Protein 1EZ0 (pdb70)

Radius of gyration: 42.43 Å; Cα contacts (8 Å, |Δi|>4): 4816; chains: 4; bounding box: 116×90×108 Å

Sequence (2010 aa):
TDNVFYATNAFTGEALPLAFPVHTEVEVNQAATAAAKVARDFRRLNNSKRASLLRTIASELEARSDDIIARAHLETALPEVRLTGEIARTANQLRLFADVVNSGSYHQAILDTPNPTRAPLPKPDIRRQQIALGPVAVFGASNFPLAFSAAGGDTASALAAGCPVIVKGHTAHPGTSQIVAECIEQALKQEQLPQAIFTLLQGNQRALGQALVSHPEIKAVGFTGSVGGGRALFNLAHERPEPIPFYGELGAINPTFIFPSAMRAKADLADQFVASMTMGCGQFCTKPGVVFALNTPETQAFIETAQSLIRQQSPSTLLTPGIRDSYQSQVVSRGSDDGIDVTFSQAESPCVASALFVTSSENWRKHPAWEEEIFGPQSLIVVCENVADMLSLSEMLAGSLTATIHATEEDYPQVSQLIPRLEEIAGRLVFNGWPTGVEVGYAMVHGGPYPASTHSASTSVGAEAIHRWLRPVAYQALPESLLPDSLKAENPLEIARAVDGKAANVFYATNAFTGEALPLAFPVHTEVEVNQAATAAAKVARDFRRLNNSKRASLLRTIASELEARSDDIIARAHLETALPEVRLTGEIARTANQLRLFADVVNSGSYHQAILDTPNPTRAPLPKPDIRRQQIALGPVAVFGASNFPLAFSAAGGDTASALAAGCPVIVKGHTAHPGTSQIVAECIEQALKQEQLPQAIFTLLQGNQRALGQALVSHPEIKAVGFTGSVGGGRALFNLAHERPEPIPFYGELGAINPTFIFPSAMRAKADLADQFVASMTMGCGQFCTKPGVVFALNTPETQAFIETAQSLIRQQSPSTLLTPGIRDSYQSQVVSRGSDDGIDVTFSQAESPCVASALFVTSSENWRKHPAWEEEIFGPQSLIVVCENVADMLSLSEMLAGSLTATIHATEEDYPQVSQLIPRLEEIAGRLVFNGWPTGVEVGYAMVHGGPYPASTHSASTSVGAEAIHRWLRPVAYQALPESLLPDSLKAENPLEIARAVDGKAANVFYATNAFTGEALPLAFPVHTEVEVNQAATAAAKVARDFRRLNNSKRASLLRTIASELEARSDDIIARAHLETALPEVRLTGEIARTANQLRLFADVVNSGSYHQAILDTPNPTRAPLPKPDIRRQQIALGPVAVFGASNFPLAFSAAGGDTASALAAGCPVIVKGHTAHPGTSQIVAECIEQALKQEQLPQAIFTLLQGNQRALGQALVSHPEIKAVGFTGSVGGGRALFNLAHERPEPIPFYGELGAINPTFIFPSAMRAKADLADQFVASMTMGCGQFCTKPGVVFALNTPETQAFIETAQSLIRQQSPSTLLTPGIRDSYQSQVVSRGSDDGIDVTFSQAESPCVASALFVTSSENWRKHPAWEEEIFGPQSLIVVCENVADMLSLSEMLAGSLTATIHATEEDYPQVSQLIPRLEEIAGRLVFNGWPTGVEVGYAMVHGGPYPASTHSASTSVGAEAIHRWLRPVAYQALPESLLPDSLKAENPLEIARAVDGKAANVFYATNAFTGEALPLAFPVHTEVEVNQAATAAAKVARDFRRLNNSKRASLLRTIASELEARSDDIIARAHLETALPEVRLTGEIARTANQLRLFADVVNSGSYHQAILDTPNPTRAPLPKPDIRRQQIALGPVAVFGASNFPLAFSAAGGDTASALAAGCPVIVKGHTAHPGTSQIVAECIEQALKQEQLPQAIFTLLQGNQRALGQALVSHPEIKAVGFTGSVGGGRALFNLAHERPEPIPFYGELGAINPTFIFPSAMRAKADLADQFVASMTMGCGQFCTKPGVVFALNTPETQAFIETAQSLIRQQSPSTLLTPGIRDSYQSQVVSRGSDDGIDVTFSQAESPCVASALFVTSSENWRKHPAWEEEIFGPQSLIVVCENVADMLSLSEMLAGSLTATIHATEEDYPQVSQLIPRLEEIAGRLVFNGWPTGVEVGYAMVHGGPYPASTHSASTSVGAEAIHRWLRPVAYQALPESLLPDSLKAENPLEIARAVDGKAA

Solvent-accessible surface area: 70968 Å² total; per-residue (Å²): 88,152,86,81,16,113,1,50,23,19,90,84,47,121,74,12,98,110,48,1,42,6,28,51,105,73,39,1,72,109,9,0,72,40,0,33,176,22,14,51,99,3,29,129,44,109,24,67,62,1,0,43,0,0,61,22,0,0,46,31,4,73,77,74,35,95,59,0,23,54,27,0,44,72,2,2,13,5,68,83,123,44,0,76,41,5,9,45,57,2,0,86,2,0,51,19,0,0,70,9,0,79,64,1,54,8,18,67,2,15,16,3,68,57,59,106,125,83,87,138,133,69,50,39,32,0,26,9,10,16,12,9,23,9,4,0,0,2,14,3,1,17,13,24,1,5,0,28,2,1,2,0,4,12,0,0,0,0,0,0,2,1,0,0,0,0,1,26,1,52,50,14,0,0,3,0,1,61,21,3,18,70,2,1,65,74,0,1,112,104,17,161,23,63,76,20,2,14,36,26,5,6,2,83,84,189,64,1,6,82,26,0,0,45,26,92,64,0,55,0,0,0,17,23,34,73,72,52,28,0,38,58,21,5,49,53,0,20,118,10,121,56,16,5,28,5,6,0,15,5,15,9,18,1,1,0,0,0,3,20,4,5,16,134,68,70,106,70,1,4,60,55,0,6,63,7,0,24,88,27,38,0,5,19,34,1,10,0,9,1,0,0,0,19,111,39,110,45,2,90,57,11,8,93,55,0,27,61,55,0,129,156,51,86,68,6,41,7,4,28,54,42,37,56,74,55,2,51,74,72,5,98,68,20,19,90,58,124,39,20,83,39,13,79,4,148,27,145,80,83,38,1,19,2,0,0,0,24,9,43,8,102,27,21,98,129,46,107,57,6,45,114,61,6,50,0,0,5,0,2,0,0,29,1,140,67,35,68,16,1,29,44,1,1,86,115,15,45,8,0,3,1,0,0,5,1,1,37,136,121,15,50,82,61,0,48,94,0,5,9,46,0,5,61,18,0,0,1,3,2,8,56,22,39,0,10,44,18,29,33,6,53,0,0,1,3,0,0,15,37,33,0,2,18,34,18,30,16,2,6,2,0,4,32,0,0,53,7,0,1,9,3,0,0,1,18,51,17,35,70,79,18,7,31,68,3,0,37,63,123,34,58,79,155,14,45,32,20,52,54,38,152,70,62,147,81,16,113,1,50,22,13,87,95,46,124,63,11,96,110,48,0,54,14,36,51,106,104,59,0,64,125,7,0,80,30,0,33,176,20,15,53,98,3,32,132,44,107,22,68,63,1,0,38,0,0,86,21,1,0,58,44,4,71,81,74,28,116,67,1,20,60,27,0,41,72,1,2,14,7,69,100,123,44,0,73,43,6,8,46,58,3,0,86,4,0,69,20,1,0,70,10,0,80,61,0,53,8,18,62,3,11,16,1,69,56,57,107,126,81,86,137,134,70,49,37,32,0,27,9,10,15,13,8,23,9,5,0,0,2,15,4,2,20,14,23,1,6,1,27,2,1,2,0,4,13,0,0,0,0,1,0,2,0,0,0,0,0,1,27,1,52,51,11,0,0,2,0,1,61,20,2,18,71,2,1,67,81,0,2,110,131,16,163,23,63,75,20,1,14,35,27,5,6,2,84,85,189,64,1,6,84,18,0,0,42,22,93,66,0,56,0,0,0,17,23,35,71,79,50,28,0,36,58,21,5,48,49,0,19,124,10,121,56,15,5,27,4,6,0,14,3,14,10,17,1,0,0,0,1,4,22,11,5,17,182,67,70,106,70,3,4,60,54,0,9,62,6,0,20,88,27,40,1,5,18,32,1,11,0,8,3,0,0,0,19,106,36,94,38,2,109,55,11,19,108,54,0,27,42,46,0,131,128,50,71,71,3,40,5,2,29,41,45,38,49,76,61,2,53,64,71,5,83,68,24,19,98,57,93,42,17,79,41,14,81,9,154,25,143,83,74,34,1,19,0,0,0,0,23,9,44,9,113,23,17,97,128,34,108,54,8,38,118,63,7,47,0,0,4,0,1,0,0,29,0,141,64,35,72,15,1,12,52,1,1,85,124,12,42,8,0,4,1,0,0,5,1,1,33,129,138,9,44,83,62,0,55,100,1,10,9,37,0,14,61,19,0,0,1,4,3,8,57,21,41,0,11,45,17,31,33,6,54,0,0,1,5,0,0,15,36,32,0,4,17,35,19,30,17,2,6,2,0,4,37,0,1,60,6,0,2,9,3,0,0,1,19,50,16,35,70,80,16,5,36,67,3,0,46,66,140,34,54,77,89,12,31,34,20,53,54,36,151,73,62,142,79,16,114,1,52,22,19,92,90,53,124,74,11,96,110,49,0,52,15,36,51,110,86,50,0,62,118,9,0,79,38,0,34,176,20,15,54,95,4,30,146,45,107,23,68,61,1,0,41,0,0,88,22,1,0,58,32,4,72,80,75,31,116,66,1,16,57,25,0,40,72,2,2,14,5,74,80,130,44,0,75,42,5,8,47,58,3,0,86,3,1,67,19,1,0,69,9,0,80,60,0,56,7,19,65,3,14,16,1,70,55,59,106,125,82,86,136,132,70,49,37,31,0,27,10,10,18,13,9,24,9,5,0,0,1,14,3,2,18,14,24,2,6,0,28,2,1,2,0,4,13,1,0,0,0,1,0,2,1,0,0,0,0,1,27,1,51,50,13,0,0,3,0,1,63,21,4,18,71,2,1,66,73,0,1,110,105,18,162,22,62,76,21,2,13,36,26,6,6,2,86,84,188,66,2,6,84,20,0,0,45,23,92,66,0,56,0,0,0,16,25,33,73,62,56,27,0,38,58,20,5,60,39,0,21,119,10,123,55,16,5,28,5,8,0,15,2,12,8,17,0,2,0,0,0,3,19,4,5,15,132,70,71,106,70,2,4,58,55,0,5,61,6,0,25,87,24,40,1,4,18,33,1,11,0,9,1,0,0,0,20,109,41,111,43,3,91,57,10,9,93,54,0,32,63,54,0,130,155,49,86,69,7,41,7,3,29,73,43,35,58,80,50,2,47,65,69,6,96,66,20,20,90,53,121,41,16,105,44,19,80,5,147,29,150,78,91,37,1,21,2,0,0,0,24,9,43,9,109,27,21,101,135,49,109,58,6,42,117,62,7,48,0,0,4,0,1,0,0,27,0,141,66,34,65,16,1,33,55,2,0,85,118,14,44,9,1,4,1,0,0,5,1,1,37,140,122,14,44,82,63,0,46,96,1,9,7,41,0,6,60,19,0,0,0,4,2,9,56,20,38,0,11,44,17,32,34,7,54,0,0,0,4,1,0,15,34,28,0,3,17,34,19,30,17,1,6,2,0,4,37,0,0,53,8,0,1,9,3,0,0,1,19,50,16,34,70,81,18,6,35,68,3,0,40,66,130,34,60,79,155,14,57,56,18,51,54,34,151,92,64,152,87,14,112,1,52,23,10,86,83,43,119,75,11,95,111,49,1,55,17,34,53,100,101,55,0,75,135,9,0,80,39,0,34,176,20,16,54,97,4,32,127,43,107,22,70,64,1,0,43,0,0,88,24,1,0,58,32,4,71,80,73,31,114,65,0,21,56,27,0,46,71,1,2,15,6,66,96,121,45,0,73,42,6,10,46,58,4,0,86,4,1,68,19,1,0,69,9,0,79,62,0,57,8,18,56,2,10,16,2,69,57,58,106,125,82,88,136,130,68,47,38,32,0,30,7,10,18,12,9,24,9,5,0,0,2,14,3,2,19,14,24,1,6,1,26,2,1,2,0,4,12,1,0,0,0,1,0,2,1,0,0,0,0,1,27,1,53,51,14,0,0,3,0,1,63,22,3,18,71,2,1,65,74,0,1,109,110,16,163,22,62,77,20,2,14,36,26,6,6,2,85,84,188,50,1,6,81,19,0,0,45,22,94,67,0,58,0,0,0,17,23,35,72,80,50,28,0,39,55,20,5,48,52,0,17,122,9,123,55,14,6,29,4,6,0,13,2,14,10,13,1,1,0,0,0,2,21,12,5,17,184,69,70,106,70,2,4,59,54,0,7,62,7,0,19,90,27,40,1,5,19,31,1,11,0,6,0,0,0,0,19,107,38,111,37,2,92,58,10,6,98,54,0,26,42,43,0,132,126,51,74,71,5,37,4,2,29,35,44,40,48,75,60,2,49,70,72,5,92,69,21,18,94,66,92,34,22,81,43,14,81,9,158,26,144,80,70,32,1,20,0,0,0,0,23,10,43,2,108,24,22,100,133,31,106,56,4,39,118,64,7,50,0,0,4,0,0,0,0,28,0,118,74,37,74,8,0,7,51,4,1,79,153,12,42,8,0,3,1,0,0,5,1,0,42,137,137,9,45,84,62,0,58,96,0,9,10,44,0,5,61,18,0,0,0,4,3,9,55,20,39,0,10,44,18,31,34,7,53,0,0,0,4,0,0,16,34,31,0,2,17,35,20,30,16,2,6,2,0,4,41,0,1,71,7,0,1,10,3,0,0,1,17,48,17,33,72,79,17,5,33,65,3,0,41,64,129,34,58,79,154,13,38,35,19,53,53,36,148,71,58

CATH classification: 3.40.605.10 (+1 more: 3.40.309.10)

Foldseek 3Di:
DVDWAFFAFLVPRHGDDDIGDADALVVLVVLLVLQQVCLVVLQQPQLLLLLQLLLQLLVLLVVCLVVLLVQLCRLFVFDSVVSSVLSVVLSVLLNQLSVVSLQVVQQQKAWEDWACPDPPHTRFTKIKTKAFQEEEEEEADLLRLGQGALSHLLVSLNSSRRYQYEYEHDSSRPVSNVSSLVSSCVSCVVSVHDNSSYHYHYRDDCNHLLSNLQDPSHAEYEEEEAPVVLVVSQVSQCVHPDRHYYKYQHAFQAEEEEELQLLVVDVCPLVQLLCQCCPSQNQFRQRNAEYEYAPDPSVVVSVVVNLVVQQADDFARGRHPVLQVQQVVVVVVVCPDPFKHKHWHDDDPVTGTAMEMEGELVVCVVCVVSRDDRRGNYHYYYYYHDLVSVQVVLQPGAAGQEYEYRDDPVCVVSVVSRVVSRVQRHQYYYYNHGRRDFDQEAPDAGAAGPPSIPDRVAHSGYNRNSNSRIDMDMDIPDDQVVDRLCHHPVNVSPHDHHYPNHDD/DWDFFAFLVPRHGDDDTGDADALVVLVVLLVLQQVCLVVLQQDQLLLLLQLLLQLLVLLVVCLVVLLVQLCRLFVFDSVVSSVLSVVLSVLSNQLSVVSLQVVQQQKAWEDWACPDPPHTRFTKIKTKAFQEEEEEEADLLRLRQGFLSHLLVSLNSSRRYQYEYEHDSSRPVSNVSSLVSSCVSCVVSVHDNSSYHYHYRDDCNHLLSNLQDPSHAEYEEEEAPVVLVVSQVSQCVHPDRHYYKYQHAFQAEEEEELVLLVVDVCVLVQLLCQLCPSQNQFRQRNAEYEYAPDPSVVVSVVVNLVVQQADDWARGRHQVLQVQLVVVVVVVCPDDFKHKHWHDDDPVTGTAMEIEGELVVCVVDVCSRPDNRGNYHYYYYYHDLVSVLVVLQPRAAGQEYEYRDDPVCCVSVVSSVVSRVQRHQYYYYNHGRRDFDQEAPDAGAAGPPSIPDRPAHSGYNRNSNSRIDMDMDIPDDQVPDRLCHHPVNVSPHDYHYPNRDD/DWAFFAFLVPRHGDDDTGDADALVVLVVLLVLQQVCLVVLQQDQLLLLLQLLLQLLVLLVVCLVVLLVQLCRLFVFDSVVSSVLSVVLSVLSNQLSVVSLQVVQQQKAWEDWACPDPPHTRFTKIKTKAFQEEEEEEADLLRLRQRALSHLLVSLNSSRRYQYEYEHDSSRVPSNVSSLVSSCVSCVVSVHDNSSYHYHYRDDCNHLLSNLQDPSHAEYHEEEAPVVLVVSQVSQCVHPDRHYYKYQHAFQAEEEEELVLLVVDVCVLVQLLCQCCPSQNQFRQRNAEYEYAPDPSVVVSVVVNLVVQQADDFARGSHLVLQVQQVVVVVVVCVDPFKHKHWYDDDPVTGTAMEIEGELVVCVVCVVSRDDRRGNYHYYYYYHDLVSVQVVLQPGAAGQEYEYRDDPVCVVSVVSNVVSRVQRHQYYYYNHGRRDFDQEAPDAGAAGPPSIPDRPAHSGYNRNSNSRIDMDMDIPDDQVPDRLCNHPVNVSPHDYHYPNPDD/DWAFFAFLVPRHGDDDIGDADALVVLVVLLVLQQVCLVVLQQDQLLLLLQLLLQLLVLLVVCLVVLLVQLCRLFVFDSVVSSVLSVVLSVLSNQLSVVSLQVVQQQKAWEDWACPDPPHTRFTKIKTKAFQEEEEEEADLLRLRQGALSHLLVSLNSSRRYQYEYEHDSSRPVSNVSSLVSSCVSCVVSVHDNSSYYYHYRDDCNHLLSNLQDPSHAEYHEEEAPVVLVVSQVSQCVHPDRHYYKYQHAFQAEAEEELVLLVVDVCVLVQLLCQLCPSQNQFRQRNAEYEYAPDPSVVVSVVVNLVVQQVDDWARGRHLVLLVQLVVVVVVVCPDPFKHKHWHDDDPVTGTAMEIEGELVVCVVDVVSRGDRRGRYHYYYYYHDLVSVLVVLQPHAAGQEYEYRDDPVCVVSVVSNVVSRVQRHQYYYYNHGRRDFDQEAPDAGAAGPPSIPDRPAHSGYNRNSNSRIDMDMDIPDDQVPDRLCHHPVNVSPHDHHYPNHGD

Nearest PDB structures (foldseek):
  1eyy-assembly1_A  TM=1.001E+00  e=0.000E+00  Vibrio harveyi
  3v4c-assembly1_B  TM=9.807E-01  e=1.012E-62  Sinorhizobium meliloti 1021
  3rhd-assembly1_A  TM=8.860E-01  e=1.186E-29  Methanocaldococcus jannaschii
  3r64-assembly1_A  TM=8.498E-01  e=2.314E-27  Corynebacterium glutamicum ATCC 13032
  5uju-assembly1_A  TM=7.731E-01  e=6.390E-25  Burkholderia multivorans ATCC 17616

Organism: Vibrio harveyi (NCBI:txid669)

B-factor: mean 19.03, std 6.89, range [5.81, 103.48]

Secondary structure (DSSP, 8-state):
---EEEEEPTTTSSEEEEEEE---HHHHHHHHHHHHHHHHHHHHS-HHHHHHHHHHHHHHHHHTHHHHHHHHHHHH---HHHHHHHHHHHHHHHHHHHHHHHHTGGG-EEEE--BTT-SSSPBP-EEEEEEE-S-EEEE--SS-TTTTSTTSHHHHHHHHHT--EEEE--TT-HHHHHHHHHHHHHHHHHHT--GGGEEEE--S-THHHHHHHH-TT--EEEEES-HHHHHHHHHHHHHSSS---EEEE-----EEEE-HHHHHH-TTHHHHHHHHHTGGGG--TT---EEEEESSHHHHHHHHHHHHHHHHPPPB--SSHHHHHHHHHHHHHHHTSTTEEEEE----TTSB--EEEEEEHHHHHH-GGGGS---SSEEEEEEESSHHHHHHHHHTPPPEEEEEEE--GGGHHHHHHHHHHHHTTEEEEEESS-SS----SSS-----STTS-S-SS--SSSGGGGGGGEEEEEEES--GGGS-GGGSTT-TT---EEETTS--/-EEEEEPTTTSSEEEEEEE---HHHHHHHHHHHHHHHHHHHHS-HHHHHHHHHHHHHHHHHTHHHHHHHHHHHH---HHHHHHHHHHHHHHHHHHHHHHHHTGGG-EEEE--BTT-SSSPBP-EEEEEEE-S-EEEE--SSSTTTTSTTSHHHHHHHHHT--EEEE--TT-HHHHHHHHHHHHHHHHHHT--GGGEEEE--S-THHHHHHHH-TT--EEEEES-HHHHHHHHHHHHSSSS---EEEE-----EEEE-HHHHHH-TTHHHHHHHHHTGGGG--TT---EEEEESSHHHHHHHHHHHHHHHH---B--SSHHHHHHHHHHHHHHHTSTTEEEEE----TTSB--EEEEEEHHHHHH-GGGGS---SSEEEEEEESSHHHHHHHHTTPPPEEEEEEE--GGGHHHHHHHHHHHHTTEEEEEESS-TT----SSS-----STTS-S-SS--SSSGGGGGGGEEEEEEES--GGGS-GGGSTT-TT---EEETTS--/-EEEEEPTTTSSEEEEEEE---HHHHHHHHHHHHHHHHHHHTS-HHHHHHHHHHHHHHHHHTHHHHHHHHHHHH---HHHHHHHHHHHHHHHHHHHHHHHHTGGG-EEEE--BTT-SSSPBP-EEEEEEE-S-EEEE--SSSTTTTSTTSHHHHHHHHHT--EEEE--TT-HHHHHHHHHHHHHHHHHHT--GGGEEEE--S-THHHHHHHH-TT--EEEEES-HHHHHHHHHHHHHSSS---EEEE-----EEEE-HHHHHH-TTHHHHHHHHHTGGGG--TT---EEEEESSHHHHHHHHHHHHHHHTPPPB--S-HHHHHHHHHHHHHHHTSTT-EEEE----TTSB--EEEEEEHHHHHH-GGGGS---SSEEEEEEESSHHHHHHHHHTPPPEEEEEEE--GGGHHHHHHHHHHHHTTEEEEEESS-SS----SSS-----STTS-S-SS--SSSGGGGGGGEEEEEEES--GGGS-GGGSTT-TT---EEETT---/-EEEEEPTTTSSEEEEEEE---HHHHHHHHHHHHHHHHHHHHS-HHHHHHHHHHHHHHHHHTHHHHHHHHHHHH---HHHHHHHHHHHHHHHHHHHHHHHHTGGG--EEE--BTT-SSSPBP-EEEEEEE-S-EEEE--SSSTTTTSTTSHHHHHHHHHT--EEEE--TT-HHHHHHHHHHHHHHHHHHT--GGGEEEE--S-THHHHHHHH-TT--EEEEES-HHHHHHHHHHHHHSSS---EEEE-----EEEE-HHHHHH-TTHHHHHHHHHTGGGG--TT---EEEEESSHHHHHHHHHHHHHHHHPPPB--SSHHHHHHHHHHHHHHTTSTT-EEEE----TTSB--EEEEEEHHHHHH-GGGGS---SSEEEEEEESSHHHHHHHHTTPPPEEEEEEE--GGGHHHHHHHHHHHHTTEEEEEESS-TT----SSS-----STTS-S-SS--SSSGGGGGGGEEEEEEES--GGGS-GGGSTT-TT----EETTS--

InterPro domains:
  IPR015590 Aldehyde dehydrogenase domain [PF00171] (13-452)
  IPR016161 Aldehyde/histidinol dehydrogenase [SSF53720] (6-501)
  IPR016162 Aldehyde dehydrogenase, N-terminal [G3DSA:3.40.605.10] (1-255)
  IPR016163 Aldehyde dehydrogenase, C-terminal [G3DSA:3.40.309.10] (256-440)
  IPR044151 Alpha-ketoglutaric semialdehyde dehydrogenase [cd07129] (46-480)
  IPR050740 Aldehyde Dehydrogenase Superfamily [PTHR43353] (5-475)

Structure (mmCIF, N/CA/C/O backbone):
data_1EZ0
#
_entry.id   1EZ0
#
_cell.length_a   79.380
_cell.length_b   131.180
_cell.length_c   92.540
_cell.angle_alpha   90.00
_cell.angle_beta   92.49
_cell.angle_gamma   90.00
#
_symmetry.space_group_name_H-M   'P 1 21 1'
#
loop_
_entity.id
_entity.type
_entity.pdbx_description
1 polymer 'ALDEHYDE DEHYDROGENASE'
2 non-polymer 'NADP NICOTINAMIDE-ADENINE-DINUCLEOTIDE PHOSPHATE'
3 water water
#
loop_
_atom_site.group_PDB
_atom_site.id
_atom_site.type_symbol
_atom_site.label_atom_id
_atom_site.label_alt_id
_atom_site.label_comp_id
_atom_site.label_asym_id
_atom_site.label_entity_id
_atom_site.label_seq_id
_atom_site.pdbx_PDB_ins_code
_atom_site.Cartn_x
_atom_site.Cartn_y
_atom_site.Cartn_z
_atom_site.occupancy
_atom_site.B_iso_or_equiv
_atom_site.auth_seq_id
_atom_site.auth_comp_id
_atom_site.auth_asym_id
_atom_site.auth_atom_id
_atom_site.pdbx_PDB_model_num
ATOM 1 N N . THR A 1 5 ? 25.739 30.847 65.481 1.00 26.32 5 THR A N 1
ATOM 2 C CA . THR A 1 5 ? 26.877 31.401 66.269 1.00 25.18 5 THR A CA 1
ATOM 3 C C . THR A 1 5 ? 26.391 32.332 67.378 1.00 25.05 5 THR A C 1
ATOM 4 O O . THR A 1 5 ? 25.295 32.888 67.294 1.00 25.88 5 THR A O 1
ATOM 8 N N . ASP A 1 6 ? 27.213 32.497 68.412 1.00 23.84 6 ASP A N 1
ATOM 9 C CA . ASP A 1 6 ? 26.877 33.352 69.548 1.00 23.35 6 ASP A CA 1
ATOM 10 C C . ASP A 1 6 ? 26.488 34.774 69.122 1.00 22.87 6 ASP A C 1
ATOM 11 O O . ASP A 1 6 ? 25.567 35.367 69.687 1.00 22.06 6 ASP A O 1
ATOM 16 N N . ASN A 1 7 ? 27.188 35.316 68.127 1.00 22.66 7 ASN A N 1
ATOM 17 C CA . ASN A 1 7 ? 26.896 36.660 67.634 1.00 21.71 7 ASN A CA 1
ATOM 18 C C . ASN A 1 7 ? 26.729 36.712 66.123 1.00 21.53 7 ASN A C 1
ATOM 19 O O . ASN A 1 7 ? 27.156 35.803 65.403 1.00 19.71 7 ASN A O 1
ATOM 24 N N . VAL A 1 8 ? 26.107 37.795 65.660 1.00 21.29 8 VAL A N 1
ATOM 25 C CA . VAL A 1 8 ? 25.935 38.059 64.237 1.00 21.64 8 VAL A CA 1
ATOM 26 C C . VAL A 1 8 ? 26.346 39.516 64.025 1.00 20.61 8 VAL A C 1
ATOM 27 O O . VAL A 1 8 ? 26.521 40.266 64.987 1.00 19.90 8 VAL A O 1
ATOM 31 N N . PHE A 1 9 ? 26.532 39.910 62.769 1.00 19.98 9 PHE A N 1
ATOM 32 C CA . PHE A 1 9 ? 26.881 41.291 62.471 1.00 18.87 9 PHE A CA 1
ATOM 33 C C . PHE A 1 9 ? 26.230 41.683 61.152 1.00 18.82 9 PHE A C 1
ATOM 34 O O . PHE A 1 9 ? 25.761 40.821 60.401 1.00 18.50 9 PHE A O 1
ATOM 42 N N . TYR A 1 10 ? 26.168 42.981 60.885 1.00 18.39 10 TYR A N 1
ATOM 43 C CA . TYR A 1 10 ? 25.559 43.462 59.654 1.00 19.54 10 TYR A CA 1
ATOM 44 C C . TYR A 1 10 ? 26.537 44.259 58.815 1.00 18.70 10 TYR A C 1
ATOM 45 O O . TYR A 1 10 ? 27.487 44.839 59.338 1.00 19.23 10 TYR A O 1
ATOM 54 N N . ALA A 1 11 ? 26.293 44.284 57.510 1.00 18.08 11 ALA A N 1
ATOM 55 C CA . ALA A 1 11 ? 27.126 45.046 56.594 1.00 18.09 11 ALA A CA 1
ATOM 56 C C . ALA A 1 11 ? 26.698 46.505 56.723 1.00 18.62 11 ALA A C 1
ATOM 57 O O . ALA A 1 11 ? 25.558 46.795 57.100 1.00 17.70 11 ALA A O 1
ATOM 59 N N . THR A 1 12 ? 27.610 47.421 56.421 1.00 19.39 12 THR A N 1
ATOM 60 C CA . THR A 1 12 ? 27.308 48.842 56.499 1.00 19.18 12 THR A CA 1
ATOM 61 C C . THR A 1 12 ? 26.998 49.422 55.123 1.00 19.21 12 THR A C 1
ATOM 62 O O . THR A 1 12 ? 27.737 49.186 54.161 1.00 18.33 12 THR A O 1
ATOM 66 N N . ASN A 1 13 ? 25.897 50.167 55.037 1.00 18.16 13 ASN A N 1
ATOM 67 C CA . ASN A 1 13 ? 25.508 50.823 53.793 1.00 17.73 13 ASN A CA 1
ATOM 68 C C . ASN A 1 13 ? 26.616 51.847 53.563 1.00 17.87 13 ASN A C 1
ATOM 69 O O . ASN A 1 13 ? 26.811 52.751 54.374 1.00 17.91 13 ASN A O 1
ATOM 74 N N . ALA A 1 14 ? 27.357 51.691 52.470 1.00 17.94 14 ALA A N 1
ATOM 75 C CA . ALA A 1 14 ? 28.458 52.594 52.169 1.00 17.97 14 ALA A CA 1
ATOM 76 C C . ALA A 1 14 ? 28.037 54.052 51.982 1.00 18.51 14 ALA A C 1
ATOM 77 O O . ALA A 1 14 ? 28.841 54.961 52.191 1.00 17.69 14 ALA A O 1
ATOM 79 N N . PHE A 1 15 ? 26.781 54.275 51.606 1.00 19.82 15 PHE A N 1
ATOM 80 C CA . PHE A 1 15 ? 26.289 55.636 51.386 1.00 21.16 15 PHE A CA 1
ATOM 81 C C . PHE A 1 15 ? 25.691 56.329 52.611 1.00 22.19 15 PHE A C 1
ATOM 82 O O . PHE A 1 15 ? 25.718 57.557 52.712 1.00 21.43 15 PHE A O 1
ATOM 90 N N . THR A 1 16 ? 25.159 55.553 53.549 1.00 23.76 16 THR A N 1
ATOM 91 C CA . THR A 1 16 ? 24.528 56.148 54.723 1.00 25.09 16 THR A CA 1
ATOM 92 C C . THR A 1 16 ? 25.239 55.873 56.040 1.00 26.85 16 THR A C 1
ATOM 93 O O . THR A 1 16 ? 25.094 56.629 57.004 1.00 27.19 16 THR A O 1
ATOM 97 N N . GLY A 1 17 ? 26.008 54.791 56.083 1.00 27.38 17 GLY A N 1
ATOM 98 C CA . GLY A 1 17 ? 26.709 54.453 57.306 1.00 27.27 17 GLY A CA 1
ATOM 99 C C . GLY A 1 17 ? 25.825 53.650 58.240 1.00 27.20 17 GLY A C 1
ATOM 100 O O . GLY A 1 17 ? 26.234 53.294 59.340 1.00 27.72 17 GLY A O 1
ATOM 101 N N . GLU A 1 18 ? 24.603 53.368 57.811 1.00 27.38 18 GLU A N 1
ATOM 102 C CA . GLU A 1 18 ? 23.693 52.586 58.628 1.00 27.13 18 GLU A CA 1
ATOM 103 C C . GLU A 1 18 ? 23.788 51.132 58.205 1.00 26.99 18 GLU A C 1
ATOM 104 O O . GLU A 1 18 ? 24.394 50.816 57.181 1.00 26.36 18 GLU A O 1
ATOM 110 N N . ALA A 1 19 ? 23.205 50.247 59.003 1.00 26.27 19 ALA A N 1
ATOM 111 C CA . ALA A 1 19 ? 23.248 48.823 58.714 1.00 25.27 19 ALA A CA 1
ATOM 112 C C . ALA A 1 19 ? 22.300 48.425 57.593 1.00 25.68 19 ALA A C 1
ATOM 113 O O . ALA A 1 19 ? 21.196 48.957 57.471 1.00 24.25 19 ALA A O 1
ATOM 115 N N . LEU A 1 20 ? 22.749 47.483 56.773 1.00 24.60 20 LEU A N 1
ATOM 116 C CA . LEU A 1 20 ? 21.954 46.964 55.670 1.00 24.88 20 LEU A CA 1
ATOM 117 C C . LEU A 1 20 ? 21.255 45.711 56.180 1.00 24.94 20 LEU A C 1
ATOM 118 O O . LEU A 1 20 ? 21.679 45.119 57.171 1.00 25.35 20 LEU A O 1
ATOM 123 N N . PRO A 1 21 ? 20.169 45.292 55.515 1.00 24.89 21 PRO A N 1
ATOM 124 C CA . PRO A 1 21 ? 19.456 44.091 55.954 1.00 25.21 21 PRO A CA 1
ATOM 125 C C . PRO A 1 21 ? 20.305 42.834 55.806 1.00 24.91 21 PRO A C 1
ATOM 126 O O . PRO A 1 21 ? 21.338 42.852 55.142 1.00 25.53 21 PRO A O 1
ATOM 130 N N . LEU A 1 22 ? 19.856 41.756 56.440 1.00 24.27 22 LEU A N 1
ATOM 131 C CA . LEU A 1 22 ? 20.537 40.465 56.430 1.00 25.39 22 LEU A CA 1
ATOM 132 C C . LEU A 1 22 ? 21.681 40.407 57.439 1.00 23.87 22 LEU A C 1
ATOM 133 O O . LEU A 1 22 ? 22.655 41.163 57.346 1.00 23.43 22 LEU A O 1
ATOM 138 N N . ALA A 1 23 ? 21.555 39.510 58.408 1.00 22.70 23 ALA A N 1
ATOM 139 C CA . ALA A 1 23 ? 22.585 39.348 59.426 1.00 21.90 23 ALA A CA 1
ATOM 140 C C . ALA A 1 23 ? 23.539 38.250 58.989 1.00 20.79 23 ALA A C 1
ATOM 141 O O . ALA A 1 23 ? 23.144 37.295 58.326 1.00 18.92 23 ALA A O 1
ATOM 143 N N . PHE A 1 24 ? 24.804 38.395 59.360 1.00 20.34 24 PHE A N 1
ATOM 144 C CA . PHE A 1 24 ? 25.808 37.399 59.011 1.00 19.35 24 PHE A CA 1
ATOM 145 C C . PHE A 1 24 ? 26.412 36.847 60.296 1.00 18.94 24 PHE A C 1
ATOM 146 O O . PHE A 1 24 ? 26.525 37.556 61.296 1.00 19.27 24 PHE A O 1
ATOM 154 N N . PRO A 1 25 ? 26.807 35.569 60.284 1.00 18.50 25 PRO A N 1
ATOM 155 C CA . PRO A 1 25 ? 27.390 34.956 61.476 1.00 18.99 25 PRO A CA 1
ATOM 156 C C . PRO A 1 25 ? 28.786 35.452 61.814 1.00 18.41 25 PRO A C 1
ATOM 157 O O . PRO A 1 25 ? 29.521 35.901 60.935 1.00 19.08 25 PRO A O 1
ATOM 161 N N . VAL A 1 26 ? 29.133 35.377 63.095 1.00 17.97 26 VAL A N 1
ATOM 162 C CA . VAL A 1 26 ? 30.450 35.776 63.568 1.00 18.33 26 VAL A CA 1
ATOM 163 C C . VAL A 1 26 ? 31.168 34.476 63.899 1.00 18.97 26 VAL A C 1
ATOM 164 O O . VAL A 1 26 ? 31.056 33.953 65.011 1.00 17.65 26 VAL A O 1
ATOM 168 N N . HIS A 1 27 ? 31.887 33.950 62.913 1.00 18.60 27 HIS A N 1
ATOM 169 C CA . HIS A 1 27 ? 32.607 32.696 63.080 1.00 18.77 27 HIS A CA 1
ATOM 170 C C . HIS A 1 27 ? 33.819 32.845 63.981 1.00 19.17 27 HIS A C 1
ATOM 171 O O . HIS A 1 27 ? 34.388 33.932 64.117 1.00 18.44 27 HIS A O 1
ATOM 178 N N . THR A 1 28 ? 34.202 31.735 64.599 1.00 18.53 28 THR A N 1
ATOM 179 C CA . THR A 1 28 ? 35.326 31.716 65.518 1.00 19.82 28 THR A CA 1
ATOM 180 C C . THR A 1 28 ? 36.257 30.553 65.215 1.00 19.61 28 THR A C 1
ATOM 181 O O . THR A 1 28 ? 36.133 29.880 64.192 1.00 18.41 28 THR A O 1
ATOM 185 N N . GLU A 1 29 ? 37.188 30.325 66.129 1.00 20.11 29 GLU A N 1
ATOM 186 C CA . GLU A 1 29 ? 38.152 29.249 65.989 1.00 20.64 29 GLU A CA 1
ATOM 187 C C . GLU A 1 29 ? 37.456 27.901 65.811 1.00 19.28 29 GLU A C 1
ATOM 188 O O . GLU A 1 29 ? 38.017 26.997 65.204 1.00 18.05 29 GLU A O 1
ATOM 194 N N . VAL A 1 30 ? 36.225 27.778 66.309 1.00 18.98 30 VAL A N 1
ATOM 195 C CA . VAL A 1 30 ? 35.469 26.527 66.185 1.00 18.16 30 VAL A CA 1
ATOM 196 C C . VAL A 1 30 ? 35.143 26.226 64.721 1.00 18.38 30 VAL A C 1
ATOM 197 O O . VAL A 1 30 ? 35.370 25.113 64.242 1.00 16.53 30 VAL A O 1
ATOM 201 N N . GLU A 1 31 ? 34.609 27.214 64.008 1.00 16.96 31 GLU A N 1
ATOM 202 C CA . GLU A 1 31 ? 34.283 27.018 62.600 1.00 16.60 31 GLU A CA 1
ATOM 203 C C . GLU A 1 31 ? 35.562 26.884 61.774 1.00 16.20 31 GLU A C 1
ATOM 204 O O . GLU A 1 31 ? 35.574 26.203 60.748 1.00 16.07 31 GLU A O 1
ATOM 210 N N . VAL A 1 32 ? 36.634 27.546 62.210 1.00 15.52 32 VAL A N 1
ATOM 211 C CA . VAL A 1 32 ? 37.912 27.465 61.507 1.00 14.37 32 VAL A CA 1
ATOM 212 C C . VAL A 1 32 ? 38.380 26.011 61.515 1.00 15.91 32 VAL A C 1
ATOM 213 O O . VAL A 1 32 ? 38.714 25.440 60.478 1.00 15.24 32 VAL A O 1
ATOM 217 N N . ASN A 1 33 ? 38.402 25.411 62.695 1.00 16.76 33 ASN A N 1
ATOM 218 C CA . ASN A 1 33 ? 38.825 24.030 62.817 1.00 16.49 33 ASN A CA 1
ATOM 219 C C . ASN A 1 33 ? 37.963 23.093 61.967 1.00 16.94 33 ASN A C 1
ATOM 220 O O . ASN A 1 33 ? 38.487 22.230 61.251 1.00 16.98 33 ASN A O 1
ATOM 225 N N . GLN A 1 34 ? 36.646 23.260 62.032 1.00 16.77 34 GLN A N 1
ATOM 226 C CA . GLN A 1 34 ? 35.754 22.400 61.259 1.00 17.52 34 GLN A CA 1
ATOM 227 C C . GLN A 1 34 ? 36.054 22.547 59.772 1.00 17.20 34 GLN A C 1
ATOM 228 O O . GLN A 1 34 ? 36.228 21.556 59.051 1.00 16.17 34 GLN A O 1
ATOM 234 N N . ALA A 1 35 ? 36.119 23.796 59.323 1.00 15.18 35 ALA A N 1
ATOM 235 C CA . ALA A 1 35 ? 36.387 24.081 57.922 1.00 14.90 35 ALA A CA 1
ATOM 236 C C . ALA A 1 35 ? 37.735 23.527 57.466 1.00 13.98 35 ALA A C 1
ATOM 237 O O . ALA A 1 35 ? 37.823 22.862 56.435 1.00 14.61 35 ALA A O 1
ATOM 239 N N . ALA A 1 36 ? 38.787 23.806 58.227 1.00 13.74 36 ALA A N 1
ATOM 240 C CA . ALA A 1 36 ? 40.122 23.337 57.857 1.00 13.56 36 ALA A CA 1
ATOM 241 C C . ALA A 1 36 ? 40.207 21.811 57.858 1.00 13.84 36 ALA A C 1
ATOM 242 O O . ALA A 1 36 ? 40.835 21.216 56.972 1.00 13.48 36 ALA A O 1
ATOM 244 N N . THR A 1 37 ? 39.576 21.179 58.843 1.00 13.09 37 THR A N 1
ATOM 245 C CA . THR A 1 37 ? 39.589 19.719 58.938 1.00 14.49 37 THR A CA 1
ATOM 246 C C . THR A 1 37 ? 38.890 19.108 57.723 1.00 13.89 37 THR A C 1
ATOM 247 O O . THR A 1 37 ? 39.399 18.168 57.116 1.00 13.61 37 THR A O 1
ATOM 251 N N . ALA A 1 38 ? 37.730 19.651 57.361 1.00 13.94 38 ALA A N 1
ATOM 252 C CA . ALA A 1 38 ? 36.994 19.141 56.206 1.00 15.05 38 ALA A CA 1
ATOM 253 C C . ALA A 1 38 ? 37.777 19.367 54.913 1.00 14.31 38 ALA A C 1
ATOM 254 O O . ALA A 1 38 ? 37.770 18.520 54.019 1.00 16.70 38 ALA A O 1
ATOM 256 N N . ALA A 1 39 ? 38.450 20.508 54.813 1.00 14.51 39 ALA A N 1
ATOM 257 C CA . ALA A 1 39 ? 39.236 20.827 53.623 1.00 13.72 39 ALA A CA 1
ATOM 258 C C . ALA A 1 39 ? 40.398 19.846 53.476 1.00 14.51 39 ALA A C 1
ATOM 259 O O . ALA A 1 39 ? 40.685 19.368 52.371 1.00 14.79 39 ALA A O 1
ATOM 261 N N . ALA A 1 40 ? 41.069 19.550 54.587 1.00 14.22 40 ALA A N 1
ATOM 262 C CA . ALA A 1 40 ? 42.196 18.618 54.578 1.00 15.11 40 ALA A CA 1
ATOM 263 C C . ALA A 1 40 ? 41.735 17.237 54.116 1.00 16.21 40 ALA A C 1
ATOM 264 O O . ALA A 1 40 ? 42.443 16.538 53.395 1.00 15.74 40 ALA A O 1
ATOM 266 N N . LYS A 1 41 ? 40.533 16.865 54.540 1.00 16.99 41 LYS A N 1
ATOM 267 C CA . LYS A 1 41 ? 39.942 15.574 54.213 1.00 17.63 41 LYS A CA 1
ATOM 268 C C . LYS A 1 41 ? 39.707 15.363 52.718 1.00 15.80 41 LYS A C 1
ATOM 269 O O . LYS A 1 41 ? 39.716 14.229 52.238 1.00 15.31 41 LYS A O 1
ATOM 275 N N . VAL A 1 42 ? 39.497 16.445 51.975 1.00 14.24 42 VAL A N 1
ATOM 276 C CA . VAL A 1 42 ? 39.259 16.327 50.541 1.00 13.23 42 VAL A CA 1
ATOM 277 C C . VAL A 1 42 ? 40.419 16.822 49.692 1.00 12.41 42 VAL A C 1
ATOM 278 O O . VAL A 1 42 ? 40.358 16.763 48.464 1.00 12.17 42 VAL A O 1
ATOM 282 N N . ALA A 1 43 ? 41.478 17.299 50.337 1.00 11.75 43 ALA A N 1
ATOM 283 C CA . ALA A 1 43 ? 42.625 17.830 49.606 1.00 11.78 43 ALA A CA 1
ATOM 284 C C . ALA A 1 43 ? 43.252 16.857 48.607 1.00 11.82 43 ALA A C 1
ATOM 285 O O . ALA A 1 43 ? 43.496 17.215 47.454 1.00 11.86 43 ALA A O 1
ATOM 287 N N . ARG A 1 44 ? 43.514 15.634 49.046 1.00 11.99 44 ARG A N 1
ATOM 288 C CA . ARG A 1 44 ? 44.147 14.638 48.190 1.00 13.18 44 ARG A CA 1
ATOM 289 C C . ARG A 1 44 ? 43.318 14.317 46.949 1.00 15.00 44 ARG A C 1
ATOM 290 O O . ARG A 1 44 ? 43.844 14.314 45.833 1.00 15.47 44 ARG A O 1
ATOM 298 N N . ASP A 1 45 ? 42.026 14.046 47.138 1.00 16.30 45 ASP A N 1
ATOM 299 C CA . ASP A 1 45 ? 41.147 13.740 46.010 1.00 16.21 45 ASP A CA 1
ATOM 300 C C . ASP A 1 45 ? 41.047 14.917 45.047 1.00 15.53 45 ASP A C 1
ATOM 301 O O . ASP A 1 45 ? 41.039 14.726 43.829 1.00 15.93 45 ASP A O 1
ATOM 306 N N . PHE A 1 46 ? 40.964 16.129 45.591 1.00 12.95 46 PHE A N 1
ATOM 307 C CA . PHE A 1 46 ? 40.838 17.323 44.760 1.00 13.65 46 PHE A CA 1
ATOM 308 C C . PHE A 1 46 ? 42.030 17.531 43.827 1.00 13.15 46 PHE A C 1
ATOM 309 O O . PHE A 1 46 ? 41.854 17.871 42.659 1.00 12.70 46 PHE A O 1
ATOM 317 N N . ARG A 1 47 ? 43.245 17.334 44.327 1.00 13.61 47 ARG A N 1
ATOM 318 C CA . ARG A 1 47 ? 44.410 17.534 43.469 1.00 14.98 47 ARG A CA 1
ATOM 319 C C . ARG A 1 47 ? 44.603 16.397 42.463 1.00 15.62 47 ARG A C 1
ATOM 320 O O . ARG A 1 47 ? 45.282 16.571 41.459 1.00 15.19 47 ARG A O 1
ATOM 328 N N . ARG A 1 48 ? 44.002 15.239 42.723 1.00 16.56 48 ARG A N 1
ATOM 329 C CA . ARG A 1 48 ? 44.152 14.108 41.813 1.00 17.47 48 ARG A CA 1
ATOM 330 C C . ARG A 1 48 ? 43.053 14.025 40.753 1.00 17.67 48 ARG A C 1
ATOM 331 O O . ARG A 1 48 ? 43.064 13.133 39.908 1.00 18.03 48 ARG A O 1
ATOM 339 N N . LEU A 1 49 ? 42.099 14.949 40.800 1.00 17.57 49 LEU A N 1
ATOM 340 C CA . LEU A 1 49 ? 41.035 14.969 39.807 1.00 16.59 49 LEU A CA 1
ATOM 341 C C . LEU A 1 49 ? 41.683 15.174 38.443 1.00 17.75 49 LEU A C 1
ATOM 342 O O . LEU A 1 49 ? 42.776 15.729 38.354 1.00 17.47 49 LEU A O 1
ATOM 347 N N . ASN A 1 50 ? 41.021 14.727 37.379 1.00 17.72 50 ASN A N 1
ATOM 348 C CA . ASN A 1 50 ? 41.563 14.930 36.039 1.00 18.81 50 ASN A CA 1
ATOM 349 C C . ASN A 1 50 ? 41.606 16.439 35.814 1.00 18.98 50 ASN A C 1
ATOM 350 O O . ASN A 1 50 ? 40.754 17.171 36.326 1.00 17.83 50 ASN A O 1
ATOM 355 N N . ASN A 1 51 ? 42.590 16.908 35.054 1.00 17.95 51 ASN A N 1
ATOM 356 C CA . ASN A 1 51 ? 42.696 18.334 34.769 1.00 17.91 51 ASN A CA 1
ATOM 357 C C . ASN A 1 51 ? 41.402 18.858 34.150 1.00 17.93 51 ASN A C 1
ATOM 358 O O . ASN A 1 51 ? 40.954 19.963 34.463 1.00 17.22 51 ASN A O 1
ATOM 363 N N . SER A 1 52 ? 40.805 18.059 33.271 1.00 17.88 52 SER A N 1
ATOM 364 C CA . SER A 1 52 ? 39.571 18.450 32.598 1.00 18.60 52 SER A CA 1
ATOM 365 C C . SER A 1 52 ? 38.434 18.687 33.582 1.00 17.91 52 SER A C 1
ATOM 366 O O . SER A 1 52 ? 37.603 19.564 33.372 1.00 18.66 52 SER A O 1
ATOM 369 N N . LYS A 1 53 ? 38.400 17.897 34.651 1.00 17.66 53 LYS A N 1
ATOM 370 C CA . LYS A 1 53 ? 37.355 18.018 35.654 1.00 17.80 53 LYS A CA 1
ATOM 371 C C . LYS A 1 53 ? 37.499 19.291 36.475 1.00 17.82 53 LYS A C 1
ATOM 372 O O . LYS A 1 53 ? 36.526 20.021 36.671 1.00 18.95 53 LYS A O 1
ATOM 378 N N . ARG A 1 54 ? 38.705 19.563 36.959 1.00 17.99 54 ARG A N 1
ATOM 379 C CA . ARG A 1 54 ? 38.910 20.763 37.755 1.00 17.74 54 ARG A CA 1
ATOM 380 C C . ARG A 1 54 ? 38.727 21.986 36.859 1.00 16.90 54 ARG A C 1
ATOM 381 O O . ARG A 1 54 ? 38.249 23.032 37.301 1.00 17.03 54 ARG A O 1
ATOM 389 N N . ALA A 1 55 ? 39.090 21.846 35.589 1.00 16.11 55 ALA A N 1
ATOM 390 C CA . ALA A 1 55 ? 38.930 22.935 34.638 1.00 16.23 55 ALA A CA 1
ATOM 391 C C . ALA A 1 55 ? 37.430 23.207 34.480 1.00 16.95 55 ALA A C 1
ATOM 392 O O . ALA A 1 55 ? 36.990 24.356 34.457 1.00 15.41 55 ALA A O 1
ATOM 394 N N . SER A 1 56 ? 36.645 22.138 34.373 1.00 16.12 56 SER A N 1
ATOM 395 C CA . SER A 1 56 ? 35.201 22.287 34.230 1.00 16.99 56 SER A CA 1
ATOM 396 C C . SER A 1 56 ? 34.609 23.021 35.434 1.00 15.98 56 SER A C 1
ATOM 397 O O . SER A 1 56 ? 33.767 23.909 35.272 1.00 15.31 56 SER A O 1
ATOM 400 N N . LEU A 1 57 ? 35.051 22.653 36.635 1.00 15.18 57 LEU A N 1
ATOM 401 C CA . LEU A 1 57 ? 34.567 23.298 37.853 1.00 15.27 57 LEU A CA 1
ATOM 402 C C . LEU A 1 57 ? 34.763 24.817 37.796 1.00 15.76 57 LEU A C 1
ATOM 403 O O . LEU A 1 57 ? 33.857 25.584 38.135 1.00 15.47 57 LEU A O 1
ATOM 408 N N . LEU A 1 58 ? 35.949 25.247 37.377 1.00 16.34 58 LEU A N 1
ATOM 409 C CA . LEU A 1 58 ? 36.255 26.673 37.281 1.00 16.17 58 LEU A CA 1
ATOM 410 C C . LEU A 1 58 ? 35.302 27.378 36.317 1.00 16.89 58 LEU A C 1
ATOM 411 O O . LEU A 1 58 ? 34.813 28.469 36.603 1.00 15.59 58 LEU A O 1
ATOM 416 N N . ARG A 1 59 ? 35.032 26.750 35.176 1.00 17.28 59 ARG A N 1
ATOM 417 C CA . ARG A 1 59 ? 34.132 27.346 34.200 1.00 18.17 59 ARG A CA 1
ATOM 418 C C . ARG A 1 59 ? 32.704 27.365 34.734 1.00 18.15 59 ARG A C 1
ATOM 419 O O . ARG A 1 59 ? 31.953 28.302 34.478 1.00 18.61 59 ARG A O 1
ATOM 427 N N . THR A 1 60 ? 32.335 26.336 35.485 1.00 17.64 60 THR A N 1
ATOM 428 C CA . THR A 1 60 ? 30.990 26.262 36.050 1.00 18.22 60 THR A CA 1
ATOM 429 C C . THR A 1 60 ? 30.810 27.359 37.092 1.00 18.00 60 THR A C 1
ATOM 430 O O . THR A 1 60 ? 29.740 27.956 37.193 1.00 18.02 60 THR A O 1
ATOM 434 N N . ILE A 1 61 ? 31.860 27.626 37.865 1.00 17.73 61 ILE A N 1
ATOM 435 C CA . ILE A 1 61 ? 31.795 28.686 38.867 1.00 15.44 61 ILE A CA 1
ATOM 436 C C . ILE A 1 61 ? 31.591 30.021 38.143 1.00 15.45 61 ILE A C 1
ATOM 437 O O . ILE A 1 61 ? 30.806 30.869 38.579 1.00 14.20 61 ILE A O 1
ATOM 442 N N . ALA A 1 62 ? 32.290 30.196 37.026 1.00 14.97 62 ALA A N 1
ATOM 443 C CA . ALA A 1 62 ? 32.194 31.431 36.256 1.00 15.18 62 ALA A CA 1
ATOM 444 C C . ALA A 1 62 ? 30.774 31.649 35.743 1.00 16.73 62 ALA A C 1
ATOM 445 O O . ALA A 1 62 ? 30.264 32.765 35.780 1.00 14.40 62 ALA A O 1
ATOM 447 N N . SER A 1 63 ? 30.144 30.576 35.264 1.00 17.77 63 SER A N 1
ATOM 448 C CA . SER A 1 63 ? 28.780 30.654 34.749 1.00 19.10 63 SER A CA 1
ATOM 449 C C . SER A 1 63 ? 27.791 30.945 35.863 1.00 19.05 63 SER A C 1
ATOM 450 O O . SER A 1 63 ? 26.873 31.750 35.695 1.00 19.54 63 SER A O 1
ATOM 453 N N . GLU A 1 64 ? 27.973 30.288 37.003 1.00 18.65 64 GLU A N 1
ATOM 454 C CA . GLU A 1 64 ? 27.078 30.508 38.129 1.00 18.85 64 GLU A CA 1
ATOM 455 C C . GLU A 1 64 ? 27.154 31.957 38.603 1.00 18.59 64 GLU A C 1
ATOM 456 O O . GLU A 1 64 ? 26.137 32.542 38.995 1.00 18.52 64 GLU A O 1
ATOM 462 N N . LEU A 1 65 ? 28.355 32.532 38.558 1.00 17.45 65 LEU A N 1
ATOM 463 C CA . LEU A 1 65 ? 28.578 33.921 38.968 1.00 18.01 65 LEU A CA 1
ATOM 464 C C . LEU A 1 65 ? 27.814 34.867 38.066 1.00 18.11 65 LEU A C 1
ATOM 465 O O . LEU A 1 65 ? 27.181 35.817 38.521 1.00 18.82 65 LEU A O 1
ATOM 470 N N . GLU A 1 66 ? 27.908 34.610 36.772 1.00 18.59 66 GLU A N 1
ATOM 471 C CA . GLU A 1 66 ? 27.236 35.427 35.778 1.00 19.66 66 GLU A CA 1
ATOM 472 C C . GLU A 1 66 ? 25.722 35.361 35.932 1.00 20.14 66 GLU A C 1
ATOM 473 O O . GLU A 1 66 ? 25.030 36.364 35.740 1.00 20.60 66 GLU A O 1
ATOM 479 N N . ALA A 1 67 ? 25.213 34.189 36.306 1.00 20.84 67 ALA A N 1
ATOM 480 C CA . ALA A 1 67 ? 23.777 33.992 36.488 1.00 21.26 67 ALA A CA 1
ATOM 481 C C . ALA A 1 67 ? 23.211 34.794 37.661 1.00 22.49 67 ALA A C 1
ATOM 482 O O . ALA A 1 67 ? 22.021 35.120 37.677 1.00 22.80 67 ALA A O 1
ATOM 484 N N . ARG A 1 68 ? 24.054 35.103 38.647 1.00 21.11 68 ARG A N 1
ATOM 485 C CA . ARG A 1 68 ? 23.607 35.876 39.812 1.00 21.86 68 ARG A CA 1
ATOM 486 C C . ARG A 1 68 ? 24.135 37.307 39.751 1.00 21.33 68 ARG A C 1
ATOM 487 O O . ARG A 1 68 ? 24.073 38.038 40.743 1.00 22.87 68 ARG A O 1
ATOM 495 N N . SER A 1 69 ? 24.639 37.708 38.586 1.00 21.74 69 SER A N 1
ATOM 496 C CA . SER A 1 69 ? 25.215 39.037 38.411 1.00 22.08 69 SER A CA 1
ATOM 497 C C . SER A 1 69 ? 24.342 40.175 38.926 1.00 22.57 69 SER A C 1
ATOM 498 O O . SER A 1 69 ? 24.835 41.084 39.599 1.00 22.31 69 SER A O 1
ATOM 501 N N . ASP A 1 70 ? 23.052 40.156 38.614 1.00 22.01 70 ASP A N 1
ATOM 502 C CA . ASP A 1 70 ? 22.189 41.230 39.091 1.00 22.85 70 ASP A CA 1
ATOM 503 C C . ASP A 1 70 ? 22.181 41.323 40.624 1.00 21.08 70 ASP A C 1
ATOM 504 O O . ASP A 1 70 ? 22.307 42.424 41.161 1.00 19.07 70 ASP A O 1
ATOM 509 N N . ASP A 1 71 ? 22.057 40.186 41.321 1.00 20.19 71 ASP A N 1
ATOM 510 C CA . ASP A 1 71 ? 22.058 40.186 42.788 1.00 20.66 71 ASP A CA 1
ATOM 511 C C . ASP A 1 71 ? 23.393 40.682 43.337 1.00 20.73 71 ASP A C 1
ATOM 512 O O . ASP A 1 71 ? 23.435 41.491 44.265 1.00 20.50 71 ASP A O 1
ATOM 517 N N . ILE A 1 72 ? 24.485 40.192 42.760 1.00 20.65 72 ILE A N 1
ATOM 518 C CA . ILE A 1 72 ? 25.822 40.577 43.201 1.00 19.93 72 ILE A CA 1
ATOM 519 C C . ILE A 1 72 ? 26.015 42.077 43.056 1.00 19.72 72 ILE A C 1
ATOM 520 O O . ILE A 1 72 ? 26.412 42.764 43.998 1.00 19.92 72 ILE A O 1
ATOM 525 N N . ILE A 1 73 ? 25.717 42.591 41.871 1.00 20.59 73 ILE A N 1
ATOM 526 C CA . ILE A 1 73 ? 25.864 44.014 41.610 1.00 21.26 73 ILE A CA 1
ATOM 527 C C . ILE A 1 73 ? 25.012 44.873 42.546 1.00 21.37 73 ILE A C 1
ATOM 528 O O . ILE A 1 73 ? 25.507 45.851 43.114 1.00 21.58 73 ILE A O 1
ATOM 533 N N . ALA A 1 74 ? 23.740 44.517 42.709 1.00 20.26 74 ALA A N 1
ATOM 534 C CA . ALA A 1 74 ? 22.855 45.287 43.578 1.00 20.14 74 ALA A CA 1
ATOM 535 C C . ALA A 1 74 ? 23.372 45.337 45.018 1.00 20.76 74 ALA A C 1
ATOM 536 O O . ALA A 1 74 ? 23.366 46.400 45.649 1.00 21.44 74 ALA A O 1
ATOM 538 N N . ARG A 1 75 ? 23.827 44.198 45.535 1.00 19.14 75 ARG A N 1
ATOM 539 C CA . ARG A 1 75 ? 24.327 44.149 46.907 1.00 18.59 75 ARG A CA 1
ATOM 540 C C . ARG A 1 75 ? 25.692 44.815 47.057 1.00 17.92 75 ARG A C 1
ATOM 541 O O . ARG A 1 75 ? 25.908 45.593 47.981 1.00 17.82 75 ARG A O 1
ATOM 549 N N . ALA A 1 76 ? 26.615 44.512 46.148 1.00 17.59 76 ALA A N 1
ATOM 550 C CA . ALA A 1 76 ? 27.955 45.093 46.208 1.00 15.94 76 ALA A CA 1
ATOM 551 C C . ALA A 1 76 ? 27.920 46.619 46.140 1.00 16.52 76 ALA A C 1
ATOM 552 O O . ALA A 1 76 ? 28.711 47.300 46.799 1.00 15.56 76 ALA A O 1
ATOM 554 N N . HIS A 1 77 ? 27.005 47.154 45.337 1.00 15.32 77 HIS A N 1
ATOM 555 C CA . HIS A 1 77 ? 26.861 48.601 45.183 1.00 15.80 77 HIS A CA 1
ATOM 556 C C . HIS A 1 77 ? 26.550 49.289 46.520 1.00 15.96 77 HIS A C 1
ATOM 557 O O . HIS A 1 77 ? 27.155 50.307 46.859 1.00 15.48 77 HIS A O 1
ATOM 564 N N . LEU A 1 78 ? 25.617 48.732 47.280 1.00 15.78 78 LEU A N 1
ATOM 565 C CA . LEU A 1 78 ? 25.253 49.311 48.568 1.00 16.02 78 LEU A CA 1
ATOM 566 C C . LEU A 1 78 ? 26.312 49.075 49.650 1.00 15.28 78 LEU A C 1
ATOM 567 O O . LEU A 1 78 ? 26.497 49.907 50.540 1.00 15.43 78 LEU A O 1
ATOM 572 N N . GLU A 1 79 ? 27.005 47.943 49.583 1.00 13.53 79 GLU A N 1
ATOM 573 C CA . GLU A 1 79 ? 28.029 47.628 50.578 1.00 12.43 79 GLU A CA 1
ATOM 574 C C . GLU A 1 79 ? 29.345 48.372 50.367 1.00 13.45 79 GLU A C 1
ATOM 575 O O . GLU A 1 79 ? 30.092 48.596 51.326 1.00 12.30 79 GLU A O 1
ATOM 581 N N . THR A 1 80 ? 29.614 48.773 49.126 1.00 12.23 80 THR A N 1
ATOM 582 C CA . THR A 1 80 ? 30.874 49.423 48.794 1.00 13.42 80 THR A CA 1
ATOM 583 C C . THR A 1 80 ? 30.800 50.804 48.158 1.00 13.32 80 THR A C 1
ATOM 584 O O . THR A 1 80 ? 31.802 51.512 48.134 1.00 14.06 80 THR A O 1
ATOM 588 N N . ALA A 1 81 ? 29.636 51.176 47.634 1.00 14.59 81 ALA A N 1
ATOM 589 C CA . ALA A 1 81 ? 29.454 52.476 46.979 1.00 15.48 81 ALA A CA 1
ATOM 590 C C . ALA A 1 81 ? 30.130 52.538 45.604 1.00 15.58 81 ALA A C 1
ATOM 591 O O . ALA A 1 81 ? 30.204 53.599 44.998 1.00 15.02 81 ALA A O 1
ATOM 593 N N . LEU A 1 82 ? 30.642 51.411 45.124 1.00 15.51 82 LEU A N 1
ATOM 594 C CA . LEU A 1 82 ? 31.269 51.394 43.810 1.00 16.36 82 LEU A CA 1
ATOM 595 C C . LEU A 1 82 ? 30.161 51.434 42.765 1.00 17.36 82 LEU A C 1
ATOM 596 O O . LEU A 1 82 ? 29.143 50.748 42.902 1.00 18.44 82 LEU A O 1
ATOM 601 N N . PRO A 1 83 ? 30.345 52.255 41.715 1.00 18.50 83 PRO A N 1
ATOM 602 C CA . PRO A 1 83 ? 29.366 52.393 40.636 1.00 19.04 83 PRO A CA 1
ATOM 603 C C . PRO A 1 83 ? 29.009 51.026 40.094 1.00 19.50 83 PRO A C 1
ATOM 604 O O . PRO A 1 83 ? 29.872 50.148 40.000 1.00 19.48 83 PRO A O 1
ATOM 608 N N . GLU A 1 84 ? 27.746 50.838 39.737 1.00 19.34 84 GLU A N 1
ATOM 609 C CA . GLU A 1 84 ? 27.316 49.556 39.201 1.00 21.94 84 GLU A CA 1
ATOM 610 C C . GLU A 1 84 ? 28.006 49.277 37.863 1.00 21.25 84 GLU A C 1
ATOM 611 O O . GLU A 1 84 ? 28.236 48.123 37.501 1.00 21.90 84 GLU A O 1
ATOM 617 N N . VAL A 1 85 ? 28.344 50.339 37.135 1.00 20.91 85 VAL A N 1
ATOM 618 C CA . VAL A 1 85 ? 29.016 50.193 35.845 1.00 21.61 85 VAL A CA 1
ATOM 619 C C . VAL A 1 85 ? 30.369 49.531 36.084 1.00 20.63 85 VAL A C 1
ATOM 620 O O . VAL A 1 85 ? 30.837 48.716 35.289 1.00 21.11 85 VAL A O 1
ATOM 624 N N . ARG A 1 86 ? 30.981 49.887 37.204 1.00 19.97 86 ARG A N 1
ATOM 625 C CA . ARG A 1 86 ? 32.271 49.341 37.604 1.00 18.05 86 ARG A CA 1
ATOM 626 C C . ARG A 1 86 ? 32.104 47.901 38.080 1.00 16.98 86 ARG A C 1
ATOM 627 O O . ARG A 1 86 ? 32.920 47.045 37.760 1.00 15.77 86 ARG A O 1
ATOM 635 N N . LEU A 1 87 ? 31.035 47.634 38.825 1.00 17.16 87 LEU A N 1
ATOM 636 C CA . LEU A 1 87 ? 30.789 46.291 39.335 1.00 16.88 87 LEU A CA 1
ATOM 637 C C . LEU A 1 87 ? 30.427 45.304 38.224 1.00 16.77 87 LEU A C 1
ATOM 638 O O . LEU A 1 87 ? 30.780 44.132 38.296 1.00 15.92 87 LEU A O 1
ATOM 643 N N . THR A 1 88 ? 29.726 45.778 37.197 1.00 17.11 88 THR A N 1
ATOM 644 C CA . THR A 1 88 ? 29.347 44.911 36.084 1.00 19.08 88 THR A CA 1
ATOM 645 C C . THR A 1 88 ? 30.623 44.476 35.363 1.00 18.37 88 THR A C 1
ATOM 646 O O . THR A 1 88 ? 30.759 43.330 34.946 1.00 19.93 88 THR A O 1
ATOM 650 N N . GLY A 1 89 ? 31.557 45.408 35.223 1.00 18.39 89 GLY A N 1
ATOM 651 C CA . GLY A 1 89 ? 32.810 45.093 34.567 1.00 17.85 89 GLY A CA 1
ATOM 652 C C . GLY A 1 89 ? 33.673 44.173 35.412 1.00 18.12 89 GLY A C 1
ATOM 653 O O . GLY A 1 89 ? 34.413 43.345 34.882 1.00 17.58 89 GLY A O 1
ATOM 654 N N . GLU A 1 90 ? 33.583 44.306 36.733 1.00 18.16 90 GLU A N 1
ATOM 655 C CA . GLU A 1 90 ? 34.387 43.464 37.607 1.00 17.56 90 GLU A CA 1
ATOM 656 C C . GLU A 1 90 ? 33.877 42.027 37.635 1.00 17.05 90 GLU A C 1
ATOM 657 O O . GLU A 1 90 ? 34.671 41.094 37.783 1.00 16.59 90 GLU A O 1
ATOM 663 N N . ILE A 1 91 ? 32.567 41.837 37.498 1.00 15.99 91 ILE A N 1
ATOM 664 C CA . ILE A 1 91 ? 32.027 40.482 37.480 1.00 17.05 91 ILE A CA 1
ATOM 665 C C . ILE A 1 91 ? 32.557 39.760 36.244 1.00 15.83 91 ILE A C 1
ATOM 666 O O . ILE A 1 91 ? 32.916 38.590 36.315 1.00 16.88 91 ILE A O 1
ATOM 671 N N . ALA A 1 92 ? 32.608 40.468 35.117 1.00 15.97 92 ALA A N 1
ATOM 672 C CA . ALA A 1 92 ? 33.113 39.899 33.862 1.00 15.55 92 ALA A CA 1
ATOM 673 C C . ALA A 1 92 ? 34.594 39.567 34.014 1.00 15.21 92 ALA A C 1
ATOM 674 O O . ALA A 1 92 ? 35.060 38.531 33.555 1.00 15.49 92 ALA A O 1
ATOM 676 N N . ARG A 1 93 ? 35.335 40.468 34.652 1.00 15.91 93 ARG A N 1
ATOM 677 C CA . ARG A 1 93 ? 36.758 40.256 34.885 1.00 15.98 93 ARG A CA 1
ATOM 678 C C . ARG A 1 93 ? 36.920 38.983 35.715 1.00 15.55 93 ARG A C 1
ATOM 679 O O . ARG A 1 93 ? 37.730 38.111 35.399 1.00 15.16 93 ARG A O 1
ATOM 687 N N . THR A 1 94 ? 36.134 38.893 36.782 1.00 14.97 94 THR A N 1
ATOM 688 C CA . THR A 1 94 ? 36.168 37.744 37.682 1.00 14.69 94 THR A CA 1
ATOM 689 C C . THR A 1 94 ? 35.872 36.436 36.950 1.00 13.56 94 THR A C 1
ATOM 690 O O . THR A 1 94 ? 36.582 35.445 37.120 1.00 13.02 94 THR A O 1
ATOM 694 N N . ALA A 1 95 ? 34.825 36.450 36.130 1.00 13.73 95 ALA A N 1
ATOM 695 C CA . ALA A 1 95 ? 34.423 35.271 35.378 1.00 14.89 95 ALA A CA 1
ATOM 696 C C . ALA A 1 95 ? 35.483 34.864 34.365 1.00 14.70 95 ALA A C 1
ATOM 697 O O . ALA A 1 95 ? 35.841 33.694 34.277 1.00 14.90 95 ALA A O 1
ATOM 699 N N . ASN A 1 96 ? 35.994 35.830 33.606 1.00 15.75 96 ASN A N 1
ATOM 700 C CA . ASN A 1 96 ? 37.004 35.516 32.604 1.00 17.31 96 ASN A CA 1
ATOM 701 C C . ASN A 1 96 ? 38.333 35.116 33.241 1.00 16.64 96 ASN A C 1
ATOM 702 O O . ASN A 1 96 ? 39.138 34.415 32.628 1.00 16.18 96 ASN A O 1
ATOM 707 N N . GLN A 1 97 ? 38.552 35.562 34.475 1.00 16.52 97 GLN A N 1
ATOM 708 C CA . GLN A 1 97 ? 39.764 35.223 35.210 1.00 15.81 97 GLN A CA 1
ATOM 709 C C . GLN A 1 97 ? 39.692 33.726 35.552 1.00 15.74 97 GLN A C 1
ATOM 710 O O . GLN A 1 97 ? 40.671 32.984 35.403 1.00 15.99 97 GLN A O 1
ATOM 716 N N . LEU A 1 98 ? 38.522 33.286 35.997 1.00 14.65 98 LEU A N 1
ATOM 717 C CA . LEU A 1 98 ? 38.319 31.882 36.323 1.00 15.15 98 LEU A CA 1
ATOM 718 C C . LEU A 1 98 ? 38.516 31.021 35.066 1.00 15.80 98 LEU A C 1
ATOM 719 O O . LEU A 1 98 ? 39.109 29.940 35.128 1.00 16.15 98 LEU A O 1
ATOM 724 N N . ARG A 1 99 ? 38.025 31.508 33.930 1.00 16.04 99 ARG A N 1
ATOM 725 C CA . ARG A 1 99 ? 38.155 30.784 32.666 1.00 16.97 99 ARG A CA 1
ATOM 726 C C . ARG A 1 99 ? 39.608 30.711 32.209 1.00 16.65 99 ARG A C 1
ATOM 727 O O . ARG A 1 99 ? 40.011 29.755 31.549 1.00 15.64 99 ARG A O 1
ATOM 735 N N . LEU A 1 100 ? 40.398 31.723 32.558 1.00 16.30 100 LEU A N 1
ATOM 736 C CA . LEU A 1 100 ? 41.806 31.709 32.189 1.00 16.16 100 LEU A CA 1
ATOM 737 C C . LEU A 1 100 ? 42.472 30.533 32.896 1.00 15.28 100 LEU A C 1
ATOM 738 O O . LEU A 1 100 ? 43.174 29.742 32.275 1.00 15.76 100 LEU A O 1
ATOM 743 N N . PHE A 1 101 ? 42.250 30.414 34.202 1.00 14.75 101 PHE A N 1
ATOM 744 C CA . PHE A 1 101 ? 42.852 29.314 34.947 1.00 14.51 101 PHE A CA 1
ATOM 745 C C . PHE A 1 101 ? 42.278 27.970 34.518 1.00 14.68 101 PHE A C 1
ATOM 746 O O . PHE A 1 101 ? 42.944 26.942 34.633 1.00 13.41 101 PHE A O 1
ATOM 754 N N . ALA A 1 102 ? 41.048 27.974 34.010 1.00 15.75 102 ALA A N 1
ATOM 755 C CA . ALA A 1 102 ? 40.457 26.731 33.525 1.00 15.15 102 ALA A CA 1
ATOM 756 C C . ALA A 1 102 ? 41.308 26.282 32.335 1.00 15.52 102 ALA A C 1
ATOM 757 O O . ALA A 1 102 ? 41.596 25.095 32.188 1.00 16.13 102 ALA A O 1
ATOM 759 N N . ASP A 1 103 ? 41.721 27.235 31.494 1.00 15.93 103 ASP A N 1
ATOM 760 C CA . ASP A 1 103 ? 42.553 26.915 30.331 1.00 17.12 103 ASP A CA 1
ATOM 761 C C . ASP A 1 103 ? 43.907 26.399 30.794 1.00 17.31 103 ASP A C 1
ATOM 762 O O . ASP A 1 103 ? 44.444 25.438 30.243 1.00 16.59 103 ASP A O 1
ATOM 767 N N . VAL A 1 104 ? 44.466 27.063 31.799 1.00 16.93 104 VAL A N 1
ATOM 768 C CA . VAL A 1 104 ? 45.760 26.674 32.342 1.00 16.65 104 VAL A CA 1
ATOM 769 C C . VAL A 1 104 ? 45.747 25.236 32.860 1.00 17.20 104 VAL A C 1
ATOM 770 O O . VAL A 1 104 ? 46.596 24.417 32.489 1.00 17.16 104 VAL A O 1
ATOM 774 N N . VAL A 1 105 ? 44.788 24.935 33.727 1.00 16.48 105 VAL A N 1
ATOM 775 C CA . VAL A 1 105 ? 44.675 23.599 34.286 1.00 18.36 105 VAL A CA 1
ATOM 776 C C . VAL A 1 105 ? 44.481 22.568 33.180 1.00 19.10 105 VAL A C 1
ATOM 777 O O . VAL A 1 105 ? 45.154 21.539 33.154 1.00 19.97 105 VAL A O 1
ATOM 781 N N . ASN A 1 106 ? 43.567 22.859 32.262 1.00 20.24 106 ASN A N 1
ATOM 782 C CA . ASN A 1 106 ? 43.272 21.952 31.160 1.00 21.69 106 ASN A CA 1
ATOM 783 C C . ASN A 1 106 ? 44.506 21.654 30.310 1.00 21.14 106 ASN A C 1
ATOM 784 O O . ASN A 1 106 ? 44.680 20.525 29.846 1.00 21.89 106 ASN A O 1
ATOM 789 N N . SER A 1 107 ? 45.364 22.656 30.124 1.00 19.66 107 SER A N 1
ATOM 790 C CA . SER A 1 107 ? 46.573 22.488 29.322 1.00 19.99 107 SER A CA 1
ATOM 791 C C . SER A 1 107 ? 47.644 21.647 30.029 1.00 19.14 107 SER A C 1
ATOM 792 O O . SER A 1 107 ? 48.592 21.170 29.399 1.00 18.24 107 SER A O 1
ATOM 795 N N . GLY A 1 108 ? 47.492 21.469 31.336 1.00 18.03 108 GLY A N 1
ATOM 796 C CA . GLY A 1 108 ? 48.455 20.678 32.083 1.00 17.24 108 GLY A CA 1
ATOM 797 C C . GLY A 1 108 ? 49.848 21.280 32.162 1.00 17.42 108 GLY A C 1
ATOM 798 O O . GLY A 1 108 ? 50.804 20.613 32.569 1.00 17.63 108 GLY A O 1
ATOM 799 N N . SER A 1 109 ? 49.970 22.543 31.774 1.00 17.11 109 SER A N 1
ATOM 800 C CA . SER A 1 109 ? 51.251 23.234 31.805 1.00 16.81 109 SER A CA 1
ATOM 801 C C . SER A 1 109 ? 51.754 23.406 33.235 1.00 16.65 109 SER A C 1
ATOM 802 O O . SER A 1 109 ? 52.954 23.309 33.493 1.00 17.57 109 SER A O 1
ATOM 805 N N . TYR A 1 110 ? 50.831 23.649 34.162 1.00 15.18 110 TYR A N 1
ATOM 806 C CA . TYR A 1 110 ? 51.180 23.869 35.566 1.00 14.28 110 TYR A CA 1
ATOM 807 C C . TYR A 1 110 ? 51.943 22.703 36.190 1.00 14.42 110 TYR A C 1
ATOM 808 O O . TYR A 1 110 ? 52.619 22.875 37.198 1.00 11.70 110 TYR A O 1
ATOM 817 N N . HIS A 1 111 ? 51.827 21.515 35.598 1.00 14.57 111 HIS A N 1
ATOM 818 C CA . HIS A 1 111 ? 52.543 20.348 36.108 1.00 15.30 111 HIS A CA 1
ATOM 819 C C . HIS A 1 111 ? 54.053 20.586 36.056 1.00 15.42 111 HIS A C 1
ATOM 820 O O . HIS A 1 111 ? 54.797 20.085 36.904 1.00 16.25 111 HIS A O 1
ATOM 827 N N . GLN A 1 112 ? 54.492 21.355 35.063 1.00 15.20 112 GLN A N 1
ATOM 828 C CA . GLN A 1 112 ? 55.913 21.640 34.852 1.00 16.82 112 GLN A CA 1
ATOM 829 C C . GLN A 1 112 ? 56.729 20.349 34.850 1.00 16.64 112 GLN A C 1
ATOM 830 O O . GLN A 1 112 ? 57.778 20.241 35.496 1.00 16.32 112 GLN A O 1
ATOM 836 N N . ALA A 1 113 ? 56.230 19.369 34.104 1.00 15.71 113 ALA A N 1
ATOM 837 C CA . ALA A 1 113 ? 56.886 18.074 33.988 1.00 15.45 113 ALA A CA 1
ATOM 838 C C . ALA A 1 113 ? 58.320 18.206 33.481 1.00 14.94 113 ALA A C 1
ATOM 839 O O . ALA A 1 113 ? 58.571 18.834 32.456 1.00 15.85 113 ALA A O 1
ATOM 841 N N . ILE A 1 114 ? 59.252 17.602 34.209 1.00 14.57 114 ILE A N 1
ATOM 842 C CA . ILE A 1 114 ? 60.668 17.613 33.851 1.00 15.25 114 ILE A CA 1
ATOM 843 C C . ILE A 1 114 ? 61.190 16.181 33.979 1.00 17.01 114 ILE A C 1
ATOM 844 O O . ILE A 1 114 ? 60.912 15.502 34.976 1.00 17.36 114 ILE A O 1
ATOM 849 N N . LEU A 1 115 ? 61.939 15.723 32.977 1.00 17.66 115 LEU A N 1
ATOM 850 C CA . LEU A 1 115 ? 62.464 14.353 32.974 1.00 18.66 115 LEU A CA 1
ATOM 851 C C . LEU A 1 115 ? 63.973 14.278 32.748 1.00 18.64 115 LEU A C 1
ATOM 852 O O . LEU A 1 115 ? 64.505 14.966 31.885 1.00 19.71 115 LEU A O 1
ATOM 857 N N . ASP A 1 116 ? 64.655 13.443 33.529 1.00 19.53 116 ASP A N 1
ATOM 858 C CA . ASP A 1 116 ? 66.087 13.221 33.352 1.00 20.73 116 ASP A CA 1
ATOM 859 C C . ASP A 1 116 ? 66.157 11.839 32.705 1.00 21.91 116 ASP A C 1
ATOM 860 O O . ASP A 1 116 ? 65.700 10.864 33.297 1.00 21.56 116 ASP A O 1
ATOM 865 N N . THR A 1 117 ? 66.720 11.745 31.506 1.00 22.99 117 THR A N 1
ATOM 866 C CA . THR A 1 117 ? 66.825 10.448 30.838 1.00 25.25 117 THR A CA 1
ATOM 867 C C . THR A 1 117 ? 67.845 9.586 31.575 1.00 25.41 117 THR A C 1
ATOM 868 O O . THR A 1 117 ? 68.979 10.006 31.795 1.00 26.05 117 THR A O 1
ATOM 872 N N . PRO A 1 118 ? 67.453 8.369 31.975 1.00 26.45 118 PRO A N 1
ATOM 873 C CA . PRO A 1 118 ? 68.380 7.486 32.690 1.00 27.12 118 PRO A CA 1
ATOM 874 C C . PRO A 1 118 ? 69.508 6.972 31.802 1.00 28.59 118 PRO A C 1
ATOM 875 O O . PRO A 1 118 ? 69.425 7.031 30.572 1.00 29.04 118 PRO A O 1
ATOM 879 N N . ASN A 1 119 ? 70.567 6.490 32.440 1.00 29.73 119 ASN A N 1
ATOM 880 C CA . ASN A 1 119 ? 71.721 5.932 31.745 1.00 30.55 119 ASN A CA 1
ATOM 881 C C . ASN A 1 119 ? 72.294 4.857 32.668 1.00 31.32 119 ASN A C 1
ATOM 882 O O . ASN A 1 119 ? 73.204 5.113 33.453 1.00 31.68 119 ASN A O 1
ATOM 887 N N . PRO A 1 120 ? 71.749 3.632 32.585 1.00 32.65 120 PRO A N 1
ATOM 888 C CA . PRO A 1 120 ? 72.173 2.493 33.403 1.00 33.49 120 PRO A CA 1
ATOM 889 C C . PRO A 1 120 ? 73.605 2.003 33.227 1.00 34.82 120 PRO A C 1
ATOM 890 O O . PRO A 1 120 ? 74.134 1.310 34.101 1.00 35.21 120 PRO A O 1
ATOM 894 N N . THR A 1 121 ? 74.240 2.359 32.115 1.00 35.55 121 THR A N 1
ATOM 895 C CA . THR A 1 121 ? 75.607 1.916 31.883 1.00 37.13 121 THR A CA 1
ATOM 896 C C . THR A 1 121 ? 76.632 3.003 32.177 1.00 38.01 121 THR A C 1
ATOM 897 O O . THR A 1 121 ? 77.750 2.963 31.669 1.00 38.18 121 THR A O 1
ATOM 901 N N . ARG A 1 122 ? 76.262 3.979 33.004 1.00 38.54 122 ARG A N 1
ATOM 902 C CA . ARG A 1 122 ? 77.203 5.046 33.349 1.00 38.93 122 ARG A CA 1
ATOM 903 C C . ARG A 1 122 ? 78.133 4.581 34.467 1.00 39.67 122 ARG A C 1
ATOM 904 O O . ARG A 1 122 ? 77.698 3.937 35.430 1.00 40.04 122 ARG A O 1
ATOM 912 N N . ALA A 1 123 ? 79.416 4.896 34.325 1.00 40.06 123 ALA A N 1
ATOM 913 C CA . ALA A 1 123 ? 80.418 4.536 35.324 1.00 40.87 123 ALA A CA 1
ATOM 914 C C . ALA A 1 123 ? 80.911 5.836 35.954 1.00 41.02 123 ALA A C 1
ATOM 915 O O . ALA A 1 123 ? 80.998 6.866 35.286 1.00 41.33 123 ALA A O 1
ATOM 917 N N . PRO A 1 124 ? 81.260 5.815 37.249 1.00 41.07 124 PRO A N 1
ATOM 918 C CA . PRO A 1 124 ? 81.240 4.707 38.214 1.00 40.99 124 PRO A CA 1
ATOM 919 C C . PRO A 1 124 ? 79.829 4.242 38.549 1.00 40.24 124 PRO A C 1
ATOM 920 O O . PRO A 1 124 ? 79.540 3.053 38.556 1.00 40.26 124 PRO A O 1
ATOM 924 N N . LEU A 1 125 ? 78.951 5.204 38.813 1.00 39.68 125 LEU A N 1
ATOM 925 C CA . LEU A 1 125 ? 77.564 4.916 39.162 1.00 38.40 125 LEU A CA 1
ATOM 926 C C . LEU A 1 125 ? 76.599 5.284 38.044 1.00 37.00 125 LEU A C 1
ATOM 927 O O . LEU A 1 125 ? 76.767 6.306 37.384 1.00 37.45 125 LEU A O 1
ATOM 932 N N . PRO A 1 126 ? 75.565 4.457 37.830 1.00 35.31 126 PRO A N 1
ATOM 933 C CA . PRO A 1 126 ? 74.566 4.695 36.787 1.00 34.41 126 PRO A CA 1
ATOM 934 C C . PRO A 1 126 ? 73.677 5.908 37.070 1.00 32.93 126 PRO A C 1
ATOM 935 O O . PRO A 1 126 ? 73.485 6.301 38.223 1.00 33.14 126 PRO A O 1
ATOM 939 N N . LYS A 1 127 ? 73.147 6.496 36.004 1.00 31.08 127 LYS A N 1
ATOM 940 C CA . LYS A 1 127 ? 72.261 7.646 36.123 1.00 29.10 127 LYS A CA 1
ATOM 941 C C . LYS A 1 127 ? 70.827 7.142 36.231 1.00 27.21 127 LYS A C 1
ATOM 942 O O . LYS A 1 127 ? 70.311 6.511 35.312 1.00 27.56 127 LYS A O 1
ATOM 948 N N . PRO A 1 128 ? 70.163 7.420 37.361 1.00 25.64 128 PRO A N 1
ATOM 949 C CA . PRO A 1 128 ? 68.784 6.985 37.578 1.00 23.63 128 PRO A CA 1
ATOM 950 C C . PRO A 1 128 ? 67.738 7.741 36.766 1.00 21.99 128 PRO A C 1
ATOM 951 O O . PRO A 1 128 ? 67.987 8.830 36.252 1.00 20.95 128 PRO A O 1
ATOM 955 N N . ASP A 1 129 ? 66.564 7.132 36.664 1.00 20.35 129 ASP A N 1
ATOM 956 C CA . ASP A 1 129 ? 65.429 7.699 35.952 1.00 19.68 129 ASP A CA 1
ATOM 957 C C . ASP A 1 129 ? 64.747 8.639 36.946 1.00 18.10 129 ASP A C 1
ATOM 958 O O . ASP A 1 129 ? 64.196 8.185 37.947 1.00 18.18 129 ASP A O 1
ATOM 963 N N . ILE A 1 130 ? 64.805 9.941 36.692 1.00 16.74 130 ILE A N 1
ATOM 964 C CA . ILE A 1 130 ? 64.173 10.899 37.594 1.00 16.60 130 ILE A CA 1
ATOM 965 C C . ILE A 1 130 ? 63.194 11.793 36.848 1.00 15.35 130 ILE A C 1
ATOM 966 O O . ILE A 1 130 ? 63.518 12.344 35.793 1.00 14.88 130 ILE A O 1
ATOM 971 N N . ARG A 1 131 ? 61.996 11.930 37.408 1.00 14.08 131 ARG A N 1
ATOM 972 C CA . ARG A 1 131 ? 60.949 12.745 36.800 1.00 14.69 131 ARG A CA 1
ATOM 973 C C . ARG A 1 131 ? 60.268 13.546 37.906 1.00 14.54 131 ARG A C 1
ATOM 974 O O . ARG A 1 131 ? 60.030 13.015 38.995 1.00 13.18 131 ARG A O 1
ATOM 982 N N . ARG A 1 132 ? 59.957 14.812 37.628 1.00 13.72 132 ARG A N 1
ATOM 983 C CA . ARG A 1 132 ? 59.305 15.659 38.621 1.00 13.48 132 ARG A CA 1
ATOM 984 C C . ARG A 1 132 ? 58.136 16.465 38.072 1.00 13.01 132 ARG A C 1
ATOM 985 O O . ARG A 1 132 ? 58.091 16.794 36.892 1.00 13.82 132 ARG A O 1
ATOM 993 N N . GLN A 1 133 ? 57.196 16.785 38.955 1.00 12.66 133 GLN A N 1
ATOM 994 C CA . GLN A 1 133 ? 56.024 17.569 38.597 1.00 12.84 133 GLN A CA 1
ATOM 995 C C . GLN A 1 133 ? 55.625 18.378 39.827 1.00 12.50 133 GLN A C 1
ATOM 996 O O . GLN A 1 133 ? 56.113 18.125 40.930 1.00 12.62 133 GLN A O 1
ATOM 1002 N N . GLN A 1 134 ? 54.727 19.336 39.631 1.00 13.07 134 GLN A N 1
ATOM 1003 C CA . GLN A 1 134 ? 54.230 20.180 40.711 1.00 14.16 134 GLN A CA 1
ATOM 1004 C C . GLN A 1 134 ? 52.879 19.630 41.185 1.00 14.19 134 GLN A C 1
ATOM 1005 O O . GLN A 1 134 ? 52.077 19.173 40.373 1.00 14.56 134 GLN A O 1
ATOM 1011 N N . ILE A 1 135 ? 52.647 19.651 42.496 1.00 12.13 135 ILE A N 1
ATOM 1012 C CA . ILE A 1 135 ? 51.381 19.205 43.061 1.00 11.95 135 ILE A CA 1
ATOM 1013 C C . ILE A 1 135 ? 50.938 20.238 44.098 1.00 11.63 135 ILE A C 1
ATOM 1014 O O . ILE A 1 135 ? 51.759 20.999 44.624 1.00 9.43 135 ILE A O 1
ATOM 1019 N N . ALA A 1 136 ? 49.639 20.253 44.383 1.00 11.18 136 ALA A N 1
ATOM 1020 C CA . ALA A 1 136 ? 49.046 21.191 45.335 1.00 11.59 136 ALA A CA 1
ATOM 1021 C C . ALA A 1 136 ? 49.609 21.114 46.754 1.00 11.78 136 ALA A C 1
ATOM 1022 O O . ALA A 1 136 ? 49.848 20.025 47.278 1.00 11.17 136 ALA A O 1
ATOM 1024 N N . LEU A 1 137 ? 49.802 22.281 47.371 1.00 12.13 137 LEU A N 1
ATOM 1025 C CA . LEU A 1 137 ? 50.328 22.375 48.733 1.00 12.09 137 LEU A CA 1
ATOM 1026 C C . LEU A 1 137 ? 49.319 21.851 49.746 1.00 12.87 137 LEU A C 1
ATOM 1027 O O . LEU A 1 137 ? 49.691 21.273 50.770 1.00 12.53 137 LEU A O 1
ATOM 1032 N N . GLY A 1 138 ? 48.040 22.064 49.454 1.00 12.60 138 GLY A N 1
ATOM 1033 C CA . GLY A 1 138 ? 46.987 21.634 50.354 1.00 12.75 138 GLY A CA 1
ATOM 1034 C C . GLY A 1 138 ? 46.002 22.779 50.531 1.00 12.05 138 GLY A C 1
ATOM 1035 O O . GLY A 1 138 ? 45.994 23.688 49.704 1.00 11.93 138 GLY A O 1
ATOM 1036 N N . PRO A 1 139 ? 45.160 22.770 51.586 1.00 12.09 139 PRO A N 1
ATOM 1037 C CA . PRO A 1 139 ? 44.185 23.852 51.808 1.00 11.49 139 PRO A CA 1
ATOM 1038 C C . PRO A 1 139 ? 44.832 25.232 51.883 1.00 11.85 139 PRO A C 1
ATOM 1039 O O . PRO A 1 139 ? 45.874 25.411 52.522 1.00 11.96 139 PRO A O 1
ATOM 1043 N N . VAL A 1 140 ? 44.197 26.206 51.234 1.00 11.56 140 VAL A N 1
ATOM 1044 C CA . VAL A 1 140 ? 44.694 27.579 51.188 1.00 10.35 140 VAL A CA 1
ATOM 1045 C C . VAL A 1 140 ? 43.690 28.563 51.787 1.00 10.26 140 VAL A C 1
ATOM 1046 O O . VAL A 1 140 ? 42.498 28.492 51.495 1.00 9.61 140 VAL A O 1
ATOM 1050 N N . ALA A 1 141 ? 44.178 29.476 52.625 1.00 9.77 141 ALA A N 1
ATOM 1051 C CA . ALA A 1 141 ? 43.329 30.491 53.247 1.00 10.11 141 ALA A CA 1
ATOM 1052 C C . ALA A 1 141 ? 43.425 31.753 52.395 1.00 10.80 141 ALA A C 1
ATOM 1053 O O . ALA A 1 141 ? 44.523 32.159 51.995 1.00 11.08 141 ALA A O 1
ATOM 1055 N N . VAL A 1 142 ? 42.282 32.372 52.125 1.00 10.00 142 VAL A N 1
ATOM 1056 C CA . VAL A 1 142 ? 42.250 33.574 51.305 1.00 10.61 142 VAL A CA 1
ATOM 1057 C C . VAL A 1 142 ? 41.546 34.745 51.978 1.00 10.14 142 VAL A C 1
ATOM 1058 O O . VAL A 1 142 ? 40.439 34.601 52.486 1.00 11.10 142 VAL A O 1
ATOM 1062 N N . PHE A 1 143 ? 42.206 35.898 51.989 1.00 11.10 143 PHE A N 1
ATOM 1063 C CA . PHE A 1 143 ? 41.623 37.123 52.541 1.00 11.64 143 PHE A CA 1
ATOM 1064 C C . PHE A 1 143 ? 41.395 38.027 51.328 1.00 11.95 143 PHE A C 1
ATOM 1065 O O . PHE A 1 143 ? 42.341 38.381 50.635 1.00 13.64 143 PHE A O 1
ATOM 1073 N N . GLY A 1 144 ? 40.145 38.378 51.061 1.00 13.73 144 GLY A N 1
ATOM 1074 C CA . GLY A 1 144 ? 39.843 39.229 49.922 1.00 14.02 144 GLY A CA 1
ATOM 1075 C C . GLY A 1 144 ? 40.099 40.713 50.133 1.00 15.83 144 GLY A C 1
ATOM 1076 O O . GLY A 1 144 ? 40.212 41.185 51.265 1.00 16.83 144 GLY A O 1
ATOM 1077 N N . ALA A 1 145 ? 40.187 41.452 49.028 1.00 16.40 145 ALA A N 1
ATOM 1078 C CA . ALA A 1 145 ? 40.425 42.893 49.054 1.00 15.77 145 ALA A CA 1
ATOM 1079 C C . ALA A 1 145 ? 39.120 43.656 49.202 1.00 15.34 145 ALA A C 1
ATOM 1080 O O . ALA A 1 145 ? 38.101 43.261 48.644 1.00 14.96 145 ALA A O 1
ATOM 1082 N N . SER A 1 146 ? 39.154 44.762 49.938 1.00 14.65 146 SER A N 1
ATOM 1083 C CA . SER A 1 146 ? 37.953 45.574 50.111 1.00 15.19 146 SER A CA 1
ATOM 1084 C C . SER A 1 146 ? 37.655 46.415 48.864 1.00 15.41 146 SER A C 1
ATOM 1085 O O . SER A 1 146 ? 36.490 46.625 48.517 1.00 16.87 146 SER A O 1
ATOM 1088 N N . ASN A 1 147 ? 38.703 46.880 48.185 1.00 15.57 147 ASN A N 1
ATOM 1089 C CA . ASN A 1 147 ? 38.536 47.725 46.998 1.00 17.78 147 ASN A CA 1
ATOM 1090 C C . ASN A 1 147 ? 38.162 46.998 45.702 1.00 17.18 147 ASN A C 1
ATOM 1091 O O . ASN A 1 147 ? 37.813 47.638 44.713 1.00 18.53 147 ASN A O 1
ATOM 1096 N N . PHE A 1 148 ? 38.255 45.671 45.702 1.00 17.73 148 PHE A N 1
ATOM 1097 C CA . PHE A 1 148 ? 37.865 44.856 44.547 1.00 17.45 148 PHE A CA 1
ATOM 1098 C C . PHE A 1 148 ? 37.088 43.666 45.109 1.00 18.55 148 PHE A C 1
ATOM 1099 O O . PHE A 1 148 ? 37.560 42.521 45.103 1.00 17.70 148 PHE A O 1
ATOM 1107 N N . PRO A 1 149 ? 35.867 43.937 45.597 1.00 18.12 149 PRO A N 1
ATOM 1108 C CA . PRO A 1 149 ? 34.936 42.981 46.199 1.00 17.20 149 PRO A CA 1
ATOM 1109 C C . PRO A 1 149 ? 34.601 41.759 45.364 1.00 15.87 149 PRO A C 1
ATOM 1110 O O . PRO A 1 149 ? 34.001 40.822 45.864 1.00 16.05 149 PRO A O 1
ATOM 1114 N N . LEU A 1 150 ? 34.988 41.760 44.096 1.00 15.77 150 LEU A N 1
ATOM 1115 C CA . LEU A 1 150 ? 34.697 40.613 43.250 1.00 15.92 150 LEU A CA 1
ATOM 1116 C C . LEU A 1 150 ? 35.955 39.946 42.684 1.00 15.97 150 LEU A C 1
ATOM 1117 O O . LEU A 1 150 ? 36.236 38.786 42.986 1.00 17.02 150 LEU A O 1
ATOM 1122 N N . ALA A 1 151 ? 36.725 40.685 41.889 1.00 15.19 151 ALA A N 1
ATOM 1123 C CA . ALA A 1 151 ? 37.929 40.136 41.263 1.00 14.67 151 ALA A CA 1
ATOM 1124 C C . ALA A 1 151 ? 39.103 39.796 42.198 1.00 14.39 151 ALA A C 1
ATOM 1125 O O . ALA A 1 151 ? 39.992 39.031 41.825 1.00 14.52 151 ALA A O 1
ATOM 1127 N N . PHE A 1 152 ? 39.123 40.367 43.399 1.00 13.73 152 PHE A N 1
ATOM 1128 C CA . PHE A 1 152 ? 40.190 40.070 44.350 1.00 13.15 152 PHE A CA 1
ATOM 1129 C C . PHE A 1 152 ? 39.611 39.573 45.669 1.00 13.21 152 PHE A C 1
ATOM 1130 O O . PHE A 1 152 ? 40.223 39.735 46.720 1.00 12.71 152 PHE A O 1
ATOM 1138 N N . SER A 1 153 ? 38.440 38.953 45.624 1.00 14.07 153 SER A N 1
ATOM 1139 C CA . SER A 1 153 ? 37.836 38.496 46.862 1.00 15.24 153 SER A CA 1
ATOM 1140 C C . SER A 1 153 ? 37.412 37.020 46.901 1.00 14.33 153 SER A C 1
ATOM 1141 O O . SER A 1 153 ? 38.175 36.142 46.512 1.00 13.37 153 SER A O 1
ATOM 1144 N N . ALA A 1 154 ? 36.192 36.753 47.362 1.00 14.09 154 ALA A N 1
ATOM 1145 C CA . ALA A 1 154 ? 35.702 35.378 47.489 1.00 13.89 154 ALA A CA 1
ATOM 1146 C C . ALA A 1 154 ? 36.000 34.464 46.301 1.00 13.64 154 ALA A C 1
ATOM 1147 O O . ALA A 1 154 ? 36.448 33.332 46.487 1.00 12.83 154 ALA A O 1
ATOM 1149 N N . ALA A 1 155 ? 35.748 34.943 45.086 1.00 13.19 155 ALA A N 1
ATOM 1150 C CA . ALA A 1 155 ? 36.019 34.149 43.887 1.00 12.75 155 ALA A CA 1
ATOM 1151 C C . ALA A 1 155 ? 37.083 34.858 43.052 1.00 12.88 155 ALA A C 1
ATOM 1152 O O . ALA A 1 155 ? 37.142 34.688 41.833 1.00 11.83 155 ALA A O 1
ATOM 1154 N N . GLY A 1 156 ? 37.913 35.655 43.722 1.00 12.43 156 GLY A N 1
ATOM 1155 C CA . GLY A 1 156 ? 38.952 36.413 43.044 1.00 12.34 156 GLY A CA 1
ATOM 1156 C C . GLY A 1 156 ? 40.153 35.622 42.552 1.00 11.63 156 GLY A C 1
ATOM 1157 O O . GLY A 1 156 ? 40.124 34.398 42.505 1.00 13.68 156 GLY A O 1
ATOM 1158 N N . GLY A 1 157 ? 41.212 36.339 42.189 1.00 11.46 157 GLY A N 1
ATOM 1159 C CA . GLY A 1 157 ? 42.421 35.717 41.674 1.00 11.27 157 GLY A CA 1
ATOM 1160 C C . GLY A 1 157 ? 43.106 34.679 42.550 1.00 11.73 157 GLY A C 1
ATOM 1161 O O . GLY A 1 157 ? 43.620 33.685 42.039 1.00 10.24 157 GLY A O 1
ATOM 1162 N N . ASP A 1 158 ? 43.136 34.904 43.861 1.00 12.54 158 ASP A N 1
ATOM 1163 C CA . ASP A 1 158 ? 43.772 33.943 44.757 1.00 11.60 158 ASP A CA 1
ATOM 1164 C C . ASP A 1 158 ? 42.944 32.665 44.829 1.00 11.65 158 ASP A C 1
ATOM 1165 O O . ASP A 1 158 ? 43.487 31.558 44.723 1.00 10.31 158 ASP A O 1
ATOM 1170 N N . THR A 1 159 ? 41.630 32.805 44.991 1.00 11.11 159 THR A N 1
ATOM 1171 C CA . THR A 1 159 ? 40.765 31.626 45.061 1.00 11.14 159 THR A CA 1
ATOM 1172 C C . THR A 1 159 ? 40.818 30.848 43.745 1.00 10.82 159 THR A C 1
ATOM 1173 O O . THR A 1 159 ? 40.984 29.632 43.732 1.00 9.15 159 THR A O 1
ATOM 1177 N N . ALA A 1 160 ? 40.678 31.568 42.636 1.00 11.98 160 ALA A N 1
ATOM 1178 C CA . ALA A 1 160 ? 40.677 30.943 41.316 1.00 12.57 160 ALA A CA 1
ATOM 1179 C C . ALA A 1 160 ? 41.964 30.175 41.027 1.00 12.16 160 ALA A C 1
ATOM 1180 O O . ALA A 1 160 ? 41.916 29.026 40.584 1.00 12.34 160 ALA A O 1
ATOM 1182 N N . SER A 1 161 ? 43.110 30.802 41.277 1.00 10.91 161 SER A N 1
ATOM 1183 C CA . SER A 1 161 ? 44.387 30.139 41.029 1.00 11.73 161 SER A CA 1
ATOM 1184 C C . SER A 1 161 ? 44.633 28.976 41.988 1.00 10.60 161 SER A C 1
ATOM 1185 O O . SER A 1 161 ? 45.236 27.974 41.605 1.00 11.73 161 SER A O 1
ATOM 1188 N N . ALA A 1 162 ? 44.167 29.098 43.229 1.00 10.39 162 ALA A N 1
ATOM 1189 C CA . ALA A 1 162 ? 44.350 28.021 44.201 1.00 10.37 162 ALA A CA 1
ATOM 1190 C C . ALA A 1 162 ? 43.497 26.794 43.823 1.00 10.83 162 ALA A C 1
ATOM 1191 O O . ALA A 1 162 ? 43.976 25.656 43.857 1.00 9.77 162 ALA A O 1
ATOM 1193 N N . LEU A 1 163 ? 42.240 27.016 43.447 1.00 9.04 163 LEU A N 1
ATOM 1194 C CA . LEU A 1 163 ? 41.385 25.889 43.056 1.00 9.82 163 LEU A CA 1
ATOM 1195 C C . LEU A 1 163 ? 41.989 25.251 41.807 1.00 9.93 163 LEU A C 1
ATOM 1196 O O . LEU A 1 163 ? 42.001 24.034 41.669 1.00 11.39 163 LEU A O 1
ATOM 1201 N N . ALA A 1 164 ? 42.517 26.082 40.913 1.00 10.86 164 ALA A N 1
ATOM 1202 C CA . ALA A 1 164 ? 43.136 25.591 39.683 1.00 11.99 164 ALA A CA 1
ATOM 1203 C C . ALA A 1 164 ? 44.317 24.670 40.005 1.00 13.01 164 ALA A C 1
ATOM 1204 O O . ALA A 1 164 ? 44.473 23.607 39.406 1.00 12.87 164 ALA A O 1
ATOM 1206 N N . ALA A 1 165 ? 45.131 25.078 40.975 1.00 13.33 165 ALA A N 1
ATOM 1207 C CA . ALA A 1 165 ? 46.295 24.300 41.388 1.00 13.00 165 ALA A CA 1
ATOM 1208 C C . ALA A 1 165 ? 45.901 22.988 42.062 1.00 12.41 165 ALA A C 1
ATOM 1209 O O . ALA A 1 165 ? 46.722 22.080 42.194 1.00 11.39 165 ALA A O 1
ATOM 1211 N N . GLY A 1 166 ? 44.646 22.899 42.494 1.00 12.50 166 GLY A N 1
ATOM 1212 C CA . GLY A 1 166 ? 44.175 21.693 43.150 1.00 11.70 166 GLY A CA 1
ATOM 1213 C C . GLY A 1 166 ? 44.130 21.806 44.663 1.00 12.05 166 GLY A C 1
ATOM 1214 O O . GLY A 1 166 ? 44.164 20.794 45.372 1.00 12.23 166 GLY A O 1
ATOM 1215 N N . CYS A 1 167 ? 44.049 23.037 45.159 1.00 11.19 167 CYS A N 1
ATOM 1216 C CA . CYS A 1 167 ? 44.001 23.288 46.599 1.00 11.98 167 CYS A CA 1
ATOM 1217 C C . CYS A 1 167 ? 42.604 23.665 47.073 1.00 11.32 167 CYS A C 1
ATOM 1218 O O . CYS A 1 167 ? 41.938 24.482 46.440 1.00 11.58 167 CYS A O 1
ATOM 1221 N N . PRO A 1 168 ? 42.137 23.069 48.182 1.00 10.48 168 PRO A N 1
ATOM 1222 C CA . PRO A 1 168 ? 40.809 23.444 48.671 1.00 11.44 168 PRO A CA 1
ATOM 1223 C C . PRO A 1 168 ? 41.002 24.883 49.141 1.00 10.96 168 PRO A C 1
ATOM 1224 O O . PRO A 1 168 ? 42.123 25.279 49.462 1.00 11.91 168 PRO A O 1
ATOM 1228 N N . VAL A 1 169 ? 39.932 25.665 49.189 1.00 11.10 169 VAL A N 1
ATOM 1229 C CA . VAL A 1 169 ? 40.049 27.055 49.611 1.00 10.03 169 VAL A CA 1
ATOM 1230 C C . VAL A 1 169 ? 39.105 27.448 50.745 1.00 11.07 169 VAL A C 1
ATOM 1231 O O . VAL A 1 169 ? 37.933 27.070 50.751 1.00 13.10 169 VAL A O 1
ATOM 1235 N N . ILE A 1 170 ? 39.632 28.187 51.718 1.00 10.06 170 ILE A N 1
ATOM 1236 C CA . ILE A 1 170 ? 38.822 28.688 52.817 1.00 10.69 170 ILE A CA 1
ATOM 1237 C C . ILE A 1 170 ? 39.005 30.197 52.802 1.00 10.74 170 ILE A C 1
ATOM 1238 O O . ILE A 1 170 ? 40.114 30.707 53.006 1.00 9.48 170 ILE A O 1
ATOM 1243 N N . VAL A 1 171 ? 37.918 30.907 52.529 1.00 10.85 171 VAL A N 1
ATOM 1244 C CA . VAL A 1 171 ? 37.966 32.357 52.467 1.00 11.59 171 VAL A CA 1
ATOM 1245 C C . VAL A 1 171 ? 37.477 33.018 53.748 1.00 12.58 171 VAL A C 1
ATOM 1246 O O . VAL A 1 171 ? 36.396 32.699 54.252 1.00 13.74 171 VAL A O 1
ATOM 1250 N N . LYS A 1 172 ? 38.284 33.926 54.281 1.00 12.12 172 LYS A N 1
ATOM 1251 C CA . LYS A 1 172 ? 37.883 34.666 55.467 1.00 12.08 172 LYS A CA 1
ATOM 1252 C C . LYS A 1 172 ? 37.241 35.905 54.851 1.00 11.26 172 LYS A C 1
ATOM 1253 O O . LYS A 1 172 ? 37.935 36.836 54.436 1.00 11.35 172 LYS A O 1
ATOM 1259 N N . GLY A 1 173 ? 35.916 35.887 54.759 1.00 10.93 173 GLY A N 1
ATOM 1260 C CA . GLY A 1 173 ? 35.188 36.996 54.163 1.00 11.39 173 GLY A CA 1
ATOM 1261 C C . GLY A 1 173 ? 35.488 38.369 54.726 1.00 11.55 173 GLY A C 1
ATOM 1262 O O . GLY A 1 173 ? 35.514 38.565 55.942 1.00 12.55 173 GLY A O 1
ATOM 1263 N N . HIS A 1 174 ? 35.709 39.334 53.842 1.00 11.62 174 HIS A N 1
ATOM 1264 C CA . HIS A 1 174 ? 35.993 40.693 54.280 1.00 11.93 174 HIS A CA 1
ATOM 1265 C C . HIS A 1 174 ? 34.716 41.275 54.897 1.00 12.65 174 HIS A C 1
ATOM 1266 O O . HIS A 1 174 ? 33.633 41.154 54.320 1.00 11.51 174 HIS A O 1
ATOM 1273 N N . THR A 1 175 ? 34.839 41.891 56.070 1.00 12.62 175 THR A N 1
ATOM 1274 C CA . THR A 1 175 ? 33.676 42.465 56.735 1.00 14.88 175 THR A CA 1
ATOM 1275 C C . THR A 1 175 ? 33.097 43.655 55.979 1.00 15.20 175 THR A C 1
ATOM 1276 O O . THR A 1 175 ? 31.992 44.098 56.286 1.00 15.57 175 THR A O 1
ATOM 1280 N N . ALA A 1 176 ? 33.832 44.163 54.989 1.00 14.64 176 ALA A N 1
ATOM 1281 C CA . ALA A 1 176 ? 33.360 45.302 54.211 1.00 15.36 176 ALA A CA 1
ATOM 1282 C C . ALA A 1 176 ? 32.262 44.936 53.203 1.00 15.23 176 ALA A C 1
ATOM 1283 O O . ALA A 1 176 ? 31.511 45.802 52.762 1.00 15.14 176 ALA A O 1
ATOM 1285 N N . HIS A 1 177 ? 32.175 43.665 52.830 1.00 14.27 177 HIS A N 1
ATOM 1286 C CA . HIS A 1 177 ? 31.157 43.236 51.871 1.00 13.91 177 HIS A CA 1
ATOM 1287 C C . HIS A 1 177 ? 30.717 41.785 52.067 1.00 13.18 177 HIS A C 1
ATOM 1288 O O . HIS A 1 177 ? 30.802 40.970 51.146 1.00 12.61 177 HIS A O 1
ATOM 1295 N N . PRO A 1 178 ? 30.201 41.454 53.263 1.00 13.20 178 PRO A N 1
ATOM 1296 C CA . PRO A 1 178 ? 29.743 40.096 53.590 1.00 13.37 178 PRO A CA 1
ATOM 1297 C C . PRO A 1 178 ? 28.599 39.582 52.712 1.00 13.47 178 PRO A C 1
ATOM 1298 O O . PRO A 1 178 ? 28.543 38.396 52.384 1.00 14.17 178 PRO A O 1
ATOM 1302 N N . GLY A 1 179 ? 27.681 40.469 52.343 1.00 13.68 179 GLY A N 1
ATOM 1303 C CA . GLY A 1 179 ? 26.563 40.059 51.509 1.00 12.88 179 GLY A CA 1
ATOM 1304 C C . GLY A 1 179 ? 27.028 39.660 50.124 1.00 12.75 179 GLY A C 1
ATOM 1305 O O . GLY A 1 179 ? 26.526 38.696 49.541 1.00 13.39 179 GLY A O 1
ATOM 1306 N N . THR A 1 180 ? 27.991 40.408 49.596 1.00 13.29 180 THR A N 1
ATOM 1307 C CA . THR A 1 180 ? 28.549 40.128 48.278 1.00 13.31 180 THR A CA 1
ATOM 1308 C C . THR A 1 180 ? 29.229 38.756 48.287 1.00 13.32 180 THR A C 1
ATOM 1309 O O . THR A 1 180 ? 29.003 37.941 47.400 1.00 13.44 180 THR A O 1
ATOM 1313 N N . SER A 1 181 ? 30.058 38.511 49.300 1.00 14.22 181 SER A N 1
ATOM 1314 C CA . SER A 1 181 ? 30.762 37.240 49.425 1.00 14.22 181 SER A CA 1
ATOM 1315 C C . SER A 1 181 ? 29.787 36.069 49.567 1.00 14.26 181 SER A C 1
ATOM 1316 O O . SER A 1 181 ? 29.996 35.001 48.987 1.00 14.06 181 SER A O 1
ATOM 1319 N N . GLN A 1 182 ? 28.721 36.272 50.335 1.00 14.30 182 GLN A N 1
ATOM 1320 C CA . GLN A 1 182 ? 27.726 35.222 50.545 1.00 15.28 182 GLN A CA 1
ATOM 1321 C C . GLN A 1 182 ? 27.116 34.770 49.220 1.00 14.00 182 GLN A C 1
ATOM 1322 O O . GLN A 1 182 ? 27.020 33.582 48.946 1.00 14.27 182 GLN A O 1
ATOM 1328 N N . ILE A 1 183 ? 26.704 35.724 48.398 1.00 14.44 183 ILE A N 1
ATOM 1329 C CA . ILE A 1 183 ? 26.119 35.394 47.111 1.00 14.95 183 ILE A CA 1
ATOM 1330 C C . ILE A 1 183 ? 27.143 34.628 46.272 1.00 14.51 183 ILE A C 1
ATOM 1331 O O . ILE A 1 183 ? 26.814 33.627 45.650 1.00 14.28 183 ILE A O 1
ATOM 1336 N N . VAL A 1 184 ? 28.386 35.099 46.270 1.00 14.09 184 VAL A N 1
ATOM 1337 C CA . VAL A 1 184 ? 29.447 34.447 45.516 1.00 13.70 184 VAL A CA 1
ATOM 1338 C C . VAL A 1 184 ? 29.667 33.027 46.038 1.00 14.04 184 VAL A C 1
ATOM 1339 O O . VAL A 1 184 ? 29.901 32.107 45.256 1.00 13.72 184 VAL A O 1
ATOM 1343 N N . ALA A 1 185 ? 29.586 32.850 47.356 1.00 13.64 185 ALA A N 1
ATOM 1344 C CA . ALA A 1 185 ? 29.769 31.527 47.956 1.00 13.78 185 ALA A CA 1
ATOM 1345 C C . ALA A 1 185 ? 28.626 30.603 47.537 1.00 13.92 185 ALA A C 1
ATOM 1346 O O . ALA A 1 185 ? 28.817 29.400 47.341 1.00 12.83 185 ALA A O 1
ATOM 1348 N N . GLU A 1 186 ? 27.433 31.170 47.402 1.00 15.23 186 GLU A N 1
ATOM 1349 C CA . GLU A 1 186 ? 26.276 30.387 46.989 1.00 15.78 186 GLU A CA 1
ATOM 1350 C C . GLU A 1 186 ? 26.481 29.900 45.562 1.00 16.21 186 GLU A C 1
ATOM 1351 O O . GLU A 1 186 ? 26.079 28.784 45.216 1.00 16.39 186 GLU A O 1
ATOM 1357 N N . CYS A 1 187 ? 27.119 30.737 44.744 1.00 14.96 187 CYS A N 1
ATOM 1358 C CA . CYS A 1 187 ? 27.398 30.396 43.352 1.00 14.81 187 CYS A CA 1
ATOM 1359 C C . CYS A 1 187 ? 28.377 29.223 43.281 1.00 14.93 187 CYS A C 1
ATOM 1360 O O . CYS A 1 187 ? 28.191 28.288 42.501 1.00 14.02 187 CYS A O 1
ATOM 1363 N N . ILE A 1 188 ? 29.425 29.280 44.098 1.00 14.56 188 ILE A N 1
ATOM 1364 C CA . ILE A 1 188 ? 30.418 28.216 44.120 1.00 13.74 188 ILE A CA 1
ATOM 1365 C C . ILE A 1 188 ? 29.791 26.938 44.659 1.00 14.04 188 ILE A C 1
ATOM 1366 O O . ILE A 1 188 ? 30.121 25.844 44.203 1.00 12.80 188 ILE A O 1
ATOM 1371 N N . GLU A 1 189 ? 28.885 27.085 45.624 1.00 14.56 189 GLU A N 1
ATOM 1372 C CA . GLU A 1 189 ? 28.190 25.936 46.195 1.00 16.96 189 GLU A CA 1
ATOM 1373 C C . GLU A 1 189 ? 27.380 25.248 45.095 1.00 17.07 189 GLU A C 1
ATOM 1374 O O . GLU A 1 189 ? 27.340 24.019 45.028 1.00 16.92 189 GLU A O 1
ATOM 1380 N N . GLN A 1 190 ? 26.733 26.046 44.245 1.00 18.18 190 GLN A N 1
ATOM 1381 C CA . GLN A 1 190 ? 25.935 25.509 43.138 1.00 20.19 190 GLN A CA 1
ATOM 1382 C C . GLN A 1 190 ? 26.823 24.796 42.138 1.00 19.04 190 GLN A C 1
ATOM 1383 O O . GLN A 1 190 ? 26.489 23.721 41.660 1.00 19.13 190 GLN A O 1
ATOM 1389 N N . ALA A 1 191 ? 27.963 25.404 41.825 1.00 18.95 191 ALA A N 1
ATOM 1390 C CA . ALA A 1 191 ? 28.898 24.815 40.871 1.00 17.95 191 ALA A CA 1
ATOM 1391 C C . ALA A 1 191 ? 29.412 23.457 41.350 1.00 17.00 191 ALA A C 1
ATOM 1392 O O . ALA A 1 191 ? 29.521 22.513 40.565 1.00 16.37 191 ALA A O 1
ATOM 1394 N N . LEU A 1 192 ? 29.730 23.362 42.637 1.00 17.22 192 LEU A N 1
ATOM 1395 C CA . LEU A 1 192 ? 30.229 22.112 43.191 1.00 17.85 192 LEU A CA 1
ATOM 1396 C C . LEU A 1 192 ? 29.142 21.039 43.118 1.00 18.88 192 LEU A C 1
ATOM 1397 O O . LEU A 1 192 ? 29.435 19.871 42.854 1.00 19.10 192 LEU A O 1
ATOM 1402 N N . LYS A 1 193 ? 27.888 21.433 43.333 1.00 20.22 193 LYS A N 1
ATOM 1403 C CA . LYS A 1 193 ? 26.785 20.475 43.263 1.00 22.40 193 LYS A CA 1
ATOM 1404 C C . LYS A 1 193 ? 26.638 19.954 41.836 1.00 22.13 193 LYS A C 1
ATOM 1405 O O . LYS A 1 193 ? 26.508 18.756 41.617 1.00 22.75 193 LYS A O 1
ATOM 1411 N N . GLN A 1 194 ? 26.666 20.863 40.867 1.00 22.95 194 GLN A N 1
ATOM 1412 C CA . GLN A 1 194 ? 26.547 20.497 39.456 1.00 22.63 194 GLN A CA 1
ATOM 1413 C C . GLN A 1 194 ? 27.680 19.575 39.015 1.00 22.39 194 GLN A C 1
ATOM 1414 O O . GLN A 1 194 ? 27.479 18.661 38.213 1.00 21.53 194 GLN A O 1
ATOM 1420 N N . GLU A 1 195 ? 28.874 19.821 39.540 1.00 20.79 195 GLU A N 1
ATOM 1421 C CA . GLU A 1 195 ? 30.037 19.017 39.192 1.00 20.19 195 GLU A CA 1
ATOM 1422 C C . GLU A 1 195 ? 30.093 17.765 40.050 1.00 19.57 195 GLU A C 1
ATOM 1423 O O . GLU A 1 195 ? 30.914 16.883 39.818 1.00 19.84 195 GLU A O 1
ATOM 1429 N N . GLN A 1 196 ? 29.209 17.700 41.040 1.00 19.76 196 GLN A N 1
ATOM 1430 C CA . GLN A 1 196 ? 29.149 16.572 41.953 1.00 20.35 196 GLN A CA 1
ATOM 1431 C C . GLN A 1 196 ? 30.485 16.380 42.668 1.00 19.06 196 GLN A C 1
ATOM 1432 O O . GLN A 1 196 ? 31.051 15.287 42.674 1.00 18.98 196 GLN A O 1
ATOM 1438 N N . LEU A 1 197 ? 30.982 17.462 43.259 1.00 17.67 197 LEU A N 1
ATOM 1439 C CA . LEU A 1 197 ? 32.238 17.440 44.002 1.00 16.73 197 LEU A CA 1
ATOM 1440 C C . LEU A 1 197 ? 31.963 17.872 45.440 1.00 16.12 197 LEU A C 1
ATOM 1441 O O . LEU A 1 197 ? 30.991 18.567 45.708 1.00 16.64 197 LEU A O 1
ATOM 1446 N N . PRO A 1 198 ? 32.816 17.459 46.385 1.00 17.49 198 PRO A N 1
ATOM 1447 C CA . PRO A 1 198 ? 32.668 17.800 47.806 1.00 16.74 198 PRO A CA 1
ATOM 1448 C C . PRO A 1 198 ? 32.537 19.303 48.068 1.00 16.72 198 PRO A C 1
ATOM 1449 O O . PRO A 1 198 ? 33.266 20.107 47.482 1.00 14.41 198 PRO A O 1
ATOM 1453 N N . GLN A 1 199 ? 31.616 19.670 48.958 1.00 15.32 199 GLN A N 1
ATOM 1454 C CA . GLN A 1 199 ? 31.415 21.070 49.319 1.00 15.83 199 GLN A CA 1
ATOM 1455 C C . GLN A 1 199 ? 32.635 21.624 50.060 1.00 16.06 199 GLN A C 1
ATOM 1456 O O . GLN A 1 199 ? 32.900 22.827 50.022 1.00 16.25 199 GLN A O 1
ATOM 1462 N N . ALA A 1 200 ? 33.372 20.739 50.726 1.00 14.75 200 ALA A N 1
ATOM 1463 C CA . ALA A 1 200 ? 34.557 21.125 51.480 1.00 15.13 200 ALA A CA 1
ATOM 1464 C C . ALA A 1 200 ? 35.669 21.693 50.595 1.00 14.91 200 ALA A C 1
ATOM 1465 O O . ALA A 1 200 ? 36.700 22.147 51.101 1.00 15.25 200 ALA A O 1
ATOM 1467 N N . ILE A 1 201 ? 35.465 21.659 49.282 1.00 13.78 201 ILE A N 1
ATOM 1468 C CA . ILE A 1 201 ? 36.452 22.190 48.350 1.00 14.00 201 ILE A CA 1
ATOM 1469 C C . ILE A 1 201 ? 36.542 23.710 48.517 1.00 14.19 201 ILE A C 1
ATOM 1470 O O . ILE A 1 201 ? 37.601 24.312 48.331 1.00 14.47 201 ILE A O 1
ATOM 1475 N N . PHE A 1 202 ? 35.422 24.325 48.879 1.00 13.26 202 PHE A N 1
ATOM 1476 C CA . PHE A 1 202 ? 35.387 25.763 49.096 1.00 13.85 202 PHE A CA 1
ATOM 1477 C C . PHE A 1 202 ? 34.514 26.108 50.293 1.00 13.70 202 PHE A C 1
ATOM 1478 O O . PHE A 1 202 ? 33.385 25.629 50.405 1.00 13.84 202 PHE A O 1
ATOM 1486 N N . THR A 1 203 ? 35.037 26.946 51.182 1.00 13.27 203 THR A N 1
ATOM 1487 C CA . THR A 1 203 ? 34.289 27.364 52.354 1.00 12.78 203 THR A CA 1
ATOM 1488 C C . THR A 1 203 ? 34.491 28.850 52.636 1.00 12.82 203 THR A C 1
ATOM 1489 O O . THR A 1 203 ? 35.612 29.365 52.617 1.00 12.41 203 THR A O 1
ATOM 1493 N N . LEU A 1 204 ? 33.388 29.535 52.889 1.00 12.32 204 LEU A N 1
ATOM 1494 C CA . LEU A 1 204 ? 33.428 30.950 53.204 1.00 11.37 204 LEU A CA 1
ATOM 1495 C C . LEU A 1 204 ? 33.141 31.110 54.684 1.00 11.69 204 LEU A C 1
ATOM 1496 O O . LEU A 1 204 ? 32.137 30.602 55.175 1.00 12.06 204 LEU A O 1
ATOM 1501 N N . LEU A 1 205 ? 34.032 31.794 55.396 1.00 12.46 205 LEU A N 1
ATOM 1502 C CA . LEU A 1 205 ? 33.833 32.069 56.819 1.00 12.49 205 LEU A CA 1
ATOM 1503 C C . LEU A 1 205 ? 33.573 33.571 56.928 1.00 12.32 205 LEU A C 1
ATOM 1504 O O . LEU A 1 205 ? 34.142 34.350 56.167 1.00 11.83 205 LEU A O 1
ATOM 1509 N N . GLN A 1 206 ? 32.709 33.972 57.858 1.00 11.52 206 GLN A N 1
ATOM 1510 C CA . GLN A 1 206 ? 32.384 35.384 58.045 1.00 13.75 206 GLN A CA 1
ATOM 1511 C C . GLN A 1 206 ? 32.576 35.783 59.502 1.00 13.40 206 GLN A C 1
ATOM 1512 O O . GLN A 1 206 ? 32.581 34.935 60.383 1.00 13.77 206 GLN A O 1
ATOM 1518 N N . GLY A 1 207 ? 32.733 37.078 59.752 1.00 14.39 207 GLY A N 1
ATOM 1519 C CA . GLY A 1 207 ? 32.897 37.540 61.118 1.00 14.75 207 GLY A CA 1
ATOM 1520 C C . GLY A 1 207 ? 33.712 38.809 61.236 1.00 15.00 207 GLY A C 1
ATOM 1521 O O . GLY A 1 207 ? 34.647 39.023 60.476 1.00 14.64 207 GLY A O 1
ATOM 1522 N N . ASN A 1 208 ? 33.356 39.653 62.196 1.00 16.40 208 ASN A N 1
ATOM 1523 C CA . ASN A 1 208 ? 34.079 40.898 62.398 1.00 17.38 208 ASN A CA 1
ATOM 1524 C C . ASN A 1 208 ? 35.042 40.866 63.587 1.00 17.96 208 ASN A C 1
ATOM 1525 O O . ASN A 1 208 ? 35.541 41.903 64.022 1.00 16.47 208 ASN A O 1
ATOM 1530 N N . GLN A 1 209 ? 35.298 39.671 64.115 1.00 19.46 209 GLN A N 1
ATOM 1531 C CA . GLN A 1 209 ? 36.240 39.515 65.220 1.00 20.57 209 GLN A CA 1
ATOM 1532 C C . GLN A 1 209 ? 37.545 38.991 64.625 1.00 21.36 209 GLN A C 1
ATOM 1533 O O . GLN A 1 209 ? 37.586 37.884 64.076 1.00 21.02 209 GLN A O 1
ATOM 1539 N N . ARG A 1 210 ? 38.602 39.791 64.736 1.00 21.26 210 ARG A N 1
ATOM 1540 C CA . ARG A 1 210 ? 39.909 39.448 64.190 1.00 21.97 210 ARG A CA 1
ATOM 1541 C C . ARG A 1 210 ? 40.472 38.090 64.602 1.00 21.17 210 ARG A C 1
ATOM 1542 O O . ARG A 1 210 ? 41.317 37.535 63.896 1.00 20.52 210 ARG A O 1
ATOM 1550 N N . ALA A 1 211 ? 40.015 37.557 65.734 1.00 19.83 211 ALA A N 1
ATOM 1551 C CA . ALA A 1 211 ? 40.495 36.258 66.202 1.00 19.58 211 ALA A CA 1
ATOM 1552 C C . ALA A 1 211 ? 40.255 35.211 65.121 1.00 18.64 211 ALA A C 1
ATOM 1553 O O . ALA A 1 211 ? 40.963 34.208 65.044 1.00 19.63 211 ALA A O 1
ATOM 1555 N N . LEU A 1 212 ? 39.254 35.460 64.284 1.00 16.73 212 LEU A N 1
ATOM 1556 C CA . LEU A 1 212 ? 38.906 34.549 63.199 1.00 16.19 212 LEU A CA 1
ATOM 1557 C C . LEU A 1 212 ? 40.061 34.388 62.208 1.00 15.30 212 LEU A C 1
ATOM 1558 O O . LEU A 1 212 ? 40.543 33.278 61.975 1.00 14.60 212 LEU A O 1
ATOM 1563 N N . GLY A 1 213 ? 40.495 35.502 61.622 1.00 14.52 213 GLY A N 1
ATOM 1564 C CA . GLY A 1 213 ? 41.581 35.464 60.655 1.00 12.83 213 GLY A CA 1
ATOM 1565 C C . GLY A 1 213 ? 42.880 34.900 61.212 1.00 13.31 213 GLY A C 1
ATOM 1566 O O . GLY A 1 213 ? 43.599 34.175 60.522 1.00 11.10 213 GLY A O 1
ATOM 1567 N N . GLN A 1 214 ? 43.180 35.236 62.463 1.00 11.76 214 GLN A N 1
ATOM 1568 C CA . GLN A 1 214 ? 44.397 34.767 63.114 1.00 13.37 214 GLN A CA 1
ATOM 1569 C C . GLN A 1 214 ? 44.367 33.244 63.315 1.00 12.11 214 GLN A C 1
ATOM 1570 O O . GLN A 1 214 ? 45.366 32.565 63.105 1.00 10.87 214 GLN A O 1
ATOM 1576 N N . ALA A 1 215 ? 43.217 32.711 63.709 1.00 11.35 215 ALA A N 1
ATOM 1577 C CA . ALA A 1 215 ? 43.088 31.265 63.907 1.00 12.08 215 ALA A CA 1
ATOM 1578 C C . ALA A 1 215 ? 43.230 30.528 62.573 1.00 11.93 215 ALA A C 1
ATOM 1579 O O . ALA A 1 215 ? 43.819 29.443 62.501 1.00 11.52 215 ALA A O 1
ATOM 1581 N N . LEU A 1 216 ? 42.668 31.116 61.519 1.00 10.70 216 LEU A N 1
ATOM 1582 C CA . LEU A 1 216 ? 42.731 30.519 60.190 1.00 10.61 216 LEU A CA 1
ATOM 1583 C C . LEU A 1 216 ? 44.175 30.440 59.696 1.00 11.75 216 LEU A C 1
ATOM 1584 O O . LEU A 1 216 ? 44.617 29.404 59.204 1.00 11.95 216 LEU A O 1
ATOM 1589 N N . VAL A 1 217 ? 44.909 31.540 59.830 1.00 13.14 217 VAL A N 1
ATOM 1590 C CA . VAL A 1 217 ? 46.298 31.583 59.390 1.00 12.16 217 VAL A CA 1
ATOM 1591 C C . VAL A 1 217 ? 47.189 30.638 60.197 1.00 12.74 217 VAL A C 1
ATOM 1592 O O . VAL A 1 217 ? 48.177 30.120 59.683 1.00 10.75 217 VAL A O 1
ATOM 1596 N N . SER A 1 218 ? 46.827 30.402 61.456 1.00 14.00 218 SER A N 1
ATOM 1597 C CA . SER A 1 218 ? 47.621 29.542 62.330 1.00 14.56 218 SER A CA 1
ATOM 1598 C C . SER A 1 218 ? 47.189 28.081 62.372 1.00 14.92 218 SER A C 1
ATOM 1599 O O . SER A 1 218 ? 47.840 27.264 63.022 1.00 12.93 218 SER A O 1
ATOM 1602 N N . HIS A 1 219 ? 46.101 27.734 61.691 1.00 14.28 219 HIS A N 1
ATOM 1603 C CA . HIS A 1 219 ? 45.642 26.350 61.728 1.00 13.82 219 HIS A CA 1
ATOM 1604 C C . HIS A 1 219 ? 46.598 25.421 60.979 1.00 13.79 219 HIS A C 1
ATOM 1605 O O . HIS A 1 219 ? 46.895 25.639 59.805 1.00 13.99 219 HIS A O 1
ATOM 1612 N N . PRO A 1 220 ? 47.064 24.351 61.642 1.00 13.04 220 PRO A N 1
ATOM 1613 C CA . PRO A 1 220 ? 47.998 23.381 61.055 1.00 13.60 220 PRO A CA 1
ATOM 1614 C C . PRO A 1 220 ? 47.575 22.757 59.726 1.00 13.46 220 PRO A C 1
ATOM 1615 O O . PRO A 1 220 ? 48.414 22.345 58.932 1.00 12.88 220 PRO A O 1
ATOM 1619 N N . GLU A 1 221 ? 46.279 22.667 59.473 1.00 13.43 221 GLU A N 1
ATOM 1620 C CA . GLU A 1 221 ? 45.861 22.091 58.205 1.00 13.10 221 GLU A CA 1
ATOM 1621 C C . GLU A 1 221 ? 45.927 23.094 57.050 1.00 11.88 221 GLU A C 1
ATOM 1622 O O . GLU A 1 221 ? 45.864 22.700 55.890 1.00 12.63 221 GLU A O 1
ATOM 1628 N N . ILE A 1 222 ? 46.043 24.384 57.361 1.00 11.83 222 ILE A N 1
ATOM 1629 C CA . ILE A 1 222 ? 46.160 25.422 56.324 1.00 11.04 222 ILE A CA 1
ATOM 1630 C C . ILE A 1 222 ? 47.622 25.409 55.851 1.00 10.86 222 ILE A C 1
ATOM 1631 O O . ILE A 1 222 ? 48.537 25.503 56.670 1.00 9.50 222 ILE A O 1
ATOM 1636 N N . LYS A 1 223 ? 47.835 25.312 54.539 1.00 10.46 223 LYS A N 1
ATOM 1637 C CA . LYS A 1 223 ? 49.191 25.221 53.991 1.00 10.10 223 LYS A CA 1
ATOM 1638 C C . LYS A 1 223 ? 49.752 26.417 53.232 1.00 10.09 223 LYS A C 1
ATOM 1639 O O . LYS A 1 223 ? 50.903 26.368 52.766 1.00 8.58 223 LYS A O 1
ATOM 1645 N N . ALA A 1 224 ? 48.950 27.472 53.096 1.00 8.21 224 ALA A N 1
ATOM 1646 C CA . ALA A 1 224 ? 49.386 28.691 52.414 1.00 9.64 224 ALA A CA 1
ATOM 1647 C C . ALA A 1 224 ? 48.313 29.763 52.575 1.00 9.19 224 ALA A C 1
ATOM 1648 O O . ALA A 1 224 ? 47.153 29.449 52.834 1.00 10.12 224 ALA A O 1
ATOM 1650 N N . VAL A 1 225 ? 48.699 31.025 52.422 1.00 8.59 225 VAL A N 1
ATOM 1651 C CA . VAL A 1 225 ? 47.753 32.118 52.566 1.00 9.11 225 VAL A CA 1
ATOM 1652 C C . VAL A 1 225 ? 47.837 33.131 51.428 1.00 10.41 225 VAL A C 1
ATOM 1653 O O . VAL A 1 225 ? 48.927 33.445 50.942 1.00 11.36 225 VAL A O 1
ATOM 1657 N N . GLY A 1 226 ? 46.672 33.624 51.013 1.00 10.44 226 GLY A N 1
ATOM 1658 C CA . GLY A 1 226 ? 46.579 34.642 49.981 1.00 11.64 226 GLY A CA 1
ATOM 1659 C C . GLY A 1 226 ? 45.943 35.831 50.687 1.00 11.54 226 GLY A C 1
ATOM 1660 O O . GLY A 1 226 ? 44.887 35.679 51.303 1.00 11.18 226 GLY A O 1
ATOM 1661 N N . PHE A 1 227 ? 46.573 37.001 50.609 1.00 12.57 227 PHE A N 1
ATOM 1662 C CA . PHE A 1 227 ? 46.077 38.197 51.292 1.00 12.35 227 PHE A CA 1
ATOM 1663 C C . PHE A 1 227 ? 46.217 39.465 50.459 1.00 13.13 227 PHE A C 1
ATOM 1664 O O . PHE A 1 227 ? 47.217 39.675 49.774 1.00 13.02 227 PHE A O 1
ATOM 1672 N N . THR A 1 228 ? 45.207 40.319 50.545 1.00 14.74 228 THR A N 1
ATOM 1673 C CA . THR A 1 228 ? 45.213 41.587 49.830 1.00 15.24 228 THR A CA 1
ATOM 1674 C C . THR A 1 228 ? 44.644 42.605 50.814 1.00 16.63 228 THR A C 1
ATOM 1675 O O . THR A 1 228 ? 43.472 42.525 51.177 1.00 16.78 228 THR A O 1
ATOM 1679 N N . GLY A 1 229 ? 45.470 43.544 51.266 1.00 17.06 229 GLY A N 1
ATOM 1680 C CA . GLY A 1 229 ? 44.996 44.533 52.225 1.00 18.03 229 GLY A CA 1
ATOM 1681 C C . GLY A 1 229 ? 46.069 45.487 52.725 1.00 18.29 229 GLY A C 1
ATOM 1682 O O . GLY A 1 229 ? 47.029 45.779 52.011 1.00 18.72 229 GLY A O 1
ATOM 1683 N N . SER A 1 230 ? 45.903 45.971 53.955 1.00 18.23 230 SER A N 1
ATOM 1684 C CA . SER A 1 230 ? 46.841 46.920 54.561 1.00 18.82 230 SER A CA 1
ATOM 1685 C C . SER A 1 230 ? 48.158 46.284 55.004 1.00 18.62 230 SER A C 1
ATOM 1686 O O . SER A 1 230 ? 48.227 45.078 55.248 1.00 18.11 230 SER A O 1
ATOM 1689 N N . VAL A 1 231 ? 49.201 47.102 55.128 1.00 18.43 231 VAL A N 1
ATOM 1690 C CA . VAL A 1 231 ? 50.509 46.600 55.545 1.00 19.44 231 VAL A CA 1
ATOM 1691 C C . VAL A 1 231 ? 50.500 46.260 57.033 1.00 20.31 231 VAL A C 1
ATOM 1692 O O . VAL A 1 231 ? 51.198 45.344 57.480 1.00 19.39 231 VAL A O 1
ATOM 1696 N N . GLY A 1 232 ? 49.701 46.992 57.798 1.00 18.87 232 GLY A N 1
ATOM 1697 C CA . GLY A 1 232 ? 49.623 46.721 59.222 1.00 19.45 232 GLY A CA 1
ATOM 1698 C C . GLY A 1 232 ? 49.051 45.337 59.496 1.00 19.47 232 GLY A C 1
ATOM 1699 O O . GLY A 1 232 ? 49.680 44.507 60.155 1.00 19.24 232 GLY A O 1
ATOM 1700 N N . GLY A 1 233 ? 47.850 45.084 58.991 1.00 19.03 233 GLY A N 1
ATOM 1701 C CA . GLY A 1 233 ? 47.229 43.787 59.190 1.00 18.35 233 GLY A CA 1
ATOM 1702 C C . GLY A 1 233 ? 47.950 42.698 58.416 1.00 16.47 233 GLY A C 1
ATOM 1703 O O . GLY A 1 233 ? 48.159 41.599 58.923 1.00 17.65 233 GLY A O 1
ATOM 1704 N N . GLY A 1 234 ? 48.337 43.015 57.185 1.00 17.46 234 GLY A N 1
ATOM 1705 C CA . GLY A 1 234 ? 49.034 42.060 56.342 1.00 15.29 234 GLY A CA 1
ATOM 1706 C C . GLY A 1 234 ? 50.332 41.573 56.947 1.00 15.65 234 GLY A C 1
ATOM 1707 O O . GLY A 1 234 ? 50.600 40.367 56.944 1.00 15.17 234 GLY A O 1
ATOM 1708 N N . ARG A 1 235 ? 51.144 42.491 57.467 1.00 14.30 235 ARG A N 1
ATOM 1709 C CA . ARG A 1 235 ? 52.413 42.093 58.070 1.00 14.68 235 ARG A CA 1
ATOM 1710 C C . ARG A 1 235 ? 52.172 41.292 59.347 1.00 14.52 235 ARG A C 1
ATOM 1711 O O . ARG A 1 235 ? 52.913 40.367 59.652 1.00 16.67 235 ARG A O 1
ATOM 1719 N N . ALA A 1 236 ? 51.137 41.645 60.097 1.00 14.60 236 ALA A N 1
ATOM 1720 C CA . ALA A 1 236 ? 50.835 40.917 61.327 1.00 14.17 236 ALA A CA 1
ATOM 1721 C C . ALA A 1 236 ? 50.487 39.460 61.007 1.00 13.75 236 ALA A C 1
ATOM 1722 O O . ALA A 1 236 ? 50.965 38.533 61.670 1.00 13.92 236 ALA A O 1
ATOM 1724 N N . LEU A 1 237 ? 49.656 39.256 59.989 1.00 12.62 237 LEU A N 1
ATOM 1725 C CA . LEU A 1 237 ? 49.255 37.909 59.604 1.00 12.53 237 LEU A CA 1
ATOM 1726 C C . LEU A 1 237 ? 50.430 37.147 58.992 1.00 11.67 237 LEU A C 1
ATOM 1727 O O . LEU A 1 237 ? 50.551 35.929 59.169 1.00 11.56 237 LEU A O 1
ATOM 1732 N N . PHE A 1 238 ? 51.288 37.863 58.273 1.00 11.48 238 PHE A N 1
ATOM 1733 C CA . PHE A 1 238 ? 52.468 37.253 57.662 1.00 11.96 238 PHE A CA 1
ATOM 1734 C C . PHE A 1 238 ? 53.349 36.701 58.781 1.00 12.31 238 PHE A C 1
ATOM 1735 O O . PHE A 1 238 ? 53.823 35.566 58.707 1.00 10.36 238 PHE A O 1
ATOM 1743 N N . ASN A 1 239 ? 53.564 37.512 59.817 1.00 12.77 239 ASN A N 1
ATOM 1744 C CA . ASN A 1 239 ? 54.398 37.092 60.941 1.00 14.04 239 ASN A CA 1
ATOM 1745 C C . ASN A 1 239 ? 53.826 35.848 61.622 1.00 14.78 239 ASN A C 1
ATOM 1746 O O . ASN A 1 239 ? 54.566 34.940 62.009 1.00 14.40 239 ASN A O 1
ATOM 1751 N N . LEU A 1 240 ? 52.506 35.802 61.759 1.00 13.29 240 LEU A N 1
ATOM 1752 C CA . LEU A 1 240 ? 51.835 34.664 62.376 1.00 14.80 240 LEU A CA 1
ATOM 1753 C C . LEU A 1 240 ? 52.107 33.419 61.537 1.00 14.52 240 LEU A C 1
ATOM 1754 O O . LEU A 1 240 ? 52.437 32.348 62.064 1.00 13.83 240 LEU A O 1
ATOM 1759 N N . ALA A 1 241 ? 51.979 33.569 60.223 1.00 13.33 241 ALA A N 1
ATOM 1760 C CA . ALA A 1 241 ? 52.215 32.457 59.318 1.00 14.83 241 ALA A CA 1
ATOM 1761 C C . ALA A 1 241 ? 53.635 31.902 59.432 1.00 15.68 241 ALA A C 1
ATOM 1762 O O . ALA A 1 241 ? 53.846 30.705 59.230 1.00 16.34 241 ALA A O 1
ATOM 1764 N N . HIS A 1 242 ? 54.612 32.745 59.761 1.00 16.13 242 HIS A N 1
ATOM 1765 C CA . HIS A 1 242 ? 55.976 32.241 59.871 1.00 17.65 242 HIS A CA 1
ATOM 1766 C C . HIS A 1 242 ? 56.465 31.876 61.264 1.00 18.29 242 HIS A C 1
ATOM 1767 O O . HIS A 1 242 ? 57.623 31.490 61.448 1.00 16.44 242 HIS A O 1
ATOM 1774 N N . GLU A 1 243 ? 55.558 31.960 62.233 1.00 17.83 243 GLU A N 1
ATOM 1775 C CA . GLU A 1 243 ? 55.853 31.615 63.619 1.00 17.92 243 GLU A CA 1
ATOM 1776 C C . GLU A 1 243 ? 55.269 30.243 63.913 1.00 17.14 243 GLU A C 1
ATOM 1777 O O . GLU A 1 243 ? 55.497 29.663 64.975 1.00 16.33 243 GLU A O 1
ATOM 1783 N N . ARG A 1 244 ? 54.499 29.734 62.959 1.00 16.07 244 ARG A N 1
ATOM 1784 C CA . ARG A 1 244 ? 53.870 28.426 63.093 1.00 15.82 244 ARG A CA 1
ATOM 1785 C C . ARG A 1 244 ? 54.913 27.313 63.231 1.00 15.92 244 ARG A C 1
ATOM 1786 O O . ARG A 1 244 ? 56.052 27.451 62.785 1.00 15.21 244 ARG A O 1
ATOM 1794 N N . PRO A 1 245 ? 54.532 26.186 63.854 1.00 16.57 245 PRO A N 1
ATOM 1795 C CA . PRO A 1 245 ? 55.476 25.072 64.009 1.00 16.39 245 PRO A CA 1
ATOM 1796 C C . PRO A 1 245 ? 55.987 24.710 62.614 1.00 16.24 245 PRO A C 1
ATOM 1797 O O . PRO A 1 245 ? 57.149 24.366 62.425 1.00 16.71 245 PRO A O 1
ATOM 1801 N N . GLU A 1 246 ? 55.087 24.788 61.642 1.00 16.71 246 GLU A N 1
ATOM 1802 C CA . GLU A 1 246 ? 55.423 24.544 60.242 1.00 16.30 246 GLU A CA 1
ATOM 1803 C C . GLU A 1 246 ? 55.102 25.839 59.491 1.00 15.13 246 GLU A C 1
ATOM 1804 O O . GLU A 1 246 ? 53.941 26.126 59.210 1.00 13.83 246 GLU A O 1
ATOM 1810 N N . PRO A 1 247 ? 56.126 26.660 59.196 1.00 14.82 247 PRO A N 1
ATOM 1811 C CA . PRO A 1 247 ? 55.892 27.916 58.474 1.00 13.01 247 PRO A CA 1
ATOM 1812 C C . PRO A 1 247 ? 55.258 27.630 57.119 1.00 12.46 247 PRO A C 1
ATOM 1813 O O . PRO A 1 247 ? 55.560 26.603 56.494 1.00 12.32 247 PRO A O 1
ATOM 1817 N N . ILE A 1 248 ? 54.388 28.530 56.666 1.00 10.38 248 ILE A N 1
ATOM 1818 C CA . ILE A 1 248 ? 53.728 28.364 55.374 1.00 9.81 248 ILE A CA 1
ATOM 1819 C C . ILE A 1 248 ? 53.858 29.627 54.530 1.00 10.18 248 ILE A C 1
ATOM 1820 O O . ILE A 1 248 ? 53.997 30.733 55.064 1.00 9.35 248 ILE A O 1
ATOM 1825 N N . PRO A 1 249 ? 53.841 29.473 53.197 1.00 10.92 249 PRO A N 1
ATOM 1826 C CA . PRO A 1 249 ? 53.955 30.606 52.273 1.00 10.96 249 PRO A CA 1
ATOM 1827 C C . PRO A 1 249 ? 52.801 31.576 52.513 1.00 11.58 249 PRO A C 1
ATOM 1828 O O . PRO A 1 249 ? 51.654 31.158 52.688 1.00 10.92 249 PRO A O 1
ATOM 1832 N N . PHE A 1 250 ? 53.110 32.865 52.531 1.00 11.14 250 PHE A N 1
ATOM 1833 C CA . PHE A 1 250 ? 52.103 33.897 52.742 1.00 12.04 250 PHE A CA 1
ATOM 1834 C C . PHE A 1 250 ? 52.274 34.905 51.607 1.00 12.07 250 PHE A C 1
ATOM 1835 O O . PHE A 1 250 ? 53.305 35.572 51.524 1.00 11.01 250 PHE A O 1
ATOM 1843 N N . TYR A 1 251 ? 51.275 34.997 50.733 1.00 12.64 251 TYR A N 1
ATOM 1844 C CA . TYR A 1 251 ? 51.333 35.914 49.600 1.00 13.45 251 TYR A CA 1
ATOM 1845 C C . TYR A 1 251 ? 50.420 37.109 49.806 1.00 12.90 251 TYR A C 1
ATOM 1846 O O . TYR A 1 251 ? 49.237 37.079 49.464 1.00 12.48 251 TYR A O 1
ATOM 1855 N N . GLY A 1 252 ? 50.979 38.171 50.370 1.00 13.78 252 GLY A N 1
ATOM 1856 C CA . GLY A 1 252 ? 50.181 39.351 50.619 1.00 15.01 252 GLY A CA 1
ATOM 1857 C C . GLY A 1 252 ? 50.618 40.597 49.879 1.00 16.39 252 GLY A C 1
ATOM 1858 O O . GLY A 1 252 ? 51.804 40.906 49.780 1.00 16.50 252 GLY A O 1
ATOM 1859 N N . GLU A 1 253 ? 49.639 41.313 49.345 1.00 18.04 253 GLU A N 1
ATOM 1860 C CA . GLU A 1 253 ? 49.890 42.556 48.640 1.00 20.55 253 GLU A CA 1
ATOM 1861 C C . GLU A 1 253 ? 49.507 43.587 49.684 1.00 20.90 253 GLU A C 1
ATOM 1862 O O . GLU A 1 253 ? 48.326 43.748 49.997 1.00 19.82 253 GLU A O 1
ATOM 1868 N N . LEU A 1 254 ? 50.508 44.277 50.222 1.00 20.93 254 LEU A N 1
ATOM 1869 C CA . LEU A 1 254 ? 50.291 45.226 51.305 1.00 21.68 254 LEU A CA 1
ATOM 1870 C C . LEU A 1 254 ? 50.157 46.711 50.992 1.00 23.33 254 LEU A C 1
ATOM 1871 O O . LEU A 1 254 ? 49.573 47.458 51.780 1.00 24.96 254 LEU A O 1
ATOM 1876 N N . GLY A 1 255 ? 50.690 47.155 49.865 1.00 23.81 255 GLY A N 1
ATOM 1877 C CA . GLY A 1 255 ? 50.568 48.565 49.542 1.00 23.41 255 GLY A CA 1
ATOM 1878 C C . GLY A 1 255 ? 51.719 49.051 48.697 1.00 23.60 255 GLY A C 1
ATOM 1879 O O . GLY A 1 255 ? 52.743 48.372 48.589 1.00 24.98 255 GLY A O 1
ATOM 1880 N N . ALA A 1 256 ? 51.552 50.227 48.098 1.00 21.94 256 ALA A N 1
ATOM 1881 C CA . ALA A 1 256 ? 52.573 50.814 47.243 1.00 20.81 256 ALA A CA 1
ATOM 1882 C C . ALA A 1 256 ? 52.108 52.207 46.841 1.00 20.40 256 ALA A C 1
ATOM 1883 O O . ALA A 1 256 ? 50.924 52.511 46.946 1.00 20.25 256 ALA A O 1
ATOM 1885 N N . ILE A 1 257 ? 53.031 53.058 46.397 1.00 19.65 257 ILE A N 1
ATOM 1886 C CA . ILE A 1 257 ? 52.648 54.397 45.962 1.00 18.30 257 ILE A CA 1
ATOM 1887 C C . ILE A 1 257 ? 52.877 54.572 44.464 1.00 16.99 257 ILE A C 1
ATOM 1888 O O . ILE A 1 257 ? 52.706 55.664 43.920 1.00 16.43 257 ILE A O 1
ATOM 1893 N N . ASN A 1 258 ? 53.294 53.487 43.816 1.00 15.82 258 ASN A N 1
ATOM 1894 C CA . ASN A 1 258 ? 53.480 53.458 42.371 1.00 15.05 258 ASN A CA 1
ATOM 1895 C C . ASN A 1 258 ? 54.118 54.717 41.781 1.00 15.34 258 ASN A C 1
ATOM 1896 O O . ASN A 1 258 ? 53.454 55.510 41.112 1.00 16.41 258 ASN A O 1
ATOM 1901 N N . PRO A 1 259 ? 55.429 54.902 42.008 1.00 15.51 259 PRO A N 1
ATOM 1902 C CA . PRO A 1 259 ? 56.160 56.070 41.505 1.00 14.60 259 PRO A CA 1
ATOM 1903 C C . PRO A 1 259 ? 56.095 56.261 39.991 1.00 14.59 259 PRO A C 1
ATOM 1904 O O . PRO A 1 259 ? 56.248 55.315 39.224 1.00 13.71 259 PRO A O 1
ATOM 1908 N N . THR A 1 260 ? 55.863 57.503 39.581 1.00 14.08 260 THR A N 1
ATOM 1909 C CA . THR A 1 260 ? 55.764 57.857 38.169 1.00 15.58 260 THR A CA 1
ATOM 1910 C C . THR A 1 260 ? 56.768 58.963 37.843 1.00 15.65 260 THR A C 1
ATOM 1911 O O . THR A 1 260 ? 56.819 59.983 38.533 1.00 16.04 260 THR A O 1
ATOM 1915 N N . PHE A 1 261 ? 57.560 58.758 36.795 1.00 14.90 261 PHE A N 1
ATOM 1916 C CA . PHE A 1 261 ? 58.555 59.746 36.393 1.00 15.33 261 PHE A CA 1
ATOM 1917 C C . PHE A 1 261 ? 58.140 60.365 35.069 1.00 16.11 261 PHE A C 1
ATOM 1918 O O . PHE A 1 261 ? 57.973 59.659 34.076 1.00 16.93 261 PHE A O 1
ATOM 1926 N N . ILE A 1 262 ? 57.969 61.687 35.058 1.00 15.27 262 ILE A N 1
ATOM 1927 C CA . ILE A 1 262 ? 57.554 62.381 33.844 1.00 14.26 262 ILE A CA 1
ATOM 1928 C C . ILE A 1 262 ? 58.616 63.361 33.351 1.00 14.85 262 ILE A C 1
ATOM 1929 O O . ILE A 1 262 ? 58.965 64.311 34.045 1.00 14.23 262 ILE A O 1
ATOM 1934 N N . PHE A 1 263 ? 59.122 63.118 32.145 1.00 14.50 263 PHE A N 1
ATOM 1935 C CA . PHE A 1 263 ? 60.137 63.974 31.552 1.00 15.66 263 PHE A CA 1
ATOM 1936 C C . PHE A 1 263 ? 59.488 65.152 30.820 1.00 16.81 263 PHE A C 1
ATOM 1937 O O . PHE A 1 263 ? 58.355 65.056 30.347 1.00 16.30 263 PHE A O 1
ATOM 1945 N N . PRO A 1 264 ? 60.200 66.281 30.720 1.00 17.39 264 PRO A N 1
ATOM 1946 C CA . PRO A 1 264 ? 59.677 67.472 30.043 1.00 18.81 264 PRO A CA 1
ATOM 1947 C C . PRO A 1 264 ? 59.107 67.225 28.638 1.00 19.56 264 PRO A C 1
ATOM 1948 O O . PRO A 1 264 ? 58.026 67.709 28.311 1.00 19.63 264 PRO A O 1
ATOM 1952 N N . SER A 1 265 ? 59.820 66.462 27.814 1.00 20.73 265 SER A N 1
ATOM 1953 C CA . SER A 1 265 ? 59.353 66.204 26.453 1.00 21.41 265 SER A CA 1
ATOM 1954 C C . SER A 1 265 ? 58.014 65.488 26.435 1.00 20.94 265 SER A C 1
ATOM 1955 O O . SER A 1 265 ? 57.222 65.659 25.504 1.00 20.35 265 SER A O 1
ATOM 1958 N N . ALA A 1 266 ? 57.754 64.674 27.453 1.00 19.84 266 ALA A N 1
ATOM 1959 C CA . ALA A 1 266 ? 56.484 63.956 27.517 1.00 18.99 266 ALA A CA 1
ATOM 1960 C C . ALA A 1 266 ? 55.344 64.944 27.741 1.00 18.98 266 ALA A C 1
ATOM 1961 O O . ALA A 1 266 ? 54.271 64.801 27.168 1.00 18.38 266 ALA A O 1
ATOM 1963 N N . MET A 1 267 ? 55.565 65.952 28.572 1.00 19.80 267 MET A N 1
ATOM 1964 C CA . MET A 1 267 ? 54.515 66.931 28.820 1.00 20.54 267 MET A CA 1
ATOM 1965 C C . MET A 1 267 ? 54.257 67.789 27.582 1.00 22.02 267 MET A C 1
ATOM 1966 O O . MET A 1 267 ? 53.123 68.211 27.334 1.00 21.19 267 MET A O 1
ATOM 1971 N N . ARG A 1 268 ? 55.312 68.049 26.812 1.00 23.42 268 ARG A N 1
ATOM 1972 C CA . ARG A 1 268 ? 55.190 68.849 25.595 1.00 25.54 268 ARG A CA 1
ATOM 1973 C C . ARG A 1 268 ? 54.428 68.049 24.555 1.00 26.91 268 ARG A C 1
ATOM 1974 O O . ARG A 1 268 ? 53.557 68.568 23.850 1.00 27.42 268 ARG A O 1
ATOM 1982 N N . ALA A 1 269 ? 54.762 66.770 24.472 1.00 26.45 269 ALA A N 1
ATOM 1983 C CA . ALA A 1 269 ? 54.125 65.890 23.514 1.00 26.79 269 ALA A CA 1
ATOM 1984 C C . ALA A 1 269 ? 52.636 65.659 23.781 1.00 27.80 269 ALA A C 1
ATOM 1985 O O . ALA A 1 269 ? 51.861 65.451 22.848 1.00 27.96 269 ALA A O 1
ATOM 1987 N N . LYS A 1 270 ? 52.231 65.673 25.046 1.00 28.07 270 LYS A N 1
ATOM 1988 C CA . LYS A 1 270 ? 50.823 65.457 25.375 1.00 27.13 270 LYS A CA 1
ATOM 1989 C C . LYS A 1 270 ? 50.271 66.598 26.223 1.00 26.47 270 LYS A C 1
ATOM 1990 O O . LYS A 1 270 ? 50.502 66.658 27.431 1.00 25.74 270 LYS A O 1
ATOM 1996 N N . ALA A 1 271 ? 49.536 67.500 25.577 1.00 25.82 271 ALA A N 1
ATOM 1997 C CA . ALA A 1 271 ? 48.961 68.660 26.252 1.00 24.77 271 ALA A CA 1
ATOM 1998 C C . ALA A 1 271 ? 47.985 68.272 27.343 1.00 23.92 271 ALA A C 1
ATOM 1999 O O . ALA A 1 271 ? 47.775 69.027 28.287 1.00 24.18 271 ALA A O 1
ATOM 2001 N N . ASP A 1 272 ? 47.380 67.097 27.212 1.00 23.44 272 ASP A N 1
ATOM 2002 C CA . ASP A 1 272 ? 46.418 66.638 28.208 1.00 22.89 272 ASP A CA 1
ATOM 2003 C C . ASP A 1 272 ? 47.011 65.661 29.217 1.00 21.48 272 ASP A C 1
ATOM 2004 O O . ASP A 1 272 ? 46.267 64.926 29.866 1.00 20.13 272 ASP A O 1
ATOM 2009 N N . LEU A 1 273 ? 48.334 65.646 29.359 1.00 19.88 273 LEU A N 1
ATOM 2010 C CA . LEU A 1 273 ? 48.961 64.720 30.294 1.00 18.16 273 LEU A CA 1
ATOM 2011 C C . LEU A 1 273 ? 48.461 64.930 31.726 1.00 18.57 273 LEU A C 1
ATOM 2012 O O . LEU A 1 273 ? 48.199 63.955 32.443 1.00 17.12 273 LEU A O 1
ATOM 2017 N N . ALA A 1 274 ? 48.313 66.189 32.142 1.00 16.78 274 ALA A N 1
ATOM 2018 C CA . ALA A 1 274 ? 47.833 66.471 33.492 1.00 17.41 274 ALA A CA 1
ATOM 2019 C C . ALA A 1 274 ? 46.420 65.910 33.654 1.00 17.86 274 ALA A C 1
ATOM 2020 O O . ALA A 1 274 ? 46.062 65.371 34.707 1.00 17.26 274 ALA A O 1
ATOM 2022 N N . ASP A 1 275 ? 45.621 66.030 32.599 1.00 18.09 275 ASP A N 1
ATOM 2023 C CA . ASP A 1 275 ? 44.248 65.536 32.610 1.00 18.78 275 ASP A CA 1
ATOM 2024 C C . ASP A 1 275 ? 44.252 64.018 32.803 1.00 17.89 275 ASP A C 1
ATOM 2025 O O . ASP A 1 275 ? 43.455 63.471 33.573 1.00 16.02 275 ASP A O 1
ATOM 2030 N N . GLN A 1 276 ? 45.159 63.343 32.106 1.00 16.24 276 GLN A N 1
ATOM 2031 C CA . GLN A 1 276 ? 45.269 61.895 32.218 1.00 17.35 276 GLN A CA 1
ATOM 2032 C C . GLN A 1 276 ? 45.693 61.500 33.626 1.00 17.37 276 GLN A C 1
ATOM 2033 O O . GLN A 1 276 ? 45.179 60.528 34.186 1.00 15.94 276 GLN A O 1
ATOM 2039 N N . PHE A 1 277 ? 46.643 62.249 34.182 1.00 15.82 277 PHE A N 1
ATOM 2040 C CA . PHE A 1 277 ? 47.139 61.995 35.527 1.00 15.43 277 PHE A CA 1
ATOM 2041 C C . PHE A 1 277 ? 45.993 62.034 36.527 1.00 15.16 277 PHE A C 1
ATOM 2042 O O . PHE A 1 277 ? 45.800 61.090 37.293 1.00 15.88 277 PHE A O 1
ATOM 2050 N N . VAL A 1 278 ? 45.224 63.118 36.508 1.00 14.49 278 VAL A N 1
ATOM 2051 C CA . VAL A 1 278 ? 44.107 63.278 37.429 1.00 14.12 278 VAL A CA 1
ATOM 2052 C C . VAL A 1 278 ? 43.083 62.154 37.269 1.00 14.72 278 VAL A C 1
ATOM 2053 O O . VAL A 1 278 ? 42.515 61.680 38.247 1.00 14.57 278 VAL A O 1
ATOM 2057 N N . ALA A 1 279 ? 42.845 61.727 36.034 1.00 14.42 279 ALA A N 1
ATOM 2058 C CA . ALA A 1 279 ? 41.881 60.666 35.787 1.00 15.74 279 ALA A CA 1
ATOM 2059 C C . ALA A 1 279 ? 42.384 59.371 36.403 1.00 16.64 279 ALA A C 1
ATOM 2060 O O . ALA A 1 279 ? 41.607 58.593 36.973 1.00 16.12 279 ALA A O 1
ATOM 2062 N N . SER A 1 280 ? 43.690 59.142 36.298 1.00 16.65 280 SER A N 1
ATOM 2063 C CA . SER A 1 280 ? 44.284 57.931 36.845 1.00 16.63 280 SER A CA 1
ATOM 2064 C C . SER A 1 280 ? 44.252 57.909 38.373 1.00 17.26 280 SER A C 1
ATOM 2065 O O . SER A 1 280 ? 43.880 56.896 38.972 1.00 16.90 280 SER A O 1
ATOM 2068 N N . MET A 1 281 ? 44.620 59.023 39.002 1.00 17.45 281 MET A N 1
ATOM 2069 C CA . MET A 1 281 ? 44.647 59.095 40.457 1.00 17.43 281 MET A CA 1
ATOM 2070 C C . MET A 1 281 ? 43.268 59.171 41.101 1.00 18.53 281 MET A C 1
ATOM 2071 O O . MET A 1 281 ? 43.134 58.912 42.300 1.00 19.45 281 MET A O 1
ATOM 2076 N N . THR A 1 282 ? 42.248 59.525 40.322 1.00 17.24 282 THR A N 1
ATOM 2077 C CA . THR A 1 282 ? 40.893 59.609 40.859 1.00 18.47 282 THR A CA 1
ATOM 2078 C C . THR A 1 282 ? 40.010 58.448 40.388 1.00 19.22 282 THR A C 1
ATOM 2079 O O . THR A 1 282 ? 38.828 58.385 40.715 1.00 18.67 282 THR A O 1
ATOM 2083 N N . MET A 1 283 ? 40.585 57.520 39.631 1.00 20.11 283 MET A N 1
ATOM 2084 C CA . MET A 1 283 ? 39.826 56.378 39.141 1.00 20.53 283 MET A CA 1
ATOM 2085 C C . MET A 1 283 ? 39.321 55.597 40.355 1.00 20.52 283 MET A C 1
ATOM 2086 O O . MET A 1 283 ? 40.090 55.301 41.278 1.00 19.68 283 MET A O 1
ATOM 2091 N N . GLY A 1 284 ? 38.033 55.266 40.353 1.00 18.93 284 GLY A N 1
ATOM 2092 C CA . GLY A 1 284 ? 37.451 54.553 41.473 1.00 18.24 284 GLY A CA 1
ATOM 2093 C C . GLY A 1 284 ? 37.680 55.337 42.755 1.00 18.51 284 GLY A C 1
ATOM 2094 O O . GLY A 1 284 ? 37.804 54.756 43.833 1.00 17.77 284 GLY A O 1
ATOM 2095 N N . CYS A 1 285 ? 37.725 56.660 42.627 1.00 17.66 285 CYS A N 1
ATOM 2096 C CA . CYS A 1 285 ? 37.963 57.564 43.747 1.00 18.68 285 CYS A CA 1
ATOM 2097 C C . CYS A 1 285 ? 39.318 57.283 44.373 1.00 17.90 285 CYS A C 1
ATOM 2098 O O . CYS A 1 285 ? 39.499 57.395 45.589 1.00 18.98 285 CYS A O 1
ATOM 2101 N N . GLY A 1 286 ? 40.270 56.916 43.524 1.00 16.80 286 GLY A N 1
ATOM 2102 C CA . GLY A 1 286 ? 41.619 56.637 43.980 1.00 16.39 286 GLY A CA 1
ATOM 2103 C C . GLY A 1 286 ? 41.788 55.341 44.758 1.00 16.52 286 GLY A C 1
ATOM 2104 O O . GLY A 1 286 ? 42.850 55.103 45.333 1.00 16.20 286 GLY A O 1
ATOM 2105 N N . GLN A 1 287 ? 40.766 54.491 44.766 1.00 15.83 287 GLN A N 1
ATOM 2106 C CA . GLN A 1 287 ? 40.846 53.243 45.517 1.00 16.20 287 GLN A CA 1
ATOM 2107 C C . GLN A 1 287 ? 41.406 52.051 44.727 1.00 16.66 287 GLN A C 1
ATOM 2108 O O . GLN A 1 287 ? 40.855 50.942 44.735 1.00 17.04 287 GLN A O 1
ATOM 2114 N N . PHE A 1 288 ? 42.524 52.310 44.057 1.00 16.49 288 PHE A N 1
ATOM 2115 C CA . PHE A 1 288 ? 43.242 51.318 43.263 1.00 17.27 288 PHE A CA 1
ATOM 2116 C C . PHE A 1 288 ? 44.603 51.139 43.911 1.00 16.70 288 PHE A C 1
ATOM 2117 O O . PHE A 1 288 ? 45.242 52.115 44.291 1.00 17.20 288 PHE A O 1
ATOM 2125 N N . CYS A 1 289 ? 45.044 49.897 44.048 1.00 16.79 289 CYS A N 1
ATOM 2126 C CA . CYS A 1 289 ? 46.339 49.624 44.649 1.00 18.42 289 CYS A CA 1
ATOM 2127 C C . CYS A 1 289 ? 47.454 50.098 43.740 1.00 16.19 289 CYS A C 1
ATOM 2128 O O . CYS A 1 289 ? 48.577 50.313 44.187 1.00 15.26 289 CYS A O 1
ATOM 2131 N N . THR A 1 290 ? 47.118 50.262 42.464 1.00 15.89 290 THR A N 1
ATOM 2132 C CA . THR A 1 290 ? 48.053 50.700 41.435 1.00 14.42 290 THR A CA 1
ATOM 2133 C C . THR A 1 290 ? 47.955 52.204 41.142 1.00 14.11 290 THR A C 1
ATOM 2134 O O . THR A 1 290 ? 48.542 52.692 40.179 1.00 13.64 290 THR A O 1
ATOM 2138 N N . LYS A 1 291 ? 47.211 52.931 41.968 1.00 12.40 291 LYS A N 1
ATOM 2139 C CA . LYS A 1 291 ? 47.044 54.375 41.779 1.00 12.47 291 LYS A CA 1
ATOM 2140 C C . LYS A 1 291 ? 48.385 55.104 41.831 1.00 12.30 291 LYS A C 1
ATOM 2141 O O . LYS A 1 291 ? 49.195 54.868 42.731 1.00 12.69 291 LYS A O 1
ATOM 2147 N N . PRO A 1 292 ? 48.644 55.997 40.866 1.00 12.11 292 PRO A N 1
ATOM 2148 C CA . PRO A 1 292 ? 49.921 56.720 40.894 1.00 12.54 292 PRO A CA 1
ATOM 2149 C C . PRO A 1 292 ? 49.939 57.666 42.096 1.00 12.98 292 PRO A C 1
ATOM 2150 O O . PRO A 1 292 ? 49.323 58.728 42.068 1.00 14.30 292 PRO A O 1
ATOM 2154 N N . GLY A 1 293 ? 50.647 57.270 43.149 1.00 13.20 293 GLY A N 1
ATOM 2155 C CA . GLY A 1 293 ? 50.706 58.067 44.363 1.00 12.27 293 GLY A CA 1
ATOM 2156 C C . GLY A 1 293 ? 51.767 59.148 44.437 1.00 12.52 293 GLY A C 1
ATOM 2157 O O . GLY A 1 293 ? 51.704 60.019 45.300 1.00 12.22 293 GLY A O 1
ATOM 2158 N N . VAL A 1 294 ? 52.758 59.092 43.560 1.00 12.57 294 VAL A N 1
ATOM 2159 C CA . VAL A 1 294 ? 53.790 60.110 43.560 1.00 13.74 294 VAL A CA 1
ATOM 2160 C C . VAL A 1 294 ? 54.342 60.283 42.160 1.00 14.16 294 VAL A C 1
ATOM 2161 O O . VAL A 1 294 ? 54.634 59.313 41.462 1.00 14.40 294 VAL A O 1
ATOM 2165 N N . VAL A 1 295 ? 54.450 61.536 41.746 1.00 13.82 295 VAL A N 1
ATOM 2166 C CA . VAL A 1 295 ? 54.970 61.859 40.431 1.00 14.07 295 VAL A CA 1
ATOM 2167 C C . VAL A 1 295 ? 56.234 62.694 40.572 1.00 14.13 295 VAL A C 1
ATOM 2168 O O . VAL A 1 295 ? 56.229 63.717 41.249 1.00 14.29 295 VAL A O 1
ATOM 2172 N N . PHE A 1 296 ? 57.312 62.253 39.935 1.00 13.86 296 PHE A N 1
ATOM 2173 C CA . PHE A 1 296 ? 58.558 62.998 39.972 1.00 13.00 296 PHE A CA 1
ATOM 2174 C C . PHE A 1 296 ? 58.704 63.698 38.625 1.00 13.89 296 PHE A C 1
ATOM 2175 O O . PHE A 1 296 ? 58.563 63.076 37.570 1.00 12.79 296 PHE A O 1
ATOM 2183 N N . ALA A 1 297 ? 58.968 65.000 38.669 1.00 13.20 297 ALA A N 1
ATOM 2184 C CA . ALA A 1 297 ? 59.125 65.797 37.457 1.00 15.16 297 ALA A CA 1
ATOM 2185 C C . ALA A 1 297 ? 60.208 66.845 37.650 1.00 15.10 297 ALA A C 1
ATOM 2186 O O . ALA A 1 297 ? 60.588 67.165 38.779 1.00 15.03 297 ALA A O 1
ATOM 2188 N N . LEU A 1 298 ? 60.692 67.388 36.541 1.00 16.02 298 LEU A N 1
ATOM 2189 C CA . LEU A 1 298 ? 61.750 68.394 36.587 1.00 16.69 298 LEU A CA 1
ATOM 2190 C C . LEU A 1 298 ? 61.193 69.793 36.817 1.00 17.22 298 LEU A C 1
ATOM 2191 O O . LEU A 1 298 ? 60.021 70.055 36.549 1.00 15.34 298 LEU A O 1
ATOM 2196 N N . ASN A 1 299 ? 62.047 70.676 37.327 1.00 18.42 299 ASN A N 1
ATOM 2197 C CA . ASN A 1 299 ? 61.680 72.056 37.636 1.00 18.93 299 ASN A CA 1
ATOM 2198 C C . ASN A 1 299 ? 61.721 72.920 36.374 1.00 20.53 299 ASN A C 1
ATOM 2199 O O . ASN A 1 299 ? 62.568 73.812 36.240 1.00 19.87 299 ASN A O 1
ATOM 2204 N N . THR A 1 300 ? 60.805 72.650 35.446 1.00 20.35 300 THR A N 1
ATOM 2205 C CA . THR A 1 300 ? 60.724 73.406 34.194 1.00 20.30 300 THR A CA 1
ATOM 2206 C C . THR A 1 300 ? 59.324 74.017 34.033 1.00 20.37 300 THR A C 1
ATOM 2207 O O . THR A 1 300 ? 58.407 73.702 34.796 1.00 19.91 300 THR A O 1
ATOM 2211 N N . PRO A 1 301 ? 59.143 74.914 33.043 1.00 20.03 301 PRO A N 1
ATOM 2212 C CA . PRO A 1 301 ? 57.822 75.530 32.852 1.00 19.89 301 PRO A CA 1
ATOM 2213 C C . PRO A 1 301 ? 56.719 74.514 32.563 1.00 19.41 301 PRO A C 1
ATOM 2214 O O . PRO A 1 301 ? 55.586 74.699 32.984 1.00 18.29 301 PRO A O 1
ATOM 2218 N N . GLU A 1 302 ? 57.052 73.442 31.847 1.00 19.28 302 GLU A N 1
ATOM 2219 C CA . GLU A 1 302 ? 56.067 72.411 31.533 1.00 18.98 302 GLU A CA 1
ATOM 2220 C C . GLU A 1 302 ? 55.484 71.827 32.815 1.00 18.10 302 GLU A C 1
ATOM 2221 O O . GLU A 1 302 ? 54.283 71.575 32.911 1.00 16.64 302 GLU A O 1
ATOM 2227 N N . THR A 1 303 ? 56.347 71.624 33.801 1.00 17.19 303 THR A N 1
ATOM 2228 C CA . THR A 1 303 ? 55.930 71.060 35.074 1.00 17.66 303 THR A CA 1
ATOM 2229 C C . THR A 1 303 ? 55.020 72.007 35.843 1.00 17.83 303 THR A C 1
ATOM 2230 O O . THR A 1 303 ? 54.033 71.582 36.439 1.00 17.64 303 THR A O 1
ATOM 2234 N N . GLN A 1 304 ? 55.331 73.294 35.815 1.00 18.86 304 GLN A N 1
ATOM 2235 C CA . GLN A 1 304 ? 54.511 74.269 36.517 1.00 19.51 304 GLN A CA 1
ATOM 2236 C C . GLN A 1 304 ? 53.115 74.301 35.892 1.00 19.94 304 GLN A C 1
ATOM 2237 O O . GLN A 1 304 ? 52.096 74.389 36.584 1.00 19.56 304 GLN A O 1
ATOM 2243 N N . ALA A 1 305 ? 53.077 74.238 34.570 1.00 19.09 305 ALA A N 1
ATOM 2244 C CA . ALA A 1 305 ? 51.808 74.264 33.862 1.00 18.63 305 ALA A CA 1
ATOM 2245 C C . ALA A 1 305 ? 51.051 72.982 34.183 1.00 19.02 305 ALA A C 1
ATOM 2246 O O . ALA A 1 305 ? 49.839 73.002 34.404 1.00 18.48 305 ALA A O 1
ATOM 2248 N N . PHE A 1 306 ? 51.778 71.868 34.204 1.00 17.55 306 PHE A N 1
ATOM 2249 C CA . PHE A 1 306 ? 51.196 70.566 34.515 1.00 17.08 306 PHE A CA 1
ATOM 2250 C C . PHE A 1 306 ? 50.523 70.649 35.886 1.00 17.57 306 PHE A C 1
ATOM 2251 O O . PHE A 1 306 ? 49.369 70.244 36.055 1.00 17.14 306 PHE A O 1
ATOM 2259 N N . ILE A 1 307 ? 51.260 71.176 36.860 1.00 17.55 307 ILE A N 1
ATOM 2260 C CA . ILE A 1 307 ? 50.763 71.318 38.222 1.00 16.84 307 ILE A CA 1
ATOM 2261 C C . ILE A 1 307 ? 49.502 72.190 38.292 1.00 18.11 307 ILE A C 1
ATOM 2262 O O . ILE A 1 307 ? 48.518 71.822 38.937 1.00 17.94 307 ILE A O 1
ATOM 2267 N N . GLU A 1 308 ? 49.524 73.336 37.616 1.00 18.84 308 GLU A N 1
ATOM 2268 C CA . GLU A 1 308 ? 48.379 74.239 37.645 1.00 19.69 308 GLU A CA 1
ATOM 2269 C C . GLU A 1 308 ? 47.146 73.608 37.010 1.00 19.08 308 GLU A C 1
ATOM 2270 O O . GLU A 1 308 ? 46.025 73.801 37.485 1.00 19.04 308 GLU A O 1
ATOM 2276 N N . THR A 1 309 ? 47.349 72.844 35.944 1.00 18.39 309 THR A N 1
ATOM 2277 C CA . THR A 1 309 ? 46.230 72.187 35.285 1.00 18.87 309 THR A CA 1
ATOM 2278 C C . THR A 1 309 ? 45.653 71.111 36.205 1.00 18.33 309 THR A C 1
ATOM 2279 O O . THR A 1 309 ? 44.437 71.011 36.387 1.00 16.99 309 THR A O 1
ATOM 2283 N N . ALA A 1 310 ? 46.536 70.313 36.794 1.00 17.45 310 ALA A N 1
ATOM 2284 C CA . ALA A 1 310 ? 46.103 69.255 37.692 1.00 17.03 310 ALA A CA 1
ATOM 2285 C C . ALA A 1 310 ? 45.380 69.851 38.897 1.00 17.00 310 ALA A C 1
ATOM 2286 O O . ALA A 1 310 ? 44.337 69.348 39.311 1.00 17.69 310 ALA A O 1
ATOM 2288 N N . GLN A 1 311 ? 45.940 70.918 39.455 1.00 18.07 311 GLN A N 1
ATOM 2289 C CA . GLN A 1 311 ? 45.350 71.584 40.611 1.00 19.55 311 GLN A CA 1
ATOM 2290 C C . GLN A 1 311 ? 43.940 72.084 40.308 1.00 20.41 311 GLN A C 1
ATOM 2291 O O . GLN A 1 311 ? 43.039 71.981 41.140 1.00 20.16 311 GLN A O 1
ATOM 2297 N N . SER A 1 312 ? 43.752 72.625 39.110 1.00 21.56 312 SER A N 1
ATOM 2298 C CA . SER A 1 312 ? 42.455 73.146 38.707 1.00 21.89 312 SER A CA 1
ATOM 2299 C C . SER A 1 312 ? 41.442 72.007 38.605 1.00 22.33 312 SER A C 1
ATOM 2300 O O . SER A 1 312 ? 40.298 72.139 39.039 1.00 21.39 312 SER A O 1
ATOM 2303 N N . LEU A 1 313 ? 41.863 70.883 38.034 1.00 21.76 313 LEU A N 1
ATOM 2304 C CA . LEU A 1 313 ? 40.978 69.734 37.907 1.00 21.63 313 LEU A CA 1
ATOM 2305 C C . LEU A 1 313 ? 40.607 69.192 39.286 1.00 22.72 313 LEU A C 1
ATOM 2306 O O . LEU A 1 313 ? 39.445 68.872 39.542 1.00 22.44 313 LEU A O 1
ATOM 2311 N N . ILE A 1 314 ? 41.593 69.087 40.175 1.00 21.89 314 ILE A N 1
ATOM 2312 C CA . ILE A 1 314 ? 41.329 68.597 41.518 1.00 21.12 314 ILE A CA 1
ATOM 2313 C C . ILE A 1 314 ? 40.267 69.457 42.208 1.00 21.64 314 ILE A C 1
ATOM 2314 O O . ILE A 1 314 ? 39.327 68.927 42.803 1.00 21.57 314 ILE A O 1
ATOM 2319 N N . ARG A 1 315 ? 40.405 70.777 42.125 1.00 21.69 315 ARG A N 1
ATOM 2320 C CA . ARG A 1 315 ? 39.434 71.668 42.756 1.00 23.15 315 ARG A CA 1
ATOM 2321 C C . ARG A 1 315 ? 37.994 71.390 42.318 1.00 22.99 315 ARG A C 1
ATOM 2322 O O . ARG A 1 315 ? 37.058 71.624 43.080 1.00 23.43 315 ARG A O 1
ATOM 2330 N N . GLN A 1 316 ? 37.810 70.863 41.111 1.00 23.50 316 GLN A N 1
ATOM 2331 C CA . GLN A 1 316 ? 36.460 70.620 40.600 1.00 24.12 316 GLN A CA 1
ATOM 2332 C C . GLN A 1 316 ? 35.922 69.205 40.784 1.00 22.75 316 GLN A C 1
ATOM 2333 O O . GLN A 1 316 ? 34.788 68.926 40.403 1.00 22.13 316 GLN A O 1
ATOM 2339 N N . GLN A 1 317 ? 36.716 68.314 41.369 1.00 21.75 317 GLN A N 1
ATOM 2340 C CA . GLN A 1 317 ? 36.276 66.936 41.564 1.00 20.72 317 GLN A CA 1
ATOM 2341 C C . GLN A 1 317 ? 34.988 66.799 42.361 1.00 20.50 317 GLN A C 1
ATOM 2342 O O . GLN A 1 317 ? 34.715 67.567 43.284 1.00 19.59 317 GLN A O 1
ATOM 2348 N N . SER A 1 318 ? 34.191 65.809 41.982 1.00 19.78 318 SER A N 1
ATOM 2349 C CA . SER A 1 318 ? 32.939 65.530 42.662 1.00 20.05 318 SER A CA 1
ATOM 2350 C C . SER A 1 318 ? 33.293 64.850 43.985 1.00 19.51 318 SER A C 1
ATOM 2351 O O . SER A 1 318 ? 34.243 64.080 44.062 1.00 19.67 318 SER A O 1
ATOM 2354 N N . PRO A 1 319 ? 32.551 65.153 45.055 1.00 19.44 319 PRO A N 1
ATOM 2355 C CA . PRO A 1 319 ? 32.829 64.536 46.356 1.00 18.63 319 PRO A CA 1
ATOM 2356 C C . PRO A 1 319 ? 32.907 63.013 46.194 1.00 19.32 319 PRO A C 1
ATOM 2357 O O . PRO A 1 319 ? 32.171 62.432 45.399 1.00 18.85 319 PRO A O 1
ATOM 2361 N N . SER A 1 320 ? 33.793 62.367 46.944 1.00 18.90 320 SER A N 1
ATOM 2362 C CA . SER A 1 320 ? 33.953 60.916 46.838 1.00 18.32 320 SER A CA 1
ATOM 2363 C C . SER A 1 320 ? 33.425 60.157 48.056 1.00 17.64 320 SER A C 1
ATOM 2364 O O . SER A 1 320 ? 33.567 60.613 49.188 1.00 17.89 320 SER A O 1
ATOM 2367 N N . THR A 1 321 ? 32.811 59.003 47.820 1.00 16.45 321 THR A N 1
ATOM 2368 C CA . THR A 1 321 ? 32.326 58.163 48.917 1.00 16.70 321 THR A CA 1
ATOM 2369 C C . THR A 1 321 ? 33.227 56.937 48.929 1.00 17.05 321 THR A C 1
ATOM 2370 O O . THR A 1 321 ? 33.214 56.139 47.989 1.00 17.40 321 THR A O 1
ATOM 2374 N N . LEU A 1 322 ? 34.024 56.788 49.982 1.00 16.13 322 LEU A N 1
ATOM 2375 C CA . LEU A 1 322 ? 34.943 55.655 50.046 1.00 16.09 322 LEU A CA 1
ATOM 2376 C C . LEU A 1 322 ? 34.298 54.351 50.517 1.00 17.21 322 LEU A C 1
ATOM 2377 O O . LEU A 1 322 ? 33.132 54.329 50.922 1.00 18.09 322 LEU A O 1
ATOM 2382 N N . LEU A 1 323 ? 35.085 53.275 50.477 1.00 16.04 323 LEU A N 1
ATOM 2383 C CA . LEU A 1 323 ? 34.641 51.920 50.820 1.00 15.56 323 LEU A CA 1
ATOM 2384 C C . LEU A 1 323 ? 34.083 51.646 52.215 1.00 16.93 323 LEU A C 1
ATOM 2385 O O . LEU A 1 323 ? 33.065 50.960 52.359 1.00 15.80 323 LEU A O 1
ATOM 2390 N N . THR A 1 324 ? 34.755 52.160 53.239 1.00 17.92 324 THR A N 1
ATOM 2391 C CA . THR A 1 324 ? 34.320 51.934 54.611 1.00 19.26 324 THR A CA 1
ATOM 2392 C C . THR A 1 324 ? 34.577 53.151 55.483 1.00 20.80 324 THR A C 1
ATOM 2393 O O . THR A 1 324 ? 35.390 54.013 55.141 1.00 20.68 324 THR A O 1
ATOM 2397 N N . PRO A 1 325 ? 33.895 53.226 56.636 1.00 22.08 325 PRO A N 1
ATOM 2398 C CA . PRO A 1 325 ? 34.067 54.352 57.557 1.00 22.51 325 PRO A CA 1
ATOM 2399 C C . PRO A 1 325 ? 35.537 54.500 57.968 1.00 22.95 325 PRO A C 1
ATOM 2400 O O . PRO A 1 325 ? 36.062 55.614 58.065 1.00 22.94 325 PRO A O 1
ATOM 2404 N N . GLY A 1 326 ? 36.192 53.365 58.194 1.00 22.07 326 GLY A N 1
ATOM 2405 C CA . GLY A 1 326 ? 37.590 53.372 58.594 1.00 21.80 326 GLY A CA 1
ATOM 2406 C C . GLY A 1 326 ? 38.538 53.885 57.523 1.00 22.15 326 GLY A C 1
ATOM 2407 O O . GLY A 1 326 ? 39.506 54.590 57.821 1.00 21.78 326 GLY A O 1
ATOM 2408 N N . ILE A 1 327 ? 38.281 53.512 56.275 1.00 21.26 327 ILE A N 1
ATOM 2409 C CA . ILE A 1 327 ? 39.112 53.961 55.167 1.00 20.52 327 ILE A CA 1
ATOM 2410 C C . ILE A 1 327 ? 38.847 55.454 54.986 1.00 20.21 327 ILE A C 1
ATOM 2411 O O . ILE A 1 327 ? 39.752 56.229 54.663 1.00 19.73 327 ILE A O 1
ATOM 2416 N N . ARG A 1 328 ? 37.598 55.844 55.218 1.00 20.05 328 ARG A N 1
ATOM 2417 C CA . ARG A 1 328 ? 37.192 57.238 55.112 1.00 20.98 328 ARG A CA 1
ATOM 2418 C C . ARG A 1 328 ? 37.933 58.053 56.169 1.00 21.12 328 ARG A C 1
ATOM 2419 O O . ARG A 1 328 ? 38.659 59.005 55.855 1.00 20.55 328 ARG A O 1
ATOM 2427 N N . ASP A 1 329 ? 37.735 57.673 57.426 1.00 21.55 329 ASP A N 1
ATOM 2428 C CA . ASP A 1 329 ? 38.367 58.372 58.534 1.00 22.42 329 ASP A CA 1
ATOM 2429 C C . ASP A 1 329 ? 39.878 58.385 58.378 1.00 22.15 329 ASP A C 1
ATOM 2430 O O . ASP A 1 329 ? 40.533 59.390 58.666 1.00 21.47 329 ASP A O 1
ATOM 2435 N N . SER A 1 330 ? 40.433 57.271 57.913 1.00 21.85 330 SER A N 1
ATOM 2436 C CA . SER A 1 330 ? 41.873 57.199 57.738 1.00 22.02 330 SER A CA 1
ATOM 2437 C C . SER A 1 330 ? 42.328 58.181 56.672 1.00 22.32 330 SER A C 1
ATOM 2438 O O . SER A 1 330 ? 43.337 58.865 56.842 1.00 23.16 330 SER A O 1
ATOM 2441 N N . TYR A 1 331 ? 41.585 58.251 55.573 1.00 21.84 331 TYR A N 1
ATOM 2442 C CA . TYR A 1 331 ? 41.938 59.160 54.491 1.00 20.88 331 TYR A CA 1
ATOM 2443 C C . TYR A 1 331 ? 41.910 60.609 54.961 1.00 21.72 331 TYR A C 1
ATOM 2444 O O . TYR A 1 331 ? 42.901 61.329 54.845 1.00 22.42 331 TYR A O 1
ATOM 2453 N N . GLN A 1 332 ? 40.771 61.036 55.489 1.00 22.46 332 GLN A N 1
ATOM 2454 C CA . GLN A 1 332 ? 40.620 62.410 55.944 1.00 23.70 332 GLN A CA 1
ATOM 2455 C C . GLN A 1 332 ? 41.694 62.804 56.954 1.00 24.04 332 GLN A C 1
ATOM 2456 O O . GLN A 1 332 ? 42.313 63.862 56.836 1.00 22.74 332 GLN A O 1
ATOM 2462 N N . SER A 1 333 ? 41.922 61.941 57.937 1.00 24.05 333 SER A N 1
ATOM 2463 C CA . SER A 1 333 ? 42.909 62.202 58.972 1.00 24.26 333 SER A CA 1
ATOM 2464 C C . SER A 1 333 ? 44.323 62.333 58.410 1.00 24.55 333 SER A C 1
ATOM 2465 O O . SER A 1 333 ? 45.082 63.230 58.800 1.00 24.52 333 SER A O 1
ATOM 2468 N N . GLN A 1 334 ? 44.674 61.442 57.490 1.00 23.24 334 GLN A N 1
ATOM 2469 C CA . GLN A 1 334 ? 46.007 61.455 56.908 1.00 22.56 334 GLN A CA 1
ATOM 2470 C C . GLN A 1 334 ? 46.276 62.601 55.934 1.00 21.95 334 GLN A C 1
ATOM 2471 O O . GLN A 1 334 ? 47.369 63.162 55.939 1.00 21.43 334 GLN A O 1
ATOM 2477 N N . VAL A 1 335 ? 45.303 62.964 55.102 1.00 21.35 335 VAL A N 1
ATOM 2478 C CA . VAL A 1 335 ? 45.533 64.056 54.158 1.00 21.88 335 VAL A CA 1
ATOM 2479 C C . VAL A 1 335 ? 45.647 65.400 54.884 1.00 22.42 335 VAL A C 1
ATOM 2480 O O . VAL A 1 335 ? 46.449 66.242 54.506 1.00 21.13 335 VAL A O 1
ATOM 2484 N N . VAL A 1 336 ? 44.861 65.597 55.940 1.00 24.16 336 VAL A N 1
ATOM 2485 C CA . VAL A 1 336 ? 44.910 66.846 56.703 1.00 25.40 336 VAL A CA 1
ATOM 2486 C C . VAL A 1 336 ? 46.230 66.976 57.460 1.00 26.06 336 VAL A C 1
ATOM 2487 O O . VAL A 1 336 ? 46.810 68.060 57.548 1.00 26.31 336 VAL A O 1
ATOM 2491 N N . SER A 1 337 ? 46.699 65.865 58.010 1.00 26.15 337 SER A N 1
ATOM 2492 C CA . SER A 1 337 ? 47.952 65.866 58.744 1.00 26.59 337 SER A CA 1
ATOM 2493 C C . SER A 1 337 ? 49.088 66.255 57.815 1.00 27.13 337 SER A C 1
ATOM 2494 O O . SER A 1 337 ? 49.840 67.183 58.104 1.00 26.97 337 SER A O 1
ATOM 2497 N N . ARG A 1 338 ? 49.208 65.547 56.695 1.00 26.81 338 ARG A N 1
ATOM 2498 C CA . ARG A 1 338 ? 50.276 65.824 55.742 1.00 26.72 338 ARG A CA 1
ATOM 2499 C C . ARG A 1 338 ? 50.239 67.259 55.229 1.00 27.74 338 ARG A C 1
ATOM 2500 O O . ARG A 1 338 ? 51.281 67.903 55.090 1.00 27.75 338 ARG A O 1
ATOM 2508 N N . GLY A 1 339 ? 49.041 67.760 54.952 1.00 28.09 339 GLY A N 1
ATOM 2509 C CA . GLY A 1 339 ? 48.911 69.116 54.452 1.00 28.63 339 GLY A CA 1
ATOM 2510 C C . GLY A 1 339 ? 49.405 70.174 55.425 1.00 29.78 339 GLY A C 1
ATOM 2511 O O . GLY A 1 339 ? 49.810 71.260 55.014 1.00 28.74 339 GLY A O 1
ATOM 2512 N N . SER A 1 340 ? 49.376 69.855 56.716 1.00 30.83 340 SER A N 1
ATOM 2513 C CA . SER A 1 340 ? 49.812 70.790 57.748 1.00 33.09 340 SER A CA 1
ATOM 2514 C C . SER A 1 340 ? 51.333 70.871 57.851 1.00 33.68 340 SER A C 1
ATOM 2515 O O . SER A 1 340 ? 51.865 71.774 58.491 1.00 34.61 340 SER A O 1
ATOM 2518 N N . ASP A 1 341 ? 52.033 69.930 57.231 1.00 34.70 341 ASP A N 1
ATOM 2519 C CA . ASP A 1 341 ? 53.490 69.943 57.273 1.00 36.18 341 ASP A CA 1
ATOM 2520 C C . ASP A 1 341 ? 54.057 71.143 56.519 1.00 36.77 341 ASP A C 1
ATOM 2521 O O . ASP A 1 341 ? 53.389 71.723 55.663 1.00 36.26 341 ASP A O 1
ATOM 2526 N N . ASP A 1 342 ? 55.295 71.506 56.847 1.00 37.52 342 ASP A N 1
ATOM 2527 C CA . ASP A 1 342 ? 55.973 72.621 56.194 1.00 37.77 342 ASP A CA 1
ATOM 2528 C C . ASP A 1 342 ? 56.649 72.099 54.930 1.00 36.70 342 ASP A C 1
ATOM 2529 O O . ASP A 1 342 ? 57.048 70.935 54.869 1.00 36.24 342 ASP A O 1
ATOM 2534 N N . GLY A 1 343 ? 56.773 72.961 53.926 1.00 35.03 343 GLY A N 1
ATOM 2535 C CA . GLY A 1 343 ? 57.423 72.560 52.694 1.00 33.63 343 GLY A CA 1
ATOM 2536 C C . GLY A 1 343 ? 56.565 71.759 51.733 1.00 32.45 343 GLY A C 1
ATOM 2537 O O . GLY A 1 343 ? 57.086 71.105 50.830 1.00 32.76 343 GLY A O 1
ATOM 2538 N N . ILE A 1 344 ? 55.252 71.793 51.921 1.00 31.20 344 ILE A N 1
ATOM 2539 C CA . ILE A 1 344 ? 54.365 71.070 51.027 1.00 30.04 344 ILE A CA 1
ATOM 2540 C C . ILE A 1 344 ? 53.069 71.838 50.825 1.00 29.34 344 ILE A C 1
ATOM 2541 O O . ILE A 1 344 ? 52.481 72.346 51.776 1.00 29.52 344 ILE A O 1
ATOM 2546 N N . ASP A 1 345 ? 52.636 71.929 49.575 1.00 27.99 345 ASP A N 1
ATOM 2547 C CA . ASP A 1 345 ? 51.402 72.625 49.243 1.00 28.00 345 ASP A CA 1
ATOM 2548 C C . ASP A 1 345 ? 50.328 71.580 48.938 1.00 26.50 345 ASP A C 1
ATOM 2549 O O . ASP A 1 345 ? 50.615 70.530 48.359 1.00 25.00 345 ASP A O 1
ATOM 2554 N N . VAL A 1 346 ? 49.096 71.853 49.349 1.00 24.17 346 VAL A N 1
ATOM 2555 C CA . VAL A 1 346 ? 48.008 70.926 49.072 1.00 23.50 346 VAL A CA 1
ATOM 2556 C C . VAL A 1 346 ? 46.804 71.652 48.488 1.00 22.81 346 VAL A C 1
ATOM 2557 O O . VAL A 1 346 ? 46.496 72.783 48.870 1.00 22.59 346 VAL A O 1
ATOM 2561 N N . THR A 1 347 ? 46.144 71.001 47.535 1.00 21.38 347 THR A N 1
ATOM 2562 C CA . THR A 1 347 ? 44.955 71.551 46.896 1.00 20.13 347 THR A CA 1
ATOM 2563 C C . THR A 1 347 ? 43.829 70.547 47.119 1.00 20.39 347 THR A C 1
ATOM 2564 O O . THR A 1 347 ? 43.970 69.371 46.783 1.00 19.24 347 THR A O 1
ATOM 2568 N N . PHE A 1 348 ? 42.722 71.014 47.693 1.00 19.90 348 PHE A N 1
ATOM 2569 C CA . PHE A 1 348 ? 41.574 70.160 47.984 1.00 19.73 348 PHE A CA 1
ATOM 2570 C C . PHE A 1 348 ? 40.369 70.500 47.118 1.00 20.18 348 PHE A C 1
ATOM 2571 O O . PHE A 1 348 ? 40.193 71.641 46.696 1.00 19.47 348 PHE A O 1
ATOM 2579 N N . SER A 1 349 ? 39.532 69.501 46.865 1.00 19.69 349 SER A N 1
ATOM 2580 C CA . SER A 1 349 ? 38.305 69.718 46.111 1.00 20.22 349 SER A CA 1
ATOM 2581 C C . SER A 1 349 ? 37.291 70.079 47.202 1.00 20.55 349 SER A C 1
ATOM 2582 O O . SER A 1 349 ? 37.644 70.094 48.383 1.00 19.22 349 SER A O 1
ATOM 2585 N N . GLN A 1 350 ? 36.044 70.356 46.824 1.00 21.41 350 GLN A N 1
ATOM 2586 C CA . GLN A 1 350 ? 35.020 70.704 47.810 1.00 22.38 350 GLN A CA 1
ATOM 2587 C C . GLN A 1 350 ? 34.201 69.487 48.208 1.00 22.58 350 GLN A C 1
ATOM 2588 O O . GLN A 1 350 ? 33.630 68.793 47.366 1.00 22.78 350 GLN A O 1
ATOM 2594 N N . ALA A 1 351 ? 34.139 69.228 49.504 1.00 22.44 351 ALA A N 1
ATOM 2595 C CA . ALA A 1 351 ? 33.387 68.084 49.979 1.00 23.96 351 ALA A CA 1
ATOM 2596 C C . ALA A 1 351 ? 33.065 68.194 51.456 1.00 25.10 351 ALA A C 1
ATOM 2597 O O . ALA A 1 351 ? 33.809 68.794 52.228 1.00 25.47 351 ALA A O 1
ATOM 2599 N N . GLU A 1 352 ? 31.943 67.600 51.841 1.00 26.64 352 GLU A N 1
ATOM 2600 C CA . GLU A 1 352 ? 31.500 67.605 53.226 1.00 28.28 352 GLU A CA 1
ATOM 2601 C C . GLU A 1 352 ? 31.312 66.165 53.701 1.00 27.38 352 GLU A C 1
ATOM 2602 O O . GLU A 1 352 ? 30.687 65.345 53.026 1.00 26.92 352 GLU A O 1
ATOM 2608 N N . SER A 1 353 ? 31.883 65.875 54.868 1.00 27.53 353 SER A N 1
ATOM 2609 C CA . SER A 1 353 ? 31.836 64.551 55.480 1.00 27.75 353 SER A CA 1
ATOM 2610 C C . SER A 1 353 ? 30.392 64.073 55.601 1.00 26.91 353 SER A C 1
ATOM 2611 O O . SER A 1 353 ? 29.495 64.866 55.879 1.00 27.81 353 SER A O 1
ATOM 2614 N N . PRO A 1 354 ? 30.150 62.763 55.426 1.00 26.21 354 PRO A N 1
ATOM 2615 C CA . PRO A 1 354 ? 31.085 61.672 55.130 1.00 25.96 354 PRO A CA 1
ATOM 2616 C C . PRO A 1 354 ? 31.814 61.622 53.776 1.00 25.46 354 PRO A C 1
ATOM 2617 O O . PRO A 1 354 ? 32.702 60.785 53.608 1.00 24.84 354 PRO A O 1
ATOM 2621 N N . CYS A 1 355 ? 31.446 62.468 52.811 1.00 23.96 355 CYS A N 1
ATOM 2622 C CA . CYS A 1 355 ? 32.151 62.472 51.525 1.00 23.44 355 CYS A CA 1
ATOM 2623 C C . CYS A 1 355 ? 33.541 63.041 51.778 1.00 22.62 355 CYS A C 1
ATOM 2624 O O . CYS A 1 355 ? 33.728 63.815 52.721 1.00 22.11 355 CYS A O 1
ATOM 2627 N N . VAL A 1 356 ? 34.516 62.664 50.954 1.00 20.76 356 VAL A N 1
ATOM 2628 C CA . VAL A 1 356 ? 35.871 63.187 51.118 1.00 19.22 356 VAL A CA 1
ATOM 2629 C C . VAL A 1 356 ? 36.293 63.981 49.893 1.00 19.06 356 VAL A C 1
ATOM 2630 O O . VAL A 1 356 ? 35.762 63.799 48.792 1.00 18.83 356 VAL A O 1
ATOM 2634 N N . ALA A 1 357 ? 37.255 64.870 50.089 1.00 17.64 357 ALA A N 1
ATOM 2635 C CA . ALA A 1 357 ? 37.746 65.687 48.996 1.00 17.29 357 ALA A CA 1
ATOM 2636 C C . ALA A 1 357 ? 38.995 65.069 48.381 1.00 17.33 357 ALA A C 1
ATOM 2637 O O . ALA A 1 357 ? 39.784 64.419 49.069 1.00 15.32 357 ALA A O 1
ATOM 2639 N N . SER A 1 358 ? 39.160 65.264 47.077 1.00 16.74 358 SER A N 1
ATOM 2640 C CA . SER A 1 358 ? 40.339 64.780 46.386 1.00 17.13 358 SER A CA 1
ATOM 2641 C C . SER A 1 358 ? 41.431 65.773 46.771 1.00 16.82 358 SER A C 1
ATOM 2642 O O . SER A 1 358 ? 41.137 66.924 47.105 1.00 17.51 358 SER A O 1
ATOM 2645 N N . ALA A 1 359 ? 42.684 65.341 46.734 1.00 16.14 359 ALA A N 1
ATOM 2646 C CA . ALA A 1 359 ? 43.775 66.229 47.097 1.00 15.70 359 ALA A CA 1
ATOM 2647 C C . ALA A 1 359 ? 45.009 66.029 46.241 1.00 15.42 359 ALA A C 1
ATOM 2648 O O . ALA A 1 359 ? 45.324 64.915 45.832 1.00 13.98 359 ALA A O 1
ATOM 2650 N N . LEU A 1 360 ? 45.698 67.128 45.966 1.00 15.11 360 LEU A N 1
ATOM 2651 C CA . LEU A 1 360 ? 46.931 67.077 45.204 1.00 15.58 360 LEU A CA 1
ATOM 2652 C C . LEU A 1 360 ? 48.011 67.807 45.991 1.00 16.42 360 LEU A C 1
ATOM 2653 O O . LEU A 1 360 ? 47.900 69.013 46.226 1.00 17.59 360 LEU A O 1
ATOM 2658 N N . PHE A 1 361 ? 49.041 67.083 46.415 1.00 16.31 361 PHE A N 1
ATOM 2659 C CA . PHE A 1 361 ? 50.135 67.700 47.149 1.00 15.69 361 PHE A CA 1
ATOM 2660 C C . PHE A 1 361 ? 51.283 68.026 46.197 1.00 16.98 361 PHE A C 1
ATOM 2661 O O . PHE A 1 361 ? 51.469 67.359 45.173 1.00 15.98 361 PHE A O 1
ATOM 2669 N N . VAL A 1 362 ? 52.039 69.068 46.533 1.00 15.97 362 VAL A N 1
ATOM 2670 C CA . VAL A 1 362 ? 53.180 69.486 45.734 1.00 16.43 362 VAL A CA 1
ATOM 2671 C C . VAL A 1 362 ? 54.336 69.816 46.674 1.00 17.55 362 VAL A C 1
ATOM 2672 O O . VAL A 1 362 ? 54.143 70.457 47.709 1.00 18.38 362 VAL A O 1
ATOM 2676 N N . THR A 1 363 ? 55.537 69.375 46.314 1.00 17.84 363 THR A N 1
ATOM 2677 C CA . THR A 1 363 ? 56.713 69.628 47.135 1.00 17.46 363 THR A CA 1
ATOM 2678 C C . THR A 1 363 ? 57.979 69.494 46.288 1.00 18.87 363 THR A C 1
ATOM 2679 O O . THR A 1 363 ? 57.909 69.159 45.104 1.00 17.61 363 THR A O 1
ATOM 2683 N N . SER A 1 364 ? 59.129 69.767 46.900 1.00 18.42 364 SER A N 1
ATOM 2684 C CA . SER A 1 364 ? 60.421 69.667 46.224 1.00 18.61 364 SER A CA 1
ATOM 2685 C C . SER A 1 364 ? 61.099 68.365 46.633 1.00 18.59 364 SER A C 1
ATOM 2686 O O . SER A 1 364 ? 60.727 67.751 47.636 1.00 18.30 364 SER A O 1
ATOM 2689 N N . SER A 1 365 ? 62.092 67.945 45.856 1.00 20.27 365 SER A N 1
ATOM 2690 C CA . SER A 1 365 ? 62.816 66.722 46.163 1.00 21.45 365 SER A CA 1
ATOM 2691 C C . SER A 1 365 ? 63.566 66.881 47.487 1.00 22.60 365 SER A C 1
ATOM 2692 O O . SER A 1 365 ? 63.824 65.897 48.182 1.00 22.74 365 SER A O 1
ATOM 2695 N N . GLU A 1 366 ? 63.902 68.121 47.835 1.00 22.88 366 GLU A N 1
ATOM 2696 C CA . GLU A 1 366 ? 64.615 68.393 49.084 1.00 25.55 366 GLU A CA 1
ATOM 2697 C C . GLU A 1 366 ? 63.720 68.052 50.268 1.00 24.56 366 GLU A C 1
ATOM 2698 O O . GLU A 1 366 ? 64.110 67.285 51.156 1.00 26.53 366 GLU A O 1
ATOM 2704 N N . ASN A 1 367 ? 62.520 68.640 50.259 1.00 24.31 367 ASN A N 1
ATOM 2705 C CA . ASN A 1 367 ? 61.513 68.442 51.305 1.00 24.61 367 ASN A CA 1
ATOM 2706 C C . ASN A 1 367 ? 61.021 67.005 51.329 1.00 24.85 367 ASN A C 1
ATOM 2707 O O . ASN A 1 367 ? 60.618 66.489 52.374 1.00 25.21 367 ASN A O 1
ATOM 2712 N N . TRP A 1 368 ? 61.042 66.366 50.167 1.00 23.78 368 TRP A N 1
ATOM 2713 C CA . TRP A 1 368 ? 60.639 64.977 50.065 1.00 23.13 368 TRP A CA 1
ATOM 2714 C C . TRP A 1 368 ? 61.683 64.166 50.830 1.00 24.46 368 TRP A C 1
ATOM 2715 O O . TRP A 1 368 ? 61.353 63.216 51.548 1.00 24.06 368 TRP A O 1
ATOM 2726 N N . ARG A 1 369 ? 62.946 64.555 50.677 1.00 25.03 369 ARG A N 1
ATOM 2727 C CA . ARG A 1 369 ? 64.042 63.880 51.365 1.00 25.85 369 ARG A CA 1
ATOM 2728 C C . ARG A 1 369 ? 64.021 64.180 52.865 1.00 25.56 369 ARG A C 1
ATOM 2729 O O . ARG A 1 369 ? 64.541 63.411 53.665 1.00 26.63 369 ARG A O 1
ATOM 2737 N N . LYS A 1 370 ? 63.423 65.304 53.239 1.00 26.15 370 LYS A N 1
ATOM 2738 C CA . LYS A 1 370 ? 63.347 65.698 54.640 1.00 27.18 370 LYS A CA 1
ATOM 2739 C C . LYS A 1 370 ? 62.137 65.094 55.351 1.00 27.92 370 LYS A C 1
ATOM 2740 O O . LYS A 1 370 ? 62.104 65.021 56.580 1.00 27.86 370 LYS A O 1
ATOM 2746 N N . HIS A 1 371 ? 61.144 64.655 54.580 1.00 28.70 371 HIS A N 1
ATOM 2747 C CA . HIS A 1 371 ? 59.948 64.060 55.168 1.00 28.06 371 HIS A CA 1
ATOM 2748 C C . HIS A 1 371 ? 59.712 62.639 54.659 1.00 28.78 371 HIS A C 1
ATOM 2749 O O . HIS A 1 371 ? 58.835 62.401 53.831 1.00 29.57 371 HIS A O 1
ATOM 2756 N N . PRO A 1 372 ? 60.480 61.669 55.170 1.00 28.72 372 PRO A N 1
ATOM 2757 C CA . PRO A 1 372 ? 60.335 60.273 54.746 1.00 28.25 372 PRO A CA 1
ATOM 2758 C C . PRO A 1 372 ? 58.924 59.731 54.966 1.00 28.01 372 PRO A C 1
ATOM 2759 O O . PRO A 1 372 ? 58.509 58.768 54.320 1.00 27.78 372 PRO A O 1
ATOM 2763 N N . ALA A 1 373 ? 58.189 60.356 55.877 1.00 27.66 373 ALA A N 1
ATOM 2764 C CA . ALA A 1 373 ? 56.828 59.929 56.166 1.00 27.47 373 ALA A CA 1
ATOM 2765 C C . ALA A 1 373 ? 55.902 60.214 54.981 1.00 26.85 373 ALA A C 1
ATOM 2766 O O . ALA A 1 373 ? 54.741 59.804 54.987 1.00 27.02 373 ALA A O 1
ATOM 2768 N N . TRP A 1 374 ? 56.414 60.914 53.969 1.00 25.82 374 TRP A N 1
ATOM 2769 C CA . TRP A 1 374 ? 55.609 61.230 52.792 1.00 25.05 374 TRP A CA 1
ATOM 2770 C C . TRP A 1 374 ? 55.503 60.064 51.810 1.00 24.79 374 TRP A C 1
ATOM 2771 O O . TRP A 1 374 ? 54.595 60.043 50.980 1.00 25.40 374 TRP A O 1
ATOM 2782 N N . GLU A 1 375 ? 56.414 59.096 51.894 1.00 24.56 375 GLU A N 1
ATOM 2783 C CA . GLU A 1 375 ? 56.350 57.942 50.994 1.00 24.51 375 GLU A CA 1
ATOM 2784 C C . GLU A 1 375 ? 55.245 56.993 51.432 1.00 24.40 375 GLU A C 1
ATOM 2785 O O . GLU A 1 375 ? 54.844 56.100 50.686 1.00 24.17 375 GLU A O 1
ATOM 2791 N N . GLU A 1 376 ? 54.747 57.189 52.646 1.00 25.47 376 GLU A N 1
ATOM 2792 C CA . GLU A 1 376 ? 53.682 56.337 53.156 1.00 26.60 376 GLU A CA 1
ATOM 2793 C C . GLU A 1 376 ? 52.424 56.556 52.312 1.00 25.35 376 GLU A C 1
ATOM 2794 O O . GLU A 1 376 ? 52.026 57.690 52.058 1.00 24.72 376 GLU A O 1
ATOM 2800 N N . GLU A 1 377 ? 51.814 55.464 51.869 1.00 24.53 377 GLU A N 1
ATOM 2801 C CA . GLU A 1 377 ? 50.606 55.531 51.060 1.00 23.18 377 GLU A CA 1
ATOM 2802 C C . GLU A 1 377 ? 49.398 56.049 51.841 1.00 22.38 377 GLU A C 1
ATOM 2803 O O . GLU A 1 377 ? 49.274 55.829 53.046 1.00 21.93 377 GLU A O 1
ATOM 2809 N N . ILE A 1 378 ? 48.513 56.745 51.139 1.00 20.77 378 ILE A N 1
ATOM 2810 C CA . ILE A 1 378 ? 47.285 57.263 51.734 1.00 19.41 378 ILE A CA 1
ATOM 2811 C C . ILE A 1 378 ? 46.185 56.840 50.776 1.00 18.39 378 ILE A C 1
ATOM 2812 O O . ILE A 1 378 ? 46.004 57.455 49.718 1.00 17.82 378 ILE A O 1
ATOM 2817 N N . PHE A 1 379 ? 45.461 55.791 51.155 1.00 17.27 379 PHE A N 1
ATOM 2818 C CA . PHE A 1 379 ? 44.401 55.220 50.336 1.00 16.94 379 PHE A CA 1
ATOM 2819 C C . PHE A 1 379 ? 43.201 56.138 50.124 1.00 16.75 379 PHE A C 1
ATOM 2820 O O . PHE A 1 379 ? 42.372 56.333 51.021 1.00 17.72 379 PHE A O 1
ATOM 2828 N N . GLY A 1 380 ? 43.106 56.677 48.914 1.00 16.18 380 GLY A N 1
ATOM 2829 C CA . GLY A 1 380 ? 42.023 57.573 48.577 1.00 15.79 380 GLY A CA 1
ATOM 2830 C C . GLY A 1 380 ? 42.398 58.412 47.371 1.00 16.15 380 GLY A C 1
ATOM 2831 O O . GLY A 1 380 ? 43.494 58.249 46.832 1.00 15.13 380 GLY A O 1
ATOM 2832 N N . PRO A 1 381 ? 41.520 59.337 46.937 1.00 15.54 381 PRO A N 1
ATOM 2833 C CA . PRO A 1 381 ? 41.749 60.210 45.782 1.00 14.70 381 PRO A CA 1
ATOM 2834 C C . PRO A 1 381 ? 42.754 61.327 46.066 1.00 14.97 381 PRO A C 1
ATOM 2835 O O . PRO A 1 381 ? 42.441 62.518 45.961 1.00 14.17 381 PRO A O 1
ATOM 2839 N N . GLN A 1 382 ? 43.978 60.919 46.381 1.00 14.81 382 GLN A N 1
ATOM 2840 C CA . GLN A 1 382 ? 45.059 61.835 46.726 1.00 15.17 382 GLN A CA 1
ATOM 2841 C C . GLN A 1 382 ? 46.365 61.427 46.035 1.00 14.74 382 GLN A C 1
ATOM 2842 O O . GLN A 1 382 ? 46.614 60.240 45.822 1.00 12.67 382 GLN A O 1
ATOM 2848 N N . SER A 1 383 ? 47.184 62.409 45.667 1.00 14.26 383 SER A N 1
ATOM 2849 C CA . SER A 1 383 ? 48.477 62.121 45.052 1.00 14.71 383 SER A CA 1
ATOM 2850 C C . SER A 1 383 ? 49.473 63.244 45.325 1.00 14.87 383 SER A C 1
ATOM 2851 O O . SER A 1 383 ? 49.095 64.345 45.744 1.00 15.65 383 SER A O 1
ATOM 2854 N N . LEU A 1 384 ? 50.750 62.960 45.088 1.00 15.89 384 LEU A N 1
ATOM 2855 C CA . LEU A 1 384 ? 51.818 63.919 45.342 1.00 14.79 384 LEU A CA 1
ATOM 2856 C C . LEU A 1 384 ? 52.749 64.131 44.152 1.00 15.76 384 LEU A C 1
ATOM 2857 O O . LEU A 1 384 ? 53.136 63.176 43.475 1.00 15.85 384 LEU A O 1
ATOM 2862 N N . ILE A 1 385 ? 53.100 65.392 43.907 1.00 14.83 385 ILE A N 1
ATOM 2863 C CA . ILE A 1 385 ? 54.026 65.741 42.834 1.00 14.29 385 ILE A CA 1
ATOM 2864 C C . ILE A 1 385 ? 55.309 66.262 43.477 1.00 14.80 385 ILE A C 1
ATOM 2865 O O . ILE A 1 385 ? 55.270 67.162 44.318 1.00 14.30 385 ILE A O 1
ATOM 2870 N N . VAL A 1 386 ? 56.440 65.677 43.092 1.00 15.20 386 VAL A N 1
ATOM 2871 C CA . VAL A 1 386 ? 57.742 66.071 43.624 1.00 16.12 386 VAL A CA 1
ATOM 2872 C C . VAL A 1 386 ? 58.561 66.706 42.511 1.00 16.25 386 VAL A C 1
ATOM 2873 O O . VAL A 1 386 ? 58.935 66.035 41.554 1.00 16.66 386 VAL A O 1
ATOM 2877 N N . VAL A 1 387 ? 58.828 68.001 42.643 1.00 15.48 387 VAL A N 1
ATOM 2878 C CA . VAL A 1 387 ? 59.602 68.743 41.650 1.00 16.13 387 VAL A CA 1
ATOM 2879 C C . VAL A 1 387 ? 61.094 68.567 41.918 1.00 16.74 387 VAL A C 1
ATOM 2880 O O . VAL A 1 387 ? 61.592 68.941 42.978 1.00 17.91 387 VAL A O 1
ATOM 2884 N N . CYS A 1 388 ? 61.800 68.003 40.944 1.00 17.77 388 CYS A N 1
ATOM 2885 C CA . CYS A 1 388 ? 63.220 67.722 41.078 1.00 17.84 388 CYS A CA 1
ATOM 2886 C C . CYS A 1 388 ? 64.121 68.751 40.412 1.00 19.08 388 CYS A C 1
ATOM 2887 O O . CYS A 1 388 ? 63.744 69.393 39.432 1.00 18.44 388 CYS A O 1
ATOM 2890 N N . GLU A 1 389 ? 65.323 68.889 40.952 1.00 20.19 389 GLU A N 1
ATOM 2891 C CA . GLU A 1 389 ? 66.299 69.843 40.449 1.00 21.87 389 GLU A CA 1
ATOM 2892 C C . GLU A 1 389 ? 66.745 69.536 39.026 1.00 21.34 389 GLU A C 1
ATOM 2893 O O . GLU A 1 389 ? 66.880 70.436 38.201 1.00 20.48 389 GLU A O 1
ATOM 2899 N N . ASN A 1 390 ? 66.957 68.256 38.744 1.00 20.52 390 ASN A N 1
ATOM 2900 C CA . ASN A 1 390 ? 67.405 67.814 37.431 1.00 20.49 390 ASN A CA 1
ATOM 2901 C C . ASN A 1 390 ? 67.266 66.297 37.331 1.00 19.99 390 ASN A C 1
ATOM 2902 O O . ASN A 1 390 ? 66.815 65.644 38.273 1.00 19.02 390 ASN A O 1
ATOM 2907 N N . VAL A 1 391 ? 67.661 65.735 36.195 1.00 19.47 391 VAL A N 1
ATOM 2908 C CA . VAL A 1 391 ? 67.554 64.297 35.993 1.00 20.26 391 VAL A CA 1
ATOM 2909 C C . VAL A 1 391 ? 68.388 63.510 37.000 1.00 20.29 391 VAL A C 1
ATOM 2910 O O . VAL A 1 391 ? 67.945 62.485 37.510 1.00 19.78 391 VAL A O 1
ATOM 2914 N N . ALA A 1 392 ? 69.594 63.988 37.284 1.00 20.01 392 ALA A N 1
ATOM 2915 C CA . ALA A 1 392 ? 70.457 63.320 38.253 1.00 20.51 392 ALA A CA 1
ATOM 2916 C C . ALA A 1 392 ? 69.725 63.215 39.601 1.00 20.97 392 ALA A C 1
ATOM 2917 O O . ALA A 1 392 ? 69.815 62.201 40.297 1.00 20.45 392 ALA A O 1
ATOM 2919 N N . ASP A 1 393 ? 69.004 64.273 39.957 1.00 20.11 393 ASP A N 1
ATOM 2920 C CA . ASP A 1 393 ? 68.245 64.320 41.204 1.00 21.37 393 ASP A CA 1
ATOM 2921 C C . ASP A 1 393 ? 67.163 63.241 41.152 1.00 22.21 393 ASP A C 1
ATOM 2922 O O . ASP A 1 393 ? 66.937 62.494 42.109 1.00 21.66 393 ASP A O 1
ATOM 2927 N N . MET A 1 394 ? 66.511 63.160 40.003 1.00 22.29 394 MET A N 1
ATOM 2928 C CA . MET A 1 394 ? 65.460 62.191 39.765 1.00 23.85 394 MET A CA 1
ATOM 2929 C C . MET A 1 394 ? 66.016 60.761 39.893 1.00 23.97 394 MET A C 1
ATOM 2930 O O . MET A 1 394 ? 65.400 59.898 40.528 1.00 23.00 394 MET A O 1
ATOM 2935 N N . LEU A 1 395 ? 67.190 60.515 39.314 1.00 22.79 395 LEU A N 1
ATOM 2936 C CA . LEU A 1 395 ? 67.797 59.185 39.384 1.00 23.34 395 LEU A CA 1
ATOM 2937 C C . LEU A 1 395 ? 68.207 58.852 40.811 1.00 22.90 395 LEU A C 1
ATOM 2938 O O . LEU A 1 395 ? 68.055 57.719 41.260 1.00 22.72 395 LEU A O 1
ATOM 2943 N N . SER A 1 396 ? 68.736 59.844 41.521 1.00 22.45 396 SER A N 1
ATOM 2944 C CA . SER A 1 396 ? 69.156 59.648 42.900 1.00 22.16 396 SER A CA 1
ATOM 2945 C C . SER A 1 396 ? 67.964 59.226 43.744 1.00 22.13 396 SER A C 1
ATOM 2946 O O . SER A 1 396 ? 68.076 58.380 44.629 1.00 21.96 396 SER A O 1
ATOM 2949 N N . LEU A 1 397 ? 66.812 59.819 43.462 1.00 21.80 397 LEU A N 1
ATOM 2950 C CA . LEU A 1 397 ? 65.603 59.497 44.205 1.00 21.27 397 LEU A CA 1
ATOM 2951 C C . LEU A 1 397 ? 65.103 58.085 43.936 1.00 20.52 397 LEU A C 1
ATOM 2952 O O . LEU A 1 397 ? 64.613 57.418 44.843 1.00 20.97 397 LEU A O 1
ATOM 2957 N N . SER A 1 398 ? 65.213 57.631 42.693 1.00 20.03 398 SER A N 1
ATOM 2958 C CA . SER A 1 398 ? 64.749 56.295 42.349 1.00 20.41 398 SER A CA 1
ATOM 2959 C C . SER A 1 398 ? 65.548 55.214 43.073 1.00 20.83 398 SER A C 1
ATOM 2960 O O . SER A 1 398 ? 65.021 54.137 43.361 1.00 21.13 398 SER A O 1
ATOM 2963 N N . GLU A 1 399 ? 66.810 55.511 43.376 1.00 21.22 399 GLU A N 1
ATOM 2964 C CA . GLU A 1 399 ? 67.687 54.559 44.061 1.00 23.24 399 GLU A CA 1
ATOM 2965 C C . GLU A 1 399 ? 67.198 54.227 45.476 1.00 23.91 399 GLU A C 1
ATOM 2966 O O . GLU A 1 399 ? 67.478 53.142 45.994 1.00 23.55 399 GLU A O 1
ATOM 2972 N N . MET A 1 400 ? 66.472 55.168 46.091 1.00 25.00 400 MET A N 1
ATOM 2973 C CA . MET A 1 400 ? 65.963 54.998 47.453 1.00 25.53 400 MET A CA 1
ATOM 2974 C C . MET A 1 400 ? 64.454 54.761 47.578 1.00 24.26 400 MET A C 1
ATOM 2975 O O . MET A 1 400 ? 63.869 55.013 48.628 1.00 22.73 400 MET A O 1
ATOM 2980 N N . LEU A 1 401 ? 63.829 54.257 46.517 1.00 22.92 401 LEU A N 1
ATOM 2981 C CA . LEU A 1 401 ? 62.393 53.983 46.547 1.00 20.97 401 LEU A CA 1
ATOM 2982 C C . LEU A 1 401 ? 62.088 52.633 47.191 1.00 19.15 401 LEU A C 1
ATOM 2983 O O . LEU A 1 401 ? 62.818 51.666 47.007 1.00 19.35 401 LEU A O 1
ATOM 2988 N N . ALA A 1 402 ? 60.994 52.579 47.938 1.00 18.65 402 ALA A N 1
ATOM 2989 C CA . ALA A 1 402 ? 60.560 51.346 48.584 1.00 17.12 402 ALA A CA 1
ATOM 2990 C C . ALA A 1 402 ? 59.905 50.478 47.518 1.00 16.96 402 ALA A C 1
ATOM 2991 O O . ALA A 1 402 ? 59.618 50.958 46.414 1.00 15.55 402 ALA A O 1
ATOM 2993 N N . GLY A 1 403 ? 59.659 49.212 47.853 1.00 15.76 403 GLY A N 1
ATOM 2994 C CA . GLY A 1 403 ? 59.026 48.299 46.917 1.00 14.85 403 GLY A CA 1
ATOM 2995 C C . GLY A 1 403 ? 57.665 48.806 46.488 1.00 14.66 403 GLY A C 1
ATOM 2996 O O . GLY A 1 403 ? 56.948 49.416 47.276 1.00 15.45 403 GLY A O 1
ATOM 2997 N N . SER A 1 404 ? 57.305 48.551 45.236 1.00 14.73 404 SER A N 1
ATOM 2998 C CA . SER A 1 404 ? 56.031 49.009 44.706 1.00 13.51 404 SER A CA 1
ATOM 2999 C C . SER A 1 404 ? 55.479 48.023 43.697 1.00 13.03 404 SER A C 1
ATOM 3000 O O . SER A 1 404 ? 56.225 47.236 43.104 1.00 13.01 404 SER A O 1
ATOM 3003 N N . LEU A 1 405 ? 54.167 48.062 43.506 1.00 12.48 405 LEU A N 1
ATOM 3004 C CA . LEU A 1 405 ? 53.527 47.182 42.542 1.00 12.01 405 LEU A CA 1
ATOM 3005 C C . LEU A 1 405 ? 53.986 47.602 41.146 1.00 12.40 405 LEU A C 1
ATOM 3006 O O . LEU A 1 405 ? 54.343 46.760 40.312 1.00 11.66 405 LEU A O 1
ATOM 3011 N N . THR A 1 406 ? 53.995 48.912 40.909 1.00 11.70 406 THR A N 1
ATOM 3012 C CA . THR A 1 406 ? 54.384 49.453 39.614 1.00 12.01 406 THR A CA 1
ATOM 3013 C C . THR A 1 406 ? 55.321 50.653 39.703 1.00 13.16 406 THR A C 1
ATOM 3014 O O . THR A 1 406 ? 55.558 51.209 40.777 1.00 12.07 406 THR A O 1
ATOM 3018 N N . ALA A 1 407 ? 55.842 51.034 38.541 1.00 12.90 407 ALA A N 1
ATOM 3019 C CA . ALA A 1 407 ? 56.711 52.191 38.376 1.00 12.87 407 ALA A CA 1
ATOM 3020 C C . ALA A 1 407 ? 56.396 52.635 36.949 1.00 11.94 407 ALA A C 1
ATOM 3021 O O . ALA A 1 407 ? 56.365 51.816 36.031 1.00 11.46 407 ALA A O 1
ATOM 3023 N N . THR A 1 408 ? 56.132 53.921 36.766 1.00 12.27 408 THR A N 1
ATOM 3024 C CA . THR A 1 408 ? 55.771 54.418 35.446 1.00 12.74 408 THR A CA 1
ATOM 3025 C C . THR A 1 408 ? 56.722 55.482 34.928 1.00 13.55 408 THR A C 1
ATOM 3026 O O . THR A 1 408 ? 57.259 56.269 35.701 1.00 13.38 408 THR A O 1
ATOM 3030 N N . ILE A 1 409 ? 56.923 55.487 33.613 1.00 14.01 409 ILE A N 1
ATOM 3031 C CA . ILE A 1 409 ? 57.783 56.468 32.965 1.00 14.94 409 ILE A CA 1
ATOM 3032 C C . ILE A 1 409 ? 57.067 57.070 31.765 1.00 15.78 409 ILE A C 1
ATOM 3033 O O . ILE A 1 409 ? 56.528 56.343 30.922 1.00 15.29 409 ILE A O 1
ATOM 3038 N N . HIS A 1 410 ? 57.055 58.397 31.703 1.00 14.56 410 HIS A N 1
ATOM 3039 C CA . HIS A 1 410 ? 56.454 59.116 30.585 1.00 15.24 410 HIS A CA 1
ATOM 3040 C C . HIS A 1 410 ? 57.611 59.871 29.937 1.00 15.30 410 HIS A C 1
ATOM 3041 O O . HIS A 1 410 ? 58.201 60.757 30.554 1.00 15.46 410 HIS A O 1
ATOM 3048 N N . ALA A 1 411 ? 57.951 59.501 28.707 1.00 15.67 411 ALA A N 1
ATOM 3049 C CA . ALA A 1 411 ? 59.055 60.149 27.999 1.00 16.84 411 ALA A CA 1
ATOM 3050 C C . ALA A 1 411 ? 58.948 59.948 26.498 1.00 17.06 411 ALA A C 1
ATOM 3051 O O . ALA A 1 411 ? 58.061 59.248 26.017 1.00 18.62 411 ALA A O 1
ATOM 3053 N N . THR A 1 412 ? 59.856 60.580 25.762 1.00 18.64 412 THR A N 1
ATOM 3054 C CA . THR A 1 412 ? 59.913 60.449 24.314 1.00 20.09 412 THR A CA 1
ATOM 3055 C C . THR A 1 412 ? 61.342 60.036 23.979 1.00 21.42 412 THR A C 1
ATOM 3056 O O . THR A 1 412 ? 62.217 60.035 24.852 1.00 20.77 412 THR A O 1
ATOM 3060 N N . GLU A 1 413 ? 61.572 59.678 22.721 1.00 23.04 413 GLU A N 1
ATOM 3061 C CA . GLU A 1 413 ? 62.888 59.251 22.268 1.00 25.10 413 GLU A CA 1
ATOM 3062 C C . GLU A 1 413 ? 63.996 60.172 22.774 1.00 25.51 413 GLU A C 1
ATOM 3063 O O . GLU A 1 413 ? 65.099 59.715 23.068 1.00 25.53 413 GLU A O 1
ATOM 3069 N N . GLU A 1 414 ? 63.695 61.465 22.883 1.00 25.40 414 GLU A N 1
ATOM 3070 C CA . GLU A 1 414 ? 64.662 62.447 23.373 1.00 25.19 414 GLU A CA 1
ATOM 3071 C C . GLU A 1 414 ? 65.329 62.004 24.674 1.00 24.57 414 GLU A C 1
ATOM 3072 O O . GLU A 1 414 ? 66.541 62.133 24.833 1.00 23.24 414 GLU A O 1
ATOM 3078 N N . ASP A 1 415 ? 64.511 61.493 25.594 1.00 23.42 415 ASP A N 1
ATOM 3079 C CA . ASP A 1 415 ? 64.937 61.067 26.927 1.00 23.58 415 ASP A CA 1
ATOM 3080 C C . ASP A 1 415 ? 65.498 59.658 27.069 1.00 23.32 415 ASP A C 1
ATOM 3081 O O . ASP A 1 415 ? 66.026 59.306 28.126 1.00 22.48 415 ASP A O 1
ATOM 3086 N N . TYR A 1 416 ? 65.385 58.846 26.026 1.00 23.10 416 TYR A N 1
ATOM 3087 C CA . TYR A 1 416 ? 65.857 57.469 26.112 1.00 23.25 416 TYR A CA 1
ATOM 3088 C C . TYR A 1 416 ? 67.213 57.277 26.793 1.00 22.58 416 TYR A C 1
ATOM 3089 O O . TYR A 1 416 ? 67.415 56.295 27.511 1.00 21.15 416 TYR A O 1
ATOM 3098 N N . PRO A 1 417 ? 68.160 58.206 26.588 1.00 22.36 417 PRO A N 1
ATOM 3099 C CA . PRO A 1 417 ? 69.454 58.016 27.252 1.00 21.53 417 PRO A CA 1
ATOM 3100 C C . PRO A 1 417 ? 69.315 57.985 28.787 1.00 21.51 417 PRO A C 1
ATOM 3101 O O . PRO A 1 417 ? 69.956 57.171 29.461 1.00 21.10 417 PRO A O 1
ATOM 3105 N N . GLN A 1 418 ? 68.471 58.857 29.334 1.00 20.23 418 GLN A N 1
ATOM 3106 C CA . GLN A 1 418 ? 68.268 58.900 30.781 1.00 21.00 418 GLN A CA 1
ATOM 3107 C C . GLN A 1 418 ? 67.318 57.797 31.229 1.00 20.54 418 GLN A C 1
ATOM 3108 O O . GLN A 1 418 ? 67.485 57.217 32.303 1.00 21.41 418 GLN A O 1
ATOM 3114 N N . VAL A 1 419 ? 66.316 57.512 30.407 1.00 19.53 419 VAL A N 1
ATOM 3115 C CA . VAL A 1 419 ? 65.359 56.467 30.733 1.00 18.77 419 VAL A CA 1
ATOM 3116 C C . VAL A 1 419 ? 66.079 55.121 30.847 1.00 18.92 419 VAL A C 1
ATOM 3117 O O . VAL A 1 419 ? 65.716 54.292 31.676 1.00 20.26 419 VAL A O 1
ATOM 3121 N N . SER A 1 420 ? 67.112 54.903 30.039 1.00 18.78 420 SER A N 1
ATOM 3122 C CA . SER A 1 420 ? 67.840 53.637 30.117 1.00 19.75 420 SER A CA 1
ATOM 3123 C C . SER A 1 420 ? 68.623 53.501 31.436 1.00 19.25 420 SER A C 1
ATOM 3124 O O . SER A 1 420 ? 68.968 52.395 31.847 1.00 19.60 420 SER A O 1
ATOM 3127 N N . GLN A 1 421 ? 68.898 54.618 32.103 1.00 19.57 421 GLN A N 1
ATOM 3128 C CA . GLN A 1 421 ? 69.603 54.572 33.384 1.00 20.31 421 GLN A CA 1
ATOM 3129 C C . GLN A 1 421 ? 68.567 54.330 34.472 1.00 20.41 421 GLN A C 1
ATOM 3130 O O . GLN A 1 421 ? 68.840 53.725 35.509 1.00 19.84 421 GLN A O 1
ATOM 3136 N N . LEU A 1 422 ? 67.358 54.805 34.213 1.00 20.50 422 LEU A N 1
ATOM 3137 C CA . LEU A 1 422 ? 66.275 54.691 35.175 1.00 19.32 422 LEU A CA 1
ATOM 3138 C C . LEU A 1 422 ? 65.625 53.308 35.261 1.00 18.83 422 LEU A C 1
ATOM 3139 O O . LEU A 1 422 ? 65.314 52.830 36.354 1.00 18.40 422 LEU A O 1
ATOM 3144 N N . ILE A 1 423 ? 65.418 52.665 34.118 1.00 18.33 423 ILE A N 1
ATOM 3145 C CA . ILE A 1 423 ? 64.785 51.351 34.107 1.00 18.44 423 ILE A CA 1
ATOM 3146 C C . ILE A 1 423 ? 65.436 50.329 35.048 1.00 19.39 423 ILE A C 1
ATOM 3147 O O . ILE A 1 423 ? 64.741 49.687 35.836 1.00 19.23 423 ILE A O 1
ATOM 3152 N N . PRO A 1 424 ? 66.771 50.169 34.989 1.00 19.69 424 PRO A N 1
ATOM 3153 C CA . PRO A 1 424 ? 67.449 49.205 35.867 1.00 19.85 424 PRO A CA 1
ATOM 3154 C C . PRO A 1 424 ? 67.152 49.464 37.339 1.00 19.01 424 PRO A C 1
ATOM 3155 O O . PRO A 1 424 ? 67.060 48.536 38.143 1.00 18.57 424 PRO A O 1
ATOM 3159 N N . ARG A 1 425 ? 67.037 50.743 37.688 1.00 18.22 425 ARG A N 1
ATOM 3160 C CA . ARG A 1 425 ? 66.736 51.149 39.052 1.00 17.47 425 ARG A CA 1
ATOM 3161 C C . ARG A 1 425 ? 65.287 50.797 39.416 1.00 16.59 425 ARG A C 1
ATOM 3162 O O . ARG A 1 425 ? 65.013 50.356 40.534 1.00 14.69 425 ARG A O 1
ATOM 3170 N N . LEU A 1 426 ? 64.369 50.983 38.467 1.00 15.44 426 LEU A N 1
ATOM 3171 C CA . LEU A 1 426 ? 62.949 50.690 38.693 1.00 14.91 426 LEU A CA 1
ATOM 3172 C C . LEU A 1 426 ? 62.650 49.185 38.661 1.00 13.14 426 LEU A C 1
ATOM 3173 O O . LEU A 1 426 ? 61.713 48.722 39.303 1.00 12.41 426 LEU A O 1
ATOM 3178 N N . GLU A 1 427 ? 63.448 48.431 37.910 1.00 13.07 427 GLU A N 1
ATOM 3179 C CA . GLU A 1 427 ? 63.290 46.981 37.821 1.00 13.67 427 GLU A CA 1
ATOM 3180 C C . GLU A 1 427 ? 63.455 46.386 39.218 1.00 14.13 427 GLU A C 1
ATOM 3181 O O . GLU A 1 427 ? 62.809 45.399 39.586 1.00 13.05 427 GLU A O 1
ATOM 3187 N N . GLU A 1 428 ? 64.342 47.006 39.983 1.00 12.41 428 GLU A N 1
ATOM 3188 C CA . GLU A 1 428 ? 64.660 46.557 41.325 1.00 12.88 428 GLU A CA 1
ATOM 3189 C C . GLU A 1 428 ? 63.627 46.882 42.392 1.00 13.21 428 GLU A C 1
ATOM 3190 O O . GLU A 1 428 ? 63.650 46.303 43.474 1.00 13.28 428 GLU A O 1
ATOM 3196 N N . ILE A 1 429 ? 62.713 47.802 42.111 1.00 12.93 429 ILE A N 1
ATOM 3197 C CA . ILE A 1 429 ? 61.733 48.137 43.130 1.00 11.91 429 ILE A CA 1
ATOM 3198 C C . ILE A 1 429 ? 60.280 47.909 42.760 1.00 11.96 429 ILE A C 1
ATOM 3199 O O . ILE A 1 429 ? 59.400 48.039 43.617 1.00 12.67 429 ILE A O 1
ATOM 3204 N N . ALA A 1 430 ? 60.019 47.550 41.508 1.00 10.40 430 ALA A N 1
ATOM 3205 C CA . ALA A 1 430 ? 58.636 47.345 41.083 1.00 11.89 430 ALA A CA 1
ATOM 3206 C C . ALA A 1 430 ? 58.413 46.033 40.350 1.00 10.88 430 ALA A C 1
ATOM 3207 O O . ALA A 1 430 ? 59.321 45.505 39.701 1.00 11.39 430 ALA A O 1
ATOM 3209 N N . GLY A 1 431 ? 57.197 45.513 40.466 1.00 10.60 431 GLY A N 1
ATOM 3210 C CA . GLY A 1 431 ? 56.852 44.273 39.794 1.00 10.82 431 GLY A CA 1
ATOM 3211 C C . GLY A 1 431 ? 56.491 44.492 38.337 1.00 10.54 431 GLY A C 1
ATOM 3212 O O . GLY A 1 431 ? 56.683 43.597 37.512 1.00 9.71 431 GLY A O 1
ATOM 3213 N N . ARG A 1 432 ? 55.970 45.680 38.020 1.00 10.19 432 ARG A N 1
ATOM 3214 C CA . ARG A 1 432 ? 55.568 46.007 36.655 1.00 11.82 432 ARG A CA 1
ATOM 3215 C C . ARG A 1 432 ? 55.931 47.443 36.260 1.00 13.31 432 ARG A C 1
ATOM 3216 O O . ARG A 1 432 ? 55.600 48.398 36.968 1.00 13.14 432 ARG A O 1
ATOM 3224 N N . LEU A 1 433 ? 56.618 47.584 35.127 1.00 14.06 433 LEU A N 1
ATOM 3225 C CA . LEU A 1 433 ? 57.011 48.898 34.618 1.00 13.88 433 LEU A CA 1
ATOM 3226 C C . LEU A 1 433 ? 56.084 49.285 33.469 1.00 13.53 433 LEU A C 1
ATOM 3227 O O . LEU A 1 433 ? 55.851 48.490 32.561 1.00 14.52 433 LEU A O 1
ATOM 3232 N N . VAL A 1 434 ? 55.561 50.507 33.517 1.00 14.55 434 VAL A N 1
ATOM 3233 C CA . VAL A 1 434 ? 54.649 51.007 32.487 1.00 14.18 434 VAL A CA 1
ATOM 3234 C C . VAL A 1 434 ? 55.297 52.183 31.753 1.00 14.74 434 VAL A C 1
ATOM 3235 O O . VAL A 1 434 ? 55.831 53.094 32.387 1.00 14.03 434 VAL A O 1
ATOM 3239 N N . PHE A 1 435 ? 55.251 52.157 30.422 1.00 14.87 435 PHE A N 1
ATOM 3240 C CA . PHE A 1 435 ? 55.846 53.219 29.612 1.00 16.00 435 PHE A CA 1
ATOM 3241 C C . PHE A 1 435 ? 54.774 53.994 28.847 1.00 15.61 435 PHE A C 1
ATOM 3242 O O . PHE A 1 435 ? 53.963 53.406 28.127 1.00 14.63 435 PHE A O 1
ATOM 3250 N N . ASN A 1 436 ? 54.787 55.312 29.010 1.00 15.42 436 ASN A N 1
ATOM 3251 C CA . ASN A 1 436 ? 53.833 56.206 28.359 1.00 16.20 436 ASN A CA 1
ATOM 3252 C C . ASN A 1 436 ? 52.387 55.757 28.492 1.00 15.77 436 ASN A C 1
ATOM 3253 O O . ASN A 1 436 ? 51.621 55.737 27.527 1.00 16.28 436 ASN A O 1
ATOM 3258 N N . GLY A 1 437 ? 52.024 55.407 29.716 1.00 16.09 437 GLY A N 1
ATOM 3259 C CA . GLY A 1 437 ? 50.672 54.980 30.012 1.00 14.95 437 GLY A CA 1
ATOM 3260 C C . GLY A 1 437 ? 50.484 55.102 31.511 1.00 14.96 437 GLY A C 1
ATOM 3261 O O . GLY A 1 437 ? 51.361 55.615 32.200 1.00 14.97 437 GLY A O 1
ATOM 3262 N N . TRP A 1 438 ? 49.356 54.635 32.030 1.00 14.76 438 TRP A N 1
ATOM 3263 C CA . TRP A 1 438 ? 49.130 54.726 33.462 1.00 14.90 438 TRP A CA 1
ATOM 3264 C C . TRP A 1 438 ? 49.024 53.348 34.098 1.00 14.83 438 TRP A C 1
ATOM 3265 O O . TRP A 1 438 ? 48.510 52.406 33.495 1.00 14.41 438 TRP A O 1
ATOM 3276 N N . PRO A 1 439 ? 49.529 53.213 35.333 1.00 14.49 439 PRO A N 1
ATOM 3277 C CA . PRO A 1 439 ? 49.540 51.960 36.098 1.00 15.09 439 PRO A CA 1
ATOM 3278 C C . PRO A 1 439 ? 48.233 51.341 36.586 1.00 16.01 439 PRO A C 1
ATOM 3279 O O . PRO A 1 439 ? 48.210 50.151 36.907 1.00 14.45 439 PRO A O 1
ATOM 3283 N N . THR A 1 440 ? 47.154 52.117 36.635 1.00 16.76 440 THR A N 1
ATOM 3284 C CA . THR A 1 440 ? 45.888 51.597 37.147 1.00 19.52 440 THR A CA 1
ATOM 3285 C C . THR A 1 440 ? 45.355 50.274 36.574 1.00 20.43 440 THR A C 1
ATOM 3286 O O . THR A 1 440 ? 45.013 49.368 37.338 1.00 23.26 440 THR A O 1
ATOM 3290 N N . GLY A 1 441 ? 45.286 50.137 35.255 1.00 20.53 441 GLY A N 1
ATOM 3291 C CA . GLY A 1 441 ? 44.780 48.890 34.688 1.00 19.68 441 GLY A CA 1
ATOM 3292 C C . GLY A 1 441 ? 45.698 47.679 34.826 1.00 19.73 441 GLY A C 1
ATOM 3293 O O . GLY A 1 441 ? 46.905 47.781 34.612 1.00 20.66 441 GLY A O 1
ATOM 3294 N N . VAL A 1 442 ? 45.126 46.525 35.174 1.00 19.31 442 VAL A N 1
ATOM 3295 C CA . VAL A 1 442 ? 45.898 45.290 35.334 1.00 18.73 442 VAL A CA 1
ATOM 3296 C C . VAL A 1 442 ? 45.359 44.182 34.426 1.00 18.33 442 VAL A C 1
ATOM 3297 O O . VAL A 1 442 ? 44.361 43.534 34.745 1.00 17.74 442 VAL A O 1
ATOM 3301 N N . GLU A 1 443 ? 46.037 43.965 33.301 1.00 18.14 443 GLU A N 1
ATOM 3302 C CA . GLU A 1 443 ? 45.639 42.957 32.323 1.00 17.73 443 GLU A CA 1
ATOM 3303 C C . GLU A 1 443 ? 45.770 41.530 32.855 1.00 18.14 443 GLU A C 1
ATOM 3304 O O . GLU A 1 443 ? 46.848 41.112 33.268 1.00 18.69 443 GLU A O 1
ATOM 3310 N N . VAL A 1 444 ? 44.665 40.790 32.840 1.00 16.84 444 VAL A N 1
ATOM 3311 C CA . VAL A 1 444 ? 44.649 39.411 33.307 1.00 16.89 444 VAL A CA 1
ATOM 3312 C C . VAL A 1 444 ? 45.046 38.493 32.156 1.00 17.64 444 VAL A C 1
ATOM 3313 O O . VAL A 1 444 ? 44.184 37.947 31.460 1.00 19.44 444 VAL A O 1
ATOM 3317 N N . GLY A 1 445 ? 46.350 38.323 31.957 1.00 17.04 445 GLY A N 1
ATOM 3318 C CA . GLY A 1 445 ? 46.820 37.470 30.882 1.00 17.12 445 GLY A CA 1
ATOM 3319 C C . GLY A 1 445 ? 47.889 36.495 31.335 1.00 17.69 445 GLY A C 1
ATOM 3320 O O . GLY A 1 445 ? 47.838 35.988 32.459 1.00 17.56 445 GLY A O 1
ATOM 3321 N N . TYR A 1 446 ? 48.865 36.239 30.468 1.00 16.66 446 TYR A N 1
ATOM 3322 C CA . TYR A 1 446 ? 49.935 35.304 30.786 1.00 17.58 446 TYR A CA 1
ATOM 3323 C C . TYR A 1 446 ? 51.226 35.935 31.297 1.00 17.46 446 TYR A C 1
ATOM 3324 O O . TYR A 1 446 ? 51.955 35.322 32.086 1.00 17.41 446 TYR A O 1
ATOM 3333 N N . ALA A 1 447 ? 51.498 37.160 30.863 1.00 16.04 447 ALA A N 1
ATOM 3334 C CA . ALA A 1 447 ? 52.727 37.841 31.240 1.00 15.85 447 ALA A CA 1
ATOM 3335 C C . ALA A 1 447 ? 52.664 38.744 32.460 1.00 14.94 447 ALA A C 1
ATOM 3336 O O . ALA A 1 447 ? 53.675 39.316 32.845 1.00 16.34 447 ALA A O 1
ATOM 3338 N N . MET A 1 448 ? 51.503 38.867 33.084 1.00 14.81 448 MET A N 1
ATOM 3339 C CA . MET A 1 448 ? 51.384 39.760 34.231 1.00 14.40 448 MET A CA 1
ATOM 3340 C C . MET A 1 448 ? 52.222 39.439 35.460 1.00 14.70 448 MET A C 1
ATOM 3341 O O . MET A 1 448 ? 52.492 38.277 35.791 1.00 14.69 448 MET A O 1
ATOM 3346 N N . VAL A 1 449 ? 52.648 40.507 36.120 1.00 13.28 449 VAL A N 1
ATOM 3347 C CA . VAL A 1 449 ? 53.386 40.421 37.369 1.00 12.11 449 VAL A CA 1
ATOM 3348 C C . VAL A 1 449 ? 52.718 41.473 38.246 1.00 12.03 449 VAL A C 1
ATOM 3349 O O . VAL A 1 449 ? 52.992 42.665 38.118 1.00 13.34 449 VAL A O 1
ATOM 3353 N N . HIS A 1 450 ? 51.799 41.034 39.095 1.00 11.96 450 HIS A N 1
ATOM 3354 C CA . HIS A 1 450 ? 51.115 41.949 39.997 1.00 12.24 450 HIS A CA 1
ATOM 3355 C C . HIS A 1 450 ? 51.675 41.618 41.368 1.00 12.25 450 HIS A C 1
ATOM 3356 O O . HIS A 1 450 ? 51.303 40.621 41.981 1.00 12.89 450 HIS A O 1
ATOM 3363 N N . GLY A 1 451 ? 52.603 42.453 41.817 1.00 13.49 451 GLY A N 1
ATOM 3364 C CA . GLY A 1 451 ? 53.263 42.255 43.095 1.00 13.03 451 GLY A CA 1
ATOM 3365 C C . GLY A 1 451 ? 54.619 42.938 43.014 1.00 13.30 451 GLY A C 1
ATOM 3366 O O . GLY A 1 451 ? 54.770 43.914 42.297 1.00 13.01 451 GLY A O 1
ATOM 3367 N N . GLY A 1 452 ? 55.609 42.428 43.735 1.00 14.42 452 GLY A N 1
ATOM 3368 C CA . GLY A 1 452 ? 56.927 43.037 43.688 1.00 13.98 452 GLY A CA 1
ATOM 3369 C C . GLY A 1 452 ? 57.623 43.063 45.034 1.00 14.15 452 GLY A C 1
ATOM 3370 O O . GLY A 1 452 ? 57.161 42.433 45.987 1.00 14.95 452 GLY A O 1
ATOM 3371 N N . PRO A 1 453 ? 58.757 43.776 45.142 1.00 13.52 453 PRO A N 1
ATOM 3372 C CA . PRO A 1 453 ? 59.500 43.868 46.400 1.00 13.54 453 PRO A CA 1
ATOM 3373 C C . PRO A 1 453 ? 58.624 44.408 47.545 1.00 15.16 453 PRO A C 1
ATOM 3374 O O . PRO A 1 453 ? 57.693 45.185 47.319 1.00 13.65 453 PRO A O 1
ATOM 3378 N N . TYR A 1 454 ? 58.933 43.987 48.769 1.00 15.02 454 TYR A N 1
ATOM 3379 C CA . TYR A 1 454 ? 58.203 44.418 49.959 1.00 15.10 454 TYR A CA 1
ATOM 3380 C C . TYR A 1 454 ? 58.202 45.949 49.984 1.00 15.84 454 TYR A C 1
ATOM 3381 O O . TYR A 1 454 ? 59.229 46.575 49.714 1.00 14.90 454 TYR A O 1
ATOM 3390 N N . PRO A 1 455 ? 57.065 46.575 50.352 1.00 16.98 455 PRO A N 1
ATOM 3391 C CA . PRO A 1 455 ? 55.784 45.982 50.754 1.00 17.28 455 PRO A CA 1
ATOM 3392 C C . PRO A 1 455 ? 54.782 45.656 49.644 1.00 17.68 455 PRO A C 1
ATOM 3393 O O . PRO A 1 455 ? 53.671 45.211 49.933 1.00 18.16 455 PRO A O 1
ATOM 3397 N N . ALA A 1 456 ? 55.151 45.879 48.385 1.00 17.30 456 ALA A N 1
ATOM 3398 C CA . ALA A 1 456 ? 54.231 45.586 47.288 1.00 16.96 456 ALA A CA 1
ATOM 3399 C C . ALA A 1 456 ? 53.702 44.162 47.469 1.00 16.81 456 ALA A C 1
ATOM 3400 O O . ALA A 1 456 ? 52.527 43.876 47.204 1.00 15.97 456 ALA A O 1
ATOM 3402 N N . SER A 1 457 ? 54.585 43.279 47.931 1.00 15.95 457 SER A N 1
ATOM 3403 C CA . SER A 1 457 ? 54.246 41.879 48.177 1.00 16.62 457 SER A CA 1
ATOM 3404 C C . SER A 1 457 ? 55.140 41.296 49.269 1.00 16.24 457 SER A C 1
ATOM 3405 O O . SER A 1 457 ? 56.232 41.807 49.533 1.00 14.93 457 SER A O 1
ATOM 3408 N N . THR A 1 458 ? 54.673 40.231 49.915 1.00 15.94 458 THR A N 1
ATOM 3409 C CA . THR A 1 458 ? 55.473 39.592 50.953 1.00 15.16 458 THR A CA 1
ATOM 3410 C C . THR A 1 458 ? 56.309 38.490 50.315 1.00 17.07 458 THR A C 1
ATOM 3411 O O . THR A 1 458 ? 57.116 37.841 50.979 1.00 16.33 458 THR A O 1
ATOM 3415 N N . HIS A 1 459 ? 56.103 38.283 49.018 1.00 18.15 459 HIS A N 1
ATOM 3416 C CA . HIS A 1 459 ? 56.846 37.279 48.269 1.00 19.63 459 HIS A CA 1
ATOM 3417 C C . HIS A 1 459 ? 57.051 37.787 46.847 1.00 18.36 459 HIS A C 1
ATOM 3418 O O . HIS A 1 459 ? 56.304 37.428 45.938 1.00 18.60 459 HIS A O 1
ATOM 3425 N N . SER A 1 460 ? 58.075 38.614 46.662 1.00 17.86 460 SER A N 1
ATOM 3426 C CA . SER A 1 460 ? 58.366 39.215 45.357 1.00 18.28 460 SER A CA 1
ATOM 3427 C C . SER A 1 460 ? 58.490 38.241 44.187 1.00 17.59 460 SER A C 1
ATOM 3428 O O . SER A 1 460 ? 58.230 38.611 43.041 1.00 16.40 460 SER A O 1
ATOM 3431 N N . ALA A 1 461 ? 58.889 37.004 44.474 1.00 16.05 461 ALA A N 1
ATOM 3432 C CA . ALA A 1 461 ? 59.047 35.988 43.437 1.00 17.19 461 ALA A CA 1
ATOM 3433 C C . ALA A 1 461 ? 57.717 35.346 43.051 1.00 18.06 461 ALA A C 1
ATOM 3434 O O . ALA A 1 461 ? 57.613 34.119 42.982 1.00 20.32 461 ALA A O 1
ATOM 3436 N N . SER A 1 462 ? 56.696 36.162 42.814 1.00 17.55 462 SER A N 1
ATOM 3437 C CA . SER A 1 462 ? 55.387 35.638 42.430 1.00 17.67 462 SER A CA 1
ATOM 3438 C C . SER A 1 462 ? 54.488 36.754 41.936 1.00 16.33 462 SER A C 1
ATOM 3439 O O . SER A 1 462 ? 54.866 37.924 41.955 1.00 17.38 462 SER A O 1
ATOM 3442 N N . THR A 1 463 ? 53.298 36.374 41.484 1.00 15.57 463 THR A N 1
ATOM 3443 C CA . THR A 1 463 ? 52.303 37.320 41.010 1.00 13.43 463 THR A CA 1
ATOM 3444 C C . THR A 1 463 ? 50.948 36.846 41.527 1.00 13.27 463 THR A C 1
ATOM 3445 O O . THR A 1 463 ? 50.710 35.640 41.640 1.00 13.78 463 THR A O 1
ATOM 3449 N N . SER A 1 464 ? 50.069 37.786 41.856 1.00 11.90 464 SER A N 1
ATOM 3450 C CA . SER A 1 464 ? 48.748 37.423 42.356 1.00 12.68 464 SER A CA 1
ATOM 3451 C C . SER A 1 464 ? 47.709 37.515 41.244 1.00 12.23 464 SER A C 1
ATOM 3452 O O . SER A 1 464 ? 46.546 37.175 41.438 1.00 13.37 464 SER A O 1
ATOM 3455 N N . VAL A 1 465 ? 48.146 37.968 40.076 1.00 12.72 465 VAL A N 1
ATOM 3456 C CA . VAL A 1 465 ? 47.277 38.108 38.916 1.00 12.66 465 VAL A CA 1
ATOM 3457 C C . VAL A 1 465 ? 48.015 37.591 37.688 1.00 12.82 465 VAL A C 1
ATOM 3458 O O . VAL A 1 465 ? 49.204 37.865 37.508 1.00 13.02 465 VAL A O 1
ATOM 3462 N N . GLY A 1 466 ? 47.314 36.838 36.847 1.00 13.07 466 GLY A N 1
ATOM 3463 C CA . GLY A 1 466 ? 47.943 36.299 35.654 1.00 13.15 466 GLY A CA 1
ATOM 3464 C C . GLY A 1 466 ? 48.104 34.795 35.760 1.00 12.85 466 GLY A C 1
ATOM 3465 O O . GLY A 1 466 ? 48.066 34.248 36.853 1.00 12.91 466 GLY A O 1
ATOM 3466 N N . ALA A 1 467 ? 48.301 34.128 34.628 1.00 12.74 467 ALA A N 1
ATOM 3467 C CA . ALA A 1 467 ? 48.442 32.677 34.602 1.00 13.18 467 ALA A CA 1
ATOM 3468 C C . ALA A 1 467 ? 49.485 32.112 35.568 1.00 13.58 467 ALA A C 1
ATOM 3469 O O . ALA A 1 467 ? 49.308 31.015 36.096 1.00 14.11 467 ALA A O 1
ATOM 3471 N N . GLU A 1 468 ? 50.572 32.847 35.791 1.00 13.75 468 GLU A N 1
ATOM 3472 C CA . GLU A 1 468 ? 51.634 32.376 36.677 1.00 13.99 468 GLU A CA 1
ATOM 3473 C C . GLU A 1 468 ? 51.254 32.393 38.155 1.00 13.41 468 GLU A C 1
ATOM 3474 O O . GLU A 1 468 ? 52.000 31.888 38.996 1.00 13.54 468 GLU A O 1
ATOM 3480 N N . ALA A 1 469 ? 50.101 32.964 38.479 1.00 11.17 469 ALA A N 1
ATOM 3481 C CA . ALA A 1 469 ? 49.661 33.020 39.873 1.00 11.42 469 ALA A CA 1
ATOM 3482 C C . ALA A 1 469 ? 49.400 31.627 40.451 1.00 10.81 469 ALA A C 1
ATOM 3483 O O . ALA A 1 469 ? 49.440 31.431 41.676 1.00 8.96 469 ALA A O 1
ATOM 3485 N N . ILE A 1 470 ? 49.132 30.664 39.570 1.00 11.08 470 ILE A N 1
ATOM 3486 C CA . ILE A 1 470 ? 48.847 29.292 39.987 1.00 10.01 470 ILE A CA 1
ATOM 3487 C C . ILE A 1 470 ? 50.035 28.620 40.684 1.00 10.93 470 ILE A C 1
ATOM 3488 O O . ILE A 1 470 ? 49.852 27.782 41.565 1.00 10.20 470 ILE A O 1
ATOM 3493 N N . HIS A 1 471 ? 51.251 29.001 40.305 1.00 12.57 471 HIS A N 1
ATOM 3494 C CA . HIS A 1 471 ? 52.455 28.398 40.882 1.00 13.41 471 HIS A CA 1
ATOM 3495 C C . HIS A 1 471 ? 52.703 28.676 42.360 1.00 13.65 471 HIS A C 1
ATOM 3496 O O . HIS A 1 471 ? 53.515 28.002 42.996 1.00 13.92 471 HIS A O 1
ATOM 3503 N N . ARG A 1 472 ? 52.000 29.656 42.913 1.00 12.91 472 ARG A N 1
ATOM 3504 C CA . ARG A 1 472 ? 52.143 29.989 44.326 1.00 11.50 472 ARG A CA 1
ATOM 3505 C C . ARG A 1 472 ? 51.606 28.878 45.218 1.00 11.60 472 ARG A C 1
ATOM 3506 O O . ARG A 1 472 ? 52.018 28.739 46.371 1.00 11.85 472 ARG A O 1
ATOM 3514 N N . TRP A 1 473 ? 50.686 28.084 44.681 1.00 11.46 473 TRP A N 1
ATOM 3515 C CA . TRP A 1 473 ? 50.053 27.023 45.457 1.00 11.15 473 TRP A CA 1
ATOM 3516 C C . TRP A 1 473 ? 50.539 25.612 45.131 1.00 11.57 473 TRP A C 1
ATOM 3517 O O . TRP A 1 473 ? 49.867 24.634 45.456 1.00 11.31 473 TRP A O 1
ATOM 3528 N N . LEU A 1 474 ? 51.708 25.516 44.506 1.00 11.25 474 LEU A N 1
ATOM 3529 C CA . LEU A 1 474 ? 52.276 24.233 44.098 1.00 11.45 474 LEU A CA 1
ATOM 3530 C C . LEU A 1 474 ? 53.713 24.017 44.592 1.00 11.15 474 LEU A C 1
ATOM 3531 O O . LEU A 1 474 ? 54.453 24.969 44.812 1.00 11.09 474 LEU A O 1
ATOM 3536 N N . ARG A 1 475 ? 54.088 22.752 44.761 1.00 10.99 475 ARG A N 1
ATOM 3537 C CA . ARG A 1 475 ? 55.435 22.377 45.172 1.00 10.25 475 ARG A CA 1
ATOM 3538 C C . ARG A 1 475 ? 55.826 21.154 44.368 1.00 10.72 475 ARG A C 1
ATOM 3539 O O . ARG A 1 475 ? 54.986 20.304 44.066 1.00 11.19 475 ARG A O 1
ATOM 3547 N N . PRO A 1 476 ? 57.110 21.050 43.997 1.00 10.74 476 PRO A N 1
ATOM 3548 C CA . PRO A 1 476 ? 57.588 19.912 43.211 1.00 11.06 476 PRO A CA 1
ATOM 3549 C C . PRO A 1 476 ? 57.894 18.646 44.000 1.00 11.88 476 PRO A C 1
ATOM 3550 O O . PRO A 1 476 ? 58.229 18.686 45.195 1.00 12.54 476 PRO A O 1
ATOM 3554 N N . VAL A 1 477 ? 57.767 17.522 43.307 1.00 11.73 477 VAL A N 1
ATOM 3555 C CA . VAL A 1 477 ? 58.049 16.210 43.868 1.00 11.62 477 VAL A CA 1
ATOM 3556 C C . VAL A 1 477 ? 58.827 15.478 42.788 1.00 12.51 477 VAL A C 1
ATOM 3557 O O . VAL A 1 477 ? 58.448 15.523 41.615 1.00 14.45 477 VAL A O 1
ATOM 3561 N N . ALA A 1 478 ? 59.927 14.836 43.165 1.00 12.88 478 ALA A N 1
ATOM 3562 C CA . ALA A 1 478 ? 60.722 14.076 42.202 1.00 12.72 478 ALA A CA 1
ATOM 3563 C C . ALA A 1 478 ? 60.412 12.598 42.395 1.00 13.08 478 ALA A C 1
ATOM 3564 O O . ALA A 1 478 ? 60.272 12.131 43.530 1.00 11.78 478 ALA A O 1
ATOM 3566 N N . TYR A 1 479 ? 60.285 11.869 41.289 1.00 12.80 479 TYR A N 1
ATOM 3567 C CA . TYR A 1 479 ? 59.998 10.443 41.353 1.00 12.82 479 TYR A CA 1
ATOM 3568 C C . TYR A 1 479 ? 61.184 9.721 40.726 1.00 12.93 479 TYR A C 1
ATOM 3569 O O . TYR A 1 479 ? 61.514 9.935 39.555 1.00 13.00 479 TYR A O 1
ATOM 3578 N N . GLN A 1 480 ? 61.833 8.873 41.516 1.00 12.44 480 GLN A N 1
ATOM 3579 C CA . GLN A 1 480 ? 63.010 8.158 41.050 1.00 13.97 480 GLN A CA 1
ATOM 3580 C C . GLN A 1 480 ? 62.848 6.638 40.905 1.00 14.56 480 GLN A C 1
ATOM 3581 O O . GLN A 1 480 ? 62.571 5.931 41.878 1.00 13.71 480 GLN A O 1
ATOM 3587 N N . ALA A 1 481 ? 63.039 6.154 39.681 1.00 14.66 481 ALA A N 1
ATOM 3588 C CA . ALA A 1 481 ? 62.953 4.731 39.363 1.00 15.83 481 ALA A CA 1
ATOM 3589 C C . ALA A 1 481 ? 61.597 4.074 39.590 1.00 16.61 481 ALA A C 1
ATOM 3590 O O . ALA A 1 481 ? 61.529 2.866 39.793 1.00 16.54 481 ALA A O 1
ATOM 3592 N N . LEU A 1 482 ? 60.518 4.850 39.562 1.00 17.49 482 LEU A N 1
ATOM 3593 C CA . LEU A 1 482 ? 59.192 4.262 39.740 1.00 17.70 482 LEU A CA 1
ATOM 3594 C C . LEU A 1 482 ? 58.748 3.585 38.454 1.00 17.21 482 LEU A C 1
ATOM 3595 O O . LEU A 1 482 ? 59.079 4.044 37.367 1.00 16.33 482 LEU A O 1
ATOM 3600 N N . PRO A 1 483 ? 58.002 2.475 38.563 1.00 18.76 483 PRO A N 1
ATOM 3601 C CA . PRO A 1 483 ? 57.536 1.792 37.352 1.00 19.56 483 PRO A CA 1
ATOM 3602 C C . PRO A 1 483 ? 56.425 2.618 36.707 1.00 20.35 483 PRO A C 1
ATOM 3603 O O . PRO A 1 483 ? 55.735 3.383 37.386 1.00 19.49 483 PRO A O 1
ATOM 3607 N N . GLU A 1 484 ? 56.263 2.468 35.399 1.00 21.01 484 GLU A N 1
ATOM 3608 C CA . GLU A 1 484 ? 55.247 3.207 34.666 1.00 21.91 484 GLU A CA 1
ATOM 3609 C C . GLU A 1 484 ? 53.865 3.207 35.312 1.00 21.20 484 GLU A C 1
ATOM 3610 O O . GLU A 1 484 ? 53.219 4.248 35.396 1.00 21.13 484 GLU A O 1
ATOM 3616 N N . SER A 1 485 ? 53.415 2.048 35.778 1.00 20.98 485 SER A N 1
ATOM 3617 C CA . SER A 1 485 ? 52.088 1.949 36.380 1.00 22.44 485 SER A CA 1
ATOM 3618 C C . SER A 1 485 ? 51.889 2.725 37.683 1.00 22.15 485 SER A C 1
ATOM 3619 O O . SER A 1 485 ? 50.755 3.030 38.044 1.00 22.38 485 SER A O 1
ATOM 3622 N N . LEU A 1 486 ? 52.976 3.041 38.388 1.00 21.94 486 LEU A N 1
ATOM 3623 C CA . LEU A 1 486 ? 52.870 3.770 39.657 1.00 21.68 486 LEU A CA 1
ATOM 3624 C C . LEU A 1 486 ? 53.114 5.275 39.531 1.00 21.40 486 LEU A C 1
ATOM 3625 O O . LEU A 1 486 ? 52.978 6.011 40.510 1.00 20.69 486 LEU A O 1
ATOM 3630 N N . LEU A 1 487 ? 53.481 5.722 38.333 1.00 20.64 487 LEU A N 1
ATOM 3631 C CA . LEU A 1 487 ? 53.751 7.134 38.079 1.00 19.82 487 LEU A CA 1
ATOM 3632 C C . LEU A 1 487 ? 52.493 7.900 37.682 1.00 20.62 487 LEU A C 1
ATOM 3633 O O . LEU A 1 487 ? 51.580 7.354 37.053 1.00 18.71 487 LEU A O 1
ATOM 3638 N N . PRO A 1 488 ? 52.426 9.187 38.048 1.00 21.37 488 PRO A N 1
ATOM 3639 C CA . PRO A 1 488 ? 51.242 9.963 37.678 1.00 21.40 488 PRO A CA 1
ATOM 3640 C C . PRO A 1 488 ? 51.213 10.095 36.157 1.00 21.31 488 PRO A C 1
ATOM 3641 O O . PRO A 1 488 ? 52.262 10.049 35.506 1.00 21.02 488 PRO A O 1
ATOM 3645 N N . ASP A 1 489 ? 50.018 10.246 35.597 1.00 20.82 489 ASP A N 1
ATOM 3646 C CA . ASP A 1 489 ? 49.849 10.362 34.147 1.00 21.37 489 ASP A CA 1
ATOM 3647 C C . ASP A 1 489 ? 50.747 11.411 33.491 1.00 20.44 489 ASP A C 1
ATOM 3648 O O . ASP A 1 489 ? 51.255 11.208 32.383 1.00 19.42 489 ASP A O 1
ATOM 3653 N N . SER A 1 490 ? 50.934 12.533 34.178 1.00 18.22 490 SER A N 1
ATOM 3654 C CA . SER A 1 490 ? 51.762 13.618 33.672 1.00 17.14 490 SER A CA 1
ATOM 3655 C C . SER A 1 490 ? 53.209 13.202 33.419 1.00 16.71 490 SER A C 1
ATOM 3656 O O . SER A 1 490 ? 53.888 13.797 32.586 1.00 16.01 490 SER A O 1
ATOM 3659 N N . LEU A 1 491 ? 53.679 12.186 34.139 1.00 16.33 491 LEU A N 1
ATOM 3660 C CA . LEU A 1 491 ? 55.060 11.743 34.002 1.00 16.51 491 LEU A CA 1
ATOM 3661 C C . LEU A 1 491 ? 55.253 10.375 33.349 1.00 17.22 491 LEU A C 1
ATOM 3662 O O . LEU A 1 491 ? 56.384 9.886 33.272 1.00 17.79 491 LEU A O 1
ATOM 3667 N N . LYS A 1 492 ? 54.171 9.753 32.893 1.00 16.94 492 LYS A N 1
ATOM 3668 C CA . LYS A 1 492 ? 54.281 8.453 32.237 1.00 18.60 492 LYS A CA 1
ATOM 3669 C C . LYS A 1 492 ? 55.077 8.589 30.938 1.00 19.21 492 LYS A C 1
ATOM 3670 O O . LYS A 1 492 ? 54.973 9.593 30.231 1.00 19.35 492 LYS A O 1
ATOM 3676 N N . ALA A 1 493 ? 55.873 7.572 30.627 1.00 20.36 493 ALA A N 1
ATOM 3677 C CA . ALA A 1 493 ? 56.706 7.578 29.429 1.00 22.40 493 ALA A CA 1
ATOM 3678 C C . ALA A 1 493 ? 55.973 7.976 28.153 1.00 23.94 493 ALA A C 1
ATOM 3679 O O . ALA A 1 493 ? 56.497 8.738 27.343 1.00 24.51 493 ALA A O 1
ATOM 3681 N N . GLU A 1 494 ? 54.760 7.460 27.983 1.00 25.95 494 GLU A N 1
ATOM 3682 C CA . GLU A 1 494 ? 53.946 7.727 26.798 1.00 27.95 494 GLU A CA 1
ATOM 3683 C C . GLU A 1 494 ? 53.305 9.106 26.752 1.00 27.68 494 GLU A C 1
ATOM 3684 O O . GLU A 1 494 ? 52.800 9.523 25.705 1.00 26.85 494 GLU A O 1
ATOM 3690 N N . ASN A 1 495 ? 53.326 9.806 27.884 1.00 27.06 495 ASN A N 1
ATOM 3691 C CA . ASN A 1 495 ? 52.731 11.137 27.988 1.00 25.00 495 ASN A CA 1
ATOM 3692 C C . ASN A 1 495 ? 51.282 11.088 27.515 1.00 24.29 495 ASN A C 1
ATOM 3693 O O . ASN A 1 495 ? 50.897 11.787 26.580 1.00 24.45 495 ASN A O 1
ATOM 3698 N N . PRO A 1 496 ? 50.454 10.264 28.176 1.00 25.04 496 PRO A N 1
ATOM 3699 C CA . PRO A 1 496 ? 49.036 10.103 27.838 1.00 25.45 496 PRO A CA 1
ATOM 3700 C C . PRO A 1 496 ? 48.217 11.391 27.868 1.00 25.76 496 PRO A C 1
ATOM 3701 O O . PRO A 1 496 ? 47.185 11.487 27.206 1.00 26.28 496 PRO A O 1
ATOM 3705 N N . LEU A 1 497 ? 48.671 12.380 28.632 1.00 25.92 497 LEU A N 1
ATOM 3706 C CA . LEU A 1 497 ? 47.951 13.650 28.716 1.00 25.93 497 LEU A CA 1
ATOM 3707 C C . LEU A 1 497 ? 48.366 14.602 27.597 1.00 25.43 497 LEU A C 1
ATOM 3708 O O . LEU A 1 497 ? 47.697 15.600 27.337 1.00 25.33 497 LEU A O 1
ATOM 3713 N N . GLU A 1 498 ? 49.476 14.286 26.939 1.00 25.36 498 GLU A N 1
ATOM 3714 C CA . GLU A 1 498 ? 49.984 15.100 25.842 1.00 25.18 498 GLU A CA 1
ATOM 3715 C C . GLU A 1 498 ? 50.315 16.513 26.313 1.00 24.89 498 GLU A C 1
ATOM 3716 O O . GLU A 1 498 ? 50.004 17.498 25.642 1.00 24.39 498 GLU A O 1
ATOM 3722 N N . ILE A 1 499 ? 50.960 16.608 27.470 1.00 23.17 499 ILE A N 1
ATOM 3723 C CA . ILE A 1 499 ? 51.330 17.907 28.018 1.00 21.93 499 ILE A CA 1
ATOM 3724 C C . ILE A 1 499 ? 52.757 18.279 27.643 1.00 21.00 499 ILE A C 1
ATOM 3725 O O . ILE A 1 499 ? 53.533 17.448 27.181 1.00 20.09 499 ILE A O 1
ATOM 3730 N N . ALA A 1 500 ? 53.102 19.544 27.841 1.00 20.73 500 ALA A N 1
ATOM 3731 C CA . ALA A 1 500 ? 54.446 20.002 27.540 1.00 20.19 500 ALA A CA 1
ATOM 3732 C C . ALA A 1 500 ? 55.358 19.491 28.653 1.00 20.50 500 ALA A C 1
ATOM 3733 O O . ALA A 1 500 ? 55.031 19.620 29.833 1.00 21.00 500 ALA A O 1
ATOM 3735 N N . ARG A 1 501 ? 56.490 18.901 28.282 1.00 19.60 501 ARG A N 1
ATOM 3736 C CA . ARG A 1 501 ? 57.434 18.381 29.266 1.00 19.82 501 ARG A CA 1
ATOM 3737 C C . ARG A 1 501 ? 58.860 18.708 28.843 1.00 19.93 501 ARG A C 1
ATOM 3738 O O . ARG A 1 501 ? 59.179 18.695 27.654 1.00 20.88 501 ARG A O 1
ATOM 3746 N N . ALA A 1 502 ? 59.712 19.012 29.815 1.00 20.23 502 ALA A N 1
ATOM 3747 C CA . ALA A 1 502 ? 61.106 19.347 29.538 1.00 21.11 502 ALA A CA 1
ATOM 3748 C C . ALA A 1 502 ? 61.989 18.126 29.784 1.00 21.62 502 ALA A C 1
ATOM 3749 O O . ALA A 1 502 ? 62.021 17.597 30.896 1.00 22.56 502 ALA A O 1
ATOM 3751 N N . VAL A 1 503 ? 62.701 17.680 28.751 1.00 21.39 503 VAL A N 1
ATOM 3752 C CA . VAL A 1 503 ? 63.569 16.513 28.879 1.00 22.85 503 VAL A CA 1
ATOM 3753 C C . VAL A 1 503 ? 65.036 16.899 28.776 1.00 23.90 503 VAL A C 1
ATOM 3754 O O . VAL A 1 503 ? 65.445 17.566 27.830 1.00 23.62 503 VAL A O 1
ATOM 3758 N N . ASP A 1 504 ? 65.817 16.472 29.763 1.00 25.49 504 ASP A N 1
ATOM 3759 C CA . ASP A 1 504 ? 67.251 16.758 29.827 1.00 27.29 504 ASP A CA 1
ATOM 3760 C C . ASP A 1 504 ? 67.615 18.198 29.462 1.00 28.69 504 ASP A C 1
ATOM 3761 O O . ASP A 1 504 ? 68.565 18.432 28.714 1.00 27.33 504 ASP A O 1
ATOM 3766 N N . GLY A 1 505 ? 66.864 19.155 29.997 1.00 30.05 505 GLY A N 1
ATOM 3767 C CA . GLY A 1 505 ? 67.145 20.546 29.714 1.00 32.03 505 GLY A CA 1
ATOM 3768 C C . GLY A 1 505 ? 66.559 21.133 28.442 1.00 34.39 505 GLY A C 1
ATOM 3769 O O . GLY A 1 505 ? 66.527 22.357 28.309 1.00 33.86 505 GLY A O 1
ATOM 3770 N N . LYS A 1 506 ? 66.090 20.297 27.515 1.00 36.81 506 LYS A N 1
ATOM 3771 C CA . LYS A 1 506 ? 65.517 20.790 26.262 1.00 39.76 506 LYS A CA 1
ATOM 3772 C C . LYS A 1 506 ? 64.356 21.730 26.539 1.00 41.39 506 LYS A C 1
ATOM 3773 O O . LYS A 1 506 ? 63.806 21.729 27.635 1.00 41.50 506 LYS A O 1
ATOM 3779 N N . ALA A 1 507 ? 63.970 22.535 25.558 1.00 43.24 507 ALA A N 1
ATOM 3780 C CA . ALA A 1 507 ? 62.852 23.436 25.780 1.00 44.57 507 ALA A CA 1
ATOM 3781 C C . ALA A 1 507 ? 61.532 22.661 25.805 1.00 45.66 507 ALA A C 1
ATOM 3782 O O . ALA A 1 507 ? 61.025 22.263 24.765 1.00 46.30 507 ALA A O 1
ATOM 3784 N N . ALA A 1 508 ? 61.007 22.435 27.004 1.00 46.23 508 ALA A N 1
ATOM 3785 C CA . ALA A 1 508 ? 59.750 21.729 27.227 1.00 46.62 508 ALA A CA 1
ATOM 3786 C C . ALA A 1 508 ? 59.086 21.080 26.020 1.00 46.79 508 ALA A C 1
ATOM 3787 O O . ALA A 1 508 ? 59.743 20.220 25.405 1.00 47.41 508 ALA A O 1
ATOM 3789 N N . ASN B 1 7 ? 54.004 21.795 -19.815 1.00 29.43 7 ASN B N 1
ATOM 3790 C CA . ASN B 1 7 ? 53.411 23.067 -20.329 1.00 29.51 7 ASN B CA 1
ATOM 3791 C C . ASN B 1 7 ? 53.436 24.109 -19.203 1.00 28.31 7 ASN B C 1
ATOM 3792 O O . ASN B 1 7 ? 53.126 23.796 -18.050 1.00 27.93 7 ASN B O 1
ATOM 3797 N N . VAL B 1 8 ? 53.811 25.343 -19.537 1.00 26.62 8 VAL B N 1
ATOM 3798 C CA . VAL B 1 8 ? 53.892 26.408 -18.543 1.00 24.80 8 VAL B CA 1
ATOM 3799 C C . VAL B 1 8 ? 53.487 27.744 -19.148 1.00 23.79 8 VAL B C 1
ATOM 3800 O O . VAL B 1 8 ? 53.319 27.861 -20.361 1.00 24.78 8 VAL B O 1
ATOM 3804 N N . PHE B 1 9 ? 53.317 28.753 -18.301 1.00 23.05 9 PHE B N 1
ATOM 3805 C CA . PHE B 1 9 ? 52.964 30.083 -18.787 1.00 21.63 9 PHE B CA 1
ATOM 3806 C C . PHE B 1 9 ? 53.582 31.121 -17.864 1.00 21.49 9 PHE B C 1
ATOM 3807 O O . PHE B 1 9 ? 54.003 30.801 -16.747 1.00 20.96 9 PHE B O 1
ATOM 3815 N N . TYR B 1 10 ? 53.661 32.358 -18.339 1.00 22.02 10 TYR B N 1
ATOM 3816 C CA . TYR B 1 10 ? 54.249 33.434 -17.553 1.00 21.15 10 TYR B CA 1
ATOM 3817 C C . TYR B 1 10 ? 53.264 34.555 -17.284 1.00 20.37 10 TYR B C 1
ATOM 3818 O O . TYR B 1 10 ? 52.307 34.749 -18.030 1.00 20.87 10 TYR B O 1
ATOM 3827 N N . ALA B 1 11 ? 53.503 35.290 -16.206 1.00 19.31 11 ALA B N 1
ATOM 3828 C CA . ALA B 1 11 ? 52.651 36.414 -15.858 1.00 19.05 11 ALA B CA 1
ATOM 3829 C C . ALA B 1 11 ? 53.094 37.572 -16.745 1.00 18.66 11 ALA B C 1
ATOM 3830 O O . ALA B 1 11 ? 54.232 37.608 -17.207 1.00 18.58 11 ALA B O 1
ATOM 3832 N N . THR B 1 12 ? 52.192 38.511 -16.983 1.00 19.02 12 THR B N 1
ATOM 3833 C CA . THR B 1 12 ? 52.495 39.665 -17.815 1.00 19.46 12 THR B CA 1
ATOM 3834 C C . THR B 1 12 ? 52.786 40.899 -16.975 1.00 19.26 12 THR B C 1
ATOM 3835 O O . THR B 1 12 ? 52.028 41.215 -16.055 1.00 20.14 12 THR B O 1
ATOM 3839 N N . ASN B 1 13 ? 53.884 41.585 -17.292 1.00 17.53 13 ASN B N 1
ATOM 3840 C CA . ASN B 1 13 ? 54.258 42.809 -16.589 1.00 17.18 13 ASN B CA 1
ATOM 3841 C C . ASN B 1 13 ? 53.163 43.806 -16.946 1.00 16.46 13 ASN B C 1
ATOM 3842 O O . ASN B 1 13 ? 52.993 44.163 -18.113 1.00 16.21 13 ASN B O 1
ATOM 3847 N N . ALA B 1 14 ? 52.409 44.246 -15.946 1.00 16.39 14 ALA B N 1
ATOM 3848 C CA . ALA B 1 14 ? 51.315 45.181 -16.188 1.00 17.41 14 ALA B CA 1
ATOM 3849 C C . ALA B 1 14 ? 51.745 46.507 -16.809 1.00 17.21 14 ALA B C 1
ATOM 3850 O O . ALA B 1 14 ? 50.957 47.152 -17.496 1.00 17.15 14 ALA B O 1
ATOM 3852 N N . PHE B 1 15 ? 52.989 46.908 -16.579 1.00 17.64 15 PHE B N 1
ATOM 3853 C CA . PHE B 1 15 ? 53.493 48.170 -17.119 1.00 19.56 15 PHE B CA 1
ATOM 3854 C C . PHE B 1 15 ? 54.098 48.082 -18.525 1.00 20.42 15 PHE B C 1
ATOM 3855 O O . PHE B 1 15 ? 54.063 49.054 -19.273 1.00 21.50 15 PHE B O 1
ATOM 3863 N N . THR B 1 16 ? 54.648 46.929 -18.887 1.00 22.16 16 THR B N 1
ATOM 3864 C CA . THR B 1 16 ? 55.286 46.787 -20.193 1.00 23.59 16 THR B CA 1
ATOM 3865 C C . THR B 1 16 ? 54.591 45.844 -21.168 1.00 24.51 16 THR B C 1
ATOM 3866 O O . THR B 1 16 ? 54.763 45.967 -22.381 1.00 25.39 16 THR B O 1
ATOM 3870 N N . GLY B 1 17 ? 53.814 44.902 -20.646 1.00 24.91 17 GLY B N 1
ATOM 3871 C CA . GLY B 1 17 ? 53.124 43.964 -21.514 1.00 25.34 17 GLY B CA 1
ATOM 3872 C C . GLY B 1 17 ? 54.032 42.801 -21.848 1.00 26.58 17 GLY B C 1
ATOM 3873 O O . GLY B 1 17 ? 53.667 41.901 -22.611 1.00 27.42 17 GLY B O 1
ATOM 3874 N N . GLU B 1 18 ? 55.216 42.825 -21.248 1.00 26.89 18 GLU B N 1
ATOM 3875 C CA . GLU B 1 18 ? 56.224 41.794 -21.450 1.00 27.86 18 GLU B CA 1
ATOM 3876 C C . GLU B 1 18 ? 56.119 40.749 -20.340 1.00 27.50 18 GLU B C 1
ATOM 3877 O O . GLU B 1 18 ? 55.599 41.030 -19.260 1.00 26.43 18 GLU B O 1
ATOM 3883 N N . ALA B 1 19 ? 56.618 39.547 -20.607 1.00 26.37 19 ALA B N 1
ATOM 3884 C CA . ALA B 1 19 ? 56.567 38.475 -19.625 1.00 26.08 19 ALA B CA 1
ATOM 3885 C C . ALA B 1 19 ? 57.504 38.740 -18.457 1.00 25.86 19 ALA B C 1
ATOM 3886 O O . ALA B 1 19 ? 58.607 39.256 -18.635 1.00 25.87 19 ALA B O 1
ATOM 3888 N N . LEU B 1 20 ? 57.043 38.390 -17.261 1.00 24.64 20 LEU B N 1
ATOM 3889 C CA . LEU B 1 20 ? 57.829 38.541 -16.045 1.00 24.67 20 LEU B CA 1
ATOM 3890 C C . LEU B 1 20 ? 58.526 37.208 -15.786 1.00 25.10 20 LEU B C 1
ATOM 3891 O O . LEU B 1 20 ? 58.102 36.173 -16.292 1.00 24.89 20 LEU B O 1
ATOM 3896 N N . PRO B 1 21 ? 59.607 37.215 -14.994 1.00 25.50 21 PRO B N 1
ATOM 3897 C CA . PRO B 1 21 ? 60.313 35.964 -14.705 1.00 26.60 21 PRO B CA 1
ATOM 3898 C C . PRO B 1 21 ? 59.448 34.990 -13.908 1.00 26.64 21 PRO B C 1
ATOM 3899 O O . PRO B 1 21 ? 58.417 35.377 -13.355 1.00 26.03 21 PRO B O 1
ATOM 3903 N N . LEU B 1 22 ? 59.894 33.734 -13.862 1.00 26.49 22 LEU B N 1
ATOM 3904 C CA . LEU B 1 22 ? 59.218 32.645 -13.162 1.00 25.66 22 LEU B CA 1
ATOM 3905 C C . LEU B 1 22 ? 58.081 32.055 -13.992 1.00 25.36 22 LEU B C 1
ATOM 3906 O O . LEU B 1 22 ? 57.117 32.748 -14.331 1.00 24.37 22 LEU B O 1
ATOM 3911 N N . ALA B 1 23 ? 58.210 30.774 -14.324 1.00 23.06 23 ALA B N 1
ATOM 3912 C CA . ALA B 1 23 ? 57.204 30.079 -15.105 1.00 22.88 23 ALA B CA 1
ATOM 3913 C C . ALA B 1 23 ? 56.232 29.397 -14.155 1.00 22.09 23 ALA B C 1
ATOM 3914 O O . ALA B 1 23 ? 56.612 28.975 -13.062 1.00 21.23 23 ALA B O 1
ATOM 3916 N N . PHE B 1 24 ? 54.974 29.305 -14.566 1.00 21.58 24 PHE B N 1
ATOM 3917 C CA . PHE B 1 24 ? 53.958 28.661 -13.746 1.00 20.65 24 PHE B CA 1
ATOM 3918 C C . PHE B 1 24 ? 53.363 27.515 -14.539 1.00 20.09 24 PHE B C 1
ATOM 3919 O O . PHE B 1 24 ? 53.244 27.585 -15.762 1.00 21.28 24 PHE B O 1
ATOM 3927 N N . PRO B 1 25 ? 52.970 26.441 -13.850 1.00 20.05 25 PRO B N 1
ATOM 3928 C CA . PRO B 1 25 ? 52.390 25.283 -14.529 1.00 20.53 25 PRO B CA 1
ATOM 3929 C C . PRO B 1 25 ? 50.996 25.507 -15.096 1.00 20.51 25 PRO B C 1
ATOM 3930 O O . PRO B 1 25 ? 50.231 26.319 -14.593 1.00 20.13 25 PRO B O 1
ATOM 3934 N N . VAL B 1 26 ? 50.688 24.773 -16.158 1.00 20.51 26 VAL B N 1
ATOM 3935 C CA . VAL B 1 26 ? 49.382 24.844 -16.788 1.00 20.55 26 VAL B CA 1
ATOM 3936 C C . VAL B 1 26 ? 48.655 23.579 -16.366 1.00 21.05 26 VAL B C 1
ATOM 3937 O O . VAL B 1 26 ? 48.763 22.546 -17.021 1.00 20.22 26 VAL B O 1
ATOM 3941 N N . HIS B 1 27 ? 47.933 23.655 -15.252 1.00 20.08 27 HIS B N 1
ATOM 3942 C CA . HIS B 1 27 ? 47.204 22.491 -14.743 1.00 20.23 27 HIS B CA 1
ATOM 3943 C C . HIS B 1 27 ? 45.992 22.136 -15.605 1.00 20.32 27 HIS B C 1
ATOM 3944 O O . HIS B 1 27 ? 45.427 22.991 -16.301 1.00 19.92 27 HIS B O 1
ATOM 3951 N N . THR B 1 28 ? 45.602 20.864 -15.548 1.00 20.16 28 THR B N 1
ATOM 3952 C CA . THR B 1 28 ? 44.470 20.349 -16.317 1.00 20.53 28 THR B CA 1
ATOM 3953 C C . THR B 1 28 ? 43.540 19.513 -15.435 1.00 20.39 28 THR B C 1
ATOM 3954 O O . THR B 1 28 ? 43.679 19.493 -14.212 1.00 20.44 28 THR B O 1
ATOM 3958 N N . GLU B 1 29 ? 42.602 18.814 -16.067 1.00 21.11 29 GLU B N 1
ATOM 3959 C CA . GLU B 1 29 ? 41.653 17.975 -15.343 1.00 21.53 29 GLU B CA 1
ATOM 3960 C C . GLU B 1 29 ? 42.366 16.938 -14.473 1.00 20.96 29 GLU B C 1
ATOM 3961 O O . GLU B 1 29 ? 41.825 16.492 -13.461 1.00 20.79 29 GLU B O 1
ATOM 3967 N N . VAL B 1 30 ? 43.581 16.558 -14.864 1.00 21.05 30 VAL B N 1
ATOM 3968 C CA . VAL B 1 30 ? 44.350 15.587 -14.094 1.00 21.16 30 VAL B CA 1
ATOM 3969 C C . VAL B 1 30 ? 44.649 16.134 -12.694 1.00 20.37 30 VAL B C 1
ATOM 3970 O O . VAL B 1 30 ? 44.399 15.461 -11.693 1.00 19.76 30 VAL B O 1
ATOM 3974 N N . GLU B 1 31 ? 45.181 17.351 -12.621 1.00 18.96 31 GLU B N 1
ATOM 3975 C CA . GLU B 1 31 ? 45.479 17.955 -11.325 1.00 18.67 31 GLU B CA 1
ATOM 3976 C C . GLU B 1 31 ? 44.192 18.274 -10.569 1.00 17.38 31 GLU B C 1
ATOM 3977 O O . GLU B 1 31 ? 44.167 18.240 -9.341 1.00 18.13 31 GLU B O 1
ATOM 3983 N N . VAL B 1 32 ? 43.128 18.591 -11.302 1.00 17.17 32 VAL B N 1
ATOM 3984 C CA . VAL B 1 32 ? 41.840 18.881 -10.680 1.00 15.94 32 VAL B CA 1
ATOM 3985 C C . VAL B 1 32 ? 41.350 17.636 -9.940 1.00 16.29 32 VAL B C 1
ATOM 3986 O O . VAL B 1 32 ? 40.994 17.702 -8.760 1.00 16.42 32 VAL B O 1
ATOM 3990 N N . ASN B 1 33 ? 41.336 16.502 -10.637 1.00 16.56 33 ASN B N 1
ATOM 3991 C CA . ASN B 1 33 ? 40.884 15.247 -10.036 1.00 16.78 33 ASN B CA 1
ATOM 3992 C C . ASN B 1 33 ? 41.698 14.917 -8.795 1.00 16.52 33 ASN B C 1
ATOM 3993 O O . ASN B 1 33 ? 41.147 14.569 -7.757 1.00 17.33 33 ASN B O 1
ATOM 3998 N N . GLN B 1 34 ? 43.016 15.029 -8.907 1.00 17.62 34 GLN B N 1
ATOM 3999 C CA . GLN B 1 34 ? 43.898 14.735 -7.789 1.00 17.20 34 GLN B CA 1
ATOM 4000 C C . GLN B 1 34 ? 43.617 15.683 -6.616 1.00 15.87 34 GLN B C 1
ATOM 4001 O O . GLN B 1 34 ? 43.460 15.243 -5.484 1.00 14.61 34 GLN B O 1
ATOM 4007 N N . ALA B 1 35 ? 43.547 16.983 -6.893 1.00 14.56 35 ALA B N 1
ATOM 4008 C CA . ALA B 1 35 ? 43.291 17.974 -5.847 1.00 14.78 35 ALA B CA 1
ATOM 4009 C C . ALA B 1 35 ? 41.939 17.755 -5.167 1.00 13.24 35 ALA B C 1
ATOM 4010 O O . ALA B 1 35 ? 41.844 17.753 -3.940 1.00 13.33 35 ALA B O 1
ATOM 4012 N N . ALA B 1 36 ? 40.895 17.578 -5.968 1.00 12.51 36 ALA B N 1
ATOM 4013 C CA . ALA B 1 36 ? 39.552 17.380 -5.433 1.00 12.78 36 ALA B CA 1
ATOM 4014 C C . ALA B 1 36 ? 39.459 16.094 -4.621 1.00 13.21 36 ALA B C 1
ATOM 4015 O O . ALA B 1 36 ? 38.807 16.059 -3.579 1.00 12.14 36 ALA B O 1
ATOM 4017 N N . THR B 1 37 ? 40.112 15.039 -5.095 1.00 13.38 37 THR B N 1
ATOM 4018 C CA . THR B 1 37 ? 40.083 13.769 -4.382 1.00 15.04 37 THR B CA 1
ATOM 4019 C C . THR B 1 37 ? 40.749 13.916 -3.017 1.00 15.39 37 THR B C 1
ATOM 4020 O O . THR B 1 37 ? 40.211 13.457 -2.011 1.00 14.80 37 THR B O 1
ATOM 4024 N N . ALA B 1 38 ? 41.913 14.565 -2.977 1.00 14.17 38 ALA B N 1
ATOM 4025 C CA . ALA B 1 38 ? 42.615 14.762 -1.710 1.00 13.85 38 ALA B CA 1
ATOM 4026 C C . ALA B 1 38 ? 41.796 15.650 -0.763 1.00 13.30 38 ALA B C 1
ATOM 4027 O O . ALA B 1 38 ? 41.743 15.409 0.445 1.00 11.56 38 ALA B O 1
ATOM 4029 N N . ALA B 1 39 ? 41.152 16.677 -1.312 1.00 12.79 39 ALA B N 1
ATOM 4030 C CA . ALA B 1 39 ? 40.346 17.578 -0.486 1.00 13.12 39 ALA B CA 1
ATOM 4031 C C . ALA B 1 39 ? 39.180 16.818 0.148 1.00 13.48 39 ALA B C 1
ATOM 4032 O O . ALA B 1 39 ? 38.888 16.978 1.334 1.00 11.41 39 ALA B O 1
ATOM 4034 N N . ALA B 1 40 ? 38.515 15.985 -0.646 1.00 14.01 40 ALA B N 1
ATOM 4035 C CA . ALA B 1 40 ? 37.393 15.207 -0.138 1.00 15.15 40 ALA B CA 1
ATOM 4036 C C . ALA B 1 40 ? 37.848 14.291 0.991 1.00 15.78 40 ALA B C 1
ATOM 4037 O O . ALA B 1 40 ? 37.130 14.088 1.965 1.00 16.04 40 ALA B O 1
ATOM 4039 N N . LYS B 1 41 ? 39.058 13.757 0.854 1.00 17.06 41 LYS B N 1
ATOM 4040 C CA . LYS B 1 41 ? 39.628 12.839 1.827 1.00 17.37 41 LYS B CA 1
ATOM 4041 C C . LYS B 1 41 ? 39.830 13.462 3.204 1.00 16.81 41 LYS B C 1
ATOM 4042 O O . LYS B 1 41 ? 39.780 12.763 4.214 1.00 17.21 41 LYS B O 1
ATOM 4048 N N . VAL B 1 42 ? 40.051 14.774 3.250 1.00 14.93 42 VAL B N 1
ATOM 4049 C CA . VAL B 1 42 ? 40.273 15.456 4.520 1.00 13.93 42 VAL B CA 1
ATOM 4050 C C . VAL B 1 42 ? 39.097 16.324 4.960 1.00 13.00 42 VAL B C 1
ATOM 4051 O O . VAL B 1 42 ? 39.136 16.930 6.030 1.00 10.97 42 VAL B O 1
ATOM 4055 N N . ALA B 1 43 ? 38.048 16.370 4.146 1.00 12.24 43 ALA B N 1
ATOM 4056 C CA . ALA B 1 43 ? 36.886 17.196 4.458 1.00 12.81 43 ALA B CA 1
ATOM 4057 C C . ALA B 1 43 ? 36.232 16.916 5.810 1.00 13.36 43 ALA B C 1
ATOM 4058 O O . ALA B 1 43 ? 35.951 17.842 6.578 1.00 12.97 43 ALA B O 1
ATOM 4060 N N . ARG B 1 44 ? 35.989 15.645 6.107 1.00 13.67 44 ARG B N 1
ATOM 4061 C CA . ARG B 1 44 ? 35.345 15.272 7.364 1.00 14.54 44 ARG B CA 1
ATOM 4062 C C . ARG B 1 44 ? 36.163 15.672 8.594 1.00 16.09 44 ARG B C 1
ATOM 4063 O O . ARG B 1 44 ? 35.628 16.277 9.534 1.00 16.32 44 ARG B O 1
ATOM 4071 N N . ASP B 1 45 ? 37.453 15.346 8.596 1.00 16.44 45 ASP B N 1
ATOM 4072 C CA . ASP B 1 45 ? 38.311 15.708 9.722 1.00 16.50 45 ASP B CA 1
ATOM 4073 C C . ASP B 1 45 ? 38.413 17.221 9.888 1.00 15.18 45 ASP B C 1
ATOM 4074 O O . ASP B 1 45 ? 38.407 17.731 11.003 1.00 13.84 45 ASP B O 1
ATOM 4079 N N . PHE B 1 46 ? 38.514 17.940 8.779 1.00 15.23 46 PHE B N 1
ATOM 4080 C CA . PHE B 1 46 ? 38.635 19.392 8.843 1.00 14.68 46 PHE B CA 1
ATOM 4081 C C . PHE B 1 46 ? 37.420 20.065 9.494 1.00 15.05 46 PHE B C 1
ATOM 4082 O O . PHE B 1 46 ? 37.574 20.988 10.296 1.00 15.47 46 PHE B O 1
ATOM 4090 N N . ARG B 1 47 ? 36.210 19.619 9.166 1.00 15.62 47 ARG B N 1
ATOM 4091 C CA . ARG B 1 47 ? 35.037 20.250 9.764 1.00 15.71 47 ARG B CA 1
ATOM 4092 C C . ARG B 1 47 ? 34.835 19.812 11.210 1.00 16.38 47 ARG B C 1
ATOM 4093 O O . ARG B 1 47 ? 34.153 20.491 11.975 1.00 16.02 47 ARG B O 1
ATOM 4101 N N . ARG B 1 48 ? 35.441 18.684 11.583 1.00 16.84 48 ARG B N 1
ATOM 4102 C CA . ARG B 1 48 ? 35.310 18.163 12.941 1.00 18.06 48 ARG B CA 1
ATOM 4103 C C . ARG B 1 48 ? 36.365 18.695 13.929 1.00 18.28 48 ARG B C 1
ATOM 4104 O O . ARG B 1 48 ? 36.300 18.418 15.129 1.00 17.36 48 ARG B O 1
ATOM 4112 N N . LEU B 1 49 ? 37.325 19.469 13.428 1.00 18.54 49 LEU B N 1
ATOM 4113 C CA . LEU B 1 49 ? 38.359 20.056 14.286 1.00 18.63 49 LEU B CA 1
ATOM 4114 C C . LEU B 1 49 ? 37.689 20.951 15.326 1.00 18.63 49 LEU B C 1
ATOM 4115 O O . LEU B 1 49 ? 36.591 21.455 15.094 1.00 18.10 49 LEU B O 1
ATOM 4120 N N . ASN B 1 50 ? 38.338 21.152 16.471 1.00 18.18 50 ASN B N 1
ATOM 4121 C CA . ASN B 1 50 ? 37.773 22.037 17.484 1.00 18.51 50 ASN B CA 1
ATOM 4122 C C . ASN B 1 50 ? 37.733 23.426 16.864 1.00 17.28 50 ASN B C 1
ATOM 4123 O O . ASN B 1 50 ? 38.574 23.758 16.033 1.00 15.94 50 ASN B O 1
ATOM 4128 N N . ASN B 1 51 ? 36.760 24.236 17.265 1.00 16.18 51 ASN B N 1
ATOM 4129 C CA . ASN B 1 51 ? 36.648 25.594 16.742 1.00 16.38 51 ASN B CA 1
ATOM 4130 C C . ASN B 1 51 ? 37.945 26.372 16.975 1.00 16.67 51 ASN B C 1
ATOM 4131 O O . ASN B 1 51 ? 38.413 27.112 16.101 1.00 17.27 51 ASN B O 1
ATOM 4136 N N . SER B 1 52 ? 38.528 26.188 18.154 1.00 16.20 52 SER B N 1
ATOM 4137 C CA . SER B 1 52 ? 39.763 26.878 18.515 1.00 17.33 52 SER B CA 1
ATOM 4138 C C . SER B 1 52 ? 40.907 26.543 17.568 1.00 16.28 52 SER B C 1
ATOM 4139 O O . SER B 1 52 ? 41.732 27.398 17.257 1.00 16.94 52 SER B O 1
ATOM 4142 N N . LYS B 1 53 ? 40.953 25.297 17.105 1.00 16.41 53 LYS B N 1
ATOM 4143 C CA . LYS B 1 53 ? 42.010 24.866 16.200 1.00 16.86 53 LYS B CA 1
ATOM 4144 C C . LYS B 1 53 ? 41.874 25.487 14.811 1.00 17.28 53 LYS B C 1
ATOM 4145 O O . LYS B 1 53 ? 42.848 25.972 14.241 1.00 17.75 53 LYS B O 1
ATOM 4151 N N . ARG B 1 54 ? 40.669 25.470 14.259 1.00 16.55 54 ARG B N 1
ATOM 4152 C CA . ARG B 1 54 ? 40.477 26.044 12.936 1.00 16.46 54 ARG B CA 1
ATOM 4153 C C . ARG B 1 54 ? 40.650 27.560 13.029 1.00 15.70 54 ARG B C 1
ATOM 4154 O O . ARG B 1 54 ? 41.143 28.192 12.097 1.00 16.04 54 ARG B O 1
ATOM 4162 N N . ALA B 1 55 ? 40.269 28.137 14.168 1.00 14.92 55 ALA B N 1
ATOM 4163 C CA . ALA B 1 55 ? 40.434 29.573 14.376 1.00 14.67 55 ALA B CA 1
ATOM 4164 C C . ALA B 1 55 ? 41.937 29.887 14.395 1.00 15.35 55 ALA B C 1
ATOM 4165 O O . ALA B 1 55 ? 42.384 30.879 13.817 1.00 14.37 55 ALA B O 1
ATOM 4167 N N . SER B 1 56 ? 42.713 29.033 15.058 1.00 14.74 56 SER B N 1
ATOM 4168 C CA . SER B 1 56 ? 44.156 29.232 15.131 1.00 15.09 56 SER B CA 1
ATOM 4169 C C . SER B 1 56 ? 44.766 29.212 13.725 1.00 14.18 56 SER B C 1
ATOM 4170 O O . SER B 1 56 ? 45.607 30.043 13.393 1.00 15.12 56 SER B O 1
ATOM 4173 N N . LEU B 1 57 ? 44.335 28.260 12.902 1.00 14.56 57 LEU B N 1
ATOM 4174 C CA . LEU B 1 57 ? 44.832 28.147 11.534 1.00 13.88 57 LEU B CA 1
ATOM 4175 C C . LEU B 1 57 ? 44.647 29.453 10.770 1.00 14.30 57 LEU B C 1
ATOM 4176 O O . LEU B 1 57 ? 45.569 29.925 10.096 1.00 13.90 57 LEU B O 1
ATOM 4181 N N . LEU B 1 58 ? 43.455 30.034 10.875 1.00 14.42 58 LEU B N 1
ATOM 4182 C CA . LEU B 1 58 ? 43.157 31.289 10.188 1.00 15.86 58 LEU B CA 1
ATOM 4183 C C . LEU B 1 58 ? 44.102 32.405 10.634 1.00 15.17 58 LEU B C 1
ATOM 4184 O O . LEU B 1 58 ? 44.601 33.161 9.809 1.00 14.67 58 LEU B O 1
ATOM 4189 N N . ARG B 1 59 ? 44.348 32.498 11.936 1.00 15.55 59 ARG B N 1
ATOM 4190 C CA . ARG B 1 59 ? 45.249 33.519 12.461 1.00 17.08 59 ARG B CA 1
ATOM 4191 C C . ARG B 1 59 ? 46.682 33.247 12.026 1.00 16.33 59 ARG B C 1
ATOM 4192 O O . ARG B 1 59 ? 47.432 34.179 11.755 1.00 16.88 59 ARG B O 1
ATOM 4200 N N . THR B 1 60 ? 47.057 31.971 11.962 1.00 16.32 60 THR B N 1
ATOM 4201 C CA . THR B 1 60 ? 48.408 31.600 11.537 1.00 16.66 60 THR B CA 1
ATOM 4202 C C . THR B 1 60 ? 48.612 31.984 10.067 1.00 17.11 60 THR B C 1
ATOM 4203 O O . THR B 1 60 ? 49.684 32.465 9.682 1.00 16.23 60 THR B O 1
ATOM 4207 N N . ILE B 1 61 ? 47.578 31.782 9.250 1.00 15.85 61 ILE B N 1
ATOM 4208 C CA . ILE B 1 61 ? 47.654 32.148 7.843 1.00 15.27 61 ILE B CA 1
ATOM 4209 C C . ILE B 1 61 ? 47.865 33.665 7.736 1.00 15.71 61 ILE B C 1
ATOM 4210 O O . ILE B 1 61 ? 48.672 34.135 6.935 1.00 15.96 61 ILE B O 1
ATOM 4215 N N . ALA B 1 62 ? 47.143 34.423 8.559 1.00 15.42 62 ALA B N 1
ATOM 4216 C CA . ALA B 1 62 ? 47.252 35.881 8.542 1.00 16.04 62 ALA B CA 1
ATOM 4217 C C . ALA B 1 62 ? 48.666 36.332 8.885 1.00 15.77 62 ALA B C 1
ATOM 4218 O O . ALA B 1 62 ? 49.192 37.245 8.261 1.00 15.78 62 ALA B O 1
ATOM 4220 N N . SER B 1 63 ? 49.272 35.692 9.882 1.00 16.35 63 SER B N 1
ATOM 4221 C CA . SER B 1 63 ? 50.633 36.022 10.294 1.00 17.76 63 SER B CA 1
ATOM 4222 C C . SER B 1 63 ? 51.641 35.669 9.211 1.00 17.93 63 SER B C 1
ATOM 4223 O O . SER B 1 63 ? 52.562 36.436 8.944 1.00 17.15 63 SER B O 1
ATOM 4226 N N . GLU B 1 64 ? 51.465 34.503 8.591 1.00 18.17 64 GLU B N 1
ATOM 4227 C CA . GLU B 1 64 ? 52.375 34.074 7.541 1.00 18.63 64 GLU B CA 1
ATOM 4228 C C . GLU B 1 64 ? 52.322 35.029 6.355 1.00 18.33 64 GLU B C 1
ATOM 4229 O O . GLU B 1 64 ? 53.350 35.315 5.738 1.00 17.66 64 GLU B O 1
ATOM 4235 N N . LEU B 1 65 ? 51.128 35.519 6.037 1.00 17.93 65 LEU B N 1
ATOM 4236 C CA . LEU B 1 65 ? 50.974 36.461 4.931 1.00 18.93 65 LEU B CA 1
ATOM 4237 C C . LEU B 1 65 ? 51.746 37.740 5.239 1.00 18.78 65 LEU B C 1
ATOM 4238 O O . LEU B 1 65 ? 52.492 38.249 4.400 1.00 19.03 65 LEU B O 1
ATOM 4243 N N . GLU B 1 66 ? 51.552 38.260 6.444 1.00 17.83 66 GLU B N 1
ATOM 4244 C CA . GLU B 1 66 ? 52.223 39.481 6.868 1.00 19.18 66 GLU B CA 1
ATOM 4245 C C . GLU B 1 66 ? 53.743 39.354 6.797 1.00 19.86 66 GLU B C 1
ATOM 4246 O O . GLU B 1 66 ? 54.438 40.305 6.437 1.00 19.44 66 GLU B O 1
ATOM 4252 N N . ALA B 1 67 ? 54.252 38.170 7.124 1.00 20.34 67 ALA B N 1
ATOM 4253 C CA . ALA B 1 67 ? 55.686 37.924 7.095 1.00 20.87 67 ALA B CA 1
ATOM 4254 C C . ALA B 1 67 ? 56.272 37.961 5.684 1.00 21.01 67 ALA B C 1
ATOM 4255 O O . ALA B 1 67 ? 57.463 38.208 5.520 1.00 20.29 67 ALA B O 1
ATOM 4257 N N . ARG B 1 68 ? 55.444 37.705 4.670 1.00 20.37 68 ARG B N 1
ATOM 4258 C CA . ARG B 1 68 ? 55.908 37.718 3.279 1.00 19.17 68 ARG B CA 1
ATOM 4259 C C . ARG B 1 68 ? 55.374 38.955 2.552 1.00 18.28 68 ARG B C 1
ATOM 4260 O O . ARG B 1 68 ? 55.437 39.035 1.330 1.00 17.54 68 ARG B O 1
ATOM 4268 N N . SER B 1 69 ? 54.863 39.918 3.314 1.00 19.11 69 SER B N 1
ATOM 4269 C CA . SER B 1 69 ? 54.290 41.125 2.733 1.00 20.85 69 SER B CA 1
ATOM 4270 C C . SER B 1 69 ? 55.214 41.775 1.704 1.00 20.82 69 SER B C 1
ATOM 4271 O O . SER B 1 69 ? 54.756 42.201 0.643 1.00 19.74 69 SER B O 1
ATOM 4274 N N . ASP B 1 70 ? 56.510 41.835 2.008 1.00 21.38 70 ASP B N 1
ATOM 4275 C CA . ASP B 1 70 ? 57.484 42.431 1.093 1.00 22.06 70 ASP B CA 1
ATOM 4276 C C . ASP B 1 70 ? 57.478 41.739 -0.270 1.00 21.08 70 ASP B C 1
ATOM 4277 O O . ASP B 1 70 ? 57.422 42.392 -1.316 1.00 20.45 70 ASP B O 1
ATOM 4282 N N . ASP B 1 71 ? 57.530 40.414 -0.264 1.00 19.85 71 ASP B N 1
ATOM 4283 C CA . ASP B 1 71 ? 57.527 39.667 -1.515 1.00 19.89 71 ASP B CA 1
ATOM 4284 C C . ASP B 1 71 ? 56.209 39.797 -2.263 1.00 18.40 71 ASP B C 1
ATOM 4285 O O . ASP B 1 71 ? 56.191 39.939 -3.485 1.00 17.54 71 ASP B O 1
ATOM 4290 N N . ILE B 1 72 ? 55.108 39.734 -1.523 1.00 18.30 72 ILE B N 1
ATOM 4291 C CA . ILE B 1 72 ? 53.781 39.836 -2.116 1.00 19.01 72 ILE B CA 1
ATOM 4292 C C . ILE B 1 72 ? 53.599 41.168 -2.826 1.00 18.87 72 ILE B C 1
ATOM 4293 O O . ILE B 1 72 ? 53.210 41.212 -3.993 1.00 19.35 72 ILE B O 1
ATOM 4298 N N . ILE B 1 73 ? 53.893 42.249 -2.113 1.00 18.88 73 ILE B N 1
ATOM 4299 C CA . ILE B 1 73 ? 53.753 43.595 -2.653 1.00 20.74 73 ILE B CA 1
ATOM 4300 C C . ILE B 1 73 ? 54.621 43.815 -3.896 1.00 20.76 73 ILE B C 1
ATOM 4301 O O . ILE B 1 73 ? 54.140 44.315 -4.913 1.00 21.56 73 ILE B O 1
ATOM 4306 N N . ALA B 1 74 ? 55.894 43.433 -3.816 1.00 20.02 74 ALA B N 1
ATOM 4307 C CA . ALA B 1 74 ? 56.795 43.598 -4.951 1.00 20.66 74 ALA B CA 1
ATOM 4308 C C . ALA B 1 74 ? 56.299 42.856 -6.198 1.00 20.39 74 ALA B C 1
ATOM 4309 O O . ALA B 1 74 ? 56.333 43.397 -7.304 1.00 20.79 74 ALA B O 1
ATOM 4311 N N . ARG B 1 75 ? 55.837 41.621 -6.021 1.00 18.69 75 ARG B N 1
ATOM 4312 C CA . ARG B 1 75 ? 55.350 40.834 -7.156 1.00 17.44 75 ARG B CA 1
ATOM 4313 C C . ARG B 1 75 ? 53.993 41.310 -7.660 1.00 15.66 75 ARG B C 1
ATOM 4314 O O . ARG B 1 75 ? 53.807 41.471 -8.861 1.00 16.76 75 ARG B O 1
ATOM 4322 N N . ALA B 1 76 ? 53.050 41.528 -6.746 1.00 15.28 76 ALA B N 1
ATOM 4323 C CA . ALA B 1 76 ? 51.713 41.993 -7.122 1.00 15.51 76 ALA B CA 1
ATOM 4324 C C . ALA B 1 76 ? 51.756 43.327 -7.886 1.00 14.86 76 ALA B C 1
ATOM 4325 O O . ALA B 1 76 ? 50.974 43.541 -8.820 1.00 14.96 76 ALA B O 1
ATOM 4327 N N . HIS B 1 77 ? 52.672 44.210 -7.490 1.00 13.53 77 HIS B N 1
ATOM 4328 C CA . HIS B 1 77 ? 52.818 45.525 -8.128 1.00 13.43 77 HIS B CA 1
ATOM 4329 C C . HIS B 1 77 ? 53.162 45.403 -9.616 1.00 14.48 77 HIS B C 1
ATOM 4330 O O . HIS B 1 77 ? 52.593 46.105 -10.454 1.00 14.92 77 HIS B O 1
ATOM 4337 N N . LEU B 1 78 ? 54.093 44.509 -9.945 1.00 14.65 78 LEU B N 1
ATOM 4338 C CA . LEU B 1 78 ? 54.487 44.304 -11.334 1.00 15.09 78 LEU B CA 1
ATOM 4339 C C . LEU B 1 78 ? 53.437 43.536 -12.142 1.00 13.74 78 LEU B C 1
ATOM 4340 O O . LEU B 1 78 ? 53.269 43.776 -13.335 1.00 13.63 78 LEU B O 1
ATOM 4345 N N . GLU B 1 79 ? 52.725 42.623 -11.488 1.00 13.67 79 GLU B N 1
ATOM 4346 C CA . GLU B 1 79 ? 51.699 41.828 -12.165 1.00 12.66 79 GLU B CA 1
ATOM 4347 C C . GLU B 1 79 ? 50.386 42.578 -12.409 1.00 13.49 79 GLU B C 1
ATOM 4348 O O . GLU B 1 79 ? 49.666 42.276 -13.364 1.00 12.88 79 GLU B O 1
ATOM 4354 N N . THR B 1 80 ? 50.091 43.565 -11.562 1.00 13.23 80 THR B N 1
ATOM 4355 C CA . THR B 1 80 ? 48.830 44.309 -11.645 1.00 13.56 80 THR B CA 1
ATOM 4356 C C . THR B 1 80 ? 48.911 45.821 -11.873 1.00 14.40 80 THR B C 1
ATOM 4357 O O . THR B 1 80 ? 47.925 46.442 -12.276 1.00 14.30 80 THR B O 1
ATOM 4361 N N . ALA B 1 81 ? 50.075 46.406 -11.607 1.00 14.68 81 ALA B N 1
ATOM 4362 C CA . ALA B 1 81 ? 50.294 47.849 -11.746 1.00 15.69 81 ALA B CA 1
ATOM 4363 C C . ALA B 1 81 ? 49.619 48.646 -10.624 1.00 15.92 81 ALA B C 1
ATOM 4364 O O . ALA B 1 81 ? 49.596 49.876 -10.656 1.00 15.05 81 ALA B O 1
ATOM 4366 N N . LEU B 1 82 ? 49.057 47.948 -9.638 1.00 15.77 82 LEU B N 1
ATOM 4367 C CA . LEU B 1 82 ? 48.433 48.632 -8.507 1.00 16.32 82 LEU B CA 1
ATOM 4368 C C . LEU B 1 82 ? 49.570 49.187 -7.634 1.00 16.88 82 LEU B C 1
ATOM 4369 O O . LEU B 1 82 ? 50.568 48.510 -7.410 1.00 17.01 82 LEU B O 1
ATOM 4374 N N . PRO B 1 83 ? 49.445 50.426 -7.135 1.00 16.83 83 PRO B N 1
ATOM 4375 C CA . PRO B 1 83 ? 50.505 51.003 -6.295 1.00 16.84 83 PRO B CA 1
ATOM 4376 C C . PRO B 1 83 ? 50.865 50.212 -5.032 1.00 17.24 83 PRO B C 1
ATOM 4377 O O . PRO B 1 83 ? 50.018 49.550 -4.421 1.00 15.09 83 PRO B O 1
ATOM 4381 N N . GLU B 1 84 ? 52.133 50.287 -4.642 1.00 16.24 84 GLU B N 1
ATOM 4382 C CA . GLU B 1 84 ? 52.596 49.559 -3.469 1.00 19.39 84 GLU B CA 1
ATOM 4383 C C . GLU B 1 84 ? 51.800 49.935 -2.224 1.00 18.51 84 GLU B C 1
ATOM 4384 O O . GLU B 1 84 ? 51.488 49.080 -1.399 1.00 18.24 84 GLU B O 1
ATOM 4390 N N . VAL B 1 85 ? 51.454 51.210 -2.095 1.00 18.23 85 VAL B N 1
ATOM 4391 C CA . VAL B 1 85 ? 50.686 51.657 -0.938 1.00 19.17 85 VAL B CA 1
ATOM 4392 C C . VAL B 1 85 ? 49.280 51.030 -0.929 1.00 18.11 85 VAL B C 1
ATOM 4393 O O . VAL B 1 85 ? 48.753 50.710 0.139 1.00 16.41 85 VAL B O 1
ATOM 4397 N N . ARG B 1 86 ? 48.672 50.865 -2.105 1.00 17.92 86 ARG B N 1
ATOM 4398 C CA . ARG B 1 86 ? 47.350 50.232 -2.193 1.00 16.98 86 ARG B CA 1
ATOM 4399 C C . ARG B 1 86 ? 47.513 48.746 -1.821 1.00 16.76 86 ARG B C 1
ATOM 4400 O O . ARG B 1 86 ? 46.699 48.175 -1.095 1.00 15.88 86 ARG B O 1
ATOM 4408 N N . LEU B 1 87 ? 48.589 48.128 -2.293 1.00 15.32 87 LEU B N 1
ATOM 4409 C CA . LEU B 1 87 ? 48.821 46.720 -2.003 1.00 16.38 87 LEU B CA 1
ATOM 4410 C C . LEU B 1 87 ? 49.150 46.492 -0.523 1.00 16.19 87 LEU B C 1
ATOM 4411 O O . LEU B 1 87 ? 48.760 45.482 0.056 1.00 15.76 87 LEU B O 1
ATOM 4416 N N . THR B 1 88 ? 49.866 47.430 0.089 1.00 16.86 88 THR B N 1
ATOM 4417 C CA . THR B 1 88 ? 50.203 47.312 1.503 1.00 17.48 88 THR B CA 1
ATOM 4418 C C . THR B 1 88 ? 48.911 47.342 2.326 1.00 16.57 88 THR B C 1
ATOM 4419 O O . THR B 1 88 ? 48.764 46.597 3.291 1.00 15.10 88 THR B O 1
ATOM 4423 N N . GLY B 1 89 ? 47.977 48.200 1.932 1.00 15.59 89 GLY B N 1
ATOM 4424 C CA . GLY B 1 89 ? 46.714 48.280 2.638 1.00 15.53 89 GLY B CA 1
ATOM 4425 C C . GLY B 1 89 ? 45.851 47.049 2.402 1.00 16.02 89 GLY B C 1
ATOM 4426 O O . GLY B 1 89 ? 45.101 46.643 3.288 1.00 16.61 89 GLY B O 1
ATOM 4427 N N . GLU B 1 90 ? 45.951 46.448 1.217 1.00 15.36 90 GLU B N 1
ATOM 4428 C CA . GLU B 1 90 ? 45.153 45.265 0.916 1.00 15.99 90 GLU B CA 1
ATOM 4429 C C . GLU B 1 90 ? 45.656 44.043 1.689 1.00 16.26 90 GLU B C 1
ATOM 4430 O O . GLU B 1 90 ? 44.872 43.174 2.065 1.00 14.24 90 GLU B O 1
ATOM 4436 N N . ILE B 1 91 ? 46.961 43.971 1.935 1.00 15.32 91 ILE B N 1
ATOM 4437 C CA . ILE B 1 91 ? 47.488 42.838 2.684 1.00 15.73 91 ILE B CA 1
ATOM 4438 C C . ILE B 1 91 ? 46.940 42.899 4.104 1.00 15.29 91 ILE B C 1
ATOM 4439 O O . ILE B 1 91 ? 46.570 41.874 4.685 1.00 14.99 91 ILE B O 1
ATOM 4444 N N . ALA B 1 92 ? 46.880 44.107 4.657 1.00 14.83 92 ALA B N 1
ATOM 4445 C CA . ALA B 1 92 ? 46.352 44.310 6.005 1.00 14.75 92 ALA B CA 1
ATOM 4446 C C . ALA B 1 92 ? 44.864 43.937 6.031 1.00 14.79 92 ALA B C 1
ATOM 4447 O O . ALA B 1 92 ? 44.388 43.296 6.966 1.00 14.50 92 ALA B O 1
ATOM 4449 N N . ARG B 1 93 ? 44.135 44.348 5.000 1.00 14.14 93 ARG B N 1
ATOM 4450 C CA . ARG B 1 93 ? 42.712 44.034 4.900 1.00 14.75 93 ARG B CA 1
ATOM 4451 C C . ARG B 1 93 ? 42.546 42.506 4.872 1.00 15.21 93 ARG B C 1
ATOM 4452 O O . ARG B 1 93 ? 41.711 41.943 5.581 1.00 14.53 93 ARG B O 1
ATOM 4460 N N . THR B 1 94 ? 43.357 41.853 4.046 1.00 14.41 94 THR B N 1
ATOM 4461 C CA . THR B 1 94 ? 43.320 40.403 3.890 1.00 14.47 94 THR B CA 1
ATOM 4462 C C . THR B 1 94 ? 43.600 39.689 5.211 1.00 15.06 94 THR B C 1
ATOM 4463 O O . THR B 1 94 ? 42.878 38.761 5.593 1.00 15.35 94 THR B O 1
ATOM 4467 N N . ALA B 1 95 ? 44.645 40.129 5.904 1.00 15.10 95 ALA B N 1
ATOM 4468 C CA . ALA B 1 95 ? 45.025 39.541 7.183 1.00 15.42 95 ALA B CA 1
ATOM 4469 C C . ALA B 1 95 ? 43.944 39.744 8.245 1.00 15.03 95 ALA B C 1
ATOM 4470 O O . ALA B 1 95 ? 43.576 38.805 8.949 1.00 14.59 95 ALA B O 1
ATOM 4472 N N . ASN B 1 96 ? 43.436 40.966 8.360 1.00 15.01 96 ASN B N 1
ATOM 4473 C CA . ASN B 1 96 ? 42.413 41.256 9.353 1.00 16.18 96 ASN B CA 1
ATOM 4474 C C . ASN B 1 96 ? 41.094 40.566 9.016 1.00 15.33 96 ASN B C 1
ATOM 4475 O O . ASN B 1 96 ? 40.295 40.276 9.898 1.00 15.28 96 ASN B O 1
ATOM 4480 N N . GLN B 1 97 ? 40.876 40.301 7.734 1.00 15.04 97 GLN B N 1
ATOM 4481 C CA . GLN B 1 97 ? 39.670 39.611 7.297 1.00 13.94 97 GLN B CA 1
ATOM 4482 C C . GLN B 1 97 ? 39.750 38.180 7.821 1.00 14.14 97 GLN B C 1
ATOM 4483 O O . GLN B 1 97 ? 38.781 37.656 8.364 1.00 13.66 97 GLN B O 1
ATOM 4489 N N . LEU B 1 98 ? 40.919 37.555 7.669 1.00 13.34 98 LEU B N 1
ATOM 4490 C CA . LEU B 1 98 ? 41.123 36.195 8.154 1.00 14.59 98 LEU B CA 1
ATOM 4491 C C . LEU B 1 98 ? 40.906 36.133 9.672 1.00 15.61 98 LEU B C 1
ATOM 4492 O O . LEU B 1 98 ? 40.314 35.181 10.184 1.00 14.97 98 LEU B O 1
ATOM 4497 N N . ARG B 1 99 ? 41.383 37.151 10.382 1.00 15.33 99 ARG B N 1
ATOM 4498 C CA . ARG B 1 99 ? 41.238 37.206 11.831 1.00 16.10 99 ARG B CA 1
ATOM 4499 C C . ARG B 1 99 ? 39.783 37.391 12.239 1.00 15.06 99 ARG B C 1
ATOM 4500 O O . ARG B 1 99 ? 39.368 36.911 13.293 1.00 14.13 99 ARG B O 1
ATOM 4508 N N . LEU B 1 100 ? 39.008 38.088 11.414 1.00 14.74 100 LEU B N 1
ATOM 4509 C CA . LEU B 1 100 ? 37.592 38.280 11.722 1.00 15.18 100 LEU B CA 1
ATOM 4510 C C . LEU B 1 100 ? 36.931 36.900 11.732 1.00 14.63 100 LEU B C 1
ATOM 4511 O O . LEU B 1 100 ? 36.226 36.546 12.679 1.00 15.51 100 LEU B O 1
ATOM 4516 N N . PHE B 1 101 ? 37.164 36.111 10.689 1.00 13.43 101 PHE B N 1
ATOM 4517 C CA . PHE B 1 101 ? 36.563 34.781 10.647 1.00 13.70 101 PHE B CA 1
ATOM 4518 C C . PHE B 1 101 ? 37.116 33.876 11.743 1.00 13.31 101 PHE B C 1
ATOM 4519 O O . PHE B 1 101 ? 36.436 32.947 12.192 1.00 13.24 101 PHE B O 1
ATOM 4527 N N . ALA B 1 102 ? 38.342 34.149 12.185 1.00 12.29 102 ALA B N 1
ATOM 4528 C CA . ALA B 1 102 ? 38.924 33.372 13.268 1.00 14.15 102 ALA B CA 1
ATOM 4529 C C . ALA B 1 102 ? 38.064 33.625 14.510 1.00 14.35 102 ALA B C 1
ATOM 4530 O O . ALA B 1 102 ? 37.792 32.706 15.282 1.00 15.83 102 ALA B O 1
ATOM 4532 N N . ASP B 1 103 ? 37.636 34.872 14.700 1.00 15.36 103 ASP B N 1
ATOM 4533 C CA . ASP B 1 103 ? 36.783 35.222 15.836 1.00 15.98 103 ASP B CA 1
ATOM 4534 C C . ASP B 1 103 ? 35.436 34.527 15.699 1.00 16.37 103 ASP B C 1
ATOM 4535 O O . ASP B 1 103 ? 34.894 33.990 16.668 1.00 15.68 103 ASP B O 1
ATOM 4540 N N . VAL B 1 104 ? 34.893 34.554 14.487 1.00 16.80 104 VAL B N 1
ATOM 4541 C CA . VAL B 1 104 ? 33.600 33.938 14.217 1.00 16.71 104 VAL B CA 1
ATOM 4542 C C . VAL B 1 104 ? 33.610 32.454 14.559 1.00 17.58 104 VAL B C 1
ATOM 4543 O O . VAL B 1 104 ? 32.753 31.968 15.296 1.00 17.61 104 VAL B O 1
ATOM 4547 N N . VAL B 1 105 ? 34.581 31.734 14.018 1.00 18.87 105 VAL B N 1
ATOM 4548 C CA . VAL B 1 105 ? 34.691 30.306 14.266 1.00 19.33 105 VAL B CA 1
ATOM 4549 C C . VAL B 1 105 ? 34.864 30.039 15.752 1.00 19.82 105 VAL B C 1
ATOM 4550 O O . VAL B 1 105 ? 34.190 29.177 16.317 1.00 19.45 105 VAL B O 1
ATOM 4554 N N . ASN B 1 106 ? 35.759 30.795 16.383 1.00 20.48 106 ASN B N 1
ATOM 4555 C CA . ASN B 1 106 ? 36.043 30.623 17.803 1.00 20.70 106 ASN B CA 1
ATOM 4556 C C . ASN B 1 106 ? 34.806 30.808 18.681 1.00 19.99 106 ASN B C 1
ATOM 4557 O O . ASN B 1 106 ? 34.634 30.095 19.666 1.00 21.23 106 ASN B O 1
ATOM 4562 N N . SER B 1 107 ? 33.945 31.753 18.322 1.00 18.99 107 SER B N 1
ATOM 4563 C CA . SER B 1 107 ? 32.731 32.016 19.091 1.00 18.95 107 SER B CA 1
ATOM 4564 C C . SER B 1 107 ? 31.719 30.877 18.951 1.00 17.86 107 SER B C 1
ATOM 4565 O O . SER B 1 107 ? 30.847 30.711 19.800 1.00 17.17 107 SER B O 1
ATOM 4568 N N . GLY B 1 108 ? 31.823 30.113 17.867 1.00 17.24 108 GLY B N 1
ATOM 4569 C CA . GLY B 1 108 ? 30.888 29.022 17.650 1.00 17.11 108 GLY B CA 1
ATOM 4570 C C . GLY B 1 108 ? 29.499 29.480 17.228 1.00 16.31 108 GLY B C 1
ATOM 4571 O O . GLY B 1 108 ? 28.557 28.686 17.217 1.00 16.56 108 GLY B O 1
ATOM 4572 N N . SER B 1 109 ? 29.371 30.755 16.874 1.00 15.73 109 SER B N 1
ATOM 4573 C CA . SER B 1 109 ? 28.089 31.321 16.451 1.00 16.52 109 SER B CA 1
ATOM 4574 C C . SER B 1 109 ? 27.590 30.696 15.141 1.00 15.43 109 SER B C 1
ATOM 4575 O O . SER B 1 109 ? 26.390 30.472 14.965 1.00 15.59 109 SER B O 1
ATOM 4578 N N . TYR B 1 110 ? 28.519 30.423 14.232 1.00 14.89 110 TYR B N 1
ATOM 4579 C CA . TYR B 1 110 ? 28.201 29.839 12.933 1.00 14.22 110 TYR B CA 1
ATOM 4580 C C . TYR B 1 110 ? 27.440 28.516 13.023 1.00 14.48 110 TYR B C 1
ATOM 4581 O O . TYR B 1 110 ? 26.778 28.116 12.063 1.00 14.03 110 TYR B O 1
ATOM 4590 N N . HIS B 1 111 ? 27.536 27.836 14.166 1.00 13.90 111 HIS B N 1
ATOM 4591 C CA . HIS B 1 111 ? 26.830 26.565 14.355 1.00 14.37 111 HIS B CA 1
ATOM 4592 C C . HIS B 1 111 ? 25.323 26.778 14.227 1.00 14.34 111 HIS B C 1
ATOM 4593 O O . HIS B 1 111 ? 24.594 25.894 13.767 1.00 13.43 111 HIS B O 1
ATOM 4600 N N . GLN B 1 112 ? 24.862 27.947 14.649 1.00 13.56 112 GLN B N 1
ATOM 4601 C CA . GLN B 1 112 ? 23.449 28.276 14.594 1.00 15.31 112 GLN B CA 1
ATOM 4602 C C . GLN B 1 112 ? 22.632 27.215 15.334 1.00 14.77 112 GLN B C 1
ATOM 4603 O O . GLN B 1 112 ? 21.581 26.784 14.864 1.00 13.44 112 GLN B O 1
ATOM 4609 N N . ALA B 1 113 ? 23.117 26.813 16.503 1.00 13.85 113 ALA B N 1
ATOM 4610 C CA . ALA B 1 113 ? 22.453 25.790 17.294 1.00 14.00 113 ALA B CA 1
ATOM 4611 C C . ALA B 1 113 ? 21.018 26.164 17.644 1.00 14.54 113 ALA B C 1
ATOM 4612 O O . ALA B 1 113 ? 20.763 27.232 18.196 1.00 13.62 113 ALA B O 1
ATOM 4614 N N . ILE B 1 114 ? 20.093 25.267 17.323 1.00 13.63 114 ILE B N 1
ATOM 4615 C CA . ILE B 1 114 ? 18.682 25.454 17.611 1.00 14.03 114 ILE B CA 1
ATOM 4616 C C . ILE B 1 114 ? 18.148 24.174 18.275 1.00 15.44 114 ILE B C 1
ATOM 4617 O O . ILE B 1 114 ? 18.424 23.061 17.808 1.00 14.84 114 ILE B O 1
ATOM 4622 N N . LEU B 1 115 ? 17.384 24.335 19.353 1.00 16.06 115 LEU B N 1
ATOM 4623 C CA . LEU B 1 115 ? 16.843 23.192 20.092 1.00 18.19 115 LEU B CA 1
ATOM 4624 C C . LEU B 1 115 ? 15.333 23.237 20.286 1.00 18.21 115 LEU B C 1
ATOM 4625 O O . LEU B 1 115 ? 14.783 24.281 20.616 1.00 19.70 115 LEU B O 1
ATOM 4630 N N . ASP B 1 116 ? 14.664 22.107 20.077 1.00 19.81 116 ASP B N 1
ATOM 4631 C CA . ASP B 1 116 ? 13.224 22.011 20.330 1.00 20.96 116 ASP B CA 1
ATOM 4632 C C . ASP B 1 116 ? 13.130 21.193 21.623 1.00 21.36 116 ASP B C 1
ATOM 4633 O O . ASP B 1 116 ? 13.584 20.053 21.665 1.00 21.55 116 ASP B O 1
ATOM 4638 N N . THR B 1 117 ? 12.559 21.764 22.675 1.00 22.92 117 THR B N 1
ATOM 4639 C CA . THR B 1 117 ? 12.422 21.038 23.934 1.00 24.76 117 THR B CA 1
ATOM 4640 C C . THR B 1 117 ? 11.408 19.914 23.756 1.00 24.66 117 THR B C 1
ATOM 4641 O O . THR B 1 117 ? 10.279 20.145 23.327 1.00 24.42 117 THR B O 1
ATOM 4645 N N . PRO B 1 118 ? 11.801 18.675 24.082 1.00 25.66 118 PRO B N 1
ATOM 4646 C CA . PRO B 1 118 ? 10.881 17.548 23.934 1.00 26.60 118 PRO B CA 1
ATOM 4647 C C . PRO B 1 118 ? 9.737 17.583 24.942 1.00 27.54 118 PRO B C 1
ATOM 4648 O O . PRO B 1 118 ? 9.798 18.294 25.944 1.00 28.63 118 PRO B O 1
ATOM 4652 N N . ASN B 1 119 ? 8.691 16.821 24.651 1.00 28.83 119 ASN B N 1
ATOM 4653 C CA . ASN B 1 119 ? 7.522 16.724 25.517 1.00 30.01 119 ASN B CA 1
ATOM 4654 C C . ASN B 1 119 ? 6.955 15.322 25.308 1.00 31.53 119 ASN B C 1
ATOM 4655 O O . ASN B 1 119 ? 6.054 15.117 24.490 1.00 31.50 119 ASN B O 1
ATOM 4660 N N . PRO B 1 120 ? 7.492 14.333 26.046 1.00 32.70 120 PRO B N 1
ATOM 4661 C CA . PRO B 1 120 ? 7.075 12.930 25.968 1.00 33.72 120 PRO B CA 1
ATOM 4662 C C . PRO B 1 120 ? 5.632 12.612 26.357 1.00 34.67 120 PRO B C 1
ATOM 4663 O O . PRO B 1 120 ? 5.107 11.563 25.978 1.00 35.29 120 PRO B O 1
ATOM 4667 N N . THR B 1 121 ? 4.983 13.505 27.095 1.00 35.64 121 THR B N 1
ATOM 4668 C CA . THR B 1 121 ? 3.609 13.257 27.511 1.00 36.93 121 THR B CA 1
ATOM 4669 C C . THR B 1 121 ? 2.596 14.016 26.663 1.00 38.30 121 THR B C 1
ATOM 4670 O O . THR B 1 121 ? 1.473 14.254 27.110 1.00 38.24 121 THR B O 1
ATOM 4674 N N . ARG B 1 122 ? 2.981 14.389 25.441 1.00 38.49 122 ARG B N 1
ATOM 4675 C CA . ARG B 1 122 ? 2.058 15.109 24.567 1.00 39.21 122 ARG B CA 1
ATOM 4676 C C . ARG B 1 122 ? 1.137 14.112 23.861 1.00 40.05 122 ARG B C 1
ATOM 4677 O O . ARG B 1 122 ? 1.569 13.060 23.403 1.00 39.45 122 ARG B O 1
ATOM 4685 N N . ALA B 1 123 ? -0.145 14.442 23.802 1.00 40.77 123 ALA B N 1
ATOM 4686 C CA . ALA B 1 123 ? -1.136 13.606 23.133 1.00 41.39 123 ALA B CA 1
ATOM 4687 C C . ALA B 1 123 ? -1.611 14.370 21.908 1.00 41.73 123 ALA B C 1
ATOM 4688 O O . ALA B 1 123 ? -1.683 15.603 21.923 1.00 42.12 123 ALA B O 1
ATOM 4690 N N . PRO B 1 124 ? -1.947 13.653 20.820 1.00 41.79 124 PRO B N 1
ATOM 4691 C CA . PRO B 1 124 ? -1.936 12.194 20.606 1.00 41.18 124 PRO B CA 1
ATOM 4692 C C . PRO B 1 124 ? -0.511 11.621 20.576 1.00 40.80 124 PRO B C 1
ATOM 4693 O O . PRO B 1 124 ? -0.244 10.588 21.192 1.00 40.76 124 PRO B O 1
ATOM 4697 N N . LEU B 1 125 ? 0.384 12.290 19.844 1.00 39.50 125 LEU B N 1
ATOM 4698 C CA . LEU B 1 125 ? 1.779 11.866 19.719 1.00 38.31 125 LEU B CA 1
ATOM 4699 C C . LEU B 1 125 ? 2.734 12.784 20.482 1.00 36.63 125 LEU B C 1
ATOM 4700 O O . LEU B 1 125 ? 2.573 14.002 20.487 1.00 36.50 125 LEU B O 1
ATOM 4705 N N . PRO B 1 126 ? 3.757 12.204 21.128 1.00 34.71 126 PRO B N 1
ATOM 4706 C CA . PRO B 1 126 ? 4.742 12.971 21.895 1.00 33.54 126 PRO B CA 1
ATOM 4707 C C . PRO B 1 126 ? 5.645 13.837 21.016 1.00 32.10 126 PRO B C 1
ATOM 4708 O O . PRO B 1 126 ? 5.860 13.543 19.835 1.00 31.59 126 PRO B O 1
ATOM 4712 N N . LYS B 1 127 ? 6.159 14.909 21.606 1.00 30.15 127 LYS B N 1
ATOM 4713 C CA . LYS B 1 127 ? 7.052 15.815 20.902 1.00 27.91 127 LYS B CA 1
ATOM 4714 C C . LYS B 1 127 ? 8.487 15.327 21.103 1.00 25.97 127 LYS B C 1
ATOM 4715 O O . LYS B 1 127 ? 8.985 15.271 22.224 1.00 24.46 127 LYS B O 1
ATOM 4721 N N . PRO B 1 128 ? 9.163 14.953 20.009 1.00 24.40 128 PRO B N 1
ATOM 4722 C CA . PRO B 1 128 ? 10.541 14.465 20.077 1.00 22.67 128 PRO B CA 1
ATOM 4723 C C . PRO B 1 128 ? 11.591 15.541 20.367 1.00 20.73 128 PRO B C 1
ATOM 4724 O O . PRO B 1 128 ? 11.358 16.740 20.199 1.00 19.56 128 PRO B O 1
ATOM 4728 N N . ASP B 1 129 ? 12.750 15.085 20.814 1.00 19.44 129 ASP B N 1
ATOM 4729 C CA . ASP B 1 129 ? 13.877 15.956 21.111 1.00 18.66 129 ASP B CA 1
ATOM 4730 C C . ASP B 1 129 ? 14.575 16.207 19.766 1.00 17.07 129 ASP B C 1
ATOM 4731 O O . ASP B 1 129 ? 15.123 15.280 19.169 1.00 16.55 129 ASP B O 1
ATOM 4736 N N . ILE B 1 130 ? 14.537 17.441 19.279 1.00 15.65 130 ILE B N 1
ATOM 4737 C CA . ILE B 1 130 ? 15.178 17.765 18.008 1.00 15.50 130 ILE B CA 1
ATOM 4738 C C . ILE B 1 130 ? 16.154 18.925 18.167 1.00 14.92 130 ILE B C 1
ATOM 4739 O O . ILE B 1 130 ? 15.818 19.954 18.746 1.00 13.84 130 ILE B O 1
ATOM 4744 N N . ARG B 1 131 ? 17.363 18.746 17.642 1.00 13.76 131 ARG B N 1
ATOM 4745 C CA . ARG B 1 131 ? 18.407 19.763 17.733 1.00 14.80 131 ARG B CA 1
ATOM 4746 C C . ARG B 1 131 ? 19.109 19.865 16.380 1.00 14.88 131 ARG B C 1
ATOM 4747 O O . ARG B 1 131 ? 19.370 18.846 15.736 1.00 15.81 131 ARG B O 1
ATOM 4755 N N . ARG B 1 132 ? 19.417 21.083 15.945 1.00 14.48 132 ARG B N 1
ATOM 4756 C CA . ARG B 1 132 ? 20.083 21.259 14.661 1.00 13.83 132 ARG B CA 1
ATOM 4757 C C . ARG B 1 132 ? 21.250 22.231 14.704 1.00 13.97 132 ARG B C 1
ATOM 4758 O O . ARG B 1 132 ? 21.284 23.150 15.527 1.00 15.00 132 ARG B O 1
ATOM 4766 N N . GLN B 1 133 ? 22.201 22.022 13.802 1.00 12.63 133 GLN B N 1
ATOM 4767 C CA . GLN B 1 133 ? 23.374 22.878 13.701 1.00 12.87 133 GLN B CA 1
ATOM 4768 C C . GLN B 1 133 ? 23.797 22.902 12.233 1.00 13.63 133 GLN B C 1
ATOM 4769 O O . GLN B 1 133 ? 23.328 22.096 11.433 1.00 13.46 133 GLN B O 1
ATOM 4775 N N . GLN B 1 134 ? 24.691 23.823 11.897 1.00 13.78 134 GLN B N 1
ATOM 4776 C CA . GLN B 1 134 ? 25.211 23.963 10.540 1.00 13.93 134 GLN B CA 1
ATOM 4777 C C . GLN B 1 134 ? 26.552 23.241 10.458 1.00 14.00 134 GLN B C 1
ATOM 4778 O O . GLN B 1 134 ? 27.334 23.285 11.409 1.00 15.52 134 GLN B O 1
ATOM 4784 N N . ILE B 1 135 ? 26.806 22.567 9.336 1.00 12.96 135 ILE B N 1
ATOM 4785 C CA . ILE B 1 135 ? 28.071 21.873 9.120 1.00 12.39 135 ILE B CA 1
ATOM 4786 C C . ILE B 1 135 ? 28.537 22.180 7.696 1.00 11.75 135 ILE B C 1
ATOM 4787 O O . ILE B 1 135 ? 27.735 22.535 6.836 1.00 10.56 135 ILE B O 1
ATOM 4792 N N . ALA B 1 136 ? 29.835 22.037 7.461 1.00 10.37 136 ALA B N 1
ATOM 4793 C CA . ALA B 1 136 ? 30.431 22.326 6.164 1.00 10.14 136 ALA B CA 1
ATOM 4794 C C . ALA B 1 136 ? 29.901 21.481 4.997 1.00 10.28 136 ALA B C 1
ATOM 4795 O O . ALA B 1 136 ? 29.688 20.277 5.121 1.00 8.43 136 ALA B O 1
ATOM 4797 N N . LEU B 1 137 ? 29.697 22.137 3.858 1.00 11.11 137 LEU B N 1
ATOM 4798 C CA . LEU B 1 137 ? 29.209 21.482 2.647 1.00 12.28 137 LEU B CA 1
ATOM 4799 C C . LEU B 1 137 ? 30.233 20.502 2.094 1.00 13.64 137 LEU B C 1
ATOM 4800 O O . LEU B 1 137 ? 29.873 19.476 1.523 1.00 13.34 137 LEU B O 1
ATOM 4805 N N . GLY B 1 138 ? 31.511 20.837 2.254 1.00 13.82 138 GLY B N 1
ATOM 4806 C CA . GLY B 1 138 ? 32.578 19.996 1.735 1.00 12.60 138 GLY B CA 1
ATOM 4807 C C . GLY B 1 138 ? 33.569 20.868 0.973 1.00 12.38 138 GLY B C 1
ATOM 4808 O O . GLY B 1 138 ? 33.567 22.087 1.162 1.00 11.55 138 GLY B O 1
ATOM 4809 N N . PRO B 1 139 ? 34.424 20.291 0.110 1.00 12.06 139 PRO B N 1
ATOM 4810 C CA . PRO B 1 139 ? 35.402 21.083 -0.650 1.00 12.55 139 PRO B CA 1
ATOM 4811 C C . PRO B 1 139 ? 34.761 22.211 -1.459 1.00 12.19 139 PRO B C 1
ATOM 4812 O O . PRO B 1 139 ? 33.728 22.015 -2.102 1.00 13.67 139 PRO B O 1
ATOM 4816 N N . VAL B 1 140 ? 35.380 23.385 -1.421 1.00 11.41 140 VAL B N 1
ATOM 4817 C CA . VAL B 1 140 ? 34.890 24.559 -2.141 1.00 11.05 140 VAL B CA 1
ATOM 4818 C C . VAL B 1 140 ? 35.919 25.054 -3.163 1.00 10.02 140 VAL B C 1
ATOM 4819 O O . VAL B 1 140 ? 37.107 25.137 -2.866 1.00 9.99 140 VAL B O 1
ATOM 4823 N N . ALA B 1 141 ? 35.448 25.384 -4.361 1.00 9.91 141 ALA B N 1
ATOM 4824 C CA . ALA B 1 141 ? 36.313 25.900 -5.417 1.00 10.42 141 ALA B CA 1
ATOM 4825 C C . ALA B 1 141 ? 36.215 27.425 -5.376 1.00 10.50 141 ALA B C 1
ATOM 4826 O O . ALA B 1 141 ? 35.121 27.972 -5.253 1.00 8.53 141 ALA B O 1
ATOM 4828 N N . VAL B 1 142 ? 37.356 28.103 -5.489 1.00 10.06 142 VAL B N 1
ATOM 4829 C CA . VAL B 1 142 ? 37.388 29.559 -5.441 1.00 9.44 142 VAL B CA 1
ATOM 4830 C C . VAL B 1 142 ? 38.121 30.201 -6.610 1.00 9.89 142 VAL B C 1
ATOM 4831 O O . VAL B 1 142 ? 39.253 29.845 -6.908 1.00 10.00 142 VAL B O 1
ATOM 4835 N N . PHE B 1 143 ? 37.458 31.148 -7.269 1.00 9.88 143 PHE B N 1
ATOM 4836 C CA . PHE B 1 143 ? 38.053 31.895 -8.377 1.00 11.32 143 PHE B CA 1
ATOM 4837 C C . PHE B 1 143 ? 38.266 33.319 -7.853 1.00 11.63 143 PHE B C 1
ATOM 4838 O O . PHE B 1 143 ? 37.304 34.010 -7.519 1.00 11.73 143 PHE B O 1
ATOM 4846 N N . GLY B 1 144 ? 39.520 33.750 -7.777 1.00 12.67 144 GLY B N 1
ATOM 4847 C CA . GLY B 1 144 ? 39.819 35.082 -7.274 1.00 13.43 144 GLY B CA 1
ATOM 4848 C C . GLY B 1 144 ? 39.588 36.219 -8.254 1.00 15.37 144 GLY B C 1
ATOM 4849 O O . GLY B 1 144 ? 39.494 36.010 -9.468 1.00 16.39 144 GLY B O 1
ATOM 4850 N N . ALA B 1 145 ? 39.496 37.431 -7.715 1.00 15.28 145 ALA B N 1
ATOM 4851 C CA . ALA B 1 145 ? 39.269 38.638 -8.507 1.00 15.97 145 ALA B CA 1
ATOM 4852 C C . ALA B 1 145 ? 40.581 39.221 -9.021 1.00 16.46 145 ALA B C 1
ATOM 4853 O O . ALA B 1 145 ? 41.595 39.213 -8.318 1.00 16.53 145 ALA B O 1
ATOM 4855 N N . SER B 1 146 ? 40.562 39.744 -10.240 1.00 16.15 146 SER B N 1
ATOM 4856 C CA . SER B 1 146 ? 41.767 40.337 -10.807 1.00 15.59 146 SER B 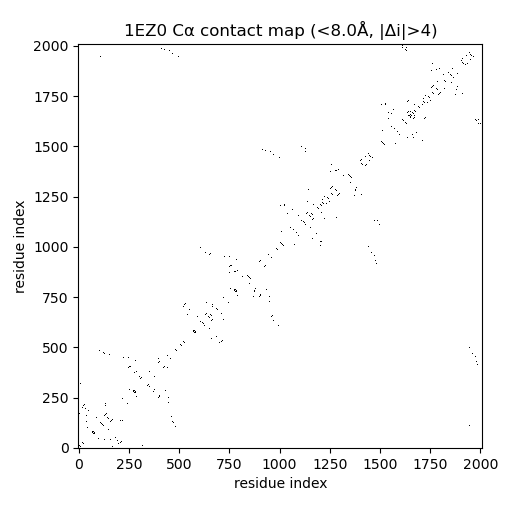CA 1
ATOM 4857 C C . SER B 1 146 ? 42.052 41.716 -10.203 1.00 15.80 146 SER B C 1
ATOM 4858 O O . SER B 1 146 ? 43.208 42.078 -10.004 1.00 15.25 146 SER B O 1
ATOM 4861 N N . ASN B 1 147 ? 41.001 42.475 -9.895 1.00 16.08 147 ASN B N 1
ATOM 4862 C CA . ASN B 1 147 ? 41.175 43.828 -9.352 1.00 17.28 147 ASN B CA 1
ATOM 4863 C C . ASN B 1 147 ? 41.522 43.912 -7.866 1.00 17.15 147 ASN B C 1
ATOM 4864 O O . ASN B 1 147 ? 41.862 44.986 -7.370 1.00 15.99 147 ASN B O 1
ATOM 4869 N N . PHE B 1 148 ? 41.413 42.792 -7.156 1.00 17.15 148 PHE B N 1
ATOM 4870 C CA . PHE B 1 148 ? 41.780 42.725 -5.737 1.00 16.91 148 PHE B CA 1
ATOM 4871 C C . PHE B 1 148 ? 42.550 41.429 -5.561 1.00 17.19 148 PHE B C 1
ATOM 4872 O O . PHE B 1 148 ? 42.065 40.473 -4.941 1.00 17.54 148 PHE B O 1
ATOM 4880 N N . PRO B 1 149 ? 43.781 41.390 -6.103 1.00 16.18 149 PRO B N 1
ATOM 4881 C CA . PRO B 1 149 ? 44.712 40.255 -6.083 1.00 15.71 149 PRO B CA 1
ATOM 4882 C C . PRO B 1 149 ? 45.026 39.648 -4.727 1.00 15.19 149 PRO B C 1
ATOM 4883 O O . PRO B 1 149 ? 45.624 38.579 -4.656 1.00 14.64 149 PRO B O 1
ATOM 4887 N N . LEU B 1 150 ? 44.631 40.323 -3.655 1.00 15.58 150 LEU B N 1
ATOM 4888 C CA . LEU B 1 150 ? 44.892 39.812 -2.315 1.00 15.26 150 LEU B CA 1
ATOM 4889 C C . LEU B 1 150 ? 43.623 39.561 -1.496 1.00 15.59 150 LEU B C 1
ATOM 4890 O O . LEU B 1 150 ? 43.346 38.426 -1.114 1.00 16.58 150 LEU B O 1
ATOM 4895 N N . ALA B 1 151 ? 42.840 40.611 -1.254 1.00 14.41 151 ALA B N 1
ATOM 4896 C CA . ALA B 1 151 ? 41.625 40.500 -0.443 1.00 13.29 151 ALA B CA 1
ATOM 4897 C C . ALA B 1 151 ? 40.471 39.704 -1.051 1.00 12.50 151 ALA B C 1
ATOM 4898 O O . ALA B 1 151 ? 39.593 39.256 -0.324 1.00 12.59 151 ALA B O 1
ATOM 4900 N N . PHE B 1 152 ? 40.459 39.535 -2.371 1.00 12.65 152 PHE B N 1
ATOM 4901 C CA . PHE B 1 152 ? 39.401 38.770 -3.033 1.00 12.93 152 PHE B CA 1
ATOM 4902 C C . PHE B 1 152 ? 39.996 37.652 -3.876 1.00 13.93 152 PHE B C 1
ATOM 4903 O O . PHE B 1 152 ? 39.400 37.240 -4.878 1.00 12.82 152 PHE B O 1
ATOM 4911 N N . SER B 1 153 ? 41.162 37.153 -3.483 1.00 13.65 153 SER B N 1
ATOM 4912 C CA . SER B 1 153 ? 41.779 36.104 -4.271 1.00 14.70 153 SER B CA 1
ATOM 4913 C C . SER B 1 153 ? 42.197 34.856 -3.491 1.00 14.01 153 SER B C 1
ATOM 4914 O O . SER B 1 153 ? 41.429 34.349 -2.678 1.00 13.13 153 SER B O 1
ATOM 4917 N N . ALA B 1 154 ? 43.408 34.364 -3.746 1.00 14.07 154 ALA B N 1
ATOM 4918 C CA . ALA B 1 154 ? 43.909 33.146 -3.103 1.00 14.43 154 ALA B CA 1
ATOM 4919 C C . ALA B 1 154 ? 43.594 33.018 -1.618 1.00 14.66 154 ALA B C 1
ATOM 4920 O O . ALA B 1 154 ? 43.161 31.957 -1.165 1.00 15.08 154 ALA B O 1
ATOM 4922 N N . ALA B 1 155 ? 43.827 34.082 -0.857 1.00 14.39 155 ALA B N 1
ATOM 4923 C CA . ALA B 1 155 ? 43.539 34.065 0.575 1.00 13.80 155 ALA B CA 1
ATOM 4924 C C . ALA B 1 155 ? 42.480 35.113 0.880 1.00 13.01 155 ALA B C 1
ATOM 4925 O O . ALA B 1 155 ? 42.401 35.632 1.997 1.00 12.86 155 ALA B O 1
ATOM 4927 N N . GLY B 1 156 ? 41.656 35.407 -0.122 1.00 13.73 156 GLY B N 1
ATOM 4928 C CA . GLY B 1 156 ? 40.604 36.401 0.026 1.00 11.40 156 GLY B CA 1
ATOM 4929 C C . GLY B 1 156 ? 39.400 35.988 0.856 1.00 11.96 156 GLY B C 1
ATOM 4930 O O . GLY B 1 156 ? 39.423 34.969 1.544 1.00 11.78 156 GLY B O 1
ATOM 4931 N N . GLY B 1 157 ? 38.342 36.795 0.780 1.00 10.86 157 GLY B N 1
ATOM 4932 C CA . GLY B 1 157 ? 37.125 36.549 1.536 1.00 10.24 157 GLY B CA 1
ATOM 4933 C C . GLY B 1 157 ? 36.448 35.204 1.338 1.00 12.24 157 GLY B C 1
ATOM 4934 O O . GLY B 1 157 ? 35.921 34.632 2.294 1.00 10.14 157 GLY B O 1
ATOM 4935 N N . ASP B 1 158 ? 36.438 34.698 0.109 1.00 12.47 158 ASP B N 1
ATOM 4936 C CA . ASP B 1 158 ? 35.807 33.412 -0.144 1.00 13.69 158 ASP B CA 1
ATOM 4937 C C . ASP B 1 158 ? 36.621 32.283 0.505 1.00 13.07 158 ASP B C 1
ATOM 4938 O O . ASP B 1 158 ? 36.064 31.420 1.190 1.00 13.71 158 ASP B O 1
ATOM 4943 N N . THR B 1 159 ? 37.936 32.300 0.313 1.00 11.94 159 THR B N 1
ATOM 4944 C CA . THR B 1 159 ? 38.791 31.270 0.899 1.00 12.15 159 THR B CA 1
ATOM 4945 C C . THR B 1 159 ? 38.723 31.315 2.425 1.00 12.01 159 THR B C 1
ATOM 4946 O O . THR B 1 159 ? 38.565 30.285 3.081 1.00 11.31 159 THR B O 1
ATOM 4950 N N . ALA B 1 160 ? 38.841 32.516 2.982 1.00 11.73 160 ALA B N 1
ATOM 4951 C CA . ALA B 1 160 ? 38.814 32.700 4.427 1.00 11.41 160 ALA B CA 1
ATOM 4952 C C . ALA B 1 160 ? 37.512 32.217 5.056 1.00 11.97 160 ALA B C 1
ATOM 4953 O O . ALA B 1 160 ? 37.525 31.508 6.064 1.00 12.07 160 ALA B O 1
ATOM 4955 N N . SER B 1 161 ? 36.383 32.612 4.477 1.00 11.46 161 SER B N 1
ATOM 4956 C CA . SER B 1 161 ? 35.102 32.199 5.025 1.00 10.55 161 SER B CA 1
ATOM 4957 C C . SER B 1 161 ? 34.861 30.696 4.844 1.00 10.71 161 SER B C 1
ATOM 4958 O O . SER B 1 161 ? 34.243 30.056 5.695 1.00 11.98 161 SER B O 1
ATOM 4961 N N . ALA B 1 162 ? 35.354 30.125 3.749 1.00 10.23 162 ALA B N 1
ATOM 4962 C CA . ALA B 1 162 ? 35.170 28.688 3.517 1.00 10.86 162 ALA B CA 1
ATOM 4963 C C . ALA B 1 162 ? 35.999 27.858 4.509 1.00 10.43 162 ALA B C 1
ATOM 4964 O O . ALA B 1 162 ? 35.501 26.886 5.087 1.00 9.51 162 ALA B O 1
ATOM 4966 N N . LEU B 1 163 ? 37.259 28.233 4.703 1.00 9.62 163 LEU B N 1
ATOM 4967 C CA . LEU B 1 163 ? 38.100 27.508 5.647 1.00 9.89 163 LEU B CA 1
ATOM 4968 C C . LEU B 1 163 ? 37.483 27.638 7.037 1.00 10.34 163 LEU B C 1
ATOM 4969 O O . LEU B 1 163 ? 37.482 26.682 7.813 1.00 10.22 163 LEU B O 1
ATOM 4974 N N . ALA B 1 164 ? 36.954 28.821 7.341 1.00 9.14 164 ALA B N 1
ATOM 4975 C CA . ALA B 1 164 ? 36.326 29.064 8.636 1.00 10.02 164 ALA B CA 1
ATOM 4976 C C . ALA B 1 164 ? 35.138 28.129 8.846 1.00 10.44 164 ALA B C 1
ATOM 4977 O O . ALA B 1 164 ? 34.949 27.591 9.936 1.00 11.81 164 ALA B O 1
ATOM 4979 N N . ALA B 1 165 ? 34.346 27.933 7.797 1.00 10.05 165 ALA B N 1
ATOM 4980 C CA . ALA B 1 165 ? 33.173 27.064 7.866 1.00 10.89 165 ALA B CA 1
ATOM 4981 C C . ALA B 1 165 ? 33.563 25.594 8.016 1.00 11.53 165 ALA B C 1
ATOM 4982 O O . ALA B 1 165 ? 32.745 24.766 8.413 1.00 11.11 165 ALA B O 1
ATOM 4984 N N . GLY B 1 166 ? 34.813 25.279 7.692 1.00 12.08 166 GLY B N 1
ATOM 4985 C CA . GLY B 1 166 ? 35.278 23.911 7.802 1.00 12.55 166 GLY B CA 1
ATOM 4986 C C . GLY B 1 166 ? 35.358 23.193 6.465 1.00 12.60 166 GLY B C 1
ATOM 4987 O O . GLY B 1 166 ? 35.351 21.964 6.417 1.00 12.04 166 GLY B O 1
ATOM 4988 N N . CYS B 1 167 ? 35.448 23.961 5.382 1.00 12.22 167 CYS B N 1
ATOM 4989 C CA . CYS B 1 167 ? 35.526 23.403 4.035 1.00 11.34 167 CYS B CA 1
ATOM 4990 C C . CYS B 1 167 ? 36.928 23.480 3.447 1.00 11.68 167 CYS B C 1
ATOM 4991 O O . CYS B 1 167 ? 37.584 24.517 3.530 1.00 12.98 167 CYS B O 1
ATOM 4994 N N . PRO B 1 168 ? 37.413 22.376 2.855 1.00 10.97 168 PRO B N 1
ATOM 4995 C CA . PRO B 1 168 ? 38.749 22.427 2.256 1.00 10.71 168 PRO B CA 1
ATOM 4996 C C . PRO B 1 168 ? 38.570 23.377 1.065 1.00 9.88 168 PRO B C 1
ATOM 4997 O O . PRO B 1 168 ? 37.468 23.487 0.530 1.00 8.91 168 PRO B O 1
ATOM 5001 N N . VAL B 1 169 ? 39.634 24.049 0.645 1.00 10.14 169 VAL B N 1
ATOM 5002 C CA . VAL B 1 169 ? 39.540 24.976 -0.467 1.00 9.79 169 VAL B CA 1
ATOM 5003 C C . VAL B 1 169 ? 40.506 24.689 -1.615 1.00 10.94 169 VAL B C 1
ATOM 5004 O O . VAL B 1 169 ? 41.672 24.366 -1.396 1.00 11.78 169 VAL B O 1
ATOM 5008 N N . ILE B 1 170 ? 40.000 24.792 -2.842 1.00 11.06 170 ILE B N 1
ATOM 5009 C CA . ILE B 1 170 ? 40.826 24.623 -4.031 1.00 11.57 170 ILE B CA 1
ATOM 5010 C C . ILE B 1 170 ? 40.659 25.911 -4.826 1.00 11.55 170 ILE B C 1
ATOM 5011 O O . ILE B 1 170 ? 39.556 26.244 -5.278 1.00 13.08 170 ILE B O 1
ATOM 5016 N N . VAL B 1 171 ? 41.750 26.652 -4.977 1.00 11.67 171 VAL B N 1
ATOM 5017 C CA . VAL B 1 171 ? 41.710 27.913 -5.699 1.00 11.28 171 VAL B CA 1
ATOM 5018 C C . VAL B 1 171 ? 42.202 27.776 -7.122 1.00 12.83 171 VAL B C 1
ATOM 5019 O O . VAL B 1 171 ? 43.270 27.213 -7.359 1.00 14.53 171 VAL B O 1
ATOM 5023 N N . LYS B 1 172 ? 41.413 28.273 -8.072 1.00 12.66 172 LYS B N 1
ATOM 5024 C CA . LYS B 1 172 ? 41.824 28.255 -9.470 1.00 11.29 172 LYS B CA 1
ATOM 5025 C C . LYS B 1 172 ? 42.473 29.631 -9.621 1.00 11.52 172 LYS B C 1
ATOM 5026 O O . LYS B 1 172 ? 41.784 30.638 -9.818 1.00 10.46 172 LYS B O 1
ATOM 5032 N N . GLY B 1 173 ? 43.797 29.664 -9.498 1.00 11.92 173 GLY B N 1
ATOM 5033 C CA . GLY B 1 173 ? 44.537 30.912 -9.586 1.00 12.30 173 GLY B CA 1
ATOM 5034 C C . GLY B 1 173 ? 44.256 31.762 -10.806 1.00 12.69 173 GLY B C 1
ATOM 5035 O O . GLY B 1 173 ? 44.269 31.269 -11.931 1.00 14.22 173 GLY B O 1
ATOM 5036 N N . HIS B 1 174 ? 43.997 33.046 -10.584 1.00 12.97 174 HIS B N 1
ATOM 5037 C CA . HIS B 1 174 ? 43.729 33.963 -11.685 1.00 13.52 174 HIS B CA 1
ATOM 5038 C C . HIS B 1 174 ? 45.015 34.133 -12.503 1.00 13.86 174 HIS B C 1
ATOM 5039 O O . HIS B 1 174 ? 46.088 34.362 -11.943 1.00 14.41 174 HIS B O 1
ATOM 5046 N N . THR B 1 175 ? 44.911 34.008 -13.821 1.00 13.73 175 THR B N 1
ATOM 5047 C CA . THR B 1 175 ? 46.078 34.148 -14.683 1.00 14.17 175 THR B CA 1
ATOM 5048 C C . THR B 1 175 ? 46.653 35.563 -14.687 1.00 14.09 175 THR B C 1
ATOM 5049 O O . THR B 1 175 ? 47.742 35.787 -15.209 1.00 12.12 175 THR B O 1
ATOM 5053 N N . ALA B 1 176 ? 45.929 36.515 -14.103 1.00 14.11 176 ALA B N 1
ATOM 5054 C CA . ALA B 1 176 ? 46.407 37.897 -14.061 1.00 14.87 176 ALA B CA 1
ATOM 5055 C C . ALA B 1 176 ? 47.477 38.133 -12.995 1.00 15.23 176 ALA B C 1
ATOM 5056 O O . ALA B 1 176 ? 48.218 39.103 -13.080 1.00 16.49 176 ALA B O 1
ATOM 5058 N N . HIS B 1 177 ? 47.549 37.265 -11.987 1.00 14.03 177 HIS B N 1
ATOM 5059 C CA . HIS B 1 177 ? 48.549 37.416 -10.932 1.00 14.45 177 HIS B CA 1
ATOM 5060 C C . HIS B 1 177 ? 48.987 36.080 -10.324 1.00 14.67 177 HIS B C 1
ATOM 5061 O O . HIS B 1 177 ? 48.883 35.867 -9.111 1.00 14.65 177 HIS B O 1
ATOM 5068 N N . PRO B 1 178 ? 49.514 35.169 -11.158 1.00 13.92 178 PRO B N 1
ATOM 5069 C CA . PRO B 1 178 ? 49.966 33.847 -10.701 1.00 13.68 178 PRO B CA 1
ATOM 5070 C C . PRO B 1 178 ? 51.092 33.880 -9.666 1.00 14.12 178 PRO B C 1
ATOM 5071 O O . PRO B 1 178 ? 51.122 33.055 -8.754 1.00 12.55 178 PRO B O 1
ATOM 5075 N N . GLY B 1 179 ? 52.017 34.826 -9.816 1.00 13.49 179 GLY B N 1
ATOM 5076 C CA . GLY B 1 179 ? 53.118 34.927 -8.875 1.00 12.99 179 GLY B CA 1
ATOM 5077 C C . GLY B 1 179 ? 52.632 35.339 -7.498 1.00 12.92 179 GLY B C 1
ATOM 5078 O O . GLY B 1 179 ? 53.129 34.861 -6.476 1.00 12.18 179 GLY B O 1
ATOM 5079 N N . THR B 1 180 ? 51.650 36.231 -7.471 1.00 12.27 180 THR B N 1
ATOM 5080 C CA . THR B 1 180 ? 51.089 36.707 -6.214 1.00 12.60 180 THR B CA 1
ATOM 5081 C C . THR B 1 180 ? 50.404 35.546 -5.495 1.00 13.17 180 THR B C 1
ATOM 5082 O O . THR B 1 180 ? 50.625 35.319 -4.304 1.00 12.62 180 THR B O 1
ATOM 5086 N N . SER B 1 181 ? 49.572 34.812 -6.228 1.00 13.15 181 SER B N 1
ATOM 5087 C CA . SER B 1 181 ? 48.864 33.667 -5.667 1.00 13.51 181 SER B CA 1
ATOM 5088 C C . SER B 1 181 ? 49.849 32.605 -5.153 1.00 13.29 181 SER B C 1
ATOM 5089 O O . SER B 1 181 ? 49.633 32.008 -4.097 1.00 12.91 181 SER B O 1
ATOM 5092 N N . GLN B 1 182 ? 50.926 32.371 -5.897 1.00 12.94 182 GLN B N 1
ATOM 5093 C CA . GLN B 1 182 ? 51.919 31.377 -5.481 1.00 14.82 182 GLN B CA 1
ATOM 5094 C C . GLN B 1 182 ? 52.513 31.709 -4.110 1.00 13.67 182 GLN B C 1
ATOM 5095 O O . GLN B 1 182 ? 52.624 30.845 -3.238 1.00 13.13 182 GLN B O 1
ATOM 5101 N N . ILE B 1 183 ? 52.896 32.965 -3.923 1.00 13.30 183 ILE B N 1
ATOM 5102 C CA . ILE B 1 183 ? 53.467 33.385 -2.655 1.00 14.85 183 ILE B CA 1
ATOM 5103 C C . ILE B 1 183 ? 52.429 33.187 -1.558 1.00 14.96 183 ILE B C 1
ATOM 5104 O O . ILE B 1 183 ? 52.744 32.669 -0.491 1.00 16.29 183 ILE B O 1
ATOM 5109 N N . VAL B 1 184 ? 51.189 33.582 -1.829 1.00 14.24 184 VAL B N 1
ATOM 5110 C CA . VAL B 1 184 ? 50.121 33.428 -0.850 1.00 13.33 184 VAL B CA 1
ATOM 5111 C C . VAL B 1 184 ? 49.906 31.946 -0.516 1.00 14.91 184 VAL B C 1
ATOM 5112 O O . VAL B 1 184 ? 49.675 31.593 0.643 1.00 13.96 184 VAL B O 1
ATOM 5116 N N . ALA B 1 185 ? 49.975 31.086 -1.527 1.00 14.36 185 ALA B N 1
ATOM 5117 C CA . ALA B 1 185 ? 49.801 29.650 -1.317 1.00 15.13 185 ALA B CA 1
ATOM 5118 C C . ALA B 1 185 ? 50.949 29.105 -0.468 1.00 15.48 185 ALA B C 1
ATOM 5119 O O . ALA B 1 185 ? 50.762 28.194 0.341 1.00 14.74 185 ALA B O 1
ATOM 5121 N N . GLU B 1 186 ? 52.142 29.662 -0.651 1.00 15.51 186 GLU B N 1
ATOM 5122 C CA . GLU B 1 186 ? 53.290 29.221 0.130 1.00 15.34 186 GLU B CA 1
ATOM 5123 C C . GLU B 1 186 ? 53.067 29.567 1.591 1.00 15.40 186 GLU B C 1
ATOM 5124 O O . GLU B 1 186 ? 53.448 28.807 2.483 1.00 15.88 186 GLU B O 1
ATOM 5130 N N . CYS B 1 187 ? 52.426 30.708 1.827 1.00 14.73 187 CYS B N 1
ATOM 5131 C CA . CYS B 1 187 ? 52.127 31.156 3.179 1.00 14.38 187 CYS B CA 1
ATOM 5132 C C . CYS B 1 187 ? 51.152 30.200 3.850 1.00 14.28 187 CYS B C 1
ATOM 5133 O O . CYS B 1 187 ? 51.333 29.822 5.008 1.00 15.69 187 CYS B O 1
ATOM 5136 N N . ILE B 1 188 ? 50.106 29.822 3.128 1.00 12.51 188 ILE B N 1
ATOM 5137 C CA . ILE B 1 188 ? 49.108 28.915 3.674 1.00 13.44 188 ILE B CA 1
ATOM 5138 C C . ILE B 1 188 ? 49.740 27.550 3.921 1.00 13.91 188 ILE B C 1
ATOM 5139 O O . ILE B 1 188 ? 49.421 26.886 4.896 1.00 13.75 188 ILE B O 1
ATOM 5144 N N . GLU B 1 189 ? 50.643 27.142 3.036 1.00 14.80 189 GLU B N 1
ATOM 5145 C CA . GLU B 1 189 ? 51.332 25.873 3.201 1.00 16.27 189 GLU B CA 1
ATOM 5146 C C . GLU B 1 189 ? 52.131 25.915 4.507 1.00 17.78 189 GLU B C 1
ATOM 5147 O O . GLU B 1 189 ? 52.158 24.927 5.244 1.00 16.86 189 GLU B O 1
ATOM 5153 N N . GLN B 1 190 ? 52.777 27.050 4.794 1.00 17.75 190 GLN B N 1
ATOM 5154 C CA . GLN B 1 190 ? 53.555 27.179 6.028 1.00 19.19 190 GLN B CA 1
ATOM 5155 C C . GLN B 1 190 ? 52.647 27.113 7.240 1.00 18.65 190 GLN B C 1
ATOM 5156 O O . GLN B 1 190 ? 52.978 26.478 8.238 1.00 17.85 190 GLN B O 1
ATOM 5162 N N . ALA B 1 191 ? 51.502 27.783 7.150 1.00 17.63 191 ALA B N 1
ATOM 5163 C CA . ALA B 1 191 ? 50.541 27.811 8.246 1.00 16.35 191 ALA B CA 1
ATOM 5164 C C . ALA B 1 191 ? 50.035 26.413 8.579 1.00 16.59 191 ALA B C 1
ATOM 5165 O O . ALA B 1 191 ? 49.920 26.051 9.754 1.00 15.31 191 ALA B O 1
ATOM 5167 N N . LEU B 1 192 ? 49.723 25.635 7.546 1.00 16.02 192 LEU B N 1
ATOM 5168 C CA . LEU B 1 192 ? 49.237 24.279 7.749 1.00 17.56 192 LEU B CA 1
ATOM 5169 C C . LEU B 1 192 ? 50.318 23.408 8.399 1.00 18.61 192 LEU B C 1
ATOM 5170 O O . LEU B 1 192 ? 50.022 22.571 9.255 1.00 18.38 192 LEU B O 1
ATOM 5175 N N . LYS B 1 193 ? 51.575 23.618 8.013 1.00 20.76 193 LYS B N 1
ATOM 5176 C CA . LYS B 1 193 ? 52.675 22.852 8.593 1.00 21.85 193 LYS B CA 1
ATOM 5177 C C . LYS B 1 193 ? 52.813 23.194 10.066 1.00 22.51 193 LYS B C 1
ATOM 5178 O O . LYS B 1 193 ? 52.958 22.310 10.906 1.00 22.67 193 LYS B O 1
ATOM 5184 N N . GLN B 1 194 ? 52.761 24.484 10.374 1.00 22.08 194 GLN B N 1
ATOM 5185 C CA . GLN B 1 194 ? 52.888 24.942 11.748 1.00 23.29 194 GLN B CA 1
ATOM 5186 C C . GLN B 1 194 ? 51.767 24.367 12.614 1.00 21.98 194 GLN B C 1
ATOM 5187 O O . GLN B 1 194 ? 52.003 23.941 13.743 1.00 21.14 194 GLN B O 1
ATOM 5193 N N . GLU B 1 195 ? 50.552 24.347 12.073 1.00 20.59 195 GLU B N 1
ATOM 5194 C CA . GLU B 1 195 ? 49.388 23.831 12.791 1.00 20.38 195 GLU B CA 1
ATOM 5195 C C . GLU B 1 195 ? 49.325 22.311 12.734 1.00 19.59 195 GLU B C 1
ATOM 5196 O O . GLU B 1 195 ? 48.477 21.689 13.376 1.00 19.78 195 GLU B O 1
ATOM 5202 N N . GLN B 1 196 ? 50.229 21.721 11.958 1.00 19.68 196 GLN B N 1
ATOM 5203 C CA . GLN B 1 196 ? 50.287 20.269 11.783 1.00 20.10 196 GLN B CA 1
ATOM 5204 C C . GLN B 1 196 ? 48.957 19.719 11.265 1.00 19.02 196 GLN B C 1
ATOM 5205 O O . GLN B 1 196 ? 48.383 18.787 11.835 1.00 16.78 196 GLN B O 1
ATOM 5211 N N . LEU B 1 197 ? 48.475 20.314 10.175 1.00 17.55 197 LEU B N 1
ATOM 5212 C CA . LEU B 1 197 ? 47.225 19.896 9.553 1.00 16.99 197 LEU B CA 1
ATOM 5213 C C . LEU B 1 197 ? 47.522 19.490 8.119 1.00 16.46 197 LEU B C 1
ATOM 5214 O O . LEU B 1 197 ? 48.526 19.917 7.548 1.00 17.18 197 LEU B O 1
ATOM 5219 N N . PRO B 1 198 ? 46.659 18.654 7.519 1.00 16.14 198 PRO B N 1
ATOM 5220 C CA . PRO B 1 198 ? 46.826 18.179 6.140 1.00 16.15 198 PRO B CA 1
ATOM 5221 C C . PRO B 1 198 ? 46.970 19.299 5.108 1.00 16.24 198 PRO B C 1
ATOM 5222 O O . PRO B 1 198 ? 46.235 20.290 5.143 1.00 15.87 198 PRO B O 1
ATOM 5226 N N . GLN B 1 199 ? 47.913 19.131 4.186 1.00 16.01 199 GLN B N 1
ATOM 5227 C CA . GLN B 1 199 ? 48.135 20.112 3.130 1.00 15.92 199 GLN B CA 1
ATOM 5228 C C . GLN B 1 199 ? 46.923 20.170 2.197 1.00 16.02 199 GLN B C 1
ATOM 5229 O O . GLN B 1 199 ? 46.653 21.196 1.571 1.00 14.77 199 GLN B O 1
ATOM 5235 N N . ALA B 1 200 ? 46.191 19.063 2.115 1.00 14.38 200 ALA B N 1
ATOM 5236 C CA . ALA B 1 200 ? 45.025 18.985 1.247 1.00 15.24 200 ALA B CA 1
ATOM 5237 C C . ALA B 1 200 ? 43.898 19.932 1.666 1.00 14.26 200 ALA B C 1
ATOM 5238 O O . ALA B 1 200 ? 42.891 20.053 0.969 1.00 14.63 200 ALA B O 1
ATOM 5240 N N . ILE B 1 201 ? 44.068 20.603 2.800 1.00 14.99 201 ILE B N 1
ATOM 5241 C CA . ILE B 1 201 ? 43.069 21.554 3.276 1.00 13.65 201 ILE B CA 1
ATOM 5242 C C . ILE B 1 201 ? 42.998 22.735 2.310 1.00 14.02 201 ILE B C 1
ATOM 5243 O O . ILE B 1 201 ? 41.942 23.346 2.126 1.00 13.86 201 ILE B O 1
ATOM 5248 N N . PHE B 1 202 ? 44.127 23.051 1.686 1.00 13.16 202 PHE B N 1
ATOM 5249 C CA . PHE B 1 202 ? 44.181 24.153 0.738 1.00 13.38 202 PHE B CA 1
ATOM 5250 C C . PHE B 1 202 ? 45.067 23.798 -0.441 1.00 12.57 202 PHE B C 1
ATOM 5251 O O . PHE B 1 202 ? 46.185 23.327 -0.265 1.00 12.99 202 PHE B O 1
ATOM 5259 N N . THR B 1 203 ? 44.568 24.047 -1.646 1.00 14.21 203 THR B N 1
ATOM 5260 C CA . THR B 1 203 ? 45.330 23.755 -2.854 1.00 12.38 203 THR B CA 1
ATOM 5261 C C . THR B 1 203 ? 45.156 24.842 -3.902 1.00 11.65 203 THR B C 1
ATOM 5262 O O . THR B 1 203 ? 44.039 25.269 -4.201 1.00 11.10 203 THR B O 1
ATOM 5266 N N . LEU B 1 204 ? 46.273 25.281 -4.463 1.00 11.27 204 LEU B N 1
ATOM 5267 C CA . LEU B 1 204 ? 46.249 26.296 -5.494 1.00 12.11 204 LEU B CA 1
ATOM 5268 C C . LEU B 1 204 ? 46.540 25.650 -6.837 1.00 13.37 204 LEU B C 1
ATOM 5269 O O . LEU B 1 204 ? 47.557 24.971 -6.995 1.00 14.46 204 LEU B O 1
ATOM 5274 N N . LEU B 1 205 ? 45.643 25.847 -7.800 1.00 13.36 205 LEU B N 1
ATOM 5275 C CA . LEU B 1 205 ? 45.856 25.327 -9.143 1.00 13.69 205 LEU B CA 1
ATOM 5276 C C . LEU B 1 205 ? 46.117 26.536 -10.050 1.00 14.18 205 LEU B C 1
ATOM 5277 O O . LEU B 1 205 ? 45.517 27.598 -9.855 1.00 12.69 205 LEU B O 1
ATOM 5282 N N . GLN B 1 206 ? 47.016 26.377 -11.022 1.00 13.83 206 GLN B N 1
ATOM 5283 C CA . GLN B 1 206 ? 47.355 27.458 -11.949 1.00 14.20 206 GLN B CA 1
ATOM 5284 C C . GLN B 1 206 ? 47.179 27.007 -13.401 1.00 14.96 206 GLN B C 1
ATOM 5285 O O . GLN B 1 206 ? 47.164 25.815 -13.688 1.00 14.31 206 GLN B O 1
ATOM 5291 N N . GLY B 1 207 ? 47.041 27.966 -14.313 1.00 16.34 207 GLY B N 1
ATOM 5292 C CA . GLY B 1 207 ? 46.884 27.622 -15.714 1.00 16.16 207 GLY B CA 1
ATOM 5293 C C . GLY B 1 207 ? 46.074 28.625 -16.503 1.00 17.93 207 GLY B C 1
ATOM 5294 O O . GLY B 1 207 ? 45.110 29.201 -15.990 1.00 17.60 207 GLY B O 1
ATOM 5295 N N . ASN B 1 208 ? 46.456 28.824 -17.762 1.00 18.19 208 ASN B N 1
ATOM 5296 C CA . ASN B 1 208 ? 45.758 29.767 -18.619 1.00 19.62 208 ASN B CA 1
ATOM 5297 C C . ASN B 1 208 ? 44.813 29.091 -19.613 1.00 20.15 208 ASN B C 1
ATOM 5298 O O . ASN B 1 208 ? 44.343 29.722 -20.560 1.00 20.95 208 ASN B O 1
ATOM 5303 N N . GLN B 1 209 ? 44.541 27.806 -19.399 1.00 20.82 209 GLN B N 1
ATOM 5304 C CA . GLN B 1 209 ? 43.615 27.062 -20.256 1.00 22.01 209 GLN B CA 1
ATOM 5305 C C . GLN B 1 209 ? 42.293 26.942 -19.494 1.00 21.59 209 GLN B C 1
ATOM 5306 O O . GLN B 1 209 ? 42.239 26.336 -18.424 1.00 21.18 209 GLN B O 1
ATOM 5312 N N . ARG B 1 210 ? 41.238 27.532 -20.049 1.00 21.68 210 ARG B N 1
ATOM 5313 C CA . ARG B 1 210 ? 39.921 27.537 -19.422 1.00 22.33 210 ARG B CA 1
ATOM 5314 C C . ARG B 1 210 ? 39.367 26.167 -19.037 1.00 21.59 210 ARG B C 1
ATOM 5315 O O . ARG B 1 210 ? 38.535 26.060 -18.136 1.00 20.53 210 ARG B O 1
ATOM 5323 N N . ALA B 1 211 ? 39.830 25.116 -19.705 1.00 20.44 211 ALA B N 1
ATOM 5324 C CA . ALA B 1 211 ? 39.368 23.769 -19.394 1.00 18.99 211 ALA B CA 1
ATOM 5325 C C . ALA B 1 211 ? 39.602 23.481 -17.913 1.00 18.38 211 ALA B C 1
ATOM 5326 O O . ALA B 1 211 ? 38.900 22.678 -17.301 1.00 16.54 211 ALA B O 1
ATOM 5328 N N . LEU B 1 212 ? 40.592 24.154 -17.336 1.00 16.27 212 LEU B N 1
ATOM 5329 C CA . LEU B 1 212 ? 40.910 23.969 -15.928 1.00 16.01 212 LEU B CA 1
ATOM 5330 C C . LEU B 1 212 ? 39.739 24.352 -15.028 1.00 15.30 212 LEU B C 1
ATOM 5331 O O . LEU B 1 212 ? 39.250 23.524 -14.259 1.00 15.89 212 LEU B O 1
ATOM 5336 N N . GLY B 1 213 ? 39.298 25.603 -15.134 1.00 15.04 213 GLY B N 1
ATOM 5337 C CA . GLY B 1 213 ? 38.198 26.093 -14.317 1.00 14.50 213 GLY B CA 1
ATOM 5338 C C . GLY B 1 213 ? 36.908 25.315 -14.493 1.00 14.82 213 GLY B C 1
ATOM 5339 O O . GLY B 1 213 ? 36.185 25.060 -13.531 1.00 14.76 213 GLY B O 1
ATOM 5340 N N . GLN B 1 214 ? 36.625 24.929 -15.729 1.00 14.96 214 GLN B N 1
ATOM 5341 C CA . GLN B 1 214 ? 35.419 24.175 -16.041 1.00 15.43 214 GLN B CA 1
ATOM 5342 C C . GLN B 1 214 ? 35.420 22.795 -15.388 1.00 14.83 214 GLN B C 1
ATOM 5343 O O . GLN B 1 214 ? 34.399 22.355 -14.859 1.00 13.85 214 GLN B O 1
ATOM 5349 N N . ALA B 1 215 ? 36.563 22.117 -15.414 1.00 13.91 215 ALA B N 1
ATOM 5350 C CA . ALA B 1 215 ? 36.669 20.794 -14.802 1.00 13.39 215 ALA B CA 1
ATOM 5351 C C . ALA B 1 215 ? 36.520 20.913 -13.287 1.00 12.58 215 ALA B C 1
ATOM 5352 O O . ALA B 1 215 ? 35.895 20.069 -12.643 1.00 12.73 215 ALA B O 1
ATOM 5354 N N . LEU B 1 216 ? 37.098 21.964 -12.718 1.00 11.68 216 LEU B N 1
ATOM 5355 C CA . LEU B 1 216 ? 37.012 22.184 -11.279 1.00 11.61 216 LEU B CA 1
ATOM 5356 C C . LEU B 1 216 ? 35.556 22.382 -10.845 1.00 11.91 216 LEU B C 1
ATOM 5357 O O . LEU B 1 216 ? 35.092 21.753 -9.890 1.00 11.61 216 LEU B O 1
ATOM 5362 N N . VAL B 1 217 ? 34.837 23.246 -11.553 1.00 10.91 217 VAL B N 1
ATOM 5363 C CA . VAL B 1 217 ? 33.440 23.517 -11.229 1.00 12.48 217 VAL B CA 1
ATOM 5364 C C . VAL B 1 217 ? 32.553 22.285 -11.430 1.00 13.59 217 VAL B C 1
ATOM 5365 O O . VAL B 1 217 ? 31.553 22.111 -10.736 1.00 13.93 217 VAL B O 1
ATOM 5369 N N . SER B 1 218 ? 32.931 21.421 -12.367 1.00 13.97 218 SER B N 1
ATOM 5370 C CA . SER B 1 218 ? 32.149 20.225 -12.656 1.00 15.10 218 SER B CA 1
ATOM 5371 C C . SER B 1 218 ? 32.549 18.975 -11.885 1.00 14.75 218 SER B C 1
ATOM 5372 O O . SER B 1 218 ? 31.867 17.956 -11.982 1.00 14.80 218 SER B O 1
ATOM 5375 N N . HIS B 1 219 ? 33.633 19.037 -11.119 1.00 14.18 219 HIS B N 1
ATOM 5376 C CA . HIS B 1 219 ? 34.073 17.857 -10.385 1.00 14.14 219 HIS B CA 1
ATOM 5377 C C . HIS B 1 219 ? 33.087 17.462 -9.293 1.00 14.45 219 HIS B C 1
ATOM 5378 O O . HIS B 1 219 ? 32.718 18.280 -8.451 1.00 15.14 219 HIS B O 1
ATOM 5385 N N . PRO B 1 220 ? 32.656 16.186 -9.291 1.00 14.23 220 PRO B N 1
ATOM 5386 C CA . PRO B 1 220 ? 31.702 15.626 -8.321 1.00 13.80 220 PRO B CA 1
ATOM 5387 C C . PRO B 1 220 ? 32.057 15.838 -6.844 1.00 13.06 220 PRO B C 1
ATOM 5388 O O . PRO B 1 220 ? 31.164 15.891 -6.004 1.00 11.98 220 PRO B O 1
ATOM 5392 N N . GLU B 1 221 ? 33.348 15.961 -6.524 1.00 12.53 221 GLU B N 1
ATOM 5393 C CA . GLU B 1 221 ? 33.755 16.166 -5.132 1.00 12.45 221 GLU B CA 1
ATOM 5394 C C . GLU B 1 221 ? 33.703 17.637 -4.692 1.00 12.21 221 GLU B C 1
ATOM 5395 O O . GLU B 1 221 ? 33.795 17.932 -3.504 1.00 12.40 221 GLU B O 1
ATOM 5401 N N . ILE B 1 222 ? 33.574 18.553 -5.646 1.00 10.19 222 ILE B N 1
ATOM 5402 C CA . ILE B 1 222 ? 33.477 19.984 -5.332 1.00 10.44 222 ILE B CA 1
ATOM 5403 C C . ILE B 1 222 ? 32.017 20.237 -4.944 1.00 10.63 222 ILE B C 1
ATOM 5404 O O . ILE B 1 222 ? 31.105 19.910 -5.709 1.00 9.28 222 ILE B O 1
ATOM 5409 N N . LYS B 1 223 ? 31.794 20.830 -3.771 1.00 10.98 223 LYS B N 1
ATOM 5410 C CA . LYS B 1 223 ? 30.429 21.057 -3.285 1.00 10.97 223 LYS B CA 1
ATOM 5411 C C . LYS B 1 223 ? 29.872 22.479 -3.322 1.00 11.75 223 LYS B C 1
ATOM 5412 O O . LYS B 1 223 ? 28.707 22.695 -2.984 1.00 11.80 223 LYS B O 1
ATOM 5418 N N . ALA B 1 224 ? 30.694 23.444 -3.728 1.00 11.17 224 ALA B N 1
ATOM 5419 C CA . ALA B 1 224 ? 30.253 24.837 -3.837 1.00 10.36 224 ALA B CA 1
ATOM 5420 C C . ALA B 1 224 ? 31.329 25.655 -4.539 1.00 10.78 224 ALA B C 1
ATOM 5421 O O . ALA B 1 224 ? 32.489 25.252 -4.585 1.00 10.16 224 ALA B O 1
ATOM 5423 N N . VAL B 1 225 ? 30.945 26.807 -5.081 1.00 10.27 225 VAL B N 1
ATOM 5424 C CA . VAL B 1 225 ? 31.899 27.654 -5.779 1.00 10.81 225 VAL B CA 1
ATOM 5425 C C . VAL B 1 225 ? 31.808 29.125 -5.376 1.00 11.61 225 VAL B C 1
ATOM 5426 O O . VAL B 1 225 ? 30.715 29.663 -5.162 1.00 11.84 225 VAL B O 1
ATOM 5430 N N . GLY B 1 226 ? 32.972 29.756 -5.269 1.00 11.58 226 GLY B N 1
ATOM 5431 C CA . GLY B 1 226 ? 33.060 31.171 -4.955 1.00 10.72 226 GLY B CA 1
ATOM 5432 C C . GLY B 1 226 ? 33.699 31.791 -6.187 1.00 10.81 226 GLY B C 1
ATOM 5433 O O . GLY B 1 226 ? 34.757 31.339 -6.618 1.00 9.10 226 GLY B O 1
ATOM 5434 N N . PHE B 1 227 ? 33.064 32.815 -6.756 1.00 11.38 227 PHE B N 1
ATOM 5435 C CA . PHE B 1 227 ? 33.567 33.459 -7.969 1.00 12.81 227 PHE B CA 1
ATOM 5436 C C . PHE B 1 227 ? 33.425 34.983 -7.941 1.00 14.12 227 PHE B C 1
ATOM 5437 O O . PHE B 1 227 ? 32.420 35.527 -7.476 1.00 13.22 227 PHE B O 1
ATOM 5445 N N . THR B 1 228 ? 34.442 35.662 -8.458 1.00 15.53 228 THR B N 1
ATOM 5446 C CA . THR B 1 228 ? 34.442 37.117 -8.533 1.00 15.12 228 THR B CA 1
ATOM 5447 C C . THR B 1 228 ? 35.040 37.449 -9.899 1.00 15.80 228 THR B C 1
ATOM 5448 O O . THR B 1 228 ? 36.220 37.186 -10.143 1.00 16.82 228 THR B O 1
ATOM 5452 N N . GLY B 1 229 ? 34.231 38.001 -10.797 1.00 15.55 229 GLY B N 1
ATOM 5453 C CA . GLY B 1 229 ? 34.727 38.317 -12.128 1.00 15.94 229 GLY B CA 1
ATOM 5454 C C . GLY B 1 229 ? 33.665 38.829 -13.093 1.00 16.45 229 GLY B C 1
ATOM 5455 O O . GLY B 1 229 ? 32.674 39.424 -12.673 1.00 18.04 229 GLY B O 1
ATOM 5456 N N . SER B 1 230 ? 33.862 38.581 -14.385 1.00 15.21 230 SER B N 1
ATOM 5457 C CA . SER B 1 230 ? 32.939 39.052 -15.417 1.00 17.86 230 SER B CA 1
ATOM 5458 C C . SER B 1 230 ? 31.617 38.306 -15.470 1.00 17.89 230 SER B C 1
ATOM 5459 O O . SER B 1 230 ? 31.511 37.157 -15.028 1.00 16.32 230 SER B O 1
ATOM 5462 N N . VAL B 1 231 ? 30.614 38.967 -16.040 1.00 17.70 231 VAL B N 1
ATOM 5463 C CA . VAL B 1 231 ? 29.288 38.377 -16.174 1.00 19.06 231 VAL B CA 1
ATOM 5464 C C . VAL B 1 231 ? 29.314 37.230 -17.185 1.00 18.89 231 VAL B C 1
ATOM 5465 O O . VAL B 1 231 ? 28.646 36.216 -17.004 1.00 19.45 231 VAL B O 1
ATOM 5469 N N . GLY B 1 232 ? 30.094 37.398 -18.247 1.00 18.97 232 GLY B N 1
ATOM 5470 C CA . GLY B 1 232 ? 30.184 36.373 -19.272 1.00 17.87 232 GLY B CA 1
ATOM 5471 C C . GLY B 1 232 ? 30.742 35.060 -18.763 1.00 16.41 232 GLY B C 1
ATOM 5472 O O . GLY B 1 232 ? 30.106 34.017 -18.909 1.00 16.70 232 GLY B O 1
ATOM 5473 N N . GLY B 1 233 ? 31.935 35.113 -18.178 1.00 16.60 233 GLY B N 1
ATOM 5474 C CA . GLY B 1 233 ? 32.561 33.917 -17.649 1.00 16.17 233 GLY B CA 1
ATOM 5475 C C . GLY B 1 233 ? 31.831 33.419 -16.413 1.00 16.23 233 GLY B C 1
ATOM 5476 O O . GLY B 1 233 ? 31.634 32.214 -16.241 1.00 15.48 233 GLY B O 1
ATOM 5477 N N . GLY B 1 234 ? 31.427 34.348 -15.554 1.00 14.09 234 GLY B N 1
ATOM 5478 C CA . GLY B 1 234 ? 30.717 33.979 -14.343 1.00 13.83 234 GLY B CA 1
ATOM 5479 C C . GLY B 1 234 ? 29.418 33.243 -14.613 1.00 14.01 234 GLY B C 1
ATOM 5480 O O . GLY B 1 234 ? 29.139 32.224 -13.993 1.00 13.16 234 GLY B O 1
ATOM 5481 N N . ARG B 1 235 ? 28.617 33.745 -15.548 1.00 13.84 235 ARG B N 1
ATOM 5482 C CA . ARG B 1 235 ? 27.354 33.091 -15.854 1.00 13.64 235 ARG B CA 1
ATOM 5483 C C . ARG B 1 235 ? 27.606 31.730 -16.496 1.00 13.65 235 ARG B C 1
ATOM 5484 O O . ARG B 1 235 ? 26.869 30.774 -16.241 1.00 13.70 235 ARG B O 1
ATOM 5492 N N . ALA B 1 236 ? 28.649 31.637 -17.317 1.00 13.77 236 ALA B N 1
ATOM 5493 C CA . ALA B 1 236 ? 28.984 30.367 -17.961 1.00 14.27 236 ALA B CA 1
ATOM 5494 C C . ALA B 1 236 ? 29.294 29.313 -16.897 1.00 13.57 236 ALA B C 1
ATOM 5495 O O . ALA B 1 236 ? 28.787 28.190 -16.953 1.00 13.55 236 ALA B O 1
ATOM 5497 N N . LEU B 1 237 ? 30.125 29.679 -15.926 1.00 12.61 237 LEU B N 1
ATOM 5498 C CA . LEU B 1 237 ? 30.501 28.748 -14.860 1.00 14.17 237 LEU B CA 1
ATOM 5499 C C . LEU B 1 237 ? 29.313 28.420 -13.953 1.00 13.45 237 LEU B C 1
ATOM 5500 O O . LEU B 1 237 ? 29.188 27.295 -13.456 1.00 14.18 237 LEU B O 1
ATOM 5505 N N . PHE B 1 238 ? 28.447 29.408 -13.740 1.00 12.89 238 PHE B N 1
ATOM 5506 C CA . PHE B 1 238 ? 27.254 29.233 -12.914 1.00 11.92 238 PHE B CA 1
ATOM 5507 C C . PHE B 1 238 ? 26.372 28.172 -13.560 1.00 11.93 238 PHE B C 1
ATOM 5508 O O . PHE B 1 238 ? 25.868 27.267 -12.885 1.00 10.95 238 PHE B O 1
ATOM 5516 N N . ASN B 1 239 ? 26.183 28.290 -14.871 1.00 12.36 239 ASN B N 1
ATOM 5517 C CA . ASN B 1 239 ? 25.358 27.340 -15.604 1.00 12.71 239 ASN B CA 1
ATOM 5518 C C . ASN B 1 239 ? 25.953 25.946 -15.514 1.00 12.95 239 ASN B C 1
ATOM 5519 O O . ASN B 1 239 ? 25.235 24.957 -15.366 1.00 13.68 239 ASN B O 1
ATOM 5524 N N . LEU B 1 240 ? 27.273 25.880 -15.596 1.00 13.58 240 LEU B N 1
ATOM 5525 C CA . LEU B 1 240 ? 27.968 24.604 -15.523 1.00 15.65 240 LEU B CA 1
ATOM 5526 C C . LEU B 1 240 ? 27.673 23.941 -14.182 1.00 15.30 240 LEU B C 1
ATOM 5527 O O . LEU B 1 240 ? 27.363 22.743 -14.121 1.00 16.62 240 LEU B O 1
ATOM 5532 N N . ALA B 1 241 ? 27.749 24.737 -13.115 1.00 14.90 241 ALA B N 1
ATOM 5533 C CA . ALA B 1 241 ? 27.504 24.265 -11.755 1.00 15.16 241 ALA B CA 1
ATOM 5534 C C . ALA B 1 241 ? 26.085 23.734 -11.555 1.00 16.00 241 ALA B C 1
ATOM 5535 O O . ALA B 1 241 ? 25.863 22.825 -10.755 1.00 15.63 241 ALA B O 1
ATOM 5537 N N . HIS B 1 242 ? 25.118 24.294 -12.272 1.00 17.51 242 HIS B N 1
ATOM 5538 C CA . HIS B 1 242 ? 23.750 23.826 -12.104 1.00 19.68 242 HIS B CA 1
ATOM 5539 C C . HIS B 1 242 ? 23.289 22.789 -13.107 1.00 19.08 242 HIS B C 1
ATOM 5540 O O . HIS B 1 242 ? 22.145 22.340 -13.078 1.00 19.36 242 HIS B O 1
ATOM 5547 N N . GLU B 1 243 ? 24.206 22.391 -13.975 1.00 19.12 243 GLU B N 1
ATOM 5548 C CA . GLU B 1 243 ? 23.918 21.368 -14.961 1.00 18.90 243 GLU B CA 1
ATOM 5549 C C . GLU B 1 243 ? 24.512 20.032 -14.493 1.00 17.72 243 GLU B C 1
ATOM 5550 O O . GLU B 1 243 ? 24.303 18.999 -15.120 1.00 18.97 243 GLU B O 1
ATOM 5556 N N . ARG B 1 244 ? 25.246 20.065 -13.380 1.00 17.28 244 ARG B N 1
ATOM 5557 C CA . ARG B 1 244 ? 25.880 18.876 -12.791 1.00 14.95 244 ARG B CA 1
ATOM 5558 C C . ARG B 1 244 ? 24.834 17.866 -12.324 1.00 15.23 244 ARG B C 1
ATOM 5559 O O . ARG B 1 244 ? 23.691 18.236 -12.054 1.00 14.86 244 ARG B O 1
ATOM 5567 N N . PRO B 1 245 ? 25.212 16.574 -12.225 1.00 14.77 245 PRO B N 1
ATOM 5568 C CA . PRO B 1 245 ? 24.263 15.555 -11.769 1.00 14.42 245 PRO B CA 1
ATOM 5569 C C . PRO B 1 245 ? 23.734 15.989 -10.397 1.00 15.58 245 PRO B C 1
ATOM 5570 O O . PRO B 1 245 ? 22.566 15.774 -10.065 1.00 14.52 245 PRO B O 1
ATOM 5574 N N . GLU B 1 246 ? 24.618 16.591 -9.605 1.00 15.68 246 GLU B N 1
ATOM 5575 C CA . GLU B 1 246 ? 24.268 17.125 -8.287 1.00 15.35 246 GLU B CA 1
ATOM 5576 C C . GLU B 1 246 ? 24.590 18.616 -8.338 1.00 15.01 246 GLU B C 1
ATOM 5577 O O . GLU B 1 246 ? 25.745 19.013 -8.212 1.00 14.68 246 GLU B O 1
ATOM 5583 N N . PRO B 1 247 ? 23.571 19.464 -8.556 1.00 14.72 247 PRO B N 1
ATOM 5584 C CA . PRO B 1 247 ? 23.812 20.910 -8.615 1.00 13.56 247 PRO B CA 1
ATOM 5585 C C . PRO B 1 247 ? 24.426 21.406 -7.312 1.00 12.74 247 PRO B C 1
ATOM 5586 O O . PRO B 1 247 ? 24.126 20.884 -6.242 1.00 12.84 247 PRO B O 1
ATOM 5590 N N . ILE B 1 248 ? 25.294 22.408 -7.408 1.00 12.26 248 ILE B N 1
ATOM 5591 C CA . ILE B 1 248 ? 25.932 22.966 -6.222 1.00 11.54 248 ILE B CA 1
ATOM 5592 C C . ILE B 1 248 ? 25.807 24.483 -6.189 1.00 11.48 248 ILE B C 1
ATOM 5593 O O . ILE B 1 248 ? 25.724 25.129 -7.232 1.00 11.39 248 ILE B O 1
ATOM 5598 N N . PRO B 1 249 ? 25.787 25.066 -4.984 1.00 11.09 249 PRO B N 1
ATOM 5599 C CA . PRO B 1 249 ? 25.676 26.520 -4.828 1.00 11.53 249 PRO B CA 1
ATOM 5600 C C . PRO B 1 249 ? 26.836 27.200 -5.547 1.00 11.60 249 PRO B C 1
ATOM 5601 O O . PRO B 1 249 ? 27.984 26.743 -5.464 1.00 10.61 249 PRO B O 1
ATOM 5605 N N . PHE B 1 250 ? 26.535 28.286 -6.247 1.00 10.76 250 PHE B N 1
ATOM 5606 C CA . PHE B 1 250 ? 27.550 29.047 -6.964 1.00 10.99 250 PHE B CA 1
ATOM 5607 C C . PHE B 1 250 ? 27.383 30.514 -6.550 1.00 11.15 250 PHE B C 1
ATOM 5608 O O . PHE B 1 250 ? 26.381 31.143 -6.876 1.00 10.77 250 PHE B O 1
ATOM 5616 N N . TYR B 1 251 ? 28.358 31.047 -5.817 1.00 11.59 251 TYR B N 1
ATOM 5617 C CA . TYR B 1 251 ? 28.292 32.432 -5.367 1.00 12.02 251 TYR B CA 1
ATOM 5618 C C . TYR B 1 251 ? 29.229 33.320 -6.169 1.00 11.89 251 TYR B C 1
ATOM 5619 O O . TYR B 1 251 ? 30.410 33.450 -5.836 1.00 11.68 251 TYR B O 1
ATOM 5628 N N . GLY B 1 252 ? 28.691 33.921 -7.224 1.00 10.77 252 GLY B N 1
ATOM 5629 C CA . GLY B 1 252 ? 29.485 34.782 -8.075 1.00 12.96 252 GLY B CA 1
ATOM 5630 C C . GLY B 1 252 ? 29.045 36.237 -8.137 1.00 13.91 252 GLY B C 1
ATOM 5631 O O . GLY B 1 252 ? 27.864 36.548 -8.271 1.00 13.39 252 GLY B O 1
ATOM 5632 N N . GLU B 1 253 ? 30.013 37.133 -8.011 1.00 15.89 253 GLU B N 1
ATOM 5633 C CA . GLU B 1 253 ? 29.768 38.568 -8.096 1.00 19.15 253 GLU B CA 1
ATOM 5634 C C . GLU B 1 253 ? 30.163 38.864 -9.539 1.00 19.12 253 GLU B C 1
ATOM 5635 O O . GLU B 1 253 ? 31.345 38.813 -9.883 1.00 18.78 253 GLU B O 1
ATOM 5641 N N . LEU B 1 254 ? 29.176 39.165 -10.379 1.00 18.27 254 LEU B N 1
ATOM 5642 C CA . LEU B 1 254 ? 29.424 39.365 -11.802 1.00 19.55 254 LEU B CA 1
ATOM 5643 C C . LEU B 1 254 ? 29.562 40.778 -12.339 1.00 21.08 254 LEU B C 1
ATOM 5644 O O . LEU B 1 254 ? 30.150 40.980 -13.405 1.00 23.25 254 LEU B O 1
ATOM 5649 N N . GLY B 1 255 ? 29.031 41.762 -11.632 1.00 20.30 255 GLY B N 1
ATOM 5650 C CA . GLY B 1 255 ? 29.142 43.120 -12.136 1.00 21.91 255 GLY B CA 1
ATOM 5651 C C . GLY B 1 255 ? 27.988 43.993 -11.692 1.00 20.89 255 GLY B C 1
ATOM 5652 O O . GLY B 1 255 ? 26.957 43.496 -11.247 1.00 22.16 255 GLY B O 1
ATOM 5653 N N . ALA B 1 256 ? 28.164 45.302 -11.811 1.00 20.84 256 ALA B N 1
ATOM 5654 C CA . ALA B 1 256 ? 27.134 46.255 -11.407 1.00 19.51 256 ALA B CA 1
ATOM 5655 C C . ALA B 1 256 ? 27.589 47.646 -11.808 1.00 18.44 256 ALA B C 1
ATOM 5656 O O . ALA B 1 256 ? 28.782 47.870 -12.015 1.00 17.15 256 ALA B O 1
ATOM 5658 N N . ILE B 1 257 ? 26.651 48.582 -11.919 1.00 17.07 257 ILE B N 1
ATOM 5659 C CA . ILE B 1 257 ? 27.032 49.940 -12.277 1.00 17.99 257 ILE B CA 1
ATOM 5660 C C . ILE B 1 257 ? 26.852 50.896 -11.101 1.00 16.54 257 ILE B C 1
ATOM 5661 O O . ILE B 1 257 ? 27.130 52.088 -11.202 1.00 15.33 257 ILE B O 1
ATOM 5666 N N . ASN B 1 258 ? 26.372 50.347 -9.989 1.00 15.82 258 ASN B N 1
ATOM 5667 C CA . ASN B 1 258 ? 26.194 51.102 -8.757 1.00 14.53 258 ASN B CA 1
ATOM 5668 C C . ASN B 1 258 ? 25.547 52.479 -8.948 1.00 14.25 258 ASN B C 1
ATOM 5669 O O . ASN B 1 258 ? 26.206 53.513 -8.805 1.00 14.78 258 ASN B O 1
ATOM 5674 N N . PRO B 1 259 ? 24.236 52.506 -9.252 1.00 13.52 259 PRO B N 1
ATOM 5675 C CA . PRO B 1 259 ? 23.505 53.763 -9.467 1.00 13.59 259 PRO B CA 1
ATOM 5676 C C . PRO B 1 259 ? 23.570 54.736 -8.291 1.00 13.83 259 PRO B C 1
ATOM 5677 O O . PRO B 1 259 ? 23.439 54.347 -7.134 1.00 13.99 259 PRO B O 1
ATOM 5681 N N . THR B 1 260 ? 23.783 56.005 -8.613 1.00 12.63 260 THR B N 1
ATOM 5682 C CA . THR B 1 260 ? 23.882 57.067 -7.624 1.00 13.56 260 THR B CA 1
ATOM 5683 C C . THR B 1 260 ? 22.877 58.176 -7.947 1.00 14.01 260 THR B C 1
ATOM 5684 O O . THR B 1 260 ? 22.865 58.699 -9.062 1.00 13.69 260 THR B O 1
ATOM 5688 N N . PHE B 1 261 ? 22.037 58.528 -6.977 1.00 13.90 261 PHE B N 1
ATOM 5689 C CA . PHE B 1 261 ? 21.042 59.581 -7.172 1.00 14.45 261 PHE B CA 1
ATOM 5690 C C . PHE B 1 261 ? 21.444 60.832 -6.388 1.00 14.89 261 PHE B C 1
ATOM 5691 O O . PHE B 1 261 ? 21.571 60.788 -5.166 1.00 16.94 261 PHE B O 1
ATOM 5699 N N . ILE B 1 262 ? 21.650 61.940 -7.088 1.00 14.97 262 ILE B N 1
ATOM 5700 C CA . ILE B 1 262 ? 22.057 63.191 -6.446 1.00 15.51 262 ILE B CA 1
ATOM 5701 C C . ILE B 1 262 ? 20.987 64.283 -6.578 1.00 16.95 262 ILE B C 1
ATOM 5702 O O . ILE B 1 262 ? 20.667 64.716 -7.685 1.00 17.34 262 ILE B O 1
ATOM 5707 N N . PHE B 1 263 ? 20.430 64.708 -5.446 1.00 16.87 263 PHE B N 1
ATOM 5708 C CA . PHE B 1 263 ? 19.408 65.752 -5.437 1.00 17.60 263 PHE B CA 1
ATOM 5709 C C . PHE B 1 263 ? 20.063 67.132 -5.441 1.00 17.49 263 PHE B C 1
ATOM 5710 O O . PHE B 1 263 ? 21.185 67.293 -4.974 1.00 16.15 263 PHE B O 1
ATOM 5718 N N . PRO B 1 264 ? 19.367 68.149 -5.977 1.00 18.82 264 PRO B N 1
ATOM 5719 C CA . PRO B 1 264 ? 19.894 69.517 -6.039 1.00 19.99 264 PRO B CA 1
ATOM 5720 C C . PRO B 1 264 ? 20.435 70.081 -4.723 1.00 20.53 264 PRO B C 1
ATOM 5721 O O . PRO B 1 264 ? 21.512 70.683 -4.698 1.00 21.60 264 PRO B O 1
ATOM 5725 N N . SER B 1 265 ? 19.698 69.887 -3.633 1.00 21.96 265 SER B N 1
ATOM 5726 C CA . SER B 1 265 ? 20.128 70.412 -2.338 1.00 22.51 265 SER B CA 1
ATOM 5727 C C . SER B 1 265 ? 21.468 69.830 -1.916 1.00 21.85 265 SER B C 1
ATOM 5728 O O . SER B 1 265 ? 22.246 70.495 -1.240 1.00 22.86 265 SER B O 1
ATOM 5731 N N . ALA B 1 266 ? 21.734 68.584 -2.303 1.00 21.59 266 ALA B N 1
ATOM 5732 C CA . ALA B 1 266 ? 23.003 67.956 -1.962 1.00 21.00 266 ALA B CA 1
ATOM 5733 C C . ALA B 1 266 ? 24.095 68.705 -2.719 1.00 21.28 266 ALA B C 1
ATOM 5734 O O . ALA B 1 266 ? 25.197 68.911 -2.211 1.00 21.28 266 ALA B O 1
ATOM 5736 N N . MET B 1 267 ? 23.771 69.114 -3.942 1.00 22.23 267 MET B N 1
ATOM 5737 C CA . MET B 1 267 ? 24.717 69.845 -4.774 1.00 24.02 267 MET B CA 1
ATOM 5738 C C . MET B 1 267 ? 24.938 71.252 -4.243 1.00 24.46 267 MET B C 1
ATOM 5739 O O . MET B 1 267 ? 26.007 71.827 -4.425 1.00 24.24 267 MET B O 1
ATOM 5744 N N . ARG B 1 268 ? 23.924 71.803 -3.583 1.00 26.68 268 ARG B N 1
ATOM 5745 C CA . ARG B 1 268 ? 24.042 73.135 -3.003 1.00 27.43 268 ARG B CA 1
ATOM 5746 C C . ARG B 1 268 ? 24.835 73.055 -1.690 1.00 28.67 268 ARG B C 1
ATOM 5747 O O . ARG B 1 268 ? 25.608 73.960 -1.368 1.00 29.73 268 ARG B O 1
ATOM 5755 N N . ALA B 1 269 ? 24.658 71.958 -0.952 1.00 28.40 269 ALA B N 1
ATOM 5756 C CA . ALA B 1 269 ? 25.315 71.753 0.342 1.00 29.09 269 ALA B CA 1
ATOM 5757 C C . ALA B 1 269 ? 26.804 71.410 0.298 1.00 29.28 269 ALA B C 1
ATOM 5758 O O . ALA B 1 269 ? 27.546 71.733 1.230 1.00 29.28 269 ALA B O 1
ATOM 5760 N N . LYS B 1 270 ? 27.240 70.738 -0.761 1.00 29.41 270 LYS B N 1
ATOM 5761 C CA . LYS B 1 270 ? 28.648 70.373 -0.884 1.00 29.20 270 LYS B CA 1
ATOM 5762 C C . LYS B 1 270 ? 29.198 70.882 -2.211 1.00 28.50 270 LYS B C 1
ATOM 5763 O O . LYS B 1 270 ? 28.964 70.292 -3.265 1.00 27.77 270 LYS B O 1
ATOM 5769 N N . ALA B 1 271 ? 29.933 71.986 -2.145 1.00 27.08 271 ALA B N 1
ATOM 5770 C CA . ALA B 1 271 ? 30.509 72.600 -3.331 1.00 25.77 271 ALA B CA 1
ATOM 5771 C C . ALA B 1 271 ? 31.503 71.691 -4.031 1.00 24.88 271 ALA B C 1
ATOM 5772 O O . ALA B 1 271 ? 31.726 71.834 -5.233 1.00 24.18 271 ALA B O 1
ATOM 5774 N N . ASP B 1 272 ? 32.098 70.764 -3.283 1.00 23.75 272 ASP B N 1
ATOM 5775 C CA . ASP B 1 272 ? 33.085 69.854 -3.855 1.00 23.41 272 ASP B CA 1
ATOM 5776 C C . ASP B 1 272 ? 32.506 68.481 -4.180 1.00 22.10 272 ASP B C 1
ATOM 5777 O O . ASP B 1 272 ? 33.246 67.511 -4.306 1.00 21.45 272 ASP B O 1
ATOM 5782 N N . LEU B 1 273 ? 31.190 68.397 -4.334 1.00 20.73 273 LEU B N 1
ATOM 5783 C CA . LEU B 1 273 ? 30.563 67.110 -4.623 1.00 20.71 273 LEU B CA 1
ATOM 5784 C C . LEU B 1 273 ? 31.083 66.514 -5.931 1.00 20.20 273 LEU B C 1
ATOM 5785 O O . LEU B 1 273 ? 31.357 65.316 -6.008 1.00 18.87 273 LEU B O 1
ATOM 5790 N N . ALA B 1 274 ? 31.234 67.350 -6.955 1.00 20.27 274 ALA B N 1
ATOM 5791 C CA . ALA B 1 274 ? 31.745 66.881 -8.245 1.00 20.24 274 ALA B CA 1
ATOM 5792 C C . ALA B 1 274 ? 33.164 66.338 -8.079 1.00 20.35 274 ALA B C 1
ATOM 5793 O O . ALA B 1 274 ? 33.539 65.334 -8.696 1.00 20.64 274 ALA B O 1
ATOM 5795 N N . ASP B 1 275 ? 33.947 67.004 -7.240 1.00 19.28 275 ASP B N 1
ATOM 5796 C CA . ASP B 1 275 ? 35.316 66.582 -6.968 1.00 19.19 275 ASP B CA 1
ATOM 5797 C C . ASP B 1 275 ? 35.308 65.204 -6.306 1.00 17.33 275 ASP B C 1
ATOM 5798 O O . ASP B 1 275 ? 36.140 64.351 -6.612 1.00 16.24 275 ASP B O 1
ATOM 5803 N N . GLN B 1 276 ? 34.373 65.001 -5.384 1.00 16.41 276 GLN B N 1
ATOM 5804 C CA . GLN B 1 276 ? 34.264 63.727 -4.685 1.00 17.20 276 GLN B CA 1
ATOM 5805 C C . GLN B 1 276 ? 33.859 62.638 -5.671 1.00 16.28 276 GLN B C 1
ATOM 5806 O O . GLN B 1 276 ? 34.373 61.520 -5.629 1.00 15.84 276 GLN B O 1
ATOM 5812 N N . PHE B 1 277 ? 32.936 62.981 -6.562 1.00 15.03 277 PHE B N 1
ATOM 5813 C CA . PHE B 1 277 ? 32.461 62.034 -7.551 1.00 15.46 277 PHE B CA 1
ATOM 5814 C C . PHE B 1 277 ? 33.615 61.529 -8.407 1.00 15.11 277 PHE B C 1
ATOM 5815 O O . PHE B 1 277 ? 33.817 60.330 -8.533 1.00 15.34 277 PHE B O 1
ATOM 5823 N N . VAL B 1 278 ? 34.386 62.450 -8.974 1.00 16.40 278 VAL B N 1
ATOM 5824 C CA . VAL B 1 278 ? 35.521 62.082 -9.810 1.00 15.93 278 VAL B CA 1
ATOM 5825 C C . VAL B 1 278 ? 36.543 61.235 -9.044 1.00 17.39 278 VAL B C 1
ATOM 5826 O O . VAL B 1 278 ? 37.128 60.307 -9.607 1.00 18.99 278 VAL B O 1
ATOM 5830 N N . ALA B 1 279 ? 36.758 61.547 -7.769 1.00 15.98 279 ALA B N 1
ATOM 5831 C CA . ALA B 1 279 ? 37.708 60.785 -6.962 1.00 16.35 279 ALA B CA 1
ATOM 5832 C C . ALA B 1 279 ? 37.225 59.348 -6.789 1.00 16.00 279 ALA B C 1
ATOM 5833 O O . ALA B 1 279 ? 38.013 58.404 -6.830 1.00 16.74 279 ALA B O 1
ATOM 5835 N N . SER B 1 280 ? 35.920 59.192 -6.607 1.00 16.99 280 SER B N 1
ATOM 5836 C CA . SER B 1 280 ? 35.317 57.881 -6.417 1.00 17.88 280 SER B CA 1
ATOM 5837 C C . SER B 1 280 ? 35.385 57.048 -7.692 1.00 17.67 280 SER B C 1
ATOM 5838 O O . SER B 1 280 ? 35.782 55.890 -7.655 1.00 19.04 280 SER B O 1
ATOM 5841 N N . MET B 1 281 ? 35.010 57.646 -8.819 1.00 18.07 281 MET B N 1
ATOM 5842 C CA . MET B 1 281 ? 35.012 56.929 -10.091 1.00 18.57 281 MET B CA 1
ATOM 5843 C C . MET B 1 281 ? 36.402 56.657 -10.655 1.00 18.50 281 MET B C 1
ATOM 5844 O O . MET B 1 281 ? 36.554 55.809 -11.536 1.00 18.86 281 MET B O 1
ATOM 5849 N N . THR B 1 282 ? 37.414 57.376 -10.166 1.00 17.93 282 THR B N 1
ATOM 5850 C CA . THR B 1 282 ? 38.781 57.161 -10.635 1.00 17.96 282 THR B CA 1
ATOM 5851 C C . THR B 1 282 ? 39.653 56.439 -9.609 1.00 19.27 282 THR B C 1
ATOM 5852 O O . THR B 1 282 ? 40.846 56.222 -9.843 1.00 19.55 282 THR B O 1
ATOM 5856 N N . MET B 1 283 ? 39.062 56.057 -8.480 1.00 19.87 283 MET B N 1
ATOM 5857 C CA . MET B 1 283 ? 39.798 55.345 -7.444 1.00 20.17 283 MET B CA 1
ATOM 5858 C C . MET B 1 283 ? 40.328 54.038 -8.037 1.00 20.07 283 MET B C 1
ATOM 5859 O O . MET B 1 283 ? 39.589 53.295 -8.683 1.00 18.65 283 MET B O 1
ATOM 5864 N N . GLY B 1 284 ? 41.609 53.759 -7.816 1.00 19.13 284 GLY B N 1
ATOM 5865 C CA . GLY B 1 284 ? 42.199 52.556 -8.371 1.00 18.68 284 GLY B CA 1
ATOM 5866 C C . GLY B 1 284 ? 41.985 52.535 -9.875 1.00 17.27 284 GLY B C 1
ATOM 5867 O O . GLY B 1 284 ? 41.835 51.475 -10.468 1.00 17.21 284 GLY B O 1
ATOM 5868 N N . CYS B 1 285 ? 41.977 53.722 -10.481 1.00 17.66 285 CYS B N 1
ATOM 5869 C CA . CYS B 1 285 ? 41.750 53.883 -11.912 1.00 17.16 285 CYS B CA 1
ATOM 5870 C C . CYS B 1 285 ? 40.397 53.289 -12.313 1.00 16.99 285 CYS B C 1
ATOM 5871 O O . CYS B 1 285 ? 40.247 52.720 -13.395 1.00 16.53 285 CYS B O 1
ATOM 5874 N N . GLY B 1 286 ? 39.424 53.431 -11.418 1.00 14.89 286 GLY B N 1
ATOM 5875 C CA . GLY B 1 286 ? 38.081 52.938 -11.665 1.00 15.90 286 GLY B CA 1
ATOM 5876 C C . GLY B 1 286 ? 37.910 51.435 -11.625 1.00 16.06 286 GLY B C 1
ATOM 5877 O O . GLY B 1 286 ? 36.849 50.929 -11.991 1.00 16.61 286 GLY B O 1
ATOM 5878 N N . GLN B 1 287 ? 38.929 50.717 -11.158 1.00 15.27 287 GLN B N 1
ATOM 5879 C CA . GLN B 1 287 ? 38.864 49.265 -11.117 1.00 15.65 287 GLN B CA 1
ATOM 5880 C C . GLN B 1 287 ? 38.286 48.709 -9.818 1.00 15.19 287 GLN B C 1
ATOM 5881 O O . GLN B 1 287 ? 38.843 47.808 -9.204 1.00 16.34 287 GLN B O 1
ATOM 5887 N N . PHE B 1 288 ? 37.150 49.269 -9.421 1.00 16.21 288 PHE B N 1
ATOM 5888 C CA . PHE B 1 288 ? 36.420 48.859 -8.227 1.00 16.35 288 PHE B CA 1
ATOM 5889 C C . PHE B 1 288 ? 35.064 48.346 -8.695 1.00 15.90 288 PHE B C 1
ATOM 5890 O O . PHE B 1 288 ? 34.422 48.966 -9.544 1.00 16.21 288 PHE B O 1
ATOM 5898 N N . CYS B 1 289 ? 34.622 47.221 -8.149 1.00 16.43 289 CYS B N 1
ATOM 5899 C CA . CYS B 1 289 ? 33.327 46.665 -8.531 1.00 17.56 289 CYS B CA 1
ATOM 5900 C C . CYS B 1 289 ? 32.198 47.560 -8.042 1.00 15.88 289 CYS B C 1
ATOM 5901 O O . CYS B 1 289 ? 31.080 47.504 -8.553 1.00 14.51 289 CYS B O 1
ATOM 5904 N N . THR B 1 290 ? 32.517 48.375 -7.042 1.00 14.35 290 THR B N 1
ATOM 5905 C CA . THR B 1 290 ? 31.579 49.302 -6.418 1.00 14.46 290 THR B CA 1
ATOM 5906 C C . THR B 1 290 ? 31.691 50.727 -6.973 1.00 14.80 290 THR B C 1
ATOM 5907 O O . THR B 1 290 ? 31.113 51.663 -6.416 1.00 15.34 290 THR B O 1
ATOM 5911 N N . LYS B 1 291 ? 32.449 50.893 -8.052 1.00 13.85 291 LYS B N 1
ATOM 5912 C CA . LYS B 1 291 ? 32.620 52.207 -8.668 1.00 12.14 291 LYS B CA 1
ATOM 5913 C C . LYS B 1 291 ? 31.278 52.793 -9.121 1.00 11.40 291 LYS B C 1
ATOM 5914 O O . LYS B 1 291 ? 30.481 52.111 -9.765 1.00 12.61 291 LYS B O 1
ATOM 5920 N N . PRO B 1 292 ? 31.003 54.067 -8.784 1.00 10.83 292 PRO B N 1
ATOM 5921 C CA . PRO B 1 292 ? 29.724 54.648 -9.218 1.00 11.05 292 PRO B CA 1
ATOM 5922 C C . PRO B 1 292 ? 29.730 54.807 -10.747 1.00 12.09 292 PRO B C 1
ATOM 5923 O O . PRO B 1 292 ? 30.351 55.728 -11.282 1.00 13.22 292 PRO B O 1
ATOM 5927 N N . GLY B 1 293 ? 29.041 53.899 -11.434 1.00 11.31 293 GLY B N 1
ATOM 5928 C CA . GLY B 1 293 ? 29.000 53.915 -12.887 1.00 11.05 293 GLY B CA 1
ATOM 5929 C C . GLY B 1 293 ? 27.934 54.773 -13.543 1.00 11.75 293 GLY B C 1
ATOM 5930 O O . GLY B 1 293 ? 28.007 55.048 -14.744 1.00 10.43 293 GLY B O 1
ATOM 5931 N N . VAL B 1 294 ? 26.930 55.186 -12.781 1.00 11.50 294 VAL B N 1
ATOM 5932 C CA . VAL B 1 294 ? 25.894 56.042 -13.344 1.00 13.43 294 VAL B CA 1
ATOM 5933 C C . VAL B 1 294 ? 25.323 56.942 -12.267 1.00 13.29 294 VAL B C 1
ATOM 5934 O O . VAL B 1 294 ? 25.015 56.501 -11.158 1.00 13.87 294 VAL B O 1
ATOM 5938 N N . VAL B 1 295 ? 25.220 58.218 -12.599 1.00 13.75 295 VAL B N 1
ATOM 5939 C CA . VAL B 1 295 ? 24.688 59.210 -11.685 1.00 14.02 295 VAL B CA 1
ATOM 5940 C C . VAL B 1 295 ? 23.428 59.816 -12.277 1.00 14.56 295 VAL B C 1
ATOM 5941 O O . VAL B 1 295 ? 23.445 60.292 -13.409 1.00 15.75 295 VAL B O 1
ATOM 5945 N N . PHE B 1 296 ? 22.339 59.785 -11.515 1.00 14.31 296 PHE B N 1
ATOM 5946 C CA . PHE B 1 296 ? 21.089 60.382 -11.953 1.00 15.18 296 PHE B CA 1
ATOM 5947 C C . PHE B 1 296 ? 20.942 61.709 -11.205 1.00 16.21 296 PHE B C 1
ATOM 5948 O O . PHE B 1 296 ? 21.071 61.761 -9.976 1.00 16.26 296 PHE B O 1
ATOM 5956 N N . ALA B 1 297 ? 20.698 62.782 -11.949 1.00 16.50 297 ALA B N 1
ATOM 5957 C CA . ALA B 1 297 ? 20.551 64.107 -11.359 1.00 16.83 297 ALA B CA 1
ATOM 5958 C C . ALA B 1 297 ? 19.459 64.886 -12.084 1.00 17.77 297 ALA B C 1
ATOM 5959 O O . ALA B 1 297 ? 19.057 64.522 -13.184 1.00 18.83 297 ALA B O 1
ATOM 5961 N N . LEU B 1 298 ? 18.981 65.959 -11.464 1.00 19.35 298 LEU B N 1
ATOM 5962 C CA . LEU B 1 298 ? 17.929 66.768 -12.063 1.00 20.02 298 LEU B CA 1
ATOM 5963 C C . LEU B 1 298 ? 18.481 67.820 -13.018 1.00 20.92 298 LEU B C 1
ATOM 5964 O O . LEU B 1 298 ? 19.640 68.215 -12.925 1.00 22.19 298 LEU B O 1
ATOM 5969 N N . ASN B 1 299 ? 17.636 68.267 -13.939 1.00 22.58 299 ASN B N 1
ATOM 5970 C CA . ASN B 1 299 ? 18.014 69.269 -14.929 1.00 23.38 299 ASN B CA 1
ATOM 5971 C C . ASN B 1 299 ? 17.942 70.681 -14.340 1.00 23.24 299 ASN B C 1
ATOM 5972 O O . ASN B 1 299 ? 17.068 71.469 -14.699 1.00 25.56 299 ASN B O 1
ATOM 5977 N N . THR B 1 300 ? 18.871 70.989 -13.444 1.00 23.79 300 THR B N 1
ATOM 5978 C CA . THR B 1 300 ? 18.930 72.293 -12.785 1.00 24.11 300 THR B CA 1
ATOM 5979 C C . THR B 1 300 ? 20.327 72.910 -12.960 1.00 24.48 300 THR B C 1
ATOM 5980 O O . THR B 1 300 ? 21.251 72.246 -13.429 1.00 24.99 300 THR B O 1
ATOM 5984 N N . PRO B 1 301 ? 20.495 74.191 -12.591 1.00 23.75 301 PRO B N 1
ATOM 5985 C CA . PRO B 1 301 ? 21.808 74.831 -12.732 1.00 23.65 301 PRO B CA 1
ATOM 5986 C C . PRO B 1 301 ? 22.912 74.140 -11.928 1.00 22.90 301 PRO B C 1
ATOM 5987 O O . PRO B 1 301 ? 24.058 74.083 -12.370 1.00 23.68 301 PRO B O 1
ATOM 5991 N N . GLU B 1 302 ? 22.565 73.624 -10.750 1.00 23.18 302 GLU B N 1
ATOM 5992 C CA . GLU B 1 302 ? 23.529 72.924 -9.906 1.00 22.39 302 GLU B CA 1
ATOM 5993 C C . GLU B 1 302 ? 24.125 71.743 -10.667 1.00 22.31 302 GLU B C 1
ATOM 5994 O O . GLU B 1 302 ? 25.332 71.496 -10.605 1.00 23.15 302 GLU B O 1
ATOM 6000 N N . THR B 1 303 ? 23.265 71.024 -11.384 1.00 21.20 303 THR B N 1
ATOM 6001 C CA . THR B 1 303 ? 23.678 69.864 -12.160 1.00 21.08 303 THR B CA 1
ATOM 6002 C C . THR B 1 303 ? 24.594 70.262 -13.313 1.00 20.91 303 THR B C 1
ATOM 6003 O O . THR B 1 303 ? 25.617 69.614 -13.543 1.00 19.29 303 THR B O 1
ATOM 6007 N N . GLN B 1 304 ? 24.229 71.324 -14.036 1.00 21.72 304 GLN B N 1
ATOM 6008 C CA . GLN B 1 304 ? 25.056 71.778 -15.148 1.00 22.03 304 GLN B CA 1
ATOM 6009 C C . GLN B 1 304 ? 26.439 72.221 -14.653 1.00 22.09 304 GLN B C 1
ATOM 6010 O O . GLN B 1 304 ? 27.432 72.036 -15.360 1.00 21.65 304 GLN B O 1
ATOM 6016 N N . ALA B 1 305 ? 26.508 72.778 -13.438 1.00 21.37 305 ALA B N 1
ATOM 6017 C CA . ALA B 1 305 ? 27.783 73.207 -12.856 1.00 20.43 305 ALA B CA 1
ATOM 6018 C C . ALA B 1 305 ? 28.560 71.973 -12.404 1.00 19.07 305 ALA B C 1
ATOM 6019 O O . ALA B 1 305 ? 29.770 71.903 -12.568 1.00 18.48 305 ALA B O 1
ATOM 6021 N N . PHE B 1 306 ? 27.844 71.006 -11.833 1.00 19.72 306 PHE B N 1
ATOM 6022 C CA . PHE B 1 306 ? 28.431 69.747 -11.366 1.00 18.76 306 PHE B CA 1
ATOM 6023 C C . PHE B 1 306 ? 29.124 69.090 -12.556 1.00 17.76 306 PHE B C 1
ATOM 6024 O O . PHE B 1 306 ? 30.292 68.699 -12.487 1.00 18.25 306 PHE B O 1
ATOM 6032 N N . ILE B 1 307 ? 28.387 68.989 -13.655 1.00 17.30 307 ILE B N 1
ATOM 6033 C CA . ILE B 1 307 ? 28.900 68.385 -14.880 1.00 18.24 307 ILE B CA 1
ATOM 6034 C C . ILE B 1 307 ? 30.160 69.080 -15.403 1.00 18.24 307 ILE B C 1
ATOM 6035 O O . ILE B 1 307 ? 31.137 68.421 -15.747 1.00 18.53 307 ILE B O 1
ATOM 6040 N N . GLU B 1 308 ? 30.141 70.409 -15.457 1.00 19.66 308 GLU B N 1
ATOM 6041 C CA . GLU B 1 308 ? 31.295 71.159 -15.948 1.00 20.24 308 GLU B CA 1
ATOM 6042 C C . GLU B 1 308 ? 32.521 70.972 -15.059 1.00 20.36 308 GLU B C 1
ATOM 6043 O O . GLU B 1 308 ? 33.648 70.889 -15.556 1.00 20.32 308 GLU B O 1
ATOM 6049 N N . THR B 1 309 ? 32.303 70.890 -13.749 1.00 19.69 309 THR B N 1
ATOM 6050 C CA . THR B 1 309 ? 33.404 70.694 -12.817 1.00 19.92 309 THR B CA 1
ATOM 6051 C C . THR B 1 309 ? 33.998 69.307 -13.007 1.00 18.74 309 THR B C 1
ATOM 6052 O O . THR B 1 309 ? 35.215 69.140 -13.068 1.00 19.62 309 THR B O 1
ATOM 6056 N N . ALA B 1 310 ? 33.125 68.310 -13.102 1.00 20.07 310 ALA B N 1
ATOM 6057 C CA . ALA B 1 310 ? 33.553 66.922 -13.282 1.00 18.63 310 ALA B CA 1
ATOM 6058 C C . ALA B 1 310 ? 34.286 66.780 -14.610 1.00 18.68 310 ALA B C 1
ATOM 6059 O O . ALA B 1 310 ? 35.339 66.150 -14.687 1.00 20.02 310 ALA B O 1
ATOM 6061 N N . GLN B 1 311 ? 33.723 67.375 -15.657 1.00 18.79 311 GLN B N 1
ATOM 6062 C CA . GLN B 1 311 ? 34.333 67.333 -16.986 1.00 18.21 311 GLN B CA 1
ATOM 6063 C C . GLN B 1 311 ? 35.740 67.926 -16.975 1.00 18.88 311 GLN B C 1
ATOM 6064 O O . GLN B 1 311 ? 36.649 67.390 -17.604 1.00 17.50 311 GLN B O 1
ATOM 6070 N N . SER B 1 312 ? 35.913 69.040 -16.269 1.00 19.61 312 SER B N 1
ATOM 6071 C CA . SER B 1 312 ? 37.216 69.684 -16.188 1.00 21.06 312 SER B CA 1
ATOM 6072 C C . SER B 1 312 ? 38.231 68.791 -15.465 1.00 21.27 312 SER B C 1
ATOM 6073 O O . SER B 1 312 ? 39.391 68.697 -15.874 1.00 21.93 312 SER B O 1
ATOM 6076 N N . LEU B 1 313 ? 37.796 68.136 -14.393 1.00 21.03 313 LEU B N 1
ATOM 6077 C CA . LEU B 1 313 ? 38.678 67.251 -13.639 1.00 20.41 313 LEU B CA 1
ATOM 6078 C C . LEU B 1 313 ? 39.066 66.058 -14.507 1.00 20.10 313 LEU B C 1
ATOM 6079 O O . LEU B 1 313 ? 40.225 65.652 -14.539 1.00 19.42 313 LEU B O 1
ATOM 6084 N N . ILE B 1 314 ? 38.093 65.503 -15.225 1.00 20.17 314 ILE B N 1
ATOM 6085 C CA . ILE B 1 314 ? 38.369 64.359 -16.090 1.00 19.95 314 ILE B CA 1
ATOM 6086 C C . ILE B 1 314 ? 39.445 64.713 -17.115 1.00 20.74 314 ILE B C 1
ATOM 6087 O O . ILE B 1 314 ? 40.391 63.954 -17.310 1.00 20.06 314 ILE B O 1
ATOM 6092 N N . ARG B 1 315 ? 39.312 65.870 -17.760 1.00 20.64 315 ARG B N 1
ATOM 6093 C CA . ARG B 1 315 ? 40.300 66.293 -18.756 1.00 22.48 315 ARG B CA 1
ATOM 6094 C C . ARG B 1 315 ? 41.712 66.353 -18.193 1.00 21.87 315 ARG B C 1
ATOM 6095 O O . ARG B 1 315 ? 42.689 66.066 -18.892 1.00 22.19 315 ARG B O 1
ATOM 6103 N N . GLN B 1 316 ? 41.807 66.751 -16.930 1.00 22.02 316 GLN B N 1
ATOM 6104 C CA . GLN B 1 316 ? 43.086 66.885 -16.246 1.00 23.00 316 GLN B CA 1
ATOM 6105 C C . GLN B 1 316 ? 43.679 65.541 -15.821 1.00 21.67 316 GLN B C 1
ATOM 6106 O O . GLN B 1 316 ? 44.900 65.384 -15.759 1.00 21.06 316 GLN B O 1
ATOM 6112 N N . GLN B 1 317 ? 42.802 64.583 -15.542 1.00 20.67 317 GLN B N 1
ATOM 6113 C CA . GLN B 1 317 ? 43.172 63.239 -15.098 1.00 19.37 317 GLN B CA 1
ATOM 6114 C C . GLN B 1 317 ? 44.383 62.641 -15.801 1.00 18.55 317 GLN B C 1
ATOM 6115 O O . GLN B 1 317 ? 44.492 62.696 -17.024 1.00 17.23 317 GLN B O 1
ATOM 6121 N N . SER B 1 318 ? 45.286 62.057 -15.015 1.00 18.22 318 SER B N 1
ATOM 6122 C CA . SER B 1 318 ? 46.498 61.435 -15.552 1.00 19.29 318 SER B CA 1
ATOM 6123 C C . SER B 1 318 ? 46.177 60.110 -16.236 1.00 17.73 318 SER B C 1
ATOM 6124 O O . SER B 1 318 ? 45.117 59.533 -16.007 1.00 17.77 318 SER B O 1
ATOM 6127 N N . PRO B 1 319 ? 47.092 59.616 -17.087 1.00 18.62 319 PRO B N 1
ATOM 6128 C CA . PRO B 1 319 ? 46.912 58.350 -17.811 1.00 18.38 319 PRO B CA 1
ATOM 6129 C C . PRO B 1 319 ? 46.844 57.176 -16.838 1.00 18.12 319 PRO B C 1
ATOM 6130 O O . PRO B 1 319 ? 47.574 57.156 -15.854 1.00 19.04 319 PRO B O 1
ATOM 6134 N N . SER B 1 320 ? 45.980 56.206 -17.121 1.00 17.11 320 SER B N 1
ATOM 6135 C CA . SER B 1 320 ? 45.820 55.035 -16.258 1.00 17.40 320 SER B CA 1
ATOM 6136 C C . SER B 1 320 ? 46.346 53.746 -16.889 1.00 16.52 320 SER B C 1
ATOM 6137 O O . SER B 1 320 ? 46.195 53.522 -18.090 1.00 16.81 320 SER B O 1
ATOM 6140 N N . THR B 1 321 ? 46.963 52.906 -16.065 1.00 15.99 321 THR B N 1
ATOM 6141 C CA . THR B 1 321 ? 47.472 51.608 -16.505 1.00 16.26 321 THR B CA 1
ATOM 6142 C C . THR B 1 321 ? 46.548 50.583 -15.864 1.00 14.99 321 THR B C 1
ATOM 6143 O O . THR B 1 321 ? 46.543 50.440 -14.644 1.00 15.88 321 THR B O 1
ATOM 6147 N N . LEU B 1 322 ? 45.765 49.878 -16.670 1.00 14.72 322 LEU B N 1
ATOM 6148 C CA . LEU B 1 322 ? 44.840 48.903 -16.111 1.00 14.78 322 LEU B CA 1
ATOM 6149 C C . LEU B 1 322 ? 45.536 47.585 -15.769 1.00 15.29 322 LEU B C 1
ATOM 6150 O O . LEU B 1 322 ? 46.662 47.330 -16.193 1.00 16.58 322 LEU B O 1
ATOM 6155 N N . LEU B 1 323 ? 44.861 46.766 -14.975 1.00 14.82 323 LEU B N 1
ATOM 6156 C CA . LEU B 1 323 ? 45.399 45.504 -14.502 1.00 14.87 323 LEU B CA 1
ATOM 6157 C C . LEU B 1 323 ? 46.083 44.601 -15.526 1.00 15.94 323 LEU B C 1
ATOM 6158 O O . LEU B 1 323 ? 47.132 44.033 -15.238 1.00 16.84 323 LEU B O 1
ATOM 6163 N N . THR B 1 324 ? 45.502 44.467 -16.715 1.00 17.22 324 THR B N 1
ATOM 6164 C CA . THR B 1 324 ? 46.074 43.609 -17.751 1.00 18.29 324 THR B CA 1
ATOM 6165 C C . THR B 1 324 ? 45.824 44.192 -19.132 1.00 20.54 324 THR B C 1
ATOM 6166 O O . THR B 1 324 ? 44.986 45.084 -19.298 1.00 19.31 324 THR B O 1
ATOM 6170 N N . PRO B 1 325 ? 46.555 43.694 -20.147 1.00 21.23 325 PRO B N 1
ATOM 6171 C CA . PRO B 1 325 ? 46.380 44.185 -21.514 1.00 21.79 325 PRO B CA 1
ATOM 6172 C C . PRO B 1 325 ? 44.958 43.918 -21.995 1.00 21.34 325 PRO B C 1
ATOM 6173 O O . PRO B 1 325 ? 44.385 44.721 -22.730 1.00 22.36 325 PRO B O 1
ATOM 6177 N N . GLY B 1 326 ? 44.398 42.786 -21.571 1.00 20.49 326 GLY B N 1
ATOM 6178 C CA . GLY B 1 326 ? 43.047 42.430 -21.963 1.00 20.29 326 GLY B CA 1
ATOM 6179 C C . GLY B 1 326 ? 42.027 43.413 -21.414 1.00 21.13 326 GLY B C 1
ATOM 6180 O O . GLY B 1 326 ? 41.158 43.903 -22.139 1.00 20.33 326 GLY B O 1
ATOM 6181 N N . ILE B 1 327 ? 42.125 43.696 -20.119 1.00 20.29 327 ILE B N 1
ATOM 6182 C CA . ILE B 1 327 ? 41.213 44.637 -19.487 1.00 19.98 327 ILE B CA 1
ATOM 6183 C C . ILE B 1 327 ? 41.394 46.015 -20.122 1.00 19.50 327 ILE B C 1
ATOM 6184 O O . ILE B 1 327 ? 40.431 46.757 -20.285 1.00 19.43 327 ILE B O 1
ATOM 6189 N N . ARG B 1 328 ? 42.626 46.345 -20.498 1.00 19.81 328 ARG B N 1
ATOM 6190 C CA . ARG B 1 328 ? 42.905 47.627 -21.140 1.00 20.44 328 ARG B CA 1
ATOM 6191 C C . ARG B 1 328 ? 42.159 47.735 -22.468 1.00 19.99 328 ARG B C 1
ATOM 6192 O O . ARG B 1 328 ? 41.472 48.726 -22.724 1.00 17.66 328 ARG B O 1
ATOM 6200 N N . ASP B 1 329 ? 42.304 46.714 -23.311 1.00 20.13 329 ASP B N 1
ATOM 6201 C CA . ASP B 1 329 ? 41.644 46.699 -24.615 1.00 20.93 329 ASP B CA 1
ATOM 6202 C C . ASP B 1 329 ? 40.119 46.794 -24.516 1.00 20.38 329 ASP B C 1
ATOM 6203 O O . ASP B 1 329 ? 39.509 47.623 -25.183 1.00 21.39 329 ASP B O 1
ATOM 6208 N N . SER B 1 330 ? 39.498 45.949 -23.698 1.00 20.47 330 SER B N 1
ATOM 6209 C CA . SER B 1 330 ? 38.040 45.990 -23.556 1.00 20.53 330 SER B CA 1
ATOM 6210 C C . SER B 1 330 ? 37.564 47.390 -23.197 1.00 20.30 330 SER B C 1
ATOM 6211 O O . SER B 1 330 ? 36.563 47.875 -23.734 1.00 18.85 330 SER B O 1
ATOM 6214 N N . TYR B 1 331 ? 38.289 48.042 -22.289 1.00 19.75 331 TYR B N 1
ATOM 6215 C CA . TYR B 1 331 ? 37.926 49.389 -21.862 1.00 18.97 331 TYR B CA 1
ATOM 6216 C C . TYR B 1 331 ? 37.962 50.374 -23.022 1.00 19.26 331 TYR B C 1
ATOM 6217 O O . TYR B 1 331 ? 36.984 51.072 -23.287 1.00 20.25 331 TYR B O 1
ATOM 6226 N N . GLN B 1 332 ? 39.100 50.433 -23.702 1.00 20.79 332 GLN B N 1
ATOM 6227 C CA . GLN B 1 332 ? 39.270 51.354 -24.821 1.00 22.83 332 GLN B CA 1
ATOM 6228 C C . GLN B 1 332 ? 38.221 51.136 -25.897 1.00 22.18 332 GLN B C 1
ATOM 6229 O O . GLN B 1 332 ? 37.587 52.084 -26.370 1.00 22.57 332 GLN B O 1
ATOM 6235 N N . SER B 1 333 ? 38.031 49.879 -26.273 1.00 21.54 333 SER B N 1
ATOM 6236 C CA . SER B 1 333 ? 37.054 49.549 -27.294 1.00 22.62 333 SER B CA 1
ATOM 6237 C C . SER B 1 333 ? 35.633 49.966 -26.910 1.00 21.90 333 SER B C 1
ATOM 6238 O O . SER B 1 333 ? 34.907 50.546 -27.722 1.00 20.57 333 SER B O 1
ATOM 6241 N N . GLN B 1 334 ? 35.237 49.673 -25.675 1.00 20.91 334 GLN B N 1
ATOM 6242 C CA . GLN B 1 334 ? 33.890 50.003 -25.209 1.00 21.28 334 GLN B CA 1
ATOM 6243 C C . GLN B 1 334 ? 33.604 51.486 -24.999 1.00 20.43 334 GLN B C 1
ATOM 6244 O O . GLN B 1 334 ? 32.505 51.945 -25.315 1.00 20.61 334 GLN B O 1
ATOM 6250 N N . VAL B 1 335 ? 34.567 52.243 -24.472 1.00 19.92 335 VAL B N 1
ATOM 6251 C CA . VAL B 1 335 ? 34.334 53.670 -24.261 1.00 20.81 335 VAL B CA 1
ATOM 6252 C C . VAL B 1 335 ? 34.238 54.401 -25.592 1.00 22.12 335 VAL B C 1
ATOM 6253 O O . VAL B 1 335 ? 33.437 55.327 -25.742 1.00 22.07 335 VAL B O 1
ATOM 6257 N N . VAL B 1 336 ? 35.041 53.989 -26.568 1.00 22.57 336 VAL B N 1
ATOM 6258 C CA . VAL B 1 336 ? 34.969 54.641 -27.866 1.00 24.15 336 VAL B CA 1
ATOM 6259 C C . VAL B 1 336 ? 33.643 54.273 -28.530 1.00 23.86 336 VAL B C 1
ATOM 6260 O O . VAL B 1 336 ? 32.968 55.137 -29.083 1.00 23.98 336 VAL B O 1
ATOM 6264 N N . SER B 1 337 ? 33.265 52.999 -28.463 1.00 24.19 337 SER B N 1
ATOM 6265 C CA . SER B 1 337 ? 32.009 52.556 -29.057 1.00 25.72 337 SER B CA 1
ATOM 6266 C C . SER B 1 337 ? 30.826 53.303 -28.452 1.00 26.25 337 SER B C 1
ATOM 6267 O O . SER B 1 337 ? 29.964 53.796 -29.180 1.00 26.14 337 SER B O 1
ATOM 6270 N N . ARG B 1 338 ? 30.786 53.382 -27.122 1.00 26.04 338 ARG B N 1
ATOM 6271 C CA . ARG B 1 338 ? 29.680 54.052 -26.447 1.00 26.67 338 ARG B CA 1
ATOM 6272 C C . ARG B 1 338 ? 29.655 55.553 -26.703 1.00 27.56 338 ARG B C 1
ATOM 6273 O O . ARG B 1 338 ? 28.585 56.147 -26.827 1.00 26.84 338 ARG B O 1
ATOM 6281 N N . GLY B 1 339 ? 30.833 56.161 -26.791 1.00 28.82 339 GLY B N 1
ATOM 6282 C CA . GLY B 1 339 ? 30.902 57.589 -27.045 1.00 29.98 339 GLY B CA 1
ATOM 6283 C C . GLY B 1 339 ? 30.423 57.945 -28.443 1.00 31.11 339 GLY B C 1
ATOM 6284 O O . GLY B 1 339 ? 30.106 59.100 -28.721 1.00 31.40 339 GLY B O 1
ATOM 6285 N N . SER B 1 340 ? 30.369 56.952 -29.326 1.00 32.05 340 SER B N 1
ATOM 6286 C CA . SER B 1 340 ? 29.923 57.175 -30.692 1.00 32.99 340 SER B CA 1
ATOM 6287 C C . SER B 1 340 ? 28.409 57.099 -30.801 1.00 33.80 340 SER B C 1
ATOM 6288 O O . SER B 1 340 ? 27.828 57.496 -31.810 1.00 32.72 340 SER B O 1
ATOM 6291 N N . ASP B 1 341 ? 27.768 56.587 -29.757 1.00 35.06 341 ASP B N 1
ATOM 6292 C CA . ASP B 1 341 ? 26.318 56.447 -29.774 1.00 36.63 341 ASP B CA 1
ATOM 6293 C C . ASP B 1 341 ? 25.554 57.758 -29.855 1.00 36.87 341 ASP B C 1
ATOM 6294 O O . ASP B 1 341 ? 26.061 58.828 -29.518 1.00 36.90 341 ASP B O 1
ATOM 6299 N N . ASP B 1 342 ? 24.318 57.647 -30.320 1.00 37.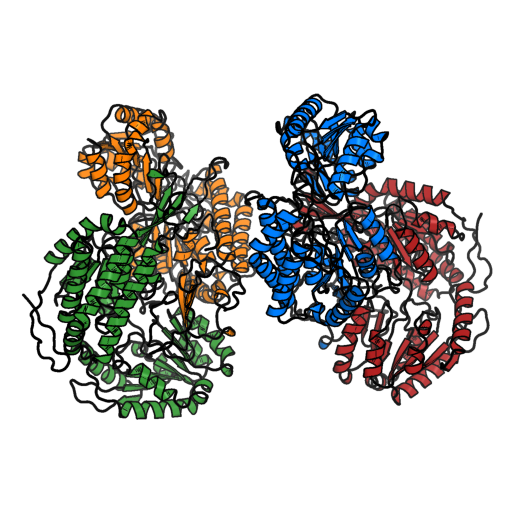69 342 ASP B N 1
ATOM 6300 C CA . ASP B 1 342 ? 23.420 58.780 -30.473 1.00 38.21 342 ASP B CA 1
ATOM 6301 C C . ASP B 1 342 ? 22.877 59.230 -29.123 1.00 36.97 342 ASP B C 1
ATOM 6302 O O . ASP B 1 342 ? 22.441 58.407 -28.314 1.00 36.89 342 ASP B O 1
ATOM 6307 N N . GLY B 1 343 ? 22.907 60.538 -28.887 1.00 35.83 343 GLY B N 1
ATOM 6308 C CA . GLY B 1 343 ? 22.386 61.083 -27.647 1.00 34.13 343 GLY B CA 1
ATOM 6309 C C . GLY B 1 343 ? 23.283 60.991 -26.431 1.00 33.42 343 GLY B C 1
ATOM 6310 O O . GLY B 1 343 ? 22.804 61.132 -25.307 1.00 34.39 343 GLY B O 1
ATOM 6311 N N . ILE B 1 344 ? 24.576 60.765 -26.636 1.00 31.90 344 ILE B N 1
ATOM 6312 C CA . ILE B 1 344 ? 25.502 60.668 -25.514 1.00 30.59 344 ILE B CA 1
ATOM 6313 C C . ILE B 1 344 ? 26.754 61.522 -25.748 1.00 29.70 344 ILE B C 1
ATOM 6314 O O . ILE B 1 344 ? 27.374 61.446 -26.804 1.00 30.48 344 ILE B O 1
ATOM 6319 N N . ASP B 1 345 ? 27.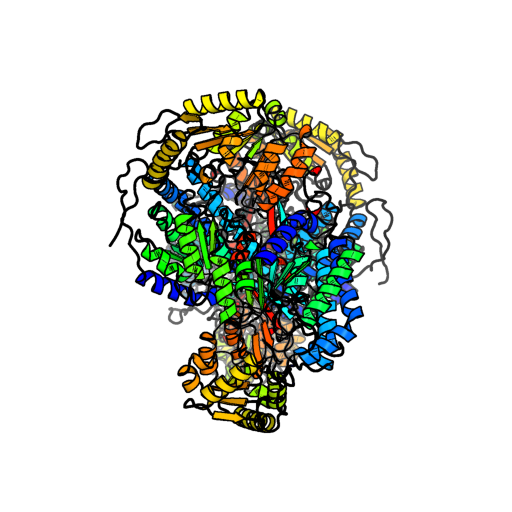110 62.350 -24.769 1.00 28.06 345 ASP B N 1
ATOM 6320 C CA . ASP B 1 345 ? 28.297 63.208 -24.874 1.00 27.58 345 ASP B CA 1
ATOM 6321 C C . ASP B 1 345 ? 29.428 62.618 -24.029 1.00 25.70 345 ASP B C 1
ATOM 6322 O O . ASP B 1 345 ? 29.171 62.050 -22.967 1.00 24.85 345 ASP B O 1
ATOM 6327 N N . VAL B 1 346 ? 30.672 62.751 -24.492 1.00 24.07 346 VAL B N 1
ATOM 6328 C CA . VAL B 1 346 ? 31.803 62.191 -23.758 1.00 22.45 346 VAL B CA 1
ATOM 6329 C C . VAL B 1 346 ? 33.003 63.123 -23.656 1.00 21.91 346 VAL B C 1
ATOM 6330 O O . VAL B 1 346 ? 33.319 63.853 -24.596 1.00 20.85 346 VAL B O 1
ATOM 6334 N N . THR B 1 347 ? 33.655 63.094 -22.495 1.00 21.32 347 THR B N 1
ATOM 6335 C CA . THR B 1 347 ? 34.838 63.901 -22.235 1.00 20.02 347 THR B CA 1
ATOM 6336 C C . THR B 1 347 ? 35.949 62.929 -21.869 1.00 19.60 347 THR B C 1
ATOM 6337 O O . THR B 1 347 ? 35.781 62.093 -20.977 1.00 19.10 347 THR B O 1
ATOM 6341 N N . PHE B 1 348 ? 37.069 63.028 -22.572 1.00 18.09 348 PHE B N 1
ATOM 6342 C CA . PHE B 1 348 ? 38.215 62.155 -22.335 1.00 18.42 348 PHE B CA 1
ATOM 6343 C C . PHE B 1 348 ? 39.399 62.932 -21.771 1.00 18.74 348 PHE B C 1
ATOM 6344 O O . PHE B 1 348 ? 39.532 64.136 -22.001 1.00 17.85 348 PHE B O 1
ATOM 6352 N N . SER B 1 349 ? 40.253 62.236 -21.028 1.00 19.23 349 SER B N 1
ATOM 6353 C CA . SER B 1 349 ? 41.462 62.836 -20.487 1.00 18.58 349 SER B CA 1
ATOM 6354 C C . SER B 1 349 ? 42.470 62.560 -21.599 1.00 20.20 349 SER B C 1
ATOM 6355 O O . SER B 1 349 ? 42.117 61.937 -22.602 1.00 18.82 349 SER B O 1
ATOM 6358 N N . GLN B 1 350 ? 43.711 63.006 -21.442 1.00 20.55 350 GLN B N 1
ATOM 6359 C CA . GLN B 1 350 ? 44.718 62.771 -22.467 1.00 22.22 350 GLN B CA 1
ATOM 6360 C C . GLN B 1 350 ? 45.578 61.570 -22.099 1.00 22.35 350 GLN B C 1
ATOM 6361 O O . GLN B 1 350 ? 46.164 61.523 -21.016 1.00 21.47 350 GLN B O 1
ATOM 6367 N N . ALA B 1 351 ? 45.654 60.604 -23.007 1.00 22.47 351 ALA B N 1
ATOM 6368 C CA . ALA B 1 351 ? 46.428 59.395 -22.766 1.00 24.61 351 ALA B CA 1
ATOM 6369 C C . ALA B 1 351 ? 46.790 58.692 -24.065 1.00 25.38 351 ALA B C 1
ATOM 6370 O O . ALA B 1 351 ? 46.067 58.781 -25.058 1.00 26.06 351 ALA B O 1
ATOM 6372 N N . GLU B 1 352 ? 47.917 57.991 -24.046 1.00 26.94 352 GLU B N 1
ATOM 6373 C CA . GLU B 1 352 ? 48.387 57.251 -25.211 1.00 28.99 352 GLU B CA 1
ATOM 6374 C C . GLU B 1 352 ? 48.603 55.793 -24.823 1.00 29.16 352 GLU B C 1
ATOM 6375 O O . GLU B 1 352 ? 49.172 55.500 -23.771 1.00 29.07 352 GLU B O 1
ATOM 6381 N N . SER B 1 353 ? 48.143 54.881 -25.671 1.00 28.84 353 SER B N 1
ATOM 6382 C CA . SER B 1 353 ? 48.289 53.456 -25.405 1.00 28.63 353 SER B CA 1
ATOM 6383 C C . SER B 1 353 ? 49.746 53.183 -25.027 1.00 27.27 353 SER B C 1
ATOM 6384 O O . SER B 1 353 ? 50.649 53.858 -25.518 1.00 27.69 353 SER B O 1
ATOM 6387 N N . PRO B 1 354 ? 50.001 52.196 -24.148 1.00 26.41 354 PRO B N 1
ATOM 6388 C CA . PRO B 1 354 ? 49.079 51.281 -23.469 1.00 25.47 354 PRO B CA 1
ATOM 6389 C C . PRO B 1 354 ? 48.218 51.898 -22.358 1.00 25.44 354 PRO B C 1
ATOM 6390 O O . PRO B 1 354 ? 47.347 51.229 -21.795 1.00 26.33 354 PRO B O 1
ATOM 6394 N N . CYS B 1 355 ? 48.458 53.163 -22.038 1.00 24.33 355 CYS B N 1
ATOM 6395 C CA . CYS B 1 355 ? 47.679 53.837 -21.002 1.00 23.57 355 CYS B CA 1
ATOM 6396 C C . CYS B 1 355 ? 46.300 54.179 -21.561 1.00 22.01 355 CYS B C 1
ATOM 6397 O O . CYS B 1 355 ? 46.145 54.345 -22.773 1.00 21.74 355 CYS B O 1
ATOM 6400 N N . VAL B 1 356 ? 45.300 54.279 -20.688 1.00 20.21 356 VAL B N 1
ATOM 6401 C CA . VAL B 1 356 ? 43.949 54.625 -21.133 1.00 18.95 356 VAL B CA 1
ATOM 6402 C C . VAL B 1 356 ? 43.504 55.955 -20.540 1.00 18.13 356 VAL B C 1
ATOM 6403 O O . VAL B 1 356 ? 44.001 56.397 -19.496 1.00 17.35 356 VAL B O 1
ATOM 6407 N N . ALA B 1 357 ? 42.562 56.599 -21.213 1.00 17.46 357 ALA B N 1
ATOM 6408 C CA . ALA B 1 357 ? 42.056 57.874 -20.742 1.00 17.68 357 ALA B CA 1
ATOM 6409 C C . ALA B 1 357 ? 40.789 57.680 -19.918 1.00 16.96 357 ALA B C 1
ATOM 6410 O O . ALA B 1 357 ? 40.018 56.749 -20.157 1.00 17.30 357 ALA B O 1
ATOM 6412 N N . SER B 1 358 ? 40.602 58.548 -18.933 1.00 15.50 358 SER B N 1
ATOM 6413 C CA . SER B 1 358 ? 39.415 58.516 -18.103 1.00 16.44 358 SER B CA 1
ATOM 6414 C C . SER B 1 358 ? 38.321 59.126 -18.968 1.00 16.49 358 SER B C 1
ATOM 6415 O O . SER B 1 358 ? 38.609 59.912 -19.879 1.00 16.93 358 SER B O 1
ATOM 6418 N N . ALA B 1 359 ? 37.072 58.771 -18.704 1.00 16.06 359 ALA B N 1
ATOM 6419 C CA . ALA B 1 359 ? 35.984 59.309 -19.505 1.00 15.69 359 ALA B CA 1
ATOM 6420 C C . ALA B 1 359 ? 34.738 59.609 -18.693 1.00 16.25 359 ALA B C 1
ATOM 6421 O O . ALA B 1 359 ? 34.417 58.904 -17.735 1.00 15.63 359 ALA B O 1
ATOM 6423 N N . LEU B 1 360 ? 34.039 60.670 -19.080 1.00 15.71 360 LEU B N 1
ATOM 6424 C CA . LEU B 1 360 ? 32.802 61.046 -18.417 1.00 16.57 360 LEU B CA 1
ATOM 6425 C C . LEU B 1 360 ? 31.730 61.225 -19.480 1.00 16.70 360 LEU B C 1
ATOM 6426 O O . LEU B 1 360 ? 31.831 62.114 -20.326 1.00 16.73 360 LEU B O 1
ATOM 6431 N N . PHE B 1 361 ? 30.716 60.367 -19.457 1.00 16.29 361 PHE B N 1
ATOM 6432 C CA . PHE B 1 361 ? 29.633 60.477 -20.426 1.00 16.50 361 PHE B CA 1
ATOM 6433 C C . PHE B 1 361 ? 28.474 61.258 -19.822 1.00 17.01 361 PHE B C 1
ATOM 6434 O O . PHE B 1 361 ? 28.255 61.216 -18.612 1.00 17.03 361 PHE B O 1
ATOM 6442 N N . VAL B 1 362 ? 27.738 61.971 -20.671 1.00 16.43 362 VAL B N 1
ATOM 6443 C CA . VAL B 1 362 ? 26.588 62.755 -20.236 1.00 15.61 362 VAL B CA 1
ATOM 6444 C C . VAL B 1 362 ? 25.448 62.515 -21.216 1.00 17.58 362 VAL B C 1
ATOM 6445 O O . VAL B 1 362 ? 25.657 62.482 -22.435 1.00 17.09 362 VAL B O 1
ATOM 6449 N N . THR B 1 363 ? 24.241 62.340 -20.686 1.00 17.38 363 THR B N 1
ATOM 6450 C CA . THR B 1 363 ? 23.078 62.102 -21.531 1.00 17.94 363 THR B CA 1
ATOM 6451 C C . THR B 1 363 ? 21.801 62.446 -20.768 1.00 18.80 363 THR B C 1
ATOM 6452 O O . THR B 1 363 ? 21.845 62.803 -19.589 1.00 18.98 363 THR B O 1
ATOM 6456 N N . SER B 1 364 ? 20.665 62.336 -21.449 1.00 19.05 364 SER B N 1
ATOM 6457 C CA . SER B 1 364 ? 19.368 62.628 -20.854 1.00 19.17 364 SER B CA 1
ATOM 6458 C C . SER B 1 364 ? 18.673 61.317 -20.491 1.00 20.28 364 SER B C 1
ATOM 6459 O O . SER B 1 364 ? 19.041 60.251 -20.991 1.00 19.89 364 SER B O 1
ATOM 6462 N N . SER B 1 365 ? 17.666 61.393 -19.626 1.00 21.08 365 SER B N 1
ATOM 6463 C CA . SER B 1 365 ? 16.934 60.193 -19.234 1.00 22.27 365 SER B CA 1
ATOM 6464 C C . SER B 1 365 ? 16.193 59.615 -20.434 1.00 23.10 365 SER B C 1
ATOM 6465 O O . SER B 1 365 ? 15.923 58.412 -20.490 1.00 22.17 365 SER B O 1
ATOM 6468 N N . GLU B 1 366 ? 15.864 60.471 -21.397 1.00 23.70 366 GLU B N 1
ATOM 6469 C CA . GLU B 1 366 ? 15.160 60.017 -22.590 1.00 24.85 366 GLU B CA 1
ATOM 6470 C C . GLU B 1 366 ? 16.035 59.029 -23.354 1.00 23.45 366 GLU B C 1
ATOM 6471 O O . GLU B 1 366 ? 15.594 57.943 -23.723 1.00 22.68 366 GLU B O 1
ATOM 6477 N N . ASN B 1 367 ? 17.288 59.391 -23.575 1.00 23.18 367 ASN B N 1
ATOM 6478 C CA . ASN B 1 367 ? 18.174 58.497 -24.299 1.00 22.97 367 ASN B CA 1
ATOM 6479 C C . ASN B 1 367 ? 18.557 57.289 -23.450 1.00 22.89 367 ASN B C 1
ATOM 6480 O O . ASN B 1 367 ? 18.763 56.197 -23.980 1.00 22.72 367 ASN B O 1
ATOM 6485 N N . TRP B 1 368 ? 18.637 57.475 -22.134 1.00 22.39 368 TRP B N 1
ATOM 6486 C CA . TRP B 1 368 ? 18.971 56.369 -21.235 1.00 21.71 368 TRP B CA 1
ATOM 6487 C C . TRP B 1 368 ? 17.926 55.269 -21.422 1.00 22.29 368 TRP B C 1
ATOM 6488 O O . TRP B 1 368 ? 18.271 54.099 -21.583 1.00 21.59 368 TRP B O 1
ATOM 6499 N N . ARG B 1 369 ? 16.652 55.657 -21.413 1.00 23.19 369 ARG B N 1
ATOM 6500 C CA . ARG B 1 369 ? 15.554 54.713 -21.602 1.00 24.04 369 ARG B CA 1
ATOM 6501 C C . ARG B 1 369 ? 15.614 54.054 -22.973 1.00 24.90 369 ARG B C 1
ATOM 6502 O O . ARG B 1 369 ? 15.117 52.945 -23.146 1.00 25.01 369 ARG B O 1
ATOM 6510 N N . LYS B 1 370 ? 16.209 54.742 -23.946 1.00 25.90 370 LYS B N 1
ATOM 6511 C CA . LYS B 1 370 ? 16.325 54.216 -25.308 1.00 27.01 370 LYS B CA 1
ATOM 6512 C C . LYS B 1 370 ? 17.509 53.271 -25.488 1.00 27.15 370 LYS B C 1
ATOM 6513 O O . LYS B 1 370 ? 17.544 52.493 -26.440 1.00 27.32 370 LYS B O 1
ATOM 6519 N N . HIS B 1 371 ? 18.484 53.348 -24.589 1.00 26.97 371 HIS B N 1
ATOM 6520 C CA . HIS B 1 371 ? 19.672 52.505 -24.691 1.00 26.80 371 HIS B CA 1
ATOM 6521 C C . HIS B 1 371 ? 19.920 51.673 -23.436 1.00 27.16 371 HIS B C 1
ATOM 6522 O O . HIS B 1 371 ? 20.705 52.058 -22.570 1.00 27.36 371 HIS B O 1
ATOM 6529 N N . PRO B 1 372 ? 19.262 50.510 -23.326 1.00 27.00 372 PRO B N 1
ATOM 6530 C CA . PRO B 1 372 ? 19.437 49.648 -22.156 1.00 26.50 372 PRO B CA 1
ATOM 6531 C C . PRO B 1 372 ? 20.862 49.121 -21.984 1.00 26.27 372 PRO B C 1
ATOM 6532 O O . PRO B 1 372 ? 21.279 48.794 -20.873 1.00 26.21 372 PRO B O 1
ATOM 6536 N N . ALA B 1 373 ? 21.609 49.040 -23.078 1.00 24.95 373 ALA B N 1
ATOM 6537 C CA . ALA B 1 373 ? 22.974 48.539 -23.011 1.00 25.70 373 ALA B CA 1
ATOM 6538 C C . ALA B 1 373 ? 23.880 49.489 -22.233 1.00 25.54 373 ALA B C 1
ATOM 6539 O O . ALA B 1 373 ? 24.969 49.100 -21.793 1.00 25.19 373 ALA B O 1
ATOM 6541 N N . TRP B 1 374 ? 23.431 50.732 -22.066 1.00 24.55 374 TRP B N 1
ATOM 6542 C CA . TRP B 1 374 ? 24.208 51.728 -21.334 1.00 24.64 374 TRP B CA 1
ATOM 6543 C C . TRP B 1 374 ? 24.272 51.394 -19.854 1.00 24.22 374 TRP B C 1
ATOM 6544 O O . TRP B 1 374 ? 25.075 51.959 -19.117 1.00 24.27 374 TRP B O 1
ATOM 6555 N N . GLU B 1 375 ? 23.421 50.472 -19.418 1.00 24.63 375 GLU B N 1
ATOM 6556 C CA . GLU B 1 375 ? 23.416 50.073 -18.019 1.00 24.06 375 GLU B CA 1
ATOM 6557 C C . GLU B 1 375 ? 24.500 49.027 -17.779 1.00 23.71 375 GLU B C 1
ATOM 6558 O O . GLU B 1 375 ? 24.812 48.697 -16.637 1.00 22.32 375 GLU B O 1
ATOM 6564 N N . GLU B 1 376 ? 25.064 48.500 -18.862 1.00 23.40 376 GLU B N 1
ATOM 6565 C CA . GLU B 1 376 ? 26.130 47.511 -18.748 1.00 23.45 376 GLU B CA 1
ATOM 6566 C C . GLU B 1 376 ? 27.410 48.172 -18.233 1.00 22.33 376 GLU B C 1
ATOM 6567 O O . GLU B 1 376 ? 27.740 49.296 -18.615 1.00 20.72 376 GLU B O 1
ATOM 6573 N N . GLU B 1 377 ? 28.120 47.471 -17.357 1.00 21.50 377 GLU B N 1
ATOM 6574 C CA . GLU B 1 377 ? 29.361 47.983 -16.780 1.00 21.37 377 GLU B CA 1
ATOM 6575 C C . GLU B 1 377 ? 30.522 48.002 -17.770 1.00 20.35 377 GLU B C 1
ATOM 6576 O O . GLU B 1 377 ? 30.706 47.053 -18.528 1.00 20.19 377 GLU B O 1
ATOM 6582 N N . ILE B 1 378 ? 31.287 49.093 -17.762 1.00 18.80 378 ILE B N 1
ATOM 6583 C CA . ILE B 1 378 ? 32.492 49.223 -18.591 1.00 18.67 378 ILE B CA 1
ATOM 6584 C C . ILE B 1 378 ? 33.592 49.409 -17.553 1.00 17.46 378 ILE B C 1
ATOM 6585 O O . ILE B 1 378 ? 33.763 50.499 -16.998 1.00 17.28 378 ILE B O 1
ATOM 6590 N N . PHE B 1 379 ? 34.313 48.324 -17.284 1.00 15.77 379 PHE B N 1
ATOM 6591 C CA . PHE B 1 379 ? 35.370 48.300 -16.279 1.00 16.01 379 PHE B CA 1
ATOM 6592 C C . PHE B 1 379 ? 36.562 49.199 -16.582 1.00 15.05 379 PHE B C 1
ATOM 6593 O O . PHE B 1 379 ? 37.393 48.897 -17.439 1.00 15.87 379 PHE B O 1
ATOM 6601 N N . GLY B 1 380 ? 36.644 50.306 -15.855 1.00 15.37 380 GLY B N 1
ATOM 6602 C CA . GLY B 1 380 ? 37.724 51.255 -16.059 1.00 14.42 380 GLY B CA 1
ATOM 6603 C C . GLY B 1 380 ? 37.343 52.609 -15.494 1.00 14.25 380 GLY B C 1
ATOM 6604 O O . GLY B 1 380 ? 36.246 52.756 -14.953 1.00 14.59 380 GLY B O 1
ATOM 6605 N N . PRO B 1 381 ? 38.213 53.627 -15.623 1.00 14.60 381 PRO B N 1
ATOM 6606 C CA . PRO B 1 381 ? 37.963 54.981 -15.112 1.00 12.92 381 PRO B CA 1
ATOM 6607 C C . PRO B 1 381 ? 36.967 55.761 -15.963 1.00 14.46 381 PRO B C 1
ATOM 6608 O O . PRO B 1 381 ? 37.281 56.819 -16.509 1.00 13.99 381 PRO B O 1
ATOM 6612 N N . GLN B 1 382 ? 35.748 55.241 -16.023 1.00 15.34 382 GLN B N 1
ATOM 6613 C CA . GLN B 1 382 ? 34.683 55.814 -16.825 1.00 15.94 382 GLN B CA 1
ATOM 6614 C C . GLN B 1 382 ? 33.370 55.845 -16.044 1.00 15.57 382 GLN B C 1
ATOM 6615 O O . GLN B 1 382 ? 33.118 54.971 -15.216 1.00 14.80 382 GLN B O 1
ATOM 6621 N N . SER B 1 383 ? 32.542 56.858 -16.296 1.00 14.67 383 SER B N 1
ATOM 6622 C CA . SER B 1 383 ? 31.241 56.948 -15.634 1.00 14.88 383 SER B CA 1
ATOM 6623 C C . SER B 1 383 ? 30.251 57.746 -16.477 1.00 14.48 383 SER B C 1
ATOM 6624 O O . SER B 1 383 ? 30.637 58.457 -17.406 1.00 13.14 383 SER B O 1
ATOM 6627 N N . LEU B 1 384 ? 28.972 57.625 -16.142 1.00 14.27 384 LEU B N 1
ATOM 6628 C CA . LEU B 1 384 ? 27.914 58.293 -16.882 1.00 14.47 384 LEU B CA 1
ATOM 6629 C C . LEU B 1 384 ? 26.966 59.111 -16.011 1.00 16.15 384 LEU B C 1
ATOM 6630 O O . LEU B 1 384 ? 26.557 58.676 -14.929 1.00 14.80 384 LEU B O 1
ATOM 6635 N N . ILE B 1 385 ? 26.610 60.297 -16.500 1.00 16.17 385 ILE B N 1
ATOM 6636 C CA . ILE B 1 385 ? 25.676 61.163 -15.798 1.00 16.32 385 ILE B CA 1
ATOM 6637 C C . ILE B 1 385 ? 24.397 61.238 -16.631 1.00 17.20 385 ILE B C 1
ATOM 6638 O O . ILE B 1 385 ? 24.441 61.541 -17.827 1.00 17.11 385 ILE B O 1
ATOM 6643 N N . VAL B 1 386 ? 23.264 60.941 -15.999 1.00 16.51 386 VAL B N 1
ATOM 6644 C CA . VAL B 1 386 ? 21.965 60.985 -16.666 1.00 17.14 386 VAL B CA 1
ATOM 6645 C C . VAL B 1 386 ? 21.137 62.137 -16.096 1.00 18.17 386 VAL B C 1
ATOM 6646 O O . VAL B 1 386 ? 20.748 62.116 -14.924 1.00 19.66 386 VAL B O 1
ATOM 6650 N N . VAL B 1 387 ? 20.873 63.143 -16.924 1.00 18.33 387 VAL B N 1
ATOM 6651 C CA . VAL B 1 387 ? 20.105 64.304 -16.496 1.00 18.41 387 VAL B CA 1
ATOM 6652 C C . VAL B 1 387 ? 18.618 64.013 -16.631 1.00 19.67 387 VAL B C 1
ATOM 6653 O O . VAL B 1 387 ? 18.119 63.757 -17.728 1.00 19.57 387 VAL B O 1
ATOM 6657 N N . CYS B 1 388 ? 17.907 64.053 -15.510 1.00 20.13 388 CYS B N 1
ATOM 6658 C CA . CYS B 1 388 ? 16.481 63.762 -15.512 1.00 20.49 388 CYS B CA 1
ATOM 6659 C C . CYS B 1 388 ? 15.608 65.017 -15.522 1.00 22.38 388 CYS B C 1
ATOM 6660 O O . CYS B 1 388 ? 16.008 66.077 -15.037 1.00 22.30 388 CYS B O 1
ATOM 6663 N N . GLU B 1 389 ? 14.408 64.890 -16.076 1.00 23.66 389 GLU B N 1
ATOM 6664 C CA . GLU B 1 389 ? 13.485 66.015 -16.159 1.00 25.56 389 GLU B CA 1
ATOM 6665 C C . GLU B 1 389 ? 13.007 66.484 -14.783 1.00 26.07 389 GLU B C 1
ATOM 6666 O O . GLU B 1 389 ? 12.895 67.686 -14.538 1.00 26.13 389 GLU B O 1
ATOM 6672 N N . ASN B 1 390 ? 12.736 65.530 -13.892 1.00 26.07 390 ASN B N 1
ATOM 6673 C CA . ASN B 1 390 ? 12.266 65.834 -12.544 1.00 25.24 390 ASN B CA 1
ATOM 6674 C C . ASN B 1 390 ? 12.408 64.608 -11.646 1.00 25.27 390 ASN B C 1
ATOM 6675 O O . ASN B 1 390 ? 12.876 63.559 -12.091 1.00 24.66 390 ASN B O 1
ATOM 6680 N N . VAL B 1 391 ? 11.994 64.742 -10.388 1.00 24.78 391 VAL B N 1
ATOM 6681 C CA . VAL B 1 391 ? 12.096 63.642 -9.437 1.00 24.27 391 VAL B CA 1
ATOM 6682 C C . VAL B 1 391 ? 11.271 62.440 -9.866 1.00 24.22 391 VAL B C 1
ATOM 6683 O O . VAL B 1 391 ? 11.720 61.303 -9.735 1.00 24.60 391 VAL B O 1
ATOM 6687 N N . ALA B 1 392 ? 10.071 62.686 -10.383 1.00 23.99 392 ALA B N 1
ATOM 6688 C CA . ALA B 1 392 ? 9.214 61.595 -10.838 1.00 23.68 392 ALA B CA 1
ATOM 6689 C C . ALA B 1 392 ? 9.948 60.786 -11.903 1.00 23.58 392 ALA B C 1
ATOM 6690 O O . ALA B 1 392 ? 9.863 59.558 -11.943 1.00 24.14 392 ALA B O 1
ATOM 6692 N N . ASP B 1 393 ? 10.670 61.491 -12.768 1.00 23.72 393 ASP B N 1
ATOM 6693 C CA . ASP B 1 393 ? 11.434 60.860 -13.838 1.00 24.40 393 ASP B CA 1
ATOM 6694 C C . ASP B 1 393 ? 12.508 59.977 -13.205 1.00 24.19 393 ASP B C 1
ATOM 6695 O O . ASP B 1 393 ? 12.722 58.835 -13.606 1.00 24.63 393 ASP B O 1
ATOM 6700 N N . MET B 1 394 ? 13.159 60.526 -12.190 1.00 24.92 394 MET B N 1
ATOM 6701 C CA . MET B 1 394 ? 14.208 59.838 -11.457 1.00 25.52 394 MET B CA 1
ATOM 6702 C C . MET B 1 394 ? 13.659 58.589 -10.767 1.00 25.58 394 MET B C 1
ATOM 6703 O O . MET B 1 394 ? 14.234 57.500 -10.874 1.00 25.55 394 MET B O 1
ATOM 6708 N N . LEU B 1 395 ? 12.548 58.756 -10.052 1.00 25.21 395 LEU B N 1
ATOM 6709 C CA . LEU B 1 395 ? 11.931 57.645 -9.340 1.00 25.52 395 LEU B CA 1
ATOM 6710 C C . LEU B 1 395 ? 11.447 56.580 -10.307 1.00 25.10 395 LEU B C 1
ATOM 6711 O O . LEU B 1 395 ? 11.480 55.390 -10.003 1.00 24.57 395 LEU B O 1
ATOM 6716 N N . SER B 1 396 ? 11.007 57.012 -11.481 1.00 24.47 396 SER B N 1
ATOM 6717 C CA . SER B 1 396 ? 10.544 56.086 -12.500 1.00 24.04 396 SER B CA 1
ATOM 6718 C C . SER B 1 396 ? 11.715 55.214 -12.966 1.00 23.30 396 SER B C 1
ATOM 6719 O O . SER B 1 396 ? 11.587 53.994 -13.047 1.00 23.69 396 SER B O 1
ATOM 6722 N N . LEU B 1 397 ? 12.853 55.847 -13.263 1.00 21.99 397 LEU B N 1
ATOM 6723 C CA . LEU B 1 397 ? 14.057 55.145 -13.716 1.00 21.15 397 LEU B CA 1
ATOM 6724 C C . LEU B 1 397 ? 14.545 54.102 -12.716 1.00 20.33 397 LEU B C 1
ATOM 6725 O O . LEU B 1 397 ? 15.023 53.037 -13.107 1.00 18.96 397 LEU B O 1
ATOM 6730 N N . SER B 1 398 ? 14.436 54.407 -11.426 1.00 19.15 398 SER B N 1
ATOM 6731 C CA . SER B 1 398 ? 14.892 53.466 -10.408 1.00 19.50 398 SER B CA 1
ATOM 6732 C C . SER B 1 398 ? 14.089 52.167 -10.432 1.00 20.60 398 SER B C 1
ATOM 6733 O O . SER B 1 398 ? 14.604 51.109 -10.068 1.00 21.15 398 SER B O 1
ATOM 6736 N N . GLU B 1 399 ? 12.838 52.243 -10.877 1.00 21.01 399 GLU B N 1
ATOM 6737 C CA . GLU B 1 399 ? 11.980 51.062 -10.936 1.00 22.60 399 GLU B CA 1
ATOM 6738 C C . GLU B 1 399 ? 12.473 49.983 -11.895 1.00 23.28 399 GLU B C 1
ATOM 6739 O O . GLU B 1 399 ? 12.145 48.816 -11.725 1.00 21.56 399 GLU B O 1
ATOM 6745 N N . MET B 1 400 ? 13.253 50.343 -12.904 1.00 24.21 400 MET B N 1
ATOM 6746 C CA . MET B 1 400 ? 13.701 49.313 -13.828 1.00 25.71 400 MET B CA 1
ATOM 6747 C C . MET B 1 400 ? 15.180 48.983 -13.785 1.00 24.13 400 MET B C 1
ATOM 6748 O O . MET B 1 400 ? 15.674 48.230 -14.615 1.00 24.37 400 MET B O 1
ATOM 6753 N N . LEU B 1 401 ? 15.881 49.530 -12.803 1.00 22.93 401 LEU B N 1
ATOM 6754 C CA . LEU B 1 401 ? 17.310 49.267 -12.659 1.00 20.80 401 LEU B CA 1
ATOM 6755 C C . LEU B 1 401 ? 17.610 47.781 -12.476 1.00 19.01 401 LEU B C 1
ATOM 6756 O O . LEU B 1 401 ? 16.864 47.058 -11.821 1.00 18.51 401 LEU B O 1
ATOM 6761 N N . ALA B 1 402 ? 18.713 47.334 -13.061 1.00 17.14 402 ALA B N 1
ATOM 6762 C CA . ALA B 1 402 ? 19.131 45.952 -12.934 1.00 16.43 402 ALA B CA 1
ATOM 6763 C C . ALA B 1 402 ? 19.782 45.799 -11.559 1.00 15.56 402 ALA B C 1
ATOM 6764 O O . ALA B 1 402 ? 20.035 46.793 -10.866 1.00 14.96 402 ALA B O 1
ATOM 6766 N N . GLY B 1 403 ? 20.055 44.558 -11.173 1.00 14.22 403 GLY B N 1
ATOM 6767 C CA . GLY B 1 403 ? 20.678 44.288 -9.891 1.00 12.49 403 GLY B CA 1
ATOM 6768 C C . GLY B 1 403 ? 22.029 44.968 -9.777 1.00 13.62 403 GLY B C 1
ATOM 6769 O O . GLY B 1 403 ? 22.759 45.081 -10.754 1.00 11.71 403 GLY B O 1
ATOM 6770 N N . SER B 1 404 ? 22.367 45.423 -8.579 1.00 12.06 404 SER B N 1
ATOM 6771 C CA . SER B 1 404 ? 23.630 46.104 -8.361 1.00 12.08 404 SER B CA 1
ATOM 6772 C C . SER B 1 404 ? 24.183 45.821 -6.969 1.00 11.66 404 SER B C 1
ATOM 6773 O O . SER B 1 404 ? 23.440 45.482 -6.044 1.00 10.42 404 SER B O 1
ATOM 6776 N N . LEU B 1 405 ? 25.496 45.944 -6.822 1.00 11.07 405 LEU B N 1
ATOM 6777 C CA . LEU B 1 405 ? 26.107 45.734 -5.517 1.00 11.04 405 LEU B CA 1
ATOM 6778 C C . LEU B 1 405 ? 25.631 46.847 -4.578 1.00 10.60 405 LEU B C 1
ATOM 6779 O O . LEU B 1 405 ? 25.268 46.603 -3.427 1.00 8.67 405 LEU B O 1
ATOM 6784 N N . THR B 1 406 ? 25.635 48.075 -5.086 1.00 10.64 406 THR B N 1
ATOM 6785 C CA . THR B 1 406 ? 25.222 49.215 -4.282 1.00 10.74 406 THR B CA 1
ATOM 6786 C C . THR B 1 406 ? 24.307 50.178 -5.013 1.00 11.13 406 THR B C 1
ATOM 6787 O O . THR B 1 406 ? 24.108 50.084 -6.222 1.00 10.92 406 THR B O 1
ATOM 6791 N N . ALA B 1 407 ? 23.755 51.108 -4.242 1.00 10.75 407 ALA B N 1
ATOM 6792 C CA . ALA B 1 407 ? 22.893 52.168 -4.743 1.00 11.19 407 ALA B CA 1
ATOM 6793 C C . ALA B 1 407 ? 23.200 53.314 -3.774 1.00 12.08 407 ALA B C 1
ATOM 6794 O O . ALA B 1 407 ? 23.212 53.113 -2.556 1.00 10.93 407 ALA B O 1
ATOM 6796 N N . THR B 1 408 ? 23.469 54.499 -4.311 1.00 11.11 408 THR B N 1
ATOM 6797 C CA . THR B 1 408 ? 23.819 55.638 -3.479 1.00 11.25 408 THR B CA 1
ATOM 6798 C C . THR B 1 408 ? 22.869 56.820 -3.633 1.00 12.36 408 THR B C 1
ATOM 6799 O O . THR B 1 408 ? 22.339 57.067 -4.715 1.00 10.69 408 THR B O 1
ATOM 6803 N N . ILE B 1 409 ? 22.664 57.537 -2.529 1.00 13.90 409 ILE B N 1
ATOM 6804 C CA . ILE B 1 409 ? 21.805 58.708 -2.506 1.00 13.82 409 ILE B CA 1
ATOM 6805 C C . ILE B 1 409 ? 22.502 59.876 -1.821 1.00 14.93 409 ILE B C 1
ATOM 6806 O O . ILE B 1 409 ? 23.024 59.748 -0.710 1.00 15.27 409 ILE B O 1
ATOM 6811 N N . HIS B 1 410 ? 22.520 61.019 -2.494 1.00 14.97 410 HIS B N 1
ATOM 6812 C CA . HIS B 1 410 ? 23.095 62.236 -1.930 1.00 13.98 410 HIS B CA 1
ATOM 6813 C C . HIS B 1 410 ? 21.926 63.207 -1.808 1.00 13.93 410 HIS B C 1
ATOM 6814 O O . HIS B 1 410 ? 21.326 63.596 -2.812 1.00 14.60 410 HIS B O 1
ATOM 6821 N N . ALA B 1 411 ? 21.589 63.581 -0.579 1.00 14.79 411 ALA B N 1
ATOM 6822 C CA . ALA B 1 411 ? 20.470 64.483 -0.346 1.00 15.53 411 ALA B CA 1
ATOM 6823 C C . ALA B 1 411 ? 20.546 65.128 1.025 1.00 17.21 411 ALA B C 1
ATOM 6824 O O . ALA B 1 411 ? 21.406 64.785 1.838 1.00 17.94 411 ALA B O 1
ATOM 6826 N N . THR B 1 412 ? 19.644 66.075 1.264 1.00 18.17 412 THR B N 1
ATOM 6827 C CA . THR B 1 412 ? 19.547 66.759 2.547 1.00 19.67 412 THR B CA 1
ATOM 6828 C C . THR B 1 412 ? 18.110 66.576 3.010 1.00 20.98 412 THR B C 1
ATOM 6829 O O . THR B 1 412 ? 17.282 66.025 2.273 1.00 20.12 412 THR B O 1
ATOM 6833 N N . GLU B 1 413 ? 17.813 67.035 4.220 1.00 22.79 413 GLU B N 1
ATOM 6834 C CA . GLU B 1 413 ? 16.480 66.883 4.783 1.00 24.69 413 GLU B CA 1
ATOM 6835 C C . GLU B 1 413 ? 15.363 67.386 3.872 1.00 24.42 413 GLU B C 1
ATOM 6836 O O . GLU B 1 413 ? 14.240 66.892 3.935 1.00 24.36 413 GLU B O 1
ATOM 6842 N N . GLU B 1 414 ? 15.675 68.359 3.024 1.00 23.99 414 GLU B N 1
ATOM 6843 C CA . GLU B 1 414 ? 14.690 68.925 2.111 1.00 24.57 414 GLU B CA 1
ATOM 6844 C C . GLU B 1 414 ? 14.151 67.883 1.142 1.00 24.84 414 GLU B C 1
ATOM 6845 O O . GLU B 1 414 ? 13.026 68.001 0.656 1.00 24.59 414 GLU B O 1
ATOM 6851 N N . ASP B 1 415 ? 14.958 66.860 0.874 1.00 23.69 415 ASP B N 1
ATOM 6852 C CA . ASP B 1 415 ? 14.583 65.801 -0.058 1.00 24.08 415 ASP B CA 1
ATOM 6853 C C . ASP B 1 415 ? 14.024 64.530 0.578 1.00 22.91 415 ASP B C 1
ATOM 6854 O O . ASP B 1 415 ? 13.514 63.662 -0.131 1.00 23.02 415 ASP B O 1
ATOM 6859 N N . TYR B 1 416 ? 14.121 64.408 1.897 1.00 22.23 416 TYR B N 1
ATOM 6860 C CA . TYR B 1 416 ? 13.639 63.202 2.568 1.00 22.10 416 TYR B CA 1
ATOM 6861 C C . TYR B 1 416 ? 12.288 62.677 2.084 1.00 21.60 416 TYR B C 1
ATOM 6862 O O . TYR B 1 416 ? 12.080 61.462 2.026 1.00 22.01 416 TYR B O 1
ATOM 6871 N N . PRO B 1 417 ? 11.351 63.576 1.735 1.00 20.91 417 PRO B N 1
ATOM 6872 C CA . PRO B 1 417 ? 10.054 63.084 1.264 1.00 20.53 417 PRO B CA 1
ATOM 6873 C C . PRO B 1 417 ? 10.206 62.205 0.014 1.00 19.80 417 PRO B C 1
ATOM 6874 O O . PRO B 1 417 ? 9.602 61.137 -0.076 1.00 19.64 417 PRO B O 1
ATOM 6878 N N . GLN B 1 418 ? 11.015 62.655 -0.943 1.00 19.23 418 GLN B N 1
ATOM 6879 C CA . GLN B 1 418 ? 11.235 61.890 -2.170 1.00 19.88 418 GLN B CA 1
ATOM 6880 C C . GLN B 1 418 ? 12.193 60.720 -1.936 1.00 18.79 418 GLN B C 1
ATOM 6881 O O . GLN B 1 418 ? 12.028 59.651 -2.523 1.00 18.45 418 GLN B O 1
ATOM 6887 N N . VAL B 1 419 ? 13.192 60.926 -1.082 1.00 17.28 419 VAL B N 1
ATOM 6888 C CA . VAL B 1 419 ? 14.147 59.867 -0.767 1.00 15.67 419 VAL B CA 1
ATOM 6889 C C . VAL B 1 419 ? 13.422 58.707 -0.087 1.00 16.56 419 VAL B C 1
ATOM 6890 O O . VAL B 1 419 ? 13.722 57.537 -0.348 1.00 16.51 419 VAL B O 1
ATOM 6894 N N . SER B 1 420 ? 12.458 59.035 0.775 1.00 16.26 420 SER B N 1
ATOM 6895 C CA . SER B 1 420 ? 11.701 58.012 1.493 1.00 16.94 420 SER B CA 1
ATOM 6896 C C . SER B 1 420 ? 10.955 57.083 0.531 1.00 16.79 420 SER B C 1
ATOM 6897 O O . SER B 1 420 ? 10.672 55.933 0.868 1.00 16.00 420 SER B O 1
ATOM 6900 N N . GLN B 1 421 ? 10.644 57.575 -0.665 1.00 16.92 421 GLN B N 1
ATOM 6901 C CA . GLN B 1 421 ? 9.952 56.758 -1.663 1.00 18.47 421 GLN B CA 1
ATOM 6902 C C . GLN B 1 421 ? 10.958 56.020 -2.571 1.00 17.11 421 GLN B C 1
ATOM 6903 O O . GLN B 1 421 ? 10.656 54.952 -3.103 1.00 16.54 421 GLN B O 1
ATOM 6909 N N . LEU B 1 422 ? 12.158 56.583 -2.721 1.00 17.13 422 LEU B N 1
ATOM 6910 C CA . LEU B 1 422 ? 13.221 55.980 -3.536 1.00 17.11 422 LEU B CA 1
ATOM 6911 C C . LEU B 1 422 ? 13.884 54.765 -2.851 1.00 17.40 422 LEU B C 1
ATOM 6912 O O . LEU B 1 422 ? 14.192 53.769 -3.503 1.00 17.83 422 LEU B O 1
ATOM 6917 N N . ILE B 1 423 ? 14.098 54.845 -1.540 1.00 16.50 423 ILE B N 1
ATOM 6918 C CA . ILE B 1 423 ? 14.739 53.755 -0.807 1.00 17.08 423 ILE B CA 1
ATOM 6919 C C . ILE B 1 423 ? 14.108 52.374 -1.032 1.00 17.74 423 ILE B C 1
ATOM 6920 O O . ILE B 1 423 ? 14.821 51.411 -1.314 1.00 17.68 423 ILE B O 1
ATOM 6925 N N . PRO B 1 424 ? 12.771 52.256 -0.911 1.00 17.35 424 PRO B N 1
ATOM 6926 C CA . PRO B 1 424 ? 12.106 50.958 -1.121 1.00 17.53 424 PRO B CA 1
ATOM 6927 C C . PRO B 1 424 ? 12.393 50.380 -2.509 1.00 17.41 424 PRO B C 1
ATOM 6928 O O . PRO B 1 424 ? 12.417 49.164 -2.698 1.00 16.73 424 PRO B O 1
ATOM 6932 N N . ARG B 1 425 ? 12.592 51.257 -3.482 1.00 16.02 425 ARG B N 1
ATOM 6933 C CA . ARG B 1 425 ? 12.891 50.809 -4.833 1.00 16.48 425 ARG B CA 1
ATOM 6934 C C . ARG B 1 425 ? 14.348 50.345 -4.905 1.00 14.71 425 ARG B C 1
ATOM 6935 O O . ARG B 1 425 ? 14.653 49.322 -5.515 1.00 14.02 425 ARG B O 1
ATOM 6943 N N . LEU B 1 426 ? 15.239 51.084 -4.258 1.00 13.36 426 LEU B N 1
ATOM 6944 C CA . LEU B 1 426 ? 16.654 50.726 -4.264 1.00 12.84 426 LEU B CA 1
ATOM 6945 C C . LEU B 1 426 ? 16.942 49.473 -3.427 1.00 11.69 426 LEU B C 1
ATOM 6946 O O . LEU B 1 426 ? 17.875 48.734 -3.718 1.00 9.72 426 LEU B O 1
ATOM 6951 N N . GLU B 1 427 ? 16.137 49.242 -2.392 1.00 11.69 427 GLU B N 1
ATOM 6952 C CA . GLU B 1 427 ? 16.282 48.059 -1.545 1.00 13.16 427 GLU B CA 1
ATOM 6953 C C . GLU B 1 427 ? 16.118 46.807 -2.402 1.00 12.57 427 GLU B C 1
ATOM 6954 O O . GLU B 1 427 ? 16.746 45.779 -2.158 1.00 12.70 427 GLU B O 1
ATOM 6960 N N . GLU B 1 428 ? 15.252 46.910 -3.402 1.00 11.62 428 GLU B N 1
ATOM 6961 C CA . GLU B 1 428 ? 14.950 45.796 -4.287 1.00 11.07 428 GLU B CA 1
ATOM 6962 C C . GLU B 1 428 ? 16.003 45.499 -5.338 1.00 11.27 428 GLU B C 1
ATOM 6963 O O . GLU B 1 428 ? 16.017 44.408 -5.903 1.00 10.28 428 GLU B O 1
ATOM 6969 N N . ILE B 1 429 ? 16.903 46.441 -5.596 1.00 11.15 429 ILE B N 1
ATOM 6970 C CA . ILE B 1 429 ? 17.896 46.184 -6.631 1.00 12.29 429 ILE B CA 1
ATOM 6971 C C . ILE B 1 429 ? 19.347 46.186 -6.185 1.00 11.56 429 ILE B C 1
ATOM 6972 O O . ILE B 1 429 ? 20.221 45.797 -6.952 1.00 12.16 429 ILE B O 1
ATOM 6977 N N . ALA B 1 430 ? 19.605 46.589 -4.945 1.00 10.40 430 ALA B N 1
ATOM 6978 C CA . ALA B 1 430 ? 20.977 46.642 -4.464 1.00 10.98 430 ALA B CA 1
ATOM 6979 C C . ALA B 1 430 ? 21.194 45.923 -3.136 1.00 10.62 430 ALA B C 1
ATOM 6980 O O . ALA B 1 430 ? 20.278 45.814 -2.320 1.00 12.18 430 ALA B O 1
ATOM 6982 N N . GLY B 1 431 ? 22.419 45.443 -2.931 1.00 9.41 431 GLY B N 1
ATOM 6983 C CA . GLY B 1 431 ? 22.758 44.749 -1.703 1.00 9.66 431 GLY B CA 1
ATOM 6984 C C . GLY B 1 431 ? 23.091 45.711 -0.578 1.00 9.92 431 GLY B C 1
ATOM 6985 O O . GLY B 1 431 ? 22.885 45.400 0.597 1.00 9.73 431 GLY B O 1
ATOM 6986 N N . ARG B 1 432 ? 23.593 46.891 -0.937 1.00 9.75 432 ARG B N 1
ATOM 6987 C CA . ARG B 1 432 ? 23.968 47.899 0.046 1.00 10.42 432 ARG B CA 1
ATOM 6988 C C . ARG B 1 432 ? 23.610 49.325 -0.398 1.00 11.26 432 ARG B C 1
ATOM 6989 O O . ARG B 1 432 ? 23.939 49.744 -1.514 1.00 9.99 432 ARG B O 1
ATOM 6997 N N . LEU B 1 433 ? 22.928 50.056 0.483 1.00 10.63 433 LEU B N 1
ATOM 6998 C CA . LEU B 1 433 ? 22.526 51.434 0.201 1.00 12.24 433 LEU B CA 1
ATOM 6999 C C . LEU B 1 433 ? 23.445 52.392 0.958 1.00 11.78 433 LEU B C 1
ATOM 7000 O O . LEU B 1 433 ? 23.681 52.219 2.157 1.00 12.06 433 LEU B O 1
ATOM 7005 N N . VAL B 1 434 ? 23.966 53.391 0.256 1.00 11.84 434 VAL B N 1
ATOM 7006 C CA . VAL B 1 434 ? 24.874 54.363 0.861 1.00 13.09 434 VAL B CA 1
ATOM 7007 C C . VAL B 1 434 ? 24.234 55.755 0.843 1.00 13.56 434 VAL B C 1
ATOM 7008 O O . VAL B 1 434 ? 23.728 56.196 -0.186 1.00 14.01 434 VAL B O 1
ATOM 7012 N N . PHE B 1 435 ? 24.249 56.442 1.983 1.00 14.84 435 PHE B N 1
ATOM 7013 C CA . PHE B 1 435 ? 23.645 57.773 2.069 1.00 15.12 435 PHE B CA 1
ATOM 7014 C C . PHE B 1 435 ? 24.716 58.833 2.304 1.00 15.55 435 PHE B C 1
ATOM 7015 O O . PHE B 1 435 ? 25.537 58.711 3.219 1.00 13.66 435 PHE B O 1
ATOM 7023 N N . ASN B 1 436 ? 24.692 59.875 1.474 1.00 15.61 436 ASN B N 1
ATOM 7024 C CA . ASN B 1 436 ? 25.653 60.976 1.541 1.00 15.66 436 ASN B CA 1
ATOM 7025 C C . ASN B 1 436 ? 27.094 60.527 1.706 1.00 16.05 436 ASN B C 1
ATOM 7026 O O . ASN B 1 436 ? 27.827 61.018 2.566 1.00 16.73 436 ASN B O 1
ATOM 7031 N N . GLY B 1 437 ? 27.490 59.590 0.854 1.00 17.55 437 GLY B N 1
ATOM 7032 C CA . GLY B 1 437 ? 28.843 59.063 0.867 1.00 16.42 437 GLY B CA 1
ATOM 7033 C C . GLY B 1 437 ? 29.053 58.360 -0.459 1.00 15.70 437 GLY B C 1
ATOM 7034 O O . GLY B 1 437 ? 28.181 58.422 -1.323 1.00 15.46 437 GLY B O 1
ATOM 7035 N N . TRP B 1 438 ? 30.188 57.693 -0.634 1.00 16.00 438 TRP B N 1
ATOM 7036 C CA . TRP B 1 438 ? 30.435 56.995 -1.882 1.00 16.25 438 TRP B CA 1
ATOM 7037 C C . TRP B 1 438 ? 30.546 55.489 -1.665 1.00 16.50 438 TRP B C 1
ATOM 7038 O O . TRP B 1 438 ? 31.055 55.028 -0.648 1.00 17.06 438 TRP B O 1
ATOM 7049 N N . PRO B 1 439 ? 30.035 54.701 -2.625 1.00 16.40 439 PRO B N 1
ATOM 7050 C CA . PRO B 1 439 ? 30.023 53.236 -2.595 1.00 16.47 439 PRO B CA 1
ATOM 7051 C C . PRO B 1 439 ? 31.336 52.463 -2.652 1.00 17.00 439 PRO B C 1
ATOM 7052 O O . PRO B 1 439 ? 31.360 51.287 -2.301 1.00 16.05 439 PRO B O 1
ATOM 7056 N N . THR B 1 440 ? 32.418 53.117 -3.061 1.00 18.08 440 THR B N 1
ATOM 7057 C CA . THR B 1 440 ? 33.698 52.432 -3.189 1.00 19.69 440 THR B CA 1
ATOM 7058 C C . THR B 1 440 ? 34.212 51.592 -2.016 1.00 20.56 440 THR B C 1
ATOM 7059 O O . THR B 1 440 ? 34.569 50.427 -2.197 1.00 23.06 440 THR B O 1
ATOM 7063 N N . GLY B 1 441 ? 34.256 52.160 -0.823 1.00 20.40 441 GLY B N 1
ATOM 7064 C CA . GLY B 1 441 ? 34.754 51.414 0.324 1.00 19.53 441 GLY B CA 1
ATOM 7065 C C . GLY B 1 441 ? 33.829 50.320 0.837 1.00 19.22 441 GLY B C 1
ATOM 7066 O O . GLY B 1 441 ? 32.620 50.526 0.936 1.00 20.18 441 GLY B O 1
ATOM 7067 N N . VAL B 1 442 ? 34.392 49.152 1.153 1.00 18.39 442 VAL B N 1
ATOM 7068 C CA . VAL B 1 442 ? 33.609 48.022 1.668 1.00 17.87 442 VAL B CA 1
ATOM 7069 C C . VAL B 1 442 ? 34.126 47.578 3.033 1.00 17.84 442 VAL B C 1
ATOM 7070 O O . VAL B 1 442 ? 35.123 46.863 3.122 1.00 17.38 442 VAL B O 1
ATOM 7074 N N . GLU B 1 443 ? 33.437 48.002 4.090 1.00 18.03 443 GLU B N 1
ATOM 7075 C CA . GLU B 1 443 ? 33.820 47.665 5.462 1.00 18.50 443 GLU B CA 1
ATOM 7076 C C . GLU B 1 443 ? 33.692 46.171 5.769 1.00 19.24 443 GLU B C 1
ATOM 7077 O O . GLU B 1 443 ? 32.623 45.581 5.607 1.00 19.48 443 GLU B O 1
ATOM 7083 N N . VAL B 1 444 ? 34.789 45.568 6.216 1.00 18.06 444 VAL B N 1
ATOM 7084 C CA . VAL B 1 444 ? 34.809 44.151 6.558 1.00 18.05 444 VAL B CA 1
ATOM 7085 C C . VAL B 1 444 ? 34.403 43.995 8.022 1.00 18.39 444 VAL B C 1
ATOM 7086 O O . VAL B 1 444 ? 35.258 43.934 8.909 1.00 17.47 444 VAL B O 1
ATOM 7090 N N . GLY B 1 445 ? 33.098 43.938 8.271 1.00 18.52 445 GLY B N 1
ATOM 7091 C CA . GLY B 1 445 ? 32.606 43.808 9.631 1.00 17.44 445 GLY B CA 1
ATOM 7092 C C . GLY B 1 445 ? 31.530 42.749 9.754 1.00 17.46 445 GLY B C 1
ATOM 7093 O O . GLY B 1 445 ? 31.588 41.720 9.084 1.00 18.32 445 GLY B O 1
ATOM 7094 N N . TYR B 1 446 ? 30.546 42.997 10.610 1.00 16.80 446 TYR B N 1
ATOM 7095 C CA . TYR B 1 446 ? 29.470 42.042 10.827 1.00 16.35 446 TYR B CA 1
ATOM 7096 C C . TYR B 1 446 ? 28.194 42.298 10.042 1.00 15.36 446 TYR B C 1
ATOM 7097 O O . TYR B 1 446 ? 27.462 41.355 9.724 1.00 15.25 446 TYR B O 1
ATOM 7106 N N . ALA B 1 447 ? 27.931 43.563 9.723 1.00 13.24 447 ALA B N 1
ATOM 7107 C CA . ALA B 1 447 ? 26.701 43.926 9.027 1.00 13.33 447 ALA B CA 1
ATOM 7108 C C . ALA B 1 447 ? 26.784 44.027 7.509 1.00 13.22 447 ALA B C 1
ATOM 7109 O O . ALA B 1 447 ? 25.777 44.274 6.855 1.00 13.64 447 ALA B O 1
ATOM 7111 N N . MET B 1 448 ? 27.960 43.813 6.936 1.00 12.53 448 MET B N 1
ATOM 7112 C CA . MET B 1 448 ? 28.094 43.940 5.492 1.00 11.68 448 MET B CA 1
ATOM 7113 C C . MET B 1 448 ? 27.262 42.995 4.620 1.00 12.93 448 MET B C 1
ATOM 7114 O O . MET B 1 448 ? 26.985 41.831 4.968 1.00 10.42 448 MET B O 1
ATOM 7119 N N . VAL B 1 449 ? 26.850 43.543 3.483 1.00 11.96 449 VAL B N 1
ATOM 7120 C CA . VAL B 1 449 ? 26.123 42.808 2.465 1.00 11.87 449 VAL B CA 1
ATOM 7121 C C . VAL B 1 449 ? 26.821 43.238 1.181 1.00 11.64 449 VAL B C 1
ATOM 7122 O O . VAL B 1 449 ? 26.570 44.330 0.657 1.00 11.61 449 VAL B O 1
ATOM 7126 N N . HIS B 1 450 ? 27.733 42.404 0.700 1.00 11.41 450 HIS B N 1
ATOM 7127 C CA . HIS B 1 450 ? 28.438 42.699 -0.542 1.00 11.90 450 HIS B CA 1
ATOM 7128 C C . HIS B 1 450 ? 27.894 41.668 -1.515 1.00 12.38 450 HIS B C 1
ATOM 7129 O O . HIS B 1 450 ? 28.268 40.494 -1.469 1.00 12.36 450 HIS B O 1
ATOM 7136 N N . GLY B 1 451 ? 26.986 42.121 -2.371 1.00 11.36 451 GLY B N 1
ATOM 7137 C CA . GLY B 1 451 ? 26.337 41.258 -3.339 1.00 11.02 451 GLY B CA 1
ATOM 7138 C C . GLY B 1 451 ? 24.991 41.887 -3.658 1.00 12.34 451 GLY B C 1
ATOM 7139 O O . GLY B 1 451 ? 24.859 43.111 -3.606 1.00 13.56 451 GLY B O 1
ATOM 7140 N N . GLY B 1 452 ? 23.990 41.071 -3.972 1.00 12.09 452 GLY B N 1
ATOM 7141 C CA . GLY B 1 452 ? 22.678 41.603 -4.289 1.00 12.31 452 GLY B CA 1
ATOM 7142 C C . GLY B 1 452 ? 22.009 40.889 -5.452 1.00 11.83 452 GLY B C 1
ATOM 7143 O O . GLY B 1 452 ? 22.498 39.860 -5.921 1.00 10.39 452 GLY B O 1
ATOM 7144 N N . PRO B 1 453 ? 20.877 41.418 -5.942 1.00 13.14 453 PRO B N 1
ATOM 7145 C CA . PRO B 1 453 ? 20.144 40.816 -7.064 1.00 13.36 453 PRO B CA 1
ATOM 7146 C C . PRO B 1 453 ? 21.038 40.669 -8.298 1.00 14.48 453 PRO B C 1
ATOM 7147 O O . PRO B 1 453 ? 21.984 41.437 -8.481 1.00 14.81 453 PRO B O 1
ATOM 7151 N N . TYR B 1 454 ? 20.739 39.669 -9.125 1.00 15.29 454 TYR B N 1
ATOM 7152 C CA . TYR B 1 454 ? 21.482 39.407 -10.354 1.00 14.82 454 TYR B CA 1
ATOM 7153 C C . TYR B 1 454 ? 21.502 40.684 -11.191 1.00 15.39 454 TYR B C 1
ATOM 7154 O O . TYR B 1 454 ? 20.481 41.368 -11.314 1.00 15.86 454 TYR B O 1
ATOM 7163 N N . PRO B 1 455 ? 22.648 41.011 -11.808 1.00 15.79 455 PRO B N 1
ATOM 7164 C CA . PRO B 1 455 ? 23.931 40.295 -11.820 1.00 15.83 455 PRO B CA 1
ATOM 7165 C C . PRO B 1 455 ? 24.923 40.604 -10.691 1.00 16.50 455 PRO B C 1
ATOM 7166 O O . PRO B 1 455 ? 26.030 40.051 -10.674 1.00 16.27 455 PRO B O 1
ATOM 7170 N N . ALA B 1 456 ? 24.549 41.479 -9.760 1.00 15.31 456 ALA B N 1
ATOM 7171 C CA . ALA B 1 456 ? 25.442 41.819 -8.650 1.00 15.73 456 ALA B CA 1
ATOM 7172 C C . ALA B 1 456 ? 25.998 40.525 -8.056 1.00 15.14 456 ALA B C 1
ATOM 7173 O O . ALA B 1 456 ? 27.160 40.457 -7.663 1.00 14.17 456 ALA B O 1
ATOM 7175 N N . SER B 1 457 ? 25.158 39.500 -7.983 1.00 14.77 457 SER B N 1
ATOM 7176 C CA . SER B 1 457 ? 25.589 38.195 -7.501 1.00 15.30 457 SER B CA 1
ATOM 7177 C C . SER B 1 457 ? 24.619 37.151 -8.035 1.00 14.98 457 SER B C 1
ATOM 7178 O O . SER B 1 457 ? 23.496 37.483 -8.420 1.00 14.67 457 SER B O 1
ATOM 7181 N N . THR B 1 458 ? 25.058 35.896 -8.065 1.00 14.00 458 THR B N 1
ATOM 7182 C CA . THR B 1 458 ? 24.233 34.794 -8.553 1.00 15.78 458 THR B CA 1
ATOM 7183 C C . THR B 1 458 ? 23.384 34.204 -7.425 1.00 17.33 458 THR B C 1
ATOM 7184 O O . THR B 1 458 ? 22.592 33.289 -7.642 1.00 18.33 458 THR B O 1
ATOM 7188 N N . HIS B 1 459 ? 23.558 34.735 -6.218 1.00 18.29 459 HIS B N 1
ATOM 7189 C CA . HIS B 1 459 ? 22.798 34.279 -5.059 1.00 19.86 459 HIS B CA 1
ATOM 7190 C C . HIS B 1 459 ? 22.563 35.470 -4.131 1.00 19.61 459 HIS B C 1
ATOM 7191 O O . HIS B 1 459 ? 23.285 35.657 -3.147 1.00 18.98 459 HIS B O 1
ATOM 7198 N N . SER B 1 460 ? 21.542 36.262 -4.446 1.00 18.59 460 SER B N 1
ATOM 7199 C CA . SER B 1 460 ? 21.229 37.470 -3.686 1.00 18.68 460 SER B CA 1
ATOM 7200 C C . SER B 1 460 ? 21.094 37.291 -2.178 1.00 17.44 460 SER B C 1
ATOM 7201 O O . SER B 1 460 ? 21.365 38.223 -1.423 1.00 15.43 460 SER B O 1
ATOM 7204 N N . ALA B 1 461 ? 20.683 36.103 -1.743 1.00 16.52 461 ALA B N 1
ATOM 7205 C CA . ALA B 1 461 ? 20.509 35.820 -0.321 1.00 16.85 461 ALA B CA 1
ATOM 7206 C C . ALA B 1 461 ? 21.828 35.474 0.368 1.00 18.03 461 ALA B C 1
ATOM 7207 O O . ALA B 1 461 ? 21.921 34.475 1.084 1.00 20.56 461 ALA B O 1
ATOM 7209 N N . SER B 1 462 ? 22.852 36.289 0.148 1.00 17.67 462 SER B N 1
ATOM 7210 C CA . SER B 1 462 ? 24.152 36.044 0.768 1.00 16.16 462 SER B CA 1
ATOM 7211 C C . SER B 1 462 ? 25.055 37.256 0.604 1.00 15.10 462 SER B C 1
ATOM 7212 O O . SER B 1 462 ? 24.684 38.233 -0.044 1.00 14.34 462 SER B O 1
ATOM 7215 N N . THR B 1 463 ? 26.242 37.181 1.197 1.00 14.29 463 THR B N 1
ATOM 7216 C CA . THR B 1 463 ? 27.238 38.246 1.109 1.00 11.92 463 THR B CA 1
ATOM 7217 C C . THR B 1 463 ? 28.596 37.571 0.940 1.00 12.64 463 THR B C 1
ATOM 7218 O O . THR B 1 463 ? 28.836 36.496 1.501 1.00 11.85 463 THR B O 1
ATOM 7222 N N . SER B 1 464 ? 29.473 38.181 0.152 1.00 11.16 464 SER B N 1
ATOM 7223 C CA . SER B 1 464 ? 30.798 37.612 -0.065 1.00 12.51 464 SER B CA 1
ATOM 7224 C C . SER B 1 464 ? 31.822 38.279 0.840 1.00 12.01 464 SER B C 1
ATOM 7225 O O . SER B 1 464 ? 32.985 37.885 0.871 1.00 14.37 464 SER B O 1
ATOM 7228 N N . VAL B 1 465 ? 31.378 39.290 1.582 1.00 12.06 465 VAL B N 1
ATOM 7229 C CA . VAL B 1 465 ? 32.248 40.027 2.499 1.00 11.81 465 VAL B CA 1
ATOM 7230 C C . VAL B 1 465 ? 31.497 40.256 3.809 1.00 12.11 465 VAL B C 1
ATOM 7231 O O . VAL B 1 465 ? 30.301 40.578 3.804 1.00 13.47 465 VAL B O 1
ATOM 7235 N N . GLY B 1 466 ? 32.186 40.080 4.929 1.00 10.75 466 GLY B N 1
ATOM 7236 C CA . GLY B 1 466 ? 31.543 40.274 6.220 1.00 11.82 466 GLY B CA 1
ATOM 7237 C C . GLY B 1 466 ? 31.360 38.947 6.931 1.00 12.63 466 GLY B C 1
ATOM 7238 O O . GLY B 1 466 ? 31.397 37.896 6.292 1.00 11.80 466 GLY B O 1
ATOM 7239 N N . ALA B 1 467 ? 31.150 38.991 8.247 1.00 12.70 467 ALA B N 1
ATOM 7240 C CA . ALA B 1 467 ? 30.988 37.777 9.048 1.00 13.35 467 ALA B CA 1
ATOM 7241 C C . ALA B 1 467 ? 29.935 36.786 8.534 1.00 14.04 467 ALA B C 1
ATOM 7242 O O . ALA B 1 467 ? 30.089 35.575 8.702 1.00 13.14 467 ALA B O 1
ATOM 7244 N N . GLU B 1 468 ? 28.865 37.290 7.922 1.00 14.14 468 GLU B N 1
ATOM 7245 C CA . GLU B 1 468 ? 27.812 36.407 7.420 1.00 14.41 468 GLU B CA 1
ATOM 7246 C C . GLU B 1 468 ? 28.219 35.617 6.176 1.00 12.44 468 GLU B C 1
ATOM 7247 O O . GLU B 1 468 ? 27.491 34.733 5.732 1.00 12.60 468 GLU B O 1
ATOM 7253 N N . ALA B 1 469 ? 29.384 35.922 5.618 1.00 11.25 469 ALA B N 1
ATOM 7254 C CA . ALA B 1 469 ? 29.843 35.222 4.419 1.00 10.43 469 ALA B CA 1
ATOM 7255 C C . ALA B 1 469 ? 30.115 33.745 4.685 1.00 10.77 469 ALA B C 1
ATOM 7256 O O . ALA B 1 469 ? 30.134 32.925 3.761 1.00 10.04 469 ALA B O 1
ATOM 7258 N N . ILE B 1 470 ? 30.332 33.409 5.950 1.00 10.83 470 ILE B N 1
ATOM 7259 C CA . ILE B 1 470 ? 30.619 32.030 6.338 1.00 10.72 470 ILE B CA 1
ATOM 7260 C C . ILE B 1 470 ? 29.440 31.084 6.089 1.00 11.30 470 ILE B C 1
ATOM 7261 O O . ILE B 1 470 ? 29.630 29.897 5.798 1.00 9.54 470 ILE B O 1
ATOM 7266 N N . HIS B 1 471 ? 28.223 31.611 6.185 1.00 12.40 471 HIS B N 1
ATOM 7267 C CA . HIS B 1 471 ? 27.029 30.789 6.001 1.00 13.97 471 HIS B CA 1
ATOM 7268 C C . HIS B 1 471 ? 26.807 30.232 4.605 1.00 12.94 471 HIS B C 1
ATOM 7269 O O . HIS B 1 471 ? 26.005 29.325 4.424 1.00 12.86 471 HIS B O 1
ATOM 7276 N N . ARG B 1 472 ? 27.523 30.760 3.620 1.00 13.23 472 ARG B N 1
ATOM 7277 C CA . ARG B 1 472 ? 27.383 30.279 2.247 1.00 11.38 472 ARG B CA 1
ATOM 7278 C C . ARG B 1 472 ? 27.925 28.864 2.089 1.00 11.46 472 ARG B C 1
ATOM 7279 O O . ARG B 1 472 ? 27.533 28.138 1.178 1.00 9.20 472 ARG B O 1
ATOM 7287 N N . TRP B 1 473 ? 28.832 28.478 2.979 1.00 11.85 473 TRP B N 1
ATOM 7288 C CA . TRP B 1 473 ? 29.469 27.167 2.890 1.00 12.50 473 TRP B CA 1
ATOM 7289 C C . TRP B 1 473 ? 28.972 26.150 3.915 1.00 12.60 473 TRP B C 1
ATOM 7290 O O . TRP B 1 473 ? 29.643 25.139 4.156 1.00 12.84 473 TRP B O 1
ATOM 7301 N N . LEU B 1 474 ? 27.801 26.417 4.498 1.00 12.53 474 LEU B N 1
ATOM 7302 C CA . LEU B 1 474 ? 27.215 25.545 5.520 1.00 12.79 474 LEU B CA 1
ATOM 7303 C C . LEU B 1 474 ? 25.790 25.095 5.200 1.00 12.96 474 LEU B C 1
ATOM 7304 O O . LEU B 1 474 ? 25.057 25.774 4.486 1.00 13.35 474 LEU B O 1
ATOM 7309 N N . ARG B 1 475 ? 25.410 23.944 5.745 1.00 12.52 475 ARG B N 1
ATOM 7310 C CA . ARG B 1 475 ? 24.066 23.403 5.581 1.00 13.00 475 ARG B CA 1
ATOM 7311 C C . ARG B 1 475 ? 23.653 22.810 6.924 1.00 12.61 475 ARG B C 1
ATOM 7312 O O . ARG B 1 475 ? 24.492 22.295 7.672 1.00 12.82 475 ARG B O 1
ATOM 7320 N N . PRO B 1 476 ? 22.354 22.884 7.252 1.00 11.88 476 PRO B N 1
ATOM 7321 C CA . PRO B 1 476 ? 21.866 22.353 8.522 1.00 11.65 476 PRO B CA 1
ATOM 7322 C C . PRO B 1 476 ? 21.564 20.866 8.537 1.00 12.22 476 PRO B C 1
ATOM 7323 O O . PRO B 1 476 ? 21.249 20.258 7.507 1.00 10.43 476 PRO B O 1
ATOM 7327 N N . VAL B 1 477 ? 21.678 20.292 9.729 1.00 11.83 477 VAL B N 1
ATOM 7328 C CA . VAL B 1 477 ? 21.388 18.888 9.962 1.00 11.32 477 VAL B CA 1
ATOM 7329 C C . VAL B 1 477 ? 20.617 18.854 11.269 1.00 11.94 477 VAL B C 1
ATOM 7330 O O . VAL B 1 477 ? 21.003 19.512 12.237 1.00 11.09 477 VAL B O 1
ATOM 7334 N N . ALA B 1 478 ? 19.510 18.119 11.287 1.00 11.86 478 ALA B N 1
ATOM 7335 C CA . ALA B 1 478 ? 18.703 17.997 12.495 1.00 11.87 478 ALA B CA 1
ATOM 7336 C C . ALA B 1 478 ? 19.005 16.633 13.117 1.00 11.82 478 ALA B C 1
ATOM 7337 O O . ALA B 1 478 ? 19.143 15.638 12.404 1.00 12.49 478 ALA B O 1
ATOM 7339 N N . TYR B 1 479 ? 19.123 16.597 14.438 1.00 11.96 479 TYR B N 1
ATOM 7340 C CA . TYR B 1 479 ? 19.405 15.360 15.150 1.00 12.35 479 TYR B CA 1
ATOM 7341 C C . TYR B 1 479 ? 18.206 15.103 16.047 1.00 11.92 479 TYR B C 1
ATOM 7342 O O . TYR B 1 479 ? 17.876 15.922 16.904 1.00 12.56 479 TYR B O 1
ATOM 7351 N N . GLN B 1 480 ? 17.559 13.964 15.844 1.00 11.85 480 GLN B N 1
ATOM 7352 C CA . GLN B 1 480 ? 16.370 13.618 16.599 1.00 12.00 480 GLN B CA 1
ATOM 7353 C C . GLN B 1 480 ? 16.535 12.420 17.535 1.00 12.20 480 GLN B C 1
ATOM 7354 O O . GLN B 1 480 ? 16.861 11.319 17.097 1.00 9.69 480 GLN B O 1
ATOM 7360 N N . ALA B 1 481 ? 16.295 12.658 18.823 1.00 13.42 481 ALA B N 1
ATOM 7361 C CA . ALA B 1 481 ? 16.372 11.633 19.863 1.00 14.35 481 ALA B CA 1
ATOM 7362 C C . ALA B 1 481 ? 17.731 10.969 20.049 1.00 15.13 481 ALA B C 1
ATOM 7363 O O . ALA B 1 481 ? 17.797 9.827 20.501 1.00 15.07 481 ALA B O 1
ATOM 7365 N N . LEU B 1 482 ? 18.813 11.658 19.704 1.00 15.84 482 LEU B N 1
ATOM 7366 C CA . LEU B 1 482 ? 20.138 11.066 19.889 1.00 17.23 482 LEU B CA 1
ATOM 7367 C C . LEU B 1 482 ? 20.570 11.178 21.341 1.00 17.53 482 LEU B C 1
ATOM 7368 O O . LEU B 1 482 ? 20.233 12.142 22.023 1.00 16.74 482 LEU B O 1
ATOM 7373 N N . PRO B 1 483 ? 21.308 10.177 21.844 1.00 18.49 483 PRO B N 1
ATOM 7374 C CA . PRO B 1 483 ? 21.756 10.254 23.237 1.00 18.17 483 PRO B CA 1
ATOM 7375 C C . PRO B 1 483 ? 22.870 11.295 23.351 1.00 18.95 483 PRO B C 1
ATOM 7376 O O . PRO B 1 483 ? 23.586 11.566 22.383 1.00 16.57 483 PRO B O 1
ATOM 7380 N N . GLU B 1 484 ? 23.009 11.877 24.536 1.00 19.24 484 GLU B N 1
ATOM 7381 C CA . GLU B 1 484 ? 24.019 12.898 24.767 1.00 20.94 484 GLU B CA 1
ATOM 7382 C C . GLU B 1 484 ? 25.414 12.560 24.239 1.00 21.03 484 GLU B C 1
ATOM 7383 O O . GLU B 1 484 ? 26.065 13.393 23.610 1.00 21.07 484 GLU B O 1
ATOM 7389 N N . SER B 1 485 ? 25.869 11.337 24.480 1.00 20.48 485 SER B N 1
ATOM 7390 C CA . SER B 1 485 ? 27.202 10.937 24.053 1.00 21.40 485 SER B CA 1
ATOM 7391 C C . SER B 1 485 ? 27.422 10.902 22.544 1.00 20.81 485 SER B C 1
ATOM 7392 O O . SER B 1 485 ? 28.562 10.962 22.085 1.00 21.02 485 SER B O 1
ATOM 7395 N N . LEU B 1 486 ? 26.339 10.803 21.776 1.00 20.52 486 LEU B N 1
ATOM 7396 C CA . LEU B 1 486 ? 26.440 10.751 20.315 1.00 20.22 486 LEU B CA 1
ATOM 7397 C C . LEU B 1 486 ? 26.193 12.106 19.639 1.00 19.93 486 LEU B C 1
ATOM 7398 O O . LEU B 1 486 ? 26.396 12.254 18.435 1.00 18.75 486 LEU B O 1
ATOM 7403 N N . LEU B 1 487 ? 25.759 13.097 20.412 1.00 19.76 487 LEU B N 1
ATOM 7404 C CA . LEU B 1 487 ? 25.498 14.426 19.855 1.00 19.85 487 LEU B CA 1
ATOM 7405 C C . LEU B 1 487 ? 26.773 15.245 19.769 1.00 20.51 487 LEU B C 1
ATOM 7406 O O . LEU B 1 487 ? 27.673 15.093 20.592 1.00 20.69 487 LEU B O 1
ATOM 7411 N N . PRO B 1 488 ? 26.877 16.120 18.760 1.00 21.85 488 PRO B N 1
ATOM 7412 C CA . PRO B 1 488 ? 28.085 16.943 18.651 1.00 22.54 488 PRO B CA 1
ATOM 7413 C C . PRO B 1 488 ? 28.104 17.883 19.858 1.00 22.06 488 PRO B C 1
ATOM 7414 O O . PRO B 1 488 ? 27.055 18.193 20.419 1.00 21.95 488 PRO B O 1
ATOM 7418 N N . ASP B 1 489 ? 29.290 18.324 20.258 1.00 22.19 489 ASP B N 1
ATOM 7419 C CA . ASP B 1 489 ? 29.437 19.211 21.414 1.00 22.29 489 ASP B CA 1
ATOM 7420 C C . ASP B 1 489 ? 28.532 20.442 21.386 1.00 21.10 489 ASP B C 1
ATOM 7421 O O . ASP B 1 489 ? 27.998 20.860 22.416 1.00 20.40 489 ASP B O 1
ATOM 7426 N N . SER B 1 490 ? 28.374 21.026 20.206 1.00 19.33 490 SER B N 1
ATOM 7427 C CA . SER B 1 490 ? 27.547 22.213 20.044 1.00 19.14 490 SER B CA 1
ATOM 7428 C C . SER B 1 490 ? 26.093 21.986 20.458 1.00 18.44 490 SER B C 1
ATOM 7429 O O . SER B 1 490 ? 25.404 22.928 20.845 1.00 17.23 490 SER B O 1
ATOM 7432 N N . LEU B 1 491 ? 25.628 20.739 20.371 1.00 17.40 491 LEU B N 1
ATOM 7433 C CA . LEU B 1 491 ? 24.246 20.428 20.712 1.00 17.23 491 LEU B CA 1
ATOM 7434 C C . LEU B 1 491 ? 24.041 19.635 22.002 1.00 17.98 491 LEU B C 1
ATOM 7435 O O . LEU B 1 491 ? 22.909 19.271 22.330 1.00 17.59 491 LEU B O 1
ATOM 7440 N N . LYS B 1 492 ? 25.118 19.362 22.733 1.00 18.01 492 LYS B N 1
ATOM 7441 C CA . LYS B 1 492 ? 24.987 18.624 23.991 1.00 19.27 492 LYS B CA 1
ATOM 7442 C C . LYS B 1 492 ? 24.161 19.436 24.996 1.00 20.03 492 LYS B C 1
ATOM 7443 O O . LYS B 1 492 ? 24.247 20.664 25.041 1.00 19.90 492 LYS B O 1
ATOM 7449 N N . ALA B 1 493 ? 23.357 18.746 25.798 1.00 21.22 493 ALA B N 1
ATOM 7450 C CA . ALA B 1 493 ? 22.497 19.402 26.780 1.00 23.17 493 ALA B CA 1
ATOM 7451 C C . ALA B 1 493 ? 23.211 20.417 27.665 1.00 24.05 493 ALA B C 1
ATOM 7452 O O . ALA B 1 493 ? 22.680 21.492 27.932 1.00 24.83 493 ALA B O 1
ATOM 7454 N N . GLU B 1 494 ? 24.413 20.083 28.115 1.00 26.41 494 GLU B N 1
ATOM 7455 C CA . GLU B 1 494 ? 25.162 20.981 28.991 1.00 28.37 494 GLU B CA 1
ATOM 7456 C C . GLU B 1 494 ? 25.810 22.167 28.267 1.00 27.65 494 GLU B C 1
ATOM 7457 O O . GLU B 1 494 ? 26.223 23.133 28.908 1.00 27.13 494 GLU B O 1
ATOM 7463 N N . ASN B 1 495 ? 25.893 22.094 26.940 1.00 26.40 495 ASN B N 1
ATOM 7464 C CA . ASN B 1 495 ? 26.496 23.168 26.146 1.00 24.76 495 ASN B CA 1
ATOM 7465 C C . ASN B 1 495 ? 27.941 23.388 26.599 1.00 24.45 495 ASN B C 1
ATOM 7466 O O . ASN B 1 495 ? 28.317 24.476 27.038 1.00 24.89 495 ASN B O 1
ATOM 7471 N N . PRO B 1 496 ? 28.772 22.344 26.488 1.00 24.66 496 PRO B N 1
ATOM 7472 C CA . PRO B 1 496 ? 30.182 22.396 26.884 1.00 24.69 496 PRO B CA 1
ATOM 7473 C C . PRO B 1 496 ? 31.009 23.465 26.181 1.00 25.47 496 PRO B C 1
ATOM 7474 O O . PRO B 1 496 ? 32.035 23.904 26.710 1.00 25.48 496 PRO B O 1
ATOM 7478 N N . LEU B 1 497 ? 30.569 23.886 24.998 1.00 25.27 497 LEU B N 1
ATOM 7479 C CA . LEU B 1 497 ? 31.293 24.907 24.250 1.00 25.16 497 LEU B CA 1
ATOM 7480 C C . LEU B 1 497 ? 30.868 26.306 24.682 1.00 24.66 497 LEU B C 1
ATOM 7481 O O . LEU B 1 497 ? 31.542 27.289 24.376 1.00 24.85 497 LEU B O 1
ATOM 7486 N N . GLU B 1 498 ? 29.750 26.387 25.397 1.00 24.02 498 GLU B N 1
ATOM 7487 C CA . GLU B 1 498 ? 29.232 27.662 25.877 1.00 23.60 498 GLU B CA 1
ATOM 7488 C C . GLU B 1 498 ? 28.920 28.604 24.713 1.00 22.53 498 GLU B C 1
ATOM 7489 O O . GLU B 1 498 ? 29.228 29.792 24.763 1.00 20.89 498 GLU B O 1
ATOM 7495 N N . ILE B 1 499 ? 28.303 28.066 23.664 1.00 21.41 499 ILE B N 1
ATOM 7496 C CA . ILE B 1 499 ? 27.948 28.868 22.497 1.00 20.19 499 ILE B CA 1
ATOM 7497 C C . ILE B 1 499 ? 26.518 29.371 22.608 1.00 19.21 499 ILE B C 1
ATOM 7498 O O . ILE B 1 499 ? 25.754 28.913 23.458 1.00 20.28 499 ILE B O 1
ATOM 7503 N N . ALA B 1 500 ? 26.160 30.321 21.753 1.00 19.87 500 ALA B N 1
ATOM 7504 C CA . ALA B 1 500 ? 24.811 30.866 21.740 1.00 19.14 500 ALA B CA 1
ATOM 7505 C C . ALA B 1 500 ? 23.918 29.842 21.052 1.00 19.96 500 ALA B C 1
ATOM 7506 O O . ALA B 1 500 ? 24.267 29.321 19.989 1.00 20.66 500 ALA B O 1
ATOM 7508 N N . ARG B 1 501 ? 22.775 29.545 21.662 1.00 20.33 501 ARG B N 1
ATOM 7509 C CA . ARG B 1 501 ? 21.833 28.582 21.097 1.00 19.88 501 ARG B CA 1
ATOM 7510 C C . ARG B 1 501 ? 20.402 29.082 21.261 1.00 19.37 501 ARG B C 1
ATOM 7511 O O . ARG B 1 501 ? 20.068 29.704 22.264 1.00 19.02 501 ARG B O 1
ATOM 7519 N N . ALA B 1 502 ? 19.562 28.814 20.268 1.00 19.48 502 ALA B N 1
ATOM 7520 C CA . ALA B 1 502 ? 18.166 29.234 20.311 1.00 19.71 502 ALA B CA 1
ATOM 7521 C C . ALA B 1 502 ? 17.294 28.067 20.760 1.00 21.14 502 ALA B C 1
ATOM 7522 O O . ALA B 1 502 ? 17.285 27.012 20.127 1.00 21.48 502 ALA B O 1
ATOM 7524 N N . VAL B 1 503 ? 16.566 28.249 21.857 1.00 21.88 503 VAL B N 1
ATOM 7525 C CA . VAL B 1 503 ? 15.700 27.195 22.365 1.00 22.82 503 VAL B CA 1
ATOM 7526 C C . VAL B 1 503 ? 14.233 27.576 22.211 1.00 24.19 503 VAL B C 1
ATOM 7527 O O . VAL B 1 503 ? 13.811 28.651 22.640 1.00 24.23 503 VAL B O 1
ATOM 7531 N N . ASP B 1 504 ? 13.463 26.684 21.599 1.00 24.82 504 ASP B N 1
ATOM 7532 C CA . ASP B 1 504 ? 12.036 26.898 21.377 1.00 27.02 504 ASP B CA 1
ATOM 7533 C C . ASP B 1 504 ? 11.674 28.302 20.901 1.00 28.98 504 ASP B C 1
ATOM 7534 O O . ASP B 1 504 ? 10.714 28.903 21.389 1.00 29.67 504 ASP B O 1
ATOM 7539 N N . GLY B 1 505 ? 12.434 28.824 19.943 1.00 30.26 505 GLY B N 1
ATOM 7540 C CA . GLY B 1 505 ? 12.151 30.151 19.423 1.00 33.20 505 GLY B CA 1
ATOM 7541 C C . GLY B 1 505 ? 12.713 31.332 20.191 1.00 35.22 505 GLY B C 1
ATOM 7542 O O . GLY B 1 505 ? 12.740 32.435 19.662 1.00 35.21 505 GLY B O 1
ATOM 7543 N N . LYS B 1 506 ? 13.155 31.122 21.426 1.00 37.02 506 LYS B N 1
ATOM 7544 C CA . LYS B 1 506 ? 13.707 32.216 22.222 1.00 39.75 506 LYS B CA 1
ATOM 7545 C C . LYS B 1 506 ? 14.873 32.867 21.498 1.00 41.25 506 LYS B C 1
ATOM 7546 O O . LYS B 1 506 ? 15.505 32.239 20.658 1.00 41.38 506 LYS B O 1
ATOM 7552 N N . ALA B 1 507 ? 15.156 34.128 21.801 1.00 42.88 507 ALA B N 1
ATOM 7553 C CA . ALA B 1 507 ? 16.273 34.778 21.138 1.00 44.37 507 ALA B CA 1
ATOM 7554 C C . ALA B 1 507 ? 17.425 33.835 21.491 1.00 45.42 507 ALA B C 1
ATOM 7555 O O . ALA B 1 507 ? 17.445 33.259 22.560 1.00 45.59 507 ALA B O 1
ATOM 7557 N N . ALA B 1 508 ? 18.358 33.652 20.573 1.00 46.35 508 ALA B N 1
ATOM 7558 C CA . ALA B 1 508 ? 19.457 32.746 20.816 1.00 47.13 508 ALA B CA 1
ATOM 7559 C C . ALA B 1 508 ? 20.113 32.939 22.189 1.00 47.98 508 ALA B C 1
ATOM 7560 O O . ALA B 1 508 ? 19.586 32.365 23.199 1.00 48.08 508 ALA B O 1
ATOM 7562 N N . ASN C 1 7 ? -12.107 25.353 -22.230 1.00 26.90 7 ASN C N 1
ATOM 7563 C CA . ASN C 1 7 ? -11.124 24.280 -21.875 1.00 26.69 7 ASN C CA 1
ATOM 7564 C C . ASN C 1 7 ? -11.054 24.147 -20.351 1.00 25.60 7 ASN C C 1
ATOM 7565 O O . ASN C 1 7 ? -10.531 25.022 -19.660 1.00 25.57 7 ASN C O 1
ATOM 7570 N N . VAL C 1 8 ? -11.579 23.037 -19.845 1.00 23.87 8 VAL C N 1
ATOM 7571 C CA . VAL C 1 8 ? -11.632 22.750 -18.416 1.00 23.14 8 VAL C CA 1
ATOM 7572 C C . VAL C 1 8 ? -11.210 21.307 -18.187 1.00 22.47 8 VAL C C 1
ATOM 7573 O O . VAL C 1 8 ? -10.996 20.559 -19.139 1.00 21.56 8 VAL C O 1
ATOM 7577 N N . PHE C 1 9 ? -11.077 20.916 -16.926 1.00 21.58 9 PHE C N 1
ATOM 7578 C CA . PHE C 1 9 ? -10.715 19.542 -16.618 1.00 20.86 9 PHE C CA 1
ATOM 7579 C C . PHE C 1 9 ? -11.371 19.151 -15.304 1.00 20.37 9 PHE C C 1
ATOM 7580 O O . PHE C 1 9 ? -11.846 20.011 -14.556 1.00 20.15 9 PHE C O 1
ATOM 7588 N N . TYR C 1 10 ? -11.431 17.854 -15.041 1.00 19.72 10 TYR C N 1
ATOM 7589 C CA . TYR C 1 10 ? -12.050 17.366 -13.814 1.00 19.45 10 TYR C CA 1
ATOM 7590 C C . TYR C 1 10 ? -11.081 16.565 -12.968 1.00 19.11 10 TYR C C 1
ATOM 7591 O O . TYR C 1 10 ? -10.117 15.997 -13.482 1.00 18.97 10 TYR C O 1
ATOM 7600 N N . ALA C 1 11 ? -11.339 16.527 -11.666 1.00 17.91 11 ALA C N 1
ATOM 7601 C CA . ALA C 1 11 ? -10.507 15.755 -10.758 1.00 17.24 11 ALA C CA 1
ATOM 7602 C C . ALA C 1 11 ? -10.934 14.296 -10.909 1.00 17.36 11 ALA C C 1
ATOM 7603 O O . ALA C 1 11 ? -12.058 14.009 -11.311 1.00 16.96 11 ALA C O 1
ATOM 7605 N N . THR C 1 12 ? -10.035 13.380 -10.584 1.00 17.72 12 THR C N 1
ATOM 7606 C CA . THR C 1 12 ? -10.327 11.959 -10.682 1.00 19.17 12 THR C CA 1
ATOM 7607 C C . THR C 1 12 ? -10.655 11.365 -9.317 1.00 18.52 12 THR C C 1
ATOM 7608 O O . THR C 1 12 ? -9.927 11.589 -8.347 1.00 18.47 12 THR C O 1
ATOM 7612 N N . ASN C 1 13 ? -11.755 10.615 -9.249 1.00 17.43 13 ASN C N 1
ATOM 7613 C CA . ASN C 1 13 ? -12.152 9.951 -8.009 1.00 17.18 13 ASN C CA 1
ATOM 7614 C C . ASN C 1 13 ? -11.049 8.925 -7.769 1.00 16.95 13 ASN C C 1
ATOM 7615 O O . ASN C 1 13 ? -10.853 8.026 -8.580 1.00 16.49 13 ASN C O 1
ATOM 7620 N N . ALA C 1 14 ? -10.321 9.073 -6.668 1.00 16.81 14 ALA C N 1
ATOM 7621 C CA . ALA C 1 14 ? -9.225 8.169 -6.350 1.00 16.61 14 ALA C CA 1
ATOM 7622 C C . ALA C 1 14 ? -9.637 6.703 -6.181 1.00 17.21 14 ALA C C 1
ATOM 7623 O O . ALA C 1 14 ? -8.824 5.800 -6.378 1.00 14.62 14 ALA C O 1
ATOM 7625 N N . PHE C 1 15 ? -10.896 6.471 -5.824 1.00 19.07 15 PHE C N 1
ATOM 7626 C CA . PHE C 1 15 ? -11.389 5.110 -5.614 1.00 19.45 15 PHE C CA 1
ATOM 7627 C C . PHE C 1 15 ? -11.964 4.426 -6.848 1.00 20.76 15 PHE C C 1
ATOM 7628 O O . PHE C 1 15 ? -11.950 3.196 -6.943 1.00 18.90 15 PHE C O 1
ATOM 7636 N N . THR C 1 16 ? -12.468 5.210 -7.796 1.00 21.67 16 THR C N 1
ATOM 7637 C CA . THR C 1 16 ? -13.079 4.625 -8.987 1.00 22.60 16 THR C CA 1
ATOM 7638 C C . THR C 1 16 ? -12.356 4.915 -10.295 1.00 23.90 16 THR C C 1
ATOM 7639 O O . THR C 1 16 ? -12.481 4.160 -11.259 1.00 23.96 16 THR C O 1
ATOM 7643 N N . GLY C 1 17 ? -11.601 6.007 -10.337 1.00 24.56 17 GLY C N 1
ATOM 7644 C CA . GLY C 1 17 ? -10.901 6.348 -11.561 1.00 24.33 17 GLY C CA 1
ATOM 7645 C C . GLY C 1 17 ? -11.800 7.152 -12.488 1.00 25.36 17 GLY C C 1
ATOM 7646 O O . GLY C 1 17 ? -11.401 7.517 -13.593 1.00 25.60 17 GLY C O 1
ATOM 7647 N N . GLU C 1 18 ? -13.027 7.416 -12.045 1.00 25.18 18 GLU C N 1
ATOM 7648 C CA . GLU C 1 18 ? -13.985 8.199 -12.821 1.00 25.47 18 GLU C CA 1
ATOM 7649 C C . GLU C 1 18 ? -13.810 9.664 -12.445 1.00 25.61 18 GLU C C 1
ATOM 7650 O O . GLU C 1 18 ? -13.147 9.986 -11.464 1.00 25.26 18 GLU C O 1
ATOM 7656 N N . ALA C 1 19 ? -14.415 10.551 -13.224 1.00 24.82 19 ALA C N 1
ATOM 7657 C CA . ALA C 1 19 ? -14.335 11.976 -12.948 1.00 24.18 19 ALA C CA 1
ATOM 7658 C C . ALA C 1 19 ? -15.307 12.363 -11.844 1.00 23.97 19 ALA C C 1
ATOM 7659 O O . ALA C 1 19 ? -16.413 11.825 -11.761 1.00 22.45 19 ALA C O 1
ATOM 7661 N N . LEU C 1 20 ? -14.875 13.294 -10.996 1.00 23.08 20 LEU C N 1
ATOM 7662 C CA . LEU C 1 20 ? -15.695 13.805 -9.907 1.00 23.57 20 LEU C CA 1
ATOM 7663 C C . LEU C 1 20 ? -16.389 15.058 -10.424 1.00 24.00 20 LEU C C 1
ATOM 7664 O O . LEU C 1 20 ? -15.949 15.650 -11.406 1.00 23.49 20 LEU C O 1
ATOM 7669 N N . PRO C 1 21 ? -17.489 15.471 -9.775 1.00 24.39 21 PRO C N 1
ATOM 7670 C CA . PRO C 1 21 ? -18.206 16.671 -10.210 1.00 24.01 21 PRO C CA 1
ATOM 7671 C C . PRO C 1 21 ? -17.359 17.932 -10.030 1.00 24.19 21 PRO C C 1
ATOM 7672 O O . PRO C 1 21 ? -16.351 17.912 -9.325 1.00 23.88 21 PRO C O 1
ATOM 7676 N N . LEU C 1 22 ? -17.790 19.014 -10.675 1.00 23.48 22 LEU C N 1
ATOM 7677 C CA . LEU C 1 22 ? -17.123 20.311 -10.645 1.00 23.46 22 LEU C CA 1
ATOM 7678 C C . LEU C 1 22 ? -15.972 20.374 -11.639 1.00 22.98 22 LEU C C 1
ATOM 7679 O O . LEU C 1 22 ? -14.998 19.621 -11.539 1.00 22.21 22 LEU C O 1
ATOM 7684 N N . ALA C 1 23 ? -16.093 21.273 -12.607 1.00 22.01 23 ALA C N 1
ATOM 7685 C CA . ALA C 1 23 ? -15.062 21.452 -13.617 1.00 20.81 23 ALA C CA 1
ATOM 7686 C C . ALA C 1 23 ? -14.114 22.547 -13.151 1.00 19.72 23 ALA C C 1
ATOM 7687 O O . ALA C 1 23 ? -14.517 23.469 -12.450 1.00 18.07 23 ALA C O 1
ATOM 7689 N N . PHE C 1 24 ? -12.848 22.426 -13.524 1.00 19.21 24 PHE C N 1
ATOM 7690 C CA . PHE C 1 24 ? -11.859 23.423 -13.147 1.00 19.02 24 PHE C CA 1
ATOM 7691 C C . PHE C 1 24 ? -11.243 23.983 -14.422 1.00 18.73 24 PHE C C 1
ATOM 7692 O O . PHE C 1 24 ? -11.125 23.282 -15.426 1.00 19.04 24 PHE C O 1
ATOM 7700 N N . PRO C 1 25 ? -10.849 25.264 -14.400 1.00 19.29 25 PRO C N 1
ATOM 7701 C CA . PRO C 1 25 ? -10.251 25.884 -15.580 1.00 18.95 25 PRO C CA 1
ATOM 7702 C C . PRO C 1 25 ? -8.843 25.396 -15.899 1.00 18.85 25 PRO C C 1
ATOM 7703 O O . PRO C 1 25 ? -8.106 24.960 -15.011 1.00 18.33 25 PRO C O 1
ATOM 7707 N N . VAL C 1 26 ? -8.489 25.461 -17.178 1.00 18.75 26 VAL C N 1
ATOM 7708 C CA . VAL C 1 26 ? -7.164 25.077 -17.639 1.00 18.73 26 VAL C CA 1
ATOM 7709 C C . VAL C 1 26 ? -6.451 26.389 -17.938 1.00 19.08 26 VAL C C 1
ATOM 7710 O O . VAL C 1 26 ? -6.572 26.933 -19.041 1.00 19.07 26 VAL C O 1
ATOM 7714 N N . HIS C 1 27 ? -5.739 26.911 -16.944 1.00 17.97 27 HIS C N 1
ATOM 7715 C CA . HIS C 1 27 ? -5.023 28.171 -17.100 1.00 19.12 27 HIS C CA 1
ATOM 7716 C C . HIS C 1 27 ? -3.797 28.035 -17.991 1.00 19.20 27 HIS C C 1
ATOM 7717 O O . HIS C 1 27 ? -3.222 26.955 -18.130 1.00 17.85 27 HIS C O 1
ATOM 7724 N N . THR C 1 28 ? -3.414 29.153 -18.601 1.00 19.80 28 THR C N 1
ATOM 7725 C CA . THR C 1 28 ? -2.282 29.191 -19.517 1.00 20.00 28 THR C CA 1
ATOM 7726 C C . THR C 1 28 ? -1.362 30.364 -19.207 1.00 19.35 28 THR C C 1
ATOM 7727 O O . THR C 1 28 ? -1.502 31.020 -18.173 1.00 19.31 28 THR C O 1
ATOM 7731 N N . GLU C 1 29 ? -0.447 30.635 -20.130 1.00 18.10 29 GLU C N 1
ATOM 7732 C CA . GLU C 1 29 ? 0.513 31.721 -19.974 1.00 20.25 29 GLU C CA 1
ATOM 7733 C C . GLU C 1 29 ? -0.214 33.040 -19.722 1.00 20.27 29 GLU C C 1
ATOM 7734 O O . GLU C 1 29 ? 0.273 33.910 -19.000 1.00 20.11 29 GLU C O 1
ATOM 7740 N N . VAL C 1 30 ? -1.397 33.178 -20.306 1.00 19.92 30 VAL C N 1
ATOM 7741 C CA . VAL C 1 30 ? -2.177 34.399 -20.138 1.00 20.08 30 VAL C CA 1
ATOM 7742 C C . VAL C 1 30 ? -2.525 34.672 -18.671 1.00 18.71 30 VAL C C 1
ATOM 7743 O O . VAL C 1 30 ? -2.334 35.784 -18.179 1.00 17.15 30 VAL C O 1
ATOM 7747 N N . GLU C 1 31 ? -3.041 33.666 -17.972 1.00 17.79 31 GLU C N 1
ATOM 7748 C CA . GLU C 1 31 ? -3.382 33.847 -16.561 1.00 16.95 31 GLU C CA 1
ATOM 7749 C C . GLU C 1 31 ? -2.121 33.996 -15.719 1.00 15.82 31 GLU C C 1
ATOM 7750 O O . GLU C 1 31 ? -2.142 34.655 -14.676 1.00 14.84 31 GLU C O 1
ATOM 7756 N N . VAL C 1 32 ? -1.033 33.360 -16.155 1.00 15.56 32 VAL C N 1
ATOM 7757 C CA . VAL C 1 32 ? 0.241 33.456 -15.446 1.00 15.11 32 VAL C CA 1
ATOM 7758 C C . VAL C 1 32 ? 0.687 34.922 -15.468 1.00 15.92 32 VAL C C 1
ATOM 7759 O O . VAL C 1 32 ? 1.037 35.496 -14.433 1.00 14.78 32 VAL C O 1
ATOM 7763 N N . ASN C 1 33 ? 0.654 35.530 -16.653 1.00 16.67 33 ASN C N 1
ATOM 7764 C CA . ASN C 1 33 ? 1.043 36.929 -16.802 1.00 15.86 33 ASN C CA 1
ATOM 7765 C C . ASN C 1 33 ? 0.188 37.842 -15.927 1.00 15.91 33 ASN C C 1
ATOM 7766 O O . ASN C 1 33 ? 0.718 38.694 -15.219 1.00 16.06 33 ASN C O 1
ATOM 7771 N N . GLN C 1 34 ? -1.132 37.670 -15.976 1.00 15.17 34 GLN C N 1
ATOM 7772 C CA . GLN C 1 34 ? -2.034 38.489 -15.168 1.00 15.77 34 GLN C CA 1
ATOM 7773 C C . GLN C 1 34 ? -1.726 38.327 -13.684 1.00 15.09 34 GLN C C 1
ATOM 7774 O O . GLN C 1 34 ? -1.602 39.312 -12.943 1.00 14.39 34 GLN C O 1
ATOM 7780 N N . ALA C 1 35 ? -1.613 37.073 -13.256 1.00 14.89 35 ALA C N 1
ATOM 7781 C CA . ALA C 1 35 ? -1.330 36.760 -11.859 1.00 14.33 35 ALA C CA 1
ATOM 7782 C C . ALA C 1 35 ? 0.014 37.322 -11.388 1.00 13.58 35 ALA C C 1
ATOM 7783 O O . ALA C 1 35 ? 0.082 37.990 -10.358 1.00 13.26 35 ALA C O 1
ATOM 7785 N N . ALA C 1 36 ? 1.078 37.056 -12.143 1.00 13.62 36 ALA C N 1
ATOM 7786 C CA . ALA C 1 36 ? 2.408 37.534 -11.768 1.00 13.42 36 ALA C CA 1
ATOM 7787 C C . ALA C 1 36 ? 2.488 39.058 -11.750 1.00 13.87 36 ALA C C 1
ATOM 7788 O O . ALA C 1 36 ? 3.114 39.644 -10.866 1.00 12.55 36 ALA C O 1
ATOM 7790 N N . THR C 1 37 ? 1.858 39.697 -12.729 1.00 14.61 37 THR C N 1
ATOM 7791 C CA . THR C 1 37 ? 1.862 41.156 -12.808 1.00 15.06 37 THR C CA 1
ATOM 7792 C C . THR C 1 37 ? 1.157 41.755 -11.599 1.00 14.79 37 THR C C 1
ATOM 7793 O O . THR C 1 37 ? 1.651 42.700 -10.994 1.00 14.05 37 THR C O 1
ATOM 7797 N N . ALA C 1 38 ? -0.002 41.204 -11.246 1.00 14.78 38 ALA C N 1
ATOM 7798 C CA . ALA C 1 38 ? -0.750 41.692 -10.086 1.00 14.34 38 ALA C CA 1
ATOM 7799 C C . ALA C 1 38 ? 0.025 41.457 -8.789 1.00 14.07 38 ALA C C 1
ATOM 7800 O O . ALA C 1 38 ? 0.009 42.298 -7.886 1.00 15.15 38 ALA C O 1
ATOM 7802 N N . ALA C 1 39 ? 0.699 40.313 -8.693 1.00 13.38 39 ALA C N 1
ATOM 7803 C CA . ALA C 1 39 ? 1.485 39.988 -7.504 1.00 13.25 39 ALA C CA 1
ATOM 7804 C C . ALA C 1 39 ? 2.635 40.984 -7.340 1.00 14.64 39 ALA C C 1
ATOM 7805 O O . ALA C 1 39 ? 2.889 41.478 -6.238 1.00 13.89 39 ALA C O 1
ATOM 7807 N N . ALA C 1 40 ? 3.322 41.284 -8.440 1.00 14.04 40 ALA C N 1
ATOM 7808 C CA . ALA C 1 40 ? 4.440 42.226 -8.401 1.00 16.04 40 ALA C CA 1
ATOM 7809 C C . ALA C 1 40 ? 3.961 43.601 -7.937 1.00 16.18 40 ALA C C 1
ATOM 7810 O O . ALA C 1 40 ? 4.650 44.297 -7.190 1.00 16.48 40 ALA C O 1
ATOM 7812 N N . LYS C 1 41 ? 2.772 43.978 -8.386 1.00 16.73 41 LYS C N 1
ATOM 7813 C CA . LYS C 1 41 ? 2.178 45.265 -8.050 1.00 18.24 41 LYS C CA 1
ATOM 7814 C C . LYS C 1 41 ? 1.925 45.465 -6.547 1.00 16.96 41 LYS C C 1
ATOM 7815 O O . LYS C 1 41 ? 1.956 46.593 -6.051 1.00 16.79 41 LYS C O 1
ATOM 7821 N N . VAL C 1 42 ? 1.679 44.378 -5.818 1.00 15.93 42 VAL C N 1
ATOM 7822 C CA . VAL C 1 42 ? 1.422 44.476 -4.384 1.00 14.22 42 VAL C CA 1
ATOM 7823 C C . VAL C 1 42 ? 2.579 43.980 -3.519 1.00 14.34 42 VAL C C 1
ATOM 7824 O O . VAL C 1 42 ? 2.500 44.029 -2.290 1.00 13.41 42 VAL C O 1
ATOM 7828 N N . ALA C 1 43 ? 3.655 43.524 -4.155 1.00 13.86 43 ALA C N 1
ATOM 7829 C CA . ALA C 1 43 ? 4.803 42.989 -3.424 1.00 13.57 43 ALA C CA 1
ATOM 7830 C C . ALA C 1 43 ? 5.425 43.944 -2.416 1.00 13.11 43 ALA C C 1
ATOM 7831 O O . ALA C 1 43 ? 5.668 43.567 -1.267 1.00 13.11 43 ALA C O 1
ATOM 7833 N N . ARG C 1 44 ? 5.686 45.176 -2.843 1.00 12.89 44 ARG C N 1
ATOM 7834 C CA . ARG C 1 44 ? 6.313 46.166 -1.972 1.00 13.64 44 ARG C CA 1
ATOM 7835 C C . ARG C 1 44 ? 5.465 46.495 -0.744 1.00 14.15 44 ARG C C 1
ATOM 7836 O O . ARG C 1 44 ? 5.984 46.539 0.369 1.00 14.55 44 ARG C O 1
ATOM 7844 N N . ASP C 1 45 ? 4.170 46.735 -0.946 1.00 15.10 45 ASP C N 1
ATOM 7845 C CA . ASP C 1 45 ? 3.275 47.037 0.170 1.00 15.56 45 ASP C CA 1
ATOM 7846 C C . ASP C 1 45 ? 3.165 45.855 1.134 1.00 15.20 45 ASP C C 1
ATOM 7847 O O . ASP C 1 45 ? 3.141 46.038 2.351 1.00 15.45 45 ASP C O 1
ATOM 7852 N N . PHE C 1 46 ? 3.080 44.646 0.587 1.00 14.17 46 PHE C N 1
ATOM 7853 C CA . PHE C 1 46 ? 2.950 43.449 1.414 1.00 13.74 46 PHE C CA 1
ATOM 7854 C C . PHE C 1 46 ? 4.142 43.243 2.356 1.00 14.10 46 PHE C C 1
ATOM 7855 O O . PHE C 1 46 ? 3.959 42.916 3.530 1.00 14.32 46 PHE C O 1
ATOM 7863 N N . ARG C 1 47 ? 5.362 43.428 1.861 1.00 14.07 47 ARG C N 1
ATOM 7864 C CA . ARG C 1 47 ? 6.522 43.233 2.730 1.00 14.30 47 ARG C CA 1
ATOM 7865 C C . ARG C 1 47 ? 6.693 44.375 3.736 1.00 14.05 47 ARG C C 1
ATOM 7866 O O . ARG C 1 47 ? 7.359 44.212 4.760 1.00 12.98 47 ARG C O 1
ATOM 7874 N N . ARG C 1 48 ? 6.091 45.526 3.447 1.00 14.87 48 ARG C N 1
ATOM 7875 C CA . ARG C 1 48 ? 6.194 46.675 4.337 1.00 15.84 48 ARG C CA 1
ATOM 7876 C C . ARG C 1 48 ? 5.082 46.755 5.386 1.00 16.64 48 ARG C C 1
ATOM 7877 O O . ARG C 1 48 ? 5.057 47.680 6.199 1.00 16.83 48 ARG C O 1
ATOM 7885 N N . LEU C 1 49 ? 4.160 45.796 5.372 1.00 15.97 49 LEU C N 1
ATOM 7886 C CA . LEU C 1 49 ? 3.087 45.770 6.367 1.00 16.81 49 LEU C CA 1
ATOM 7887 C C . LEU C 1 49 ? 3.718 45.562 7.741 1.00 17.36 49 LEU C C 1
ATOM 7888 O O . LEU C 1 49 ? 4.817 45.012 7.839 1.00 16.44 49 LEU C O 1
ATOM 7893 N N . ASN C 1 50 ? 3.038 46.000 8.800 1.00 17.22 50 ASN C N 1
ATOM 7894 C CA . ASN C 1 50 ? 3.571 45.795 10.144 1.00 18.16 50 ASN C CA 1
ATOM 7895 C C . ASN C 1 50 ? 3.625 44.285 10.360 1.00 17.55 50 ASN C C 1
ATOM 7896 O O . ASN C 1 50 ? 2.803 43.544 9.821 1.00 17.38 50 ASN C O 1
ATOM 7901 N N . ASN C 1 51 ? 4.594 43.827 11.141 1.00 17.44 51 ASN C N 1
ATOM 7902 C CA . ASN C 1 51 ? 4.714 42.404 11.428 1.00 16.54 51 ASN C CA 1
ATOM 7903 C C . ASN C 1 51 ? 3.412 41.859 12.018 1.00 16.12 51 ASN C C 1
ATOM 7904 O O . ASN C 1 51 ? 2.978 40.762 11.671 1.00 14.85 51 ASN C O 1
ATOM 7909 N N . SER C 1 52 ? 2.796 42.633 12.904 1.00 15.15 52 SER C N 1
ATOM 7910 C CA . SER C 1 52 ? 1.555 42.225 13.546 1.00 17.19 52 SER C CA 1
ATOM 7911 C C . SER C 1 52 ? 0.436 41.995 12.536 1.00 16.37 52 SER C C 1
ATOM 7912 O O . SER C 1 52 ? -0.379 41.099 12.710 1.00 18.24 52 SER C O 1
ATOM 7915 N N . LYS C 1 53 ? 0.402 42.801 11.479 1.00 16.42 53 LYS C N 1
ATOM 7916 C CA . LYS C 1 53 ? -0.631 42.678 10.461 1.00 16.17 53 LYS C CA 1
ATOM 7917 C C . LYS C 1 53 ? -0.471 41.414 9.631 1.00 16.34 53 LYS C C 1
ATOM 7918 O O . LYS C 1 53 ? -1.438 40.678 9.405 1.00 15.87 53 LYS C O 1
ATOM 7924 N N . ARG C 1 54 ? 0.745 41.152 9.173 1.00 16.16 54 ARG C N 1
ATOM 7925 C CA . ARG C 1 54 ? 0.967 39.964 8.367 1.00 16.43 54 ARG C CA 1
ATOM 7926 C C . ARG C 1 54 ? 0.776 38.741 9.254 1.00 15.72 54 ARG C C 1
ATOM 7927 O O . ARG C 1 54 ? 0.285 37.707 8.805 1.00 15.40 54 ARG C O 1
ATOM 7935 N N . ALA C 1 55 ? 1.134 38.871 10.528 1.00 15.93 55 ALA C N 1
ATOM 7936 C CA . ALA C 1 55 ? 0.960 37.771 11.473 1.00 15.78 55 ALA C CA 1
ATOM 7937 C C . ALA C 1 55 ? -0.535 37.493 11.618 1.00 16.04 55 ALA C C 1
ATOM 7938 O O . ALA C 1 55 ? -0.968 36.338 11.654 1.00 15.85 55 ALA C O 1
ATOM 7940 N N . SER C 1 56 ? -1.326 38.559 11.703 1.00 15.51 56 SER C N 1
ATOM 7941 C CA . SER C 1 56 ? -2.773 38.412 11.838 1.00 15.66 56 SER C CA 1
ATOM 7942 C C . SER C 1 56 ? -3.358 37.680 10.631 1.00 15.28 56 SER C C 1
ATOM 7943 O O . SER C 1 56 ? -4.208 36.792 10.783 1.00 15.31 56 SER C O 1
ATOM 7946 N N . LEU C 1 57 ? -2.898 38.046 9.436 1.00 13.83 57 LEU C N 1
ATOM 7947 C CA . LEU C 1 57 ? -3.370 37.409 8.212 1.00 13.99 57 LEU C CA 1
ATOM 7948 C C . LEU C 1 57 ? -3.171 35.892 8.264 1.00 14.32 57 LEU C C 1
ATOM 7949 O O . LEU C 1 57 ? -4.073 35.135 7.919 1.00 14.54 57 LEU C O 1
ATOM 7954 N N . LEU C 1 58 ? -1.987 35.454 8.688 1.00 15.38 58 LEU C N 1
ATOM 7955 C CA . LEU C 1 58 ? -1.684 34.026 8.773 1.00 15.36 58 LEU C CA 1
ATOM 7956 C C . LEU C 1 58 ? -2.651 33.317 9.722 1.00 15.48 58 LEU C C 1
ATOM 7957 O O . LEU C 1 58 ? -3.144 32.228 9.425 1.00 15.15 58 LEU C O 1
ATOM 7962 N N . ARG C 1 59 ? -2.931 33.935 10.862 1.00 16.43 59 ARG C N 1
ATOM 7963 C CA . ARG C 1 59 ? -3.849 33.336 11.825 1.00 17.56 59 ARG C CA 1
ATOM 7964 C C . ARG C 1 59 ? -5.272 33.320 11.277 1.00 17.25 59 ARG C C 1
ATOM 7965 O O . ARG C 1 59 ? -6.030 32.384 11.526 1.00 17.94 59 ARG C O 1
ATOM 7973 N N . THR C 1 60 ? -5.630 34.348 10.516 1.00 16.81 60 THR C N 1
ATOM 7974 C CA . THR C 1 60 ? -6.967 34.423 9.939 1.00 16.73 60 THR C CA 1
ATOM 7975 C C . THR C 1 60 ? -7.123 33.326 8.892 1.00 16.72 60 THR C C 1
ATOM 7976 O O . THR C 1 60 ? -8.184 32.716 8.771 1.00 14.98 60 THR C O 1
ATOM 7980 N N . ILE C 1 61 ? -6.061 33.073 8.135 1.00 15.08 61 ILE C N 1
ATOM 7981 C CA . ILE C 1 61 ? -6.107 32.018 7.133 1.00 14.46 61 ILE C CA 1
ATOM 7982 C C . ILE C 1 61 ? -6.318 30.684 7.846 1.00 14.04 61 ILE C C 1
ATOM 7983 O O . ILE C 1 61 ? -7.100 29.844 7.398 1.00 14.43 61 ILE C O 1
ATOM 7988 N N . ALA C 1 62 ? -5.634 30.501 8.970 1.00 14.28 62 ALA C N 1
ATOM 7989 C CA . ALA C 1 62 ? -5.739 29.262 9.736 1.00 14.61 62 ALA C CA 1
ATOM 7990 C C . ALA C 1 62 ? -7.162 29.039 10.233 1.00 15.32 62 ALA C C 1
ATOM 7991 O O . ALA C 1 62 ? -7.674 27.927 10.180 1.00 15.55 62 ALA C O 1
ATOM 7993 N N . SER C 1 63 ? -7.798 30.104 10.712 1.00 16.90 63 SER C N 1
ATOM 7994 C CA . SER C 1 63 ? -9.170 30.019 11.203 1.00 18.25 63 SER C CA 1
ATOM 7995 C C . SER C 1 63 ? -10.139 29.733 10.064 1.00 18.00 63 SER C C 1
ATOM 7996 O O . SER C 1 63 ? -11.046 28.911 10.199 1.00 17.20 63 SER C O 1
ATOM 7999 N N . GLU C 1 64 ? -9.954 30.416 8.941 1.00 17.70 64 GLU C N 1
ATOM 8000 C CA . GLU C 1 64 ? -10.832 30.193 7.800 1.00 18.76 64 GLU C CA 1
ATOM 8001 C C . GLU C 1 64 ? -10.751 28.747 7.310 1.00 17.80 64 GLU C C 1
ATOM 8002 O O . GLU C 1 64 ? -11.761 28.170 6.911 1.00 17.98 64 GLU C O 1
ATOM 8008 N N . LEU C 1 65 ? -9.554 28.163 7.347 1.00 17.28 65 LEU C N 1
ATOM 8009 C CA . LEU C 1 65 ? -9.354 26.774 6.918 1.00 17.39 65 LEU C CA 1
ATOM 8010 C C . LEU C 1 65 ? -10.127 25.838 7.835 1.00 17.37 65 LEU C C 1
ATOM 8011 O O . LEU C 1 65 ? -10.805 24.917 7.386 1.00 17.44 65 LEU C O 1
ATOM 8016 N N . GLU C 1 66 ? -10.000 26.077 9.132 1.00 17.76 66 GLU C N 1
ATOM 8017 C CA . GLU C 1 66 ? -10.684 25.261 10.121 1.00 19.86 66 GLU C CA 1
ATOM 8018 C C . GLU C 1 66 ? -12.198 25.314 9.958 1.00 19.82 66 GLU C C 1
ATOM 8019 O O . GLU C 1 66 ? -12.882 24.311 10.159 1.00 20.14 66 GLU C O 1
ATOM 8025 N N . ALA C 1 67 ? -12.710 26.478 9.573 1.00 19.40 67 ALA C N 1
ATOM 8026 C CA . ALA C 1 67 ? -14.141 26.671 9.372 1.00 20.25 67 ALA C CA 1
ATOM 8027 C C . ALA C 1 67 ? -14.683 25.873 8.188 1.00 20.73 67 ALA C C 1
ATOM 8028 O O . ALA C 1 67 ? -15.867 25.545 8.151 1.00 20.73 67 ALA C O 1
ATOM 8030 N N . ARG C 1 68 ? -13.827 25.565 7.217 1.00 20.09 68 ARG C N 1
ATOM 8031 C CA . ARG C 1 68 ? -14.259 24.802 6.046 1.00 20.29 68 ARG C CA 1
ATOM 8032 C C . ARG C 1 68 ? -13.730 23.370 6.100 1.00 20.69 68 ARG C C 1
ATOM 8033 O O . ARG C 1 68 ? -13.770 22.650 5.100 1.00 19.52 68 ARG C O 1
ATOM 8041 N N . SER C 1 69 ? -13.241 22.962 7.270 1.00 21.56 69 SER C N 1
ATOM 8042 C CA . SER C 1 69 ? -12.668 21.627 7.433 1.00 22.13 69 SER C CA 1
ATOM 8043 C C . SER C 1 69 ? -13.560 20.515 6.897 1.00 22.40 69 SER C C 1
ATOM 8044 O O . SER C 1 69 ? -13.073 19.601 6.234 1.00 21.89 69 SER C O 1
ATOM 8047 N N . ASP C 1 70 ? -14.857 20.576 7.185 1.00 22.38 70 ASP C N 1
ATOM 8048 C CA . ASP C 1 70 ? -15.792 19.560 6.687 1.00 22.56 70 ASP C CA 1
ATOM 8049 C C . ASP C 1 70 ? -15.686 19.411 5.174 1.00 20.99 70 ASP C C 1
ATOM 8050 O O . ASP C 1 70 ? -15.488 18.302 4.672 1.00 19.65 70 ASP C O 1
ATOM 8055 N N . ASP C 1 71 ? -15.823 20.529 4.458 1.00 19.32 71 ASP C N 1
ATOM 8056 C CA . ASP C 1 71 ? -15.761 20.527 2.996 1.00 20.26 71 ASP C CA 1
ATOM 8057 C C . ASP C 1 71 ? -14.425 20.033 2.467 1.00 19.78 71 ASP C C 1
ATOM 8058 O O . ASP C 1 71 ? -14.377 19.246 1.524 1.00 19.98 71 ASP C O 1
ATOM 8063 N N . ILE C 1 72 ? -13.342 20.503 3.073 1.00 20.54 72 ILE C N 1
ATOM 8064 C CA . ILE C 1 72 ? -12.000 20.118 2.650 1.00 19.93 72 ILE C CA 1
ATOM 8065 C C . ILE C 1 72 ? -11.797 18.619 2.791 1.00 19.50 72 ILE C C 1
ATOM 8066 O O . ILE C 1 72 ? -11.363 17.943 1.865 1.00 19.11 72 ILE C O 1
ATOM 8071 N N . ILE C 1 73 ? -12.118 18.095 3.964 1.00 20.42 73 ILE C N 1
ATOM 8072 C CA . ILE C 1 73 ? -11.964 16.677 4.220 1.00 20.88 73 ILE C CA 1
ATOM 8073 C C . ILE C 1 73 ? -12.805 15.822 3.267 1.00 20.98 73 ILE C C 1
ATOM 8074 O O . ILE C 1 73 ? -12.308 14.845 2.702 1.00 21.29 73 ILE C O 1
ATOM 8079 N N . ALA C 1 74 ? -14.072 16.186 3.081 1.00 20.73 74 ALA C N 1
ATOM 8080 C CA . ALA C 1 74 ? -14.949 15.424 2.196 1.00 19.58 74 ALA C CA 1
ATOM 8081 C C . ALA C 1 74 ? -14.419 15.386 0.760 1.00 19.96 74 ALA C C 1
ATOM 8082 O O . ALA C 1 74 ? -14.415 14.329 0.116 1.00 19.32 74 ALA C O 1
ATOM 8084 N N . ARG C 1 75 ? -13.965 16.531 0.256 1.00 19.12 75 ARG C N 1
ATOM 8085 C CA . ARG C 1 75 ? -13.446 16.593 -1.108 1.00 17.36 75 ARG C CA 1
ATOM 8086 C C . ARG C 1 75 ? -12.074 15.932 -1.245 1.00 17.71 75 ARG C C 1
ATOM 8087 O O . ARG C 1 75 ? -11.840 15.161 -2.179 1.00 17.83 75 ARG C O 1
ATOM 8095 N N . ALA C 1 76 ? -11.167 16.228 -0.319 1.00 16.99 76 ALA C N 1
ATOM 8096 C CA . ALA C 1 76 ? -9.823 15.657 -0.364 1.00 15.84 76 ALA C CA 1
ATOM 8097 C C . ALA C 1 76 ? -9.847 14.132 -0.308 1.00 15.80 76 ALA C C 1
ATOM 8098 O O . ALA C 1 76 ? -9.040 13.460 -0.963 1.00 13.50 76 ALA C O 1
ATOM 8100 N N . HIS C 1 77 ? -10.776 13.592 0.475 1.00 14.98 77 HIS C N 1
ATOM 8101 C CA . HIS C 1 77 ? -10.912 12.148 0.624 1.00 15.75 77 HIS C CA 1
ATOM 8102 C C . HIS C 1 77 ? -11.210 11.464 -0.714 1.00 15.56 77 HIS C C 1
ATOM 8103 O O . HIS C 1 77 ? -10.611 10.439 -1.040 1.00 16.65 77 HIS C O 1
ATOM 8110 N N . LEU C 1 78 ? -12.120 12.036 -1.490 1.00 15.19 78 LEU C N 1
ATOM 8111 C CA . LEU C 1 78 ? -12.475 11.459 -2.779 1.00 15.78 78 LEU C CA 1
ATOM 8112 C C . LEU C 1 78 ? -11.415 11.697 -3.847 1.00 15.27 78 LEU C C 1
ATOM 8113 O O . LEU C 1 78 ? -11.231 10.870 -4.738 1.00 15.87 78 LEU C O 1
ATOM 8118 N N . GLU C 1 79 ? -10.708 12.821 -3.756 1.00 14.13 79 GLU C N 1
ATOM 8119 C CA . GLU C 1 79 ? -9.675 13.140 -4.740 1.00 12.54 79 GLU C CA 1
ATOM 8120 C C . GLU C 1 79 ? -8.355 12.402 -4.515 1.00 12.44 79 GLU C C 1
ATOM 8121 O O . GLU C 1 79 ? -7.598 12.185 -5.466 1.00 11.53 79 GLU C O 1
ATOM 8127 N N . THR C 1 80 ? -8.097 11.998 -3.273 1.00 11.46 80 THR C N 1
ATOM 8128 C CA . THR C 1 80 ? -6.837 11.350 -2.920 1.00 12.00 80 THR C CA 1
ATOM 8129 C C . THR C 1 80 ? -6.902 9.951 -2.299 1.00 12.49 80 THR C C 1
ATOM 8130 O O . THR C 1 80 ? -5.888 9.247 -2.255 1.00 11.09 80 THR C O 1
ATOM 8134 N N . ALA C 1 81 ? -8.073 9.570 -1.804 1.00 12.95 81 ALA C N 1
ATOM 8135 C CA . ALA C 1 81 ? -8.271 8.270 -1.163 1.00 14.23 81 ALA C CA 1
ATOM 8136 C C . ALA C 1 81 ? -7.614 8.200 0.216 1.00 14.56 81 ALA C C 1
ATOM 8137 O O . ALA C 1 81 ? -7.545 7.132 0.819 1.00 14.44 81 ALA C O 1
ATOM 8139 N N . LEU C 1 82 ? -7.112 9.330 0.705 1.00 15.99 82 LEU C N 1
ATOM 8140 C CA . LEU C 1 82 ? -6.509 9.358 2.031 1.00 16.20 82 LEU C CA 1
ATOM 8141 C C . LEU C 1 82 ? -7.646 9.297 3.034 1.00 17.34 82 LEU C C 1
ATOM 8142 O O . LEU C 1 82 ? -8.648 10.005 2.896 1.00 18.64 82 LEU C O 1
ATOM 8147 N N . PRO C 1 83 ? -7.511 8.436 4.052 1.00 17.67 83 PRO C N 1
ATOM 8148 C CA . PRO C 1 83 ? -8.555 8.303 5.067 1.00 18.75 83 PRO C CA 1
ATOM 8149 C C . PRO C 1 83 ? -8.887 9.618 5.757 1.00 19.38 83 PRO C C 1
ATOM 8150 O O . PRO C 1 83 ? -8.016 10.469 5.970 1.00 18.92 83 PRO C O 1
ATOM 8154 N N . GLU C 1 84 ? -10.166 9.774 6.079 1.00 19.19 84 GLU C N 1
ATOM 8155 C CA . GLU C 1 84 ? -10.689 10.960 6.742 1.00 21.40 84 GLU C CA 1
ATOM 8156 C C . GLU C 1 84 ? -9.902 11.307 8.007 1.00 21.28 84 GLU C C 1
ATOM 8157 O O . GLU C 1 84 ? -9.656 12.483 8.291 1.00 20.58 84 GLU C O 1
ATOM 8163 N N . VAL C 1 85 ? -9.529 10.280 8.769 1.00 20.57 85 VAL C N 1
ATOM 8164 C CA . VAL C 1 85 ? -8.783 10.465 10.012 1.00 20.84 85 VAL C CA 1
ATOM 8165 C C . VAL C 1 85 ? -7.469 11.171 9.742 1.00 20.40 85 VAL C C 1
ATOM 8166 O O . VAL C 1 85 ? -7.035 12.036 10.497 1.00 19.93 85 VAL C O 1
ATOM 8170 N N . ARG C 1 86 ? -6.841 10.789 8.644 1.00 18.85 86 ARG C N 1
ATOM 8171 C CA . ARG C 1 86 ? -5.569 11.369 8.254 1.00 17.50 86 ARG C CA 1
ATOM 8172 C C . ARG C 1 86 ? -5.745 12.820 7.796 1.00 16.42 86 ARG C C 1
ATOM 8173 O O . ARG C 1 86 ? -4.948 13.687 8.140 1.00 13.34 86 ARG C O 1
ATOM 8181 N N . LEU C 1 87 ? -6.802 13.077 7.035 1.00 16.98 87 LEU C N 1
ATOM 8182 C CA . LEU C 1 87 ? -7.068 14.415 6.535 1.00 17.18 87 LEU C CA 1
ATOM 8183 C C . LEU C 1 87 ? -7.449 15.398 7.645 1.00 17.30 87 LEU C C 1
ATOM 8184 O O . LEU C 1 87 ? -7.103 16.577 7.576 1.00 17.05 87 LEU C O 1
ATOM 8189 N N . THR C 1 88 ? -8.152 14.913 8.667 1.00 18.02 88 THR C N 1
ATOM 8190 C CA . THR C 1 88 ? -8.544 15.769 9.784 1.00 18.83 88 THR C CA 1
ATOM 8191 C C . THR C 1 88 ? -7.278 16.207 10.524 1.00 18.31 88 THR C C 1
ATOM 8192 O O . THR C 1 88 ? -7.153 17.351 10.949 1.00 19.20 88 THR C O 1
ATOM 8196 N N . GLY C 1 89 ? -6.332 15.283 10.664 1.00 18.82 89 GLY C N 1
ATOM 8197 C CA . GLY C 1 89 ? -5.089 15.597 11.346 1.00 17.12 89 GLY C CA 1
ATOM 8198 C C . GLY C 1 89 ? -4.221 16.522 10.515 1.00 17.22 89 GLY C C 1
ATOM 8199 O O . GLY C 1 89 ? -3.492 17.350 11.056 1.00 17.79 89 GLY C O 1
ATOM 8200 N N . GLU C 1 90 ? -4.296 16.396 9.194 1.00 16.85 90 GLU C N 1
ATOM 8201 C CA . GLU C 1 90 ? -3.487 17.246 8.333 1.00 16.82 90 GLU C CA 1
ATOM 8202 C C . GLU C 1 90 ? -3.996 18.687 8.305 1.00 16.49 90 GLU C C 1
ATOM 8203 O O . GLU C 1 90 ? -3.201 19.620 8.162 1.00 16.16 90 GLU C O 1
ATOM 8209 N N . ILE C 1 91 ? -5.308 18.878 8.438 1.00 16.61 91 ILE C N 1
ATOM 8210 C CA . ILE C 1 91 ? -5.855 20.235 8.452 1.00 17.74 91 ILE C CA 1
ATOM 8211 C C . ILE C 1 91 ? -5.349 20.947 9.706 1.00 16.69 91 ILE C C 1
ATOM 8212 O O . ILE C 1 91 ? -5.005 22.126 9.665 1.00 18.32 91 ILE C O 1
ATOM 8217 N N . ALA C 1 92 ? -5.304 20.219 10.819 1.00 16.02 92 ALA C N 1
ATOM 8218 C CA . ALA C 1 92 ? -4.820 20.767 12.085 1.00 14.76 92 ALA C CA 1
ATOM 8219 C C . ALA C 1 92 ? -3.338 21.110 11.955 1.00 13.64 92 ALA C C 1
ATOM 8220 O O . ALA C 1 92 ? -2.885 22.139 12.440 1.00 13.75 92 ALA C O 1
ATOM 8222 N N . ARG C 1 93 ? -2.585 20.228 11.303 1.00 13.99 93 ARG C N 1
ATOM 8223 C CA . ARG C 1 93 ? -1.157 20.449 11.094 1.00 13.74 93 ARG C CA 1
ATOM 8224 C C . ARG C 1 93 ? -0.985 21.713 10.261 1.00 12.73 93 ARG C C 1
ATOM 8225 O O . ARG C 1 93 ? -0.172 22.576 10.573 1.00 13.56 93 ARG C O 1
ATOM 8233 N N . THR C 1 94 ? -1.770 21.812 9.199 1.00 12.12 94 THR C N 1
ATOM 8234 C CA . THR C 1 94 ? -1.718 22.959 8.307 1.00 13.28 94 THR C CA 1
ATOM 8235 C C . THR C 1 94 ? -2.018 24.263 9.040 1.00 12.42 94 THR C C 1
ATOM 8236 O O . THR C 1 94 ? -1.302 25.250 8.874 1.00 13.07 94 THR C O 1
ATOM 8240 N N . ALA C 1 95 ? -3.077 24.253 9.845 1.00 13.11 95 ALA C N 1
ATOM 8241 C CA . ALA C 1 95 ? -3.492 25.430 10.599 1.00 13.39 95 ALA C CA 1
ATOM 8242 C C . ALA C 1 95 ? -2.449 25.828 11.629 1.00 13.67 95 ALA C C 1
ATOM 8243 O O . ALA C 1 95 ? -2.101 26.996 11.740 1.00 13.11 95 ALA C O 1
ATOM 8245 N N . ASN C 1 96 ? -1.950 24.860 12.392 1.00 14.42 96 ASN C N 1
ATOM 8246 C CA . ASN C 1 96 ? -0.951 25.174 13.404 1.00 15.58 96 ASN C CA 1
ATOM 8247 C C . ASN C 1 96 ? 0.381 25.578 12.785 1.00 15.55 96 ASN C C 1
ATOM 8248 O O . ASN C 1 96 ? 1.175 26.275 13.413 1.00 15.11 96 ASN C O 1
ATOM 8253 N N . GLN C 1 97 ? 0.619 25.144 11.549 1.00 14.38 97 GLN C N 1
ATOM 8254 C CA . GLN C 1 97 ? 1.845 25.498 10.840 1.00 14.49 97 GLN C CA 1
ATOM 8255 C C . GLN C 1 97 ? 1.774 27.001 10.509 1.00 14.62 97 GLN C C 1
ATOM 8256 O O . GLN C 1 97 ? 2.745 27.746 10.697 1.00 13.65 97 GLN C O 1
ATOM 8262 N N . LEU C 1 98 ? 0.615 27.436 10.022 1.00 14.69 98 LEU C N 1
ATOM 8263 C CA . LEU C 1 98 ? 0.391 28.841 9.708 1.00 15.25 98 LEU C CA 1
ATOM 8264 C C . LEU C 1 98 ? 0.559 29.690 10.975 1.00 16.05 98 LEU C C 1
ATOM 8265 O O . LEU C 1 98 ? 1.123 30.787 10.930 1.00 16.16 98 LEU C O 1
ATOM 8270 N N . ARG C 1 99 ? 0.072 29.176 12.102 1.00 16.19 99 ARG C N 1
ATOM 8271 C CA . ARG C 1 99 ? 0.178 29.887 13.375 1.00 17.08 99 ARG C CA 1
ATOM 8272 C C . ARG C 1 99 ? 1.617 29.973 13.857 1.00 15.80 99 ARG C C 1
ATOM 8273 O O . ARG C 1 99 ? 2.000 30.933 14.525 1.00 16.69 99 ARG C O 1
ATOM 8281 N N . LEU C 1 100 ? 2.420 28.968 13.529 1.00 14.97 100 LEU C N 1
ATOM 8282 C CA . LEU C 1 100 ? 3.823 29.002 13.921 1.00 14.64 100 LEU C CA 1
ATOM 8283 C C . LEU C 1 100 ? 4.483 30.187 13.216 1.00 13.96 100 LEU C C 1
ATOM 8284 O O . LEU C 1 100 ? 5.159 30.996 13.846 1.00 13.73 100 LEU C O 1
ATOM 8289 N N . PHE C 1 101 ? 4.282 30.300 11.906 1.00 13.12 101 PHE C N 1
ATOM 8290 C CA . PHE C 1 101 ? 4.894 31.405 11.180 1.00 14.01 101 PHE C CA 1
ATOM 8291 C C . PHE C 1 101 ? 4.314 32.749 11.614 1.00 14.00 101 PHE C C 1
ATOM 8292 O O . PHE C 1 101 ? 4.987 33.774 11.537 1.00 14.08 101 PHE C O 1
ATOM 8300 N N . ALA C 1 102 ? 3.071 32.741 12.086 1.00 14.73 102 ALA C N 1
ATOM 8301 C CA . ALA C 1 102 ? 2.461 33.973 12.579 1.00 15.65 102 ALA C CA 1
ATOM 8302 C C . ALA C 1 102 ? 3.300 34.422 13.784 1.00 16.25 102 ALA C C 1
ATOM 8303 O O . ALA C 1 102 ? 3.593 35.607 13.932 1.00 16.46 102 ALA C O 1
ATOM 8305 N N . ASP C 1 103 ? 3.699 33.469 14.632 1.00 16.40 103 ASP C N 1
ATOM 8306 C CA . ASP C 1 103 ? 4.534 33.782 15.796 1.00 15.77 103 ASP C CA 1
ATOM 8307 C C . ASP C 1 103 ? 5.897 34.300 15.348 1.00 15.99 103 ASP C C 1
ATOM 8308 O O . ASP C 1 103 ? 6.423 35.261 15.910 1.00 16.04 103 ASP C O 1
ATOM 8313 N N . VAL C 1 104 ? 6.476 33.640 14.350 1.00 15.01 104 VAL C N 1
ATOM 8314 C CA . VAL C 1 104 ? 7.782 34.030 13.831 1.00 14.86 104 VAL C CA 1
ATOM 8315 C C . VAL C 1 104 ? 7.768 35.468 13.319 1.00 15.56 104 VAL C C 1
ATOM 8316 O O . VAL C 1 104 ? 8.613 36.280 13.704 1.00 15.78 104 VAL C O 1
ATOM 8320 N N . VAL C 1 105 ? 6.809 35.780 12.453 1.00 16.46 105 VAL C N 1
ATOM 8321 C CA . VAL C 1 105 ? 6.698 37.120 11.899 1.00 18.92 105 VAL C CA 1
ATOM 8322 C C . VAL C 1 105 ? 6.492 38.141 13.014 1.00 19.60 105 VAL C C 1
ATOM 8323 O O . VAL C 1 105 ? 7.176 39.161 13.070 1.00 19.97 105 VAL C O 1
ATOM 8327 N N . ASN C 1 106 ? 5.559 37.848 13.912 1.00 20.71 106 ASN C N 1
ATOM 8328 C CA . ASN C 1 106 ? 5.258 38.754 15.010 1.00 20.78 106 ASN C CA 1
ATOM 8329 C C . ASN C 1 106 ? 6.474 39.061 15.880 1.00 20.65 106 ASN C C 1
ATOM 8330 O O . ASN C 1 106 ? 6.634 40.186 16.352 1.00 20.51 106 ASN C O 1
ATOM 8335 N N . SER C 1 107 ? 7.339 38.070 16.074 1.00 19.32 107 SER C N 1
ATOM 8336 C CA . SER C 1 107 ? 8.530 38.254 16.899 1.00 19.13 107 SER C CA 1
ATOM 8337 C C . SER C 1 107 ? 9.580 39.125 16.215 1.00 17.42 107 SER C C 1
ATOM 8338 O O . SER C 1 107 ? 10.460 39.671 16.868 1.00 17.21 107 SER C O 1
ATOM 8341 N N . GLY C 1 108 ? 9.490 39.245 14.896 1.00 18.29 108 GLY C N 1
ATOM 8342 C CA . GLY C 1 108 ? 10.450 40.054 14.163 1.00 17.56 108 GLY C CA 1
ATOM 8343 C C . GLY C 1 108 ? 11.841 39.448 14.091 1.00 18.29 108 GLY C C 1
ATOM 8344 O O . GLY C 1 108 ? 12.802 40.113 13.701 1.00 17.81 108 GLY C O 1
ATOM 8345 N N . SER C 1 109 ? 11.955 38.180 14.469 1.00 17.91 109 SER C N 1
ATOM 8346 C CA . SER C 1 109 ? 13.239 37.490 14.445 1.00 17.36 109 SER C CA 1
ATOM 8347 C C . SER C 1 109 ? 13.768 37.325 13.019 1.00 17.17 109 SER C C 1
ATOM 8348 O O . SER C 1 109 ? 14.979 37.418 12.777 1.00 17.16 109 SER C O 1
ATOM 8351 N N . TYR C 1 110 ? 12.856 37.087 12.080 1.00 15.69 110 TYR C N 1
ATOM 8352 C CA . TYR C 1 110 ? 13.220 36.879 10.676 1.00 14.93 110 TYR C CA 1
ATOM 8353 C C . TYR C 1 110 ? 13.980 38.053 10.060 1.00 14.74 110 TYR C C 1
ATOM 8354 O O . TYR C 1 110 ? 14.642 37.892 9.031 1.00 12.41 110 TYR C O 1
ATOM 8363 N N . HIS C 1 111 ? 13.871 39.234 10.669 1.00 13.50 111 HIS C N 1
ATOM 8364 C CA . HIS C 1 111 ? 14.587 40.402 10.164 1.00 14.79 111 HIS C CA 1
ATOM 8365 C C . HIS C 1 111 ? 16.101 40.165 10.228 1.00 14.63 111 HIS C C 1
ATOM 8366 O O . HIS C 1 111 ? 16.846 40.690 9.404 1.00 14.97 111 HIS C O 1
ATOM 8373 N N . GLN C 1 112 ? 16.548 39.376 11.205 1.00 14.55 112 GLN C N 1
ATOM 8374 C CA . GLN C 1 112 ? 17.977 39.119 11.407 1.00 15.32 112 GLN C CA 1
ATOM 8375 C C . GLN C 1 112 ? 18.757 40.436 11.465 1.00 15.25 112 GLN C C 1
ATOM 8376 O O . GLN C 1 112 ? 19.812 40.584 10.843 1.00 13.11 112 GLN C O 1
ATOM 8382 N N . ALA C 1 113 ? 18.234 41.395 12.225 1.00 14.03 113 ALA C N 1
ATOM 8383 C CA . ALA C 1 113 ? 18.890 42.690 12.345 1.00 13.81 113 ALA C CA 1
ATOM 8384 C C . ALA C 1 113 ? 20.311 42.563 12.888 1.00 13.81 113 ALA C C 1
ATOM 8385 O O . ALA C 1 113 ? 20.542 41.943 13.926 1.00 13.00 113 ALA C O 1
ATOM 8387 N N . ILE C 1 114 ? 21.255 43.160 12.167 1.00 13.48 114 ILE C N 1
ATOM 8388 C CA . ILE C 1 114 ? 22.663 43.159 12.546 1.00 14.86 114 ILE C CA 1
ATOM 8389 C C . ILE C 1 114 ? 23.184 44.591 12.435 1.00 15.73 114 ILE C C 1
ATOM 8390 O O . ILE C 1 114 ? 22.936 45.266 11.437 1.00 16.66 114 ILE C O 1
ATOM 8395 N N . LEU C 1 115 ? 23.899 45.057 13.456 1.00 17.21 115 LEU C N 1
ATOM 8396 C CA . LEU C 1 115 ? 24.424 46.431 13.462 1.00 17.77 115 LEU C CA 1
ATOM 8397 C C . LEU C 1 115 ? 25.932 46.505 13.707 1.00 17.83 115 LEU C C 1
ATOM 8398 O O . LEU C 1 115 ? 26.449 45.807 14.580 1.00 18.48 115 LEU C O 1
ATOM 8403 N N . ASP C 1 116 ? 26.630 47.342 12.937 1.00 18.80 116 ASP C N 1
ATOM 8404 C CA . ASP C 1 116 ? 28.066 47.567 13.142 1.00 20.23 116 ASP C CA 1
ATOM 8405 C C . ASP C 1 116 ? 28.126 48.944 13.804 1.00 21.18 116 ASP C C 1
ATOM 8406 O O . ASP C 1 116 ? 27.666 49.927 13.225 1.00 21.05 116 ASP C O 1
ATOM 8411 N N . THR C 1 117 ? 28.681 49.029 15.006 1.00 22.49 117 THR C N 1
ATOM 8412 C CA . THR C 1 117 ? 28.766 50.325 15.682 1.00 24.81 117 THR C CA 1
ATOM 8413 C C . THR C 1 117 ? 29.788 51.192 14.963 1.00 24.53 117 THR C C 1
ATOM 8414 O O . THR C 1 117 ? 30.924 50.776 14.762 1.00 25.76 117 THR C O 1
ATOM 8418 N N . PRO C 1 118 ? 29.398 52.409 14.561 1.00 25.85 118 PRO C N 1
ATOM 8419 C CA . PRO C 1 118 ? 30.328 53.297 13.857 1.00 26.57 118 PRO C CA 1
ATOM 8420 C C . PRO C 1 118 ? 31.447 53.812 14.751 1.00 27.68 118 PRO C C 1
ATOM 8421 O O . PRO C 1 118 ? 31.359 53.742 15.975 1.00 28.26 118 PRO C O 1
ATOM 8425 N N . ASN C 1 119 ? 32.511 54.304 14.122 1.00 28.98 119 ASN C N 1
ATOM 8426 C CA . ASN C 1 119 ? 33.654 54.863 14.833 1.00 30.02 119 ASN C CA 1
ATOM 8427 C C . ASN C 1 119 ? 34.234 55.947 13.931 1.00 30.41 119 ASN C C 1
ATOM 8428 O O . ASN C 1 119 ? 35.160 55.702 13.162 1.00 29.77 119 ASN C O 1
ATOM 8433 N N . PRO C 1 120 ? 33.680 57.168 14.015 1.00 32.19 120 PRO C N 1
ATOM 8434 C CA . PRO C 1 120 ? 34.110 58.317 13.212 1.00 33.15 120 PRO C CA 1
ATOM 8435 C C . PRO C 1 120 ? 35.541 58.807 13.410 1.00 34.51 120 PRO C C 1
ATOM 8436 O O . PRO C 1 120 ? 36.076 59.501 12.548 1.00 34.84 120 PRO C O 1
ATOM 8440 N N . THR C 1 121 ? 36.165 58.450 14.527 1.00 35.54 121 THR C N 1
ATOM 8441 C CA . THR C 1 121 ? 37.530 58.893 14.778 1.00 36.84 121 THR C CA 1
ATOM 8442 C C . THR C 1 121 ? 38.569 57.812 14.491 1.00 37.58 121 THR C C 1
ATOM 8443 O O . THR C 1 121 ? 39.681 57.859 15.007 1.00 37.83 121 THR C O 1
ATOM 8447 N N . ARG C 1 122 ? 38.213 56.835 13.662 1.00 37.70 122 ARG C N 1
ATOM 8448 C CA . ARG C 1 122 ? 39.157 55.771 13.325 1.00 38.19 122 ARG C CA 1
ATOM 8449 C C . ARG C 1 122 ? 40.093 56.247 12.219 1.00 38.53 122 ARG C C 1
ATOM 8450 O O . ARG C 1 122 ? 39.665 56.871 11.252 1.00 38.65 122 ARG C O 1
ATOM 8458 N N . ALA C 1 123 ? 41.375 55.943 12.372 1.00 39.34 123 ALA C N 1
ATOM 8459 C CA . ALA C 1 123 ? 42.384 56.312 11.382 1.00 40.02 123 ALA C CA 1
ATOM 8460 C C . ALA C 1 123 ? 42.871 55.015 10.740 1.00 40.32 123 ALA C C 1
ATOM 8461 O O . ALA C 1 123 ? 42.947 53.980 11.405 1.00 40.10 123 ALA C O 1
ATOM 8463 N N . PRO C 1 124 ? 43.251 55.046 9.450 1.00 40.63 124 PRO C N 1
ATOM 8464 C CA . PRO C 1 124 ? 43.238 56.163 8.498 1.00 40.53 124 PRO C CA 1
ATOM 8465 C C . PRO C 1 124 ? 41.835 56.624 8.153 1.00 39.95 124 PRO C C 1
ATOM 8466 O O . PRO C 1 124 ? 41.553 57.817 8.133 1.00 39.69 124 PRO C O 1
ATOM 8470 N N . LEU C 1 125 ? 40.966 55.660 7.860 1.00 38.72 125 LEU C N 1
ATOM 8471 C CA . LEU C 1 125 ? 39.581 55.943 7.505 1.00 37.59 125 LEU C CA 1
ATOM 8472 C C . LEU C 1 125 ? 38.600 55.566 8.613 1.00 35.74 125 LEU C C 1
ATOM 8473 O O . LEU C 1 125 ? 38.759 54.541 9.273 1.00 34.91 125 LEU C O 1
ATOM 8478 N N . PRO C 1 126 ? 37.561 56.392 8.817 1.00 34.25 126 PRO C N 1
ATOM 8479 C CA . PRO C 1 126 ? 36.548 56.145 9.847 1.00 33.16 126 PRO C CA 1
ATOM 8480 C C . PRO C 1 126 ? 35.666 54.932 9.552 1.00 31.27 126 PRO C C 1
ATOM 8481 O O . PRO C 1 126 ? 35.482 54.551 8.395 1.00 31.25 126 PRO C O 1
ATOM 8485 N N . LYS C 1 127 ? 35.127 54.334 10.609 1.00 29.09 127 LYS C N 1
ATOM 8486 C CA . LYS C 1 127 ? 34.246 53.181 10.467 1.00 27.88 127 LYS C CA 1
ATOM 8487 C C . LYS C 1 127 ? 32.810 53.681 10.343 1.00 25.99 127 LYS C C 1
ATOM 8488 O O . LYS C 1 127 ? 32.277 54.305 11.260 1.00 26.09 127 LYS C O 1
ATOM 8494 N N . PRO C 1 128 ? 32.167 53.414 9.201 1.00 24.56 128 PRO C N 1
ATOM 8495 C CA . PRO C 1 128 ? 30.790 53.847 8.969 1.00 23.08 128 PRO C CA 1
ATOM 8496 C C . PRO C 1 128 ? 29.744 53.077 9.764 1.00 21.40 128 PRO C C 1
ATOM 8497 O O . PRO C 1 128 ? 29.998 51.981 10.277 1.00 20.47 128 PRO C O 1
ATOM 8501 N N . ASP C 1 129 ? 28.568 53.680 9.862 1.00 19.78 129 ASP C N 1
ATOM 8502 C CA . ASP C 1 129 ? 27.434 53.099 10.557 1.00 19.21 129 ASP C CA 1
ATOM 8503 C C . ASP C 1 129 ? 26.759 52.172 9.545 1.00 17.39 129 ASP C C 1
ATOM 8504 O O . ASP C 1 129 ? 26.214 52.641 8.552 1.00 17.37 129 ASP C O 1
ATOM 8509 N N . ILE C 1 130 ? 26.812 50.866 9.785 1.00 16.29 130 ILE C N 1
ATOM 8510 C CA . ILE C 1 130 ? 26.189 49.907 8.874 1.00 15.75 130 ILE C CA 1
ATOM 8511 C C . ILE C 1 130 ? 25.205 49.004 9.603 1.00 15.08 130 ILE C C 1
ATOM 8512 O O . ILE C 1 130 ? 25.520 48.439 10.653 1.00 15.31 130 ILE C O 1
ATOM 8517 N N . ARG C 1 131 ? 24.013 48.868 9.032 1.00 14.69 131 ARG C N 1
ATOM 8518 C CA . ARG C 1 131 ? 22.958 48.056 9.622 1.00 14.72 131 ARG C CA 1
ATOM 8519 C C . ARG C 1 131 ? 22.299 47.245 8.516 1.00 14.78 131 ARG C C 1
ATOM 8520 O O . ARG C 1 131 ? 22.078 47.768 7.424 1.00 15.30 131 ARG C O 1
ATOM 8528 N N . ARG C 1 132 ? 21.997 45.974 8.787 1.00 13.33 132 ARG C N 1
ATOM 8529 C CA . ARG C 1 132 ? 21.355 45.130 7.777 1.00 13.04 132 ARG C CA 1
ATOM 8530 C C . ARG C 1 132 ? 20.179 44.323 8.306 1.00 12.60 132 ARG C C 1
ATOM 8531 O O . ARG C 1 132 ? 20.104 44.009 9.491 1.00 12.08 132 ARG C O 1
ATOM 8539 N N . GLN C 1 133 ? 19.265 43.987 7.403 1.00 12.48 133 GLN C N 1
ATOM 8540 C CA . GLN C 1 133 ? 18.089 43.202 7.747 1.00 12.93 133 GLN C CA 1
ATOM 8541 C C . GLN C 1 133 ? 17.707 42.404 6.506 1.00 13.37 133 GLN C C 1
ATOM 8542 O O . GLN C 1 133 ? 18.220 42.667 5.414 1.00 12.89 133 GLN C O 1
ATOM 8548 N N . GLN C 1 134 ? 16.800 41.446 6.682 1.00 13.38 134 GLN C N 1
ATOM 8549 C CA . GLN C 1 134 ? 16.309 40.607 5.589 1.00 13.99 134 GLN C CA 1
ATOM 8550 C C . GLN C 1 134 ? 14.964 41.159 5.103 1.00 13.66 134 GLN C C 1
ATOM 8551 O O . GLN C 1 134 ? 14.145 41.604 5.907 1.00 14.05 134 GLN C O 1
ATOM 8557 N N . ILE C 1 135 ? 14.747 41.149 3.790 1.00 12.20 135 ILE C N 1
ATOM 8558 C CA . ILE C 1 135 ? 13.482 41.603 3.218 1.00 12.13 135 ILE C CA 1
ATOM 8559 C C . ILE C 1 135 ? 13.057 40.580 2.165 1.00 11.30 135 ILE C C 1
ATOM 8560 O O . ILE C 1 135 ? 13.890 39.836 1.638 1.00 11.38 135 ILE C O 1
ATOM 8565 N N . ALA C 1 136 ? 11.764 40.550 1.867 1.00 10.30 136 ALA C N 1
ATOM 8566 C CA . ALA C 1 136 ? 11.193 39.619 0.896 1.00 10.53 136 ALA C CA 1
ATOM 8567 C C . ALA C 1 136 ? 11.776 39.702 -0.514 1.00 11.30 136 ALA C C 1
ATOM 8568 O O . ALA C 1 136 ? 12.026 40.791 -1.036 1.00 9.56 136 ALA C O 1
ATOM 8570 N N . LEU C 1 137 ? 11.983 38.538 -1.130 1.00 12.04 137 LEU C N 1
ATOM 8571 C CA . LEU C 1 137 ? 12.525 38.465 -2.491 1.00 12.83 137 LEU C CA 1
ATOM 8572 C C . LEU C 1 137 ? 11.516 38.994 -3.506 1.00 13.63 137 LEU C C 1
ATOM 8573 O O . LEU C 1 137 ? 11.891 39.581 -4.519 1.00 13.99 137 LEU C O 1
ATOM 8578 N N . GLY C 1 138 ? 10.233 38.774 -3.227 1.00 13.98 138 GLY C N 1
ATOM 8579 C CA . GLY C 1 138 ? 9.182 39.201 -4.134 1.00 13.00 138 GLY C CA 1
ATOM 8580 C C . GLY C 1 138 ? 8.193 38.063 -4.333 1.00 12.41 138 GLY C C 1
ATOM 8581 O O . GLY C 1 138 ? 8.148 37.152 -3.507 1.00 12.70 138 GLY C O 1
ATOM 8582 N N . PRO C 1 139 ? 7.389 38.073 -5.412 1.00 12.05 139 PRO C N 1
ATOM 8583 C CA . PRO C 1 139 ? 6.418 36.993 -5.640 1.00 12.15 139 PRO C CA 1
ATOM 8584 C C . PRO C 1 139 ? 7.065 35.605 -5.708 1.00 12.36 139 PRO C C 1
ATOM 8585 O O . PRO C 1 139 ? 8.117 35.423 -6.334 1.00 12.94 139 PRO C O 1
ATOM 8589 N N . VAL C 1 140 ? 6.424 34.630 -5.068 1.00 11.60 140 VAL C N 1
ATOM 8590 C CA . VAL C 1 140 ? 6.924 33.256 -5.043 1.00 11.02 140 VAL C CA 1
ATOM 8591 C C . VAL C 1 140 ? 5.924 32.291 -5.671 1.00 10.01 140 VAL C C 1
ATOM 8592 O O . VAL C 1 140 ? 4.722 32.378 -5.413 1.00 9.45 140 VAL C O 1
ATOM 8596 N N . ALA C 1 141 ? 6.424 31.375 -6.495 1.00 9.80 141 ALA C N 1
ATOM 8597 C CA . ALA C 1 141 ? 5.576 30.371 -7.129 1.00 9.14 141 ALA C CA 1
ATOM 8598 C C . ALA C 1 141 ? 5.681 29.100 -6.289 1.00 9.44 141 ALA C C 1
ATOM 8599 O O . ALA C 1 141 ? 6.777 28.704 -5.889 1.00 8.99 141 ALA C O 1
ATOM 8601 N N . VAL C 1 142 ? 4.542 28.464 -6.031 1.00 8.87 142 VAL C N 1
ATOM 8602 C CA . VAL C 1 142 ? 4.512 27.252 -5.224 1.00 8.76 142 VAL C CA 1
ATOM 8603 C C . VAL C 1 142 ? 3.812 26.085 -5.912 1.00 8.66 142 VAL C C 1
ATOM 8604 O O . VAL C 1 142 ? 2.716 26.238 -6.439 1.00 8.18 142 VAL C O 1
ATOM 8608 N N . PHE C 1 143 ? 4.463 24.924 -5.914 1.00 9.85 143 PHE C N 1
ATOM 8609 C CA . PHE C 1 143 ? 3.890 23.703 -6.488 1.00 10.63 143 PHE C CA 1
ATOM 8610 C C . PHE C 1 143 ? 3.660 22.782 -5.293 1.00 11.87 143 PHE C C 1
ATOM 8611 O O . PHE C 1 143 ? 4.611 22.407 -4.612 1.00 13.72 143 PHE C O 1
ATOM 8619 N N . GLY C 1 144 ? 2.404 22.438 -5.029 1.00 13.46 144 GLY C N 1
ATOM 8620 C CA . GLY C 1 144 ? 2.082 21.576 -3.900 1.00 14.01 144 GLY C CA 1
ATOM 8621 C C . GLY C 1 144 ? 2.347 20.092 -4.109 1.00 16.00 144 GLY C C 1
ATOM 8622 O O . GLY C 1 144 ? 2.480 19.621 -5.238 1.00 16.53 144 GLY C O 1
ATOM 8623 N N . ALA C 1 145 ? 2.420 19.351 -3.006 1.00 16.13 145 ALA C N 1
ATOM 8624 C CA . ALA C 1 145 ? 2.669 17.913 -3.047 1.00 15.44 145 ALA C CA 1
ATOM 8625 C C . ALA C 1 145 ? 1.371 17.144 -3.210 1.00 15.49 145 ALA C C 1
ATOM 8626 O O . ALA C 1 145 ? 0.346 17.529 -2.653 1.00 16.16 145 ALA C O 1
ATOM 8628 N N . SER C 1 146 ? 1.416 16.045 -3.955 1.00 15.17 146 SER C N 1
ATOM 8629 C CA . SER C 1 146 ? 0.223 15.233 -4.140 1.00 15.17 146 SER C CA 1
ATOM 8630 C C . SER C 1 146 ? -0.089 14.387 -2.905 1.00 15.33 146 SER C C 1
ATOM 8631 O O . SER C 1 146 ? -1.258 14.180 -2.580 1.00 16.37 146 SER C O 1
ATOM 8634 N N . ASN C 1 147 ? 0.949 13.906 -2.220 1.00 14.90 147 ASN C N 1
ATOM 8635 C CA . ASN C 1 147 ? 0.766 13.046 -1.041 1.00 16.53 147 ASN C CA 1
ATOM 8636 C C . ASN C 1 147 ? 0.376 13.761 0.259 1.00 16.75 147 ASN C C 1
ATOM 8637 O O . ASN C 1 147 ? 0.014 13.109 1.237 1.00 16.96 147 ASN C O 1
ATOM 8642 N N . PHE C 1 148 ? 0.478 15.090 0.271 1.00 16.99 148 PHE C N 1
ATOM 8643 C CA . PHE C 1 148 ? 0.080 15.905 1.425 1.00 16.50 148 PHE C CA 1
ATOM 8644 C C . PHE C 1 148 ? -0.703 17.091 0.860 1.00 16.83 148 PHE C C 1
ATOM 8645 O O . PHE C 1 148 ? -0.239 18.235 0.878 1.00 17.35 148 PHE C O 1
ATOM 8653 N N . PRO C 1 149 ? -1.921 16.819 0.361 1.00 16.42 149 PRO C N 1
ATOM 8654 C CA . PRO C 1 149 ? -2.842 17.782 -0.245 1.00 15.38 149 PRO C CA 1
ATOM 8655 C C . PRO C 1 149 ? -3.196 19.004 0.585 1.00 14.31 149 PRO C C 1
ATOM 8656 O O . PRO C 1 149 ? -3.811 19.930 0.077 1.00 14.32 149 PRO C O 1
ATOM 8660 N N . LEU C 1 150 ? -2.808 19.020 1.853 1.00 14.97 150 LEU C N 1
ATOM 8661 C CA . LEU C 1 150 ? -3.115 20.170 2.694 1.00 14.32 150 LEU C CA 1
ATOM 8662 C C . LEU C 1 150 ? -1.859 20.826 3.288 1.00 15.31 150 LEU C C 1
ATOM 8663 O O . LEU C 1 150 ? -1.578 21.991 3.008 1.00 15.06 150 LEU C O 1
ATOM 8668 N N . ALA C 1 151 ? -1.097 20.075 4.085 1.00 14.33 151 ALA C N 1
ATOM 8669 C CA . ALA C 1 151 ? 0.101 20.608 4.741 1.00 13.37 151 ALA C CA 1
ATOM 8670 C C . ALA C 1 151 ? 1.287 20.959 3.830 1.00 13.14 151 ALA C C 1
ATOM 8671 O O . ALA C 1 151 ? 2.169 21.718 4.232 1.00 13.34 151 ALA C O 1
ATOM 8673 N N . PHE C 1 152 ? 1.318 20.410 2.620 1.00 12.53 152 PHE C N 1
ATOM 8674 C CA . PHE C 1 152 ? 2.392 20.710 1.677 1.00 12.66 152 PHE C CA 1
ATOM 8675 C C . PHE C 1 152 ? 1.819 21.201 0.355 1.00 13.13 152 PHE C C 1
ATOM 8676 O O . PHE C 1 152 ? 2.446 21.039 -0.697 1.00 11.18 152 PHE C O 1
ATOM 8684 N N . SER C 1 153 ? 0.639 21.814 0.395 1.00 13.41 153 SER C N 1
ATOM 8685 C CA . SER C 1 153 ? 0.044 22.280 -0.844 1.00 14.66 153 SER C CA 1
ATOM 8686 C C . SER C 1 153 ? -0.380 23.749 -0.870 1.00 13.79 153 SER C C 1
ATOM 8687 O O . SER C 1 153 ? 0.380 24.622 -0.463 1.00 14.12 153 SER C O 1
ATOM 8690 N N . ALA C 1 154 ? -1.590 24.018 -1.349 1.00 13.95 154 ALA C N 1
ATOM 8691 C CA . ALA C 1 154 ? -2.091 25.390 -1.482 1.00 13.70 154 ALA C CA 1
ATOM 8692 C C . ALA C 1 154 ? -1.818 26.299 -0.290 1.00 13.24 154 ALA C C 1
ATOM 8693 O O . ALA C 1 154 ? -1.389 27.448 -0.463 1.00 13.59 154 ALA C O 1
ATOM 8695 N N . ALA C 1 155 ? -2.071 25.802 0.916 1.00 11.56 155 ALA C N 1
ATOM 8696 C CA . ALA C 1 155 ? -1.820 26.595 2.114 1.00 11.64 155 ALA C CA 1
ATOM 8697 C C . ALA C 1 155 ? -0.764 25.889 2.963 1.00 11.53 155 ALA C C 1
ATOM 8698 O O . ALA C 1 155 ? -0.714 26.062 4.188 1.00 10.67 155 ALA C O 1
ATOM 8700 N N . GLY C 1 156 ? 0.074 25.097 2.294 1.00 11.44 156 GLY C N 1
ATOM 8701 C CA . GLY C 1 156 ? 1.117 24.340 2.970 1.00 10.73 156 GLY C CA 1
ATOM 8702 C C . GLY C 1 156 ? 2.301 25.141 3.488 1.00 10.53 156 GLY C C 1
ATOM 8703 O O . GLY C 1 156 ? 2.264 26.366 3.539 1.00 11.66 156 GLY C O 1
ATOM 8704 N N . GLY C 1 157 ? 3.360 24.431 3.866 1.00 10.34 157 GLY C N 1
ATOM 8705 C CA . GLY C 1 157 ? 4.550 25.065 4.402 1.00 10.33 157 GLY C CA 1
ATOM 8706 C C . GLY C 1 157 ? 5.241 26.101 3.534 1.00 10.89 157 GLY C C 1
ATOM 8707 O O . GLY C 1 157 ? 5.755 27.098 4.050 1.00 9.06 157 GLY C O 1
ATOM 8708 N N . ASP C 1 158 ? 5.277 25.881 2.224 1.00 11.69 158 ASP C N 1
ATOM 8709 C CA . ASP C 1 158 ? 5.929 26.845 1.346 1.00 10.92 158 ASP C CA 1
ATOM 8710 C C . ASP C 1 158 ? 5.107 28.133 1.280 1.00 12.51 158 ASP C C 1
ATOM 8711 O O . ASP C 1 158 ? 5.651 29.238 1.424 1.00 10.59 158 ASP C O 1
ATOM 8716 N N . THR C 1 159 ? 3.797 27.997 1.086 1.00 10.84 159 THR C N 1
ATOM 8717 C CA . THR C 1 159 ? 2.926 29.165 1.026 1.00 11.25 159 THR C CA 1
ATOM 8718 C C . THR C 1 159 ? 2.959 29.934 2.341 1.00 10.63 159 THR C C 1
ATOM 8719 O O . THR C 1 159 ? 3.121 31.148 2.357 1.00 11.35 159 THR C O 1
ATOM 8723 N N . ALA C 1 160 ? 2.800 29.216 3.447 1.00 11.57 160 ALA C N 1
ATOM 8724 C CA . ALA C 1 160 ? 2.794 29.829 4.771 1.00 10.79 160 ALA C CA 1
ATOM 8725 C C . ALA C 1 160 ? 4.080 30.595 5.068 1.00 11.02 160 ALA C C 1
ATOM 8726 O O . ALA C 1 160 ? 4.031 31.753 5.508 1.00 10.81 160 ALA C O 1
ATOM 8728 N N . SER C 1 161 ? 5.225 29.956 4.837 1.00 9.75 161 SER C N 1
ATOM 8729 C CA . SER C 1 161 ? 6.503 30.611 5.098 1.00 11.14 161 SER C CA 1
ATOM 8730 C C . SER C 1 161 ? 6.756 31.784 4.154 1.00 9.85 161 SER C C 1
ATOM 8731 O O . SER C 1 161 ? 7.361 32.777 4.555 1.00 11.29 161 SER C O 1
ATOM 8734 N N . ALA C 1 162 ? 6.300 31.675 2.909 1.00 8.31 162 ALA C N 1
ATOM 8735 C CA . ALA C 1 162 ? 6.488 32.759 1.944 1.00 8.92 162 ALA C CA 1
ATOM 8736 C C . ALA C 1 162 ? 5.649 33.983 2.323 1.00 8.85 162 ALA C C 1
ATOM 8737 O O . ALA C 1 162 ? 6.139 35.111 2.298 1.00 8.22 162 ALA C O 1
ATOM 8739 N N . LEU C 1 163 ? 4.383 33.765 2.670 1.00 9.15 163 LEU C N 1
ATOM 8740 C CA . LEU C 1 163 ? 3.524 34.882 3.065 1.00 10.24 163 LEU C CA 1
ATOM 8741 C C . LEU C 1 163 ? 4.113 35.524 4.317 1.00 10.61 163 LEU C C 1
ATOM 8742 O O . LEU C 1 163 ? 4.125 36.750 4.458 1.00 11.01 163 LEU C O 1
ATOM 8747 N N . ALA C 1 164 ? 4.622 34.690 5.218 1.00 10.63 164 ALA C N 1
ATOM 8748 C CA . ALA C 1 164 ? 5.216 35.179 6.456 1.00 10.43 164 ALA C CA 1
ATOM 8749 C C . ALA C 1 164 ? 6.403 36.093 6.155 1.00 11.35 164 ALA C C 1
ATOM 8750 O O . ALA C 1 164 ? 6.563 37.137 6.786 1.00 11.57 164 ALA C O 1
ATOM 8752 N N . ALA C 1 165 ? 7.227 35.698 5.184 1.00 11.78 165 ALA C N 1
ATOM 8753 C CA . ALA C 1 165 ? 8.400 36.479 4.791 1.00 10.34 165 ALA C CA 1
ATOM 8754 C C . ALA C 1 165 ? 8.009 37.794 4.128 1.00 10.89 165 ALA C C 1
ATOM 8755 O O . ALA C 1 165 ? 8.824 38.718 4.027 1.00 10.73 165 ALA C O 1
ATOM 8757 N N . GLY C 1 166 ? 6.764 37.874 3.668 1.00 11.22 166 GLY C N 1
ATOM 8758 C CA . GLY C 1 166 ? 6.294 39.085 3.023 1.00 10.58 166 GLY C CA 1
ATOM 8759 C C . GLY C 1 166 ? 6.270 38.978 1.508 1.00 11.64 166 GLY C C 1
ATOM 8760 O O . GLY C 1 166 ? 6.319 39.994 0.806 1.00 11.94 166 GLY C O 1
ATOM 8761 N N . CYS C 1 167 ? 6.196 37.752 0.999 1.00 11.35 167 CYS C N 1
ATOM 8762 C CA . CYS C 1 167 ? 6.162 37.520 -0.445 1.00 10.92 167 CYS C CA 1
ATOM 8763 C C . CYS C 1 167 ? 4.778 37.130 -0.934 1.00 11.52 167 CYS C C 1
ATOM 8764 O O . CYS C 1 167 ? 4.120 36.286 -0.332 1.00 11.57 167 CYS C O 1
ATOM 8767 N N . PRO C 1 168 ? 4.318 37.741 -2.034 1.00 11.03 168 PRO C N 1
ATOM 8768 C CA . PRO C 1 168 ? 3.001 37.362 -2.539 1.00 11.25 168 PRO C CA 1
ATOM 8769 C C . PRO C 1 168 ? 3.201 35.927 -3.018 1.00 12.56 168 PRO C C 1
ATOM 8770 O O . PRO C 1 168 ? 4.329 35.533 -3.331 1.00 11.99 168 PRO C O 1
ATOM 8774 N N . VAL C 1 169 ? 2.129 35.144 -3.080 1.00 12.42 169 VAL C N 1
ATOM 8775 C CA . VAL C 1 169 ? 2.256 33.761 -3.517 1.00 10.84 169 VAL C CA 1
ATOM 8776 C C . VAL C 1 169 ? 1.327 33.373 -4.667 1.00 11.40 169 VAL C C 1
ATOM 8777 O O . VAL C 1 169 ? 0.153 33.740 -4.686 1.00 10.23 169 VAL C O 1
ATOM 8781 N N . ILE C 1 170 ? 1.871 32.646 -5.639 1.00 11.56 170 ILE C N 1
ATOM 8782 C CA . ILE C 1 170 ? 1.072 32.146 -6.752 1.00 11.20 170 ILE C CA 1
ATOM 8783 C C . ILE C 1 170 ? 1.254 30.632 -6.731 1.00 11.88 170 ILE C C 1
ATOM 8784 O O . ILE C 1 170 ? 2.368 30.122 -6.911 1.00 11.02 170 ILE C O 1
ATOM 8789 N N . VAL C 1 171 ? 0.161 29.918 -6.489 1.00 11.42 171 VAL C N 1
ATOM 8790 C CA . VAL C 1 171 ? 0.211 28.465 -6.430 1.00 11.93 171 VAL C CA 1
ATOM 8791 C C . VAL C 1 171 ? -0.251 27.801 -7.721 1.00 12.96 171 VAL C C 1
ATOM 8792 O O . VAL C 1 171 ? -1.326 28.112 -8.235 1.00 14.52 171 VAL C O 1
ATOM 8796 N N . LYS C 1 172 ? 0.570 26.903 -8.254 1.00 11.00 172 LYS C N 1
ATOM 8797 C CA . LYS C 1 172 ? 0.184 26.163 -9.452 1.00 11.74 172 LYS C CA 1
ATOM 8798 C C . LYS C 1 172 ? -0.478 24.919 -8.859 1.00 11.96 172 LYS C C 1
ATOM 8799 O O . LYS C 1 172 ? 0.204 23.969 -8.461 1.00 13.11 172 LYS C O 1
ATOM 8805 N N . GLY C 1 173 ? -1.802 24.947 -8.771 1.00 11.66 173 GLY C N 1
ATOM 8806 C CA . GLY C 1 173 ? -2.539 23.837 -8.188 1.00 11.43 173 GLY C CA 1
ATOM 8807 C C . GLY C 1 173 ? -2.225 22.470 -8.763 1.00 11.22 173 GLY C C 1
ATOM 8808 O O . GLY C 1 173 ? -2.201 22.293 -9.977 1.00 11.03 173 GLY C O 1
ATOM 8809 N N . HIS C 1 174 ? -1.999 21.495 -7.888 1.00 12.16 174 HIS C N 1
ATOM 8810 C CA . HIS C 1 174 ? -1.698 20.141 -8.332 1.00 12.95 174 HIS C CA 1
ATOM 8811 C C . HIS C 1 174 ? -2.957 19.548 -8.977 1.00 13.82 174 HIS C C 1
ATOM 8812 O O . HIS C 1 174 ? -4.052 19.638 -8.415 1.00 14.35 174 HIS C O 1
ATOM 8819 N N . THR C 1 175 ? -2.807 18.946 -10.153 1.00 13.51 175 THR C N 1
ATOM 8820 C CA . THR C 1 175 ? -3.959 18.359 -10.828 1.00 14.53 175 THR C CA 1
ATOM 8821 C C . THR C 1 175 ? -4.550 17.161 -10.092 1.00 14.78 175 THR C C 1
ATOM 8822 O O . THR C 1 175 ? -5.643 16.710 -10.426 1.00 13.26 175 THR C O 1
ATOM 8826 N N . ALA C 1 176 ? -3.841 16.658 -9.083 1.00 14.88 176 ALA C N 1
ATOM 8827 C CA . ALA C 1 176 ? -4.329 15.510 -8.321 1.00 15.09 176 ALA C CA 1
ATOM 8828 C C . ALA C 1 176 ? -5.430 15.865 -7.308 1.00 14.85 176 ALA C C 1
ATOM 8829 O O . ALA C 1 176 ? -6.166 14.986 -6.857 1.00 14.44 176 ALA C O 1
ATOM 8831 N N . HIS C 1 177 ? -5.535 17.137 -6.932 1.00 13.41 177 HIS C N 1
ATOM 8832 C CA . HIS C 1 177 ? -6.562 17.550 -5.974 1.00 13.07 177 HIS C CA 1
ATOM 8833 C C . HIS C 1 177 ? -7.020 18.999 -6.168 1.00 13.09 177 HIS C C 1
ATOM 8834 O O . HIS C 1 177 ? -6.971 19.801 -5.240 1.00 12.77 177 HIS C O 1
ATOM 8841 N N . PRO C 1 178 ? -7.501 19.341 -7.377 1.00 12.84 178 PRO C N 1
ATOM 8842 C CA . PRO C 1 178 ? -7.968 20.695 -7.704 1.00 13.68 178 PRO C CA 1
ATOM 8843 C C . PRO C 1 178 ? -9.118 21.200 -6.840 1.00 13.00 178 PRO C C 1
ATOM 8844 O O . PRO C 1 178 ? -9.182 22.382 -6.513 1.00 14.03 178 PRO C O 1
ATOM 8848 N N . GLY C 1 179 ? -10.035 20.306 -6.484 1.00 13.19 179 GLY C N 1
ATOM 8849 C CA . GLY C 1 179 ? -11.155 20.706 -5.651 1.00 12.19 179 GLY C CA 1
ATOM 8850 C C . GLY C 1 179 ? -10.703 21.099 -4.259 1.00 12.00 179 GLY C C 1
ATOM 8851 O O . GLY C 1 179 ? -11.219 22.053 -3.672 1.00 12.84 179 GLY C O 1
ATOM 8852 N N . THR C 1 180 ? -9.742 20.356 -3.720 1.00 11.81 180 THR C N 1
ATOM 8853 C CA . THR C 1 180 ? -9.215 20.639 -2.389 1.00 12.06 180 THR C CA 1
ATOM 8854 C C . THR C 1 180 ? -8.543 22.013 -2.381 1.00 13.02 180 THR C C 1
ATOM 8855 O O . THR C 1 180 ? -8.793 22.828 -1.495 1.00 12.53 180 THR C O 1
ATOM 8859 N N . SER C 1 181 ? -7.693 22.259 -3.377 1.00 13.22 181 SER C N 1
ATOM 8860 C CA . SER C 1 181 ? -6.988 23.529 -3.492 1.00 13.78 181 SER C CA 1
ATOM 8861 C C . SER C 1 181 ? -7.967 24.693 -3.643 1.00 14.45 181 SER C C 1
ATOM 8862 O O . SER C 1 181 ? -7.762 25.758 -3.056 1.00 14.93 181 SER C O 1
ATOM 8865 N N . GLN C 1 182 ? -9.026 24.490 -4.426 1.00 14.00 182 GLN C N 1
ATOM 8866 C CA . GLN C 1 182 ? -10.023 25.541 -4.640 1.00 15.23 182 GLN C CA 1
ATOM 8867 C C . GLN C 1 182 ? -10.654 25.975 -3.317 1.00 14.23 182 GLN C C 1
ATOM 8868 O O . GLN C 1 182 ? -10.786 27.164 -3.041 1.00 14.02 182 GLN C O 1
ATOM 8874 N N . ILE C 1 183 ? -11.053 25.008 -2.503 1.00 14.37 183 ILE C N 1
ATOM 8875 C CA . ILE C 1 183 ? -11.655 25.331 -1.221 1.00 15.20 183 ILE C CA 1
ATOM 8876 C C . ILE C 1 183 ? -10.642 26.102 -0.374 1.00 14.59 183 ILE C C 1
ATOM 8877 O O . ILE C 1 183 ? -10.979 27.107 0.249 1.00 15.46 183 ILE C O 1
ATOM 8882 N N . VAL C 1 184 ? -9.399 25.635 -0.363 1.00 14.04 184 VAL C N 1
ATOM 8883 C CA . VAL C 1 184 ? -8.353 26.298 0.406 1.00 13.74 184 VAL C CA 1
ATOM 8884 C C . VAL C 1 184 ? -8.149 27.728 -0.105 1.00 13.86 184 VAL C C 1
ATOM 8885 O O . VAL C 1 184 ? -7.966 28.653 0.683 1.00 13.11 184 VAL C O 1
ATOM 8889 N N . ALA C 1 185 ? -8.191 27.906 -1.424 1.00 13.07 185 ALA C N 1
ATOM 8890 C CA . ALA C 1 185 ? -8.018 29.238 -2.009 1.00 13.89 185 ALA C CA 1
ATOM 8891 C C . ALA C 1 185 ? -9.173 30.146 -1.585 1.00 13.41 185 ALA C C 1
ATOM 8892 O O . ALA C 1 185 ? -8.986 31.337 -1.363 1.00 11.94 185 ALA C O 1
ATOM 8894 N N . GLU C 1 186 ? -10.367 29.575 -1.482 1.00 14.18 186 GLU C N 1
ATOM 8895 C CA . GLU C 1 186 ? -11.535 30.345 -1.062 1.00 15.55 186 GLU C CA 1
ATOM 8896 C C . GLU C 1 186 ? -11.360 30.820 0.376 1.00 14.44 186 GLU C C 1
ATOM 8897 O O . GLU C 1 186 ? -11.785 31.920 0.735 1.00 15.54 186 GLU C O 1
ATOM 8903 N N . CYS C 1 187 ? -10.725 29.987 1.196 1.00 14.26 187 CYS C N 1
ATOM 8904 C CA . CYS C 1 187 ? -10.463 30.330 2.589 1.00 13.35 187 CYS C CA 1
ATOM 8905 C C . CYS C 1 187 ? -9.488 31.509 2.671 1.00 13.57 187 CYS C C 1
ATOM 8906 O O . CYS C 1 187 ? -9.688 32.447 3.445 1.00 12.03 187 CYS C O 1
ATOM 8909 N N . ILE C 1 188 ? -8.431 31.457 1.867 1.00 13.32 188 ILE C N 1
ATOM 8910 C CA . ILE C 1 188 ? -7.434 32.524 1.857 1.00 13.74 188 ILE C CA 1
ATOM 8911 C C . ILE C 1 188 ? -8.066 33.803 1.326 1.00 13.94 188 ILE C C 1
ATOM 8912 O O . ILE C 1 188 ? -7.766 34.891 1.806 1.00 13.67 188 ILE C O 1
ATOM 8917 N N . GLU C 1 189 ? -8.941 33.665 0.335 1.00 14.93 189 GLU C N 1
ATOM 8918 C CA . GLU C 1 189 ? -9.631 34.821 -0.225 1.00 16.25 189 GLU C CA 1
ATOM 8919 C C . GLU C 1 189 ? -10.459 35.486 0.883 1.00 16.40 189 GLU C C 1
ATOM 8920 O O . GLU C 1 189 ? -10.497 36.714 0.989 1.00 15.55 189 GLU C O 1
ATOM 8926 N N . GLN C 1 190 ? -11.117 34.672 1.706 1.00 18.06 190 GLN C N 1
ATOM 8927 C CA . GLN C 1 190 ? -11.931 35.199 2.802 1.00 19.95 190 GLN C CA 1
ATOM 8928 C C . GLN C 1 190 ? -11.068 35.910 3.818 1.00 18.95 190 GLN C C 1
ATOM 8929 O O . GLN C 1 190 ? -11.429 36.980 4.306 1.00 19.56 190 GLN C O 1
ATOM 8935 N N . ALA C 1 191 ? -9.923 35.312 4.131 1.00 17.81 191 ALA C N 1
ATOM 8936 C CA . ALA C 1 191 ? -9.001 35.892 5.103 1.00 16.72 191 ALA C CA 1
ATOM 8937 C C . ALA C 1 191 ? -8.488 37.257 4.652 1.00 16.73 191 ALA C C 1
ATOM 8938 O O . ALA C 1 191 ? -8.381 38.190 5.458 1.00 15.43 191 ALA C O 1
ATOM 8940 N N . LEU C 1 192 ? -8.155 37.366 3.368 1.00 16.26 192 LEU C N 1
ATOM 8941 C CA . LEU C 1 192 ? -7.651 38.621 2.826 1.00 17.27 192 LEU C CA 1
ATOM 8942 C C . LEU C 1 192 ? -8.741 39.696 2.885 1.00 18.21 192 LEU C C 1
ATOM 8943 O O . LEU C 1 192 ? -8.457 40.862 3.163 1.00 17.08 192 LEU C O 1
ATOM 8948 N N . LYS C 1 193 ? -9.990 39.304 2.637 1.00 19.83 193 LYS C N 1
ATOM 8949 C CA . LYS C 1 193 ? -11.098 40.255 2.699 1.00 21.34 193 LYS C CA 1
ATOM 8950 C C . LYS C 1 193 ? -11.261 40.761 4.129 1.00 21.19 193 LYS C C 1
ATOM 8951 O O . LYS C 1 193 ? -11.405 41.958 4.361 1.00 20.94 193 LYS C O 1
ATOM 8957 N N . GLN C 1 194 ? -11.228 39.843 5.090 1.00 21.46 194 GLN C N 1
ATOM 8958 C CA . GLN C 1 194 ? -11.376 40.211 6.492 1.00 22.37 194 GLN C CA 1
ATOM 8959 C C . GLN C 1 194 ? -10.250 41.123 6.953 1.00 21.92 194 GLN C C 1
ATOM 8960 O O . GLN C 1 194 ? -10.465 42.047 7.729 1.00 22.34 194 GLN C O 1
ATOM 8966 N N . GLU C 1 195 ? -9.046 40.872 6.463 1.00 20.90 195 GLU C N 1
ATOM 8967 C CA . GLU C 1 195 ? -7.898 41.683 6.840 1.00 20.06 195 GLU C CA 1
ATOM 8968 C C . GLU C 1 195 ? -7.841 42.945 6.000 1.00 19.59 195 GLU C C 1
ATOM 8969 O O . GLU C 1 195 ? -7.032 43.838 6.260 1.00 18.44 195 GLU C O 1
ATOM 8975 N N . GLN C 1 196 ? -8.713 43.010 4.996 1.00 19.34 196 GLN C N 1
ATOM 8976 C CA . GLN C 1 196 ? -8.775 44.146 4.084 1.00 19.94 196 GLN C CA 1
ATOM 8977 C C . GLN C 1 196 ? -7.434 44.351 3.379 1.00 19.24 196 GLN C C 1
ATOM 8978 O O . GLN C 1 196 ? -6.877 45.452 3.376 1.00 19.56 196 GLN C O 1
ATOM 8984 N N . LEU C 1 197 ? -6.922 43.274 2.789 1.00 17.75 197 LEU C N 1
ATOM 8985 C CA . LEU C 1 197 ? -5.656 43.312 2.066 1.00 16.16 197 LEU C CA 1
ATOM 8986 C C . LEU C 1 197 ? -5.915 42.889 0.627 1.00 15.93 197 LEU C C 1
ATOM 8987 O O . LEU C 1 197 ? -6.888 42.193 0.349 1.00 16.30 197 LEU C O 1
ATOM 8992 N N . PRO C 1 198 ? -5.045 43.305 -0.307 1.00 15.97 198 PRO C N 1
ATOM 8993 C CA . PRO C 1 198 ? -5.168 42.975 -1.730 1.00 16.49 198 PRO C CA 1
ATOM 8994 C C . PRO C 1 198 ? -5.292 41.472 -2.011 1.00 16.21 198 PRO C C 1
ATOM 8995 O O . PRO C 1 198 ? -4.559 40.664 -1.441 1.00 16.32 198 PRO C O 1
ATOM 8999 N N . GLN C 1 199 ? -6.208 41.110 -2.904 1.00 15.60 199 GLN C N 1
ATOM 9000 C CA . GLN C 1 199 ? -6.400 39.711 -3.269 1.00 15.62 199 GLN C CA 1
ATOM 9001 C C . GLN C 1 199 ? -5.171 39.171 -3.997 1.00 15.49 199 GLN C C 1
ATOM 9002 O O . GLN C 1 199 ? -4.908 37.968 -3.972 1.00 14.14 199 GLN C O 1
ATOM 9008 N N . ALA C 1 200 ? -4.422 40.067 -4.638 1.00 13.76 200 ALA C N 1
ATOM 9009 C CA . ALA C 1 200 ? -3.228 39.686 -5.388 1.00 14.16 200 ALA C CA 1
ATOM 9010 C C . ALA C 1 200 ? -2.122 39.109 -4.504 1.00 13.56 200 ALA C C 1
ATOM 9011 O O . ALA C 1 200 ? -1.089 38.645 -5.005 1.00 13.90 200 ALA C O 1
ATOM 9013 N N . ILE C 1 201 ? -2.331 39.145 -3.193 1.00 12.39 201 ILE C N 1
ATOM 9014 C CA . ILE C 1 201 ? -1.359 38.605 -2.260 1.00 12.42 201 ILE C CA 1
ATOM 9015 C C . ILE C 1 201 ? -1.260 37.089 -2.440 1.00 13.08 201 ILE C C 1
ATOM 9016 O O . ILE C 1 201 ? -0.202 36.496 -2.238 1.00 12.94 201 ILE C O 1
ATOM 9021 N N . PHE C 1 202 ? -2.373 36.467 -2.826 1.00 12.83 202 PHE C N 1
ATOM 9022 C CA . PHE C 1 202 ? -2.400 35.026 -3.053 1.00 13.42 202 PHE C CA 1
ATOM 9023 C C . PHE C 1 202 ? -3.264 34.691 -4.256 1.00 13.07 202 PHE C C 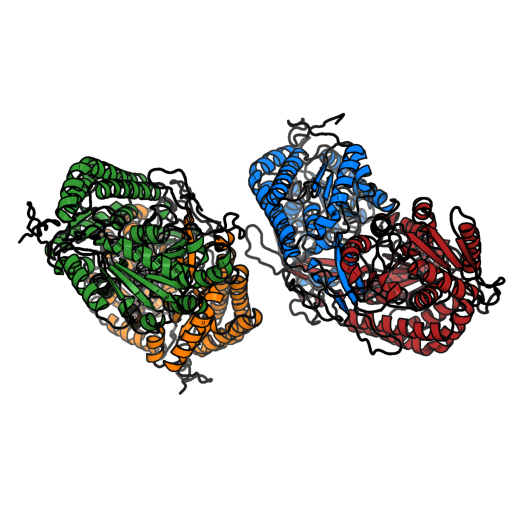1
ATOM 9024 O O . PHE C 1 202 ? -4.394 35.165 -4.375 1.00 13.58 202 PHE C O 1
ATOM 9032 N N . THR C 1 203 ? -2.733 33.857 -5.141 1.00 12.80 203 THR C N 1
ATOM 9033 C CA . THR C 1 203 ? -3.470 33.451 -6.323 1.00 12.70 203 THR C CA 1
ATOM 9034 C C . THR C 1 203 ? -3.266 31.971 -6.617 1.00 12.16 203 THR C C 1
ATOM 9035 O O . THR C 1 203 ? -2.145 31.462 -6.584 1.00 12.32 203 THR C O 1
ATOM 9039 N N . LEU C 1 204 ? -4.366 31.283 -6.890 1.00 12.09 204 LEU C N 1
ATOM 9040 C CA . LEU C 1 204 ? -4.312 29.867 -7.213 1.00 10.90 204 LEU C CA 1
ATOM 9041 C C . LEU C 1 204 ? -4.575 29.701 -8.696 1.00 10.78 204 LEU C C 1
ATOM 9042 O O . LEU C 1 204 ? -5.577 30.189 -9.203 1.00 11.40 204 LEU C O 1
ATOM 9047 N N . LEU C 1 205 ? -3.668 29.031 -9.396 1.00 10.81 205 LEU C N 1
ATOM 9048 C CA . LEU C 1 205 ? -3.863 28.765 -10.819 1.00 10.72 205 LEU C CA 1
ATOM 9049 C C . LEU C 1 205 ? -4.113 27.262 -10.946 1.00 10.89 205 LEU C C 1
ATOM 9050 O O . LEU C 1 205 ? -3.547 26.473 -10.196 1.00 11.71 205 LEU C O 1
ATOM 9055 N N . GLN C 1 206 ? -4.956 26.868 -11.894 1.00 9.98 206 GLN C N 1
ATOM 9056 C CA . GLN C 1 206 ? -5.279 25.455 -12.095 1.00 12.43 206 GLN C CA 1
ATOM 9057 C C . GLN C 1 206 ? -5.074 25.062 -13.548 1.00 12.00 206 GLN C C 1
ATOM 9058 O O . GLN C 1 206 ? -5.081 25.912 -14.422 1.00 11.65 206 GLN C O 1
ATOM 9064 N N . GLY C 1 207 ? -4.903 23.769 -13.805 1.00 14.55 207 GLY C N 1
ATOM 9065 C CA . GLY C 1 207 ? -4.717 23.318 -15.173 1.00 14.95 207 GLY C CA 1
ATOM 9066 C C . GLY C 1 207 ? -3.887 22.060 -15.293 1.00 15.24 207 GLY C C 1
ATOM 9067 O O . GLY C 1 207 ? -2.940 21.860 -14.539 1.00 14.79 207 GLY C O 1
ATOM 9068 N N . ASN C 1 208 ? -4.238 21.210 -16.252 1.00 16.65 208 ASN C N 1
ATOM 9069 C CA . ASN C 1 208 ? -3.515 19.964 -16.454 1.00 18.39 208 ASN C CA 1
ATOM 9070 C C . ASN C 1 208 ? -2.541 20.010 -17.630 1.00 19.28 208 ASN C C 1
ATOM 9071 O O . ASN C 1 208 ? -2.019 18.985 -18.056 1.00 19.48 208 ASN C O 1
ATOM 9076 N N . GLN C 1 209 ? -2.297 21.209 -18.149 1.00 20.60 209 GLN C N 1
ATOM 9077 C CA . GLN C 1 209 ? -1.346 21.388 -19.238 1.00 22.15 209 GLN C CA 1
ATOM 9078 C C . GLN C 1 209 ? -0.046 21.916 -18.625 1.00 21.36 209 GLN C C 1
ATOM 9079 O O . GLN C 1 209 ? -0.023 23.009 -18.063 1.00 22.05 209 GLN C O 1
ATOM 9085 N N . ARG C 1 210 ? 1.022 21.131 -18.733 1.00 21.78 210 ARG C N 1
ATOM 9086 C CA . ARG C 1 210 ? 2.323 21.480 -18.169 1.00 22.61 210 ARG C CA 1
ATOM 9087 C C . ARG C 1 210 ? 2.879 22.849 -18.572 1.00 21.33 210 ARG C C 1
ATOM 9088 O O . ARG C 1 210 ? 3.698 23.425 -17.854 1.00 21.29 210 ARG C O 1
ATOM 9096 N N . ALA C 1 211 ? 2.436 23.376 -19.707 1.00 19.35 211 ALA C N 1
ATOM 9097 C CA . ALA C 1 211 ? 2.906 24.682 -20.156 1.00 18.49 211 ALA C CA 1
ATOM 9098 C C . ALA C 1 211 ? 2.644 25.720 -19.065 1.00 17.94 211 ALA C C 1
ATOM 9099 O O . ALA C 1 211 ? 3.345 26.727 -18.966 1.00 16.84 211 ALA C O 1
ATOM 9101 N N . LEU C 1 212 ? 1.628 25.464 -18.245 1.00 16.06 212 LEU C N 1
ATOM 9102 C CA . LEU C 1 212 ? 1.275 26.365 -17.160 1.00 15.24 212 LEU C CA 1
ATOM 9103 C C . LEU C 1 212 ? 2.420 26.526 -16.163 1.00 13.97 212 LEU C C 1
ATOM 9104 O O . LEU C 1 212 ? 2.891 27.643 -15.932 1.00 14.12 212 LEU C O 1
ATOM 9109 N N . GLY C 1 213 ? 2.864 25.414 -15.583 1.00 12.42 213 GLY C N 1
ATOM 9110 C CA . GLY C 1 213 ? 3.938 25.453 -14.605 1.00 12.29 213 GLY C CA 1
ATOM 9111 C C . GLY C 1 213 ? 5.241 26.023 -15.139 1.00 13.89 213 GLY C C 1
ATOM 9112 O O . GLY C 1 213 ? 5.952 26.742 -14.437 1.00 13.29 213 GLY C O 1
ATOM 9113 N N . GLN C 1 214 ? 5.557 25.702 -16.389 1.00 12.88 214 GLN C N 1
ATOM 9114 C CA . GLN C 1 214 ? 6.780 26.176 -17.014 1.00 13.72 214 GLN C CA 1
ATOM 9115 C C . GLN C 1 214 ? 6.747 27.696 -17.203 1.00 12.92 214 GLN C C 1
ATOM 9116 O O . GLN C 1 214 ? 7.739 28.383 -16.972 1.00 10.98 214 GLN C O 1
ATOM 9122 N N . ALA C 1 215 ? 5.602 28.227 -17.619 1.00 12.62 215 ALA C N 1
ATOM 9123 C CA . ALA C 1 215 ? 5.484 29.670 -17.807 1.00 12.28 215 ALA C CA 1
ATOM 9124 C C . ALA C 1 215 ? 5.597 30.389 -16.458 1.00 12.63 215 ALA C C 1
ATOM 9125 O O . ALA C 1 215 ? 6.203 31.462 -16.357 1.00 12.56 215 ALA C O 1
ATOM 9127 N N . LEU C 1 216 ? 5.016 29.793 -15.420 1.00 11.61 216 LEU C N 1
ATOM 9128 C CA . LEU C 1 216 ? 5.063 30.379 -14.084 1.00 12.06 216 LEU C CA 1
ATOM 9129 C C . LEU C 1 216 ? 6.506 30.451 -13.563 1.00 11.73 216 LEU C C 1
ATOM 9130 O O . LEU C 1 216 ? 6.939 31.482 -13.035 1.00 9.80 216 LEU C O 1
ATOM 9135 N N . VAL C 1 217 ? 7.243 29.355 -13.710 1.00 10.70 217 VAL C N 1
ATOM 9136 C CA . VAL C 1 217 ? 8.624 29.308 -13.250 1.00 11.93 217 VAL C CA 1
ATOM 9137 C C . VAL C 1 217 ? 9.519 30.262 -14.042 1.00 12.28 217 VAL C C 1
ATOM 9138 O O . VAL C 1 217 ? 10.493 30.799 -13.508 1.00 12.23 217 VAL C O 1
ATOM 9142 N N . SER C 1 218 ? 9.177 30.482 -15.308 1.00 12.46 218 SER C N 1
ATOM 9143 C CA . SER C 1 218 ? 9.970 31.350 -16.175 1.00 13.54 218 SER C CA 1
ATOM 9144 C C . SER C 1 218 ? 9.546 32.814 -16.200 1.00 13.84 218 SER C C 1
ATOM 9145 O O . SER C 1 218 ? 10.218 33.639 -16.819 1.00 13.69 218 SER C O 1
ATOM 9148 N N . HIS C 1 219 ? 8.449 33.154 -15.531 1.00 12.67 219 HIS C N 1
ATOM 9149 C CA . HIS C 1 219 ? 7.998 34.537 -15.553 1.00 12.45 219 HIS C CA 1
ATOM 9150 C C . HIS C 1 219 ? 8.950 35.471 -14.811 1.00 12.40 219 HIS C C 1
ATOM 9151 O O . HIS C 1 219 ? 9.240 35.277 -13.631 1.00 12.09 219 HIS C O 1
ATOM 9158 N N . PRO C 1 220 ? 9.434 36.513 -15.498 1.00 12.50 220 PRO C N 1
ATOM 9159 C CA . PRO C 1 220 ? 10.363 37.476 -14.897 1.00 13.12 220 PRO C CA 1
ATOM 9160 C C . PRO C 1 220 ? 9.930 38.116 -13.571 1.00 12.60 220 PRO C C 1
ATOM 9161 O O . PRO C 1 220 ? 10.780 38.539 -12.797 1.00 12.79 220 PRO C O 1
ATOM 9165 N N . GLU C 1 221 ? 8.629 38.184 -13.295 1.00 12.02 221 GLU C N 1
ATOM 9166 C CA . GLU C 1 221 ? 8.182 38.771 -12.030 1.00 11.94 221 GLU C CA 1
ATOM 9167 C C . GLU C 1 221 ? 8.215 37.769 -10.865 1.00 10.73 221 GLU C C 1
ATOM 9168 O O . GLU C 1 221 ? 8.106 38.162 -9.704 1.00 11.57 221 GLU C O 1
ATOM 9174 N N . ILE C 1 222 ? 8.356 36.483 -11.175 1.00 9.78 222 ILE C N 1
ATOM 9175 C CA . ILE C 1 222 ? 8.450 35.443 -10.140 1.00 9.92 222 ILE C CA 1
ATOM 9176 C C . ILE C 1 222 ? 9.906 35.453 -9.640 1.00 10.89 222 ILE C C 1
ATOM 9177 O O . ILE C 1 222 ? 10.837 35.356 -10.445 1.00 9.78 222 ILE C O 1
ATOM 9182 N N . LYS C 1 223 ? 10.100 35.545 -8.321 1.00 9.68 223 LYS C N 1
ATOM 9183 C CA . LYS C 1 223 ? 11.449 35.637 -7.753 1.00 9.35 223 LYS C CA 1
ATOM 9184 C C . LYS C 1 223 ? 12.004 34.434 -6.992 1.00 9.38 223 LYS C C 1
ATOM 9185 O O . LYS C 1 223 ? 13.152 34.467 -6.522 1.00 7.94 223 LYS C O 1
ATOM 9191 N N . ALA C 1 224 ? 11.198 33.387 -6.862 1.00 7.79 224 ALA C N 1
ATOM 9192 C CA . ALA C 1 224 ? 11.626 32.159 -6.196 1.00 8.11 224 ALA C CA 1
ATOM 9193 C C . ALA C 1 224 ? 10.553 31.098 -6.396 1.00 8.31 224 ALA C C 1
ATOM 9194 O O . ALA C 1 224 ? 9.405 31.424 -6.701 1.00 7.39 224 ALA C O 1
ATOM 9196 N N . VAL C 1 225 ? 10.932 29.834 -6.226 1.00 8.79 225 VAL C N 1
ATOM 9197 C CA . VAL C 1 225 ? 10.004 28.728 -6.395 1.00 9.19 225 VAL C CA 1
ATOM 9198 C C . VAL C 1 225 ? 10.075 27.709 -5.257 1.00 10.56 225 VAL C C 1
ATOM 9199 O O . VAL C 1 225 ? 11.154 27.401 -4.737 1.00 10.88 225 VAL C O 1
ATOM 9203 N N . GLY C 1 226 ? 8.905 27.204 -4.877 1.00 11.00 226 GLY C N 1
ATOM 9204 C CA . GLY C 1 226 ? 8.799 26.180 -3.851 1.00 11.40 226 GLY C CA 1
ATOM 9205 C C . GLY C 1 226 ? 8.191 24.983 -4.571 1.00 11.95 226 GLY C C 1
ATOM 9206 O O . GLY C 1 226 ? 7.143 25.122 -5.207 1.00 10.54 226 GLY C O 1
ATOM 9207 N N . PHE C 1 227 ? 8.832 23.818 -4.485 1.00 10.94 227 PHE C N 1
ATOM 9208 C CA . PHE C 1 227 ? 8.351 22.627 -5.180 1.00 11.49 227 PHE C CA 1
ATOM 9209 C C . PHE C 1 227 ? 8.489 21.353 -4.358 1.00 12.43 227 PHE C C 1
ATOM 9210 O O . PHE C 1 227 ? 9.487 21.137 -3.666 1.00 11.68 227 PHE C O 1
ATOM 9218 N N . THR C 1 228 ? 7.474 20.504 -4.451 1.00 13.44 228 THR C N 1
ATOM 9219 C CA . THR C 1 228 ? 7.469 19.230 -3.749 1.00 14.05 228 THR C CA 1
ATOM 9220 C C . THR C 1 228 ? 6.905 18.214 -4.739 1.00 15.27 228 THR C C 1
ATOM 9221 O O . THR C 1 228 ? 5.727 18.280 -5.097 1.00 13.20 228 THR C O 1
ATOM 9225 N N . GLY C 1 229 ? 7.744 17.291 -5.200 1.00 16.61 229 GLY C N 1
ATOM 9226 C CA . GLY C 1 229 ? 7.287 16.301 -6.163 1.00 16.89 229 GLY C CA 1
ATOM 9227 C C . GLY C 1 229 ? 8.373 15.359 -6.667 1.00 17.84 229 GLY C C 1
ATOM 9228 O O . GLY C 1 229 ? 9.349 15.089 -5.962 1.00 17.23 229 GLY C O 1
ATOM 9229 N N . SER C 1 230 ? 8.206 14.878 -7.899 1.00 17.24 230 SER C N 1
ATOM 9230 C CA . SER C 1 230 ? 9.146 13.938 -8.511 1.00 18.13 230 SER C CA 1
ATOM 9231 C C . SER C 1 230 ? 10.464 14.563 -8.942 1.00 18.32 230 SER C C 1
ATOM 9232 O O . SER C 1 230 ? 10.546 15.766 -9.199 1.00 17.21 230 SER C O 1
ATOM 9235 N N . VAL C 1 231 ? 11.486 13.720 -9.034 1.00 17.91 231 VAL C N 1
ATOM 9236 C CA . VAL C 1 231 ? 12.818 14.143 -9.437 1.00 19.05 231 VAL C CA 1
ATOM 9237 C C . VAL C 1 231 ? 12.794 14.595 -10.892 1.00 19.72 231 VAL C C 1
ATOM 9238 O O . VAL C 1 231 ? 13.416 15.590 -11.258 1.00 21.28 231 VAL C O 1
ATOM 9242 N N . GLY C 1 232 ? 12.064 13.856 -11.717 1.00 19.38 232 GLY C N 1
ATOM 9243 C CA . GLY C 1 232 ? 11.989 14.178 -13.128 1.00 18.62 232 GLY C CA 1
ATOM 9244 C C . GLY C 1 232 ? 11.431 15.559 -13.397 1.00 18.49 232 GLY C C 1
ATOM 9245 O O . GLY C 1 232 ? 12.066 16.382 -14.052 1.00 18.49 232 GLY C O 1
ATOM 9246 N N . GLY C 1 233 ? 10.229 15.813 -12.900 1.00 17.94 233 GLY C N 1
ATOM 9247 C CA . GLY C 1 233 ? 9.614 17.108 -13.103 1.00 18.54 233 GLY C CA 1
ATOM 9248 C C . GLY C 1 233 ? 10.322 18.186 -12.311 1.00 17.38 233 GLY C C 1
ATOM 9249 O O . GLY C 1 233 ? 10.542 19.287 -12.806 1.00 18.27 233 GLY C O 1
ATOM 9250 N N . GLY C 1 234 ? 10.685 17.861 -11.077 1.00 17.31 234 GLY C N 1
ATOM 9251 C CA . GLY C 1 234 ? 11.369 18.813 -10.221 1.00 16.82 234 GLY C CA 1
ATOM 9252 C C . GLY C 1 234 ? 12.672 19.320 -10.812 1.00 16.78 234 GLY C C 1
ATOM 9253 O O . GLY C 1 234 ? 12.924 20.522 -10.804 1.00 16.53 234 GLY C O 1
ATOM 9254 N N . ARG C 1 235 ? 13.501 18.413 -11.326 1.00 15.64 235 ARG C N 1
ATOM 9255 C CA . ARG C 1 235 ? 14.772 18.821 -11.911 1.00 14.61 235 ARG C CA 1
ATOM 9256 C C . ARG C 1 235 ? 14.528 19.628 -13.186 1.00 13.51 235 ARG C C 1
ATOM 9257 O O . ARG C 1 235 ? 15.248 20.574 -13.472 1.00 13.62 235 ARG C O 1
ATOM 9265 N N . ALA C 1 236 ? 13.505 19.259 -13.948 1.00 13.94 236 ALA C N 1
ATOM 9266 C CA . ALA C 1 236 ? 13.196 19.979 -15.181 1.00 14.48 236 ALA C CA 1
ATOM 9267 C C . ALA C 1 236 ? 12.872 21.434 -14.859 1.00 13.60 236 ALA C C 1
ATOM 9268 O O . ALA C 1 236 ? 13.400 22.346 -15.493 1.00 13.17 236 ALA C O 1
ATOM 9270 N N . LEU C 1 237 ? 12.005 21.642 -13.872 1.00 12.73 237 LEU C N 1
ATOM 9271 C CA . LEU C 1 237 ? 11.609 22.986 -13.468 1.00 13.25 237 LEU C CA 1
ATOM 9272 C C . LEU C 1 237 ? 12.781 23.739 -12.842 1.00 12.63 237 LEU C C 1
ATOM 9273 O O . LEU C 1 237 ? 12.909 24.958 -13.011 1.00 12.21 237 LEU C O 1
ATOM 9278 N N . PHE C 1 238 ? 13.631 23.014 -12.121 1.00 12.09 238 PHE C N 1
ATOM 9279 C CA . PHE C 1 238 ? 14.804 23.622 -11.495 1.00 12.62 238 PHE C CA 1
ATOM 9280 C C . PHE C 1 238 ? 15.704 24.185 -12.589 1.00 12.43 238 PHE C C 1
ATOM 9281 O O . PHE C 1 238 ? 16.180 25.315 -12.491 1.00 11.19 238 PHE C O 1
ATOM 9289 N N . ASN C 1 239 ? 15.936 23.386 -13.632 1.00 13.14 239 ASN C N 1
ATOM 9290 C CA . ASN C 1 239 ? 16.791 23.814 -14.737 1.00 13.30 239 ASN C CA 1
ATOM 9291 C C . ASN C 1 239 ? 16.211 25.041 -15.418 1.00 14.26 239 ASN C C 1
ATOM 9292 O O . ASN C 1 239 ? 16.939 25.958 -15.806 1.00 13.60 239 ASN C O 1
ATOM 9297 N N . LEU C 1 240 ? 14.893 25.048 -15.565 1.00 13.45 240 LEU C N 1
ATOM 9298 C CA . LEU C 1 240 ? 14.200 26.168 -16.175 1.00 14.98 240 LEU C CA 1
ATOM 9299 C C . LEU C 1 240 ? 14.465 27.432 -15.344 1.00 14.23 240 LEU C C 1
ATOM 9300 O O . LEU C 1 240 ? 14.780 28.493 -15.885 1.00 12.90 240 LEU C O 1
ATOM 9305 N N . ALA C 1 241 ? 14.355 27.305 -14.026 1.00 13.29 241 ALA C N 1
ATOM 9306 C CA . ALA C 1 241 ? 14.572 28.430 -13.125 1.00 14.16 241 ALA C CA 1
ATOM 9307 C C . ALA C 1 241 ? 15.984 29.002 -13.222 1.00 16.01 241 ALA C C 1
ATOM 9308 O O . ALA C 1 241 ? 16.184 30.198 -13.013 1.00 15.78 241 ALA C O 1
ATOM 9310 N N . HIS C 1 242 ? 16.966 28.163 -13.546 1.00 16.69 242 HIS C N 1
ATOM 9311 C CA . HIS C 1 242 ? 18.325 28.666 -13.629 1.00 18.43 242 HIS C CA 1
ATOM 9312 C C . HIS C 1 242 ? 18.830 29.035 -15.011 1.00 18.22 242 HIS C C 1
ATOM 9313 O O . HIS C 1 242 ? 19.979 29.448 -15.174 1.00 16.75 242 HIS C O 1
ATOM 9320 N N . GLU C 1 243 ? 17.966 28.907 -16.012 1.00 18.18 243 GLU C N 1
ATOM 9321 C CA . GLU C 1 243 ? 18.354 29.304 -17.356 1.00 18.82 243 GLU C CA 1
ATOM 9322 C C . GLU C 1 243 ? 17.718 30.664 -17.665 1.00 17.26 243 GLU C C 1
ATOM 9323 O O . GLU C 1 243 ? 17.959 31.244 -18.721 1.00 15.98 243 GLU C O 1
ATOM 9329 N N . ARG C 1 244 ? 16.923 31.174 -16.718 1.00 16.00 244 ARG C N 1
ATOM 9330 C CA . ARG C 1 244 ? 16.259 32.477 -16.856 1.00 15.71 244 ARG C CA 1
ATOM 9331 C C . ARG C 1 244 ? 17.297 33.596 -16.976 1.00 15.80 244 ARG C C 1
ATOM 9332 O O . ARG C 1 244 ? 18.424 33.448 -16.515 1.00 16.05 244 ARG C O 1
ATOM 9340 N N . PRO C 1 245 ? 16.925 34.732 -17.596 1.00 14.80 245 PRO C N 1
ATOM 9341 C CA . PRO C 1 245 ? 17.874 35.842 -17.726 1.00 15.04 245 PRO C CA 1
ATOM 9342 C C . PRO C 1 245 ? 18.355 36.207 -16.318 1.00 15.06 245 PRO C C 1
ATOM 9343 O O . PRO C 1 245 ? 19.510 36.572 -16.114 1.00 15.46 245 PRO C O 1
ATOM 9347 N N . GLU C 1 246 ? 17.445 36.109 -15.353 1.00 16.01 246 GLU C N 1
ATOM 9348 C CA . GLU C 1 246 ? 17.750 36.363 -13.946 1.00 15.43 246 GLU C CA 1
ATOM 9349 C C . GLU C 1 246 ? 17.421 35.071 -13.196 1.00 14.70 246 GLU C C 1
ATOM 9350 O O . GLU C 1 246 ? 16.258 34.794 -12.907 1.00 13.72 246 GLU C O 1
ATOM 9356 N N . PRO C 1 247 ? 18.443 34.249 -12.890 1.00 14.45 247 PRO C N 1
ATOM 9357 C CA . PRO C 1 247 ? 18.205 32.990 -12.173 1.00 13.86 247 PRO C CA 1
ATOM 9358 C C . PRO C 1 247 ? 17.557 33.259 -10.825 1.00 13.01 247 PRO C C 1
ATOM 9359 O O . PRO C 1 247 ? 17.851 34.266 -10.179 1.00 13.63 247 PRO C O 1
ATOM 9363 N N . ILE C 1 248 ? 16.678 32.362 -10.398 1.00 12.51 248 ILE C N 1
ATOM 9364 C CA . ILE C 1 248 ? 16.006 32.521 -9.112 1.00 10.85 248 ILE C CA 1
ATOM 9365 C C . ILE C 1 248 ? 16.127 31.254 -8.278 1.00 10.99 248 ILE C C 1
ATOM 9366 O O . ILE C 1 248 ? 16.249 30.150 -8.816 1.00 9.38 248 ILE C O 1
ATOM 9371 N N . PRO C 1 249 ? 16.093 31.400 -6.945 1.00 11.37 249 PRO C N 1
ATOM 9372 C CA . PRO C 1 249 ? 16.200 30.258 -6.034 1.00 12.02 249 PRO C CA 1
ATOM 9373 C C . PRO C 1 249 ? 15.057 29.284 -6.292 1.00 11.68 249 PRO C C 1
ATOM 9374 O O . PRO C 1 249 ? 13.905 29.692 -6.464 1.00 10.21 249 PRO C O 1
ATOM 9378 N N . PHE C 1 250 ? 15.384 28.001 -6.325 1.00 11.48 250 PHE C N 1
ATOM 9379 C CA . PHE C 1 250 ? 14.389 26.967 -6.541 1.00 11.92 250 PHE C CA 1
ATOM 9380 C C . PHE C 1 250 ? 14.532 25.955 -5.407 1.00 12.09 250 PHE C C 1
ATOM 9381 O O . PHE C 1 250 ? 15.552 25.268 -5.323 1.00 12.15 250 PHE C O 1
ATOM 9389 N N . TYR C 1 251 ? 13.524 25.869 -4.539 1.00 11.95 251 TYR C N 1
ATOM 9390 C CA . TYR C 1 251 ? 13.558 24.933 -3.415 1.00 12.85 251 TYR C CA 1
ATOM 9391 C C . TYR C 1 251 ? 12.651 23.728 -3.645 1.00 12.48 251 TYR C C 1
ATOM 9392 O O . TYR C 1 251 ? 11.465 23.742 -3.309 1.00 11.90 251 TYR C O 1
ATOM 9401 N N . GLY C 1 252 ? 13.221 22.682 -4.225 1.00 13.24 252 GLY C N 1
ATOM 9402 C CA . GLY C 1 252 ? 12.443 21.495 -4.496 1.00 14.64 252 GLY C CA 1
ATOM 9403 C C . GLY C 1 252 ? 12.877 20.245 -3.758 1.00 16.41 252 GLY C C 1
ATOM 9404 O O . GLY C 1 252 ? 14.068 19.937 -3.661 1.00 16.43 252 GLY C O 1
ATOM 9405 N N . GLU C 1 253 ? 11.894 19.534 -3.215 1.00 16.86 253 GLU C N 1
ATOM 9406 C CA . GLU C 1 253 ? 12.141 18.285 -2.513 1.00 19.66 253 GLU C CA 1
ATOM 9407 C C . GLU C 1 253 ? 11.785 17.255 -3.574 1.00 19.73 253 GLU C C 1
ATOM 9408 O O . GLU C 1 253 ? 10.612 17.081 -3.899 1.00 17.79 253 GLU C O 1
ATOM 9414 N N . LEU C 1 254 ? 12.797 16.579 -4.113 1.00 19.68 254 LEU C N 1
ATOM 9415 C CA . LEU C 1 254 ? 12.586 15.632 -5.203 1.00 20.50 254 LEU C CA 1
ATOM 9416 C C . LEU C 1 254 ? 12.444 14.146 -4.902 1.00 22.17 254 LEU C C 1
ATOM 9417 O O . LEU C 1 254 ? 11.855 13.408 -5.691 1.00 24.55 254 LEU C O 1
ATOM 9422 N N . GLY C 1 255 ? 12.988 13.688 -3.787 1.00 22.88 255 GLY C N 1
ATOM 9423 C CA . GLY C 1 255 ? 12.864 12.276 -3.473 1.00 23.07 255 GLY C CA 1
ATOM 9424 C C . GLY C 1 255 ? 14.001 11.785 -2.611 1.00 22.19 255 GLY C C 1
ATOM 9425 O O . GLY C 1 255 ? 15.019 12.468 -2.483 1.00 23.39 255 GLY C O 1
ATOM 9426 N N . ALA C 1 256 ? 13.829 10.603 -2.027 1.00 20.16 256 ALA C N 1
ATOM 9427 C CA . ALA C 1 256 ? 14.833 10.010 -1.150 1.00 18.60 256 ALA C CA 1
ATOM 9428 C C . ALA C 1 256 ? 14.369 8.612 -0.754 1.00 17.83 256 ALA C C 1
ATOM 9429 O O . ALA C 1 256 ? 13.182 8.301 -0.864 1.00 16.37 256 ALA C O 1
ATOM 9431 N N . ILE C 1 257 ? 15.292 7.764 -0.306 1.00 16.85 257 ILE C N 1
ATOM 9432 C CA . ILE C 1 257 ? 14.907 6.422 0.125 1.00 16.61 257 ILE C CA 1
ATOM 9433 C C . ILE C 1 257 ? 15.128 6.244 1.624 1.00 15.94 257 ILE C C 1
ATOM 9434 O O . ILE C 1 257 ? 14.976 5.147 2.164 1.00 14.77 257 ILE C O 1
ATOM 9439 N N . ASN C 1 258 ? 15.520 7.332 2.279 1.00 14.56 258 ASN C N 1
ATOM 9440 C CA . ASN C 1 258 ? 15.689 7.349 3.727 1.00 14.08 258 ASN C CA 1
ATOM 9441 C C . ASN C 1 258 ? 16.330 6.094 4.328 1.00 14.23 258 ASN C C 1
ATOM 9442 O O . ASN C 1 258 ? 15.671 5.308 5.013 1.00 13.97 258 ASN C O 1
ATOM 9447 N N . PRO C 1 259 ? 17.640 5.909 4.099 1.00 14.81 259 PRO C N 1
ATOM 9448 C CA . PRO C 1 259 ? 18.369 4.743 4.612 1.00 13.76 259 PRO C CA 1
ATOM 9449 C C . PRO C 1 259 ? 18.286 4.545 6.125 1.00 14.58 259 PRO C C 1
ATOM 9450 O O . PRO C 1 259 ? 18.429 5.489 6.906 1.00 13.55 259 PRO C O 1
ATOM 9454 N N . THR C 1 260 ? 18.050 3.297 6.521 1.00 13.56 260 THR C N 1
ATOM 9455 C CA . THR C 1 260 ? 17.934 2.920 7.924 1.00 14.37 260 THR C CA 1
ATOM 9456 C C . THR C 1 260 ? 18.951 1.820 8.242 1.00 14.05 260 THR C C 1
ATOM 9457 O O . THR C 1 260 ? 19.021 0.814 7.536 1.00 13.66 260 THR C O 1
ATOM 9461 N N . PHE C 1 261 ? 19.736 2.019 9.296 1.00 13.42 261 PHE C N 1
ATOM 9462 C CA . PHE C 1 261 ? 20.740 1.042 9.710 1.00 13.83 261 PHE C CA 1
ATOM 9463 C C . PHE C 1 261 ? 20.315 0.412 11.032 1.00 14.35 261 PHE C C 1
ATOM 9464 O O . PHE C 1 261 ? 20.139 1.110 12.032 1.00 13.97 261 PHE C O 1
ATOM 9472 N N . ILE C 1 262 ? 20.153 -0.910 11.033 1.00 14.29 262 ILE C N 1
ATOM 9473 C CA . ILE C 1 262 ? 19.718 -1.630 12.235 1.00 13.98 262 ILE C CA 1
ATOM 9474 C C . ILE C 1 262 ? 20.775 -2.612 12.735 1.00 14.70 262 ILE C C 1
ATOM 9475 O O . ILE C 1 262 ? 21.128 -3.566 12.042 1.00 13.78 262 ILE C O 1
ATOM 9480 N N . PHE C 1 263 ? 21.281 -2.362 13.939 1.00 14.93 263 PHE C N 1
ATOM 9481 C CA . PHE C 1 263 ? 22.292 -3.212 14.545 1.00 15.29 263 PHE C CA 1
ATOM 9482 C C . PHE C 1 263 ? 21.628 -4.393 15.262 1.00 16.52 263 PHE C C 1
ATOM 9483 O O . PHE C 1 263 ? 20.492 -4.298 15.726 1.00 15.80 263 PHE C O 1
ATOM 9491 N N . PRO C 1 264 ? 22.337 -5.523 15.366 1.00 16.09 264 PRO C N 1
ATOM 9492 C CA . PRO C 1 264 ? 21.802 -6.716 16.025 1.00 16.86 264 PRO C CA 1
ATOM 9493 C C . PRO C 1 264 ? 21.221 -6.489 17.416 1.00 17.03 264 PRO C C 1
ATOM 9494 O O . PRO C 1 264 ? 20.142 -6.986 17.723 1.00 17.04 264 PRO C O 1
ATOM 9498 N N . SER C 1 265 ? 21.923 -5.734 18.255 1.00 17.81 265 SER C N 1
ATOM 9499 C CA . SER C 1 265 ? 21.444 -5.497 19.615 1.00 19.06 265 SER C CA 1
ATOM 9500 C C . SER C 1 265 ? 20.100 -4.783 19.628 1.00 19.37 265 SER C C 1
ATOM 9501 O O . SER C 1 265 ? 19.301 -4.970 20.545 1.00 19.19 265 SER C O 1
ATOM 9504 N N . ALA C 1 266 ? 19.846 -3.961 18.614 1.00 19.53 266 ALA C N 1
ATOM 9505 C CA . ALA C 1 266 ? 18.572 -3.246 18.537 1.00 18.83 266 ALA C CA 1
ATOM 9506 C C . ALA C 1 266 ? 17.452 -4.249 18.275 1.00 17.61 266 ALA C C 1
ATOM 9507 O O . ALA C 1 266 ? 16.362 -4.126 18.821 1.00 15.90 266 ALA C O 1
ATOM 9509 N N . MET C 1 267 ? 17.715 -5.243 17.436 1.00 17.83 267 MET C N 1
ATOM 9510 C CA . MET C 1 267 ? 16.711 -6.258 17.147 1.00 17.59 267 MET C CA 1
ATOM 9511 C C . MET C 1 267 ? 16.453 -7.108 18.392 1.00 19.56 267 MET C C 1
ATOM 9512 O O . MET C 1 267 ? 15.321 -7.520 18.649 1.00 17.57 267 MET C O 1
ATOM 9517 N N . ARG C 1 268 ? 17.501 -7.367 19.171 1.00 20.71 268 ARG C N 1
ATOM 9518 C CA . ARG C 1 268 ? 17.335 -8.167 20.381 1.00 23.47 268 ARG C CA 1
ATOM 9519 C C . ARG C 1 268 ? 16.543 -7.380 21.409 1.00 24.22 268 ARG C C 1
ATOM 9520 O O . ARG C 1 268 ? 15.660 -7.921 22.063 1.00 24.91 268 ARG C O 1
ATOM 9528 N N . ALA C 1 269 ? 16.855 -6.095 21.529 1.00 23.93 269 ALA C N 1
ATOM 9529 C CA . ALA C 1 269 ? 16.183 -5.227 22.489 1.00 25.59 269 ALA C CA 1
ATOM 9530 C C . ALA C 1 269 ? 14.697 -4.995 22.212 1.00 25.86 269 ALA C C 1
ATOM 9531 O O . ALA C 1 269 ? 13.918 -4.802 23.142 1.00 26.37 269 ALA C O 1
ATOM 9533 N N . LYS C 1 270 ? 14.301 -4.987 20.944 1.00 25.75 270 LYS C N 1
ATOM 9534 C CA . LYS C 1 270 ? 12.894 -4.779 20.609 1.00 24.90 270 LYS C CA 1
ATOM 9535 C C . LYS C 1 270 ? 12.358 -5.920 19.751 1.00 24.21 270 LYS C C 1
ATOM 9536 O O . LYS C 1 270 ? 12.606 -5.986 18.547 1.00 23.54 270 LYS C O 1
ATOM 9542 N N . ALA C 1 271 ? 11.607 -6.815 20.384 1.00 23.73 271 ALA C N 1
ATOM 9543 C CA . ALA C 1 271 ? 11.043 -7.974 19.701 1.00 22.70 271 ALA C CA 1
ATOM 9544 C C . ALA C 1 271 ? 10.075 -7.589 18.587 1.00 21.59 271 ALA C C 1
ATOM 9545 O O . ALA C 1 271 ? 9.877 -8.344 17.639 1.00 21.21 271 ALA C O 1
ATOM 9547 N N . ASP C 1 272 ? 9.472 -6.412 18.702 1.00 20.97 272 ASP C N 1
ATOM 9548 C CA . ASP C 1 272 ? 8.521 -5.955 17.702 1.00 20.24 272 ASP C CA 1
ATOM 9549 C C . ASP C 1 272 ? 9.122 -4.963 16.706 1.00 19.25 272 ASP C C 1
ATOM 9550 O O . ASP C 1 272 ? 8.387 -4.220 16.056 1.00 18.09 272 ASP C O 1
ATOM 9555 N N . LEU C 1 273 ? 10.445 -4.948 16.580 1.00 18.83 273 LEU C N 1
ATOM 9556 C CA . LEU C 1 273 ? 11.085 -4.009 15.663 1.00 17.92 273 LEU C CA 1
ATOM 9557 C C . LEU C 1 273 ? 10.602 -4.212 14.227 1.00 17.68 273 LEU C C 1
ATOM 9558 O O . LEU C 1 273 ? 10.350 -3.239 13.513 1.00 15.70 273 LEU C O 1
ATOM 9563 N N . ALA C 1 274 ? 10.456 -5.468 13.807 1.00 16.35 274 ALA C N 1
ATOM 9564 C CA . ALA C 1 274 ? 9.989 -5.746 12.450 1.00 17.07 274 ALA C CA 1
ATOM 9565 C C . ALA C 1 274 ? 8.577 -5.192 12.277 1.00 16.58 274 ALA C C 1
ATOM 9566 O O . ALA C 1 274 ? 8.231 -4.662 11.227 1.00 14.41 274 ALA C O 1
ATOM 9568 N N . ASP C 1 275 ? 7.765 -5.326 13.321 1.00 16.98 275 ASP C N 1
ATOM 9569 C CA . ASP C 1 275 ? 6.394 -4.839 13.291 1.00 16.72 275 ASP C CA 1
ATOM 9570 C C . ASP C 1 275 ? 6.399 -3.324 13.104 1.00 16.64 275 ASP C C 1
ATOM 9571 O O . ASP C 1 275 ? 5.614 -2.784 12.325 1.00 14.89 275 ASP C O 1
ATOM 9576 N N . GLN C 1 276 ? 7.290 -2.650 13.824 1.00 15.41 276 GLN C N 1
ATOM 9577 C CA . GLN C 1 276 ? 7.415 -1.201 13.729 1.00 16.17 276 GLN C CA 1
ATOM 9578 C C . GLN C 1 276 ? 7.866 -0.796 12.331 1.00 15.75 276 GLN C C 1
ATOM 9579 O O . GLN C 1 276 ? 7.386 0.190 11.775 1.00 14.94 276 GLN C O 1
ATOM 9585 N N . PHE C 1 277 ? 8.794 -1.564 11.773 1.00 14.28 277 PHE C N 1
ATOM 9586 C CA . PHE C 1 277 ? 9.308 -1.284 10.441 1.00 14.36 277 PHE C CA 1
ATOM 9587 C C . PHE C 1 277 ? 8.179 -1.304 9.424 1.00 14.03 277 PHE C C 1
ATOM 9588 O O . PHE C 1 277 ? 8.006 -0.351 8.662 1.00 14.08 277 PHE C O 1
ATOM 9596 N N . VAL C 1 278 ? 7.408 -2.385 9.427 1.00 13.04 278 VAL C N 1
ATOM 9597 C CA . VAL C 1 278 ? 6.303 -2.547 8.495 1.00 13.80 278 VAL C CA 1
ATOM 9598 C C . VAL C 1 278 ? 5.279 -1.426 8.648 1.00 14.81 278 VAL C C 1
ATOM 9599 O O . VAL C 1 278 ? 4.735 -0.938 7.659 1.00 15.78 278 VAL C O 1
ATOM 9603 N N . ALA C 1 279 ? 5.020 -1.017 9.885 1.00 13.52 279 ALA C N 1
ATOM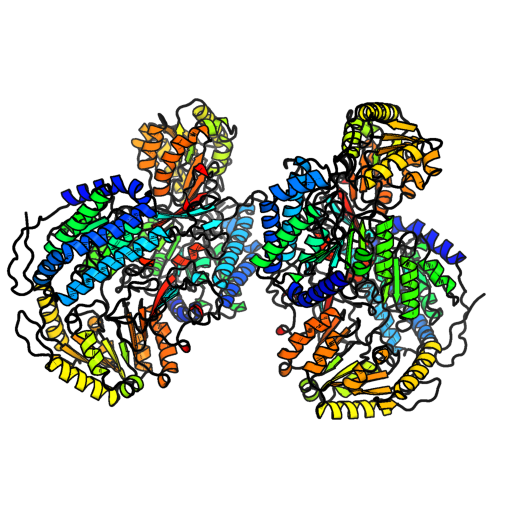 9604 C CA . ALA C 1 279 ? 4.057 0.049 10.136 1.00 15.09 279 ALA C CA 1
ATOM 9605 C C . ALA C 1 279 ? 4.560 1.359 9.531 1.00 15.89 279 ALA C C 1
ATOM 9606 O O . ALA C 1 279 ? 3.788 2.135 8.965 1.00 15.03 279 ALA C O 1
ATOM 9608 N N . SER C 1 280 ? 5.861 1.596 9.643 1.00 15.45 280 SER C N 1
ATOM 9609 C CA . SER C 1 280 ? 6.458 2.812 9.108 1.00 15.42 280 SER C CA 1
ATOM 9610 C C . SER C 1 280 ? 6.441 2.836 7.577 1.00 16.39 280 SER C C 1
ATOM 9611 O O . SER C 1 280 ? 6.055 3.845 6.975 1.00 14.81 280 SER C O 1
ATOM 9614 N N . MET C 1 281 ? 6.841 1.729 6.950 1.00 15.44 281 MET C N 1
ATOM 9615 C CA . MET C 1 281 ? 6.872 1.659 5.493 1.00 16.43 281 MET C CA 1
ATOM 9616 C C . MET C 1 281 ? 5.493 1.582 4.837 1.00 17.15 281 MET C C 1
ATOM 9617 O O . MET C 1 281 ? 5.372 1.839 3.639 1.00 17.79 281 MET C O 1
ATOM 9622 N N . THR C 1 282 ? 4.462 1.229 5.606 1.00 15.83 282 THR C N 1
ATOM 9623 C CA . THR C 1 282 ? 3.110 1.142 5.056 1.00 16.77 282 THR C CA 1
ATOM 9624 C C . THR C 1 282 ? 2.220 2.295 5.521 1.00 17.49 282 THR C C 1
ATOM 9625 O O . THR C 1 282 ? 1.036 2.338 5.209 1.00 17.94 282 THR C O 1
ATOM 9629 N N . MET C 1 283 ? 2.795 3.238 6.262 1.00 18.30 283 MET C N 1
ATOM 9630 C CA . MET C 1 283 ? 2.028 4.374 6.752 1.00 19.50 283 MET C CA 1
ATOM 9631 C C . MET C 1 283 ? 1.518 5.155 5.544 1.00 18.54 283 MET C C 1
ATOM 9632 O O . MET C 1 283 ? 2.283 5.465 4.628 1.00 15.56 283 MET C O 1
ATOM 9637 N N . GLY C 1 284 ? 0.227 5.467 5.538 1.00 17.23 284 GLY C N 1
ATOM 9638 C CA . GLY C 1 284 ? -0.337 6.187 4.415 1.00 17.79 284 GLY C CA 1
ATOM 9639 C C . GLY C 1 284 ? -0.086 5.409 3.137 1.00 17.69 284 GLY C C 1
ATOM 9640 O O . GLY C 1 284 ? 0.062 5.986 2.056 1.00 17.39 284 GLY C O 1
ATOM 9641 N N . CYS C 1 285 ? -0.051 4.086 3.271 1.00 17.65 285 CYS C N 1
ATOM 9642 C CA . CYS C 1 285 ? 0.206 3.184 2.158 1.00 18.66 285 CYS C CA 1
ATOM 9643 C C . CYS C 1 285 ? 1.567 3.486 1.545 1.00 18.03 285 CYS C C 1
ATOM 9644 O O . CYS C 1 285 ? 1.756 3.412 0.330 1.00 17.42 285 CYS C O 1
ATOM 9647 N N . GLY C 1 286 ? 2.512 3.838 2.412 1.00 16.48 286 GLY C N 1
ATOM 9648 C CA . GLY C 1 286 ? 3.860 4.142 1.968 1.00 16.34 286 GLY C CA 1
ATOM 9649 C C . GLY C 1 286 ? 4.029 5.438 1.193 1.00 16.33 286 GLY C C 1
ATOM 9650 O O . GLY C 1 286 ? 5.091 5.671 0.611 1.00 17.73 286 GLY C O 1
ATOM 9651 N N . GLN C 1 287 ? 3.013 6.296 1.193 1.00 15.46 287 GLN C N 1
ATOM 9652 C CA . GLN C 1 287 ? 3.098 7.542 0.442 1.00 15.49 287 GLN C CA 1
ATOM 9653 C C . GLN C 1 287 ? 3.653 8.723 1.245 1.00 16.44 287 GLN C C 1
ATOM 9654 O O . GLN C 1 287 ? 3.110 9.831 1.247 1.00 17.02 287 GLN C O 1
ATOM 9660 N N . PHE C 1 288 ? 4.760 8.455 1.926 1.00 16.75 288 PHE C N 1
ATOM 9661 C CA . PHE C 1 288 ? 5.464 9.446 2.727 1.00 17.29 288 PHE C CA 1
ATOM 9662 C C . PHE C 1 288 ? 6.825 9.639 2.085 1.00 16.16 288 PHE C C 1
ATOM 9663 O O . PHE C 1 288 ? 7.475 8.668 1.693 1.00 14.87 288 PHE C O 1
ATOM 9671 N N . CYS C 1 289 ? 7.260 10.887 1.968 1.00 15.97 289 CYS C N 1
ATOM 9672 C CA . CYS C 1 289 ? 8.565 11.162 1.377 1.00 17.36 289 CYS C CA 1
ATOM 9673 C C . CYS C 1 289 ? 9.677 10.672 2.300 1.00 15.03 289 CYS C C 1
ATOM 9674 O O . CYS C 1 289 ? 10.813 10.446 1.871 1.00 13.97 289 CYS C O 1
ATOM 9677 N N . THR C 1 290 ? 9.327 10.512 3.569 1.00 14.25 290 THR C N 1
ATOM 9678 C CA . THR C 1 290 ? 10.246 10.068 4.609 1.00 13.83 290 THR C CA 1
ATOM 9679 C C . THR C 1 290 ? 10.147 8.560 4.889 1.00 13.99 290 THR C C 1
ATOM 9680 O O . THR C 1 290 ? 10.724 8.058 5.855 1.00 14.53 290 THR C O 1
ATOM 9684 N N . LYS C 1 291 ? 9.413 7.841 4.051 1.00 12.60 291 LYS C N 1
ATOM 9685 C CA . LYS C 1 291 ? 9.253 6.398 4.228 1.00 10.76 291 LYS C CA 1
ATOM 9686 C C . LYS C 1 291 ? 10.601 5.672 4.193 1.00 10.87 291 LYS C C 1
ATOM 9687 O O . LYS C 1 291 ? 11.423 5.910 3.309 1.00 10.83 291 LYS C O 1
ATOM 9693 N N . PRO C 1 292 ? 10.852 4.780 5.169 1.00 10.72 292 PRO C N 1
ATOM 9694 C CA . PRO C 1 292 ? 12.132 4.061 5.153 1.00 11.32 292 PRO C CA 1
ATOM 9695 C C . PRO C 1 292 ? 12.160 3.121 3.945 1.00 11.79 292 PRO C C 1
ATOM 9696 O O . PRO C 1 292 ? 11.532 2.058 3.967 1.00 12.20 292 PRO C O 1
ATOM 9700 N N . GLY C 1 293 ? 12.887 3.525 2.901 1.00 11.67 293 GLY C N 1
ATOM 9701 C CA . GLY C 1 293 ? 12.966 2.749 1.673 1.00 11.52 293 GLY C CA 1
ATOM 9702 C C . GLY C 1 293 ? 14.032 1.676 1.589 1.00 12.12 293 GLY C C 1
ATOM 9703 O O . GLY C 1 293 ? 13.985 0.811 0.708 1.00 11.30 293 GLY C O 1
ATOM 9704 N N . VAL C 1 294 ? 15.009 1.726 2.483 1.00 11.90 294 VAL C N 1
ATOM 9705 C CA . VAL C 1 294 ? 16.045 0.709 2.484 1.00 12.46 294 VAL C CA 1
ATOM 9706 C C . VAL C 1 294 ? 16.587 0.529 3.889 1.00 12.95 294 VAL C C 1
ATOM 9707 O O . VAL C 1 294 ? 16.887 1.498 4.587 1.00 13.84 294 VAL C O 1
ATOM 9711 N N . VAL C 1 295 ? 16.683 -0.726 4.306 1.00 12.85 295 VAL C N 1
ATOM 9712 C CA . VAL C 1 295 ? 17.192 -1.059 5.627 1.00 12.77 295 VAL C CA 1
ATOM 9713 C C . VAL C 1 295 ? 18.455 -1.881 5.480 1.00 12.44 295 VAL C C 1
ATOM 9714 O O . VAL C 1 295 ? 18.459 -2.877 4.765 1.00 12.51 295 VAL C O 1
ATOM 9718 N N . PHE C 1 296 ? 19.530 -1.449 6.133 1.00 12.79 296 PHE C N 1
ATOM 9719 C CA . PHE C 1 296 ? 20.783 -2.193 6.099 1.00 12.65 296 PHE C CA 1
ATOM 9720 C C . PHE C 1 296 ? 20.916 -2.897 7.448 1.00 12.82 296 PHE C C 1
ATOM 9721 O O . PHE C 1 296 ? 20.755 -2.281 8.503 1.00 11.45 296 PHE C O 1
ATOM 9729 N N . ALA C 1 297 ? 21.196 -4.193 7.401 1.00 12.63 297 ALA C N 1
ATOM 9730 C CA . ALA C 1 297 ? 21.332 -4.995 8.610 1.00 13.66 297 ALA C CA 1
ATOM 9731 C C . ALA C 1 297 ? 22.437 -6.024 8.432 1.00 13.65 297 ALA C C 1
ATOM 9732 O O . ALA C 1 297 ? 22.873 -6.291 7.316 1.00 12.51 297 ALA C O 1
ATOM 9734 N N . LEU C 1 298 ? 22.887 -6.603 9.539 1.00 14.59 298 LEU C N 1
ATOM 9735 C CA . LEU C 1 298 ? 23.948 -7.599 9.484 1.00 14.93 298 LEU C CA 1
ATOM 9736 C C . LEU C 1 298 ? 23.400 -8.999 9.212 1.00 14.77 298 LEU C C 1
ATOM 9737 O O . LEU C 1 298 ? 22.221 -9.276 9.436 1.00 12.07 298 LEU C O 1
ATOM 9742 N N . ASN C 1 299 ? 24.271 -9.872 8.722 1.00 14.62 299 ASN C N 1
ATOM 9743 C CA . ASN C 1 299 ? 23.907 -11.246 8.392 1.00 16.64 299 ASN C CA 1
ATOM 9744 C C . ASN C 1 299 ? 23.944 -12.134 9.645 1.00 17.92 299 ASN C C 1
ATOM 9745 O O . ASN C 1 299 ? 24.797 -13.022 9.762 1.00 18.20 299 ASN C O 1
ATOM 9750 N N . THR C 1 300 ? 23.015 -11.893 10.568 1.00 17.95 300 THR C N 1
ATOM 9751 C CA . THR C 1 300 ? 22.926 -12.654 11.816 1.00 17.96 300 THR C CA 1
ATOM 9752 C C . THR C 1 300 ? 21.518 -13.255 11.961 1.00 18.65 300 THR C C 1
ATOM 9753 O O . THR C 1 300 ? 20.607 -12.914 11.203 1.00 17.98 300 THR C O 1
ATOM 9757 N N . PRO C 1 301 ? 21.327 -14.167 12.931 1.00 18.28 301 PRO C N 1
ATOM 9758 C CA . PRO C 1 301 ? 20.005 -14.779 13.120 1.00 17.76 301 PRO C CA 1
ATOM 9759 C C . PRO C 1 301 ? 18.901 -13.754 13.412 1.00 16.40 301 PRO C C 1
ATOM 9760 O O . PRO C 1 301 ? 17.772 -13.910 12.966 1.00 14.42 301 PRO C O 1
ATOM 9764 N N . GLU C 1 302 ? 19.231 -12.704 14.158 1.00 17.17 302 GLU C N 1
ATOM 9765 C CA . GLU C 1 302 ? 18.248 -11.666 14.470 1.00 17.96 302 GLU C CA 1
ATOM 9766 C C . GLU C 1 302 ? 17.674 -11.090 13.174 1.00 17.44 302 GLU C C 1
ATOM 9767 O O . GLU C 1 302 ? 16.466 -10.873 13.051 1.00 16.81 302 GLU C O 1
ATOM 9773 N N . THR C 1 303 ? 18.553 -10.852 12.206 1.00 16.12 303 THR C N 1
ATOM 9774 C CA . THR C 1 303 ? 18.142 -10.294 10.924 1.00 16.60 303 THR C CA 1
ATOM 9775 C C . THR C 1 303 ? 17.242 -11.240 10.132 1.00 15.89 303 THR C C 1
ATOM 9776 O O . THR C 1 303 ? 16.262 -10.809 9.532 1.00 13.98 303 THR C O 1
ATOM 9780 N N . GLN C 1 304 ? 17.563 -12.527 10.139 1.00 17.45 304 GLN C N 1
ATOM 9781 C CA . GLN C 1 304 ? 16.751 -13.501 9.413 1.00 18.79 304 GLN C CA 1
ATOM 9782 C C . GLN C 1 304 ? 15.353 -13.552 10.032 1.00 18.42 304 GLN C C 1
ATOM 9783 O O . GLN C 1 304 ? 14.343 -13.622 9.326 1.00 17.60 304 GLN C O 1
ATOM 9789 N N . ALA C 1 305 ? 15.300 -13.502 11.357 1.00 17.39 305 ALA C N 1
ATOM 9790 C CA . ALA C 1 305 ? 14.019 -13.532 12.053 1.00 16.60 305 ALA C CA 1
ATOM 9791 C C . ALA C 1 305 ? 13.252 -12.244 11.742 1.00 16.11 305 ALA C C 1
ATOM 9792 O O . ALA C 1 305 ? 12.038 -12.266 11.525 1.00 14.45 305 ALA C O 1
ATOM 9794 N N . PHE C 1 306 ? 13.973 -11.126 11.722 1.00 14.91 306 PHE C N 1
ATOM 9795 C CA . PHE C 1 306 ? 13.390 -9.811 11.420 1.00 14.77 306 PHE C CA 1
ATOM 9796 C C . PHE C 1 306 ? 12.733 -9.890 10.040 1.00 14.58 306 PHE C C 1
ATOM 9797 O O . PHE C 1 306 ? 11.577 -9.498 9.853 1.00 14.14 306 PHE C O 1
ATOM 9805 N N . ILE C 1 307 ? 13.490 -10.400 9.077 1.00 14.38 307 ILE C N 1
ATOM 9806 C CA . ILE C 1 307 ? 13.007 -10.545 7.710 1.00 14.90 307 ILE C CA 1
ATOM 9807 C C . ILE C 1 307 ? 11.757 -11.423 7.623 1.00 15.47 307 ILE C C 1
ATOM 9808 O O . ILE C 1 307 ? 10.775 -11.046 6.974 1.00 14.66 307 ILE C O 1
ATOM 9813 N N . GLU C 1 308 ? 11.780 -12.580 8.285 1.00 15.85 308 GLU C N 1
ATOM 9814 C CA . GLU C 1 308 ? 10.629 -13.483 8.247 1.00 17.79 308 GLU C CA 1
ATOM 9815 C C . GLU C 1 308 ? 9.385 -12.852 8.870 1.00 17.16 308 GLU C C 1
ATOM 9816 O O . GLU C 1 308 ? 8.276 -13.033 8.373 1.00 17.55 308 GLU C O 1
ATOM 9822 N N . THR C 1 309 ? 9.567 -12.104 9.952 1.00 17.37 309 THR C N 1
ATOM 9823 C CA . THR C 1 309 ? 8.436 -11.450 10.603 1.00 17.05 309 THR C CA 1
ATOM 9824 C C . THR C 1 309 ? 7.862 -10.375 9.683 1.00 16.52 309 THR C C 1
ATOM 9825 O O . THR C 1 309 ? 6.645 -10.279 9.493 1.00 14.50 309 THR C O 1
ATOM 9829 N N . ALA C 1 310 ? 8.746 -9.569 9.109 1.00 15.68 310 ALA C N 1
ATOM 9830 C CA . ALA C 1 310 ? 8.322 -8.509 8.202 1.00 15.36 310 ALA C CA 1
ATOM 9831 C C . ALA C 1 310 ? 7.618 -9.108 6.984 1.00 16.06 310 ALA C C 1
ATOM 9832 O O . ALA C 1 310 ? 6.559 -8.631 6.572 1.00 15.98 310 ALA C O 1
ATOM 9834 N N . GLN C 1 311 ? 8.207 -10.153 6.410 1.00 17.02 311 GLN C N 1
ATOM 9835 C CA . GLN C 1 311 ? 7.624 -10.822 5.250 1.00 18.56 311 GLN C CA 1
ATOM 9836 C C . GLN C 1 311 ? 6.211 -11.330 5.542 1.00 20.03 311 GLN C C 1
ATOM 9837 O O . GLN C 1 311 ? 5.313 -11.218 4.709 1.00 21.05 311 GLN C O 1
ATOM 9843 N N . SER C 1 312 ? 6.018 -11.888 6.730 1.00 20.32 312 SER C N 1
ATOM 9844 C CA . SER C 1 312 ? 4.719 -12.415 7.122 1.00 21.06 312 SER C CA 1
ATOM 9845 C C . SER C 1 312 ? 3.685 -11.290 7.235 1.00 21.12 312 SER C C 1
ATOM 9846 O O . SER C 1 312 ? 2.535 -11.451 6.831 1.00 20.32 312 SER C O 1
ATOM 9849 N N . LEU C 1 313 ? 4.098 -10.150 7.786 1.00 20.03 313 LEU C N 1
ATOM 9850 C CA . LEU C 1 313 ? 3.202 -9.007 7.930 1.00 19.92 313 LEU C CA 1
ATOM 9851 C C . LEU C 1 313 ? 2.842 -8.454 6.557 1.00 19.80 313 LEU C C 1
ATOM 9852 O O . LEU C 1 313 ? 1.683 -8.124 6.297 1.00 19.19 313 LEU C O 1
ATOM 9857 N N . ILE C 1 314 ? 3.834 -8.351 5.678 1.00 19.54 314 ILE C N 1
ATOM 9858 C CA . ILE C 1 314 ? 3.590 -7.846 4.332 1.00 19.49 314 ILE C CA 1
ATOM 9859 C C . ILE C 1 314 ? 2.540 -8.704 3.621 1.00 19.92 314 ILE C C 1
ATOM 9860 O O . ILE C 1 314 ? 1.614 -8.173 3.007 1.00 19.06 314 ILE C O 1
ATOM 9865 N N . ARG C 1 315 ? 2.672 -10.025 3.713 1.00 20.04 315 ARG C N 1
ATOM 9866 C CA . ARG C 1 315 ? 1.713 -10.912 3.062 1.00 22.27 315 ARG C CA 1
ATOM 9867 C C . ARG C 1 315 ? 0.267 -10.641 3.495 1.00 21.92 315 ARG C C 1
ATOM 9868 O O . ARG C 1 315 ? -0.656 -10.859 2.722 1.00 21.80 315 ARG C O 1
ATOM 9876 N N . GLN C 1 316 ? 0.075 -10.143 4.713 1.00 22.18 316 GLN C N 1
ATOM 9877 C CA . GLN C 1 316 ? -1.268 -9.892 5.241 1.00 23.27 316 GLN C CA 1
ATOM 9878 C C . GLN C 1 316 ? -1.782 -8.455 5.093 1.00 21.94 316 GLN C C 1
ATOM 9879 O O . GLN C 1 316 ? -2.877 -8.144 5.552 1.00 20.94 316 GLN C O 1
ATOM 9885 N N . GLN C 1 317 ? -1.011 -7.581 4.451 1.00 20.10 317 GLN C N 1
ATOM 9886 C CA . GLN C 1 317 ? -1.445 -6.197 4.289 1.00 19.08 317 GLN C CA 1
ATOM 9887 C C . GLN C 1 317 ? -2.715 -6.034 3.458 1.00 18.60 317 GLN C C 1
ATOM 9888 O O . GLN C 1 317 ? -2.939 -6.737 2.469 1.00 16.71 317 GLN C O 1
ATOM 9894 N N . SER C 1 318 ? -3.548 -5.091 3.877 1.00 18.11 318 SER C N 1
ATOM 9895 C CA . SER C 1 318 ? -4.787 -4.803 3.176 1.00 18.56 318 SER C CA 1
ATOM 9896 C C . SER C 1 318 ? -4.401 -4.117 1.860 1.00 18.51 318 SER C C 1
ATOM 9897 O O . SER C 1 318 ? -3.416 -3.381 1.816 1.00 18.17 318 SER C O 1
ATOM 9900 N N . PRO C 1 319 ? -5.147 -4.375 0.769 1.00 17.27 319 PRO C N 1
ATOM 9901 C CA . PRO C 1 319 ? -4.864 -3.760 -0.532 1.00 16.72 319 PRO C CA 1
ATOM 9902 C C . PRO C 1 319 ? -4.796 -2.236 -0.377 1.00 17.54 319 PRO C C 1
ATOM 9903 O O . PRO C 1 319 ? -5.553 -1.652 0.402 1.00 16.28 319 PRO C O 1
ATOM 9907 N N . SER C 1 320 ? -3.902 -1.589 -1.117 1.00 16.29 320 SER C N 1
ATOM 9908 C CA . SER C 1 320 ? -3.756 -0.138 -1.020 1.00 16.87 320 SER C CA 1
ATOM 9909 C C . SER C 1 320 ? -4.272 0.611 -2.242 1.00 16.38 320 SER C C 1
ATOM 9910 O O . SER C 1 320 ? -4.118 0.147 -3.370 1.00 17.32 320 SER C O 1
ATOM 9913 N N . THR C 1 321 ? -4.889 1.765 -2.012 1.00 14.89 321 THR C N 1
ATOM 9914 C CA . THR C 1 321 ? -5.378 2.612 -3.100 1.00 15.36 321 THR C CA 1
ATOM 9915 C C . THR C 1 321 ? -4.479 3.840 -3.091 1.00 15.28 321 THR C C 1
ATOM 9916 O O . THR C 1 321 ? -4.516 4.632 -2.145 1.00 15.49 321 THR C O 1
ATOM 9920 N N . LEU C 1 322 ? -3.670 4.004 -4.134 1.00 13.81 322 LEU C N 1
ATOM 9921 C CA . LEU C 1 322 ? -2.750 5.135 -4.179 1.00 14.16 322 LEU C CA 1
ATOM 9922 C C . LEU C 1 322 ? -3.413 6.442 -4.630 1.00 15.73 322 LEU C C 1
ATOM 9923 O O . LEU C 1 322 ? -4.562 6.442 -5.083 1.00 16.79 322 LEU C O 1
ATOM 9928 N N . LEU C 1 323 ? -2.667 7.541 -4.519 1.00 14.37 323 LEU C N 1
ATOM 9929 C CA . LEU C 1 323 ? -3.151 8.890 -4.824 1.00 14.74 323 LEU C CA 1
ATOM 9930 C C . LEU C 1 323 ? -3.687 9.196 -6.229 1.00 15.28 323 LEU C C 1
ATOM 9931 O O . LEU C 1 323 ? -4.688 9.900 -6.371 1.00 15.11 323 LEU C O 1
ATOM 9936 N N . THR C 1 324 ? -3.014 8.689 -7.256 1.00 15.95 324 THR C N 1
ATOM 9937 C CA . THR C 1 324 ? -3.416 8.930 -8.638 1.00 18.32 324 THR C CA 1
ATOM 9938 C C . THR C 1 324 ? -3.166 7.693 -9.495 1.00 20.81 324 THR C C 1
ATOM 9939 O O . THR C 1 324 ? -2.357 6.836 -9.136 1.00 20.65 324 THR C O 1
ATOM 9943 N N . PRO C 1 325 ? -3.855 7.583 -10.644 1.00 22.30 325 PRO C N 1
ATOM 9944 C CA . PRO C 1 325 ? -3.630 6.408 -11.487 1.00 22.31 325 PRO C CA 1
ATOM 9945 C C . PRO C 1 325 ? -2.206 6.391 -12.038 1.00 21.84 325 PRO C C 1
ATOM 9946 O O . PRO C 1 325 ? -1.680 5.336 -12.387 1.00 22.12 325 PRO C O 1
ATOM 9950 N N . GLY C 1 326 ? -1.586 7.564 -12.102 1.00 20.87 326 GLY C N 1
ATOM 9951 C CA . GLY C 1 326 ? -0.224 7.655 -12.595 1.00 19.94 326 GLY C CA 1
ATOM 9952 C C . GLY C 1 326 ? 0.739 7.070 -11.577 1.00 19.67 326 GLY C C 1
ATOM 9953 O O . GLY C 1 326 ? 1.669 6.339 -11.922 1.00 18.55 326 GLY C O 1
ATOM 9954 N N . ILE C 1 327 ? 0.510 7.399 -10.310 1.00 19.40 327 ILE C N 1
ATOM 9955 C CA . ILE C 1 327 ? 1.337 6.896 -9.221 1.00 19.19 327 ILE C CA 1
ATOM 9956 C C . ILE C 1 327 ? 1.128 5.386 -9.109 1.00 18.95 327 ILE C C 1
ATOM 9957 O O . ILE C 1 327 ? 2.087 4.631 -8.936 1.00 18.17 327 ILE C O 1
ATOM 9962 N N . ARG C 1 328 ? -0.124 4.948 -9.225 1.00 19.58 328 ARG C N 1
ATOM 9963 C CA . ARG C 1 328 ? -0.443 3.524 -9.165 1.00 19.88 328 ARG C CA 1
ATOM 9964 C C . ARG C 1 328 ? 0.316 2.792 -10.267 1.00 20.84 328 ARG C C 1
ATOM 9965 O O . ARG C 1 328 ? 1.045 1.832 -10.006 1.00 19.62 328 ARG C O 1
ATOM 9973 N N . ASP C 1 329 ? 0.127 3.250 -11.504 1.00 20.91 329 ASP C N 1
ATOM 9974 C CA . ASP C 1 329 ? 0.783 2.657 -12.665 1.00 21.25 329 ASP C CA 1
ATOM 9975 C C . ASP C 1 329 ? 2.289 2.593 -12.475 1.00 21.42 329 ASP C C 1
ATOM 9976 O O . ASP C 1 329 ? 2.940 1.597 -12.792 1.00 21.42 329 ASP C O 1
ATOM 9981 N N . SER C 1 330 ? 2.853 3.672 -11.967 1.00 21.11 330 SER C N 1
ATOM 9982 C CA . SER C 1 330 ? 4.290 3.701 -11.777 1.00 20.77 330 SER C CA 1
ATOM 9983 C C . SER C 1 330 ? 4.730 2.705 -10.725 1.00 20.50 330 SER C C 1
ATOM 9984 O O . SER C 1 330 ? 5.731 2.010 -10.905 1.00 19.97 330 SER C O 1
ATOM 9987 N N . TYR C 1 331 ? 3.980 2.630 -9.631 1.00 20.18 331 TYR C N 1
ATOM 9988 C CA . TYR C 1 331 ? 4.317 1.703 -8.557 1.00 19.49 331 TYR C CA 1
ATOM 9989 C C . TYR C 1 331 ? 4.294 0.259 -9.037 1.00 20.62 331 TYR C C 1
ATOM 9990 O O . TYR C 1 331 ? 5.287 -0.460 -8.907 1.00 20.60 331 TYR C O 1
ATOM 9999 N N . GLN C 1 332 ? 3.160 -0.164 -9.593 1.00 21.34 332 GLN C N 1
ATOM 10000 C CA . GLN C 1 332 ? 3.020 -1.535 -10.059 1.00 23.86 332 GLN C CA 1
ATOM 10001 C C . GLN C 1 332 ? 4.105 -1.902 -11.057 1.00 23.84 332 GLN C C 1
ATOM 10002 O O . GLN C 1 332 ? 4.734 -2.955 -10.949 1.00 23.90 332 GLN C O 1
ATOM 10008 N N . SER C 1 333 ? 4.334 -1.010 -12.014 1.00 23.96 333 SER C N 1
ATOM 10009 C CA . SER C 1 333 ? 5.325 -1.227 -13.055 1.00 24.13 333 SER C CA 1
ATOM 10010 C C . SER C 1 333 ? 6.740 -1.371 -12.512 1.00 24.38 333 SER C C 1
ATOM 10011 O O . SER C 1 333 ? 7.512 -2.224 -12.960 1.00 23.82 333 SER C O 1
ATOM 10014 N N . GLN C 1 334 ? 7.080 -0.532 -11.543 1.00 23.41 334 GLN C N 1
ATOM 10015 C CA . GLN C 1 334 ? 8.410 -0.560 -10.958 1.00 22.38 334 GLN C CA 1
ATOM 10016 C C . GLN C 1 334 ? 8.676 -1.718 -9.991 1.00 22.29 334 GLN C C 1
ATOM 10017 O O . GLN C 1 334 ? 9.779 -2.269 -9.987 1.00 21.27 334 GLN C O 1
ATOM 10023 N N . VAL C 1 335 ? 7.691 -2.096 -9.176 1.00 21.19 335 VAL C N 1
ATOM 10024 C CA . VAL C 1 335 ? 7.909 -3.191 -8.235 1.00 21.70 335 VAL C CA 1
ATOM 10025 C C . VAL C 1 335 ? 8.050 -4.518 -8.979 1.00 23.14 335 VAL C C 1
ATOM 10026 O O . VAL C 1 335 ? 8.832 -5.382 -8.580 1.00 21.60 335 VAL C O 1
ATOM 10030 N N . VAL C 1 336 ? 7.313 -4.671 -10.077 1.00 24.64 336 VAL C N 1
ATOM 10031 C CA . VAL C 1 336 ? 7.390 -5.895 -10.870 1.00 25.78 336 VAL C CA 1
ATOM 10032 C C . VAL C 1 336 ? 8.747 -5.937 -11.557 1.00 25.89 336 VAL C C 1
ATOM 10033 O O . VAL C 1 336 ? 9.435 -6.955 -11.538 1.00 27.04 336 VAL C O 1
ATOM 10037 N N . SER C 1 337 ? 9.131 -4.813 -12.148 1.00 26.81 337 SER C N 1
ATOM 10038 C CA . SER C 1 337 ? 10.410 -4.699 -12.834 1.00 27.19 337 SER C CA 1
ATOM 10039 C C . SER C 1 337 ? 11.584 -5.044 -11.924 1.00 28.12 337 SER C C 1
ATOM 10040 O O . SER C 1 337 ? 12.477 -5.810 -12.307 1.00 28.17 337 SER C O 1
ATOM 10043 N N . ARG C 1 338 ? 11.587 -4.474 -10.722 1.00 27.80 338 ARG C N 1
ATOM 10044 C CA . ARG C 1 338 ? 12.666 -4.724 -9.777 1.00 27.47 338 ARG C CA 1
ATOM 10045 C C . ARG C 1 338 ? 12.701 -6.165 -9.287 1.00 27.61 338 ARG C C 1
ATOM 10046 O O . ARG C 1 338 ? 13.772 -6.752 -9.148 1.00 27.45 338 ARG C O 1
ATOM 10054 N N . GLY C 1 339 ? 11.530 -6.735 -9.030 1.00 28.43 339 GLY C N 1
ATOM 10055 C CA . GLY C 1 339 ? 11.473 -8.101 -8.542 1.00 28.85 339 GLY C CA 1
ATOM 10056 C C . GLY C 1 339 ? 11.929 -9.148 -9.545 1.00 30.22 339 GLY C C 1
ATOM 10057 O O . GLY C 1 339 ? 12.287 -10.265 -9.164 1.00 28.73 339 GLY C O 1
ATOM 10058 N N . SER C 1 340 ? 11.908 -8.795 -10.828 1.00 31.16 340 SER C N 1
ATOM 10059 C CA . SER C 1 340 ? 12.331 -9.718 -11.880 1.00 33.05 340 SER C CA 1
ATOM 10060 C C . SER C 1 340 ? 13.843 -9.632 -12.109 1.00 33.99 340 SER C C 1
ATOM 10061 O O . SER C 1 340 ? 14.386 -10.333 -12.960 1.00 33.80 340 SER C O 1
ATOM 10064 N N . ASP C 1 341 ? 14.516 -8.755 -11.369 1.00 34.94 341 ASP C N 1
ATOM 10065 C CA . ASP C 1 341 ? 15.965 -8.614 -11.482 1.00 35.88 341 ASP C CA 1
ATOM 10066 C C . ASP C 1 341 ? 16.587 -9.780 -10.726 1.00 36.36 341 ASP C C 1
ATOM 10067 O O . ASP C 1 341 ? 15.951 -10.357 -9.844 1.00 35.73 341 ASP C O 1
ATOM 10072 N N . ASP C 1 342 ? 17.824 -10.127 -11.067 1.00 37.57 342 ASP C N 1
ATOM 10073 C CA . ASP C 1 342 ? 18.501 -11.231 -10.400 1.00 37.72 342 ASP C CA 1
ATOM 10074 C C . ASP C 1 342 ? 19.135 -10.808 -9.091 1.00 36.14 342 ASP C C 1
ATOM 10075 O O . ASP C 1 342 ? 19.560 -9.665 -8.929 1.00 36.18 342 ASP C O 1
ATOM 10080 N N . GLY C 1 343 ? 19.175 -11.742 -8.148 1.00 34.73 343 GLY C N 1
ATOM 10081 C CA . GLY C 1 343 ? 19.776 -11.465 -6.858 1.00 33.22 343 GLY C CA 1
ATOM 10082 C C . GLY C 1 343 ? 18.884 -10.737 -5.872 1.00 32.11 343 GLY C C 1
ATOM 10083 O O . GLY C 1 343 ? 19.364 -10.213 -4.865 1.00 31.95 343 GLY C O 1
ATOM 10084 N N . ILE C 1 344 ? 17.585 -10.703 -6.144 1.00 30.19 344 ILE C N 1
ATOM 10085 C CA . ILE C 1 344 ? 16.674 -10.033 -5.238 1.00 29.34 344 ILE C CA 1
ATOM 10086 C C . ILE C 1 344 ? 15.386 -10.823 -5.064 1.00 28.35 344 ILE C C 1
ATOM 10087 O O . ILE C 1 344 ? 14.784 -11.280 -6.031 1.00 28.28 344 ILE C O 1
ATOM 10092 N N . ASP C 1 345 ? 14.991 -11.013 -3.811 1.00 27.32 345 ASP C N 1
ATOM 10093 C CA . ASP C 1 345 ? 13.761 -11.721 -3.501 1.00 26.95 345 ASP C CA 1
ATOM 10094 C C . ASP C 1 345 ? 12.712 -10.680 -3.170 1.00 25.46 345 ASP C C 1
ATOM 10095 O O . ASP C 1 345 ? 13.035 -9.586 -2.708 1.00 23.75 345 ASP C O 1
ATOM 10100 N N . VAL C 1 346 ? 11.455 -11.013 -3.424 1.00 23.30 346 VAL C N 1
ATOM 10101 C CA . VAL C 1 346 ? 10.371 -10.089 -3.144 1.00 22.49 346 VAL C CA 1
ATOM 10102 C C . VAL C 1 346 ? 9.162 -10.826 -2.590 1.00 21.74 346 VAL C C 1
ATOM 10103 O O . VAL C 1 346 ? 8.855 -11.947 -3.003 1.00 21.58 346 VAL C O 1
ATOM 10107 N N . THR C 1 347 ? 8.490 -10.188 -1.639 1.00 20.15 347 THR C N 1
ATOM 10108 C CA . THR C 1 347 ? 7.291 -10.741 -1.023 1.00 19.77 347 THR C CA 1
ATOM 10109 C C . THR C 1 347 ? 6.164 -9.740 -1.257 1.00 19.92 347 THR C C 1
ATOM 10110 O O . THR C 1 347 ? 6.299 -8.564 -0.923 1.00 19.21 347 THR C O 1
ATOM 10114 N N . PHE C 1 348 ? 5.063 -10.208 -1.840 1.00 19.23 348 PHE C N 1
ATOM 10115 C CA . PHE C 1 348 ? 3.919 -9.354 -2.134 1.00 19.04 348 PHE C CA 1
ATOM 10116 C C . PHE C 1 348 ? 2.714 -9.706 -1.278 1.00 19.63 348 PHE C C 1
ATOM 10117 O O . PHE C 1 348 ? 2.563 -10.846 -0.839 1.00 18.90 348 PHE C O 1
ATOM 10125 N N . SER C 1 349 ? 1.854 -8.718 -1.045 1.00 19.30 349 SER C N 1
ATOM 10126 C CA . SER C 1 349 ? 0.626 -8.952 -0.299 1.00 18.02 349 SER C CA 1
ATOM 10127 C C . SER C 1 349 ? -0.387 -9.297 -1.388 1.00 18.97 349 SER C C 1
ATOM 10128 O O . SER C 1 349 ? -0.044 -9.278 -2.572 1.00 18.64 349 SER C O 1
ATOM 10131 N N . GLN C 1 350 ? -1.623 -9.605 -0.995 1.00 19.96 350 GLN C N 1
ATOM 10132 C CA . GLN C 1 350 ? -2.684 -9.946 -1.949 1.00 20.90 350 GLN C CA 1
ATOM 10133 C C . GLN C 1 350 ? -3.479 -8.719 -2.401 1.00 20.87 350 GLN C C 1
ATOM 10134 O O . GLN C 1 350 ? -4.090 -8.034 -1.586 1.00 19.29 350 GLN C O 1
ATOM 10140 N N . ALA C 1 351 ? -3.489 -8.451 -3.701 1.00 21.32 351 ALA C N 1
ATOM 10141 C CA . ALA C 1 351 ? -4.230 -7.306 -4.195 1.00 22.54 351 ALA C CA 1
ATOM 10142 C C . ALA C 1 351 ? -4.554 -7.411 -5.676 1.00 24.54 351 ALA C C 1
ATOM 10143 O O . ALA C 1 351 ? -3.814 -8.026 -6.444 1.00 23.48 351 ALA C O 1
ATOM 10145 N N . GLU C 1 352 ? -5.670 -6.801 -6.067 1.00 25.64 352 GLU C N 1
ATOM 10146 C CA . GLU C 1 352 ? -6.104 -6.802 -7.458 1.00 27.44 352 GLU C CA 1
ATOM 10147 C C . GLU C 1 352 ? -6.280 -5.357 -7.939 1.00 26.63 352 GLU C C 1
ATOM 10148 O O . GLU C 1 352 ? -6.959 -4.550 -7.296 1.00 24.63 352 GLU C O 1
ATOM 10154 N N . SER C 1 353 ? -5.621 -5.047 -9.056 1.00 26.81 353 SER C N 1
ATOM 10155 C CA . SER C 1 353 ? -5.662 -3.727 -9.683 1.00 27.47 353 SER C CA 1
ATOM 10156 C C . SER C 1 353 ? -7.119 -3.284 -9.771 1.00 26.20 353 SER C C 1
ATOM 10157 O O . SER C 1 353 ? -8.003 -4.101 -10.028 1.00 27.31 353 SER C O 1
ATOM 10160 N N . PRO C 1 354 ? -7.391 -1.977 -9.610 1.00 25.52 354 PRO C N 1
ATOM 10161 C CA . PRO C 1 354 ? -6.442 -0.892 -9.342 1.00 24.69 354 PRO C CA 1
ATOM 10162 C C . PRO C 1 354 ? -5.716 -0.867 -7.991 1.00 23.69 354 PRO C C 1
ATOM 10163 O O . PRO C 1 354 ? -4.748 -0.112 -7.838 1.00 22.38 354 PRO C O 1
ATOM 10167 N N . CYS C 1 355 ? -6.179 -1.645 -7.009 1.00 22.76 355 CYS C N 1
ATOM 10168 C CA . CYS C 1 355 ? -5.495 -1.676 -5.716 1.00 22.27 355 CYS C CA 1
ATOM 10169 C C . CYS C 1 355 ? -4.106 -2.245 -5.965 1.00 21.25 355 CYS C C 1
ATOM 10170 O O . CYS C 1 355 ? -3.915 -3.010 -6.917 1.00 20.43 355 CYS C O 1
ATOM 10173 N N . VAL C 1 356 ? -3.137 -1.871 -5.130 1.00 19.19 356 VAL C N 1
ATOM 10174 C CA . VAL C 1 356 ? -1.780 -2.387 -5.291 1.00 17.54 356 VAL C CA 1
ATOM 10175 C C . VAL C 1 356 ? -1.373 -3.181 -4.063 1.00 16.75 356 VAL C C 1
ATOM 10176 O O . VAL C 1 356 ? -1.917 -2.997 -2.976 1.00 15.91 356 VAL C O 1
ATOM 10180 N N . ALA C 1 357 ? -0.403 -4.062 -4.246 1.00 15.42 357 ALA C N 1
ATOM 10181 C CA . ALA C 1 357 ? 0.078 -4.889 -3.159 1.00 16.25 357 ALA C CA 1
ATOM 10182 C C . ALA C 1 357 ? 1.318 -4.273 -2.523 1.00 15.54 357 ALA C C 1
ATOM 10183 O O . ALA C 1 357 ? 2.114 -3.621 -3.197 1.00 13.88 357 ALA C O 1
ATOM 10185 N N . SER C 1 358 ? 1.468 -4.477 -1.220 1.00 14.38 358 SER C N 1
ATOM 10186 C CA . SER C 1 358 ? 2.643 -3.990 -0.514 1.00 15.02 358 SER C CA 1
ATOM 10187 C C . SER C 1 358 ? 3.742 -4.974 -0.900 1.00 15.71 358 SER C C 1
ATOM 10188 O O . SER C 1 358 ? 3.453 -6.115 -1.255 1.00 15.19 358 SER C O 1
ATOM 10191 N N . ALA C 1 359 ? 4.994 -4.540 -0.836 1.00 15.29 359 ALA C N 1
ATOM 10192 C CA . ALA C 1 359 ? 6.089 -5.417 -1.211 1.00 15.56 359 ALA C CA 1
ATOM 10193 C C . ALA C 1 359 ? 7.320 -5.209 -0.344 1.00 15.00 359 ALA C C 1
ATOM 10194 O O . ALA C 1 359 ? 7.623 -4.095 0.075 1.00 13.15 359 ALA C O 1
ATOM 10196 N N . LEU C 1 360 ? 8.018 -6.301 -0.068 1.00 14.42 360 LEU C N 1
ATOM 10197 C CA . LEU C 1 360 ? 9.244 -6.242 0.716 1.00 14.00 360 LEU C CA 1
ATOM 10198 C C . LEU C 1 360 ? 10.327 -6.976 -0.058 1.00 13.83 360 LEU C C 1
ATOM 10199 O O . LEU C 1 360 ? 10.219 -8.180 -0.292 1.00 13.16 360 LEU C O 1
ATOM 10204 N N . PHE C 1 361 ? 11.357 -6.247 -0.470 1.00 13.46 361 PHE C N 1
ATOM 10205 C CA . PHE C 1 361 ? 12.459 -6.857 -1.199 1.00 13.83 361 PHE C CA 1
ATOM 10206 C C . PHE C 1 361 ? 13.598 -7.185 -0.241 1.00 14.28 361 PHE C C 1
ATOM 10207 O O . PHE C 1 361 ? 13.780 -6.512 0.775 1.00 11.42 361 PHE C O 1
ATOM 10215 N N . VAL C 1 362 ? 14.348 -8.235 -0.567 1.00 14.23 362 VAL C N 1
ATOM 10216 C CA . VAL C 1 362 ? 15.485 -8.658 0.237 1.00 14.86 362 VAL C CA 1
ATOM 10217 C C . VAL C 1 362 ? 16.643 -8.966 -0.700 1.00 15.26 362 VAL C C 1
ATOM 10218 O O . VAL C 1 362 ? 16.447 -9.575 -1.754 1.00 15.94 362 VAL C O 1
ATOM 10222 N N . THR C 1 363 ? 17.841 -8.535 -0.323 1.00 15.30 363 THR C N 1
ATOM 10223 C CA . THR C 1 363 ? 19.030 -8.782 -1.131 1.00 16.08 363 THR C CA 1
ATOM 10224 C C . THR C 1 363 ? 20.287 -8.646 -0.267 1.00 16.42 363 THR C C 1
ATOM 10225 O O . THR C 1 363 ? 20.199 -8.343 0.924 1.00 15.59 363 THR C O 1
ATOM 10229 N N . SER C 1 364 ? 21.447 -8.891 -0.869 1.00 16.84 364 SER C N 1
ATOM 10230 C CA . SER C 1 364 ? 22.728 -8.793 -0.173 1.00 17.27 364 SER C CA 1
ATOM 10231 C C . SER C 1 364 ? 23.410 -7.484 -0.552 1.00 17.39 364 SER C C 1
ATOM 10232 O O . SER C 1 364 ? 23.049 -6.853 -1.547 1.00 16.54 364 SER C O 1
ATOM 10235 N N . SER C 1 365 ? 24.399 -7.075 0.237 1.00 18.27 365 SER C N 1
ATOM 10236 C CA . SER C 1 365 ? 25.126 -5.849 -0.064 1.00 19.54 365 SER C CA 1
ATOM 10237 C C . SER C 1 365 ? 25.886 -6.007 -1.388 1.00 21.27 365 SER C C 1
ATOM 10238 O O . SER C 1 365 ? 26.126 -5.026 -2.104 1.00 20.24 365 SER C O 1
ATOM 10241 N N . GLU C 1 366 ? 26.250 -7.243 -1.719 1.00 20.99 366 GLU C N 1
ATOM 10242 C CA . GLU C 1 366 ? 26.973 -7.502 -2.962 1.00 23.52 366 GLU C CA 1
ATOM 10243 C C . GLU C 1 366 ? 26.103 -7.121 -4.161 1.00 23.19 366 GLU C C 1
ATOM 10244 O O . GLU C 1 366 ? 26.527 -6.361 -5.034 1.00 22.94 366 GLU C O 1
ATOM 10250 N N . ASN C 1 367 ? 24.883 -7.653 -4.190 1.00 22.88 367 ASN C N 1
ATOM 10251 C CA . ASN C 1 367 ? 23.949 -7.374 -5.273 1.00 23.83 367 ASN C CA 1
ATOM 10252 C C . ASN C 1 367 ? 23.502 -5.919 -5.260 1.00 23.69 367 ASN C C 1
ATOM 10253 O O . ASN C 1 367 ? 23.294 -5.310 -6.313 1.00 23.86 367 ASN C O 1
ATOM 10258 N N . TRP C 1 368 ? 23.359 -5.361 -4.065 1.00 22.49 368 TRP C N 1
ATOM 10259 C CA . TRP C 1 368 ? 22.979 -3.967 -3.936 1.00 22.58 368 TRP C CA 1
ATOM 10260 C C . TRP C 1 368 ? 24.042 -3.135 -4.646 1.00 23.18 368 TRP C C 1
ATOM 10261 O O . TRP C 1 368 ? 23.727 -2.196 -5.370 1.00 23.03 368 TRP C O 1
ATOM 10272 N N . ARG C 1 369 ? 25.304 -3.486 -4.429 1.00 23.98 369 ARG C N 1
ATOM 10273 C CA . ARG C 1 369 ? 26.405 -2.775 -5.065 1.00 25.07 369 ARG C CA 1
ATOM 10274 C C . ARG C 1 369 ? 26.380 -2.946 -6.576 1.00 25.17 369 ARG C C 1
ATOM 10275 O O . ARG C 1 369 ? 26.823 -2.071 -7.309 1.00 25.97 369 ARG C O 1
ATOM 10283 N N . LYS C 1 370 ? 25.870 -4.080 -7.037 1.00 25.44 370 LYS C N 1
ATOM 10284 C CA . LYS C 1 370 ? 25.812 -4.356 -8.465 1.00 27.38 370 LYS C CA 1
ATOM 10285 C C . LYS C 1 370 ? 24.630 -3.702 -9.189 1.00 27.69 370 LYS C C 1
ATOM 10286 O O . LYS C 1 370 ? 24.655 -3.554 -10.414 1.00 27.04 370 LYS C O 1
ATOM 10292 N N . HIS C 1 371 ? 23.604 -3.311 -8.436 1.00 27.32 371 HIS C N 1
ATOM 10293 C CA . HIS C 1 371 ? 22.422 -2.684 -9.026 1.00 27.39 371 HIS C CA 1
ATOM 10294 C C . HIS C 1 371 ? 22.196 -1.264 -8.509 1.00 27.42 371 HIS C C 1
ATOM 10295 O O . HIS C 1 371 ? 21.382 -1.042 -7.610 1.00 27.42 371 HIS C O 1
ATOM 10302 N N . PRO C 1 372 ? 22.906 -0.280 -9.081 1.00 27.63 372 PRO C N 1
ATOM 10303 C CA . PRO C 1 372 ? 22.778 1.122 -8.669 1.00 27.28 372 PRO C CA 1
ATOM 10304 C C . PRO C 1 372 ? 21.348 1.647 -8.754 1.00 27.26 372 PRO C C 1
ATOM 10305 O O . PRO C 1 372 ? 20.947 2.522 -7.980 1.00 26.37 372 PRO C O 1
ATOM 10309 N N . ALA C 1 373 ? 20.583 1.102 -9.694 1.00 26.58 373 ALA C N 1
ATOM 10310 C CA . ALA C 1 373 ? 19.198 1.508 -9.891 1.00 27.39 373 ALA C CA 1
ATOM 10311 C C . ALA C 1 373 ? 18.297 1.157 -8.699 1.00 27.19 373 ALA C C 1
ATOM 10312 O O . ALA C 1 373 ? 17.214 1.727 -8.541 1.00 26.75 373 ALA C O 1
ATOM 10314 N N . TRP C 1 374 ? 18.738 0.223 -7.860 1.00 25.85 374 TRP C N 1
ATOM 10315 C CA . TRP C 1 374 ? 17.930 -0.168 -6.712 1.00 24.88 374 TRP C CA 1
ATOM 10316 C C . TRP C 1 374 ? 17.810 0.945 -5.679 1.00 24.43 374 TRP C C 1
ATOM 10317 O O . TRP C 1 374 ? 16.896 0.925 -4.859 1.00 24.03 374 TRP C O 1
ATOM 10328 N N . GLU C 1 375 ? 18.722 1.917 -5.717 1.00 24.50 375 GLU C N 1
ATOM 10329 C CA . GLU C 1 375 ? 18.670 3.030 -4.767 1.00 25.05 375 GLU C CA 1
ATOM 10330 C C . GLU C 1 375 ? 17.612 4.061 -5.163 1.00 24.57 375 GLU C C 1
ATOM 10331 O O . GLU C 1 375 ? 17.299 4.974 -4.398 1.00 24.17 375 GLU C O 1
ATOM 10337 N N . GLU C 1 376 ? 17.058 3.918 -6.358 1.00 24.72 376 GLU C N 1
ATOM 10338 C CA . GLU C 1 376 ? 16.040 4.857 -6.803 1.00 25.99 376 GLU C CA 1
ATOM 10339 C C . GLU C 1 376 ? 14.718 4.568 -6.107 1.00 25.13 376 GLU C C 1
ATOM 10340 O O . GLU C 1 376 ? 14.313 3.414 -5.952 1.00 23.90 376 GLU C O 1
ATOM 10346 N N . GLU C 1 377 ? 14.063 5.640 -5.681 1.00 24.66 377 GLU C N 1
ATOM 10347 C CA . GLU C 1 377 ? 12.794 5.574 -4.973 1.00 23.73 377 GLU C CA 1
ATOM 10348 C C . GLU C 1 377 ? 11.646 4.980 -5.787 1.00 22.65 377 GLU C C 1
ATOM 10349 O O . GLU C 1 377 ? 11.519 5.238 -6.983 1.00 22.69 377 GLU C O 1
ATOM 10355 N N . ILE C 1 378 ? 10.820 4.173 -5.128 1.00 20.61 378 ILE C N 1
ATOM 10356 C CA . ILE C 1 378 ? 9.623 3.606 -5.751 1.00 18.36 378 ILE C CA 1
ATOM 10357 C C . ILE C 1 378 ? 8.513 4.010 -4.794 1.00 16.85 378 ILE C C 1
ATOM 10358 O O . ILE C 1 378 ? 8.336 3.394 -3.740 1.00 16.34 378 ILE C O 1
ATOM 10363 N N . PHE C 1 379 ? 7.786 5.059 -5.164 1.00 15.24 379 PHE C N 1
ATOM 10364 C CA . PHE C 1 379 ? 6.716 5.620 -4.344 1.00 15.05 379 PHE C CA 1
ATOM 10365 C C . PHE C 1 379 ? 5.519 4.695 -4.161 1.00 14.80 379 PHE C C 1
ATOM 10366 O O . PHE C 1 379 ? 4.726 4.492 -5.080 1.00 15.28 379 PHE C O 1
ATOM 10374 N N . GLY C 1 380 ? 5.390 4.156 -2.952 1.00 14.30 380 GLY C N 1
ATOM 10375 C CA . GLY C 1 380 ? 4.310 3.240 -2.641 1.00 13.36 380 GLY C CA 1
ATOM 10376 C C . GLY C 1 380 ? 4.688 2.393 -1.434 1.00 14.50 380 GLY C C 1
ATOM 10377 O O . GLY C 1 380 ? 5.787 2.561 -0.889 1.00 13.93 380 GLY C O 1
ATOM 10378 N N . PRO C 1 381 ? 3.817 1.459 -1.008 1.00 13.99 381 PRO C N 1
ATOM 10379 C CA . PRO C 1 381 ? 4.046 0.582 0.144 1.00 14.17 381 PRO C CA 1
ATOM 10380 C C . PRO C 1 381 ? 5.055 -0.529 -0.130 1.00 14.53 381 PRO C C 1
ATOM 10381 O O . PRO C 1 381 ? 4.745 -1.720 -0.031 1.00 13.12 381 PRO C O 1
ATOM 10385 N N . GLN C 1 382 ? 6.279 -0.114 -0.435 1.00 14.44 382 GLN C N 1
ATOM 10386 C CA . GLN C 1 382 ? 7.363 -1.026 -0.775 1.00 14.89 382 GLN C CA 1
ATOM 10387 C C . GLN C 1 382 ? 8.655 -0.616 -0.067 1.00 15.02 382 GLN C C 1
ATOM 10388 O O . GLN C 1 382 ? 8.889 0.577 0.175 1.00 11.71 382 GLN C O 1
ATOM 10394 N N . SER C 1 383 ? 9.475 -1.603 0.290 1.00 13.65 383 SER C N 1
ATOM 10395 C CA . SER C 1 383 ? 10.761 -1.325 0.927 1.00 13.53 383 SER C CA 1
ATOM 10396 C C . SER C 1 383 ? 11.768 -2.443 0.665 1.00 14.22 383 SER C C 1
ATOM 10397 O O . SER C 1 383 ? 11.410 -3.549 0.236 1.00 13.98 383 SER C O 1
ATOM 10400 N N . LEU C 1 384 ? 13.033 -2.151 0.934 1.00 14.28 384 LEU C N 1
ATOM 10401 C CA . LEU C 1 384 ? 14.109 -3.094 0.679 1.00 13.79 384 LEU C CA 1
ATOM 10402 C C . LEU C 1 384 ? 15.026 -3.320 1.872 1.00 14.33 384 LEU C C 1
ATOM 10403 O O . LEU C 1 384 ? 15.407 -2.378 2.575 1.00 14.78 384 LEU C O 1
ATOM 10408 N N . ILE C 1 385 ? 15.375 -4.580 2.099 1.00 13.98 385 ILE C N 1
ATOM 10409 C CA . ILE C 1 385 ? 16.290 -4.936 3.175 1.00 14.01 385 ILE C CA 1
ATOM 10410 C C . ILE C 1 385 ? 17.582 -5.450 2.545 1.00 13.66 385 ILE C C 1
ATOM 10411 O O . ILE C 1 385 ? 17.556 -6.360 1.712 1.00 12.60 385 ILE C O 1
ATOM 10416 N N . VAL C 1 386 ? 18.700 -4.850 2.938 1.00 13.65 386 VAL C N 1
ATOM 10417 C CA . VAL C 1 386 ? 20.008 -5.232 2.424 1.00 14.29 386 VAL C CA 1
ATOM 10418 C C . VAL C 1 386 ? 20.815 -5.878 3.539 1.00 14.37 386 VAL C C 1
ATOM 10419 O O . VAL C 1 386 ? 21.163 -5.223 4.519 1.00 14.86 386 VAL C O 1
ATOM 10423 N N . VAL C 1 387 ? 21.104 -7.167 3.380 1.00 14.09 387 VAL C N 1
ATOM 10424 C CA . VAL C 1 387 ? 21.869 -7.917 4.372 1.00 15.35 387 VAL C CA 1
ATOM 10425 C C . VAL C 1 387 ? 23.364 -7.729 4.140 1.00 14.83 387 VAL C C 1
ATOM 10426 O O . VAL C 1 387 ? 23.889 -8.094 3.094 1.00 15.07 387 VAL C O 1
ATOM 10430 N N . CYS C 1 388 ? 24.046 -7.167 5.130 1.00 16.24 388 CYS C N 1
ATOM 10431 C CA . CYS C 1 388 ? 25.469 -6.888 5.012 1.00 17.37 388 CYS C CA 1
ATOM 10432 C C . CYS C 1 388 ? 26.374 -7.916 5.670 1.00 18.43 388 CYS C C 1
ATOM 10433 O O . CYS C 1 388 ? 25.996 -8.569 6.644 1.00 18.42 388 CYS C O 1
ATOM 10436 N N . GLU C 1 389 ? 27.586 -8.029 5.136 1.00 18.79 389 GLU C N 1
ATOM 10437 C CA . GLU C 1 389 ? 28.574 -8.985 5.625 1.00 21.11 389 GLU C CA 1
ATOM 10438 C C . GLU C 1 389 ? 29.037 -8.697 7.046 1.00 20.06 389 GLU C C 1
ATOM 10439 O O . GLU C 1 389 ? 29.255 -9.618 7.822 1.00 19.63 389 GLU C O 1
ATOM 10445 N N . ASN C 1 390 ? 29.181 -7.418 7.375 1.00 18.93 390 ASN C N 1
ATOM 10446 C CA . ASN C 1 390 ? 29.629 -6.990 8.692 1.00 18.74 390 ASN C CA 1
ATOM 10447 C C . ASN C 1 390 ? 29.481 -5.471 8.813 1.00 19.01 390 ASN C C 1
ATOM 10448 O O . ASN C 1 390 ? 29.043 -4.803 7.870 1.00 15.63 390 ASN C O 1
ATOM 10453 N N . VAL C 1 391 ? 29.856 -4.924 9.966 1.00 18.12 391 VAL C N 1
ATOM 10454 C CA . VAL C 1 391 ? 29.731 -3.486 10.180 1.00 19.36 391 VAL C CA 1
ATOM 10455 C C . VAL C 1 391 ? 30.566 -2.682 9.187 1.00 19.24 391 VAL C C 1
ATOM 10456 O O . VAL C 1 391 ? 30.114 -1.657 8.678 1.00 18.12 391 VAL C O 1
ATOM 10460 N N . ALA C 1 392 ? 31.776 -3.151 8.905 1.00 19.02 392 ALA C N 1
ATOM 10461 C CA . ALA C 1 392 ? 32.648 -2.467 7.954 1.00 20.49 392 ALA C CA 1
ATOM 10462 C C . ALA C 1 392 ? 31.932 -2.359 6.605 1.00 20.24 392 ALA C C 1
ATOM 10463 O O . ALA C 1 392 ? 32.015 -1.340 5.924 1.00 19.70 392 ALA C O 1
ATOM 10465 N N . ASP C 1 393 ? 31.233 -3.424 6.228 1.00 20.45 393 ASP C N 1
ATOM 10466 C CA . ASP C 1 393 ? 30.492 -3.465 4.972 1.00 20.64 393 ASP C CA 1
ATOM 10467 C C . ASP C 1 393 ? 29.408 -2.386 5.019 1.00 21.68 393 ASP C C 1
ATOM 10468 O O . ASP C 1 393 ? 29.192 -1.640 4.060 1.00 21.02 393 ASP C O 1
ATOM 10473 N N . MET C 1 394 ? 28.748 -2.303 6.165 1.00 21.31 394 MET C N 1
ATOM 10474 C CA . MET C 1 394 ? 27.690 -1.339 6.398 1.00 23.10 394 MET C CA 1
ATOM 10475 C C . MET C 1 394 ? 28.222 0.103 6.267 1.00 23.20 394 MET C C 1
ATOM 10476 O O . MET C 1 394 ? 27.580 0.947 5.638 1.00 21.41 394 MET C O 1
ATOM 10481 N N . LEU C 1 395 ? 29.398 0.384 6.827 1.00 21.79 395 LEU C N 1
ATOM 10482 C CA . LEU C 1 395 ? 29.979 1.728 6.731 1.00 22.43 395 LEU C CA 1
ATOM 10483 C C . LEU C 1 395 ? 30.360 2.069 5.287 1.00 22.03 395 LEU C C 1
ATOM 10484 O O . LEU C 1 395 ? 30.081 3.166 4.803 1.00 21.08 395 LEU C O 1
ATOM 10489 N N . SER C 1 396 ? 31.008 1.133 4.600 1.00 21.63 396 SER C N 1
ATOM 10490 C CA . SER C 1 396 ? 31.400 1.368 3.214 1.00 22.55 396 SER C CA 1
ATOM 10491 C C . SER C 1 396 ? 30.172 1.768 2.423 1.00 21.68 396 SER C C 1
ATOM 10492 O O . SER C 1 396 ? 30.221 2.668 1.585 1.00 21.04 396 SER C O 1
ATOM 10495 N N . LEU C 1 397 ? 29.065 1.083 2.687 1.00 21.20 397 LEU C N 1
ATOM 10496 C CA . LEU C 1 397 ? 27.839 1.383 1.967 1.00 21.32 397 LEU C CA 1
ATOM 10497 C C . LEU C 1 397 ? 27.345 2.791 2.255 1.00 19.96 397 LEU C C 1
ATOM 10498 O O . LEU C 1 397 ? 26.892 3.484 1.347 1.00 19.83 397 LEU C O 1
ATOM 10503 N N . SER C 1 398 ? 27.430 3.218 3.510 1.00 19.32 398 SER C N 1
ATOM 10504 C CA . SER C 1 398 ? 26.967 4.552 3.859 1.00 20.30 398 SER C CA 1
ATOM 10505 C C . SER C 1 398 ? 27.774 5.643 3.159 1.00 20.76 398 SER C C 1
ATOM 10506 O O . SER C 1 398 ? 27.244 6.716 2.878 1.00 20.92 398 SER C O 1
ATOM 10509 N N . GLU C 1 399 ? 29.041 5.360 2.864 1.00 21.63 399 GLU C N 1
ATOM 10510 C CA . GLU C 1 399 ? 29.919 6.323 2.194 1.00 23.68 399 GLU C CA 1
ATOM 10511 C C . GLU C 1 399 ? 29.460 6.679 0.782 1.00 24.07 399 GLU C C 1
ATOM 10512 O O . GLU C 1 399 ? 29.770 7.760 0.288 1.00 24.32 399 GLU C O 1
ATOM 10518 N N . MET C 1 400 ? 28.718 5.774 0.143 1.00 24.33 400 MET C N 1
ATOM 10519 C CA . MET C 1 400 ? 28.253 5.980 -1.232 1.00 25.15 400 MET C CA 1
ATOM 10520 C C . MET C 1 400 ? 26.778 6.349 -1.405 1.00 24.13 400 MET C C 1
ATOM 10521 O O . MET C 1 400 ? 26.289 6.433 -2.535 1.00 23.70 400 MET C O 1
ATOM 10526 N N . LEU C 1 401 ? 26.077 6.576 -0.300 1.00 22.99 401 LEU C N 1
ATOM 10527 C CA . LEU C 1 401 ? 24.651 6.905 -0.353 1.00 20.82 401 LEU C CA 1
ATOM 10528 C C . LEU C 1 401 ? 24.353 8.253 -0.991 1.00 19.58 401 LEU C C 1
ATOM 10529 O O . LEU C 1 401 ? 25.066 9.229 -0.781 1.00 18.17 401 LEU C O 1
ATOM 10534 N N . ALA C 1 402 ? 23.277 8.297 -1.765 1.00 19.15 402 ALA C N 1
ATOM 10535 C CA . ALA C 1 402 ? 22.850 9.533 -2.402 1.00 17.52 402 ALA C CA 1
ATOM 10536 C C . ALA C 1 402 ? 22.176 10.384 -1.334 1.00 16.68 402 ALA C C 1
ATOM 10537 O O . ALA C 1 402 ? 21.879 9.891 -0.240 1.00 15.87 402 ALA C O 1
ATOM 10539 N N . GLY C 1 403 ? 21.927 11.652 -1.657 1.00 15.59 403 GLY C N 1
ATOM 10540 C CA . GLY C 1 403 ? 21.278 12.554 -0.719 1.00 14.62 403 GLY C CA 1
ATOM 10541 C C . GLY C 1 403 ? 19.912 12.042 -0.323 1.00 14.25 403 GLY C C 1
ATOM 10542 O O . GLY C 1 403 ? 19.213 11.446 -1.136 1.00 13.75 403 GLY C O 1
ATOM 10543 N N . SER C 1 404 ? 19.527 12.280 0.926 1.00 14.16 404 SER C N 1
ATOM 10544 C CA . SER C 1 404 ? 18.246 11.810 1.430 1.00 12.82 404 SER C CA 1
ATOM 10545 C C . SER C 1 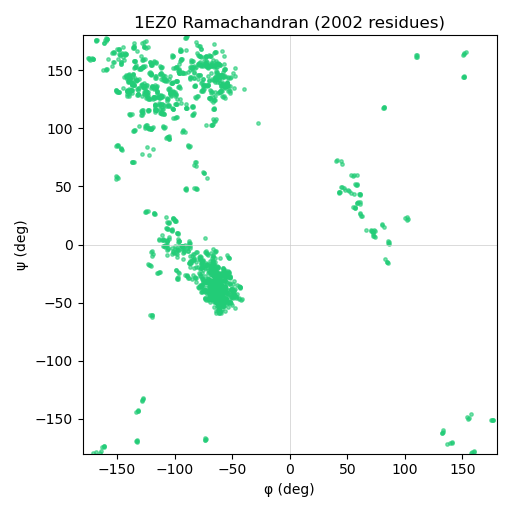404 ? 17.677 12.786 2.449 1.00 12.95 404 SER C C 1
ATOM 10546 O O . SER C 1 404 ? 18.413 13.564 3.060 1.00 14.26 404 SER C O 1
ATOM 10549 N N . LEU C 1 405 ? 16.365 12.744 2.634 1.00 12.11 405 LEU C N 1
ATOM 10550 C CA . LEU C 1 405 ? 15.727 13.625 3.604 1.00 12.27 405 LEU C CA 1
ATOM 10551 C C . LEU C 1 405 ? 16.163 13.195 5.004 1.00 12.62 405 LEU C C 1
ATOM 10552 O O . LEU C 1 405 ? 16.508 14.029 5.851 1.00 13.61 405 LEU C O 1
ATOM 10557 N N . THR C 1 406 ? 16.165 11.887 5.236 1.00 11.72 406 THR C N 1
ATOM 10558 C CA . THR C 1 406 ? 16.536 11.345 6.536 1.00 11.82 406 THR C CA 1
ATOM 10559 C C . THR C 1 406 ? 17.476 10.147 6.441 1.00 13.23 406 THR C C 1
ATOM 10560 O O . THR C 1 406 ? 17.711 9.599 5.360 1.00 12.55 406 THR C O 1
ATOM 10564 N N . ALA C 1 407 ? 18.001 9.762 7.603 1.00 12.58 407 ALA C N 1
ATOM 10565 C CA . ALA C 1 407 ? 18.875 8.603 7.766 1.00 12.95 407 ALA C CA 1
ATOM 10566 C C . ALA C 1 407 ? 18.535 8.150 9.179 1.00 11.94 407 ALA C C 1
ATOM 10567 O O . ALA C 1 407 ? 18.478 8.967 10.096 1.00 11.77 407 ALA C O 1
ATOM 10569 N N . THR C 1 408 ? 18.273 6.861 9.353 1.00 11.88 408 THR C N 1
ATOM 10570 C CA . THR C 1 408 ? 17.899 6.352 10.665 1.00 11.01 408 THR C CA 1
ATOM 10571 C C . THR C 1 408 ? 18.853 5.289 11.190 1.00 12.10 408 THR C C 1
ATOM 10572 O O . THR C 1 408 ? 19.412 4.505 10.422 1.00 12.00 408 THR C O 1
ATOM 10576 N N . ILE C 1 409 ? 19.030 5.273 12.507 1.00 12.61 409 ILE C N 1
ATOM 10577 C CA . ILE C 1 409 ? 19.886 4.290 13.155 1.00 13.78 409 ILE C CA 1
ATOM 10578 C C . ILE C 1 409 ? 19.165 3.669 14.343 1.00 14.14 409 ILE C C 1
ATOM 10579 O O . ILE C 1 409 ? 18.621 4.383 15.188 1.00 14.14 409 ILE C O 1
ATOM 10584 N N . HIS C 1 410 ? 19.157 2.343 14.396 1.00 13.50 410 HIS C N 1
ATOM 10585 C CA . HIS C 1 410 ? 18.555 1.612 15.504 1.00 14.07 410 HIS C CA 1
ATOM 10586 C C . HIS C 1 410 ? 19.708 0.859 16.154 1.00 13.94 410 HIS C C 1
ATOM 10587 O O . HIS C 1 410 ? 20.324 -0.001 15.530 1.00 14.01 410 HIS C O 1
ATOM 10594 N N . ALA C 1 411 ? 20.017 1.205 17.399 1.00 13.61 411 ALA C N 1
ATOM 10595 C CA . ALA C 1 411 ? 21.120 0.565 18.108 1.00 15.61 411 ALA C CA 1
ATOM 10596 C C . ALA C 1 411 ? 21.001 0.753 19.611 1.00 16.24 411 ALA C C 1
ATOM 10597 O O . ALA C 1 411 ? 20.102 1.432 20.091 1.00 16.95 411 ALA C O 1
ATOM 10599 N N . THR C 1 412 ? 21.917 0.133 20.347 1.00 18.44 412 THR C N 1
ATOM 10600 C CA . THR C 1 412 ? 21.961 0.258 21.797 1.00 20.66 412 THR C CA 1
ATOM 10601 C C . THR C 1 412 ? 23.394 0.651 22.152 1.00 22.55 412 THR C C 1
ATOM 10602 O O . THR C 1 412 ? 24.269 0.680 21.281 1.00 21.63 412 THR C O 1
ATOM 10606 N N . GLU C 1 413 ? 23.634 0.951 23.426 1.00 24.33 413 GLU C N 1
ATOM 10607 C CA . GLU C 1 413 ? 24.963 1.351 23.887 1.00 25.65 413 GLU C CA 1
ATOM 10608 C C . GLU C 1 413 ? 26.087 0.432 23.405 1.00 25.59 413 GLU C C 1
ATOM 10609 O O . GLU C 1 413 ? 27.212 0.883 23.189 1.00 24.44 413 GLU C O 1
ATOM 10615 N N . GLU C 1 414 ? 25.775 -0.850 23.226 1.00 24.78 414 GLU C N 1
ATOM 10616 C CA . GLU C 1 414 ? 26.749 -1.827 22.741 1.00 24.76 414 GLU C CA 1
ATOM 10617 C C . GLU C 1 414 ? 27.410 -1.343 21.452 1.00 24.49 414 GLU C C 1
ATOM 10618 O O . GLU C 1 414 ? 28.621 -1.481 21.275 1.00 25.12 414 GLU C O 1
ATOM 10624 N N . ASP C 1 415 ? 26.590 -0.780 20.563 1.00 23.38 415 ASP C N 1
ATOM 10625 C CA . ASP C 1 415 ? 27.010 -0.320 19.240 1.00 22.82 415 ASP C CA 1
ATOM 10626 C C . ASP C 1 415 ? 27.567 1.091 19.113 1.00 23.18 415 ASP C C 1
ATOM 10627 O O . ASP C 1 415 ? 28.094 1.454 18.059 1.00 22.87 415 ASP C O 1
ATOM 10632 N N . TYR C 1 416 ? 27.456 1.890 20.167 1.00 22.84 416 TYR C N 1
ATOM 10633 C CA . TYR C 1 416 ? 27.920 3.269 20.097 1.00 22.81 416 TYR C CA 1
ATOM 10634 C C . TYR C 1 416 ? 29.282 3.472 19.434 1.00 21.90 416 TYR C C 1
ATOM 10635 O O . TYR C 1 416 ? 29.493 4.465 18.738 1.00 19.56 416 TYR C O 1
ATOM 10644 N N . PRO C 1 417 ? 30.225 2.538 19.633 1.00 21.56 417 PRO C N 1
ATOM 10645 C CA . PRO C 1 417 ? 31.527 2.734 18.989 1.00 20.79 417 PRO C CA 1
ATOM 10646 C C . PRO C 1 417 ? 31.400 2.782 17.458 1.00 21.18 417 PRO C C 1
ATOM 10647 O O . PRO C 1 417 ? 32.045 3.610 16.801 1.00 20.75 417 PRO C O 1
ATOM 10651 N N . GLN C 1 418 ? 30.566 1.906 16.892 1.00 19.82 418 GLN C N 1
ATOM 10652 C CA . GLN C 1 418 ? 30.369 1.874 15.443 1.00 19.90 418 GLN C CA 1
ATOM 10653 C C . GLN C 1 418 ? 29.421 2.979 14.980 1.00 19.22 418 GLN C C 1
ATOM 10654 O O . GLN C 1 418 ? 29.600 3.555 13.906 1.00 17.83 418 GLN C O 1
ATOM 10660 N N . VAL C 1 419 ? 28.411 3.267 15.794 1.00 18.50 419 VAL C N 1
ATOM 10661 C CA . VAL C 1 419 ? 27.447 4.312 15.467 1.00 17.92 419 VAL C CA 1
ATOM 10662 C C . VAL C 1 419 ? 28.159 5.661 15.387 1.00 18.41 419 VAL C C 1
ATOM 10663 O O . VAL C 1 419 ? 27.845 6.484 14.531 1.00 17.52 419 VAL C O 1
ATOM 10667 N N . SER C 1 420 ? 29.123 5.883 16.274 1.00 17.87 420 SER C N 1
ATOM 10668 C CA . SER C 1 420 ? 29.875 7.131 16.263 1.00 19.13 420 SER C CA 1
ATOM 10669 C C . SER C 1 420 ? 30.597 7.341 14.935 1.00 19.12 420 SER C C 1
ATOM 10670 O O . SER C 1 420 ? 30.822 8.471 14.520 1.00 18.50 420 SER C O 1
ATOM 10673 N N . GLN C 1 421 ? 30.966 6.249 14.273 1.00 19.28 421 GLN C N 1
ATOM 10674 C CA . GLN C 1 421 ? 31.657 6.334 12.993 1.00 20.13 421 GLN C CA 1
ATOM 10675 C C . GLN C 1 421 ? 30.652 6.555 11.874 1.00 19.75 421 GLN C C 1
ATOM 10676 O O . GLN C 1 421 ? 30.934 7.208 10.876 1.00 21.35 421 GLN C O 1
ATOM 10682 N N . LEU C 1 422 ? 29.465 6.003 12.057 1.00 18.67 422 LEU C N 1
ATOM 10683 C CA . LEU C 1 422 ? 28.407 6.106 11.063 1.00 17.94 422 LEU C CA 1
ATOM 10684 C C . LEU C 1 422 ? 27.747 7.485 10.980 1.00 17.03 422 LEU C C 1
ATOM 10685 O O . LEU C 1 422 ? 27.436 7.957 9.892 1.00 16.35 422 LEU C O 1
ATOM 10690 N N . ILE C 1 423 ? 27.535 8.125 12.124 1.00 16.21 423 ILE C N 1
ATOM 10691 C CA . ILE C 1 423 ? 26.897 9.438 12.141 1.00 17.61 423 ILE C CA 1
ATOM 10692 C C . ILE C 1 423 ? 27.548 10.471 11.215 1.00 18.36 423 ILE C C 1
ATOM 10693 O O . ILE C 1 423 ? 26.854 11.112 10.427 1.00 19.80 423 ILE C O 1
ATOM 10698 N N . PRO C 1 424 ? 28.878 10.647 11.288 1.00 18.05 424 PRO C N 1
ATOM 10699 C CA . PRO C 1 424 ? 29.553 11.623 10.420 1.00 18.35 424 PRO C CA 1
ATOM 10700 C C . PRO C 1 424 ? 29.279 11.358 8.937 1.00 17.74 424 PRO C C 1
ATOM 10701 O O . PRO C 1 424 ? 29.231 12.281 8.126 1.00 16.42 424 PRO C O 1
ATOM 10705 N N . ARG C 1 425 ? 29.097 10.082 8.601 1.00 16.65 425 ARG C N 1
ATOM 10706 C CA . ARG C 1 425 ? 28.825 9.671 7.230 1.00 16.84 425 ARG C CA 1
ATOM 10707 C C . ARG C 1 425 ? 27.402 10.030 6.846 1.00 15.59 425 ARG C C 1
ATOM 10708 O O . ARG C 1 425 ? 27.139 10.479 5.729 1.00 15.11 425 ARG C O 1
ATOM 10716 N N . LEU C 1 426 ? 26.486 9.838 7.785 1.00 13.33 426 LEU C N 1
ATOM 10717 C CA . LEU C 1 426 ? 25.085 10.124 7.546 1.00 13.33 426 LEU C CA 1
ATOM 10718 C C . LEU C 1 426 ? 24.789 11.632 7.572 1.00 12.33 426 LEU C C 1
ATOM 10719 O O . LEU C 1 426 ? 23.867 12.094 6.898 1.00 11.72 426 LEU C O 1
ATOM 10724 N N . GLU C 1 427 ? 25.565 12.387 8.347 1.00 12.85 427 GLU C N 1
ATOM 10725 C CA . GLU C 1 427 ? 25.402 13.844 8.430 1.00 13.99 427 GLU C CA 1
ATOM 10726 C C . GLU C 1 427 ? 25.597 14.441 7.040 1.00 14.01 427 GLU C C 1
ATOM 10727 O O . GLU C 1 427 ? 24.966 15.431 6.668 1.00 14.87 427 GLU C O 1
ATOM 10733 N N . GLU C 1 428 ? 26.488 13.822 6.280 1.00 13.48 428 GLU C N 1
ATOM 10734 C CA . GLU C 1 428 ? 26.823 14.281 4.939 1.00 12.91 428 GLU C CA 1
ATOM 10735 C C . GLU C 1 428 ? 25.797 13.963 3.861 1.00 12.75 428 GLU C C 1
ATOM 10736 O O . GLU C 1 428 ? 25.806 14.571 2.797 1.00 12.43 428 GLU C O 1
ATOM 10742 N N . ILE C 1 429 ? 24.895 13.026 4.122 1.00 12.46 429 ILE C N 1
ATOM 10743 C CA . ILE C 1 429 ? 23.926 12.690 3.095 1.00 12.38 429 ILE C CA 1
ATOM 10744 C C . ILE C 1 429 ? 22.467 12.899 3.460 1.00 12.16 429 ILE C C 1
ATOM 10745 O O . ILE C 1 429 ? 21.595 12.746 2.605 1.00 13.30 429 ILE C O 1
ATOM 10750 N N . ALA C 1 430 ? 22.191 13.256 4.712 1.00 11.37 430 ALA C N 1
ATOM 10751 C CA . ALA C 1 430 ? 20.805 13.454 5.128 1.00 11.50 430 ALA C CA 1
ATOM 10752 C C . ALA C 1 430 ? 20.574 14.769 5.852 1.00 10.05 430 ALA C C 1
ATOM 10753 O O . ALA C 1 430 ? 21.475 15.300 6.497 1.00 10.83 430 ALA C O 1
ATOM 10755 N N . GLY C 1 431 ? 19.353 15.285 5.737 1.00 9.55 431 GLY C N 1
ATOM 10756 C CA . GLY C 1 431 ? 18.998 16.525 6.396 1.00 9.21 431 GLY C CA 1
ATOM 10757 C C . GLY C 1 431 ? 18.619 16.291 7.848 1.00 10.19 431 GLY C C 1
ATOM 10758 O O . GLY C 1 431 ? 18.802 17.174 8.681 1.00 10.64 431 GLY C O 1
ATOM 10759 N N . ARG C 1 432 ? 18.099 15.099 8.152 1.00 10.34 432 ARG C N 1
ATOM 10760 C CA . ARG C 1 432 ? 17.693 14.752 9.509 1.00 10.16 432 ARG C CA 1
ATOM 10761 C C . ARG C 1 432 ? 18.063 13.312 9.903 1.00 11.28 432 ARG C C 1
ATOM 10762 O O . ARG C 1 432 ? 17.766 12.350 9.186 1.00 9.61 432 ARG C O 1
ATOM 10770 N N . LEU C 1 433 ? 18.713 13.176 11.054 1.00 11.38 433 LEU C N 1
ATOM 10771 C CA . LEU C 1 433 ? 19.115 11.869 11.564 1.00 12.33 433 LEU C CA 1
ATOM 10772 C C . LEU C 1 433 ? 18.174 11.464 12.697 1.00 12.51 433 LEU C C 1
ATOM 10773 O O . LEU C 1 433 ? 17.924 12.242 13.621 1.00 12.35 433 LEU C O 1
ATOM 10778 N N . VAL C 1 434 ? 17.655 10.244 12.624 1.00 13.07 434 VAL C N 1
ATOM 10779 C CA . VAL C 1 434 ? 16.741 9.738 13.645 1.00 13.17 434 VAL C CA 1
ATOM 10780 C C . VAL C 1 434 ? 17.388 8.559 14.374 1.00 14.15 434 VAL C C 1
ATOM 10781 O O . VAL C 1 434 ? 17.928 7.655 13.735 1.00 14.25 434 VAL C O 1
ATOM 10785 N N . PHE C 1 435 ? 17.338 8.577 15.707 1.00 13.65 435 PHE C N 1
ATOM 10786 C CA . PHE C 1 435 ? 17.924 7.510 16.509 1.00 15.14 435 PHE C CA 1
ATOM 10787 C C . PHE C 1 435 ? 16.847 6.718 17.248 1.00 15.10 435 PHE C C 1
ATOM 10788 O O . PHE C 1 435 ? 16.022 7.291 17.957 1.00 14.16 435 PHE C O 1
ATOM 10796 N N . ASN C 1 436 ? 16.878 5.398 17.082 1.00 14.75 436 ASN C N 1
ATOM 10797 C CA . ASN C 1 436 ? 15.916 4.495 17.712 1.00 15.64 436 ASN C CA 1
ATOM 10798 C C . ASN C 1 436 ? 14.469 4.953 17.574 1.00 14.91 436 ASN C C 1
ATOM 10799 O O . ASN C 1 436 ? 13.705 4.973 18.540 1.00 15.14 436 ASN C O 1
ATOM 10804 N N . GLY C 1 437 ? 14.107 5.307 16.348 1.00 14.21 437 GLY C N 1
ATOM 10805 C CA . GLY C 1 437 ? 12.761 5.743 16.044 1.00 14.28 437 GLY C CA 1
ATOM 10806 C C . GLY C 1 437 ? 12.588 5.618 14.546 1.00 14.86 437 GLY C C 1
ATOM 10807 O O . GLY C 1 437 ? 13.471 5.102 13.863 1.00 16.05 437 GLY C O 1
ATOM 10808 N N . TRP C 1 438 ? 11.467 6.083 14.017 1.00 16.38 438 TRP C N 1
ATOM 10809 C CA . TRP C 1 438 ? 11.253 5.994 12.583 1.00 16.51 438 TRP C CA 1
ATOM 10810 C C . TRP C 1 438 ? 11.147 7.381 11.956 1.00 15.62 438 TRP C C 1
ATOM 10811 O O . TRP C 1 438 ? 10.633 8.312 12.566 1.00 15.16 438 TRP C O 1
ATOM 10822 N N . PRO C 1 439 ? 11.650 7.528 10.723 1.00 15.59 439 PRO C N 1
ATOM 10823 C CA . PRO C 1 439 ? 11.663 8.782 9.965 1.00 15.83 439 PRO C CA 1
ATOM 10824 C C . PRO C 1 439 ? 10.360 9.399 9.452 1.00 16.79 439 PRO C C 1
ATOM 10825 O O . PRO C 1 439 ? 10.335 10.588 9.129 1.00 16.87 439 PRO C O 1
ATOM 10829 N N . THR C 1 440 ? 9.282 8.626 9.387 1.00 16.95 440 THR C N 1
ATOM 10830 C CA . THR C 1 440 ? 8.030 9.166 8.856 1.00 19.37 440 THR C CA 1
ATOM 10831 C C . THR C 1 440 ? 7.492 10.478 9.453 1.00 19.79 440 THR C C 1
ATOM 10832 O O . THR C 1 440 ? 7.160 11.397 8.705 1.00 21.42 440 THR C O 1
ATOM 10836 N N . GLY C 1 441 ? 7.409 10.593 10.774 1.00 18.99 441 GLY C N 1
ATOM 10837 C CA . GLY C 1 441 ? 6.895 11.832 11.348 1.00 18.14 441 GLY C CA 1
ATOM 10838 C C . GLY C 1 441 ? 7.804 13.049 11.224 1.00 18.14 441 GLY C C 1
ATOM 10839 O O . GLY C 1 441 ? 9.013 12.949 11.448 1.00 18.34 441 GLY C O 1
ATOM 10840 N N . VAL C 1 442 ? 7.227 14.203 10.880 1.00 16.47 442 VAL C N 1
ATOM 10841 C CA . VAL C 1 442 ? 7.996 15.446 10.733 1.00 16.73 442 VAL C CA 1
ATOM 10842 C C . VAL C 1 442 ? 7.453 16.549 11.645 1.00 16.43 442 VAL C C 1
ATOM 10843 O O . VAL C 1 442 ? 6.463 17.208 11.324 1.00 15.75 442 VAL C O 1
ATOM 10847 N N . GLU C 1 443 ? 8.117 16.750 12.779 1.00 16.17 443 GLU C N 1
ATOM 10848 C CA . GLU C 1 443 ? 7.700 17.760 13.747 1.00 16.57 443 GLU C CA 1
ATOM 10849 C C . GLU C 1 443 ? 7.836 19.183 13.209 1.00 16.79 443 GLU C C 1
ATOM 10850 O O . GLU C 1 443 ? 8.915 19.596 12.783 1.00 17.45 443 GLU C O 1
ATOM 10856 N N . VAL C 1 444 ? 6.734 19.926 13.237 1.00 16.73 444 VAL C N 1
ATOM 10857 C CA . VAL C 1 444 ? 6.711 21.308 12.775 1.00 16.82 444 VAL C CA 1
ATOM 10858 C C . VAL C 1 444 ? 7.091 22.223 13.929 1.00 17.32 444 VAL C C 1
ATOM 10859 O O . VAL C 1 444 ? 6.219 22.770 14.608 1.00 18.14 444 VAL C O 1
ATOM 10863 N N . GLY C 1 445 ? 8.391 22.395 14.147 1.00 16.87 445 GLY C N 1
ATOM 10864 C CA . GLY C 1 445 ? 8.844 23.242 15.234 1.00 15.91 445 GLY C CA 1
ATOM 10865 C C . GLY C 1 445 ? 9.907 24.236 14.812 1.00 16.42 445 GLY C C 1
ATOM 10866 O O . GLY C 1 445 ? 9.851 24.783 13.705 1.00 16.98 445 GLY C O 1
ATOM 10867 N N . TYR C 1 446 ? 10.883 24.468 15.688 1.00 14.37 446 TYR C N 1
ATOM 10868 C CA . TYR C 1 446 ? 11.948 25.416 15.395 1.00 15.15 446 TYR C CA 1
ATOM 10869 C C . TYR C 1 446 ? 13.244 24.796 14.881 1.00 14.89 446 TYR C C 1
ATOM 10870 O O . TYR C 1 446 ? 13.961 25.422 14.093 1.00 13.98 446 TYR C O 1
ATOM 10879 N N . ALA C 1 447 ? 13.524 23.565 15.303 1.00 13.51 447 ALA C N 1
ATOM 10880 C CA . ALA C 1 447 ? 14.763 22.895 14.931 1.00 13.50 447 ALA C CA 1
ATOM 10881 C C . ALA C 1 447 ? 14.722 21.996 13.705 1.00 13.50 447 ALA C C 1
ATOM 10882 O O . ALA C 1 447 ? 15.744 21.435 13.324 1.00 15.26 447 ALA C O 1
ATOM 10884 N N . MET C 1 448 ? 13.563 21.859 13.077 1.00 13.91 448 MET C N 1
ATOM 10885 C CA . MET C 1 448 ? 13.450 20.982 11.918 1.00 13.58 448 MET C CA 1
ATOM 10886 C C . MET C 1 448 ? 14.300 21.313 10.698 1.00 13.05 448 MET C C 1
ATOM 10887 O O . MET C 1 448 ? 14.566 22.470 10.378 1.00 13.12 448 MET C O 1
ATOM 10892 N N . VAL C 1 449 ? 14.749 20.253 10.044 1.00 12.70 449 VAL C N 1
ATOM 10893 C CA . VAL C 1 449 ? 15.496 20.350 8.805 1.00 11.95 449 VAL C CA 1
ATOM 10894 C C . VAL C 1 449 ? 14.829 19.299 7.931 1.00 12.55 449 VAL C C 1
ATOM 10895 O O . VAL C 1 449 ? 15.079 18.100 8.088 1.00 12.23 449 VAL C O 1
ATOM 10899 N N . HIS C 1 450 ? 13.928 19.743 7.060 1.00 11.94 450 HIS C N 1
ATOM 10900 C CA . HIS C 1 450 ? 13.251 18.829 6.148 1.00 11.84 450 HIS C CA 1
ATOM 10901 C C . HIS C 1 450 ? 13.821 19.179 4.787 1.00 12.90 450 HIS C C 1
ATOM 10902 O O . HIS C 1 450 ? 13.436 20.179 4.177 1.00 13.47 450 HIS C O 1
ATOM 10909 N N . GLY C 1 451 ? 14.764 18.355 4.343 1.00 12.22 451 GLY C N 1
ATOM 10910 C CA . GLY C 1 451 ? 15.443 18.563 3.079 1.00 12.00 451 GLY C CA 1
ATOM 10911 C C . GLY C 1 451 ? 16.793 17.869 3.169 1.00 11.41 451 GLY C C 1
ATOM 10912 O O . GLY C 1 451 ? 16.918 16.870 3.874 1.00 10.54 451 GLY C O 1
ATOM 10913 N N . GLY C 1 452 ? 17.799 18.388 2.474 1.00 11.41 452 GLY C N 1
ATOM 10914 C CA . GLY C 1 452 ? 19.117 17.777 2.522 1.00 11.68 452 GLY C CA 1
ATOM 10915 C C . GLY C 1 452 ? 19.827 17.776 1.185 1.00 11.92 452 GLY C C 1
ATOM 10916 O O . GLY C 1 452 ? 19.372 18.427 0.243 1.00 13.07 452 GLY C O 1
ATOM 10917 N N . PRO C 1 453 ? 20.958 17.062 1.071 1.00 12.04 453 PRO C N 1
ATOM 10918 C CA . PRO C 1 453 ? 21.731 16.980 -0.174 1.00 11.76 453 PRO C CA 1
ATOM 10919 C C . PRO C 1 453 ? 20.870 16.447 -1.327 1.00 12.79 453 PRO C C 1
ATOM 10920 O O . PRO C 1 453 ? 19.927 15.679 -1.109 1.00 12.66 453 PRO C O 1
ATOM 10924 N N . TYR C 1 454 ? 21.194 16.864 -2.545 1.00 12.60 454 TYR C N 1
ATOM 10925 C CA . TYR C 1 454 ? 20.470 16.438 -3.743 1.00 13.70 454 TYR C CA 1
ATOM 10926 C C . TYR C 1 454 ? 20.468 14.909 -3.777 1.00 14.44 454 TYR C C 1
ATOM 10927 O O . TYR C 1 454 ? 21.489 14.286 -3.498 1.00 14.33 454 TYR C O 1
ATOM 10936 N N . PRO C 1 455 ? 19.341 14.286 -4.168 1.00 15.48 455 PRO C N 1
ATOM 10937 C CA . PRO C 1 455 ? 18.064 14.876 -4.585 1.00 16.02 455 PRO C CA 1
ATOM 10938 C C . PRO C 1 455 ? 17.049 15.207 -3.490 1.00 16.79 455 PRO C C 1
ATOM 10939 O O . PRO C 1 455 ? 15.949 15.674 -3.796 1.00 18.04 455 PRO C O 1
ATOM 10943 N N . ALA C 1 456 ? 17.395 14.973 -2.227 1.00 16.32 456 ALA C N 1
ATOM 10944 C CA . ALA C 1 456 ? 16.465 15.268 -1.134 1.00 16.89 456 ALA C CA 1
ATOM 10945 C C . ALA C 1 456 ? 15.925 16.691 -1.295 1.00 16.72 456 ALA C C 1
ATOM 10946 O O . ALA C 1 456 ? 14.753 16.950 -1.028 1.00 15.44 456 ALA C O 1
ATOM 10948 N N . SER C 1 457 ? 16.791 17.605 -1.729 1.00 17.26 457 SER C N 1
ATOM 10949 C CA . SER C 1 457 ? 16.410 18.998 -1.976 1.00 16.47 457 SER C CA 1
ATOM 10950 C C . SER C 1 457 ? 17.346 19.575 -3.030 1.00 16.45 457 SER C C 1
ATOM 10951 O O . SER C 1 457 ? 18.454 19.069 -3.228 1.00 16.87 457 SER C O 1
ATOM 10954 N N . THR C 1 458 ? 16.900 20.622 -3.716 1.00 15.65 458 THR C N 1
ATOM 10955 C CA . THR C 1 458 ? 17.714 21.269 -4.737 1.00 15.56 458 THR C CA 1
ATOM 10956 C C . THR C 1 458 ? 18.548 22.374 -4.090 1.00 17.78 458 THR C C 1
ATOM 10957 O O . THR C 1 458 ? 19.359 23.030 -4.749 1.00 17.16 458 THR C O 1
ATOM 10961 N N . HIS C 1 459 ? 18.337 22.572 -2.791 1.00 17.87 459 HIS C N 1
ATOM 10962 C CA . HIS C 1 459 ? 19.072 23.575 -2.031 1.00 19.09 459 HIS C CA 1
ATOM 10963 C C . HIS C 1 459 ? 19.276 23.056 -0.608 1.00 18.11 459 HIS C C 1
ATOM 10964 O O . HIS C 1 459 ? 18.533 23.408 0.307 1.00 17.52 459 HIS C O 1
ATOM 10971 N N . SER C 1 460 ? 20.294 22.224 -0.426 1.00 17.74 460 SER C N 1
ATOM 10972 C CA . SER C 1 460 ? 20.579 21.621 0.878 1.00 17.89 460 SER C CA 1
ATOM 10973 C C . SER C 1 460 ? 20.684 22.591 2.057 1.00 16.47 460 SER C C 1
ATOM 10974 O O . SER C 1 460 ? 20.409 22.216 3.198 1.00 14.20 460 SER C O 1
ATOM 10977 N N . ALA C 1 461 ? 21.084 23.829 1.782 1.00 15.29 461 ALA C N 1
ATOM 10978 C CA . ALA C 1 461 ? 21.222 24.836 2.829 1.00 16.64 461 ALA C CA 1
ATOM 10979 C C . ALA C 1 461 ? 19.888 25.478 3.201 1.00 17.26 461 ALA C C 1
ATOM 10980 O O . ALA C 1 461 ? 19.787 26.704 3.274 1.00 19.43 461 ALA C O 1
ATOM 10982 N N . SER C 1 462 ? 18.864 24.660 3.419 1.00 16.10 462 SER C N 1
ATOM 10983 C CA . SER C 1 462 ? 17.554 25.181 3.792 1.00 16.33 462 SER C CA 1
ATOM 10984 C C . SER C 1 462 ? 16.657 24.059 4.281 1.00 14.90 462 SER C C 1
ATOM 10985 O O . SER C 1 462 ? 17.048 22.893 4.271 1.00 13.82 462 SER C O 1
ATOM 10988 N N . THR C 1 463 ? 15.460 24.434 4.720 1.00 14.19 463 THR C N 1
ATOM 10989 C CA . THR C 1 463 ? 14.461 23.483 5.178 1.00 13.39 463 THR C CA 1
ATOM 10990 C C . THR C 1 463 ? 13.107 23.951 4.660 1.00 12.94 463 THR C C 1
ATOM 10991 O O . THR C 1 463 ? 12.846 25.152 4.608 1.00 13.46 463 THR C O 1
ATOM 10995 N N . SER C 1 464 ? 12.250 23.011 4.271 1.00 12.85 464 SER C N 1
ATOM 10996 C CA . SER C 1 464 ? 10.923 23.364 3.772 1.00 12.01 464 SER C CA 1
ATOM 10997 C C . SER C 1 464 ? 9.873 23.267 4.872 1.00 11.37 464 SER C C 1
ATOM 10998 O O . SER C 1 464 ? 8.710 23.609 4.663 1.00 11.65 464 SER C O 1
ATOM 11001 N N . VAL C 1 465 ? 10.290 22.807 6.045 1.00 11.50 465 VAL C N 1
ATOM 11002 C CA . VAL C 1 465 ? 9.397 22.659 7.197 1.00 12.88 465 VAL C CA 1
ATOM 11003 C C . VAL C 1 465 ? 10.115 23.157 8.451 1.00 12.55 465 VAL C C 1
ATOM 11004 O O . VAL C 1 465 ? 11.297 22.875 8.652 1.00 12.39 465 VAL C O 1
ATOM 11008 N N . GLY C 1 466 ? 9.399 23.892 9.292 1.00 13.55 466 GLY C N 1
ATOM 11009 C CA . GLY C 1 466 ? 10.001 24.435 10.498 1.00 12.53 466 GLY C CA 1
ATOM 11010 C C . GLY C 1 466 ? 10.151 25.944 10.393 1.00 13.15 466 GLY C C 1
ATOM 11011 O O . GLY C 1 466 ? 10.097 26.503 9.303 1.00 12.73 466 GLY C O 1
ATOM 11012 N N . ALA C 1 467 ? 10.360 26.604 11.526 1.00 13.90 467 ALA C N 1
ATOM 11013 C CA . ALA C 1 467 ? 10.501 28.059 11.566 1.00 13.37 467 ALA C CA 1
ATOM 11014 C C . ALA C 1 467 ? 11.552 28.637 10.616 1.00 13.52 467 ALA C C 1
ATOM 11015 O O . ALA C 1 467 ? 11.376 29.742 10.096 1.00 12.55 467 ALA C O 1
ATOM 11017 N N . GLU C 1 468 ? 12.642 27.904 10.399 1.00 13.01 468 GLU C N 1
ATOM 11018 C CA . GLU C 1 468 ? 13.712 28.378 9.526 1.00 13.16 468 GLU C CA 1
ATOM 11019 C C . GLU C 1 468 ? 13.344 28.381 8.045 1.00 12.04 468 GLU C C 1
ATOM 11020 O O . GLU C 1 468 ? 14.084 28.911 7.220 1.00 11.16 468 GLU C O 1
ATOM 11026 N N . ALA C 1 469 ? 12.197 27.802 7.704 1.00 11.03 469 ALA C N 1
ATOM 11027 C CA . ALA C 1 469 ? 11.766 27.756 6.307 1.00 10.36 469 ALA C CA 1
ATOM 11028 C C . ALA C 1 469 ? 11.509 29.152 5.741 1.00 9.54 469 ALA C C 1
ATOM 11029 O O . ALA C 1 469 ? 11.554 29.360 4.517 1.00 9.47 469 ALA C O 1
ATOM 11031 N N . ILE C 1 470 ? 11.245 30.107 6.627 1.00 7.92 470 ILE C N 1
ATOM 11032 C CA . ILE C 1 470 ? 10.962 31.478 6.207 1.00 9.13 470 ILE C CA 1
ATOM 11033 C C . ILE C 1 470 ? 12.157 32.155 5.531 1.00 9.66 470 ILE C C 1
ATOM 11034 O O . ILE C 1 470 ? 11.991 32.991 4.648 1.00 10.36 470 ILE C O 1
ATOM 11039 N N . HIS C 1 471 ? 13.364 31.781 5.932 1.00 11.04 471 HIS C N 1
ATOM 11040 C CA . HIS C 1 471 ? 14.569 32.384 5.369 1.00 12.70 471 HIS C CA 1
ATOM 11041 C C . HIS C 1 471 ? 14.831 32.125 3.893 1.00 12.50 471 HIS C C 1
ATOM 11042 O O . HIS C 1 471 ? 15.647 32.809 3.282 1.00 12.57 471 HIS C O 1
ATOM 11049 N N . ARG C 1 472 ? 14.133 31.151 3.319 1.00 11.18 472 ARG C N 1
ATOM 11050 C CA . ARG C 1 472 ? 14.297 30.822 1.907 1.00 11.21 472 ARG C CA 1
ATOM 11051 C C . ARG C 1 472 ? 13.783 31.936 0.995 1.00 10.56 472 ARG C C 1
ATOM 11052 O O . ARG C 1 472 ? 14.216 32.058 -0.150 1.00 9.78 472 ARG C O 1
ATOM 11060 N N . TRP C 1 473 ? 12.862 32.740 1.519 1.00 10.61 473 TRP C N 1
ATOM 11061 C CA . TRP C 1 473 ? 12.228 33.800 0.746 1.00 11.18 473 TRP C CA 1
ATOM 11062 C C . TRP C 1 473 ? 12.696 35.207 1.108 1.00 11.67 473 TRP C C 1
ATOM 11063 O O . TRP C 1 473 ? 12.022 36.191 0.800 1.00 11.15 473 TRP C O 1
ATOM 11074 N N . LEU C 1 474 ? 13.856 35.295 1.747 1.00 11.57 474 LEU C N 1
ATOM 11075 C CA . LEU C 1 474 ? 14.405 36.574 2.178 1.00 11.91 474 LEU C CA 1
ATOM 11076 C C . LEU C 1 474 ? 15.841 36.791 1.695 1.00 11.16 474 LEU C C 1
ATOM 11077 O O . LEU C 1 474 ? 16.574 35.835 1.456 1.00 11.99 474 LEU C O 1
ATOM 11082 N N . ARG C 1 475 ? 16.221 38.057 1.547 1.00 10.82 475 ARG C N 1
ATOM 11083 C CA . ARG C 1 475 ? 17.576 38.430 1.153 1.00 10.44 475 ARG C CA 1
ATOM 11084 C C . ARG C 1 475 ? 17.958 39.650 1.969 1.00 10.66 475 ARG C C 1
ATOM 11085 O O . ARG C 1 475 ? 17.113 40.493 2.273 1.00 10.71 475 ARG C O 1
ATOM 11093 N N . PRO C 1 476 ? 19.239 39.761 2.340 1.00 10.83 476 PRO C N 1
ATOM 11094 C CA . PRO C 1 476 ? 19.698 40.902 3.136 1.00 11.43 476 PRO C CA 1
ATOM 11095 C C . PRO C 1 476 ? 20.020 42.174 2.352 1.00 11.96 476 PRO C C 1
ATOM 11096 O O . PRO C 1 476 ? 20.369 42.138 1.169 1.00 11.93 476 PRO C O 1
ATOM 11100 N N . VAL C 1 477 ? 19.887 43.296 3.045 1.00 12.22 477 VAL C N 1
ATOM 11101 C CA . VAL C 1 477 ? 20.180 44.611 2.500 1.00 11.23 477 VAL C CA 1
ATOM 11102 C C . VAL C 1 477 ? 20.924 45.347 3.601 1.00 11.69 477 VAL C C 1
ATOM 11103 O O . VAL C 1 477 ? 20.508 45.316 4.764 1.00 12.53 477 VAL C O 1
ATOM 11107 N N . ALA C 1 478 ? 22.035 45.984 3.249 1.00 11.50 478 ALA C N 1
ATOM 11108 C CA . ALA C 1 478 ? 22.803 46.749 4.229 1.00 11.17 478 ALA C CA 1
ATOM 11109 C C . ALA C 1 478 ? 22.499 48.225 4.023 1.00 11.16 478 ALA C C 1
ATOM 11110 O O . ALA C 1 478 ? 22.402 48.688 2.883 1.00 10.65 478 ALA C O 1
ATOM 11112 N N . TYR C 1 479 ? 22.341 48.954 5.124 1.00 11.53 479 TYR C N 1
ATOM 11113 C CA . TYR C 1 479 ? 22.056 50.385 5.069 1.00 12.29 479 TYR C CA 1
ATOM 11114 C C . TYR C 1 479 ? 23.240 51.090 5.726 1.00 12.07 479 TYR C C 1
ATOM 11115 O O . TYR C 1 479 ? 23.558 50.845 6.897 1.00 11.96 479 TYR C O 1
ATOM 11124 N N . GLN C 1 480 ? 23.903 51.948 4.958 1.00 11.87 480 GLN C N 1
ATOM 11125 C CA . GLN C 1 480 ? 25.077 52.657 5.442 1.00 12.54 480 GLN C CA 1
ATOM 11126 C C . GLN C 1 480 ? 24.900 54.174 5.583 1.00 13.56 480 GLN C C 1
ATOM 11127 O O . GLN C 1 480 ? 24.606 54.874 4.609 1.00 13.13 480 GLN C O 1
ATOM 11133 N N . ALA C 1 481 ? 25.082 54.663 6.809 1.00 14.11 481 ALA C N 1
ATOM 11134 C CA . ALA C 1 481 ? 24.979 56.085 7.133 1.00 15.17 481 ALA C CA 1
ATOM 11135 C C . ALA C 1 481 ? 23.614 56.739 6.901 1.00 16.26 481 ALA C C 1
ATOM 11136 O O . ALA C 1 481 ? 23.536 57.952 6.702 1.00 16.11 481 ALA C O 1
ATOM 11138 N N . LEU C 1 482 ? 22.538 55.956 6.914 1.00 16.77 482 LEU C N 1
ATOM 11139 C CA . LEU C 1 482 ? 21.216 56.544 6.722 1.00 16.89 482 LEU C CA 1
ATOM 11140 C C . LEU C 1 482 ? 20.754 57.214 8.006 1.00 17.08 482 LEU C C 1
ATOM 11141 O O . LEU C 1 482 ? 21.081 56.758 9.095 1.00 16.78 482 LEU C O 1
ATOM 11146 N N . PRO C 1 483 ? 20.007 58.322 7.892 1.00 17.53 483 PRO C N 1
ATOM 11147 C CA . PRO C 1 483 ? 19.528 58.988 9.109 1.00 19.26 483 PRO C CA 1
ATOM 11148 C C . PRO C 1 483 ? 18.413 58.152 9.733 1.00 19.59 483 PRO C C 1
ATOM 11149 O O . PRO C 1 483 ? 17.740 57.383 9.042 1.00 19.12 483 PRO C O 1
ATOM 11153 N N . GLU C 1 484 ? 18.231 58.297 11.039 1.00 20.63 484 GLU C N 1
ATOM 11154 C CA . GLU C 1 484 ? 17.204 57.551 11.760 1.00 21.36 484 GLU C CA 1
ATOM 11155 C C . GLU C 1 484 ? 15.827 57.547 11.103 1.00 20.87 484 GLU C C 1
ATOM 11156 O O . GLU C 1 484 ? 15.176 56.504 11.024 1.00 20.23 484 GLU C O 1
ATOM 11162 N N . SER C 1 485 ? 15.384 58.703 10.625 1.00 20.66 485 SER C N 1
ATOM 11163 C CA . SER C 1 485 ? 14.063 58.799 10.009 1.00 21.43 485 SER C CA 1
ATOM 11164 C C . SER C 1 485 ? 13.883 58.029 8.703 1.00 20.55 485 SER C C 1
ATOM 11165 O O . SER C 1 485 ? 12.757 57.725 8.329 1.00 20.91 485 SER C O 1
ATOM 11168 N N . LEU C 1 486 ? 14.977 57.724 8.005 1.00 21.10 486 LEU C N 1
ATOM 11169 C CA . LEU C 1 486 ? 14.900 56.980 6.737 1.00 20.58 486 LEU C CA 1
ATOM 11170 C C . LEU C 1 486 ? 15.206 55.482 6.879 1.00 20.09 486 LEU C C 1
ATOM 11171 O O . LEU C 1 486 ? 15.172 54.743 5.902 1.00 19.91 486 LEU C O 1
ATOM 11176 N N . LEU C 1 487 ? 15.519 55.038 8.087 1.00 19.76 487 LEU C N 1
ATOM 11177 C CA . LEU C 1 487 ? 15.820 53.622 8.316 1.00 19.41 487 LEU C CA 1
ATOM 11178 C C . LEU C 1 487 ? 14.556 52.863 8.691 1.00 19.06 487 LEU C C 1
ATOM 11179 O O . LEU C 1 487 ? 13.661 53.413 9.324 1.00 17.27 487 LEU C O 1
ATOM 11184 N N . PRO C 1 488 ? 14.464 51.581 8.305 1.00 20.53 488 PRO C N 1
ATOM 11185 C CA . PRO C 1 488 ? 13.267 50.810 8.656 1.00 20.73 488 PRO C CA 1
ATOM 11186 C C . PRO C 1 488 ? 13.207 50.675 10.176 1.00 20.37 488 PRO C C 1
ATOM 11187 O O . PRO C 1 488 ? 14.243 50.734 10.840 1.00 19.78 488 PRO C O 1
ATOM 11191 N N . ASP C 1 489 ? 12.003 50.505 10.719 1.00 19.93 489 ASP C N 1
ATOM 11192 C CA . ASP C 1 489 ? 11.815 50.379 12.166 1.00 20.88 489 ASP C CA 1
ATOM 11193 C C . ASP C 1 489 ? 12.722 49.336 12.819 1.00 19.43 489 ASP C C 1
ATOM 11194 O O . ASP C 1 489 ? 13.222 49.532 13.930 1.00 19.65 489 ASP C O 1
ATOM 11199 N N . SER C 1 490 ? 12.931 48.227 12.123 1.00 17.49 490 SER C N 1
ATOM 11200 C CA . SER C 1 490 ? 13.757 47.138 12.633 1.00 16.78 490 SER C CA 1
ATOM 11201 C C . SER C 1 490 ? 15.199 47.555 12.910 1.00 15.63 490 SER C C 1
ATOM 11202 O O . SER C 1 490 ? 15.873 46.966 13.752 1.00 14.67 490 SER C O 1
ATOM 11205 N N . LEU C 1 491 ? 15.674 48.572 12.196 1.00 16.25 491 LEU C N 1
ATOM 11206 C CA . LEU C 1 491 ? 17.051 49.025 12.359 1.00 16.28 491 LEU C CA 1
ATOM 11207 C C . LEU C 1 491 ? 17.224 50.388 13.026 1.00 17.05 491 LEU C C 1
ATOM 11208 O O . LEU C 1 491 ? 18.344 50.883 13.113 1.00 16.91 491 LEU C O 1
ATOM 11213 N N . LYS C 1 492 ? 16.133 50.999 13.480 1.00 17.04 492 LYS C N 1
ATOM 11214 C CA . LYS C 1 492 ? 16.231 52.294 14.148 1.00 18.23 492 LYS C CA 1
ATOM 11215 C C . LYS C 1 492 ? 17.012 52.152 15.458 1.00 19.14 492 LYS C C 1
ATOM 11216 O O . LYS C 1 492 ? 16.902 51.142 16.155 1.00 17.65 492 LYS C O 1
ATOM 11222 N N . ALA C 1 493 ? 17.809 53.168 15.783 1.00 20.52 493 ALA C N 1
ATOM 11223 C CA . ALA C 1 493 ? 18.629 53.159 16.992 1.00 22.96 493 ALA C CA 1
ATOM 11224 C C . ALA C 1 493 ? 17.873 52.759 18.254 1.00 24.75 493 ALA C C 1
ATOM 11225 O O . ALA C 1 493 ? 18.378 51.993 19.074 1.00 26.50 493 ALA C O 1
ATOM 11227 N N . GLU C 1 494 ? 16.665 53.288 18.398 1.00 26.16 494 GLU C N 1
ATOM 11228 C CA . GLU C 1 494 ? 15.806 53.026 19.551 1.00 27.92 494 GLU C CA 1
ATOM 11229 C C . GLU C 1 494 ? 15.202 51.615 19.603 1.00 27.45 494 GLU C C 1
ATOM 11230 O O . GLU C 1 494 ? 14.742 51.170 20.660 1.00 26.59 494 GLU C O 1
ATOM 11236 N N . ASN C 1 495 ? 15.220 50.915 18.466 1.00 26.25 495 ASN C N 1
ATOM 11237 C CA . ASN C 1 495 ? 14.644 49.573 18.353 1.00 24.73 495 ASN C CA 1
ATOM 11238 C C . ASN C 1 495 ? 13.185 49.618 18.814 1.00 23.93 495 ASN C C 1
ATOM 11239 O O . ASN C 1 495 ? 12.791 48.919 19.747 1.00 23.75 495 ASN C O 1
ATOM 11244 N N . PRO C 1 496 ? 12.362 50.446 18.151 1.00 24.17 496 PRO C N 1
ATOM 11245 C CA . PRO C 1 496 ? 10.941 50.600 18.480 1.00 24.64 496 PRO C CA 1
ATOM 11246 C C . PRO C 1 496 ? 10.127 49.308 18.427 1.00 24.44 496 PRO C C 1
ATOM 11247 O O . PRO C 1 496 ? 9.088 49.203 19.075 1.00 23.99 496 PRO C O 1
ATOM 11251 N N . LEU C 1 497 ? 10.594 48.328 17.658 1.00 24.66 497 LEU C N 1
ATOM 11252 C CA . LEU C 1 497 ? 9.881 47.055 17.551 1.00 25.01 497 LEU C CA 1
ATOM 11253 C C . LEU C 1 497 ? 10.279 46.098 18.674 1.00 24.49 497 LEU C C 1
ATOM 11254 O O . LEU C 1 497 ? 9.599 45.109 18.930 1.00 23.86 497 LEU C O 1
ATOM 11259 N N . GLU C 1 498 ? 11.386 46.406 19.339 1.00 24.78 498 GLU C N 1
ATOM 11260 C CA . GLU C 1 498 ? 11.878 45.587 20.439 1.00 24.98 498 GLU C CA 1
ATOM 11261 C C . GLU C 1 498 ? 12.210 44.174 19.965 1.00 24.47 498 GLU C C 1
ATOM 11262 O O . GLU C 1 498 ? 11.892 43.188 20.627 1.00 23.92 498 GLU C O 1
ATOM 11268 N N . ILE C 1 499 ? 12.859 44.080 18.810 1.00 23.15 499 ILE C N 1
ATOM 11269 C CA . ILE C 1 499 ? 13.242 42.785 18.259 1.00 21.55 499 ILE C CA 1
ATOM 11270 C C . ILE C 1 499 ? 14.672 42.428 18.644 1.00 20.22 499 ILE C C 1
ATOM 11271 O O . ILE C 1 499 ? 15.431 43.264 19.123 1.00 19.16 499 ILE C O 1
ATOM 11276 N N . ALA C 1 500 ? 15.035 41.172 18.433 1.00 20.62 500 ALA C N 1
ATOM 11277 C CA . ALA C 1 500 ? 16.377 40.716 18.746 1.00 20.36 500 ALA C CA 1
ATOM 11278 C C . ALA C 1 500 ? 17.304 41.234 17.650 1.00 20.45 500 ALA C C 1
ATOM 11279 O O . ALA C 1 500 ? 16.997 41.119 16.466 1.00 21.08 500 ALA C O 1
ATOM 11281 N N . ARG C 1 501 ? 18.430 41.816 18.044 1.00 20.15 501 ARG C N 1
ATOM 11282 C CA . ARG C 1 501 ? 19.383 42.344 17.078 1.00 19.96 501 ARG C CA 1
ATOM 11283 C C . ARG C 1 501 ? 20.804 42.029 17.527 1.00 19.99 501 ARG C C 1
ATOM 11284 O O . ARG C 1 501 ? 21.100 42.040 18.719 1.00 20.64 501 ARG C O 1
ATOM 11292 N N . ALA C 1 502 ? 21.674 41.736 16.567 1.00 19.42 502 ALA C N 1
ATOM 11293 C CA . ALA C 1 502 ? 23.062 41.411 16.863 1.00 19.93 502 ALA C CA 1
ATOM 11294 C C . ALA C 1 502 ? 23.939 42.638 16.626 1.00 21.30 502 ALA C C 1
ATOM 11295 O O . ALA C 1 502 ? 23.986 43.165 15.514 1.00 21.82 502 ALA C O 1
ATOM 11297 N N . VAL C 1 503 ? 24.632 43.089 17.670 1.00 21.73 503 VAL C N 1
ATOM 11298 C CA . VAL C 1 503 ? 25.500 44.256 17.561 1.00 22.92 503 VAL C CA 1
ATOM 11299 C C . VAL C 1 503 ? 26.971 43.864 17.662 1.00 24.12 503 VAL C C 1
ATOM 11300 O O . VAL C 1 503 ? 27.379 43.176 18.591 1.00 23.45 503 VAL C O 1
ATOM 11304 N N . ASP C 1 504 ? 27.761 44.304 16.691 1.00 25.72 504 ASP C N 1
ATOM 11305 C CA . ASP C 1 504 ? 29.192 44.012 16.655 1.00 26.95 504 ASP C CA 1
ATOM 11306 C C . ASP C 1 504 ? 29.556 42.569 17.009 1.00 28.58 504 ASP C C 1
ATOM 11307 O O . ASP C 1 504 ? 30.495 42.328 17.772 1.00 27.48 504 ASP C O 1
ATOM 11312 N N . GLY C 1 505 ? 28.819 41.615 16.448 1.00 29.44 505 GLY C N 1
ATOM 11313 C CA . GLY C 1 505 ? 29.096 40.216 16.709 1.00 31.96 505 GLY C CA 1
ATOM 11314 C C . GLY C 1 505 ? 28.513 39.644 17.984 1.00 34.18 505 GLY C C 1
ATOM 11315 O O . GLY C 1 505 ? 28.489 38.427 18.149 1.00 33.93 505 GLY C O 1
ATOM 11316 N N . LYS C 1 506 ? 28.022 40.503 18.873 1.00 36.52 506 LYS C N 1
ATOM 11317 C CA . LYS C 1 506 ? 27.476 40.034 20.128 1.00 39.60 506 LYS C CA 1
ATOM 11318 C C . LYS C 1 506 ? 26.513 38.909 19.982 1.00 41.38 506 LYS C C 1
ATOM 11319 O O . LYS C 1 506 ? 25.681 38.856 19.055 1.00 40.75 506 LYS C O 1
ATOM 11325 N N . ALA C 1 507 ? 26.805 37.986 20.908 1.00 43.63 507 ALA C N 1
ATOM 11326 C CA . ALA C 1 507 ? 26.196 36.697 21.174 1.00 45.17 507 ALA C CA 1
ATOM 11327 C C . ALA C 1 507 ? 24.752 36.578 20.791 1.00 46.44 507 ALA C C 1
ATOM 11328 O O . ALA C 1 507 ? 23.861 37.091 21.474 1.00 47.00 507 ALA C O 1
ATOM 11330 N N . ALA C 1 508 ? 24.530 35.879 19.687 1.00 46.80 508 ALA C N 1
ATOM 11331 C CA . ALA C 1 508 ? 23.187 35.658 19.188 1.00 47.59 508 ALA C CA 1
ATOM 11332 C C . ALA C 1 508 ? 22.571 36.945 18.669 1.00 48.02 508 ALA C C 1
ATOM 11333 O O . ALA C 1 508 ? 22.172 36.956 17.484 1.00 48.18 508 ALA C O 1
ATOM 11335 N N . ASN D 1 7 ? 90.980 39.021 66.769 1.00 30.83 7 ASN D N 1
ATOM 11336 C CA . ASN D 1 7 ? 90.716 37.615 67.204 1.00 29.52 7 ASN D CA 1
ATOM 11337 C C . ASN D 1 7 ? 90.778 36.619 66.050 1.00 27.94 7 ASN D C 1
ATOM 11338 O O . ASN D 1 7 ? 90.324 36.910 64.942 1.00 26.60 7 ASN D O 1
ATOM 11343 N N . VAL D 1 8 ? 91.334 35.443 66.323 1.00 25.18 8 VAL D N 1
ATOM 11344 C CA . VAL D 1 8 ? 91.460 34.402 65.314 1.00 24.43 8 VAL D CA 1
ATOM 11345 C C . VAL D 1 8 ? 91.050 33.065 65.911 1.00 23.23 8 VAL D C 1
ATOM 11346 O O . VAL D 1 8 ? 90.861 32.951 67.123 1.00 24.23 8 VAL D O 1
ATOM 11350 N N . PHE D 1 9 ? 90.890 32.058 65.061 1.00 21.51 9 PHE D N 1
ATOM 11351 C CA . PHE D 1 9 ? 90.540 30.729 65.542 1.00 20.57 9 PHE D CA 1
ATOM 11352 C C . PHE D 1 9 ? 91.174 29.691 64.629 1.00 20.05 9 PHE D C 1
ATOM 11353 O O . PHE D 1 9 ? 91.607 30.013 63.523 1.00 19.91 9 PHE D O 1
ATOM 11361 N N . TYR D 1 10 ? 91.250 28.454 65.102 1.00 19.86 10 TYR D N 1
ATOM 11362 C CA . TYR D 1 10 ? 91.848 27.383 64.323 1.00 20.49 10 TYR D CA 1
ATOM 11363 C C . TYR D 1 10 ? 90.868 26.256 64.052 1.00 20.15 10 TYR D C 1
ATOM 11364 O O . TYR D 1 10 ? 89.921 26.048 64.800 1.00 19.04 10 TYR D O 1
ATOM 11373 N N . ALA D 1 11 ? 91.112 25.528 62.968 1.00 19.14 11 ALA D N 1
ATOM 11374 C CA . ALA D 1 11 ? 90.270 24.396 62.614 1.00 19.22 11 ALA D CA 1
ATOM 11375 C C . ALA D 1 11 ? 90.710 23.234 63.498 1.00 18.66 11 ALA D C 1
ATOM 11376 O O . ALA D 1 11 ? 91.846 23.201 63.971 1.00 18.48 11 ALA D O 1
ATOM 11378 N N . THR D 1 12 ? 89.810 22.286 63.723 1.00 18.22 12 THR D N 1
ATOM 11379 C CA . THR D 1 12 ? 90.113 21.132 64.548 1.00 18.60 12 THR D CA 1
ATOM 11380 C C . THR D 1 12 ? 90.417 19.899 63.705 1.00 18.92 12 THR D C 1
ATOM 11381 O O . THR D 1 12 ? 89.677 19.569 62.771 1.00 18.88 12 THR D O 1
ATOM 11385 N N . ASN D 1 13 ? 91.510 19.223 64.037 1.00 18.03 13 ASN D N 1
ATOM 11386 C CA . ASN D 1 13 ? 91.886 18.004 63.338 1.00 17.68 13 ASN D CA 1
ATOM 11387 C C . ASN D 1 13 ? 90.789 17.004 63.698 1.00 17.83 13 ASN D C 1
ATOM 11388 O O . ASN D 1 13 ? 90.616 16.658 64.864 1.00 17.04 13 ASN D O 1
ATOM 11393 N N . ALA D 1 14 ? 90.040 16.549 62.699 1.00 17.15 14 ALA D N 1
ATOM 11394 C CA . ALA D 1 14 ? 88.940 15.619 62.938 1.00 17.67 14 ALA D CA 1
ATOM 11395 C C . ALA D 1 14 ? 89.361 14.290 63.554 1.00 17.95 14 ALA D C 1
ATOM 11396 O O . ALA D 1 14 ? 88.561 13.624 64.207 1.00 17.55 14 ALA D O 1
ATOM 11398 N N . PHE D 1 15 ? 90.616 13.904 63.354 1.00 18.99 15 PHE D N 1
ATOM 11399 C CA . PHE D 1 15 ? 91.120 12.639 63.886 1.00 19.24 15 PHE D CA 1
ATOM 11400 C C . PHE D 1 15 ? 91.713 12.713 65.292 1.00 20.38 15 PHE D C 1
ATOM 11401 O O . PHE D 1 15 ? 91.703 11.720 66.021 1.00 20.40 15 PHE D O 1
ATOM 11409 N N . THR D 1 16 ? 92.230 13.877 65.675 1.00 22.16 16 THR D N 1
ATOM 11410 C CA . THR D 1 16 ? 92.863 14.021 66.981 1.00 22.84 16 THR D CA 1
ATOM 11411 C C . THR D 1 16 ? 92.157 14.960 67.949 1.00 23.88 16 THR D C 1
ATOM 11412 O O . THR D 1 16 ? 92.309 14.828 69.163 1.00 23.59 16 THR D O 1
ATOM 11416 N N . GLY D 1 17 ? 91.390 15.907 67.420 1.00 23.63 17 GLY D N 1
ATOM 11417 C CA . GLY D 1 17 ? 90.702 16.843 68.285 1.00 24.52 17 GLY D CA 1
ATOM 11418 C C . GLY D 1 17 ? 91.609 18.010 68.622 1.00 25.86 17 GLY D C 1
ATOM 11419 O O . GLY D 1 17 ? 91.229 18.907 69.382 1.00 27.06 17 GLY D O 1
ATOM 11420 N N . GLU D 1 18 ? 92.814 17.992 68.053 1.00 26.24 18 GLU D N 1
ATOM 11421 C CA . GLU D 1 18 ? 93.793 19.056 68.274 1.00 26.97 18 GLU D CA 1
ATOM 11422 C C . GLU D 1 18 ? 93.740 20.076 67.140 1.00 25.73 18 GLU D C 1
ATOM 11423 O O . GLU D 1 18 ? 93.347 19.757 66.021 1.00 25.11 18 GLU D O 1
ATOM 11429 N N . ALA D 1 19 ? 94.160 21.301 67.428 1.00 24.88 19 ALA D N 1
ATOM 11430 C CA . ALA D 1 19 ? 94.140 22.352 66.426 1.00 24.90 19 ALA D CA 1
ATOM 11431 C C . ALA D 1 19 ? 95.096 22.078 65.271 1.00 24.82 19 ALA D C 1
ATOM 11432 O O . ALA D 1 19 ? 96.201 21.558 65.465 1.00 24.06 19 ALA D O 1
ATOM 11434 N N . LEU D 1 20 ? 94.646 22.418 64.067 1.00 23.76 20 LEU D N 1
ATOM 11435 C CA . LEU D 1 20 ? 95.446 22.268 62.856 1.00 23.66 20 LEU D CA 1
ATOM 11436 C C . LEU D 1 20 ? 96.135 23.607 62.611 1.00 24.80 20 LEU D C 1
ATOM 11437 O O . LEU D 1 20 ? 95.687 24.641 63.117 1.00 23.81 20 LEU D O 1
ATOM 11442 N N . PRO D 1 21 ? 97.234 23.609 61.838 1.00 25.31 21 PRO D N 1
ATOM 11443 C CA . PRO D 1 21 ? 97.943 24.859 61.555 1.00 25.10 21 PRO D CA 1
ATOM 11444 C C . PRO D 1 21 ? 97.084 25.833 60.756 1.00 25.36 21 PRO D C 1
ATOM 11445 O O . PRO D 1 21 ? 96.053 25.449 60.189 1.00 24.13 21 PRO D O 1
ATOM 11449 N N . LEU D 1 22 ? 97.531 27.088 60.719 1.00 24.73 22 LEU D N 1
ATOM 11450 C CA . LEU D 1 22 ? 96.861 28.176 60.010 1.00 24.40 22 LEU D CA 1
ATOM 11451 C C . LEU D 1 22 ? 95.718 28.758 60.831 1.00 23.94 22 LEU D C 1
ATOM 11452 O O . LEU D 1 22 ? 94.756 28.072 61.173 1.00 22.69 22 LEU D O 1
ATOM 11457 N N . ALA D 1 23 ? 95.838 30.039 61.152 1.00 22.95 23 ALA D N 1
ATOM 11458 C CA . ALA D 1 23 ? 94.824 30.725 61.928 1.00 22.47 23 ALA D CA 1
ATOM 11459 C C . ALA D 1 23 ? 93.867 31.399 60.958 1.00 21.70 23 ALA D C 1
ATOM 11460 O O . ALA D 1 23 ? 94.262 31.799 59.864 1.00 22.08 23 ALA D O 1
ATOM 11462 N N . PHE D 1 24 ? 92.607 31.508 61.354 1.00 20.64 24 PHE D N 1
ATOM 11463 C CA . PHE D 1 24 ? 91.600 32.149 60.519 1.00 20.03 24 PHE D CA 1
ATOM 11464 C C . PHE D 1 24 ? 90.997 33.300 61.307 1.00 20.28 24 PHE D C 1
ATOM 11465 O O . PHE D 1 24 ? 90.885 33.234 62.532 1.00 20.67 24 PHE D O 1
ATOM 11473 N N . PRO D 1 25 ? 90.602 34.376 60.614 1.00 20.50 25 PRO D N 1
ATOM 11474 C CA . PRO D 1 25 ? 90.017 35.536 61.292 1.00 20.74 25 PRO D CA 1
ATOM 11475 C C . PRO D 1 25 ? 88.618 35.302 61.853 1.00 20.89 25 PRO D C 1
ATOM 11476 O O . PRO D 1 25 ? 87.872 34.459 61.353 1.00 21.86 25 PRO D O 1
ATOM 11480 N N . VAL D 1 26 ? 88.284 36.043 62.904 1.00 19.80 26 VAL D N 1
ATOM 11481 C CA . VAL D 1 26 ? 86.968 35.963 63.511 1.00 20.26 26 VAL D CA 1
ATOM 11482 C C . VAL D 1 26 ? 86.253 37.242 63.089 1.00 19.87 26 VAL D C 1
ATOM 11483 O O . VAL D 1 26 ? 86.382 38.280 63.738 1.00 18.41 26 VAL D O 1
ATOM 11487 N N . HIS D 1 27 ? 85.518 37.159 61.983 1.00 19.35 27 HIS D N 1
ATOM 11488 C CA . HIS D 1 27 ? 84.809 38.312 61.450 1.00 19.63 27 HIS D CA 1
ATOM 11489 C C . HIS D 1 27 ? 83.598 38.680 62.303 1.00 19.54 27 HIS D C 1
ATOM 11490 O O . HIS D 1 27 ? 83.054 37.845 63.032 1.00 18.51 27 HIS D O 1
ATOM 11497 N N . THR D 1 28 ? 83.199 39.945 62.213 1.00 19.37 28 THR D N 1
ATOM 11498 C CA . THR D 1 28 ? 82.073 40.465 62.981 1.00 19.63 28 THR D CA 1
ATOM 11499 C C . THR D 1 28 ? 81.139 41.292 62.101 1.00 19.91 28 THR D C 1
ATOM 11500 O O . THR D 1 28 ? 81.264 41.301 60.879 1.00 19.77 28 THR D O 1
ATOM 11504 N N . GLU D 1 29 ? 80.204 41.997 62.733 1.00 20.55 29 GLU D N 1
ATOM 11505 C CA . GLU D 1 29 ? 79.259 42.835 61.997 1.00 21.25 29 GLU D CA 1
ATOM 11506 C C . GLU D 1 29 ? 79.977 43.872 61.131 1.00 20.34 29 GLU D C 1
ATOM 11507 O O . GLU D 1 29 ? 79.445 44.315 60.114 1.00 19.13 29 GLU D O 1
ATOM 11513 N N . VAL D 1 30 ? 81.193 44.243 61.526 1.00 20.62 30 VAL D N 1
ATOM 11514 C CA . VAL D 1 30 ? 81.970 45.213 60.758 1.00 20.10 30 VAL D CA 1
ATOM 11515 C C . VAL D 1 30 ? 82.279 44.674 59.361 1.00 19.40 30 VAL D C 1
ATOM 11516 O O . VAL D 1 30 ? 82.036 45.357 58.368 1.00 19.10 30 VAL D O 1
ATOM 11520 N N . GLU D 1 31 ? 82.807 43.454 59.287 1.00 18.50 31 GLU D N 1
ATOM 11521 C CA . GLU D 1 31 ? 83.123 42.845 57.995 1.00 18.20 31 GLU D CA 1
ATOM 11522 C C . GLU D 1 31 ? 81.841 42.524 57.228 1.00 17.04 31 GLU D C 1
ATOM 11523 O O . GLU D 1 31 ? 81.823 42.563 55.997 1.00 16.65 31 GLU D O 1
ATOM 11529 N N . VAL D 1 32 ? 80.772 42.195 57.952 1.00 15.66 32 VAL D N 1
ATOM 11530 C CA . VAL D 1 32 ? 79.493 41.903 57.308 1.00 14.25 32 VAL D CA 1
ATOM 11531 C C . VAL D 1 32 ? 79.020 43.149 56.567 1.00 14.64 32 VAL D C 1
ATOM 11532 O O . VAL D 1 32 ? 78.686 43.096 55.382 1.00 14.36 32 VAL D O 1
ATOM 11536 N N . ASN D 1 33 ? 78.990 44.269 57.283 1.00 15.75 33 ASN D N 1
ATOM 11537 C CA . ASN D 1 33 ? 78.574 45.537 56.701 1.00 16.20 33 ASN D CA 1
ATOM 11538 C C . ASN D 1 33 ? 79.419 45.851 55.478 1.00 15.88 33 ASN D C 1
ATOM 11539 O O . ASN D 1 33 ? 78.896 46.212 54.433 1.00 14.67 33 ASN D O 1
ATOM 11544 N N . GLN D 1 34 ? 80.732 45.698 55.609 1.00 16.99 34 GLN D N 1
ATOM 11545 C CA . GLN D 1 34 ? 81.631 45.989 54.503 1.00 16.99 34 GLN D CA 1
ATOM 11546 C C . GLN D 1 34 ? 81.347 45.078 53.309 1.00 16.38 34 GLN D C 1
ATOM 11547 O O . GLN D 1 34 ? 81.180 45.550 52.185 1.00 14.88 34 GLN D O 1
ATOM 11553 N N . ALA D 1 35 ? 81.275 43.773 53.558 1.00 14.67 35 ALA D N 1
ATOM 11554 C CA . ALA D 1 35 ? 81.010 42.796 52.502 1.00 14.52 35 ALA D CA 1
ATOM 11555 C C . ALA D 1 35 ? 79.661 43.019 51.805 1.00 13.63 35 ALA D C 1
ATOM 11556 O O . ALA D 1 35 ? 79.577 43.032 50.578 1.00 14.24 35 ALA D O 1
ATOM 11558 N N . ALA D 1 36 ? 78.607 43.192 52.590 1.00 13.34 36 ALA D N 1
ATOM 11559 C CA . ALA D 1 36 ? 77.272 43.405 52.035 1.00 13.41 36 ALA D CA 1
ATOM 11560 C C . ALA D 1 36 ? 77.181 44.698 51.223 1.00 13.81 36 ALA D C 1
ATOM 11561 O O . ALA D 1 36 ? 76.526 44.741 50.175 1.00 13.83 36 ALA D O 1
ATOM 11563 N N . THR D 1 37 ? 77.836 45.749 51.704 1.00 14.53 37 THR D N 1
ATOM 11564 C CA . THR D 1 37 ? 77.822 47.028 51.000 1.00 15.38 37 THR D CA 1
ATOM 11565 C C . THR D 1 37 ? 78.498 46.895 49.638 1.00 14.78 37 THR D C 1
ATOM 11566 O O . THR D 1 37 ? 77.973 47.368 48.628 1.00 12.33 37 THR D O 1
ATOM 11570 N N . ALA D 1 38 ? 79.656 46.237 49.607 1.00 14.41 38 ALA D N 1
ATOM 11571 C CA . ALA D 1 38 ? 80.381 46.043 48.349 1.00 14.25 38 ALA D CA 1
ATOM 11572 C C . ALA D 1 38 ? 79.575 45.158 47.392 1.00 13.92 38 ALA D C 1
ATOM 11573 O O . ALA D 1 38 ? 79.524 45.413 46.187 1.00 14.34 38 ALA D O 1
ATOM 11575 N N . ALA D 1 39 ? 78.936 44.122 47.930 1.00 14.14 39 ALA D N 1
ATOM 11576 C CA . ALA D 1 39 ? 78.136 43.216 47.111 1.00 13.71 39 ALA D CA 1
ATOM 11577 C C . ALA D 1 39 ? 76.973 43.978 46.464 1.00 13.68 39 ALA D C 1
ATOM 11578 O O . ALA D 1 39 ? 76.693 43.820 45.280 1.00 12.20 39 ALA D O 1
ATOM 11580 N N . ALA D 1 40 ? 76.297 44.808 47.251 1.00 14.03 40 ALA D N 1
ATOM 11581 C CA . ALA D 1 40 ? 75.181 45.592 46.736 1.00 15.07 40 ALA D CA 1
ATOM 11582 C C . ALA D 1 40 ? 75.646 46.512 45.607 1.00 15.73 40 ALA D C 1
ATOM 11583 O O . ALA D 1 40 ? 74.934 46.719 44.627 1.00 15.42 40 ALA D O 1
ATOM 11585 N N . LYS D 1 41 ? 76.848 47.056 45.758 1.00 17.10 41 LYS D N 1
ATOM 11586 C CA . LYS D 1 41 ? 77.430 47.969 44.777 1.00 19.17 41 LYS D CA 1
ATOM 11587 C C . LYS D 1 41 ? 77.646 47.337 43.401 1.00 17.71 41 LYS D C 1
ATOM 11588 O O . LYS D 1 41 ? 77.597 48.031 42.387 1.00 18.11 41 LYS D O 1
ATOM 11594 N N . VAL D 1 42 ? 77.884 46.027 43.363 1.00 16.06 42 VAL D N 1
ATOM 11595 C CA . VAL D 1 42 ? 78.115 45.340 42.097 1.00 15.37 42 VAL D CA 1
ATOM 11596 C C . VAL D 1 42 ? 76.939 44.484 41.632 1.00 15.03 42 VAL D C 1
ATOM 11597 O O . VAL D 1 42 ? 76.980 43.903 40.543 1.00 14.04 42 VAL D O 1
ATOM 11601 N N . ALA D 1 43 ? 75.887 44.418 42.444 1.00 13.97 43 ALA D N 1
ATOM 11602 C CA . ALA D 1 43 ? 74.723 43.600 42.115 1.00 14.41 43 ALA D CA 1
ATOM 11603 C C . ALA D 1 43 ? 74.103 43.877 40.748 1.00 14.24 43 ALA D C 1
ATOM 11604 O O . ALA D 1 43 ? 73.865 42.955 39.963 1.00 14.09 43 ALA D O 1
ATOM 11606 N N . ARG D 1 44 ? 73.843 45.146 40.463 1.00 14.13 44 ARG D N 1
ATOM 11607 C CA . ARG D 1 44 ? 73.223 45.521 39.203 1.00 15.11 44 ARG D CA 1
ATOM 11608 C C . ARG D 1 44 ? 74.059 45.117 37.992 1.00 16.24 44 ARG D C 1
ATOM 11609 O O . ARG D 1 44 ? 73.538 44.508 37.053 1.00 17.13 44 ARG D O 1
ATOM 11617 N N . ASP D 1 45 ? 75.350 45.445 38.009 1.00 15.71 45 ASP D N 1
ATOM 11618 C CA . ASP D 1 45 ? 76.222 45.089 36.893 1.00 16.19 45 ASP D CA 1
ATOM 11619 C C . ASP D 1 45 ? 76.320 43.582 36.706 1.00 15.78 45 ASP D C 1
ATOM 11620 O O . ASP D 1 45 ? 76.335 43.090 35.578 1.00 15.38 45 ASP D O 1
ATOM 11625 N N . PHE D 1 46 ? 76.391 42.850 37.816 1.00 14.93 46 PHE D N 1
ATOM 11626 C CA . PHE D 1 46 ? 76.511 41.403 37.754 1.00 14.13 46 PHE D CA 1
ATOM 11627 C C . PHE D 1 46 ? 75.316 40.725 37.087 1.00 14.88 46 PHE D C 1
ATOM 11628 O O . PHE D 1 46 ? 75.492 39.802 36.290 1.00 15.95 46 PHE D O 1
ATOM 11636 N N . ARG D 1 47 ? 74.099 41.160 37.405 1.00 15.23 47 ARG D N 1
ATOM 11637 C CA . ARG D 1 47 ? 72.931 40.532 36.793 1.00 15.70 47 ARG D CA 1
ATOM 11638 C C . ARG D 1 47 ? 72.753 40.986 35.354 1.00 16.29 47 ARG D C 1
ATOM 11639 O O . ARG D 1 47 ? 72.072 40.329 34.569 1.00 15.13 47 ARG D O 1
ATOM 11647 N N . ARG D 1 48 ? 73.375 42.111 35.010 1.00 17.26 48 ARG D N 1
ATOM 11648 C CA . ARG D 1 48 ? 73.269 42.639 33.654 1.00 18.41 48 ARG D CA 1
ATOM 11649 C C . ARG D 1 48 ? 74.310 42.109 32.668 1.00 18.43 48 ARG D C 1
ATOM 11650 O O . ARG D 1 48 ? 74.234 42.400 31.477 1.00 18.57 48 ARG D O 1
ATOM 11658 N N . LEU D 1 49 ? 75.264 41.318 33.158 1.00 18.95 49 LEU D N 1
ATOM 11659 C CA . LEU D 1 49 ? 76.308 40.739 32.306 1.00 18.56 49 LEU D CA 1
ATOM 11660 C C . LEU D 1 49 ? 75.655 39.844 31.271 1.00 18.14 49 LEU D C 1
ATOM 11661 O O . LEU D 1 49 ? 74.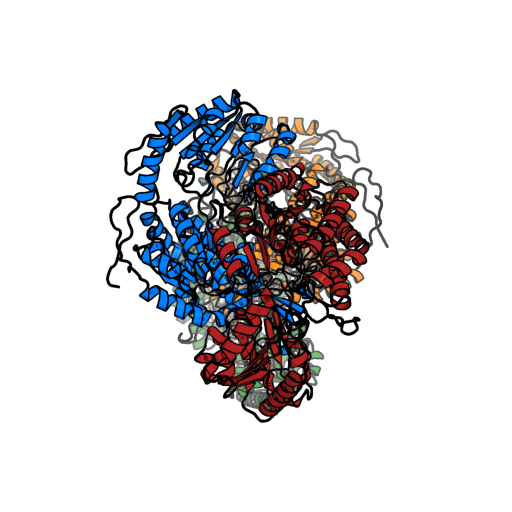557 39.345 31.499 1.00 16.98 49 LEU D O 1
ATOM 11666 N N . ASN D 1 50 ? 76.320 39.641 30.136 1.00 18.60 50 ASN D N 1
ATOM 11667 C CA . ASN D 1 50 ? 75.779 38.754 29.109 1.00 19.77 50 ASN D CA 1
ATOM 11668 C C . ASN D 1 50 ? 75.731 37.362 29.729 1.00 18.79 50 ASN D C 1
ATOM 11669 O O . ASN D 1 50 ? 76.573 37.031 30.559 1.00 18.33 50 ASN D O 1
ATOM 11674 N N . ASN D 1 51 ? 74.753 36.555 29.333 1.00 18.90 51 ASN D N 1
ATOM 11675 C CA . ASN D 1 51 ? 74.644 35.198 29.854 1.00 18.25 51 ASN D CA 1
ATOM 11676 C C . ASN D 1 51 ? 75.944 34.433 29.616 1.00 19.43 51 ASN D C 1
ATOM 11677 O O . ASN D 1 51 ? 76.415 33.693 30.488 1.00 20.12 51 ASN D O 1
ATOM 11682 N N . SER D 1 52 ? 76.530 34.617 28.435 1.00 18.78 52 SER D N 1
ATOM 11683 C CA . SER D 1 52 ? 77.771 33.921 28.090 1.00 18.69 52 SER D CA 1
ATOM 11684 C C . SER D 1 52 ? 78.905 34.257 29.050 1.00 18.15 52 SER D C 1
ATOM 11685 O O . SER D 1 52 ? 79.728 33.402 29.373 1.00 18.45 52 SER D O 1
ATOM 11688 N N . LYS D 1 53 ? 78.945 35.502 29.513 1.00 17.70 53 LYS D N 1
ATOM 11689 C CA . LYS D 1 53 ? 79.994 35.932 30.431 1.00 17.93 53 LYS D CA 1
ATOM 11690 C C . LYS D 1 53 ? 79.845 35.312 31.816 1.00 18.46 53 LYS D C 1
ATOM 11691 O O . LYS D 1 53 ? 80.820 34.818 32.390 1.00 19.06 53 LYS D O 1
ATOM 11697 N N . ARG D 1 54 ? 78.633 35.339 32.361 1.00 17.53 54 ARG D N 1
ATOM 11698 C CA . ARG D 1 54 ? 78.424 34.763 33.680 1.00 16.88 54 ARG D CA 1
ATOM 11699 C C . ARG D 1 54 ? 78.600 33.249 33.589 1.00 16.39 54 ARG D C 1
ATOM 11700 O O . ARG D 1 54 ? 79.094 32.619 34.523 1.00 15.96 54 ARG D O 1
ATOM 11708 N N . ALA D 1 55 ? 78.222 32.670 32.450 1.00 16.08 55 ALA D N 1
ATOM 11709 C CA . ALA D 1 55 ? 78.388 31.234 32.243 1.00 16.13 55 ALA D CA 1
ATOM 11710 C C . ALA D 1 55 ? 79.887 30.918 32.241 1.00 16.60 55 ALA D C 1
ATOM 11711 O O . ALA D 1 55 ? 80.323 29.926 32.829 1.00 16.52 55 ALA D O 1
ATOM 11713 N N . SER D 1 56 ? 80.672 31.771 31.582 1.00 15.88 56 SER D N 1
ATOM 11714 C CA . SER D 1 56 ? 82.115 31.577 31.526 1.00 15.48 56 SER D CA 1
ATOM 11715 C C . SER D 1 56 ? 82.706 31.599 32.941 1.00 14.72 56 SER D C 1
ATOM 11716 O O . SER D 1 56 ? 83.539 30.763 33.284 1.00 14.90 56 SER D O 1
ATOM 11719 N N . LEU D 1 57 ? 82.262 32.555 33.757 1.00 15.18 57 LEU D N 1
ATOM 11720 C CA . LEU D 1 57 ? 82.740 32.673 35.127 1.00 14.83 57 LEU D CA 1
ATOM 11721 C C . LEU D 1 57 ? 82.555 31.371 35.891 1.00 14.72 57 LEU D C 1
ATOM 11722 O O . LEU D 1 57 ? 83.474 30.914 36.579 1.00 14.29 57 LEU D O 1
ATOM 11727 N N . LEU D 1 58 ? 81.366 30.782 35.776 1.00 15.49 58 LEU D N 1
ATOM 11728 C CA . LEU D 1 58 ? 81.070 29.526 36.463 1.00 15.47 58 LEU D CA 1
ATOM 11729 C C . LEU D 1 58 ? 82.029 28.417 36.025 1.00 15.22 58 LEU D C 1
ATOM 11730 O O . LEU D 1 58 ? 82.533 27.667 36.860 1.00 14.83 58 LEU D O 1
ATOM 11735 N N . ARG D 1 59 ? 82.281 28.316 34.723 1.00 15.75 59 ARG D N 1
ATOM 11736 C CA . ARG D 1 59 ? 83.193 27.298 34.211 1.00 17.20 59 ARG D CA 1
ATOM 11737 C C . ARG D 1 59 ? 84.629 27.563 34.662 1.00 16.50 59 ARG D C 1
ATOM 11738 O O . ARG D 1 59 ? 85.385 26.631 34.933 1.00 16.85 59 ARG D O 1
ATOM 11746 N N . THR D 1 60 ? 85.001 28.837 34.742 1.00 16.44 60 THR D N 1
ATOM 11747 C CA . THR D 1 60 ? 86.341 29.206 35.176 1.00 16.61 60 THR D CA 1
ATOM 11748 C C . THR D 1 60 ? 86.517 28.838 36.650 1.00 17.26 60 THR D C 1
ATOM 11749 O O . THR D 1 60 ? 87.590 28.396 37.058 1.00 17.17 60 THR D O 1
ATOM 11753 N N . ILE D 1 61 ? 85.464 29.014 37.447 1.00 15.98 61 ILE D N 1
ATOM 11754 C CA . ILE D 1 61 ? 85.535 28.663 38.862 1.00 15.17 61 ILE D CA 1
ATOM 11755 C C . ILE D 1 61 ? 85.752 27.153 38.969 1.00 15.59 61 ILE D C 1
ATOM 11756 O O . ILE D 1 61 ? 86.553 26.688 39.779 1.00 16.71 61 ILE D O 1
ATOM 11761 N N . ALA D 1 62 ? 85.047 26.399 38.130 1.00 14.71 62 ALA D N 1
ATOM 11762 C CA . ALA D 1 62 ? 85.150 24.947 38.129 1.00 15.80 62 ALA D CA 1
ATOM 11763 C C . ALA D 1 62 ? 86.569 24.494 37.833 1.00 15.71 62 ALA D C 1
ATOM 11764 O O . ALA D 1 62 ? 87.083 23.588 38.480 1.00 16.65 62 ALA D O 1
ATOM 11766 N N . SER D 1 63 ? 87.196 25.129 36.850 1.00 16.36 63 SER D N 1
ATOM 11767 C CA . SER D 1 63 ? 88.561 24.786 36.458 1.00 18.50 63 SER D CA 1
ATOM 11768 C C . SER D 1 63 ? 89.552 25.143 37.550 1.00 18.34 63 SER D C 1
ATOM 11769 O O . SER D 1 63 ? 90.469 24.379 37.834 1.00 18.17 63 SER D O 1
ATOM 11772 N N . GLU D 1 64 ? 89.372 26.313 38.156 1.00 18.02 64 GLU D N 1
ATOM 11773 C CA . GLU D 1 64 ? 90.276 26.745 39.210 1.00 18.34 64 GLU D CA 1
ATOM 11774 C C . GLU D 1 64 ? 90.216 25.796 40.395 1.00 17.79 64 GLU D C 1
ATOM 11775 O O . GLU D 1 64 ? 91.242 25.492 41.006 1.00 16.02 64 GLU D O 1
ATOM 11781 N N . LEU D 1 65 ? 89.012 25.332 40.715 1.00 17.69 65 LEU D N 1
ATOM 11782 C CA . LEU D 1 65 ? 88.827 24.390 41.812 1.00 17.92 65 LEU D CA 1
ATOM 11783 C C . LEU D 1 65 ? 89.581 23.084 41.515 1.00 18.37 65 LEU D C 1
ATOM 11784 O O . LEU D 1 65 ? 90.296 22.555 42.369 1.00 17.24 65 LEU D O 1
ATOM 11789 N N . GLU D 1 66 ? 89.420 22.568 40.298 1.00 18.92 66 GLU D N 1
ATOM 11790 C CA . GLU D 1 66 ? 90.087 21.334 39.891 1.00 20.11 66 GLU D CA 1
ATOM 11791 C C . GLU D 1 66 ? 91.610 21.459 39.975 1.00 20.41 66 GLU D C 1
ATOM 11792 O O . GLU D 1 66 ? 92.308 20.505 40.327 1.00 21.36 66 GLU D O 1
ATOM 11798 N N . ALA D 1 67 ? 92.118 22.647 39.667 1.00 21.09 67 ALA D N 1
ATOM 11799 C CA . ALA D 1 67 ? 93.554 22.902 39.700 1.00 21.91 67 ALA D CA 1
ATOM 11800 C C . ALA D 1 67 ? 94.135 22.870 41.115 1.00 22.14 67 ALA D C 1
ATOM 11801 O O . ALA D 1 67 ? 95.329 22.622 41.287 1.00 22.52 67 ALA D O 1
ATOM 11803 N N . AR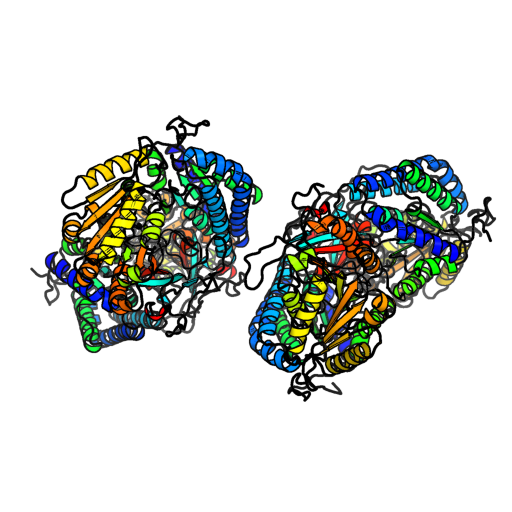G D 1 68 ? 93.303 23.129 42.122 1.00 20.67 68 ARG D N 1
ATOM 11804 C CA . ARG D 1 68 ? 93.763 23.111 43.513 1.00 20.26 68 ARG D CA 1
ATOM 11805 C C . ARG D 1 68 ? 93.230 21.870 44.227 1.00 19.51 68 ARG D C 1
ATOM 11806 O O . ARG D 1 68 ? 93.295 21.781 45.452 1.00 20.42 68 ARG D O 1
ATOM 11814 N N . SER D 1 69 ? 92.706 20.916 43.463 1.00 20.12 69 SER D N 1
ATOM 11815 C CA . SER D 1 69 ? 92.133 19.704 44.044 1.00 20.75 69 SER D CA 1
ATOM 11816 C C . SER D 1 69 ? 93.045 19.056 45.072 1.00 20.46 69 SER D C 1
ATOM 11817 O O . SER D 1 69 ? 92.594 18.581 46.114 1.00 19.73 69 SER D O 1
ATOM 11820 N N . ASP D 1 70 ? 94.337 19.055 44.774 1.00 21.26 70 ASP D N 1
ATOM 11821 C CA . ASP D 1 70 ? 95.307 18.463 45.677 1.00 22.32 70 ASP D CA 1
ATOM 11822 C C . ASP D 1 70 ? 95.200 19.101 47.053 1.00 20.95 70 ASP D C 1
ATOM 11823 O O . ASP D 1 70 ? 94.969 18.431 48.052 1.00 20.37 70 ASP D O 1
ATOM 11828 N N . ASP D 1 71 ? 95.362 20.413 47.083 1.00 20.93 71 ASP D N 1
ATOM 11829 C CA . ASP D 1 71 ? 95.311 21.162 48.330 1.00 21.45 71 ASP D CA 1
ATOM 11830 C C . ASP D 1 71 ? 93.988 21.022 49.064 1.00 19.95 71 ASP D C 1
ATOM 11831 O O . ASP D 1 71 ? 93.966 20.853 50.281 1.00 19.47 71 ASP D O 1
ATOM 11836 N N . ILE D 1 72 ? 92.892 21.098 48.317 1.00 19.12 72 ILE D N 1
ATOM 11837 C CA . ILE D 1 72 ? 91.557 20.984 48.899 1.00 19.57 72 ILE D CA 1
ATOM 11838 C C . ILE D 1 72 ? 91.365 19.646 49.601 1.00 18.79 72 ILE D C 1
ATOM 11839 O O . ILE D 1 72 ? 90.952 19.595 50.761 1.00 19.24 72 ILE D O 1
ATOM 11844 N N . ILE D 1 73 ? 91.682 18.566 48.897 1.00 18.82 73 ILE D N 1
ATOM 11845 C CA . ILE D 1 73 ? 91.525 17.223 49.439 1.00 20.17 73 ILE D CA 1
ATOM 11846 C C . ILE D 1 73 ? 92.376 17.008 50.690 1.00 19.51 73 ILE D C 1
ATOM 11847 O O . ILE D 1 73 ? 91.886 16.518 51.708 1.00 20.68 73 ILE D O 1
ATOM 11852 N N . ALA D 1 74 ? 93.646 17.384 50.619 1.00 19.59 74 ALA D N 1
ATOM 11853 C CA . ALA D 1 74 ? 94.545 17.220 51.757 1.00 19.78 74 ALA D CA 1
ATOM 11854 C C . ALA D 1 74 ? 94.030 17.953 53.001 1.00 20.19 74 ALA D C 1
ATOM 11855 O O . ALA D 1 74 ? 94.040 17.406 54.104 1.00 21.05 74 ALA D O 1
ATOM 11857 N N . ARG D 1 75 ? 93.575 19.190 52.823 1.00 19.57 75 ARG D N 1
ATOM 11858 C CA . ARG D 1 75 ? 93.069 19.973 53.948 1.00 18.51 75 ARG D CA 1
ATOM 11859 C C . ARG D 1 75 ? 91.706 19.481 54.433 1.00 16.93 75 ARG D C 1
ATOM 11860 O O . ARG D 1 75 ? 91.498 19.301 55.630 1.00 18.35 75 ARG D O 1
ATOM 11868 N N . ALA D 1 76 ? 90.780 19.264 53.505 1.00 16.79 76 ALA D N 1
ATOM 11869 C CA . ALA D 1 76 ? 89.439 18.796 53.862 1.00 16.32 76 ALA D CA 1
ATOM 11870 C C . ALA D 1 76 ? 89.470 17.466 54.624 1.00 15.50 76 ALA D C 1
ATOM 11871 O O . ALA D 1 76 ? 88.672 17.242 55.538 1.00 14.94 76 ALA D O 1
ATOM 11873 N N . HIS D 1 77 ? 90.394 16.588 54.240 1.00 15.14 77 HIS D N 1
ATOM 11874 C CA . HIS D 1 77 ? 90.543 15.280 54.878 1.00 14.56 77 HIS D CA 1
ATOM 11875 C C . HIS D 1 77 ? 90.866 15.404 56.373 1.00 15.22 77 HIS D C 1
ATOM 11876 O O . HIS D 1 77 ? 90.297 14.692 57.206 1.00 15.46 77 HIS D O 1
ATOM 11883 N N . LEU D 1 78 ? 91.784 16.307 56.713 1.00 15.89 78 LEU D N 1
ATOM 11884 C CA . LEU D 1 78 ? 92.161 16.504 58.110 1.00 15.62 78 LEU D CA 1
ATOM 11885 C C . LEU D 1 78 ? 91.107 17.269 58.908 1.00 14.99 78 LEU D C 1
ATOM 11886 O O . LEU D 1 78 ? 90.938 17.033 60.104 1.00 16.18 78 LEU D O 1
ATOM 11891 N N . GLU D 1 79 ? 90.396 18.179 58.247 1.00 14.63 79 GLU D N 1
ATOM 11892 C CA . GLU D 1 79 ? 89.372 18.975 58.917 1.00 13.90 79 GLU D CA 1
ATOM 11893 C C . GLU D 1 79 ? 88.060 18.231 59.155 1.00 14.32 79 GLU D C 1
ATOM 11894 O O . GLU D 1 79 ? 87.335 18.545 60.100 1.00 13.70 79 GLU D O 1
ATOM 11900 N N . THR D 1 80 ? 87.774 17.242 58.308 1.00 14.32 80 THR D N 1
ATOM 11901 C CA . THR D 1 80 ? 86.514 16.499 58.372 1.00 14.76 80 THR D CA 1
ATOM 11902 C C . THR D 1 80 ? 86.595 14.982 58.582 1.00 15.50 80 THR D C 1
ATOM 11903 O O . THR D 1 80 ? 85.599 14.352 58.959 1.00 15.20 80 THR D O 1
ATOM 11907 N N . ALA D 1 81 ? 87.766 14.403 58.325 1.00 14.92 81 ALA D N 1
ATOM 11908 C CA . ALA D 1 81 ? 87.989 12.959 58.456 1.00 15.63 81 ALA D CA 1
ATOM 11909 C C . ALA D 1 81 ? 87.301 12.169 57.338 1.00 16.61 81 ALA D C 1
ATOM 11910 O O . ALA D 1 81 ? 87.230 10.941 57.388 1.00 16.25 81 ALA D O 1
ATOM 11912 N N . LEU D 1 82 ? 86.784 12.869 56.331 1.00 16.21 82 LEU D N 1
ATOM 11913 C CA . LEU D 1 82 ? 86.155 12.192 55.199 1.00 16.77 82 LEU D CA 1
ATOM 11914 C C . LEU D 1 82 ? 87.293 11.642 54.335 1.00 17.01 82 LEU D C 1
ATOM 11915 O O . LEU D 1 82 ? 88.303 12.312 54.151 1.00 17.11 82 LEU D O 1
ATOM 11920 N N . PRO D 1 83 ? 87.152 10.422 53.788 1.00 17.80 83 PRO D N 1
ATOM 11921 C CA . PRO D 1 83 ? 88.212 9.839 52.952 1.00 17.92 83 PRO D CA 1
ATOM 11922 C C . PRO D 1 83 ? 88.599 10.631 51.696 1.00 18.97 83 PRO D C 1
ATOM 11923 O O . PRO D 1 83 ? 87.760 11.276 51.058 1.00 17.49 83 PRO D O 1
ATOM 11927 N N . GLU D 1 84 ? 89.880 10.579 51.347 1.00 18.10 84 GLU D N 1
ATOM 11928 C CA . GLU D 1 84 ? 90.368 11.295 50.181 1.00 20.19 84 GLU D CA 1
ATOM 11929 C C . GLU D 1 84 ? 89.629 10.886 48.900 1.00 20.13 84 GLU D C 1
ATOM 11930 O O . GLU D 1 84 ? 89.446 11.704 47.994 1.00 19.46 84 GLU D O 1
ATOM 11936 N N . VAL D 1 85 ? 89.186 9.636 48.825 1.00 19.42 85 VAL D N 1
ATOM 11937 C CA . VAL D 1 85 ? 88.467 9.190 47.637 1.00 19.92 85 VAL D CA 1
ATOM 11938 C C . VAL D 1 85 ? 87.064 9.810 47.617 1.00 19.12 85 VAL D C 1
ATOM 11939 O O . VAL D 1 85 ? 86.561 10.155 46.546 1.00 18.37 85 VAL D O 1
ATOM 11943 N N . ARG D 1 86 ? 86.440 9.949 48.793 1.00 18.38 86 ARG D N 1
ATOM 11944 C CA . ARG D 1 86 ? 85.123 10.572 48.885 1.00 17.39 86 ARG D CA 1
ATOM 11945 C C . ARG D 1 86 ? 85.285 12.053 48.517 1.00 18.02 86 ARG D C 1
ATOM 11946 O O . ARG D 1 86 ? 84.476 12.618 47.777 1.00 17.39 86 ARG D O 1
ATOM 11954 N N . LEU D 1 87 ? 86.350 12.677 49.012 1.00 17.11 87 LEU D N 1
ATOM 11955 C CA . LEU D 1 87 ? 86.595 14.084 48.721 1.00 17.43 87 LEU D CA 1
ATOM 11956 C C . LEU D 1 87 ? 86.953 14.312 47.254 1.00 17.36 87 LEU D C 1
ATOM 11957 O O . LEU D 1 87 ? 86.594 15.335 46.679 1.00 17.00 87 LEU D O 1
ATOM 11962 N N . THR D 1 88 ? 87.661 13.365 46.646 1.00 17.48 88 THR D N 1
ATOM 11963 C CA . THR D 1 88 ? 88.022 13.497 45.239 1.00 18.75 88 THR D CA 1
ATOM 11964 C C . THR D 1 88 ? 86.743 13.468 44.395 1.00 18.14 88 THR D C 1
ATOM 11965 O O . THR D 1 88 ? 86.617 14.199 43.414 1.00 18.51 88 THR D O 1
ATOM 11969 N N . GLY D 1 89 ? 85.799 12.621 44.784 1.00 17.26 89 GLY D N 1
ATOM 11970 C CA . GLY D 1 89 ? 84.545 12.529 44.060 1.00 16.79 89 GLY D CA 1
ATOM 11971 C C . GLY D 1 89 ? 83.691 13.770 44.277 1.00 17.35 89 GLY D C 1
ATOM 11972 O O . GLY D 1 89 ? 82.973 14.200 43.374 1.00 17.46 89 GLY D O 1
ATOM 11973 N N . GLU D 1 90 ? 83.775 14.362 45.465 1.00 16.52 90 GLU D N 1
ATOM 11974 C CA . GLU D 1 90 ? 82.982 15.550 45.755 1.00 16.86 90 GLU D CA 1
ATOM 11975 C C . GLU D 1 90 ? 83.486 16.776 44.998 1.00 17.24 90 GLU D C 1
ATOM 11976 O O . GLU D 1 90 ? 82.699 17.653 44.636 1.00 15.42 90 GLU D O 1
ATOM 11982 N N . ILE D 1 91 ? 84.792 16.851 44.757 1.00 16.68 91 ILE D N 1
ATOM 11983 C CA . ILE D 1 91 ? 85.327 17.989 44.013 1.00 17.01 91 ILE D CA 1
ATOM 11984 C C . ILE D 1 91 ? 84.799 17.916 42.579 1.00 15.96 91 ILE D C 1
ATOM 11985 O O . ILE D 1 91 ? 84.428 18.931 41.985 1.00 14.84 91 ILE D O 1
ATOM 11990 N N . ALA D 1 92 ? 84.754 16.707 42.031 1.00 15.67 92 ALA D N 1
ATOM 11991 C CA . ALA D 1 92 ? 84.247 16.503 40.681 1.00 14.83 92 ALA D CA 1
ATOM 11992 C C . ALA D 1 92 ? 82.757 16.880 40.642 1.00 15.03 92 ALA D C 1
ATOM 11993 O O . ALA D 1 92 ? 82.298 17.523 39.700 1.00 15.35 92 ALA D O 1
ATOM 11995 N N . ARG D 1 93 ? 82.010 16.471 41.664 1.00 14.74 93 ARG D N 1
ATOM 11996 C CA . ARG D 1 93 ? 80.581 16.785 41.742 1.00 15.35 93 ARG D CA 1
ATOM 11997 C C . ARG D 1 93 ? 80.421 18.307 41.766 1.00 14.95 93 ARG D C 1
ATOM 11998 O O . ARG D 1 93 ? 79.618 18.882 41.027 1.00 13.22 93 ARG D O 1
ATOM 12006 N N . THR D 1 94 ? 81.215 18.953 42.611 1.00 15.36 94 THR D N 1
ATOM 12007 C CA . THR D 1 94 ? 81.179 20.404 42.753 1.00 14.71 94 THR D CA 1
ATOM 12008 C C . THR D 1 94 ? 81.473 21.113 41.432 1.00 15.31 94 THR D C 1
ATOM 12009 O O . THR D 1 94 ? 80.767 22.051 41.046 1.00 14.86 94 THR D O 1
ATOM 12013 N N . ALA D 1 95 ? 82.518 20.667 40.741 1.00 15.08 95 ALA D N 1
ATOM 12014 C CA . ALA D 1 95 ? 82.906 21.267 39.470 1.00 15.23 95 ALA D CA 1
ATOM 12015 C C . ALA D 1 95 ? 81.845 21.042 38.392 1.00 16.27 95 ALA D C 1
ATOM 12016 O O . ALA D 1 95 ? 81.479 21.965 37.673 1.00 15.86 95 ALA D O 1
ATOM 12018 N N . ASN D 1 96 ? 81.345 19.819 38.273 1.00 17.19 96 ASN D N 1
ATOM 12019 C CA . ASN D 1 96 ? 80.331 19.550 37.261 1.00 17.44 96 ASN D CA 1
ATOM 12020 C C . ASN D 1 96 ? 79.012 20.242 37.593 1.00 17.36 96 ASN D C 1
ATOM 12021 O O . ASN D 1 96 ? 78.214 20.532 36.701 1.00 17.20 96 ASN D O 1
ATOM 12026 N N . GLN D 1 97 ? 78.790 20.512 38.873 1.00 16.57 97 GLN D N 1
ATOM 12027 C CA . GLN D 1 97 ? 77.576 21.197 39.304 1.00 15.74 97 GLN D CA 1
ATOM 12028 C C . GLN D 1 97 ? 77.647 22.631 38.781 1.00 16.24 97 GLN D C 1
ATOM 12029 O O . GLN D 1 97 ? 76.677 23.161 38.240 1.00 15.16 97 GLN D O 1
ATOM 12035 N N . LEU D 1 98 ? 78.810 23.251 38.939 1.00 15.30 98 LEU D N 1
ATOM 12036 C CA . LEU D 1 98 ? 79.020 24.611 38.461 1.00 16.01 98 LEU D CA 1
ATOM 12037 C C . LEU D 1 98 ? 78.830 24.673 36.940 1.00 16.06 98 LEU D C 1
ATOM 12038 O O . LEU D 1 98 ? 78.258 25.634 36.415 1.00 16.30 98 LEU D O 1
ATOM 12043 N N . ARG D 1 99 ? 79.301 23.645 36.241 1.00 15.65 99 ARG D N 1
ATOM 12044 C CA . ARG D 1 99 ? 79.176 23.587 34.789 1.00 15.99 99 ARG D CA 1
ATOM 12045 C C . ARG D 1 99 ? 77.727 23.405 34.368 1.00 15.28 99 ARG D C 1
ATOM 12046 O O . ARG D 1 99 ? 77.330 23.873 33.305 1.00 14.10 99 ARG D O 1
ATOM 12054 N N . LEU D 1 100 ? 76.937 22.717 35.188 1.00 14.99 100 LEU D N 1
ATOM 12055 C CA . LEU D 1 100 ? 75.533 22.533 34.860 1.00 14.99 100 LEU D CA 1
ATOM 12056 C C . LEU D 1 100 ? 74.875 23.912 34.832 1.00 14.98 100 LEU D C 1
ATOM 12057 O O . LEU D 1 100 ? 74.199 24.269 33.867 1.00 15.07 100 LEU D O 1
ATOM 12062 N N . PHE D 1 101 ? 75.089 24.700 35.881 1.00 13.67 101 PHE D N 1
ATOM 12063 C CA . PHE D 1 101 ? 74.487 26.021 35.922 1.00 13.38 101 PHE D CA 1
ATOM 12064 C C . PHE D 1 101 ? 75.058 26.926 34.835 1.00 13.14 101 PHE D C 1
ATOM 12065 O O . PHE D 1 101 ? 74.393 27.858 34.391 1.00 12.41 101 PHE D O 1
ATOM 12073 N N . ALA D 1 102 ? 76.280 26.642 34.393 1.00 13.62 102 ALA D N 1
ATOM 12074 C CA . ALA D 1 102 ? 76.874 27.426 33.320 1.00 14.30 102 ALA D CA 1
ATOM 12075 C C . ALA D 1 102 ? 76.021 27.167 32.075 1.00 15.08 102 ALA D C 1
ATOM 12076 O O . ALA D 1 102 ? 75.733 28.085 31.308 1.00 15.08 102 ALA D O 1
ATOM 12078 N N . ASP D 1 103 ? 75.608 25.914 31.879 1.00 15.93 103 ASP D N 1
ATOM 12079 C CA . ASP D 1 103 ? 74.768 25.566 30.728 1.00 17.53 103 ASP D CA 1
ATOM 12080 C C . ASP D 1 103 ? 73.411 26.260 30.855 1.00 18.02 103 ASP D C 1
ATOM 12081 O O . ASP D 1 103 ? 72.871 26.794 29.882 1.00 19.33 103 ASP D O 1
ATOM 12086 N N . VAL D 1 104 ? 72.850 26.225 32.058 1.00 18.84 104 VAL D N 1
ATOM 12087 C CA . VAL D 1 104 ? 71.554 26.841 32.314 1.00 17.61 104 VAL D CA 1
ATOM 12088 C C . VAL D 1 104 ? 71.572 28.328 31.972 1.00 18.89 104 VAL D C 1
ATOM 12089 O O . VAL D 1 104 ? 70.728 28.812 31.221 1.00 18.26 104 VAL D O 1
ATOM 12093 N N . VAL D 1 105 ? 72.541 29.048 32.525 1.00 20.13 105 VAL D N 1
ATOM 12094 C CA . VAL D 1 105 ? 72.657 30.479 32.280 1.00 21.00 105 VAL D CA 1
ATOM 12095 C C . VAL D 1 105 ? 72.849 30.751 30.794 1.00 21.72 105 VAL D C 1
ATOM 12096 O O . VAL D 1 105 ? 72.182 31.613 30.218 1.00 20.83 105 VAL D O 1
ATOM 12100 N N . ASN D 1 106 ? 73.757 30.001 30.176 1.00 22.16 106 ASN D N 1
ATOM 12101 C CA . ASN D 1 106 ? 74.047 30.175 28.759 1.00 22.28 106 ASN D CA 1
ATOM 12102 C C . ASN D 1 106 ? 72.812 29.975 27.879 1.00 21.26 106 ASN D C 1
ATOM 12103 O O . ASN D 1 106 ? 72.630 30.681 26.890 1.00 21.50 106 ASN D O 1
ATOM 12108 N N . SER D 1 107 ? 71.958 29.025 28.241 1.00 19.81 107 SER D N 1
ATOM 12109 C CA . SER D 1 107 ? 70.755 28.763 27.456 1.00 19.75 107 SER D CA 1
ATOM 12110 C C . SER D 1 107 ? 69.727 29.885 27.582 1.00 18.72 107 SER D C 1
ATOM 12111 O O . SER D 1 107 ? 68.855 30.025 26.730 1.00 18.70 107 SER D O 1
ATOM 12114 N N . GLY D 1 108 ? 69.818 30.671 28.651 1.00 18.32 108 GLY D N 1
ATOM 12115 C CA . GLY D 1 108 ? 68.871 31.757 28.847 1.00 17.77 108 GLY D CA 1
ATOM 12116 C C . GLY D 1 108 ? 67.482 31.290 29.252 1.00 17.65 108 GLY D C 1
ATOM 12117 O O . GLY D 1 108 ? 66.534 32.071 29.238 1.00 17.46 108 GLY D O 1
ATOM 12118 N N . SER D 1 109 ? 67.360 30.019 29.620 1.00 16.67 109 SER D N 1
ATOM 12119 C CA . SER D 1 109 ? 66.078 29.458 30.031 1.00 16.97 109 SER D CA 1
ATOM 12120 C C . SER D 1 109 ? 65.578 30.078 31.335 1.00 16.24 109 SER D C 1
ATOM 12121 O O . SER D 1 109 ? 64.378 30.294 31.511 1.00 15.97 109 SER D O 1
ATOM 12124 N N . TYR D 1 110 ? 66.507 30.369 32.238 1.00 15.47 110 TYR D N 1
ATOM 12125 C CA . TYR D 1 110 ? 66.177 30.938 33.539 1.00 14.86 110 TYR D CA 1
ATOM 12126 C C . TYR D 1 110 ? 65.415 32.256 33.449 1.00 15.52 110 TYR D C 1
ATOM 12127 O O . TYR D 1 110 ? 64.760 32.663 34.418 1.00 15.34 110 TYR D O 1
ATOM 12136 N N . HIS D 1 111 ? 65.511 32.928 32.302 1.00 15.21 111 HIS D N 1
ATOM 12137 C CA . HIS D 1 111 ? 64.809 34.193 32.102 1.00 16.64 111 HIS D CA 1
ATOM 12138 C C . HIS D 1 111 ? 63.300 33.976 32.216 1.00 16.44 111 HIS D C 1
ATOM 12139 O O . HIS D 1 111 ? 62.573 34.858 32.675 1.00 17.55 111 HIS D O 1
ATOM 12146 N N . GLN D 1 112 ? 62.847 32.797 31.792 1.00 15.86 112 GLN D N 1
ATOM 12147 C CA . GLN D 1 112 ? 61.426 32.444 31.800 1.00 16.54 112 GLN D CA 1
ATOM 12148 C C . GLN D 1 112 ? 60.610 33.514 31.064 1.00 15.86 112 GLN D C 1
ATOM 12149 O O . GLN D 1 112 ? 59.544 33.934 31.528 1.00 13.58 112 GLN D O 1
ATOM 12155 N N . ALA D 1 113 ? 61.121 33.949 29.915 1.00 14.65 113 ALA D N 1
ATOM 12156 C CA . ALA D 1 113 ? 60.459 34.975 29.114 1.00 14.35 113 ALA D CA 1
ATOM 12157 C C . ALA D 1 113 ? 59.024 34.611 28.742 1.00 13.69 113 ALA D C 1
ATOM 12158 O O . ALA D 1 113 ? 58.778 33.552 28.176 1.00 12.78 113 ALA D O 1
ATOM 12160 N N . ILE D 1 114 ? 58.089 35.502 29.060 1.00 13.74 114 ILE D N 1
ATOM 12161 C CA . ILE D 1 114 ? 56.676 35.305 28.749 1.00 15.14 114 ILE D CA 1
ATOM 12162 C C . ILE D 1 114 ? 56.153 36.581 28.080 1.00 16.37 114 ILE D C 1
ATOM 12163 O O . ILE D 1 114 ? 56.432 37.692 28.541 1.00 16.05 114 ILE D O 1
ATOM 12168 N N . LEU D 1 115 ? 55.402 36.424 26.993 1.00 16.93 115 LEU D N 1
ATOM 12169 C CA . LEU D 1 115 ? 54.874 37.569 26.254 1.00 18.04 115 LEU D CA 1
ATOM 12170 C C . LEU D 1 115 ? 53.364 37.518 26.028 1.00 19.04 115 LEU D C 1
ATOM 12171 O O . LEU D 1 115 ? 52.827 36.475 25.657 1.00 20.39 115 LEU D O 1
ATOM 12176 N N . ASP D 1 116 ? 52.686 38.644 26.244 1.00 19.78 116 ASP D N 1
ATOM 12177 C CA . ASP D 1 116 ? 51.250 38.746 25.970 1.00 20.94 116 ASP D CA 1
ATOM 12178 C C . ASP D 1 116 ? 51.176 39.567 24.680 1.00 22.10 116 ASP D C 1
ATOM 12179 O O . ASP D 1 116 ? 51.634 40.712 24.650 1.00 21.88 116 ASP D O 1
ATOM 12184 N N . THR D 1 117 ? 50.619 38.996 23.618 1.00 22.78 117 THR D N 1
ATOM 12185 C CA . THR D 1 117 ? 50.499 39.729 22.362 1.00 25.33 117 THR D CA 1
ATOM 12186 C C . THR D 1 117 ? 49.476 40.850 22.518 1.00 25.46 117 THR D C 1
ATOM 12187 O O . THR D 1 117 ? 48.338 40.613 22.914 1.00 26.31 117 THR D O 1
ATOM 12191 N N . PRO D 1 118 ? 49.871 42.093 22.202 1.00 26.32 118 PRO D N 1
ATOM 12192 C CA . PRO D 1 118 ? 48.950 43.222 22.325 1.00 26.98 118 PRO D CA 1
ATOM 12193 C C . PRO D 1 118 ? 47.818 43.178 21.308 1.00 28.45 118 PRO D C 1
ATOM 12194 O O . PRO D 1 118 ? 47.888 42.462 20.307 1.00 28.58 118 PRO D O 1
ATOM 12198 N N . ASN D 1 119 ? 46.769 43.943 21.587 1.00 29.61 119 ASN D N 1
ATOM 12199 C CA . ASN D 1 119 ? 45.612 44.038 20.711 1.00 30.47 119 ASN D CA 1
ATOM 12200 C C . ASN D 1 119 ? 45.034 45.435 20.918 1.00 31.62 119 ASN D C 1
ATOM 12201 O O . ASN D 1 119 ? 44.122 45.632 21.724 1.00 31.55 119 ASN D O 1
ATOM 12206 N N . PRO D 1 120 ? 45.576 46.428 20.192 1.00 32.93 120 PRO D N 1
ATOM 12207 C CA . PRO D 1 120 ? 45.157 47.831 20.265 1.00 34.03 120 PRO D CA 1
ATOM 12208 C C . PRO D 1 120 ? 43.721 48.151 19.862 1.00 35.25 120 PRO D C 1
ATOM 12209 O O . PRO D 1 120 ? 43.196 49.201 20.233 1.00 36.52 120 PRO D O 1
ATOM 12213 N N . THR D 1 121 ? 43.082 47.264 19.108 1.00 35.81 121 THR D N 1
ATOM 12214 C CA . THR D 1 121 ? 41.709 47.502 18.676 1.00 37.14 121 THR D CA 1
ATOM 12215 C C . THR D 1 121 ? 40.682 46.741 19.509 1.00 38.25 121 THR D C 1
ATOM 12216 O O . THR D 1 121 ? 39.557 46.504 19.058 1.00 38.55 121 THR D O 1
ATOM 12220 N N . ARG D 1 122 ? 41.057 46.358 20.726 1.00 38.60 122 ARG D N 1
ATOM 12221 C CA . ARG D 1 122 ? 40.122 45.641 21.594 1.00 39.08 122 ARG D CA 1
ATOM 12222 C C . ARG D 1 122 ? 39.203 46.635 22.298 1.00 39.82 122 ARG D C 1
ATOM 12223 O O . ARG D 1 122 ? 39.656 47.687 22.771 1.00 39.98 122 ARG D O 1
ATOM 12231 N N . ALA D 1 123 ? 37.915 46.309 22.340 1.00 40.44 123 ALA D N 1
ATOM 12232 C CA . ALA D 1 123 ? 36.927 47.148 23.008 1.00 41.04 123 ALA D CA 1
ATOM 12233 C C . ALA D 1 123 ? 36.433 46.392 24.244 1.00 41.10 123 ALA D C 1
ATOM 12234 O O . ALA D 1 123 ? 36.340 45.160 24.237 1.00 41.30 123 ALA D O 1
ATOM 12236 N N . PRO D 1 124 ? 36.081 47.113 25.318 1.00 41.26 124 PRO D N 1
ATOM 12237 C CA . PRO D 1 124 ? 36.100 48.563 25.530 1.00 40.88 124 PRO D CA 1
ATOM 12238 C C . PRO D 1 124 ? 37.513 49.134 25.544 1.00 40.63 124 PRO D C 1
ATOM 12239 O O . PRO D 1 124 ? 37.799 50.141 24.901 1.00 40.32 124 PRO D O 1
ATOM 12243 N N . LEU D 1 125 ? 38.389 48.473 26.296 1.00 39.58 125 LEU D N 1
ATOM 12244 C CA . LEU D 1 125 ? 39.788 48.882 26.441 1.00 38.47 125 LEU D CA 1
ATOM 12245 C C . LEU D 1 125 ? 40.753 47.965 25.692 1.00 36.96 125 LEU D C 1
ATOM 12246 O O . LEU D 1 125 ? 40.589 46.744 25.679 1.00 36.63 125 LEU D O 1
ATOM 12251 N N . PRO D 1 126 ? 41.781 48.549 25.061 1.00 35.35 126 PRO D N 1
ATOM 12252 C CA . PRO D 1 126 ? 42.773 47.783 24.305 1.00 34.02 126 PRO D CA 1
ATOM 12253 C C . PRO D 1 126 ? 43.672 46.921 25.191 1.00 32.46 126 PRO D C 1
ATOM 12254 O O . PRO D 1 126 ? 43.894 47.219 26.369 1.00 31.49 126 PRO D O 1
ATOM 12258 N N . LYS D 1 127 ? 44.187 45.846 24.607 1.00 30.75 127 LYS D N 1
ATOM 12259 C CA . LYS D 1 127 ? 45.081 44.945 25.318 1.00 28.66 127 LYS D CA 1
ATOM 12260 C C . LYS D 1 127 ? 46.519 45.429 25.135 1.00 26.32 127 LYS D C 1
ATOM 12261 O O . LYS D 1 127 ? 47.028 45.475 24.018 1.00 26.15 127 LYS D O 1
ATOM 12267 N N . PRO D 1 128 ? 47.187 45.799 26.236 1.00 24.11 128 PRO D N 1
ATOM 12268 C CA . PRO D 1 128 ? 48.565 46.282 26.188 1.00 22.60 128 PRO D CA 1
ATOM 12269 C C . PRO D 1 128 ? 49.609 45.198 25.907 1.00 21.46 128 PRO D C 1
ATOM 12270 O O . PRO D 1 128 ? 49.358 44.001 26.059 1.00 19.79 128 PRO D O 1
ATOM 12274 N N . ASP D 1 129 ? 50.783 45.651 25.489 1.00 20.39 129 ASP D N 1
ATOM 12275 C CA . ASP D 1 129 ? 51.910 44.783 25.190 1.00 20.29 129 ASP D CA 1
ATOM 12276 C C . ASP D 1 129 ? 52.603 44.535 26.529 1.00 19.05 129 ASP D C 1
ATOM 12277 O O . ASP D 1 129 ? 53.173 45.458 27.114 1.00 18.55 129 ASP D O 1
ATOM 12282 N N . ILE D 1 130 ? 52.540 43.304 27.027 1.00 18.30 130 ILE D N 1
ATOM 12283 C CA . ILE D 1 130 ? 53.183 42.988 28.300 1.00 16.80 130 ILE D CA 1
ATOM 12284 C C . ILE D 1 130 ? 54.166 41.834 28.152 1.00 16.64 130 ILE D C 1
ATOM 12285 O O . ILE D 1 130 ? 53.847 40.794 27.570 1.00 16.61 130 ILE D O 1
ATOM 12290 N N . ARG D 1 131 ? 55.369 42.026 28.682 1.00 15.65 131 ARG D N 1
ATOM 12291 C CA . ARG D 1 131 ? 56.416 41.009 28.611 1.00 15.52 131 ARG D CA 1
ATOM 12292 C C . ARG D 1 131 ? 57.102 40.897 29.970 1.00 15.09 131 ARG D C 1
ATOM 12293 O O . ARG D 1 131 ? 57.371 41.914 30.616 1.00 15.47 131 ARG D O 1
ATOM 12301 N N . ARG D 1 132 ? 57.394 39.674 30.406 1.00 13.94 132 ARG D N 1
ATOM 12302 C CA . ARG D 1 132 ? 58.047 39.496 31.702 1.00 13.61 132 ARG D CA 1
ATOM 12303 C C . ARG D 1 132 ? 59.223 38.530 31.685 1.00 12.11 132 ARG D C 1
ATOM 12304 O O . ARG D 1 132 ? 59.288 37.612 30.869 1.00 12.53 132 ARG D O 1
ATOM 12312 N N . GLN D 1 133 ? 60.155 38.749 32.602 1.00 12.37 133 GLN D N 1
ATOM 12313 C CA . GLN D 1 133 ? 61.329 37.895 32.726 1.00 13.14 133 GLN D CA 1
ATOM 12314 C C . GLN D 1 133 ? 61.735 37.871 34.186 1.00 13.07 133 GLN D C 1
ATOM 12315 O O . GLN D 1 133 ? 61.260 38.680 34.984 1.00 13.44 133 GLN D O 1
ATOM 12321 N N . GLN D 1 134 ? 62.633 36.952 34.524 1.00 14.27 134 GLN D N 1
ATOM 12322 C CA . GLN D 1 134 ? 63.139 36.815 35.884 1.00 15.27 134 GLN D CA 1
ATOM 12323 C C . GLN D 1 134 ? 64.479 37.541 35.991 1.00 14.90 134 GLN D C 1
ATOM 12324 O O . GLN D 1 134 ? 65.285 37.487 35.061 1.00 15.39 134 GLN D O 1
ATOM 12330 N N . ILE D 1 135 ? 64.709 38.222 37.113 1.00 12.83 135 ILE D N 1
ATOM 12331 C CA . ILE D 1 135 ? 65.976 38.910 37.348 1.00 11.60 135 ILE D CA 1
ATOM 12332 C C . ILE D 1 135 ? 66.421 38.601 38.776 1.00 11.81 135 ILE D C 1
ATOM 12333 O O . ILE D 1 135 ? 65.594 38.265 39.627 1.00 10.47 135 ILE D O 1
ATOM 12338 N N . ALA D 1 136 ? 67.719 38.736 39.031 1.00 10.40 136 ALA D N 1
ATOM 12339 C CA . ALA D 1 136 ? 68.296 38.455 40.337 1.00 11.47 136 ALA D CA 1
ATOM 12340 C C . ALA D 1 136 ? 67.749 39.308 41.484 1.00 12.50 136 ALA D C 1
ATOM 12341 O O . ALA D 1 136 ? 67.540 40.516 41.347 1.00 12.28 136 ALA D O 1
ATOM 12343 N N . LEU D 1 137 ? 67.532 38.658 42.623 1.00 13.34 137 LEU D N 1
ATOM 12344 C CA . LEU D 1 137 ? 67.025 39.312 43.824 1.00 12.49 137 LEU D CA 1
ATOM 12345 C C . LEU D 1 137 ? 68.045 40.287 44.401 1.00 13.43 137 LEU D C 1
ATOM 12346 O O . LEU D 1 137 ? 67.677 41.314 44.960 1.00 12.56 137 LEU D O 1
ATOM 12351 N N . GLY D 1 138 ? 69.326 39.951 44.262 1.00 13.48 138 GLY D N 1
ATOM 12352 C CA . GLY D 1 138 ? 70.386 40.789 44.799 1.00 12.71 138 GLY D CA 1
ATOM 12353 C C . GLY D 1 138 ? 71.369 39.922 45.575 1.00 11.64 138 GLY D C 1
ATOM 12354 O O . GLY D 1 138 ? 71.377 38.706 45.387 1.00 12.97 138 GLY D O 1
ATOM 12355 N N . PRO D 1 139 ? 72.211 40.502 46.449 1.00 12.51 139 PRO D N 1
ATOM 12356 C CA . PRO D 1 139 ? 73.181 39.713 47.222 1.00 11.64 139 PRO D CA 1
ATOM 12357 C C . PRO D 1 139 ? 72.542 38.578 48.017 1.00 12.52 139 PRO D C 1
ATOM 12358 O O . PRO D 1 139 ? 71.500 38.760 48.653 1.00 12.64 139 PRO D O 1
ATOM 12362 N N . VAL D 1 140 ? 73.175 37.408 47.986 1.00 12.23 140 VAL D N 1
ATOM 12363 C CA . VAL D 1 140 ? 72.672 36.237 48.701 1.00 11.17 140 VAL D CA 1
ATOM 12364 C C . VAL D 1 140 ? 73.677 35.739 49.738 1.00 11.27 140 VAL D C 1
ATOM 12365 O O . VAL D 1 140 ? 74.872 35.642 49.457 1.00 11.80 140 VAL D O 1
ATOM 12369 N N . ALA D 1 141 ? 73.190 35.420 50.936 1.00 10.38 141 ALA D N 1
ATOM 12370 C CA . ALA D 1 141 ? 74.057 34.896 51.987 1.00 9.84 141 ALA D CA 1
ATOM 12371 C C . ALA D 1 141 ? 73.949 33.375 51.951 1.00 10.21 141 ALA D C 1
ATOM 12372 O O . ALA D 1 141 ? 72.852 32.828 51.832 1.00 9.72 141 ALA D O 1
ATOM 12374 N N . VAL D 1 142 ? 75.088 32.697 52.051 1.00 10.24 142 VAL D N 1
ATOM 12375 C CA . VAL D 1 142 ? 75.120 31.243 52.013 1.00 9.98 142 VAL D CA 1
ATOM 12376 C C . VAL D 1 142 ? 75.837 30.609 53.200 1.00 9.95 142 VAL D C 1
ATOM 12377 O O . VAL D 1 142 ? 76.955 30.988 53.531 1.00 9.89 142 VAL D O 1
ATOM 12381 N N . PHE D 1 143 ? 75.179 29.645 53.840 1.00 11.13 143 PHE D N 1
ATOM 12382 C CA . PHE D 1 143 ? 75.762 28.899 54.959 1.00 11.92 143 PHE D CA 1
ATOM 12383 C C . PHE D 1 143 ? 75.981 27.469 54.440 1.00 12.69 143 PHE D C 1
ATOM 12384 O O . PHE D 1 143 ? 75.021 26.766 54.102 1.00 11.19 143 PHE D O 1
ATOM 12392 N N . GLY D 1 144 ? 77.239 27.043 54.375 1.00 13.65 144 GLY D N 1
ATOM 12393 C CA . GLY D 1 144 ? 77.548 25.712 53.884 1.00 13.89 144 GLY D CA 1
ATOM 12394 C C . GLY D 1 144 ? 77.298 24.572 54.854 1.00 15.72 144 GLY D C 1
ATOM 12395 O O . GLY D 1 144 ? 77.195 24.777 56.063 1.00 17.04 144 GLY D O 1
ATOM 12396 N N . ALA D 1 145 ? 77.204 23.359 54.315 1.00 15.98 145 ALA D N 1
ATOM 12397 C CA . ALA D 1 145 ? 76.967 22.157 55.111 1.00 16.21 145 ALA D CA 1
ATOM 12398 C C . ALA D 1 145 ? 78.279 21.578 55.639 1.00 16.79 145 ALA D C 1
ATOM 12399 O O . ALA D 1 145 ? 79.305 21.611 54.956 1.00 17.78 145 ALA D O 1
ATOM 12401 N N . SER D 1 146 ? 78.247 21.045 56.854 1.00 16.96 146 SER D N 1
ATOM 12402 C CA . SER D 1 146 ? 79.447 20.460 57.443 1.00 16.60 146 SER D CA 1
ATOM 12403 C C . SER D 1 146 ? 79.739 19.080 56.847 1.00 15.67 146 SER D C 1
ATOM 12404 O O . SER D 1 146 ? 80.895 18.714 56.674 1.00 14.91 146 SER D O 1
ATOM 12407 N N . ASN D 1 147 ? 78.692 18.323 56.521 1.00 16.41 147 ASN D N 1
ATOM 12408 C CA . ASN D 1 147 ? 78.871 16.972 55.979 1.00 17.68 147 ASN D CA 1
ATOM 12409 C C . ASN D 1 147 ? 79.249 16.887 54.503 1.00 17.05 147 ASN D C 1
ATOM 12410 O O . ASN D 1 147 ? 79.623 15.816 54.025 1.00 16.96 147 ASN D O 1
ATOM 12415 N N . PHE D 1 148 ? 79.131 18.001 53.781 1.00 16.70 148 PHE D N 1
ATOM 12416 C CA . PHE D 1 148 ? 79.524 18.072 52.365 1.00 16.38 148 PHE D CA 1
ATOM 12417 C C . PHE D 1 148 ? 80.306 19.373 52.196 1.00 16.65 148 PHE D C 1
ATOM 12418 O O . PHE D 1 148 ? 79.844 20.329 51.569 1.00 16.89 148 PHE D O 1
ATOM 12426 N N . PRO D 1 149 ? 81.524 19.410 52.756 1.00 16.66 149 PRO D N 1
ATOM 12427 C CA . PRO D 1 149 ? 82.452 20.547 52.744 1.00 16.09 149 PRO D CA 1
ATOM 12428 C C . PRO D 1 149 ? 82.776 21.148 51.387 1.00 16.05 149 PRO D C 1
ATOM 12429 O O . PRO D 1 149 ? 83.364 22.221 51.315 1.00 16.30 149 PRO D O 1
ATOM 12433 N N . LEU D 1 150 ? 82.398 20.466 50.313 1.00 16.70 150 LEU D N 1
ATOM 12434 C CA . LEU D 1 150 ? 82.674 20.986 48.981 1.00 16.16 150 LEU D CA 1
ATOM 12435 C C . LEU D 1 150 ? 81.408 21.231 48.153 1.00 16.55 150 LEU D C 1
ATOM 12436 O O . LEU D 1 150 ? 81.127 22.366 47.771 1.00 17.72 150 LEU D O 1
ATOM 12441 N N . ALA D 1 151 ? 80.636 20.179 47.897 1.00 15.13 151 ALA D N 1
ATOM 12442 C CA . ALA D 1 151 ? 79.427 20.286 47.081 1.00 14.53 151 ALA D CA 1
ATOM 12443 C C . ALA D 1 151 ? 78.271 21.100 47.674 1.00 13.44 151 ALA D C 1
ATOM 12444 O O . ALA D 1 151 ? 77.411 21.570 46.935 1.00 13.43 151 ALA D O 1
ATOM 12446 N N . PHE D 1 152 ? 78.238 21.247 48.996 1.00 12.51 152 PHE D N 1
ATOM 12447 C CA . PHE D 1 152 ? 77.181 22.014 49.653 1.00 13.46 152 PHE D CA 1
ATOM 12448 C C . PHE D 1 152 ? 77.766 23.136 50.502 1.00 13.05 152 PHE D C 1
ATOM 12449 O O . PHE D 1 152 ? 77.159 23.550 51.490 1.00 12.42 152 PHE D O 1
ATOM 12457 N N . SER D 1 153 ? 78.933 23.644 50.123 1.00 13.25 153 SER D N 1
ATOM 12458 C CA . SER D 1 153 ? 79.535 24.695 50.918 1.00 14.10 153 SER D CA 1
ATOM 12459 C C . SER D 1 153 ? 79.951 25.948 50.143 1.00 14.05 153 SER D C 1
ATOM 12460 O O . SER D 1 153 ? 79.180 26.459 49.330 1.00 13.04 153 SER D O 1
ATOM 12463 N N . ALA D 1 154 ? 81.165 26.435 50.394 1.00 13.53 154 ALA D N 1
ATOM 12464 C CA . ALA D 1 154 ? 81.662 27.656 49.754 1.00 13.86 154 ALA D CA 1
ATOM 12465 C C . ALA D 1 154 ? 81.353 27.784 48.264 1.00 14.22 154 ALA D C 1
ATOM 12466 O O . ALA D 1 154 ? 80.907 28.841 47.807 1.00 13.07 154 ALA D O 1
ATOM 12468 N N . ALA D 1 155 ? 81.603 26.726 47.501 1.00 13.96 155 ALA D N 1
ATOM 12469 C CA . ALA D 1 155 ? 81.329 26.760 46.063 1.00 13.75 155 ALA D CA 1
ATOM 12470 C C . ALA D 1 155 ? 80.274 25.707 45.743 1.00 13.03 155 ALA D C 1
ATOM 12471 O O . ALA D 1 155 ? 80.201 25.195 44.619 1.00 12.07 155 ALA D O 1
ATOM 12473 N N . GLY D 1 156 ? 79.447 25.409 46.744 1.00 12.88 156 GLY D N 1
ATOM 12474 C CA . GLY D 1 156 ? 78.398 24.411 46.600 1.00 12.75 156 GLY D CA 1
ATOM 12475 C C . GLY D 1 156 ? 77.198 24.816 45.762 1.00 11.77 156 GLY D C 1
ATOM 12476 O O . GLY D 1 156 ? 77.221 25.833 45.077 1.00 12.96 156 GLY D O 1
ATOM 12477 N N . GLY D 1 157 ? 76.146 24.005 45.830 1.00 12.16 157 GLY D N 1
ATOM 12478 C CA . GLY D 1 157 ? 74.936 24.248 45.063 1.00 11.52 157 GLY D CA 1
ATOM 12479 C C . GLY D 1 157 ? 74.251 25.587 45.248 1.00 12.87 157 GLY D C 1
ATOM 12480 O O . GLY D 1 157 ? 73.714 26.157 44.286 1.00 10.77 157 GLY D O 1
ATOM 12481 N N . ASP D 1 158 ? 74.244 26.093 46.476 1.00 12.66 158 ASP D N 1
ATOM 12482 C CA . ASP D 1 158 ? 73.612 27.378 46.730 1.00 13.34 158 ASP D CA 1
ATOM 12483 C C . ASP D 1 158 ? 74.428 28.505 46.092 1.00 11.99 158 ASP D C 1
ATOM 12484 O O . ASP D 1 158 ? 73.870 29.366 45.414 1.00 12.24 158 ASP D O 1
ATOM 12489 N N . THR D 1 159 ? 75.747 28.489 46.291 1.00 10.89 159 THR D N 1
ATOM 12490 C CA . THR D 1 159 ? 76.608 29.521 45.708 1.00 10.99 159 THR D CA 1
ATOM 12491 C C . THR D 1 159 ? 76.558 29.471 44.177 1.00 12.04 159 THR D C 1
ATOM 12492 O O . THR D 1 159 ? 76.407 30.501 43.514 1.00 13.10 159 THR D O 1
ATOM 12496 N N . ALA D 1 160 ? 76.686 28.267 43.623 1.00 12.18 160 ALA D N 1
ATOM 12497 C CA . ALA D 1 160 ? 76.681 28.084 42.176 1.00 11.78 160 ALA D CA 1
ATOM 12498 C C . ALA D 1 160 ? 75.395 28.574 41.528 1.00 12.87 160 ALA D C 1
ATOM 12499 O O . ALA D 1 160 ? 75.443 29.301 40.532 1.00 13.36 160 ALA D O 1
ATOM 12501 N N . SER D 1 161 ? 74.249 28.180 42.082 1.00 10.64 161 SER D N 1
ATOM 12502 C CA . SER D 1 161 ? 72.971 28.608 41.518 1.00 10.73 161 SER D CA 1
ATOM 12503 C C . SER D 1 161 ? 72.720 30.112 41.700 1.00 10.02 161 SER D C 1
ATOM 12504 O O . SER D 1 161 ? 72.091 30.751 40.849 1.00 9.57 161 SER D O 1
ATOM 12507 N N . ALA D 1 162 ? 73.204 30.681 42.802 1.00 9.71 162 ALA D N 1
ATOM 12508 C CA . ALA D 1 162 ? 73.016 32.115 43.047 1.00 10.59 162 ALA D CA 1
ATOM 12509 C C . ALA D 1 162 ? 73.854 32.946 42.074 1.00 10.00 162 ALA D C 1
ATOM 12510 O O . ALA D 1 162 ? 73.369 33.932 41.515 1.00 8.92 162 ALA D O 1
ATOM 12512 N N . LEU D 1 163 ? 75.111 32.552 41.872 1.00 9.66 163 LEU D N 1
ATOM 12513 C CA . LEU D 1 163 ? 75.972 33.280 40.943 1.00 10.67 163 LEU D CA 1
ATOM 12514 C C . LEU D 1 163 ? 75.364 33.157 39.548 1.00 10.73 163 LEU D C 1
ATOM 12515 O O . LEU D 1 163 ? 75.370 34.111 38.778 1.00 11.27 163 LEU D O 1
ATOM 12520 N N . ALA D 1 164 ? 74.830 31.977 39.241 1.00 10.46 164 ALA D N 1
ATOM 12521 C CA . ALA D 1 164 ? 74.215 31.733 37.944 1.00 11.94 164 ALA D CA 1
ATOM 12522 C C . ALA D 1 164 ? 73.024 32.672 37.717 1.00 12.17 164 ALA D C 1
ATOM 12523 O O . ALA D 1 164 ? 72.836 33.204 36.627 1.00 12.71 164 ALA D O 1
ATOM 12525 N N . ALA D 1 165 ? 72.226 32.871 38.762 1.00 12.90 165 ALA D N 1
ATOM 12526 C CA . ALA D 1 165 ? 71.053 33.735 38.685 1.00 12.66 165 ALA D CA 1
ATOM 12527 C C . ALA D 1 165 ? 71.448 35.203 38.546 1.00 12.71 165 ALA D C 1
ATOM 12528 O O . ALA D 1 165 ? 70.636 36.048 38.159 1.00 12.34 165 ALA D O 1
ATOM 12530 N N . GLY D 1 166 ? 72.701 35.502 38.863 1.00 12.84 166 GLY D N 1
ATOM 12531 C CA . GLY D 1 166 ? 73.174 36.866 38.757 1.00 12.56 166 GLY D CA 1
ATOM 12532 C C . GLY D 1 166 ? 73.239 37.582 40.089 1.00 12.71 166 GLY D C 1
ATOM 12533 O O . GLY D 1 166 ? 73.243 38.812 40.130 1.00 11.81 166 GLY D O 1
ATOM 12534 N N . CYS D 1 167 ? 73.301 36.817 41.176 1.00 11.71 167 CYS D N 1
ATOM 12535 C CA . CYS D 1 167 ? 73.362 37.388 42.516 1.00 11.57 167 CYS D CA 1
ATOM 12536 C C . CYS D 1 167 ? 74.756 37.314 43.119 1.00 12.48 167 CYS D C 1
ATOM 12537 O O . CYS D 1 167 ? 75.413 36.276 43.045 1.00 12.85 167 CYS D O 1
ATOM 12540 N N . PRO D 1 168 ? 75.231 38.418 43.719 1.00 11.34 168 PRO D N 1
ATOM 12541 C CA . PRO D 1 168 ? 76.560 38.369 44.335 1.00 10.94 168 PRO D CA 1
ATOM 12542 C C . PRO D 1 168 ? 76.376 37.416 45.523 1.00 11.41 168 PRO D C 1
ATOM 12543 O O . PRO D 1 168 ? 75.263 37.278 46.043 1.00 10.83 168 PRO D O 1
ATOM 12547 N N . VAL D 1 169 ? 77.445 36.765 45.961 1.00 12.02 169 VAL D N 1
ATOM 12548 C CA . VAL D 1 169 ? 77.334 35.832 47.072 1.00 11.69 169 VAL D CA 1
ATOM 12549 C C . VAL D 1 169 ? 78.281 36.116 48.238 1.00 11.76 169 VAL D C 1
ATOM 12550 O O . VAL D 1 169 ? 79.453 36.440 48.039 1.00 11.70 169 VAL D O 1
ATOM 12554 N N . ILE D 1 170 ? 77.753 36.012 49.454 1.00 10.68 170 ILE D N 1
ATOM 12555 C CA . ILE D 1 170 ? 78.554 36.180 50.658 1.00 9.87 170 ILE D CA 1
ATOM 12556 C C . ILE D 1 170 ? 78.381 34.892 51.446 1.00 11.09 170 ILE D C 1
ATOM 12557 O O . ILE D 1 170 ? 77.273 34.559 51.882 1.00 12.24 170 ILE D O 1
ATOM 12562 N N . VAL D 1 171 ? 79.472 34.152 51.614 1.00 11.88 171 VAL D N 1
ATOM 12563 C CA . VAL D 1 171 ? 79.420 32.893 52.338 1.00 10.90 171 VAL D CA 1
ATOM 12564 C C . VAL D 1 171 ? 79.895 33.025 53.774 1.00 12.60 171 VAL D C 1
ATOM 12565 O O . VAL D 1 171 ? 80.961 33.591 54.036 1.00 14.03 171 VAL D O 1
ATOM 12569 N N . LYS D 1 172 ? 79.094 32.523 54.709 1.00 11.25 172 LYS D N 1
ATOM 12570 C CA . LYS D 1 172 ? 79.495 32.536 56.110 1.00 11.82 172 LYS D CA 1
ATOM 12571 C C . LYS D 1 172 ? 80.153 31.173 56.250 1.00 11.71 172 LYS D C 1
ATOM 12572 O O . LYS D 1 172 ? 79.464 30.165 56.406 1.00 10.23 172 LYS D O 1
ATOM 12578 N N . GLY D 1 173 ? 81.482 31.147 56.170 1.00 12.43 173 GLY D N 1
ATOM 12579 C CA . GLY D 1 173 ? 82.216 29.894 56.255 1.00 11.95 173 GLY D CA 1
ATOM 12580 C C . GLY D 1 173 ? 81.919 29.035 57.469 1.00 12.74 173 GLY D C 1
ATOM 12581 O O . GLY D 1 173 ? 81.909 29.516 58.600 1.00 13.96 173 GLY D O 1
ATOM 12582 N N . HIS D 1 174 ? 81.683 27.749 57.239 1.00 13.46 174 HIS D N 1
ATOM 12583 C CA . HIS D 1 174 ? 81.403 26.827 58.336 1.00 13.50 174 HIS D CA 1
ATOM 12584 C C . HIS D 1 174 ? 82.675 26.653 59.176 1.00 13.61 174 HIS D C 1
ATOM 12585 O O . HIS D 1 174 ? 83.752 26.400 58.638 1.00 13.77 174 HIS D O 1
ATOM 12592 N N . THR D 1 175 ? 82.557 26.803 60.490 1.00 13.03 175 THR D N 1
ATOM 12593 C CA . THR D 1 175 ? 83.717 26.660 61.361 1.00 14.02 175 THR D CA 1
ATOM 12594 C C . THR D 1 175 ? 84.294 25.249 61.368 1.00 13.13 175 THR D C 1
ATOM 12595 O O . THR D 1 175 ? 85.392 25.040 61.875 1.00 13.07 175 THR D O 1
ATOM 12599 N N . ALA D 1 176 ? 83.569 24.289 60.797 1.00 13.70 176 ALA D N 1
ATOM 12600 C CA . ALA D 1 176 ? 84.050 22.906 60.755 1.00 13.78 176 ALA D CA 1
ATOM 12601 C C . ALA D 1 176 ? 85.124 22.662 59.689 1.00 14.11 176 ALA D C 1
ATOM 12602 O O . ALA D 1 176 ? 85.864 21.684 59.773 1.00 14.91 176 ALA D O 1
ATOM 12604 N N . HIS D 1 177 ? 85.204 23.528 58.684 1.00 13.12 177 HIS D N 1
ATOM 12605 C CA . HIS D 1 177 ? 86.220 23.376 57.638 1.00 12.87 177 HIS D CA 1
ATOM 12606 C C . HIS D 1 177 ? 86.671 24.712 57.042 1.00 12.62 177 HIS D C 1
ATOM 12607 O O . HIS D 1 177 ? 86.602 24.916 55.830 1.00 14.38 177 HIS D O 1
ATOM 12614 N N . PRO D 1 178 ? 87.178 25.626 57.885 1.00 12.04 178 PRO D N 1
ATOM 12615 C CA . PRO D 1 178 ? 87.636 26.945 57.436 1.00 11.29 178 PRO D CA 1
ATOM 12616 C C . PRO D 1 178 ? 88.767 26.930 56.411 1.00 12.39 178 PRO D C 1
ATOM 12617 O O . PRO D 1 178 ? 88.801 27.778 55.511 1.00 10.60 178 PRO D O 1
ATOM 12621 N N . GLY D 1 179 ? 89.697 25.985 56.560 1.00 11.23 179 GLY D N 1
ATOM 12622 C CA . GLY D 1 179 ? 90.811 25.887 55.633 1.00 11.68 179 GLY D CA 1
ATOM 12623 C C . GLY D 1 179 ? 90.339 25.473 54.249 1.00 13.25 179 GLY D C 1
ATOM 12624 O O . GLY D 1 179 ? 90.840 25.959 53.228 1.00 14.32 179 GLY D O 1
ATOM 12625 N N . THR D 1 180 ? 89.369 24.569 54.207 1.00 13.75 180 THR D N 1
ATOM 12626 C CA . THR D 1 180 ? 88.832 24.098 52.938 1.00 13.62 180 THR D CA 1
ATOM 12627 C C . THR D 1 180 ? 88.157 25.262 52.224 1.00 14.34 180 THR D C 1
ATOM 12628 O O . THR D 1 180 ? 88.398 25.497 51.046 1.00 14.66 180 THR D O 1
ATOM 12632 N N . SER D 1 181 ? 87.307 25.988 52.948 1.00 14.16 181 SER D N 1
ATOM 12633 C CA . SER D 1 181 ? 86.603 27.130 52.377 1.00 14.10 181 SER D CA 1
ATOM 12634 C C . SER D 1 181 ? 87.575 28.199 51.880 1.00 14.27 181 SER D C 1
ATOM 12635 O O . SER D 1 181 ? 87.351 28.799 50.825 1.00 13.98 181 SER D O 1
ATOM 12638 N N . GLN D 1 182 ? 88.653 28.433 52.629 1.00 13.31 182 GLN D N 1
ATOM 12639 C CA . GLN D 1 182 ? 89.644 29.436 52.228 1.00 14.78 182 GLN D CA 1
ATOM 12640 C C . GLN D 1 182 ? 90.258 29.105 50.865 1.00 14.46 182 GLN D C 1
ATOM 12641 O O . GLN D 1 182 ? 90.367 29.972 49.993 1.00 13.63 182 GLN D O 1
ATOM 12647 N N . ILE D 1 183 ? 90.653 27.851 50.681 1.00 14.46 183 ILE D N 1
ATOM 12648 C CA . ILE D 1 183 ? 91.239 27.443 49.416 1.00 14.92 183 ILE D CA 1
ATOM 12649 C C . ILE D 1 183 ? 90.210 27.637 48.310 1.00 15.01 183 ILE D C 1
ATOM 12650 O O . ILE D 1 183 ? 90.528 28.155 47.247 1.00 16.88 183 ILE D O 1
ATOM 12655 N N . VAL D 1 184 ? 88.970 27.233 48.565 1.00 15.04 184 VAL D N 1
ATOM 12656 C CA . VAL D 1 184 ? 87.912 27.385 47.571 1.00 14.11 184 VAL D CA 1
ATOM 12657 C C . VAL D 1 184 ? 87.701 28.866 47.249 1.00 14.08 184 VAL D C 1
ATOM 12658 O O . VAL D 1 184 ? 87.484 29.230 46.098 1.00 14.20 184 VAL D O 1
ATOM 12662 N N . ALA D 1 185 ? 87.762 29.719 48.267 1.00 14.05 185 ALA D N 1
ATOM 12663 C CA . ALA D 1 185 ? 87.593 31.158 48.055 1.00 14.71 185 ALA D CA 1
ATOM 12664 C C . ALA D 1 185 ? 88.739 31.704 47.207 1.00 15.26 185 ALA D C 1
ATOM 12665 O O . ALA D 1 185 ? 88.544 32.610 46.395 1.00 15.22 185 ALA D O 1
ATOM 12667 N N . GLU D 1 186 ? 89.936 31.159 47.402 1.00 14.86 186 GLU D N 1
ATOM 12668 C CA . GLU D 1 186 ? 91.090 31.600 46.630 1.00 15.31 186 GLU D CA 1
ATOM 12669 C C . GLU D 1 186 ? 90.876 31.233 45.165 1.00 14.35 186 GLU D C 1
ATOM 12670 O O . GLU D 1 186 ? 91.265 31.978 44.270 1.00 15.53 186 GLU D O 1
ATOM 12676 N N . CYS D 1 187 ? 90.239 30.090 44.930 1.00 12.55 187 CYS D N 1
ATOM 12677 C CA . CYS D 1 187 ? 89.954 29.650 43.575 1.00 13.25 187 CYS D CA 1
ATOM 12678 C C . CYS D 1 187 ? 88.981 30.613 42.903 1.00 13.52 187 CYS D C 1
ATOM 12679 O O . CYS D 1 187 ? 89.178 31.010 41.758 1.00 14.21 187 CYS D O 1
ATOM 12682 N N . ILE D 1 188 ? 87.925 30.990 43.618 1.00 12.75 188 ILE D N 1
ATOM 12683 C CA . ILE D 1 188 ? 86.940 31.900 43.053 1.00 12.83 188 ILE D CA 1
ATOM 12684 C C . ILE D 1 188 ? 87.572 33.263 42.820 1.00 14.46 188 ILE D C 1
ATOM 12685 O O . ILE D 1 188 ? 87.263 33.940 41.841 1.00 14.24 188 ILE D O 1
ATOM 12690 N N . GLU D 1 189 ? 88.468 33.662 43.715 1.00 15.24 189 GLU D N 1
ATOM 12691 C CA . GLU D 1 189 ? 89.158 34.932 43.555 1.00 16.72 189 GLU D CA 1
ATOM 12692 C C . GLU D 1 189 ? 89.962 34.898 42.252 1.00 17.86 189 GLU D C 1
ATOM 12693 O O . GLU D 1 189 ? 89.979 35.881 41.513 1.00 18.36 189 GLU D O 1
ATOM 12699 N N . GLN D 1 190 ? 90.619 33.770 41.972 1.00 18.32 190 GLN D N 1
ATOM 12700 C CA . GLN D 1 190 ? 91.403 33.642 40.749 1.00 19.44 190 GLN D CA 1
ATOM 12701 C C . GLN D 1 190 ? 90.509 33.698 39.522 1.00 18.73 190 GLN D C 1
ATOM 12702 O O . GLN D 1 190 ? 90.844 34.329 38.524 1.00 19.58 190 GLN D O 1
ATOM 12708 N N . ALA D 1 191 ? 89.364 33.036 39.601 1.00 17.96 191 ALA D N 1
ATOM 12709 C CA . ALA D 1 191 ? 88.434 33.007 38.482 1.00 16.72 191 ALA D CA 1
ATOM 12710 C C . ALA D 1 191 ? 87.923 34.404 38.141 1.00 17.06 191 ALA D C 1
ATOM 12711 O O . ALA D 1 191 ? 87.813 34.769 36.959 1.00 15.78 191 ALA D O 1
ATOM 12713 N N . LEU D 1 192 ? 87.601 35.181 39.170 1.00 15.81 192 LEU D N 1
ATOM 12714 C CA . LEU D 1 192 ? 87.108 36.532 38.961 1.00 18.17 192 LEU D CA 1
ATOM 12715 C C . LEU D 1 192 ? 88.199 37.399 38.334 1.00 18.80 192 LEU D C 1
ATOM 12716 O O . LEU D 1 192 ? 87.911 38.235 37.484 1.00 17.85 192 LEU D O 1
ATOM 12721 N N . LYS D 1 193 ? 89.450 37.187 38.739 1.00 21.11 193 LYS D N 1
ATOM 12722 C CA . LYS D 1 193 ? 90.556 37.950 38.169 1.00 22.03 193 LYS D CA 1
ATOM 12723 C C . LYS D 1 193 ? 90.707 37.624 36.687 1.00 21.92 193 LYS D C 1
ATOM 12724 O O . LYS D 1 193 ? 90.851 38.518 35.856 1.00 21.94 193 LYS D O 1
ATOM 12730 N N . GLN D 1 194 ? 90.677 36.341 36.353 1.00 21.82 194 GLN D N 1
ATOM 12731 C CA . GLN D 1 194 ? 90.810 35.941 34.958 1.00 21.81 194 GLN D CA 1
ATOM 12732 C C . GLN D 1 194 ? 89.669 36.458 34.099 1.00 21.29 194 GLN D C 1
ATOM 12733 O O . GLN D 1 194 ? 89.876 36.836 32.949 1.00 21.24 194 GLN D O 1
ATOM 12739 N N . GLU D 1 195 ? 88.467 36.482 34.661 1.00 20.07 195 GLU D N 1
ATOM 12740 C CA . GLU D 1 195 ? 87.299 36.972 33.935 1.00 20.17 195 GLU D CA 1
ATOM 12741 C C . GLU D 1 195 ? 87.254 38.492 33.994 1.00 19.61 195 GLU D C 1
ATOM 12742 O O . GLU D 1 195 ? 86.430 39.121 33.337 1.00 20.60 195 GLU D O 1
ATOM 12748 N N . GLN D 1 196 ? 88.153 39.077 34.778 1.00 18.98 196 GLN D N 1
ATOM 12749 C CA . GLN D 1 196 ? 88.217 40.525 34.943 1.00 20.11 196 GLN D CA 1
ATOM 12750 C C . GLN D 1 196 ? 86.885 41.085 35.447 1.00 19.75 196 GLN D C 1
ATOM 12751 O O . GLN D 1 196 ? 86.329 42.031 34.873 1.00 19.03 196 GLN D O 1
ATOM 12757 N N . LEU D 1 197 ? 86.386 40.493 36.528 1.00 18.01 197 LEU D N 1
ATOM 12758 C CA . LEU D 1 197 ? 85.130 40.909 37.133 1.00 17.18 197 LEU D CA 1
ATOM 12759 C C . LEU D 1 197 ? 85.407 41.320 38.579 1.00 17.02 197 LEU D C 1
ATOM 12760 O O . LEU D 1 197 ? 86.396 40.892 39.173 1.00 17.00 197 LEU D O 1
ATOM 12765 N N . PRO D 1 198 ? 84.536 42.156 39.161 1.00 16.82 198 PRO D N 1
ATOM 12766 C CA . PRO D 1 198 ? 84.681 42.634 40.540 1.00 16.46 198 PRO D CA 1
ATOM 12767 C C . PRO D 1 198 ? 84.816 41.519 41.580 1.00 16.02 198 PRO D C 1
ATOM 12768 O O . PRO D 1 198 ? 84.087 40.526 41.540 1.00 16.27 198 PRO D O 1
ATOM 12772 N N . GLN D 1 199 ? 85.740 41.698 42.517 1.00 15.17 199 GLN D N 1
ATOM 12773 C CA . GLN D 1 199 ? 85.957 40.717 43.578 1.00 15.78 199 GLN D CA 1
ATOM 12774 C C . GLN D 1 199 ? 84.743 40.643 44.506 1.00 15.07 199 GLN D C 1
ATOM 12775 O O . GLN D 1 199 ? 84.485 39.612 45.125 1.00 13.27 199 GLN D O 1
ATOM 12781 N N . ALA D 1 200 ? 83.995 41.740 44.587 1.00 14.19 200 ALA D N 1
ATOM 12782 C CA . ALA D 1 200 ? 82.821 41.797 45.452 1.00 14.45 200 ALA D CA 1
ATOM 12783 C C . ALA D 1 200 ? 81.700 40.858 45.004 1.00 14.38 200 ALA D C 1
ATOM 12784 O O . ALA D 1 200 ? 80.672 40.746 45.672 1.00 14.53 200 ALA D O 1
ATOM 12786 N N . ILE D 1 201 ? 81.894 40.187 43.873 1.00 14.42 201 ILE D N 1
ATOM 12787 C CA . ILE D 1 201 ? 80.899 39.247 43.371 1.00 12.04 201 ILE D CA 1
ATOM 12788 C C . ILE D 1 201 ? 80.815 38.065 44.333 1.00 13.04 201 ILE D C 1
ATOM 12789 O O . ILE D 1 201 ? 79.756 37.450 44.495 1.00 10.99 201 ILE D O 1
ATOM 12794 N N . PHE D 1 202 ? 81.939 37.749 44.974 1.00 12.58 202 PHE D N 1
ATOM 12795 C CA . PHE D 1 202 ? 81.986 36.653 45.927 1.00 13.17 202 PHE D CA 1
ATOM 12796 C C . PHE D 1 202 ? 82.858 37.014 47.116 1.00 14.19 202 PHE D C 1
ATOM 12797 O O . PHE D 1 202 ? 83.977 37.504 46.951 1.00 13.53 202 PHE D O 1
ATOM 12805 N N . THR D 1 203 ? 82.349 36.754 48.318 1.00 14.77 203 THR D N 1
ATOM 12806 C CA . THR D 1 203 ? 83.090 37.053 49.532 1.00 13.95 203 THR D CA 1
ATOM 12807 C C . THR D 1 203 ? 82.896 35.962 50.571 1.00 13.52 203 THR D C 1
ATOM 12808 O O . THR D 1 203 ? 81.779 35.528 50.846 1.00 14.09 203 THR D O 1
ATOM 12812 N N . LEU D 1 204 ? 84.002 35.521 51.147 1.00 13.46 204 LEU D N 1
ATOM 12813 C CA . LEU D 1 204 ? 83.968 34.499 52.173 1.00 12.91 204 LEU D CA 1
ATOM 12814 C C . LEU D 1 204 ? 84.252 35.136 53.530 1.00 13.64 204 LEU D C 1
ATOM 12815 O O . LEU D 1 204 ? 85.273 35.796 53.707 1.00 12.94 204 LEU D O 1
ATOM 12820 N N . LEU D 1 205 ? 83.340 34.953 54.480 1.00 14.17 205 LEU D N 1
ATOM 12821 C CA . LEU D 1 205 ? 83.538 35.465 55.832 1.00 13.48 205 LEU D CA 1
ATOM 12822 C C . LEU D 1 205 ? 83.799 34.260 56.730 1.00 13.59 205 LEU D C 1
ATOM 12823 O O . LEU D 1 205 ? 83.239 33.189 56.504 1.00 14.28 205 LEU D O 1
ATOM 12828 N N . GLN D 1 206 ? 84.651 34.430 57.738 1.00 13.09 206 GLN D N 1
ATOM 12829 C CA . GLN D 1 206 ? 84.990 33.343 58.649 1.00 13.94 206 GLN D CA 1
ATOM 12830 C C . GLN D 1 206 ? 84.809 33.790 60.095 1.00 15.33 206 GLN D C 1
ATOM 12831 O O . GLN D 1 206 ? 84.801 34.988 60.382 1.00 15.13 206 GLN D O 1
ATOM 12837 N N . GLY D 1 207 ? 84.656 32.830 61.002 1.00 14.98 207 GLY D N 1
ATOM 12838 C CA . GLY D 1 207 ? 84.485 33.174 62.400 1.00 15.45 207 GLY D CA 1
ATOM 12839 C C . GLY D 1 207 ? 83.675 32.165 63.186 1.00 15.76 207 GLY D C 1
ATOM 12840 O O . GLY D 1 207 ? 82.720 31.580 62.671 1.00 15.72 207 GLY D O 1
ATOM 12841 N N . ASN D 1 208 ? 84.047 31.962 64.445 1.00 15.69 208 ASN D N 1
ATOM 12842 C CA . ASN D 1 208 ? 83.336 31.013 65.286 1.00 17.25 208 ASN D CA 1
ATOM 12843 C C . ASN D 1 208 ? 82.378 31.679 66.272 1.00 17.40 208 ASN D C 1
ATOM 12844 O O . ASN D 1 208 ? 81.880 31.030 67.191 1.00 18.25 208 ASN D O 1
ATOM 12849 N N . GLN D 1 209 ? 82.125 32.971 66.080 1.00 18.03 209 GLN D N 1
ATOM 12850 C CA . GLN D 1 209 ? 81.185 33.704 66.925 1.00 20.38 209 GLN D CA 1
ATOM 12851 C C . GLN D 1 209 ? 79.873 33.822 66.139 1.00 19.54 209 GLN D C 1
ATOM 12852 O O . GLN D 1 209 ? 79.829 34.434 65.077 1.00 19.99 209 GLN D O 1
ATOM 12858 N N . ARG D 1 210 ? 78.815 33.221 66.667 1.00 20.66 210 ARG D N 1
ATOM 12859 C CA . ARG D 1 210 ? 77.505 33.223 66.019 1.00 21.73 210 ARG D CA 1
ATOM 12860 C C . ARG D 1 210 ? 76.944 34.592 65.652 1.00 20.33 210 ARG D C 1
ATOM 12861 O O . ARG D 1 210 ? 76.087 34.687 64.770 1.00 19.65 210 ARG D O 1
ATOM 12869 N N . ALA D 1 211 ? 77.407 35.642 66.323 1.00 18.66 211 ALA D N 1
ATOM 12870 C CA . ALA D 1 211 ? 76.937 36.991 66.023 1.00 17.72 211 ALA D CA 1
ATOM 12871 C C . ALA D 1 211 ? 77.174 37.283 64.541 1.00 16.66 211 ALA D C 1
ATOM 12872 O O . ALA D 1 211 ? 76.455 38.066 63.932 1.00 16.28 211 ALA D O 1
ATOM 12874 N N . LEU D 1 212 ? 78.188 36.636 63.969 1.00 15.98 212 LEU D N 1
ATOM 12875 C CA . LEU D 1 212 ? 78.519 36.815 62.559 1.00 15.21 212 LEU D CA 1
ATOM 12876 C C . LEU D 1 212 ? 77.353 36.435 61.641 1.00 14.90 212 LEU D C 1
ATOM 12877 O O . LEU D 1 212 ? 76.873 37.258 60.854 1.00 13.94 212 LEU D O 1
ATOM 12882 N N . GLY D 1 213 ? 76.909 35.184 61.751 1.00 14.28 213 GLY D N 1
ATOM 12883 C CA . GLY D 1 213 ? 75.819 34.695 60.919 1.00 14.22 213 GLY D CA 1
ATOM 12884 C C . GLY D 1 213 ? 74.516 35.455 61.085 1.00 13.92 213 GLY D C 1
ATOM 12885 O O . GLY D 1 213 ? 73.782 35.681 60.119 1.00 13.24 213 GLY D O 1
ATOM 12886 N N . GLN D 1 214 ? 74.226 35.844 62.319 1.00 13.16 214 GLN D N 1
ATOM 12887 C CA . GLN D 1 214 ? 73.016 36.588 62.624 1.00 15.07 214 GLN D CA 1
ATOM 12888 C C . GLN D 1 214 ? 73.024 37.967 61.966 1.00 13.55 214 GLN D C 1
ATOM 12889 O O . GLN D 1 214 ? 72.009 38.390 61.419 1.00 12.93 214 GLN D O 1
ATOM 12895 N N . ALA D 1 215 ? 74.168 38.650 62.009 1.00 13.51 215 ALA D N 1
ATOM 12896 C CA . ALA D 1 215 ? 74.297 39.971 61.396 1.00 13.10 215 ALA D CA 1
ATOM 12897 C C . ALA D 1 215 ? 74.157 39.866 59.879 1.00 14.01 215 ALA D C 1
ATOM 12898 O O . ALA D 1 215 ? 73.555 40.729 59.230 1.00 14.31 215 ALA D O 1
ATOM 12900 N N . LEU D 1 216 ? 74.725 38.806 59.313 1.00 13.83 216 LEU D N 1
ATOM 12901 C CA . LEU D 1 216 ? 74.662 38.597 57.870 1.00 13.63 216 LEU D CA 1
ATOM 12902 C C . LEU D 1 216 ? 73.214 38.387 57.426 1.00 12.69 216 LEU D C 1
ATOM 12903 O O . LEU D 1 216 ? 72.748 39.000 56.467 1.00 13.16 216 LEU D O 1
ATOM 12908 N N . VAL D 1 217 ? 72.496 37.525 58.137 1.00 12.61 217 VAL D N 1
ATOM 12909 C CA . VAL D 1 217 ? 71.107 37.255 57.790 1.00 13.30 217 VAL D CA 1
ATOM 12910 C C . VAL D 1 217 ? 70.207 38.479 57.969 1.00 12.93 217 VAL D C 1
ATOM 12911 O O . VAL D 1 217 ? 69.206 38.631 57.264 1.00 12.11 217 VAL D O 1
ATOM 12915 N N . SER D 1 218 ? 70.576 39.355 58.898 1.00 13.09 218 SER D N 1
ATOM 12916 C CA . SER D 1 218 ? 69.795 40.550 59.180 1.00 15.19 218 SER D CA 1
ATOM 12917 C C . SER D 1 218 ? 70.211 41.799 58.412 1.00 15.34 218 SER D C 1
ATOM 12918 O O . SER D 1 218 ? 69.522 42.823 58.486 1.00 15.41 218 SER D O 1
ATOM 12921 N N . HIS D 1 219 ? 71.321 41.738 57.681 1.00 15.24 219 HIS D N 1
ATOM 12922 C CA . HIS D 1 219 ? 71.761 42.923 56.944 1.00 14.21 219 HIS D CA 1
ATOM 12923 C C . HIS D 1 219 ? 70.772 43.303 55.848 1.00 14.26 219 HIS D C 1
ATOM 12924 O O . HIS D 1 219 ? 70.416 42.481 55.000 1.00 14.37 219 HIS D O 1
ATOM 12931 N N . PRO D 1 220 ? 70.331 44.573 55.837 1.00 14.66 220 PRO D N 1
ATOM 12932 C CA . PRO D 1 220 ? 69.369 45.038 54.834 1.00 14.00 220 PRO D CA 1
ATOM 12933 C C . PRO D 1 220 ? 69.757 44.890 53.361 1.00 13.53 220 PRO D C 1
ATOM 12934 O O . PRO D 1 220 ? 68.881 44.844 52.501 1.00 12.70 220 PRO D O 1
ATOM 12938 N N . GLU D 1 221 ? 71.053 44.803 53.065 1.00 13.39 221 GLU D N 1
ATOM 12939 C CA . GLU D 1 221 ? 71.486 44.634 51.683 1.00 12.34 221 GLU D CA 1
ATOM 12940 C C . GLU D 1 221 ? 71.438 43.153 51.254 1.00 11.59 221 GLU D C 1
ATOM 12941 O O . GLU D 1 221 ? 71.542 42.846 50.076 1.00 12.49 221 GLU D O 1
ATOM 12947 N N . ILE D 1 222 ? 71.279 42.242 52.210 1.00 10.59 222 ILE D N 1
ATOM 12948 C CA . ILE D 1 222 ? 71.190 40.810 51.890 1.00 10.58 222 ILE D CA 1
ATOM 12949 C C . ILE D 1 222 ? 69.741 40.545 51.481 1.00 10.26 222 ILE D C 1
ATOM 12950 O O . ILE D 1 222 ? 68.815 40.870 52.232 1.00 9.73 222 ILE D O 1
ATOM 12955 N N . LYS D 1 223 ? 69.539 39.948 50.307 1.00 9.92 223 LYS D N 1
ATOM 12956 C CA . LYS D 1 223 ? 68.188 39.723 49.799 1.00 10.19 223 LYS D CA 1
ATOM 12957 C C . LYS D 1 223 ? 67.624 38.308 49.825 1.00 10.73 223 LYS D C 1
ATOM 12958 O O . LYS D 1 223 ? 66.459 38.099 49.471 1.00 9.81 223 LYS D O 1
ATOM 12964 N N . ALA D 1 224 ? 68.441 37.339 50.234 1.00 11.38 224 ALA D N 1
ATOM 12965 C CA . ALA D 1 224 ? 67.994 35.944 50.338 1.00 9.98 224 ALA D CA 1
ATOM 12966 C C . ALA D 1 224 ? 69.069 35.125 51.039 1.00 10.44 224 ALA D C 1
ATOM 12967 O O . ALA D 1 224 ? 70.232 35.527 51.087 1.00 10.25 224 ALA D O 1
ATOM 12969 N N . VAL D 1 225 ? 68.680 33.976 51.583 1.00 11.29 225 VAL D N 1
ATOM 12970 C CA . VAL D 1 225 ? 69.631 33.129 52.289 1.00 11.31 225 VAL D CA 1
ATOM 12971 C C . VAL D 1 225 ? 69.556 31.657 51.881 1.00 12.51 225 VAL D C 1
ATOM 12972 O O . VAL D 1 225 ? 68.476 31.111 51.632 1.00 13.03 225 VAL D O 1
ATOM 12976 N N . GLY D 1 226 ? 70.724 31.030 51.802 1.00 12.77 226 GLY D N 1
ATOM 12977 C CA . GLY D 1 226 ? 70.815 29.619 51.482 1.00 12.21 226 GLY D CA 1
ATOM 12978 C C . GLY D 1 226 ? 71.440 28.983 52.712 1.00 12.79 226 GLY D C 1
ATOM 12979 O O . GLY D 1 226 ? 72.505 29.419 53.149 1.00 11.07 226 GLY D O 1
ATOM 12980 N N . PHE D 1 227 ? 70.793 27.961 53.271 1.00 13.06 227 PHE D N 1
ATOM 12981 C CA . PHE D 1 227 ? 71.290 27.317 54.486 1.00 12.73 227 PHE D CA 1
ATOM 12982 C C . PHE D 1 227 ? 71.146 25.796 54.483 1.00 13.21 227 PHE D C 1
ATOM 12983 O O . PHE D 1 227 ? 70.133 25.246 54.052 1.00 11.14 227 PHE D O 1
ATOM 12991 N N . THR D 1 228 ? 72.169 25.123 54.991 1.00 14.52 228 THR D N 1
ATOM 12992 C CA . THR D 1 228 ? 72.163 23.668 55.085 1.00 14.73 228 THR D CA 1
ATOM 12993 C C . THR D 1 228 ? 72.737 23.337 56.460 1.00 15.62 228 THR D C 1
ATOM 12994 O O . THR D 1 228 ? 73.909 23.597 56.724 1.00 15.15 228 THR D O 1
ATOM 12998 N N . GLY D 1 229 ? 71.910 22.793 57.345 1.00 15.64 229 GLY D N 1
ATOM 12999 C CA . GLY D 1 229 ? 72.382 22.481 58.685 1.00 16.10 229 GLY D CA 1
ATOM 13000 C C . GLY D 1 229 ? 71.311 21.959 59.632 1.00 16.33 229 GLY D C 1
ATOM 13001 O O . GLY D 1 229 ? 70.335 21.345 59.198 1.00 18.53 229 GLY D O 1
ATOM 13002 N N . SER D 1 230 ? 71.489 22.211 60.925 1.00 15.92 230 SER D N 1
ATOM 13003 C CA . SER D 1 230 ? 70.562 21.744 61.955 1.00 17.10 230 SER D CA 1
ATOM 13004 C C . SER D 1 230 ? 69.232 22.491 61.994 1.00 18.12 230 SER D C 1
ATOM 13005 O O . SER D 1 230 ? 69.142 23.653 61.584 1.00 16.00 230 SER D O 1
ATOM 13008 N N . VAL D 1 231 ? 68.203 21.812 62.506 1.00 18.39 231 VAL D N 1
ATOM 13009 C CA . VAL D 1 231 ? 66.872 22.403 62.620 1.00 18.77 231 VAL D CA 1
ATOM 13010 C C . VAL D 1 231 ? 66.895 23.546 63.629 1.00 18.13 231 VAL D C 1
ATOM 13011 O O . VAL D 1 231 ? 66.243 24.561 63.422 1.00 19.03 231 VAL D O 1
ATOM 13015 N N . GLY D 1 232 ? 67.667 23.379 64.704 1.00 19.22 232 GLY D N 1
ATOM 13016 C CA . GLY D 1 232 ? 67.770 24.397 65.740 1.00 18.88 232 GLY D CA 1
ATOM 13017 C C . GLY D 1 232 ? 68.335 25.718 65.260 1.00 18.27 232 GLY D C 1
ATOM 13018 O O . GLY D 1 232 ? 67.703 26.765 65.420 1.00 16.66 232 GLY D O 1
ATOM 13019 N N . GLY D 1 233 ? 69.534 25.671 64.687 1.00 18.72 233 GLY D N 1
ATOM 13020 C CA . GLY D 1 233 ? 70.157 26.880 64.182 1.00 17.52 233 GLY D CA 1
ATOM 13021 C C . GLY D 1 233 ? 69.441 27.378 62.940 1.00 16.84 233 GLY D C 1
ATOM 13022 O O . GLY D 1 233 ? 69.238 28.578 62.772 1.00 17.67 233 GLY D O 1
ATOM 13023 N N . GLY D 1 234 ? 69.056 26.449 62.071 1.00 15.63 234 GLY D N 1
ATOM 13024 C CA . GLY D 1 234 ? 68.364 26.810 60.851 1.00 15.33 234 GLY D CA 1
ATOM 13025 C C . GLY D 1 234 ? 67.063 27.550 61.099 1.00 15.13 234 GLY D C 1
ATOM 13026 O O . GLY D 1 234 ? 66.783 28.553 60.448 1.00 15.60 234 GLY D O 1
ATOM 13027 N N . ARG D 1 235 ? 66.258 27.060 62.036 1.00 15.14 235 ARG D N 1
ATOM 13028 C CA . ARG D 1 235 ? 64.985 27.709 62.330 1.00 15.10 235 ARG D CA 1
ATOM 13029 C C . ARG D 1 235 ? 65.228 29.068 62.979 1.00 14.49 235 ARG D C 1
ATOM 13030 O O . ARG D 1 235 ? 64.491 30.022 62.729 1.00 12.40 235 ARG D O 1
ATOM 13038 N N . ALA D 1 236 ? 66.268 29.160 63.805 1.00 13.83 236 ALA D N 1
ATOM 13039 C CA . ALA D 1 236 ? 66.584 30.430 64.453 1.00 14.53 236 ALA D CA 1
ATOM 13040 C C . ALA D 1 236 ? 66.905 31.484 63.394 1.00 14.20 236 ALA D C 1
ATOM 13041 O O . ALA D 1 236 ? 66.386 32.607 63.442 1.00 13.52 236 ALA D O 1
ATOM 13043 N N . LEU D 1 237 ? 67.753 31.116 62.433 1.00 13.05 237 LEU D N 1
ATOM 13044 C CA . LEU D 1 237 ? 68.140 32.040 61.369 1.00 13.39 237 LEU D CA 1
ATOM 13045 C C . LEU D 1 237 ? 66.962 32.361 60.448 1.00 12.84 237 LEU D C 1
ATOM 13046 O O . LEU D 1 237 ? 66.844 33.482 59.949 1.00 12.12 237 LEU D O 1
ATOM 13051 N N . PHE D 1 238 ? 66.097 31.372 60.231 1.00 12.75 238 PHE D N 1
ATOM 13052 C CA . PHE D 1 238 ? 64.913 31.547 59.392 1.00 11.72 238 PHE D CA 1
ATOM 13053 C C . PHE D 1 238 ? 64.031 32.619 60.021 1.00 12.64 238 PHE D C 1
ATOM 13054 O O . PHE D 1 238 ? 63.536 33.515 59.329 1.00 11.17 238 PHE D O 1
ATOM 13062 N N . ASN D 1 239 ? 63.822 32.506 61.335 1.00 12.60 239 ASN D N 1
ATOM 13063 C CA . ASN D 1 239 ? 62.993 33.467 62.059 1.00 13.90 239 ASN D CA 1
ATOM 13064 C C . ASN D 1 239 ? 63.584 34.868 61.962 1.00 13.06 239 ASN D C 1
ATOM 13065 O O . ASN D 1 239 ? 62.858 35.848 61.811 1.00 12.79 239 ASN D O 1
ATOM 13070 N N . LEU D 1 240 ? 64.908 34.955 62.043 1.00 14.56 240 LEU D N 1
ATOM 13071 C CA . LEU D 1 240 ? 65.594 36.239 61.940 1.00 15.25 240 LEU D CA 1
ATOM 13072 C C . LEU D 1 240 ? 65.307 36.867 60.590 1.00 14.67 240 LEU D C 1
ATOM 13073 O O . LEU D 1 240 ? 65.024 38.064 60.490 1.00 13.95 240 LEU D O 1
ATOM 13078 N N . ALA D 1 241 ? 65.389 36.044 59.550 1.00 13.64 241 ALA D N 1
ATOM 13079 C CA . ALA D 1 241 ? 65.154 36.506 58.193 1.00 15.05 241 ALA D CA 1
ATOM 13080 C C . ALA D 1 241 ? 63.741 37.045 57.997 1.00 16.28 241 ALA D C 1
ATOM 13081 O O . ALA D 1 241 ? 63.527 37.956 57.204 1.00 16.62 241 ALA D O 1
ATOM 13083 N N . HIS D 1 242 ? 62.768 36.490 58.710 1.00 17.30 242 HIS D N 1
ATOM 13084 C CA . HIS D 1 242 ? 61.404 36.966 58.537 1.00 19.21 242 HIS D CA 1
ATOM 13085 C C . HIS D 1 242 ? 60.925 38.003 59.533 1.00 18.80 242 HIS D C 1
ATOM 13086 O O . HIS D 1 242 ? 59.776 38.440 59.484 1.00 17.55 242 HIS D O 1
ATOM 13093 N N . GLU D 1 243 ? 61.823 38.404 60.423 1.00 18.28 243 GLU D N 1
ATOM 13094 C CA . GLU D 1 243 ? 61.518 39.422 61.408 1.00 18.59 243 GLU D CA 1
ATOM 13095 C C . GLU D 1 243 ? 62.108 40.761 60.923 1.00 17.86 243 GLU D C 1
ATOM 13096 O O . GLU D 1 243 ? 61.858 41.803 61.517 1.00 17.97 243 GLU D O 1
ATOM 13102 N N . ARG D 1 244 ? 62.883 40.717 59.836 1.00 17.16 244 ARG D N 1
ATOM 13103 C CA . ARG D 1 244 ? 63.520 41.906 59.250 1.00 15.01 244 ARG D CA 1
ATOM 13104 C C . ARG D 1 244 ? 62.484 42.917 58.774 1.00 14.69 244 ARG D C 1
ATOM 13105 O O . ARG D 1 244 ? 61.348 42.548 58.495 1.00 12.97 244 ARG D O 1
ATOM 13113 N N . PRO D 1 245 ? 62.863 44.209 58.684 1.00 15.25 245 PRO D N 1
ATOM 13114 C CA . PRO D 1 245 ? 61.923 45.233 58.214 1.00 15.75 245 PRO D CA 1
ATOM 13115 C C . PRO D 1 245 ? 61.414 44.795 56.836 1.00 16.14 245 PRO D C 1
ATOM 13116 O O . PRO D 1 245 ? 60.252 45.006 56.491 1.00 17.00 245 PRO D O 1
ATOM 13120 N N . GLU D 1 246 ? 62.310 44.193 56.055 1.00 16.19 246 GLU D N 1
ATOM 13121 C CA . GLU D 1 246 ? 61.985 43.663 54.728 1.00 16.58 246 GLU D CA 1
ATOM 13122 C C . GLU D 1 246 ? 62.295 42.163 54.779 1.00 15.96 246 GLU D C 1
ATOM 13123 O O . GLU D 1 246 ? 63.457 41.755 54.687 1.00 15.55 246 GLU D O 1
ATOM 13129 N N . PRO D 1 247 ? 61.263 41.323 54.968 1.00 15.03 247 PRO D N 1
ATOM 13130 C CA . PRO D 1 247 ? 61.493 39.873 55.022 1.00 14.38 247 PRO D CA 1
ATOM 13131 C C . PRO D 1 247 ? 62.131 39.378 53.729 1.00 13.59 247 PRO D C 1
ATOM 13132 O O . PRO D 1 247 ? 61.855 39.903 52.651 1.00 12.84 247 PRO D O 1
ATOM 13136 N N . ILE D 1 248 ? 62.995 38.373 53.839 1.00 13.13 248 ILE D N 1
ATOM 13137 C CA . ILE D 1 248 ? 63.656 37.817 52.665 1.00 11.45 248 ILE D CA 1
ATOM 13138 C C . ILE D 1 248 ? 63.524 36.299 52.636 1.00 11.54 248 ILE D C 1
ATOM 13139 O O . ILE D 1 248 ? 63.402 35.650 53.678 1.00 9.28 248 ILE D O 1
ATOM 13144 N N . PRO D 1 249 ? 63.527 35.716 51.430 1.00 11.18 249 PRO D N 1
ATOM 13145 C CA . PRO D 1 249 ? 63.414 34.263 51.263 1.00 11.28 249 PRO D CA 1
ATOM 13146 C C . PRO D 1 249 ? 64.565 33.572 52.004 1.00 12.01 249 PRO D C 1
ATOM 13147 O O . PRO D 1 249 ? 65.716 34.023 51.954 1.00 10.92 249 PRO D O 1
ATOM 13151 N N . PHE D 1 250 ? 64.247 32.488 52.699 1.00 11.67 250 PHE D N 1
ATOM 13152 C CA . PHE D 1 250 ? 65.248 31.727 53.435 1.00 12.62 250 PHE D CA 1
ATOM 13153 C C . PHE D 1 250 ? 65.095 30.262 53.017 1.00 13.67 250 PHE D C 1
ATOM 13154 O O . PHE D 1 250 ? 64.083 29.628 53.322 1.00 13.35 250 PHE D O 1
ATOM 13162 N N . TYR D 1 251 ? 66.087 29.733 52.302 1.00 13.25 251 TYR D N 1
ATOM 13163 C CA . TYR D 1 251 ? 66.034 28.350 51.841 1.00 14.24 251 TYR D CA 1
ATOM 13164 C C . TYR D 1 251 ? 66.954 27.453 52.654 1.00 14.44 251 TYR D C 1
ATOM 13165 O O . TYR D 1 251 ? 68.132 27.300 52.333 1.00 14.53 251 TYR D O 1
ATOM 13174 N N . GLY D 1 252 ? 66.404 26.862 53.708 1.00 14.60 252 GLY D N 1
ATOM 13175 C CA . GLY D 1 252 ? 67.196 26.001 54.558 1.00 16.61 252 GLY D CA 1
ATOM 13176 C C . GLY D 1 252 ? 66.750 24.550 54.619 1.00 17.99 252 GLY D C 1
ATOM 13177 O O . GLY D 1 252 ? 65.561 24.244 54.742 1.00 17.80 252 GLY D O 1
ATOM 13178 N N . GLU D 1 253 ? 67.724 23.652 54.507 1.00 19.14 253 GLU D N 1
ATOM 13179 C CA . GLU D 1 253 ? 67.481 22.216 54.595 1.00 21.19 253 GLU D CA 1
ATOM 13180 C C . GLU D 1 253 ? 67.857 21.931 56.041 1.00 20.78 253 GLU D C 1
ATOM 13181 O O . GLU D 1 253 ? 69.033 21.999 56.399 1.00 20.24 253 GLU D O 1
ATOM 13187 N N . LEU D 1 254 ? 66.860 21.629 56.870 1.00 19.90 254 LEU D N 1
ATOM 13188 C CA . LEU D 1 254 ? 67.094 21.430 58.295 1.00 21.00 254 LEU D CA 1
ATOM 13189 C C . LEU D 1 254 ? 67.225 20.014 58.834 1.00 22.31 254 LEU D C 1
ATOM 13190 O O . LEU D 1 254 ? 67.796 19.813 59.907 1.00 24.89 254 LEU D O 1
ATOM 13195 N N . GLY D 1 255 ? 66.704 19.030 58.121 1.00 22.31 255 GLY D N 1
ATOM 13196 C CA . GLY D 1 255 ? 66.819 17.673 58.621 1.00 23.90 255 GLY D CA 1
ATOM 13197 C C . GLY D 1 255 ? 65.669 16.804 58.172 1.00 23.29 255 GLY D C 1
ATOM 13198 O O . GLY D 1 255 ? 64.629 17.306 57.747 1.00 24.62 255 GLY D O 1
ATOM 13199 N N . ALA D 1 256 ? 65.859 15.495 58.270 1.00 22.58 256 ALA D N 1
ATOM 13200 C CA . ALA D 1 256 ? 64.841 14.552 57.846 1.00 21.52 256 ALA D CA 1
ATOM 13201 C C . ALA D 1 256 ? 65.253 13.170 58.295 1.00 20.46 256 ALA D C 1
ATOM 13202 O O . ALA D 1 256 ? 66.432 12.916 58.543 1.00 20.34 256 ALA D O 1
ATOM 13204 N N . ILE D 1 257 ? 64.274 12.279 58.370 1.00 19.51 257 ILE D N 1
ATOM 13205 C CA . ILE D 1 257 ? 64.511 10.914 58.802 1.00 19.21 257 ILE D CA 1
ATOM 13206 C C . ILE D 1 257 ? 64.441 9.943 57.608 1.00 18.56 257 ILE D C 1
ATOM 13207 O O . ILE D 1 257 ? 64.775 8.764 57.732 1.00 17.17 257 ILE D O 1
ATOM 13212 N N . ASN D 1 258 ? 64.005 10.459 56.458 1.00 16.73 258 ASN D N 1
ATOM 13213 C CA . ASN D 1 258 ? 63.902 9.683 55.225 1.00 15.30 258 ASN D CA 1
ATOM 13214 C C . ASN D 1 258 ? 63.255 8.305 55.409 1.00 14.90 258 ASN D C 1
ATOM 13215 O O . ASN D 1 258 ? 63.912 7.271 55.279 1.00 16.24 258 ASN D O 1
ATOM 13220 N N . PRO D 1 259 ? 61.944 8.279 55.702 1.00 14.70 259 PRO D N 1
ATOM 13221 C CA . PRO D 1 259 ? 61.195 7.034 55.910 1.00 14.32 259 PRO D CA 1
ATOM 13222 C C . PRO D 1 259 ? 61.266 6.054 54.736 1.00 14.08 259 PRO D C 1
ATOM 13223 O O . PRO D 1 259 ? 61.124 6.438 53.572 1.00 13.25 259 PRO D O 1
ATOM 13227 N N . THR D 1 260 ? 61.496 4.788 55.062 1.00 14.01 260 THR D N 1
ATOM 13228 C CA . THR D 1 260 ? 61.605 3.728 54.069 1.00 15.78 260 THR D CA 1
ATOM 13229 C C . THR D 1 260 ? 60.591 2.630 54.384 1.00 16.19 260 THR D C 1
ATOM 13230 O O . THR D 1 260 ? 60.539 2.138 55.513 1.00 17.23 260 THR D O 1
ATOM 13234 N N . PHE D 1 261 ? 59.787 2.255 53.391 1.00 15.91 261 PHE D N 1
ATOM 13235 C CA . PHE D 1 261 ? 58.788 1.204 53.570 1.00 15.03 261 PHE D CA 1
ATOM 13236 C C . PHE D 1 261 ? 59.202 -0.049 52.803 1.00 15.83 261 PHE D C 1
ATOM 13237 O O . PHE D 1 261 ? 59.370 -0.011 51.589 1.00 17.56 261 PHE D O 1
ATOM 13245 N N . ILE D 1 262 ? 59.375 -1.158 53.514 1.00 17.02 262 ILE D N 1
ATOM 13246 C CA . ILE D 1 262 ? 59.789 -2.404 52.878 1.00 16.95 262 ILE D CA 1
ATOM 13247 C C . ILE D 1 262 ? 58.728 -3.495 52.996 1.00 18.45 262 ILE D C 1
ATOM 13248 O O . ILE D 1 262 ? 58.402 -3.933 54.097 1.00 19.25 262 ILE D O 1
ATOM 13253 N N . PHE D 1 263 ? 58.189 -3.922 51.856 1.00 19.50 263 PHE D N 1
ATOM 13254 C CA . PHE D 1 263 ? 57.174 -4.969 51.826 1.00 19.69 263 PHE D CA 1
ATOM 13255 C C . PHE D 1 263 ? 57.822 -6.351 51.824 1.00 20.37 263 PHE D C 1
ATOM 13256 O O . PHE D 1 263 ? 58.938 -6.523 51.339 1.00 21.95 263 PHE D O 1
ATOM 13264 N N . PRO D 1 264 ? 57.124 -7.361 52.371 1.00 22.11 264 PRO D N 1
ATOM 13265 C CA . PRO D 1 264 ? 57.636 -8.735 52.433 1.00 21.90 264 PRO D CA 1
ATOM 13266 C C . PRO D 1 264 ? 58.193 -9.300 51.126 1.00 22.76 264 PRO D C 1
ATOM 13267 O O . PRO D 1 264 ? 59.265 -9.907 51.116 1.00 24.68 264 PRO D O 1
ATOM 13271 N N . SER D 1 265 ? 57.473 -9.101 50.026 1.00 24.12 265 SER D N 1
ATOM 13272 C CA . SER D 1 265 ? 57.918 -9.624 48.738 1.00 24.03 265 SER D CA 1
ATOM 13273 C C . SER D 1 265 ? 59.263 -9.047 48.325 1.00 23.94 265 SER D C 1
ATOM 13274 O O . SER D 1 265 ? 60.049 -9.716 47.651 1.00 24.82 265 SER D O 1
ATOM 13277 N N . ALA D 1 266 ? 59.527 -7.802 48.717 1.00 23.35 266 ALA D N 1
ATOM 13278 C CA . ALA D 1 266 ? 60.798 -7.171 48.379 1.00 23.21 266 ALA D CA 1
ATOM 13279 C C . ALA D 1 266 ? 61.889 -7.908 49.144 1.00 23.34 266 ALA D C 1
ATOM 13280 O O . ALA D 1 266 ? 63.008 -8.083 48.655 1.00 24.34 266 ALA D O 1
ATOM 13282 N N . MET D 1 267 ? 61.543 -8.333 50.355 1.00 23.67 267 MET D N 1
ATOM 13283 C CA . MET D 1 267 ? 62.476 -9.061 51.195 1.00 25.67 267 MET D CA 1
ATOM 13284 C C . MET D 1 267 ? 62.723 -10.439 50.592 1.00 25.48 267 MET D C 1
ATOM 13285 O O . MET D 1 267 ? 63.854 -10.918 50.572 1.00 24.62 267 MET D O 1
ATOM 13290 N N . ARG D 1 268 ? 61.665 -11.066 50.086 1.00 27.42 268 ARG D N 1
ATOM 13291 C CA . ARG D 1 268 ? 61.808 -12.377 49.462 1.00 28.51 268 ARG D CA 1
ATOM 13292 C C . ARG D 1 268 ? 62.631 -12.277 48.157 1.00 29.75 268 ARG D C 1
ATOM 13293 O O . ARG D 1 268 ? 63.425 -13.167 47.858 1.00 31.77 268 ARG D O 1
ATOM 13301 N N . ALA D 1 269 ? 62.463 -11.181 47.411 1.00 29.73 269 ALA D N 1
ATOM 13302 C CA . ALA D 1 269 ? 63.145 -10.965 46.126 1.00 30.40 269 ALA D CA 1
ATOM 13303 C C . ALA D 1 269 ? 64.632 -10.624 46.184 1.00 30.82 269 ALA D C 1
ATOM 13304 O O . ALA D 1 269 ? 65.384 -10.948 45.261 1.00 31.16 269 ALA D O 1
ATOM 13306 N N . LYS D 1 270 ? 65.056 -9.947 47.246 1.00 31.44 270 LYS D N 1
ATOM 13307 C CA . LYS D 1 270 ? 66.463 -9.583 47.385 1.00 30.43 270 LYS D CA 1
ATOM 13308 C C . LYS D 1 270 ? 67.004 -10.101 48.708 1.00 29.91 270 LYS D C 1
ATOM 13309 O O . LYS D 1 270 ? 66.745 -9.524 49.768 1.00 29.94 270 LYS D O 1
ATOM 13315 N N . ALA D 1 271 ? 67.756 -11.196 48.639 1.00 28.06 271 ALA D N 1
ATOM 13316 C CA . ALA D 1 271 ? 68.322 -11.811 49.827 1.00 26.92 271 ALA D CA 1
ATOM 13317 C C . ALA D 1 271 ? 69.303 -10.900 50.550 1.00 26.04 271 ALA D C 1
ATOM 13318 O O . ALA D 1 271 ? 69.502 -11.045 51.752 1.00 26.70 271 ALA D O 1
ATOM 13320 N N . ASP D 1 272 ? 69.911 -9.966 49.821 1.00 25.30 272 ASP D N 1
ATOM 13321 C CA . ASP D 1 272 ? 70.882 -9.048 50.412 1.00 23.94 272 ASP D CA 1
ATOM 13322 C C . ASP D 1 272 ? 70.287 -7.678 50.734 1.00 23.11 272 ASP D C 1
ATOM 13323 O O . ASP D 1 272 ? 71.021 -6.703 50.881 1.00 21.86 272 ASP D O 1
ATOM 13328 N N . LEU D 1 273 ? 68.967 -7.600 50.853 1.00 21.71 273 LEU D N 1
ATOM 13329 C CA . LEU D 1 273 ? 68.334 -6.318 51.138 1.00 21.79 273 LEU D CA 1
ATOM 13330 C C . LEU D 1 273 ? 68.843 -5.720 52.450 1.00 21.33 273 LEU D C 1
ATOM 13331 O O . LEU D 1 273 ? 69.117 -4.518 52.527 1.00 20.61 273 LEU D O 1
ATOM 13336 N N . ALA D 1 274 ? 68.978 -6.557 53.477 1.00 20.73 274 ALA D N 1
ATOM 13337 C CA . ALA D 1 274 ? 69.479 -6.101 54.772 1.00 20.10 274 ALA D CA 1
ATOM 13338 C C . ALA D 1 274 ? 70.890 -5.555 54.620 1.00 19.66 274 ALA D C 1
ATOM 13339 O O . ALA D 1 274 ? 71.252 -4.555 55.249 1.00 21.02 274 ALA D O 1
ATOM 13341 N N . ASP D 1 275 ? 71.682 -6.211 53.781 1.00 18.48 275 ASP D N 1
ATOM 13342 C CA . ASP D 1 275 ? 73.052 -5.784 53.533 1.00 18.91 275 ASP D CA 1
ATOM 13343 C C . ASP D 1 275 ? 73.054 -4.411 52.878 1.00 17.31 275 ASP D C 1
ATOM 13344 O O . ASP D 1 275 ? 73.873 -3.558 53.207 1.00 17.26 275 ASP D O 1
ATOM 13349 N N . GLN D 1 276 ? 72.136 -4.209 51.941 1.00 17.50 276 GLN D N 1
ATOM 13350 C CA . GLN D 1 276 ? 72.031 -2.938 51.240 1.00 17.33 276 GLN D CA 1
ATOM 13351 C C . GLN D 1 276 ? 71.618 -1.847 52.214 1.00 16.51 276 GLN D C 1
ATOM 13352 O O . GLN D 1 276 ? 72.138 -0.738 52.173 1.00 16.49 276 GLN D O 1
ATOM 13358 N N . PHE D 1 277 ? 70.671 -2.177 53.088 1.00 16.13 277 PHE D N 1
ATOM 13359 C CA . PHE D 1 277 ? 70.192 -1.233 54.082 1.00 16.22 277 PHE D CA 1
ATOM 13360 C C . PHE D 1 277 ? 71.343 -0.725 54.950 1.00 16.53 277 PHE D C 1
ATOM 13361 O O . PHE D 1 277 ? 71.545 0.480 55.079 1.00 16.81 277 PHE D O 1
ATOM 13369 N N . VAL D 1 278 ? 72.101 -1.648 55.531 1.00 16.57 278 VAL D N 1
ATOM 13370 C CA . VAL D 1 278 ? 73.233 -1.290 56.379 1.00 16.61 278 VAL D CA 1
ATOM 13371 C C . VAL D 1 278 ? 74.262 -0.450 55.631 1.00 16.76 278 VAL D C 1
ATOM 13372 O O . VAL D 1 278 ? 74.848 0.464 56.208 1.00 18.21 278 VAL D O 1
ATOM 13376 N N . ALA D 1 279 ? 74.485 -0.756 54.357 1.00 16.52 279 ALA D N 1
ATOM 13377 C CA . ALA D 1 279 ? 75.443 0.003 53.559 1.00 17.60 279 ALA D CA 1
ATOM 13378 C C . ALA D 1 279 ? 74.952 1.438 53.380 1.00 17.62 279 ALA D C 1
ATOM 13379 O O . ALA D 1 279 ? 75.738 2.385 53.424 1.00 17.88 279 ALA D O 1
ATOM 13381 N N . SER D 1 280 ? 73.645 1.589 53.188 1.00 16.87 280 SER D N 1
ATOM 13382 C CA . SER D 1 280 ? 73.050 2.910 52.995 1.00 18.27 280 SER D CA 1
ATOM 13383 C C . SER D 1 280 ? 73.103 3.750 54.267 1.00 17.86 280 SER D C 1
ATOM 13384 O O . SER D 1 280 ? 73.506 4.912 54.232 1.00 18.96 280 SER D O 1
ATOM 13387 N N . MET D 1 281 ? 72.714 3.154 55.390 1.00 18.31 281 MET D N 1
ATOM 13388 C CA . MET D 1 281 ? 72.704 3.872 56.661 1.00 18.97 281 MET D CA 1
ATOM 13389 C C . MET D 1 281 ? 74.087 4.153 57.239 1.00 19.65 281 MET D C 1
ATOM 13390 O O . MET D 1 281 ? 74.222 5.008 58.110 1.00 19.98 281 MET D O 1
ATOM 13395 N N . THR D 1 282 ? 75.108 3.434 56.768 1.00 19.58 282 THR D N 1
ATOM 13396 C CA . THR D 1 282 ? 76.468 3.648 57.250 1.00 19.37 282 THR D CA 1
ATOM 13397 C C . THR D 1 282 ? 77.346 4.364 56.228 1.00 20.07 282 THR D C 1
ATOM 13398 O O . THR D 1 282 ? 78.533 4.582 56.468 1.00 19.47 282 THR D O 1
ATOM 13402 N N . MET D 1 283 ? 76.766 4.737 55.090 1.00 20.02 283 MET D N 1
ATOM 13403 C CA . MET D 1 283 ? 77.524 5.441 54.060 1.00 21.28 283 MET D CA 1
ATOM 13404 C C . MET D 1 283 ? 78.049 6.755 54.649 1.00 20.53 283 MET D C 1
ATOM 13405 O O . MET D 1 283 ? 77.295 7.507 55.263 1.00 19.73 283 MET D O 1
ATOM 13410 N N . GLY D 1 284 ? 79.338 7.025 54.460 1.00 19.41 284 GLY D N 1
ATOM 13411 C CA . GLY D 1 284 ? 79.915 8.241 55.008 1.00 19.05 284 GLY D CA 1
ATOM 13412 C C . GLY D 1 284 ? 79.688 8.263 56.509 1.00 17.90 284 GLY D C 1
ATOM 13413 O O . GLY D 1 284 ? 79.536 9.324 57.108 1.00 18.59 284 GLY D O 1
ATOM 13414 N N . CYS D 1 285 ? 79.672 7.073 57.107 1.00 17.13 285 CYS D N 1
ATOM 13415 C CA . CYS D 1 285 ? 79.436 6.912 58.537 1.00 18.07 285 CYS D CA 1
ATOM 13416 C C . CYS D 1 285 ? 78.081 7.507 58.921 1.00 17.23 285 CYS D C 1
ATOM 13417 O O . CYS D 1 285 ? 77.922 8.083 59.994 1.00 18.19 285 CYS D O 1
ATOM 13420 N N . GLY D 1 286 ? 77.115 7.366 58.015 1.00 16.57 286 GLY D N 1
ATOM 13421 C CA . GLY D 1 286 ? 75.768 7.860 58.247 1.00 16.45 286 GLY D CA 1
ATOM 13422 C C . GLY D 1 286 ? 75.606 9.367 58.220 1.00 17.43 286 GLY D C 1
ATOM 13423 O O . GLY D 1 286 ? 74.552 9.884 58.592 1.00 17.62 286 GLY D O 1
ATOM 13424 N N . GLN D 1 287 ? 76.630 10.077 57.755 1.00 16.42 287 GLN D N 1
ATOM 13425 C CA . GLN D 1 287 ? 76.568 11.530 57.722 1.00 16.92 287 GLN D CA 1
ATOM 13426 C C . GLN D 1 287 ? 75.998 12.102 56.426 1.00 16.96 287 GLN D C 1
ATOM 13427 O O . GLN D 1 287 ? 76.546 13.033 55.843 1.00 16.96 287 GLN D O 1
ATOM 13433 N N . PHE D 1 288 ? 74.880 11.520 55.998 1.00 17.87 288 PHE D N 1
ATOM 13434 C CA . PHE D 1 288 ? 74.151 11.933 54.801 1.00 17.31 288 PHE D CA 1
ATOM 13435 C C . PHE D 1 288 ? 72.787 12.440 55.254 1.00 16.41 288 PHE D C 1
ATOM 13436 O O . PHE D 1 288 ? 72.140 11.806 56.086 1.00 15.70 288 PHE D O 1
ATOM 13444 N N . CYS D 1 289 ? 72.347 13.571 54.713 1.00 16.04 289 CYS D N 1
ATOM 13445 C CA . CYS D 1 289 ? 71.040 14.114 55.074 1.00 17.20 289 CYS D CA 1
ATOM 13446 C C . CYS D 1 289 ? 69.924 13.216 54.559 1.00 15.59 289 CYS D C 1
ATOM 13447 O O . CYS D 1 289 ? 68.791 13.274 55.041 1.00 14.88 289 CYS D O 1
ATOM 13450 N N . THR D 1 290 ? 70.264 12.396 53.572 1.00 13.57 290 THR D N 1
ATOM 13451 C CA . THR D 1 290 ? 69.328 11.484 52.935 1.00 13.36 290 THR D CA 1
ATOM 13452 C C . THR D 1 290 ? 69.428 10.061 53.495 1.00 13.93 290 THR D C 1
ATOM 13453 O O . THR D 1 290 ? 68.853 9.122 52.939 1.00 14.08 290 THR D O 1
ATOM 13457 N N . LYS D 1 291 ? 70.164 9.898 54.588 1.00 13.40 291 LYS D N 1
ATOM 13458 C CA . LYS D 1 291 ? 70.331 8.583 55.197 1.00 12.95 291 LYS D CA 1
ATOM 13459 C C . LYS D 1 291 ? 68.990 8.003 55.646 1.00 12.46 291 LYS D C 1
ATOM 13460 O O . LYS D 1 291 ? 68.203 8.687 56.299 1.00 13.95 291 LYS D O 1
ATOM 13466 N N . PRO D 1 292 ? 68.708 6.737 55.296 1.00 11.43 292 PRO D N 1
ATOM 13467 C CA . PRO D 1 292 ? 67.431 6.145 55.719 1.00 12.06 292 PRO D CA 1
ATOM 13468 C C . PRO D 1 292 ? 67.432 6.001 57.241 1.00 12.05 292 PRO D C 1
ATOM 13469 O O . PRO D 1 292 ? 68.077 5.102 57.786 1.00 14.25 292 PRO D O 1
ATOM 13473 N N . GLY D 1 293 ? 66.716 6.897 57.916 1.00 11.67 293 GLY D N 1
ATOM 13474 C CA . GLY D 1 293 ? 66.662 6.897 59.372 1.00 11.38 293 GLY D CA 1
ATOM 13475 C C . GLY D 1 293 ? 65.602 6.034 60.031 1.00 12.15 293 GLY D C 1
ATOM 13476 O O . GLY D 1 293 ? 65.670 5.768 61.233 1.00 9.85 293 GLY D O 1
ATOM 13477 N N . VAL D 1 294 ? 64.609 5.609 59.261 1.00 11.92 294 VAL D N 1
ATOM 13478 C CA . VAL D 1 294 ? 63.574 4.750 59.807 1.00 13.71 294 VAL D CA 1
ATOM 13479 C C . VAL D 1 294 ? 63.016 3.843 58.720 1.00 14.34 294 VAL D C 1
ATOM 13480 O O . VAL D 1 294 ? 62.719 4.281 57.606 1.00 15.91 294 VAL D O 1
ATOM 13484 N N . VAL D 1 295 ? 62.896 2.567 59.054 1.00 14.12 295 VAL D N 1
ATOM 13485 C CA . VAL D 1 295 ? 62.379 1.573 58.131 1.00 13.94 295 VAL D CA 1
ATOM 13486 C C . VAL D 1 295 ? 61.116 0.964 58.704 1.00 13.89 295 VAL D C 1
ATOM 13487 O O . VAL D 1 295 ? 61.122 0.477 59.838 1.00 14.04 295 VAL D O 1
ATOM 13491 N N . PHE D 1 296 ? 60.033 1.010 57.933 1.00 14.42 296 PHE D N 1
ATOM 13492 C CA . PHE D 1 296 ? 58.774 0.413 58.358 1.00 13.92 296 PHE D CA 1
ATOM 13493 C C . PHE D 1 296 ? 58.638 -0.901 57.599 1.00 14.93 296 PHE D C 1
ATOM 13494 O O . PHE D 1 296 ? 58.780 -0.931 56.372 1.00 13.66 296 PHE D O 1
ATOM 13502 N N . ALA D 1 297 ? 58.382 -1.980 58.337 1.00 16.16 297 ALA D N 1
ATOM 13503 C CA . ALA D 1 297 ? 58.241 -3.309 57.749 1.00 17.83 297 ALA D CA 1
ATOM 13504 C C . ALA D 1 297 ? 57.146 -4.089 58.466 1.00 18.26 297 ALA D C 1
ATOM 13505 O O . ALA D 1 297 ? 56.740 -3.723 59.570 1.00 19.05 297 ALA D O 1
ATOM 13507 N N . LEU D 1 298 ? 56.675 -5.166 57.842 1.00 19.21 298 LEU D N 1
ATOM 13508 C CA . LEU D 1 298 ? 55.617 -5.985 58.435 1.00 20.53 298 LEU D CA 1
ATOM 13509 C C . LEU D 1 298 ? 56.161 -7.032 59.396 1.00 20.87 298 LEU D C 1
ATOM 13510 O O . LEU D 1 298 ? 57.322 -7.412 59.322 1.00 21.51 298 LEU D O 1
ATOM 13515 N N . ASN D 1 299 ? 55.302 -7.490 60.299 1.00 22.19 299 ASN D N 1
ATOM 13516 C CA . ASN D 1 299 ? 55.669 -8.489 61.297 1.00 22.78 299 ASN D CA 1
ATOM 13517 C C . ASN D 1 299 ? 55.604 -9.901 60.710 1.00 22.47 299 ASN D C 1
ATOM 13518 O O . ASN D 1 299 ? 54.722 -10.685 61.048 1.00 23.44 299 ASN D O 1
ATOM 13523 N N . THR D 1 300 ? 56.548 -10.210 59.830 1.00 23.34 300 THR D N 1
ATOM 13524 C CA . THR D 1 300 ? 56.618 -11.513 59.178 1.00 23.30 300 THR D CA 1
ATOM 13525 C C . THR D 1 300 ? 58.013 -12.120 59.368 1.00 23.96 300 THR D C 1
ATOM 13526 O O . THR D 1 300 ? 58.932 -11.456 59.850 1.00 24.08 300 THR D O 1
ATOM 13530 N N . PRO D 1 301 ? 58.187 -13.400 59.006 1.00 22.86 301 PRO D N 1
ATOM 13531 C CA . PRO D 1 301 ? 59.497 -14.040 59.158 1.00 21.53 301 PRO D CA 1
ATOM 13532 C C . PRO D 1 301 ? 60.606 -13.347 58.371 1.00 21.65 301 PRO D C 1
ATOM 13533 O O . PRO D 1 301 ? 61.755 -13.293 58.826 1.00 21.42 301 PRO D O 1
ATOM 13537 N N . GLU D 1 302 ? 60.262 -12.818 57.196 1.00 21.15 302 GLU D N 1
ATOM 13538 C CA . GLU D 1 302 ? 61.235 -12.123 56.359 1.00 21.33 302 GLU D CA 1
ATOM 13539 C C . GLU D 1 302 ? 61.824 -10.943 57.127 1.00 21.26 302 GLU D C 1
ATOM 13540 O O . GLU D 1 302 ? 63.031 -10.693 57.077 1.00 21.00 302 GLU D O 1
ATOM 13546 N N . THR D 1 303 ? 60.955 -10.229 57.836 1.00 19.75 303 THR D N 1
ATOM 13547 C CA . THR D 1 303 ? 61.363 -9.065 58.608 1.00 20.11 303 THR D CA 1
ATOM 13548 C C . THR D 1 303 ? 62.266 -9.466 59.759 1.00 20.53 303 THR D C 1
ATOM 13549 O O . THR D 1 303 ? 63.287 -8.823 60.005 1.00 20.30 303 THR D O 1
ATOM 13553 N N . GLN D 1 304 ? 61.887 -10.534 60.459 1.00 21.41 304 GLN D N 1
ATOM 13554 C CA . GLN D 1 304 ? 62.681 -11.013 61.577 1.00 22.72 304 GLN D CA 1
ATOM 13555 C C . GLN D 1 304 ? 64.077 -11.434 61.121 1.00 22.65 304 GLN D C 1
ATOM 13556 O O . GLN D 1 304 ? 65.048 -11.251 61.865 1.00 23.00 304 GLN D O 1
ATOM 13562 N N . ALA D 1 305 ? 64.178 -11.986 59.908 1.00 21.75 305 ALA D N 1
ATOM 13563 C CA . ALA D 1 305 ? 65.462 -12.407 59.335 1.00 20.94 305 ALA D CA 1
ATOM 13564 C C . ALA D 1 305 ? 66.248 -11.177 58.890 1.00 19.43 305 ALA D C 1
ATOM 13565 O O . ALA D 1 305 ? 67.467 -11.113 59.045 1.00 19.43 305 ALA D O 1
ATOM 13567 N N . PHE D 1 306 ? 65.532 -10.207 58.325 1.00 19.22 306 PHE D N 1
ATOM 13568 C CA . PHE D 1 306 ? 66.124 -8.950 57.859 1.00 18.54 306 PHE D CA 1
ATOM 13569 C C . PHE D 1 306 ? 66.802 -8.292 59.061 1.00 18.10 306 PHE D C 1
ATOM 13570 O O . PHE D 1 306 ? 67.968 -7.899 59.003 1.00 18.59 306 PHE D O 1
ATOM 13578 N N . ILE D 1 307 ? 66.056 -8.196 60.157 1.00 17.34 307 ILE D N 1
ATOM 13579 C CA . ILE D 1 307 ? 66.556 -7.592 61.387 1.00 17.09 307 ILE D CA 1
ATOM 13580 C C . ILE D 1 307 ? 67.806 -8.291 61.922 1.00 18.07 307 ILE D C 1
ATOM 13581 O O . ILE D 1 307 ? 68.779 -7.634 62.286 1.00 17.80 307 ILE D O 1
ATOM 13586 N N . GLU D 1 308 ? 67.791 -9.621 61.965 1.00 19.54 308 GLU D N 1
ATOM 13587 C CA . GLU D 1 308 ? 68.949 -10.365 62.468 1.00 19.70 308 GLU D CA 1
ATOM 13588 C C . GLU D 1 308 ? 70.187 -10.180 61.591 1.00 19.26 308 GLU D C 1
ATOM 13589 O O . GLU D 1 308 ? 71.302 -10.083 62.099 1.00 17.80 308 GLU D O 1
ATOM 13595 N N . THR D 1 309 ? 69.986 -10.121 60.276 1.00 19.38 309 THR D N 1
ATOM 13596 C CA . THR D 1 309 ? 71.100 -9.916 59.358 1.00 19.74 309 THR D CA 1
ATOM 13597 C C . THR D 1 309 ? 71.680 -8.516 59.560 1.00 18.91 309 THR D C 1
ATOM 13598 O O . THR D 1 309 ? 72.895 -8.335 59.651 1.00 20.45 309 THR D O 1
ATOM 13602 N N . ALA D 1 310 ? 70.802 -7.522 59.630 1.00 19.74 310 ALA D N 1
ATOM 13603 C CA . ALA D 1 310 ? 71.230 -6.137 59.818 1.00 18.38 310 ALA D CA 1
ATOM 13604 C C . ALA D 1 310 ? 71.948 -6.004 61.157 1.00 18.08 310 ALA D C 1
ATOM 13605 O O . ALA D 1 310 ? 73.002 -5.386 61.242 1.00 19.27 310 ALA D O 1
ATOM 13607 N N . GLN D 1 311 ? 71.370 -6.594 62.201 1.00 18.70 311 GLN D N 1
ATOM 13608 C CA . GLN D 1 311 ? 71.964 -6.544 63.532 1.00 19.37 311 GLN D CA 1
ATOM 13609 C C . GLN D 1 311 ? 73.369 -7.132 63.551 1.00 20.54 311 GLN D C 1
ATOM 13610 O O . GLN D 1 311 ? 74.268 -6.597 64.204 1.00 20.58 311 GLN D O 1
ATOM 13616 N N . SER D 1 312 ? 73.555 -8.236 62.837 1.00 21.70 312 SER D N 1
ATOM 13617 C CA . SER D 1 312 ? 74.854 -8.890 62.771 1.00 22.25 312 SER D CA 1
ATOM 13618 C C . SER D 1 312 ? 75.882 -8.008 62.056 1.00 22.18 312 SER D C 1
ATOM 13619 O O . SER D 1 312 ? 77.041 -7.933 62.467 1.00 23.66 312 SER D O 1
ATOM 13622 N N . LEU D 1 313 ? 75.457 -7.345 60.985 1.00 22.05 313 LEU D N 1
ATOM 13623 C CA . LEU D 1 313 ? 76.354 -6.469 60.242 1.00 21.29 313 LEU D CA 1
ATOM 13624 C C . LEU D 1 313 ? 76.729 -5.274 61.114 1.00 21.47 313 LEU D C 1
ATOM 13625 O O . LEU D 1 313 ? 77.888 -4.866 61.155 1.00 20.24 313 LEU D O 1
ATOM 13630 N N . ILE D 1 314 ? 75.747 -4.715 61.820 1.00 21.93 314 ILE D N 1
ATOM 13631 C CA . ILE D 1 314 ? 76.016 -3.570 62.684 1.00 22.21 314 ILE D CA 1
ATOM 13632 C C . ILE D 1 314 ? 77.082 -3.920 63.729 1.00 22.19 314 ILE D C 1
ATOM 13633 O O . ILE D 1 314 ? 78.012 -3.152 63.948 1.00 22.56 314 ILE D O 1
ATOM 13638 N N . ARG D 1 315 ? 76.955 -5.081 64.365 1.00 22.34 315 ARG D N 1
ATOM 13639 C CA . ARG D 1 315 ? 77.929 -5.501 65.379 1.00 23.35 315 ARG D CA 1
ATOM 13640 C C . ARG D 1 315 ? 79.336 -5.575 64.807 1.00 23.68 315 ARG D C 1
ATOM 13641 O O . ARG D 1 315 ? 80.322 -5.303 65.500 1.00 24.01 315 ARG D O 1
ATOM 13649 N N . GLN D 1 316 ? 79.397 -5.986 63.542 1.00 24.26 316 GLN D N 1
ATOM 13650 C CA . GLN D 1 316 ? 80.639 -6.145 62.786 1.00 24.63 316 GLN D CA 1
ATOM 13651 C C . GLN D 1 316 ? 81.246 -4.815 62.314 1.00 23.05 316 GLN D C 1
ATOM 13652 O O . GLN D 1 316 ? 82.451 -4.729 62.085 1.00 21.66 316 GLN D O 1
ATOM 13658 N N . GLN D 1 317 ? 80.405 -3.793 62.172 1.00 21.59 317 GLN D N 1
ATOM 13659 C CA . GLN D 1 317 ? 80.824 -2.473 61.683 1.00 20.21 317 GLN D CA 1
ATOM 13660 C C . GLN D 1 317 ? 82.024 -1.846 62.394 1.00 19.73 317 GLN D C 1
ATOM 13661 O O . GLN D 1 317 ? 82.115 -1.868 63.617 1.00 19.83 317 GLN D O 1
ATOM 13667 N N . SER D 1 318 ? 82.934 -1.271 61.608 1.00 20.09 318 SER D N 1
ATOM 13668 C CA . SER D 1 318 ? 84.145 -0.620 62.125 1.00 19.90 318 SER D CA 1
ATOM 13669 C C . SER D 1 318 ? 83.834 0.705 62.831 1.00 19.50 318 SER D C 1
ATOM 13670 O O . SER D 1 318 ? 82.803 1.316 62.560 1.00 18.82 318 SER D O 1
ATOM 13673 N N . PRO D 1 319 ? 84.725 1.169 63.739 1.00 19.99 319 PRO D N 1
ATOM 13674 C CA . PRO D 1 319 ? 84.527 2.432 64.475 1.00 19.91 319 PRO D CA 1
ATOM 13675 C C . PRO D 1 319 ? 84.469 3.615 63.511 1.00 19.36 319 PRO D C 1
ATOM 13676 O O . PRO D 1 319 ? 85.206 3.637 62.533 1.00 19.39 319 PRO D O 1
ATOM 13680 N N . SER D 1 320 ? 83.616 4.592 63.800 1.00 18.65 320 SER D N 1
ATOM 13681 C CA . SER D 1 320 ? 83.472 5.759 62.936 1.00 18.63 320 SER D CA 1
ATOM 13682 C C . SER D 1 320 ? 83.977 7.048 63.572 1.00 18.16 320 SER D C 1
ATOM 13683 O O . SER D 1 320 ? 83.805 7.268 64.776 1.00 18.65 320 SER D O 1
ATOM 13686 N N . THR D 1 321 ? 84.596 7.892 62.750 1.00 16.44 321 THR D N 1
ATOM 13687 C CA . THR D 1 321 ? 85.092 9.193 63.195 1.00 16.64 321 THR D CA 1
ATOM 13688 C C . THR D 1 321 ? 84.174 10.219 62.545 1.00 15.62 321 THR D C 1
ATOM 13689 O O . THR D 1 321 ? 84.182 10.359 61.323 1.00 15.13 321 THR D O 1
ATOM 13693 N N . LEU D 1 322 ? 83.379 10.924 63.340 1.00 15.38 322 LEU D N 1
ATOM 13694 C CA . LEU D 1 322 ? 82.468 11.907 62.772 1.00 16.18 322 LEU D CA 1
ATOM 13695 C C . LEU D 1 322 ? 83.187 13.214 62.436 1.00 16.33 322 LEU D C 1
ATOM 13696 O O . LEU D 1 322 ? 84.306 13.456 62.881 1.00 17.39 322 LEU D O 1
ATOM 13701 N N . LEU D 1 323 ? 82.546 14.027 61.609 1.00 16.18 323 LEU D N 1
ATOM 13702 C CA . LEU D 1 323 ? 83.105 15.284 61.134 1.00 15.29 323 LEU D CA 1
ATOM 13703 C C . LEU D 1 323 ? 83.809 16.166 62.164 1.00 16.29 323 LEU D C 1
ATOM 13704 O O . LEU D 1 323 ? 84.817 16.795 61.850 1.00 14.91 323 LEU D O 1
ATOM 13709 N N . THR D 1 324 ? 83.276 16.218 63.383 1.00 17.25 324 THR D N 1
ATOM 13710 C CA . THR D 1 324 ? 83.853 17.038 64.444 1.00 19.23 324 THR D CA 1
ATOM 13711 C C . THR D 1 324 ? 83.592 16.401 65.803 1.00 21.13 324 THR D C 1
ATOM 13712 O O . THR D 1 324 ? 82.689 15.572 65.947 1.00 20.28 324 THR D O 1
ATOM 13716 N N . PRO D 1 325 ? 84.390 16.770 66.817 1.00 21.38 325 PRO D N 1
ATOM 13717 C CA . PRO D 1 325 ? 84.176 16.200 68.149 1.00 21.91 325 PRO D CA 1
ATOM 13718 C C . PRO D 1 325 ? 82.771 16.560 68.633 1.00 22.07 325 PRO D C 1
ATOM 13719 O O . PRO D 1 325 ? 82.121 15.775 69.327 1.00 23.00 325 PRO D O 1
ATOM 13723 N N . GLY D 1 326 ? 82.310 17.750 68.255 1.00 21.62 326 GLY D N 1
ATOM 13724 C CA . GLY D 1 326 ? 80.984 18.200 68.644 1.00 21.14 326 GLY D CA 1
ATOM 13725 C C . GLY D 1 326 ? 79.903 17.274 68.113 1.00 21.38 326 GLY D C 1
ATOM 13726 O O . GLY D 1 326 ? 79.028 16.839 68.857 1.00 21.67 326 GLY D O 1
ATOM 13727 N N . ILE D 1 327 ? 79.957 16.969 66.822 1.00 21.05 327 ILE D N 1
ATOM 13728 C CA . ILE D 1 327 ? 78.978 16.071 66.222 1.00 20.75 327 ILE D CA 1
ATOM 13729 C C . ILE D 1 327 ? 79.125 14.692 66.864 1.00 21.18 327 ILE D C 1
ATOM 13730 O O . ILE D 1 327 ? 78.141 13.975 67.043 1.00 21.64 327 ILE D O 1
ATOM 13735 N N . ARG D 1 328 ? 80.358 14.340 67.222 1.00 21.30 328 ARG D N 1
ATOM 13736 C CA . ARG D 1 328 ? 80.634 13.064 67.870 1.00 22.22 328 ARG D CA 1
ATOM 13737 C C . ARG D 1 328 ? 79.889 12.997 69.198 1.00 21.61 328 ARG D C 1
ATOM 13738 O O . ARG D 1 328 ? 79.281 11.977 69.526 1.00 22.07 328 ARG D O 1
ATOM 13746 N N . ASP D 1 329 ? 79.935 14.088 69.956 1.00 21.63 329 ASP D N 1
ATOM 13747 C CA . ASP D 1 329 ? 79.265 14.142 71.255 1.00 22.65 329 ASP D CA 1
ATOM 13748 C C . ASP D 1 329 ? 77.732 14.051 71.188 1.00 21.83 329 ASP D C 1
ATOM 13749 O O . ASP D 1 329 ? 77.139 13.290 71.946 1.00 22.86 329 ASP D O 1
ATOM 13754 N N . SER D 1 330 ? 77.091 14.819 70.305 1.00 22.03 330 SER D N 1
ATOM 13755 C CA . SER D 1 330 ? 75.627 14.787 70.173 1.00 22.03 330 SER D CA 1
ATOM 13756 C C . SER D 1 330 ? 75.139 13.391 69.801 1.00 20.90 330 SER D C 1
ATOM 13757 O O . SER D 1 330 ? 74.124 12.911 70.316 1.00 20.73 330 SER D O 1
ATOM 13760 N N . TYR D 1 331 ? 75.868 12.743 68.897 1.00 19.68 331 TYR D N 1
ATOM 13761 C CA . TYR D 1 331 ? 75.498 11.404 68.455 1.00 19.02 331 TYR D CA 1
ATOM 13762 C C . TYR D 1 331 ? 75.519 10.427 69.623 1.00 19.74 331 TYR D C 1
ATOM 13763 O O . TYR D 1 331 ? 74.529 9.758 69.909 1.00 19.88 331 TYR D O 1
ATOM 13772 N N . GLN D 1 332 ? 76.659 10.355 70.298 1.00 21.09 332 GLN D N 1
ATOM 13773 C CA . GLN D 1 332 ? 76.815 9.448 71.424 1.00 22.82 332 GLN D CA 1
ATOM 13774 C C . GLN D 1 332 ? 75.757 9.635 72.500 1.00 22.41 332 GLN D C 1
ATOM 13775 O O . GLN D 1 332 ? 75.125 8.677 72.936 1.00 22.30 332 GLN D O 1
ATOM 13781 N N . SER D 1 333 ? 75.554 10.867 72.938 1.00 23.24 333 SER D N 1
ATOM 13782 C CA . SER D 1 333 ? 74.564 11.096 73.972 1.00 23.29 333 SER D CA 1
ATOM 13783 C C . SER D 1 333 ? 73.142 10.752 73.517 1.00 22.34 333 SER D C 1
ATOM 13784 O O . SER D 1 333 ? 72.382 10.177 74.285 1.00 21.66 333 SER D O 1
ATOM 13787 N N . GLN D 1 334 ? 72.787 11.081 72.276 1.00 21.44 334 GLN D N 1
ATOM 13788 C CA . GLN D 1 334 ? 71.445 10.793 71.773 1.00 21.34 334 GLN D CA 1
ATOM 13789 C C . GLN D 1 334 ? 71.152 9.301 71.553 1.00 21.07 334 GLN D C 1
ATOM 13790 O O . GLN D 1 334 ? 70.052 8.835 71.858 1.00 20.95 334 GLN D O 1
ATOM 13796 N N . VAL D 1 335 ? 72.116 8.546 71.030 1.00 21.32 335 VAL D N 1
ATOM 13797 C CA . VAL D 1 335 ? 71.890 7.120 70.810 1.00 21.81 335 VAL D CA 1
ATOM 13798 C C . VAL D 1 335 ? 71.805 6.368 72.131 1.00 22.37 335 VAL D C 1
ATOM 13799 O O . VAL D 1 335 ? 70.954 5.491 72.302 1.00 21.20 335 VAL D O 1
ATOM 13803 N N . VAL D 1 336 ? 72.701 6.696 73.060 1.00 23.39 336 VAL D N 1
ATOM 13804 C CA . VAL D 1 336 ? 72.685 6.035 74.365 1.00 23.98 336 VAL D CA 1
ATOM 13805 C C . VAL D 1 336 ? 71.403 6.432 75.092 1.00 23.73 336 VAL D C 1
ATOM 13806 O O . VAL D 1 336 ? 70.801 5.638 75.801 1.00 24.40 336 VAL D O 1
ATOM 13810 N N . SER D 1 337 ? 70.989 7.673 74.883 1.00 24.06 337 SER D N 1
ATOM 13811 C CA . SER D 1 337 ? 69.788 8.202 75.499 1.00 25.11 337 SER D CA 1
ATOM 13812 C C . SER D 1 337 ? 68.534 7.547 74.933 1.00 25.94 337 SER D C 1
ATOM 13813 O O . SER D 1 337 ? 67.674 7.075 75.684 1.00 26.94 337 SER D O 1
ATOM 13816 N N . ARG D 1 338 ? 68.428 7.496 73.611 1.00 25.80 338 ARG D N 1
ATOM 13817 C CA . ARG D 1 338 ? 67.259 6.891 72.986 1.00 26.24 338 ARG D CA 1
ATOM 13818 C C . ARG D 1 338 ? 67.226 5.393 73.254 1.00 26.66 338 ARG D C 1
ATOM 13819 O O . ARG D 1 338 ? 66.162 4.837 73.511 1.00 27.00 338 ARG D O 1
ATOM 13827 N N . GLY D 1 339 ? 68.397 4.758 73.213 1.00 27.36 339 GLY D N 1
ATOM 13828 C CA . GLY D 1 339 ? 68.490 3.328 73.453 1.00 28.48 339 GLY D CA 1
ATOM 13829 C C . GLY D 1 339 ? 67.999 2.920 74.831 1.00 30.01 339 GLY D C 1
ATOM 13830 O O . GLY D 1 339 ? 67.816 1.730 75.105 1.00 30.38 339 GLY D O 1
ATOM 13831 N N . SER D 1 340 ? 67.793 3.907 75.698 1.00 30.53 340 SER D N 1
ATOM 13832 C CA . SER D 1 340 ? 67.316 3.665 77.054 1.00 31.54 340 SER D CA 1
ATOM 13833 C C . SER D 1 340 ? 65.828 3.969 77.169 1.00 32.68 340 SER D C 1
ATOM 13834 O O . SER D 1 340 ? 65.218 3.727 78.209 1.00 31.92 340 SER D O 1
ATOM 13837 N N . ASP D 1 341 ? 65.252 4.509 76.100 1.00 34.08 341 ASP D N 1
ATOM 13838 C CA . ASP D 1 341 ? 63.836 4.847 76.095 1.00 35.99 341 ASP D CA 1
ATOM 13839 C C . ASP D 1 341 ? 62.942 3.630 76.196 1.00 35.95 341 ASP D C 1
ATOM 13840 O O . ASP D 1 341 ? 63.406 2.492 76.139 1.00 36.30 341 ASP D O 1
ATOM 13845 N N . ASP D 1 342 ? 61.650 3.886 76.344 1.00 36.69 342 ASP D N 1
ATOM 13846 C CA . ASP D 1 342 ? 60.672 2.824 76.477 1.00 37.38 342 ASP D CA 1
ATOM 13847 C C . ASP D 1 342 ? 60.383 2.113 75.164 1.00 36.72 342 ASP D C 1
ATOM 13848 O O . ASP D 1 342 ? 60.250 2.750 74.120 1.00 37.40 342 ASP D O 1
ATOM 13853 N N . GLY D 1 343 ? 60.293 0.788 75.228 1.00 35.03 343 GLY D N 1
ATOM 13854 C CA . GLY D 1 343 ? 59.980 -0.006 74.052 1.00 33.62 343 GLY D CA 1
ATOM 13855 C C . GLY D 1 343 ? 60.917 0.042 72.857 1.00 32.68 343 GLY D C 1
ATOM 13856 O O . GLY D 1 343 ? 60.458 -0.010 71.714 1.00 32.48 343 GLY D O 1
ATOM 13857 N N . ILE D 1 344 ? 62.220 0.128 73.100 1.00 30.97 344 ILE D N 1
ATOM 13858 C CA . ILE D 1 344 ? 63.170 0.154 71.998 1.00 30.62 344 ILE D CA 1
ATOM 13859 C C . ILE D 1 344 ? 64.389 -0.728 72.272 1.00 29.79 344 ILE D C 1
ATOM 13860 O O . ILE D 1 344 ? 65.004 -0.653 73.333 1.00 30.58 344 ILE D O 1
ATOM 13865 N N . ASP D 1 345 ? 64.714 -1.573 71.299 1.00 28.65 345 ASP D N 1
ATOM 13866 C CA . ASP D 1 345 ? 65.844 -2.501 71.376 1.00 27.72 345 ASP D CA 1
ATOM 13867 C C . ASP D 1 345 ? 66.977 -1.881 70.549 1.00 26.07 345 ASP D C 1
ATOM 13868 O O . ASP D 1 345 ? 66.718 -1.312 69.490 1.00 24.65 345 ASP D O 1
ATOM 13873 N N . VAL D 1 346 ? 68.220 -1.978 71.022 1.00 24.44 346 VAL D N 1
ATOM 13874 C CA . VAL D 1 346 ? 69.345 -1.400 70.290 1.00 22.80 346 VAL D CA 1
ATOM 13875 C C . VAL D 1 346 ? 70.547 -2.335 70.187 1.00 22.37 346 VAL D C 1
ATOM 13876 O O . VAL D 1 346 ? 70.838 -3.100 71.112 1.00 21.41 346 VAL D O 1
ATOM 13880 N N . THR D 1 347 ? 71.220 -2.282 69.040 1.00 20.65 347 THR D N 1
ATOM 13881 C CA . THR D 1 347 ? 72.409 -3.092 68.793 1.00 20.95 347 THR D CA 1
ATOM 13882 C C . THR D 1 347 ? 73.532 -2.130 68.436 1.00 20.09 347 THR D C 1
ATOM 13883 O O . THR D 1 347 ? 73.386 -1.314 67.524 1.00 19.28 347 THR D O 1
ATOM 13887 N N . PHE D 1 348 ? 74.636 -2.221 69.168 1.00 17.97 348 PHE D N 1
ATOM 13888 C CA . PHE D 1 348 ? 75.789 -1.362 68.938 1.00 17.98 348 PHE D CA 1
ATOM 13889 C C . PHE D 1 348 ? 76.977 -2.131 68.379 1.00 18.43 348 PHE D C 1
ATOM 13890 O O . PHE D 1 348 ? 77.114 -3.332 68.611 1.00 17.58 348 PHE D O 1
ATOM 13898 N N . SER D 1 349 ? 77.831 -1.432 67.636 1.00 18.76 349 SER D N 1
ATOM 13899 C CA . SER D 1 349 ? 79.044 -2.035 67.109 1.00 18.81 349 SER D CA 1
ATOM 13900 C C . SER D 1 349 ? 80.049 -1.760 68.229 1.00 19.98 349 SER D C 1
ATOM 13901 O O . SER D 1 349 ? 79.703 -1.119 69.220 1.00 18.94 349 SER D O 1
ATOM 13904 N N . GLN D 1 350 ? 81.277 -2.236 68.077 1.00 21.33 350 GLN D N 1
ATOM 13905 C CA . GLN D 1 350 ? 82.307 -2.042 69.093 1.00 22.45 350 GLN D CA 1
ATOM 13906 C C . GLN D 1 350 ? 83.153 -0.816 68.760 1.00 21.86 350 GLN D C 1
ATOM 13907 O O . GLN D 1 350 ? 83.744 -0.757 67.690 1.00 21.84 350 GLN D O 1
ATOM 13913 N N . ALA D 1 351 ? 83.205 0.158 69.670 1.00 22.14 351 ALA D N 1
ATOM 13914 C CA . ALA D 1 351 ? 83.982 1.377 69.450 1.00 24.25 351 ALA D CA 1
ATOM 13915 C C . ALA D 1 351 ? 84.327 2.104 70.755 1.00 25.32 351 ALA D C 1
ATOM 13916 O O . ALA D 1 351 ? 83.591 2.016 71.742 1.00 26.23 351 ALA D O 1
ATOM 13918 N N . GLU D 1 352 ? 85.449 2.820 70.747 1.00 25.89 352 GLU D N 1
ATOM 13919 C CA . GLU D 1 352 ? 85.912 3.580 71.913 1.00 27.79 352 GLU D CA 1
ATOM 13920 C C . GLU D 1 352 ? 86.157 5.032 71.492 1.00 27.37 352 GLU D C 1
ATOM 13921 O O . GLU D 1 352 ? 86.764 5.277 70.458 1.00 26.18 352 GLU D O 1
ATOM 13927 N N . SER D 1 353 ? 85.693 6.000 72.273 1.00 27.80 353 SER D N 1
ATOM 13928 C CA . SER D 1 353 ? 85.905 7.399 71.911 1.00 28.23 353 SER D CA 1
ATOM 13929 C C . SER D 1 353 ? 87.371 7.603 71.532 1.00 27.67 353 SER D C 1
ATOM 13930 O O . SER D 1 353 ? 88.243 6.883 72.021 1.00 28.16 353 SER D O 1
ATOM 13933 N N . PRO D 1 354 ? 87.670 8.583 70.660 1.00 26.20 354 PRO D N 1
ATOM 13934 C CA . PRO D 1 354 ? 86.783 9.533 69.985 1.00 25.61 354 PRO D CA 1
ATOM 13935 C C . PRO D 1 354 ? 85.951 8.914 68.862 1.00 25.14 354 PRO D C 1
ATOM 13936 O O . PRO D 1 354 ? 85.248 9.611 68.133 1.00 24.21 354 PRO D O 1
ATOM 13940 N N . CYS D 1 355 ? 86.041 7.601 68.714 1.00 24.12 355 CYS D N 1
ATOM 13941 C CA . CYS D 1 355 ? 85.267 6.926 67.681 1.00 23.47 355 CYS D CA 1
ATOM 13942 C C . CYS D 1 355 ? 83.883 6.590 68.234 1.00 21.58 355 CYS D C 1
ATOM 13943 O O . CYS D 1 355 ? 83.720 6.424 69.442 1.00 21.69 355 CYS D O 1
ATOM 13946 N N . VAL D 1 356 ? 82.888 6.495 67.356 1.00 20.67 356 VAL D N 1
ATOM 13947 C CA . VAL D 1 356 ? 81.534 6.160 67.788 1.00 18.62 356 VAL D CA 1
ATOM 13948 C C . VAL D 1 356 ? 81.109 4.831 67.191 1.00 18.54 356 VAL D C 1
ATOM 13949 O O . VAL D 1 356 ? 81.638 4.387 66.166 1.00 18.59 356 VAL D O 1
ATOM 13953 N N . ALA D 1 357 ? 80.146 4.195 67.837 1.00 18.15 357 ALA D N 1
ATOM 13954 C CA . ALA D 1 357 ? 79.644 2.919 67.369 1.00 17.81 357 ALA D CA 1
ATOM 13955 C C . ALA D 1 357 ? 78.388 3.120 66.537 1.00 17.30 357 ALA D C 1
ATOM 13956 O O . ALA D 1 357 ? 77.617 4.048 66.784 1.00 17.09 357 ALA D O 1
ATOM 13958 N N . SER D 1 358 ? 78.206 2.256 65.543 1.00 16.48 358 SER D N 1
ATOM 13959 C CA . SER D 1 358 ? 77.020 2.292 64.700 1.00 16.70 358 SER D CA 1
ATOM 13960 C C . SER D 1 358 ? 75.924 1.669 65.558 1.00 16.87 358 SER D C 1
ATOM 13961 O O . SER D 1 358 ? 76.208 0.866 66.453 1.00 15.73 358 SER D O 1
ATOM 13964 N N . ALA D 1 359 ? 74.678 2.033 65.295 1.00 15.86 359 ALA D N 1
ATOM 13965 C CA . ALA D 1 359 ? 73.588 1.494 66.086 1.00 15.83 359 ALA D CA 1
ATOM 13966 C C . ALA D 1 359 ? 72.357 1.205 65.253 1.00 16.23 359 ALA D C 1
ATOM 13967 O O . ALA D 1 359 ? 72.062 1.914 64.290 1.00 15.21 359 ALA D O 1
ATOM 13969 N N . LEU D 1 360 ? 71.645 0.150 65.632 1.00 15.97 360 LEU D N 1
ATOM 13970 C CA . LEU D 1 360 ? 70.418 -0.238 64.952 1.00 16.38 360 LEU D CA 1
ATOM 13971 C C . LEU D 1 360 ? 69.339 -0.418 66.006 1.00 16.42 360 LEU D C 1
ATOM 13972 O O . LEU D 1 360 ? 69.437 -1.301 66.855 1.00 16.31 360 LEU D O 1
ATOM 13977 N N . PHE D 1 361 ? 68.316 0.428 65.963 1.00 15.86 361 PHE D N 1
ATOM 13978 C CA . PHE D 1 361 ? 67.232 0.321 66.925 1.00 16.44 361 PHE D CA 1
ATOM 13979 C C . PHE D 1 361 ? 66.078 -0.458 66.300 1.00 16.62 361 PHE D C 1
ATOM 13980 O O . PHE D 1 361 ? 65.879 -0.419 65.085 1.00 16.09 361 PHE D O 1
ATOM 13988 N N . VAL D 1 362 ? 65.331 -1.167 67.139 1.00 16.36 362 VAL D N 1
ATOM 13989 C CA . VAL D 1 362 ? 64.184 -1.952 66.700 1.00 15.89 362 VAL D CA 1
ATOM 13990 C C . VAL D 1 362 ? 63.037 -1.706 67.673 1.00 17.12 362 VAL D C 1
ATOM 13991 O O . VAL D 1 362 ? 63.240 -1.671 68.889 1.00 17.93 362 VAL D O 1
ATOM 13995 N N . THR D 1 363 ? 61.835 -1.527 67.137 1.00 17.62 363 THR D N 1
ATOM 13996 C CA . THR D 1 363 ? 60.661 -1.292 67.964 1.00 17.95 363 THR D CA 1
ATOM 13997 C C . THR D 1 363 ? 59.394 -1.642 67.186 1.00 18.52 363 THR D C 1
ATOM 13998 O O . THR D 1 363 ? 59.454 -2.007 66.011 1.00 18.42 363 THR D O 1
ATOM 14002 N N . SER D 1 364 ? 58.250 -1.526 67.852 1.00 18.38 364 SER D N 1
ATOM 14003 C CA . SER D 1 364 ? 56.955 -1.829 67.249 1.00 18.44 364 SER D CA 1
ATOM 14004 C C . SER D 1 364 ? 56.261 -0.525 66.872 1.00 19.02 364 SER D C 1
ATOM 14005 O O . SER D 1 364 ? 56.616 0.538 67.377 1.00 18.24 364 SER D O 1
ATOM 14008 N N . SER D 1 365 ? 55.268 -0.603 65.991 1.00 19.87 365 SER D N 1
ATOM 14009 C CA . SER D 1 365 ? 54.540 0.598 65.594 1.00 21.68 365 SER D CA 1
ATOM 14010 C C . SER D 1 365 ? 53.792 1.176 66.793 1.00 22.43 365 SER D C 1
ATOM 14011 O O . SER D 1 365 ? 53.536 2.380 66.854 1.00 23.16 365 SER D O 1
ATOM 14014 N N . GLU D 1 366 ? 53.451 0.319 67.752 1.00 23.07 366 GLU D N 1
ATOM 14015 C CA . GLU D 1 366 ? 52.741 0.768 68.943 1.00 24.41 366 GLU D CA 1
ATOM 14016 C C . GLU D 1 366 ? 53.593 1.782 69.709 1.00 24.47 366 GLU D C 1
ATOM 14017 O O . GLU D 1 366 ? 53.123 2.863 70.072 1.00 23.42 366 GLU D O 1
ATOM 14023 N N . ASN D 1 367 ? 54.857 1.453 69.938 1.00 23.52 367 ASN D N 1
ATOM 14024 C CA . ASN D 1 367 ? 55.724 2.370 70.663 1.00 23.74 367 ASN D CA 1
ATOM 14025 C C . ASN D 1 367 ? 56.145 3.573 69.826 1.00 22.95 367 ASN D C 1
ATOM 14026 O O . ASN D 1 367 ? 56.424 4.639 70.376 1.00 22.98 367 ASN D O 1
ATOM 14031 N N . TRP D 1 368 ? 56.183 3.409 68.503 1.00 22.06 368 TRP D N 1
ATOM 14032 C CA . TRP D 1 368 ? 56.550 4.511 67.614 1.00 21.51 368 TRP D CA 1
ATOM 14033 C C . TRP D 1 368 ? 55.508 5.615 67.759 1.00 22.13 368 TRP D C 1
ATOM 14034 O O . TRP D 1 368 ? 55.857 6.794 67.872 1.00 21.26 368 TRP D O 1
ATOM 14045 N N . ARG D 1 369 ? 54.232 5.228 67.769 1.00 22.64 369 ARG D N 1
ATOM 14046 C CA . ARG D 1 369 ? 53.150 6.195 67.928 1.00 23.80 369 ARG D CA 1
ATOM 14047 C C . ARG D 1 369 ? 53.276 6.876 69.290 1.00 24.61 369 ARG D C 1
ATOM 14048 O O . ARG D 1 369 ? 52.983 8.064 69.425 1.00 24.49 369 ARG D O 1
ATOM 14056 N N . LYS D 1 370 ? 53.720 6.124 70.295 1.00 24.54 370 LYS D N 1
ATOM 14057 C CA . LYS D 1 370 ? 53.874 6.661 71.646 1.00 25.88 370 LYS D CA 1
ATOM 14058 C C . LYS D 1 370 ? 55.098 7.556 71.862 1.00 26.00 370 LYS D C 1
ATOM 14059 O O . LYS D 1 370 ? 55.178 8.247 72.880 1.00 26.96 370 LYS D O 1
ATOM 14065 N N . HIS D 1 371 ? 56.053 7.541 70.934 1.00 25.01 371 HIS D N 1
ATOM 14066 C CA . HIS D 1 371 ? 57.249 8.372 71.079 1.00 25.08 371 HIS D CA 1
ATOM 14067 C C . HIS D 1 371 ? 57.539 9.231 69.854 1.00 25.61 371 HIS D C 1
ATOM 14068 O O . HIS D 1 371 ? 58.425 8.917 69.060 1.00 26.18 371 HIS D O 1
ATOM 14075 N N . PRO D 1 372 ? 56.808 10.341 69.691 1.00 25.35 372 PRO D N 1
ATOM 14076 C CA . PRO D 1 372 ? 57.027 11.220 68.541 1.00 25.24 372 PRO D CA 1
ATOM 14077 C C . PRO D 1 372 ? 58.464 11.753 68.409 1.00 24.65 372 PRO D C 1
ATOM 14078 O O . PRO D 1 372 ? 58.893 12.123 67.321 1.00 23.53 372 PRO D O 1
ATOM 14082 N N . ALA D 1 373 ? 59.209 11.781 69.508 1.00 24.08 373 ALA D N 1
ATOM 14083 C CA . ALA D 1 373 ? 60.583 12.269 69.465 1.00 23.81 373 ALA D CA 1
ATOM 14084 C C . ALA D 1 373 ? 61.496 11.350 68.649 1.00 23.72 373 ALA D C 1
ATOM 14085 O O . ALA D 1 373 ? 62.585 11.753 68.245 1.00 22.27 373 ALA D O 1
ATOM 14087 N N . TRP D 1 374 ? 61.056 10.119 68.407 1.00 22.35 374 TRP D N 1
ATOM 14088 C CA . TRP D 1 374 ? 61.865 9.179 67.637 1.00 22.97 374 TRP D CA 1
ATOM 14089 C C . TRP D 1 374 ? 61.867 9.530 66.156 1.00 22.68 374 TRP D C 1
ATOM 14090 O O . TRP D 1 374 ? 62.584 8.913 65.371 1.00 22.38 374 TRP D O 1
ATOM 14101 N N . GLU D 1 375 ? 61.062 10.516 65.770 1.00 22.89 375 GLU D N 1
ATOM 14102 C CA . GLU D 1 375 ? 60.994 10.924 64.369 1.00 22.21 375 GLU D CA 1
ATOM 14103 C C . GLU D 1 375 ? 62.088 11.945 64.066 1.00 22.20 375 GLU D C 1
ATOM 14104 O O . GLU D 1 375 ? 62.390 12.230 62.906 1.00 19.75 375 GLU D O 1
ATOM 14110 N N . GLU D 1 376 ? 62.685 12.486 65.123 1.00 22.80 376 GLU D N 1
ATOM 14111 C CA . GLU D 1 376 ? 63.752 13.462 64.972 1.00 23.44 376 GLU D CA 1
ATOM 14112 C C . GLU D 1 376 ? 65.048 12.755 64.595 1.00 22.57 376 GLU D C 1
ATOM 14113 O O . GLU D 1 376 ? 65.373 11.692 65.120 1.00 20.94 376 GLU D O 1
ATOM 14119 N N . GLU D 1 377 ? 65.777 13.361 63.671 1.00 21.86 377 GLU D N 1
ATOM 14120 C CA . GLU D 1 377 ? 67.043 12.834 63.193 1.00 22.12 377 GLU D CA 1
ATOM 14121 C C . GLU D 1 377 ? 68.152 12.794 64.253 1.00 20.53 377 GLU D C 1
ATOM 14122 O O . GLU D 1 377 ? 68.269 13.699 65.080 1.00 19.85 377 GLU D O 1
ATOM 14128 N N . ILE D 1 378 ? 68.936 11.717 64.242 1.00 19.38 378 ILE D N 1
ATOM 14129 C CA . ILE D 1 378 ? 70.106 11.578 65.116 1.00 18.66 378 ILE D CA 1
ATOM 14130 C C . ILE D 1 378 ? 71.225 11.396 64.096 1.00 18.71 378 ILE D C 1
ATOM 14131 O O . ILE D 1 378 ? 71.411 10.313 63.537 1.00 18.32 378 ILE D O 1
ATOM 14136 N N . PHE D 1 379 ? 71.951 12.481 63.845 1.00 17.57 379 PHE D N 1
ATOM 14137 C CA . PHE D 1 379 ? 73.018 12.501 62.852 1.00 16.03 379 PHE D CA 1
ATOM 14138 C C . PHE D 1 379 ? 74.199 11.590 63.164 1.00 15.26 379 PHE D C 1
ATOM 14139 O O . PHE D 1 379 ? 75.016 11.872 64.036 1.00 15.15 379 PHE D O 1
ATOM 14147 N N . GLY D 1 380 ? 74.298 10.503 62.415 1.00 15.08 380 GLY D N 1
ATOM 14148 C CA . GLY D 1 380 ? 75.370 9.555 62.631 1.00 14.66 380 GLY D CA 1
ATOM 14149 C C . GLY D 1 380 ? 74.984 8.194 62.084 1.00 15.29 380 GLY D C 1
ATOM 14150 O O . GLY D 1 380 ? 73.882 8.027 61.550 1.00 15.01 380 GLY D O 1
ATOM 14151 N N . PRO D 1 381 ? 75.866 7.190 62.221 1.00 15.59 381 PRO D N 1
ATOM 14152 C CA . PRO D 1 381 ? 75.612 5.837 61.726 1.00 14.75 381 PRO D CA 1
ATOM 14153 C C . PRO D 1 381 ? 74.580 5.037 62.511 1.00 15.01 381 PRO D C 1
ATOM 14154 O O . PRO D 1 381 ? 74.877 3.947 63.011 1.00 14.22 381 PRO D O 1
ATOM 14158 N N . GLN D 1 382 ? 73.368 5.582 62.622 1.00 14.95 382 GLN D N 1
ATOM 14159 C CA . GLN D 1 382 ? 72.300 4.879 63.317 1.00 15.06 382 GLN D CA 1
ATOM 14160 C C . GLN D 1 382 ? 70.986 4.932 62.574 1.00 14.72 382 GLN D C 1
ATOM 14161 O O . GLN D 1 382 ? 70.738 5.843 61.788 1.00 14.01 382 GLN D O 1
ATOM 14167 N N . SER D 1 383 ? 70.165 3.912 62.788 1.00 14.53 383 SER D N 1
ATOM 14168 C CA . SER D 1 383 ? 68.863 3.850 62.147 1.00 14.98 383 SER D CA 1
ATOM 14169 C C . SER D 1 383 ? 67.867 3.047 62.982 1.00 16.08 383 SER D C 1
ATOM 14170 O O . SER D 1 383 ? 68.242 2.323 63.908 1.00 16.57 383 SER D O 1
ATOM 14173 N N . LEU D 1 384 ? 66.593 3.185 62.645 1.00 14.84 384 LEU D N 1
ATOM 14174 C CA . LEU D 1 384 ? 65.530 2.514 63.372 1.00 15.37 384 LEU D CA 1
ATOM 14175 C C . LEU D 1 384 ? 64.601 1.688 62.491 1.00 15.85 384 LEU D C 1
ATOM 14176 O O . LEU D 1 384 ? 64.217 2.115 61.399 1.00 16.73 384 LEU D O 1
ATOM 14181 N N . ILE D 1 385 ? 64.233 0.509 62.982 1.00 16.55 385 ILE D N 1
ATOM 14182 C CA . ILE D 1 385 ? 63.312 -0.366 62.266 1.00 16.31 385 ILE D CA 1
ATOM 14183 C C . ILE D 1 385 ? 62.025 -0.454 63.081 1.00 17.77 385 ILE D C 1
ATOM 14184 O O . ILE D 1 385 ? 62.049 -0.776 64.273 1.00 18.03 385 ILE D O 1
ATOM 14189 N N . VAL D 1 386 ? 60.903 -0.150 62.437 1.00 17.33 386 VAL D N 1
ATOM 14190 C CA . VAL D 1 386 ? 59.605 -0.200 63.094 1.00 17.70 386 VAL D CA 1
ATOM 14191 C C . VAL D 1 386 ? 58.781 -1.345 62.509 1.00 17.99 386 VAL D C 1
ATOM 14192 O O . VAL D 1 386 ? 58.403 -1.313 61.339 1.00 18.36 386 VAL D O 1
ATOM 14196 N N . VAL D 1 387 ? 58.516 -2.355 63.330 1.00 17.84 387 VAL D N 1
ATOM 14197 C CA . VAL D 1 387 ? 57.749 -3.519 62.903 1.00 18.86 387 VAL D CA 1
ATOM 14198 C C . VAL D 1 387 ? 56.259 -3.228 63.012 1.00 18.74 387 VAL D C 1
ATOM 14199 O O . VAL D 1 387 ? 55.742 -2.979 64.102 1.00 18.93 387 VAL D O 1
ATOM 14203 N N . CYS D 1 388 ? 55.565 -3.267 61.879 1.00 19.83 388 CYS D N 1
ATOM 14204 C CA . CYS D 1 388 ? 54.139 -2.973 61.858 1.00 20.04 388 CYS D CA 1
ATOM 14205 C C . CYS D 1 388 ? 53.234 -4.205 61.867 1.00 19.77 388 CYS D C 1
ATOM 14206 O O . CYS D 1 388 ? 53.615 -5.275 61.396 1.00 18.60 388 CYS D O 1
ATOM 14209 N N . GLU D 1 389 ? 52.025 -4.021 62.395 1.00 20.90 389 GLU D N 1
ATOM 14210 C CA . GLU D 1 389 ? 51.033 -5.091 62.492 1.00 23.46 389 GLU D CA 1
ATOM 14211 C C . GLU D 1 389 ? 50.648 -5.629 61.116 1.00 24.06 389 GLU D C 1
ATOM 14212 O O . GLU D 1 389 ? 50.608 -6.838 60.895 1.00 24.20 389 GLU D O 1
ATOM 14218 N N . ASN D 1 390 ? 50.372 -4.709 60.198 1.00 23.61 390 ASN D N 1
ATOM 14219 C CA . ASN D 1 390 ? 49.950 -5.049 58.848 1.00 23.78 390 ASN D CA 1
ATOM 14220 C C . ASN D 1 390 ? 50.106 -3.829 57.949 1.00 23.97 390 ASN D C 1
ATOM 14221 O O . ASN D 1 390 ? 50.564 -2.776 58.397 1.00 22.98 390 ASN D O 1
ATOM 14226 N N . VAL D 1 391 ? 49.709 -3.965 56.688 1.00 24.10 391 VAL D N 1
ATOM 14227 C CA . VAL D 1 391 ? 49.827 -2.860 55.744 1.00 23.59 391 VAL D CA 1
ATOM 14228 C C . VAL D 1 391 ? 48.988 -1.664 56.169 1.00 23.36 391 VAL D C 1
ATOM 14229 O O . VAL D 1 391 ? 49.428 -0.525 56.043 1.00 22.99 391 VAL D O 1
ATOM 14233 N N . ALA D 1 392 ? 47.786 -1.919 56.679 1.00 23.46 392 ALA D N 1
ATOM 14234 C CA . ALA D 1 392 ? 46.915 -0.835 57.119 1.00 23.12 392 ALA D CA 1
ATOM 14235 C C . ALA D 1 392 ? 47.630 -0.017 58.187 1.00 22.92 392 ALA D C 1
ATOM 14236 O O . ALA D 1 392 ? 47.535 1.209 58.219 1.00 23.27 392 ALA D O 1
ATOM 14238 N N . ASP D 1 393 ? 48.342 -0.714 59.064 1.00 23.53 393 ASP D N 1
ATOM 14239 C CA . ASP D 1 393 ? 49.092 -0.076 60.141 1.00 23.96 393 ASP D CA 1
ATOM 14240 C C . ASP D 1 393 ? 50.177 0.809 59.522 1.00 23.78 393 ASP D C 1
ATOM 14241 O O . ASP D 1 393 ? 50.387 1.950 59.934 1.00 23.03 393 ASP D O 1
ATOM 14246 N N . MET D 1 394 ? 50.842 0.265 58.511 1.00 24.13 394 MET D N 1
ATOM 14247 C CA . MET D 1 394 ? 51.902 0.955 57.796 1.00 24.65 394 MET D CA 1
ATOM 14248 C C . MET D 1 394 ? 51.361 2.216 57.103 1.00 24.98 394 MET D C 1
ATOM 14249 O O . MET D 1 394 ? 51.957 3.290 57.201 1.00 24.21 394 MET D O 1
ATOM 14254 N N . LEU D 1 395 ? 50.236 2.083 56.403 1.00 23.88 395 LEU D N 1
ATOM 14255 C CA . LEU D 1 395 ? 49.643 3.220 55.703 1.00 24.78 395 LEU D CA 1
ATOM 14256 C C . LEU D 1 395 ? 49.165 4.274 56.695 1.00 24.09 395 LEU D C 1
ATOM 14257 O O . LEU D 1 395 ? 49.244 5.476 56.436 1.00 23.52 395 LEU D O 1
ATOM 14262 N N . SER D 1 396 ? 48.677 3.806 57.836 1.00 23.71 396 SER D N 1
ATOM 14263 C CA . SER D 1 396 ? 48.200 4.677 58.897 1.00 22.89 396 SER D CA 1
ATOM 14264 C C . SER D 1 396 ? 49.368 5.560 59.364 1.00 22.62 396 SER D C 1
ATOM 14265 O O . SER D 1 396 ? 49.230 6.779 59.492 1.00 21.14 396 SER D O 1
ATOM 14268 N N . LEU D 1 397 ? 50.520 4.932 59.601 1.00 21.80 397 LEU D N 1
ATOM 14269 C CA . LEU D 1 397 ? 51.722 5.631 60.047 1.00 21.34 397 LEU D CA 1
ATOM 14270 C C . LEU D 1 397 ? 52.214 6.676 59.055 1.00 20.35 397 LEU D C 1
ATOM 14271 O O . LEU D 1 397 ? 52.672 7.746 59.453 1.00 19.72 397 LEU D O 1
ATOM 14276 N N . SER D 1 398 ? 52.127 6.371 57.766 1.00 19.75 398 SER D N 1
ATOM 14277 C CA . SER D 1 398 ? 52.596 7.315 56.757 1.00 20.11 398 SER D CA 1
ATOM 14278 C C . SER D 1 398 ? 51.794 8.612 56.773 1.00 21.05 398 SER D C 1
ATOM 14279 O O . SER D 1 398 ? 52.316 9.668 56.423 1.00 22.00 398 SER D O 1
ATOM 14282 N N . GLU D 1 399 ? 50.536 8.539 57.198 1.00 21.20 399 GLU D N 1
ATOM 14283 C CA . GLU D 1 399 ? 49.675 9.717 57.251 1.00 22.85 399 GLU D CA 1
ATOM 14284 C C . GLU D 1 399 ? 50.154 10.781 58.231 1.00 23.36 399 GLU D C 1
ATOM 14285 O O . GLU D 1 399 ? 49.855 11.957 58.060 1.00 22.30 399 GLU D O 1
ATOM 14291 N N . MET D 1 400 ? 50.899 10.379 59.253 1.00 24.34 400 MET D N 1
ATOM 14292 C CA . MET D 1 400 ? 51.364 11.329 60.260 1.00 25.62 400 MET D CA 1
ATOM 14293 C C . MET D 1 400 ? 52.837 11.720 60.175 1.00 24.79 400 MET D C 1
ATOM 14294 O O . MET D 1 400 ? 53.332 12.456 61.027 1.00 25.27 400 MET D O 1
ATOM 14299 N N . LEU D 1 401 ? 53.534 11.240 59.154 1.00 23.42 401 LEU D N 1
ATOM 14300 C CA . LEU D 1 401 ? 54.955 11.539 58.999 1.00 21.23 401 LEU D CA 1
ATOM 14301 C C . LEU D 1 401 ? 55.260 13.023 58.827 1.00 20.75 401 LEU D C 1
ATOM 14302 O O . LEU D 1 401 ? 54.522 13.748 58.161 1.00 20.14 401 LEU D O 1
ATOM 14307 N N . ALA D 1 402 ? 56.351 13.473 59.434 1.00 19.58 402 ALA D N 1
ATOM 14308 C CA . ALA D 1 402 ? 56.762 14.863 59.304 1.00 17.39 402 ALA D CA 1
ATOM 14309 C C . ALA D 1 402 ? 57.447 15.005 57.937 1.00 16.97 402 ALA D C 1
ATOM 14310 O O . ALA D 1 402 ? 57.713 14.011 57.251 1.00 15.08 402 ALA D O 1
ATOM 14312 N N . GLY D 1 403 ? 57.733 16.243 57.554 1.00 15.06 403 GLY D N 1
ATOM 14313 C CA . GLY D 1 403 ? 58.374 16.501 56.278 1.00 13.98 403 GLY D CA 1
ATOM 14314 C C . GLY D 1 403 ? 59.729 15.828 56.186 1.00 14.57 403 GLY D C 1
ATOM 14315 O O . GLY D 1 403 ? 60.453 15.732 57.174 1.00 14.02 403 GLY D O 1
ATOM 14316 N N . SER D 1 404 ? 60.080 15.368 54.993 1.00 13.14 404 SER D N 1
ATOM 14317 C CA . SER D 1 404 ? 61.348 14.690 54.791 1.00 13.22 404 SER D CA 1
ATOM 14318 C C . SER D 1 404 ? 61.909 14.974 53.403 1.00 13.17 404 SER D C 1
ATOM 14319 O O . SER D 1 404 ? 61.171 15.317 52.476 1.00 13.14 404 SER D O 1
ATOM 14322 N N . LEU D 1 405 ? 63.223 14.853 53.263 1.00 12.65 405 LEU D N 1
ATOM 14323 C CA . LEU D 1 405 ? 63.858 15.065 51.965 1.00 12.73 405 LEU D CA 1
ATOM 14324 C C . LEU D 1 405 ? 63.400 13.956 51.019 1.00 13.46 405 LEU D C 1
ATOM 14325 O O . LEU D 1 405 ? 63.048 14.203 49.858 1.00 13.08 405 LEU D O 1
ATOM 14330 N N . THR D 1 406 ? 63.393 12.730 51.533 1.00 12.98 406 THR D N 1
ATOM 14331 C CA . THR D 1 406 ? 63.000 11.578 50.732 1.00 13.04 406 THR D CA 1
ATOM 14332 C C . THR D 1 406 ? 62.072 10.610 51.456 1.00 13.25 406 THR D C 1
ATOM 14333 O O . THR D 1 406 ? 61.860 10.700 52.669 1.00 12.30 406 THR D O 1
ATOM 14337 N N . ALA D 1 407 ? 61.531 9.680 50.675 1.00 12.39 407 ALA D N 1
ATOM 14338 C CA . ALA D 1 407 ? 60.657 8.621 51.165 1.00 12.47 407 ALA D CA 1
ATOM 14339 C C . ALA D 1 407 ? 60.969 7.470 50.207 1.00 12.35 407 ALA D C 1
ATOM 14340 O O . ALA D 1 407 ? 60.992 7.665 48.989 1.00 12.00 407 ALA D O 1
ATOM 14342 N N . THR D 1 408 ? 61.227 6.287 50.753 1.00 11.31 408 THR D N 1
ATOM 14343 C CA . THR D 1 408 ? 61.586 5.144 49.931 1.00 12.23 408 THR D CA 1
ATOM 14344 C C . THR D 1 408 ? 60.629 3.968 50.063 1.00 12.80 408 THR D C 1
ATOM 14345 O O . THR D 1 408 ? 60.064 3.723 51.136 1.00 13.95 408 THR D O 1
ATOM 14349 N N . ILE D 1 409 ? 60.454 3.249 48.960 1.00 12.72 409 ILE D N 1
ATOM 14350 C CA . ILE D 1 409 ? 59.592 2.079 48.923 1.00 13.63 409 ILE D CA 1
ATOM 14351 C C . ILE D 1 409 ? 60.296 0.910 48.240 1.00 13.94 409 ILE D C 1
ATOM 14352 O O . ILE D 1 409 ? 60.832 1.045 47.140 1.00 13.77 409 ILE D O 1
ATOM 14357 N N . HIS D 1 410 ? 60.300 -0.235 48.908 1.00 14.04 410 HIS D N 1
ATOM 14358 C CA . HIS D 1 410 ? 60.885 -1.448 48.360 1.00 14.30 410 HIS D CA 1
ATOM 14359 C C . HIS D 1 410 ? 59.721 -2.411 48.237 1.00 14.82 410 HIS D C 1
ATOM 14360 O O . HIS D 1 410 ? 59.106 -2.779 49.238 1.00 14.41 410 HIS D O 1
ATOM 14367 N N . ALA D 1 411 ? 59.403 -2.793 47.006 1.00 15.64 411 ALA D N 1
ATOM 14368 C CA . ALA D 1 411 ? 58.289 -3.694 46.759 1.00 15.95 411 ALA D CA 1
ATOM 14369 C C . ALA D 1 411 ? 58.382 -4.341 45.383 1.00 17.69 411 ALA D C 1
ATOM 14370 O O . ALA D 1 411 ? 59.260 -4.015 44.586 1.00 18.09 411 ALA D O 1
ATOM 14372 N N . THR D 1 412 ? 57.473 -5.278 45.128 1.00 19.72 412 THR D N 1
ATOM 14373 C CA . THR D 1 412 ? 57.396 -5.963 43.846 1.00 21.07 412 THR D CA 1
ATOM 14374 C C . THR D 1 412 ? 55.958 -5.810 43.375 1.00 21.55 412 THR D C 1
ATOM 14375 O O . THR D 1 412 ? 55.112 -5.306 44.113 1.00 20.71 412 THR D O 1
ATOM 14379 N N . GLU D 1 413 ? 55.680 -6.266 42.160 1.00 23.47 413 GLU D N 1
ATOM 14380 C CA . GLU D 1 413 ? 54.352 -6.133 41.580 1.00 24.74 413 GLU D CA 1
ATOM 14381 C C . GLU D 1 413 ? 53.215 -6.585 42.494 1.00 24.18 413 GLU D C 1
ATOM 14382 O O . GLU D 1 413 ? 52.133 -5.995 42.483 1.00 23.85 413 GLU D O 1
ATOM 14388 N N . GLU D 1 414 ? 53.460 -7.611 43.300 1.00 23.59 414 GLU D N 1
ATOM 14389 C CA . GLU D 1 414 ? 52.438 -8.125 44.202 1.00 24.27 414 GLU D CA 1
ATOM 14390 C C . GLU D 1 414 ? 51.934 -7.057 45.159 1.00 24.59 414 GLU D C 1
ATOM 14391 O O . GLU D 1 414 ? 50.783 -7.101 45.594 1.00 24.90 414 GLU D O 1
ATOM 14397 N N . ASP D 1 415 ? 52.794 -6.095 45.479 1.00 24.14 415 ASP D N 1
ATOM 14398 C CA . ASP D 1 415 ? 52.428 -5.026 46.405 1.00 24.45 415 ASP D CA 1
ATOM 14399 C C . ASP D 1 415 ? 51.861 -3.756 45.769 1.00 23.23 415 ASP D C 1
ATOM 14400 O O . ASP D 1 415 ? 51.333 -2.900 46.482 1.00 23.77 415 ASP D O 1
ATOM 14405 N N . TYR D 1 416 ? 51.974 -3.622 44.452 1.00 22.48 416 TYR D N 1
ATOM 14406 C CA . TYR D 1 416 ? 51.488 -2.420 43.779 1.00 22.28 416 TYR D CA 1
ATOM 14407 C C . TYR D 1 416 ? 50.126 -1.905 44.244 1.00 21.96 416 TYR D C 1
ATOM 14408 O O . TYR D 1 416 ? 49.905 -0.695 44.305 1.00 20.66 416 TYR D O 1
ATOM 14417 N N . PRO D 1 417 ? 49.190 -2.809 44.573 1.00 22.04 417 PRO D N 1
ATOM 14418 C CA . PRO D 1 417 ? 47.887 -2.313 45.025 1.00 21.88 417 PRO D CA 1
ATOM 14419 C C . PRO D 1 417 ? 48.027 -1.440 46.272 1.00 21.22 417 PRO D C 1
ATOM 14420 O O . PRO D 1 417 ? 47.401 -0.382 46.370 1.00 22.11 417 PRO D O 1
ATOM 14424 N N . GLN D 1 418 ? 48.843 -1.883 47.226 1.00 20.14 418 GLN D N 1
ATOM 14425 C CA . GLN D 1 418 ? 49.044 -1.120 48.463 1.00 20.26 418 GLN D CA 1
ATOM 14426 C C . GLN D 1 418 ? 50.000 0.058 48.258 1.00 18.85 418 GLN D C 1
ATOM 14427 O O . GLN D 1 418 ? 49.825 1.123 48.862 1.00 17.86 418 GLN D O 1
ATOM 14433 N N . VAL D 1 419 ? 51.007 -0.138 47.412 1.00 17.01 419 VAL D N 1
ATOM 14434 C CA . VAL D 1 419 ? 51.963 0.919 47.116 1.00 15.99 419 VAL D CA 1
ATOM 14435 C C . VAL D 1 419 ? 51.232 2.086 46.443 1.00 16.97 419 VAL D C 1
ATOM 14436 O O . VAL D 1 419 ? 51.546 3.252 46.706 1.00 16.27 419 VAL D O 1
ATOM 14440 N N . SER D 1 420 ? 50.241 1.773 45.602 1.00 16.43 420 SER D N 1
ATOM 14441 C CA . SER D 1 420 ? 49.481 2.810 44.901 1.00 16.58 420 SER D CA 1
ATOM 14442 C C . SER D 1 420 ? 48.723 3.706 45.887 1.00 16.97 420 SER D C 1
ATOM 14443 O O . SER D 1 420 ? 48.410 4.850 45.575 1.00 15.01 420 SER D O 1
ATOM 14446 N N . GLN D 1 421 ? 48.431 3.176 47.073 1.00 16.94 421 GLN D N 1
ATOM 14447 C CA . GLN D 1 421 ? 47.731 3.937 48.099 1.00 19.09 421 GLN D CA 1
ATOM 14448 C C . GLN D 1 421 ? 48.737 4.719 48.956 1.00 18.40 421 GLN D C 1
ATOM 14449 O O . GLN D 1 421 ? 48.422 5.785 49.479 1.00 19.29 421 GLN D O 1
ATOM 14455 N N . LEU D 1 422 ? 49.952 4.190 49.066 1.00 18.45 422 LEU D N 1
ATOM 14456 C CA . LEU D 1 422 ? 51.019 4.803 49.855 1.00 18.06 422 LEU D CA 1
ATOM 14457 C C . LEU D 1 422 ? 51.677 6.014 49.189 1.00 18.14 422 LEU D C 1
ATOM 14458 O O . LEU D 1 422 ? 51.975 7.004 49.857 1.00 18.23 422 LEU D O 1
ATOM 14463 N N . ILE D 1 423 ? 51.899 5.938 47.879 1.00 17.35 423 ILE D N 1
ATOM 14464 C CA . ILE D 1 423 ? 52.544 7.029 47.154 1.00 17.33 423 ILE D CA 1
ATOM 14465 C C . ILE D 1 423 ? 51.905 8.406 47.366 1.00 17.65 423 ILE D C 1
ATOM 14466 O O . ILE D 1 423 ? 52.605 9.376 47.638 1.00 16.97 423 ILE D O 1
ATOM 14471 N N . PRO D 1 424 ? 50.573 8.512 47.240 1.00 17.17 424 PRO D N 1
ATOM 14472 C CA . PRO D 1 424 ? 49.910 9.807 47.436 1.00 17.41 424 PRO D CA 1
ATOM 14473 C C . PRO D 1 424 ? 50.194 10.405 48.814 1.00 16.85 424 PRO D C 1
ATOM 14474 O O . PRO D 1 424 ? 50.233 11.623 48.980 1.00 16.66 424 PRO D O 1
ATOM 14478 N N . ARG D 1 425 ? 50.380 9.553 49.809 1.00 16.08 425 ARG D N 1
ATOM 14479 C CA . ARG D 1 425 ? 50.660 10.061 51.141 1.00 16.75 425 ARG D CA 1
ATOM 14480 C C . ARG D 1 425 ? 52.127 10.476 51.234 1.00 15.79 425 ARG D C 1
ATOM 14481 O O . ARG D 1 425 ? 52.456 11.478 51.858 1.00 15.22 425 ARG D O 1
ATOM 14489 N N . LEU D 1 426 ? 53.010 9.717 50.595 1.00 14.80 426 LEU D N 1
ATOM 14490 C CA . LEU D 1 426 ? 54.424 10.060 50.621 1.00 13.20 426 LEU D CA 1
ATOM 14491 C C . LEU D 1 426 ? 54.713 11.316 49.776 1.00 13.78 426 LEU D C 1
ATOM 14492 O O . LEU D 1 426 ? 55.649 12.068 50.063 1.00 12.63 426 LEU D O 1
ATOM 14497 N N . GLU D 1 427 ? 53.911 11.540 48.738 1.00 12.31 427 GLU D N 1
ATOM 14498 C CA . GLU D 1 427 ? 54.062 12.725 47.893 1.00 14.18 427 GLU D CA 1
ATOM 14499 C C . GLU D 1 427 ? 53.896 13.982 48.743 1.00 13.07 427 GLU D C 1
ATOM 14500 O O . GLU D 1 427 ? 54.529 15.008 48.500 1.00 13.54 427 GLU D O 1
ATOM 14506 N N . GLU D 1 428 ? 53.025 13.881 49.737 1.00 12.32 428 GLU D N 1
ATOM 14507 C CA . GLU D 1 428 ? 52.717 14.990 50.623 1.00 12.37 428 GLU D CA 1
ATOM 14508 C C . GLU D 1 428 ? 53.759 15.292 51.696 1.00 13.41 428 GLU D C 1
ATOM 14509 O O . GLU D 1 428 ? 53.745 16.373 52.288 1.00 11.96 428 GLU D O 1
ATOM 14515 N N . ILE D 1 429 ? 54.667 14.360 51.954 1.00 11.91 429 ILE D N 1
ATOM 14516 C CA . ILE D 1 429 ? 55.645 14.611 52.998 1.00 12.04 429 ILE D CA 1
ATOM 14517 C C . ILE D 1 429 ? 57.104 14.607 52.570 1.00 12.67 429 ILE D C 1
ATOM 14518 O O . ILE D 1 429 ? 57.979 14.992 53.352 1.00 13.20 429 ILE D O 1
ATOM 14523 N N . ALA D 1 430 ? 57.379 14.187 51.340 1.00 10.73 430 ALA D N 1
ATOM 14524 C CA . ALA D 1 430 ? 58.756 14.146 50.874 1.00 11.46 430 ALA D CA 1
ATOM 14525 C C . ALA D 1 430 ? 58.969 14.866 49.542 1.00 11.49 430 ALA D C 1
ATOM 14526 O O . ALA D 1 430 ? 58.050 14.984 48.724 1.00 11.91 430 ALA D O 1
ATOM 14528 N N . GLY D 1 431 ? 60.193 15.346 49.341 1.00 10.86 431 GLY D N 1
ATOM 14529 C CA . GLY D 1 431 ? 60.533 16.038 48.109 1.00 11.33 431 GLY D CA 1
ATOM 14530 C C . GLY D 1 431 ? 60.905 15.074 46.995 1.00 10.71 431 GLY D C 1
ATOM 14531 O O . GLY D 1 431 ? 60.742 15.386 45.816 1.00 9.71 431 GLY D O 1
ATOM 14532 N N . ARG D 1 432 ? 61.394 13.892 47.369 1.00 10.64 432 ARG D N 1
ATOM 14533 C CA . ARG D 1 432 ? 61.800 12.884 46.390 1.00 10.02 432 ARG D CA 1
ATOM 14534 C C . ARG D 1 432 ? 61.434 11.460 46.817 1.00 10.76 432 ARG D C 1
ATOM 14535 O O . ARG D 1 432 ? 61.776 11.027 47.921 1.00 10.36 432 ARG D O 1
ATOM 14543 N N . LEU D 1 433 ? 60.746 10.737 45.933 1.00 10.19 433 LEU D N 1
ATOM 14544 C CA . LEU D 1 433 ? 60.343 9.357 46.210 1.00 11.71 433 LEU D CA 1
ATOM 14545 C C . LEU D 1 433 ? 61.276 8.394 45.471 1.00 12.15 433 LEU D C 1
ATOM 14546 O O . LEU D 1 433 ? 61.523 8.555 44.275 1.00 13.33 433 LEU D O 1
ATOM 14551 N N . VAL D 1 434 ? 61.799 7.402 46.184 1.00 12.35 434 VAL D N 1
ATOM 14552 C CA . VAL D 1 434 ? 62.711 6.425 45.585 1.00 13.16 434 VAL D CA 1
ATOM 14553 C C . VAL D 1 434 ? 62.075 5.028 45.608 1.00 13.99 434 VAL D C 1
ATOM 14554 O O . VAL D 1 434 ? 61.582 4.587 46.645 1.00 14.49 434 VAL D O 1
ATOM 14558 N N . PHE D 1 435 ? 62.086 4.341 44.465 1.00 15.28 435 PHE D N 1
ATOM 14559 C CA . PHE D 1 435 ? 61.494 3.005 44.360 1.00 15.43 435 PHE D CA 1
ATOM 14560 C C . PHE D 1 435 ? 62.569 1.945 44.144 1.00 15.30 435 PHE D C 1
ATOM 14561 O O . PHE D 1 435 ? 63.401 2.067 43.246 1.00 14.13 435 PHE D O 1
ATOM 14569 N N . ASN D 1 436 ? 62.532 0.907 44.976 1.00 15.54 436 ASN D N 1
ATOM 14570 C CA . ASN D 1 436 ? 63.489 -0.198 44.930 1.00 15.69 436 ASN D CA 1
ATOM 14571 C C . ASN D 1 436 ? 64.930 0.255 44.778 1.00 16.28 436 ASN D C 1
ATOM 14572 O O . ASN D 1 436 ? 65.678 -0.246 43.933 1.00 15.23 436 ASN D O 1
ATOM 14577 N N . GLY D 1 437 ? 65.304 1.209 45.622 1.00 16.10 437 GLY D N 1
ATOM 14578 C CA . GLY D 1 437 ? 66.652 1.744 45.624 1.00 15.80 437 GLY D CA 1
ATOM 14579 C C . GLY D 1 437 ? 66.851 2.436 46.957 1.00 15.95 437 GLY D C 1
ATOM 14580 O O . GLY D 1 437 ? 65.978 2.357 47.819 1.00 15.04 437 GLY D O 1
ATOM 14581 N N . TRP D 1 438 ? 67.981 3.108 47.145 1.00 15.87 438 TRP D N 1
ATOM 14582 C CA . TRP D 1 438 ? 68.216 3.802 48.403 1.00 15.78 438 TRP D CA 1
ATOM 14583 C C . TRP D 1 438 ? 68.339 5.307 48.188 1.00 16.11 438 TRP D C 1
ATOM 14584 O O . TRP D 1 438 ? 68.887 5.765 47.189 1.00 15.76 438 TRP D O 1
ATOM 14595 N N . PRO D 1 439 ? 67.814 6.096 49.137 1.00 16.68 439 PRO D N 1
ATOM 14596 C CA . PRO D 1 439 ? 67.805 7.563 49.113 1.00 16.25 439 PRO D CA 1
ATOM 14597 C C . PRO D 1 439 ? 69.121 8.329 49.186 1.00 17.22 439 PRO D C 1
ATOM 14598 O O . PRO D 1 439 ? 69.163 9.505 48.817 1.00 16.42 439 PRO D O 1
ATOM 14602 N N . THR D 1 440 ? 70.189 7.675 49.636 1.00 17.42 440 THR D N 1
ATOM 14603 C CA . THR D 1 440 ? 71.474 8.348 49.784 1.00 19.89 440 THR D CA 1
ATOM 14604 C C . THR D 1 440 ? 71.978 9.205 48.615 1.00 20.47 440 THR D C 1
ATOM 14605 O O . THR D 1 440 ? 72.281 10.388 48.808 1.00 21.49 440 THR D O 1
ATOM 14609 N N . GLY D 1 441 ? 72.068 8.632 47.416 1.00 20.04 441 GLY D N 1
ATOM 14610 C CA . GLY D 1 441 ? 72.559 9.390 46.270 1.00 19.72 441 GLY D CA 1
ATOM 14611 C C . GLY D 1 441 ? 71.638 10.480 45.732 1.00 19.22 441 GLY D C 1
ATOM 14612 O O . GLY D 1 441 ? 70.434 10.271 45.599 1.00 20.49 441 GLY D O 1
ATOM 14613 N N . VAL D 1 442 ? 72.207 11.642 45.408 1.00 18.59 442 VAL D N 1
ATOM 14614 C CA . VAL D 1 442 ? 71.439 12.771 44.877 1.00 17.53 442 VAL D CA 1
ATOM 14615 C C . VAL D 1 442 ? 71.970 13.221 43.508 1.00 17.74 442 VAL D C 1
ATOM 14616 O O . VAL D 1 442 ? 72.951 13.957 43.420 1.00 16.77 442 VAL D O 1
ATOM 14620 N N . GLU D 1 443 ? 71.301 12.784 42.444 1.00 18.26 443 GLU D N 1
ATOM 14621 C CA . GLU D 1 443 ? 71.697 13.127 41.078 1.00 18.05 443 GLU D CA 1
ATOM 14622 C C . GLU D 1 443 ? 71.574 14.616 40.777 1.00 18.18 443 GLU D C 1
ATOM 14623 O O . GLU D 1 443 ? 70.506 15.205 40.931 1.00 17.70 443 GLU D O 1
ATOM 14629 N N . VAL D 1 444 ? 72.675 15.219 40.342 1.00 17.23 444 VAL D N 1
ATOM 14630 C CA . VAL D 1 444 ? 72.695 16.635 40.003 1.00 17.22 444 VAL D CA 1
ATOM 14631 C C . VAL D 1 444 ? 72.292 16.788 38.540 1.00 17.88 444 VAL D C 1
ATOM 14632 O O . VAL D 1 444 ? 73.146 16.862 37.660 1.00 18.64 444 VAL D O 1
ATOM 14636 N N . GLY D 1 445 ? 70.988 16.827 38.284 1.00 18.54 445 GLY D N 1
ATOM 14637 C CA . GLY D 1 445 ? 70.503 16.958 36.923 1.00 17.87 445 GLY D CA 1
ATOM 14638 C C . GLY D 1 445 ? 69.445 18.034 36.773 1.00 18.17 445 GLY D C 1
ATOM 14639 O O . GLY D 1 445 ? 69.516 19.080 37.419 1.00 17.32 445 GLY D O 1
ATOM 14640 N N . TYR D 1 446 ? 68.461 17.779 35.917 1.00 17.25 446 TYR D N 1
ATOM 14641 C CA . TYR D 1 446 ? 67.395 18.742 35.672 1.00 16.70 446 TYR D CA 1
ATOM 14642 C C . TYR D 1 446 ? 66.108 18.482 36.444 1.00 15.70 446 TYR D C 1
ATOM 14643 O O . TYR D 1 446 ? 65.378 19.420 36.777 1.00 15.83 446 TYR D O 1
ATOM 14652 N N . ALA D 1 447 ? 65.840 17.217 36.744 1.00 13.99 447 ALA D N 1
ATOM 14653 C CA . ALA D 1 447 ? 64.615 16.840 37.434 1.00 14.07 447 ALA D CA 1
ATOM 14654 C C . ALA D 1 447 ? 64.679 16.752 38.950 1.00 14.40 447 ALA D C 1
ATOM 14655 O O . ALA D 1 447 ? 63.663 16.500 39.590 1.00 16.05 447 ALA D O 1
ATOM 14657 N N . MET D 1 448 ? 65.849 16.968 39.534 1.00 13.73 448 MET D N 1
ATOM 14658 C CA . MET D 1 448 ? 65.978 16.851 40.980 1.00 13.23 448 MET D CA 1
ATOM 14659 C C . MET D 1 448 ? 65.125 17.785 41.840 1.00 13.94 448 MET D C 1
ATOM 14660 O O . MET D 1 448 ? 64.828 18.932 41.472 1.00 13.34 448 MET D O 1
ATOM 14665 N N . VAL D 1 449 ? 64.712 17.245 42.981 1.00 13.16 449 VAL D N 1
ATOM 14666 C CA . VAL D 1 449 ? 63.972 17.984 43.985 1.00 12.62 449 VAL D CA 1
ATOM 14667 C C . VAL D 1 449 ? 64.642 17.559 45.283 1.00 12.73 449 VAL D C 1
ATOM 14668 O O . VAL D 1 449 ? 64.373 16.475 45.810 1.00 13.34 449 VAL D O 1
ATOM 14672 N N . HIS D 1 450 ? 65.559 18.390 45.763 1.00 11.65 450 HIS D N 1
ATOM 14673 C CA . HIS D 1 450 ? 66.247 18.107 47.009 1.00 11.73 450 HIS D CA 1
ATOM 14674 C C . HIS D 1 450 ? 65.692 19.131 47.983 1.00 11.72 450 HIS D C 1
ATOM 14675 O O . HIS D 1 450 ? 66.089 20.300 47.967 1.00 13.02 450 HIS D O 1
ATOM 14682 N N . GLY D 1 451 ? 64.746 18.683 48.801 1.00 9.83 451 GLY D N 1
ATOM 14683 C CA . GLY D 1 451 ? 64.095 19.538 49.769 1.00 10.08 451 GLY D CA 1
ATOM 14684 C C . GLY D 1 451 ? 62.755 18.900 50.095 1.00 10.82 451 GLY D C 1
ATOM 14685 O O . GLY D 1 451 ? 62.639 17.679 50.088 1.00 9.28 451 GLY D O 1
ATOM 14686 N N . GLY D 1 452 ? 61.740 19.718 50.360 1.00 11.59 452 GLY D N 1
ATOM 14687 C CA . GLY D 1 452 ? 60.430 19.185 50.690 1.00 11.97 452 GLY D CA 1
ATOM 14688 C C . GLY D 1 452 ? 59.757 19.903 51.849 1.00 11.66 452 GLY D C 1
ATOM 14689 O O . GLY D 1 452 ? 60.240 20.935 52.311 1.00 10.15 452 GLY D O 1
ATOM 14690 N N . PRO D 1 453 ? 58.621 19.377 52.332 1.00 13.14 453 PRO D N 1
ATOM 14691 C CA . PRO D 1 453 ? 57.876 19.967 53.448 1.00 12.91 453 PRO D CA 1
ATOM 14692 C C . PRO D 1 453 ? 58.756 20.115 54.700 1.00 14.83 453 PRO D C 1
ATOM 14693 O O . PRO D 1 453 ? 59.696 19.336 54.906 1.00 14.50 453 PRO D O 1
ATOM 14697 N N . TYR D 1 454 ? 58.448 21.119 55.521 1.00 13.89 454 TYR D N 1
ATOM 14698 C CA . TYR D 1 454 ? 59.177 21.387 56.755 1.00 14.60 454 TYR D CA 1
ATOM 14699 C C . TYR D 1 454 ? 59.184 20.110 57.600 1.00 15.28 454 TYR D C 1
ATOM 14700 O O . TYR D 1 454 ? 58.165 19.420 57.693 1.00 15.11 454 TYR D O 1
ATOM 14709 N N . PRO D 1 455 ? 60.324 19.783 58.239 1.00 16.11 455 PRO D N 1
ATOM 14710 C CA . PRO D 1 455 ? 61.606 20.499 58.267 1.00 15.75 455 PRO D CA 1
ATOM 14711 C C . PRO D 1 455 ? 62.607 20.185 57.150 1.00 16.41 455 PRO D C 1
ATOM 14712 O O . PRO D 1 455 ? 63.714 20.735 57.145 1.00 15.47 455 PRO D O 1
ATOM 14716 N N . ALA D 1 456 ? 62.245 19.300 56.224 1.00 15.43 456 ALA D N 1
ATOM 14717 C CA . ALA D 1 456 ? 63.148 18.956 55.121 1.00 15.34 456 ALA D CA 1
ATOM 14718 C C . ALA D 1 456 ? 63.679 20.247 54.498 1.00 14.82 456 ALA D C 1
ATOM 14719 O O . ALA D 1 456 ? 64.843 20.337 54.118 1.00 13.80 456 ALA D O 1
ATOM 14721 N N . SER D 1 457 ? 62.805 21.241 54.399 1.00 14.57 457 SER D N 1
ATOM 14722 C CA . SER D 1 457 ? 63.172 22.541 53.850 1.00 16.12 457 SER D CA 1
ATOM 14723 C C . SER D 1 457 ? 62.247 23.619 54.415 1.00 16.20 457 SER D C 1
ATOM 14724 O O . SER D 1 457 ? 61.102 23.317 54.782 1.00 14.96 457 SER D O 1
ATOM 14727 N N . THR D 1 458 ? 62.734 24.864 54.480 1.00 15.33 458 THR D N 1
ATOM 14728 C CA . THR D 1 458 ? 61.927 25.982 54.986 1.00 16.34 458 THR D CA 1
ATOM 14729 C C . THR D 1 458 ? 61.097 26.577 53.855 1.00 17.95 458 THR D C 1
ATOM 14730 O O . THR D 1 458 ? 60.305 27.495 54.070 1.00 19.75 458 THR D O 1
ATOM 14734 N N . HIS D 1 459 ? 61.293 26.052 52.648 1.00 19.45 459 HIS D N 1
ATOM 14735 C CA . HIS D 1 459 ? 60.553 26.502 51.473 1.00 20.58 459 HIS D CA 1
ATOM 14736 C C . HIS D 1 459 ? 60.328 25.303 50.544 1.00 19.47 459 HIS D C 1
ATOM 14737 O O . HIS D 1 459 ? 61.056 25.117 49.570 1.00 19.10 459 HIS D O 1
ATOM 14744 N N . SER D 1 460 ? 59.309 24.503 50.848 1.00 18.88 460 SER D N 1
ATOM 14745 C CA . SER D 1 460 ? 58.996 23.297 50.076 1.00 18.98 460 SER D CA 1
ATOM 14746 C C . SER D 1 460 ? 58.859 23.484 48.568 1.00 17.55 460 SER D C 1
ATOM 14747 O O . SER D 1 460 ? 59.097 22.547 47.803 1.00 16.74 460 SER D O 1
ATOM 14750 N N . ALA D 1 461 ? 58.481 24.685 48.140 1.00 15.96 461 ALA D N 1
ATOM 14751 C CA . ALA D 1 461 ? 58.312 24.972 46.717 1.00 16.58 461 ALA D CA 1
ATOM 14752 C C . ALA D 1 461 ? 59.633 25.315 46.042 1.00 17.94 461 ALA D C 1
ATOM 14753 O O . ALA D 1 461 ? 59.730 26.321 45.338 1.00 20.13 461 ALA D O 1
ATOM 14755 N N . SER D 1 462 ? 60.656 24.495 46.265 1.00 16.98 462 SER D N 1
ATOM 14756 C CA . SER D 1 462 ? 61.954 24.744 45.656 1.00 15.44 462 SER D CA 1
ATOM 14757 C C . SER D 1 462 ? 62.858 23.533 45.832 1.00 14.64 462 SER D C 1
ATOM 14758 O O . SER D 1 462 ? 62.485 22.561 46.479 1.00 13.58 462 SER D O 1
ATOM 14761 N N . THR D 1 463 ? 64.044 23.602 45.236 1.00 14.07 463 THR D N 1
ATOM 14762 C CA . THR D 1 463 ? 65.036 22.545 45.351 1.00 12.98 463 THR D CA 1
ATOM 14763 C C . THR D 1 463 ? 66.394 23.223 45.537 1.00 12.61 463 THR D C 1
ATOM 14764 O O . THR D 1 463 ? 66.639 24.294 44.961 1.00 11.88 463 THR D O 1
ATOM 14768 N N . SER D 1 464 ? 67.261 22.624 46.352 1.00 10.89 464 SER D N 1
ATOM 14769 C CA . SER D 1 464 ? 68.592 23.186 46.579 1.00 11.78 464 SER D CA 1
ATOM 14770 C C . SER D 1 464 ? 69.632 22.512 45.685 1.00 11.15 464 SER D C 1
ATOM 14771 O O . SER D 1 464 ? 70.803 22.901 45.667 1.00 13.40 464 SER D O 1
ATOM 14774 N N . VAL D 1 465 ? 69.196 21.503 44.942 1.00 11.10 465 VAL D N 1
ATOM 14775 C CA . VAL D 1 465 ? 70.075 20.766 44.036 1.00 11.92 465 VAL D CA 1
ATOM 14776 C C . VAL D 1 465 ? 69.338 20.543 42.718 1.00 11.86 465 VAL D C 1
ATOM 14777 O O . VAL D 1 465 ? 68.149 20.227 42.721 1.00 12.10 465 VAL D O 1
ATOM 14781 N N . GLY D 1 466 ? 70.039 20.709 41.600 1.00 11.70 466 GLY D N 1
ATOM 14782 C CA . GLY D 1 466 ? 69.413 20.525 40.301 1.00 11.79 466 GLY D CA 1
ATOM 14783 C C . GLY D 1 466 ? 69.266 21.850 39.572 1.00 12.77 466 GLY D C 1
ATOM 14784 O O . GLY D 1 466 ? 69.337 22.910 40.188 1.00 11.06 466 GLY D O 1
ATOM 14785 N N . ALA D 1 467 ? 69.036 21.800 38.262 1.00 12.90 467 ALA D N 1
ATOM 14786 C CA . ALA D 1 467 ? 68.903 23.018 37.468 1.00 13.38 467 ALA D CA 1
ATOM 14787 C C . ALA D 1 467 ? 67.845 24.007 37.969 1.00 13.41 467 ALA D C 1
ATOM 14788 O O . ALA D 1 467 ? 68.003 25.222 37.807 1.00 10.21 467 ALA D O 1
ATOM 14790 N N . GLU D 1 468 ? 66.769 23.497 38.568 1.00 13.58 468 GLU D N 1
ATOM 14791 C CA . GLU D 1 468 ? 65.705 24.374 39.055 1.00 14.19 468 GLU D CA 1
ATOM 14792 C C . GLU D 1 468 ? 66.088 25.177 40.298 1.00 12.95 468 GLU D C 1
ATOM 14793 O O . GLU D 1 468 ? 65.350 26.070 40.713 1.00 13.16 468 GLU D O 1
ATOM 14799 N N . ALA D 1 469 ? 67.242 24.870 40.882 1.00 11.77 469 ALA D N 1
ATOM 14800 C CA . ALA D 1 469 ? 67.691 25.569 42.081 1.00 10.72 469 ALA D CA 1
ATOM 14801 C C . ALA D 1 469 ? 67.963 27.051 41.807 1.00 11.89 469 ALA D C 1
ATOM 14802 O O . ALA D 1 469 ? 67.947 27.882 42.732 1.00 10.86 469 ALA D O 1
ATOM 14804 N N . ILE D 1 470 ? 68.219 27.379 40.543 1.00 10.42 470 ILE D N 1
ATOM 14805 C CA . ILE D 1 470 ? 68.505 28.759 40.163 1.00 11.06 470 ILE D CA 1
ATOM 14806 C C . ILE D 1 470 ? 67.318 29.701 40.404 1.00 11.76 470 ILE D C 1
ATOM 14807 O O . ILE D 1 470 ? 67.504 30.881 40.696 1.00 11.65 470 ILE D O 1
ATOM 14812 N N . HIS D 1 471 ? 66.102 29.174 40.304 1.00 12.04 471 HIS D N 1
ATOM 14813 C CA . HIS D 1 471 ? 64.903 29.987 40.468 1.00 14.34 471 HIS D CA 1
ATOM 14814 C C . HIS D 1 471 ? 64.660 30.559 41.854 1.00 13.22 471 HIS D C 1
ATOM 14815 O O . HIS D 1 471 ? 63.862 31.482 42.013 1.00 13.85 471 HIS D O 1
ATOM 14822 N N . ARG D 1 472 ? 65.352 30.025 42.851 1.00 12.24 472 ARG D N 1
ATOM 14823 C CA . ARG D 1 472 ? 65.212 30.512 44.223 1.00 11.91 472 ARG D CA 1
ATOM 14824 C C . ARG D 1 472 ? 65.739 31.935 44.384 1.00 11.13 472 ARG D C 1
ATOM 14825 O O . ARG D 1 472 ? 65.317 32.663 45.282 1.00 11.91 472 ARG D O 1
ATOM 14833 N N . TRP D 1 473 ? 66.655 32.324 43.505 1.00 10.95 473 TRP D N 1
ATOM 14834 C CA . TRP D 1 473 ? 67.300 33.631 43.583 1.00 11.71 473 TRP D CA 1
ATOM 14835 C C . TRP D 1 473 ? 66.818 34.644 42.549 1.00 11.82 473 TRP D C 1
ATOM 14836 O O . TRP D 1 473 ? 67.491 35.651 42.298 1.00 12.61 473 TRP D O 1
ATOM 14847 N N . LEU D 1 474 ? 65.647 34.386 41.973 1.00 11.88 474 LEU D N 1
ATOM 14848 C CA . LEU D 1 474 ? 65.081 35.245 40.936 1.00 12.70 474 LEU D CA 1
ATOM 14849 C C . LEU D 1 474 ? 63.656 35.691 41.246 1.00 12.01 474 LEU D C 1
ATOM 14850 O O . LEU D 1 474 ? 62.915 35.005 41.950 1.00 11.37 474 LEU D O 1
ATOM 14855 N N . ARG D 1 475 ? 63.285 36.847 40.707 1.00 12.27 475 ARG D N 1
ATOM 14856 C CA . ARG D 1 475 ? 61.935 37.383 40.857 1.00 12.28 475 ARG D CA 1
ATOM 14857 C C . ARG D 1 475 ? 61.541 37.980 39.511 1.00 13.06 475 ARG D C 1
ATOM 14858 O O . ARG D 1 475 ? 62.390 38.512 38.789 1.00 13.13 475 ARG D O 1
ATOM 14866 N N . PRO D 1 476 ? 60.248 37.891 39.150 1.00 12.84 476 PRO D N 1
ATOM 14867 C CA . PRO D 1 476 ? 59.766 38.426 37.878 1.00 11.14 476 PRO D CA 1
ATOM 14868 C C . PRO D 1 476 ? 59.460 39.916 37.852 1.00 11.29 476 PRO D C 1
ATOM 14869 O O . PRO D 1 476 ? 59.120 40.534 38.864 1.00 10.55 476 PRO D O 1
ATOM 14873 N N . VAL D 1 477 ? 59.594 40.485 36.663 1.00 11.25 477 VAL D N 1
ATOM 14874 C CA . VAL D 1 477 ? 59.305 41.891 36.428 1.00 11.71 477 VAL D CA 1
ATOM 14875 C C . VAL D 1 477 ? 58.541 41.925 35.114 1.00 12.82 477 VAL D C 1
ATOM 14876 O O . VAL D 1 477 ? 58.935 41.264 34.150 1.00 14.29 477 VAL D O 1
ATOM 14880 N N . ALA D 1 478 ? 57.440 42.664 35.076 1.00 13.25 478 ALA D N 1
ATOM 14881 C CA . ALA D 1 478 ? 56.653 42.771 33.856 1.00 13.17 478 ALA D CA 1
ATOM 14882 C C . ALA D 1 478 ? 56.953 44.129 33.241 1.00 13.27 478 ALA D C 1
ATOM 14883 O O . ALA D 1 478 ? 57.077 45.130 33.950 1.00 14.59 478 ALA D O 1
ATOM 14885 N N . TYR D 1 479 ? 57.089 44.155 31.920 1.00 13.49 479 TYR D N 1
ATOM 14886 C CA . TYR D 1 479 ? 57.374 45.390 31.199 1.00 14.01 479 TYR D CA 1
ATOM 14887 C C . TYR D 1 479 ? 56.192 45.661 30.287 1.00 13.94 479 TYR D C 1
ATOM 14888 O O . TYR D 1 479 ? 55.883 44.856 29.413 1.00 14.58 479 TYR D O 1
ATOM 14897 N N . GLN D 1 480 ? 55.541 46.801 30.490 1.00 14.31 480 GLN D N 1
ATOM 14898 C CA . GLN D 1 480 ? 54.360 47.149 29.717 1.00 14.27 480 GLN D CA 1
ATOM 14899 C C . GLN D 1 480 ? 54.527 48.338 28.775 1.00 14.49 480 GLN D C 1
ATOM 14900 O O . GLN D 1 480 ? 54.832 49.450 29.206 1.00 13.00 480 GLN D O 1
ATOM 14906 N N . ALA D 1 481 ? 54.311 48.082 27.487 1.00 14.84 481 ALA D N 1
ATOM 14907 C CA . ALA D 1 481 ? 54.394 49.104 26.438 1.00 16.13 481 ALA D CA 1
ATOM 14908 C C . ALA D 1 481 ? 55.748 49.788 26.278 1.00 17.13 481 ALA D C 1
ATOM 14909 O O . ALA D 1 481 ? 55.816 50.930 25.822 1.00 17.72 481 ALA D O 1
ATOM 14911 N N . LEU D 1 482 ? 56.829 49.107 26.647 1.00 17.99 482 LEU D N 1
ATOM 14912 C CA . LEU D 1 482 ? 58.152 49.706 26.495 1.00 18.64 482 LEU D CA 1
ATOM 14913 C C . LEU D 1 482 ? 58.604 49.584 25.054 1.00 19.06 482 LEU D C 1
ATOM 14914 O O . LEU D 1 482 ? 58.281 48.606 24.380 1.00 19.30 482 LEU D O 1
ATOM 14919 N N . PRO D 1 483 ? 59.347 50.586 24.551 1.00 18.87 483 PRO D N 1
ATOM 14920 C CA . PRO D 1 483 ? 59.809 50.496 23.167 1.00 19.31 483 PRO D CA 1
ATOM 14921 C C . PRO D 1 483 ? 60.917 49.452 23.061 1.00 19.40 483 PRO D C 1
ATOM 14922 O O . PRO D 1 483 ? 61.617 49.165 24.026 1.00 19.07 483 PRO D O 1
ATOM 14926 N N . GLU D 1 484 ? 61.069 48.883 21.878 1.00 21.27 484 GLU D N 1
ATOM 14927 C CA . GLU D 1 484 ? 62.081 47.872 21.643 1.00 21.68 484 GLU D CA 1
ATOM 14928 C C . GLU D 1 484 ? 63.475 48.203 22.180 1.00 21.50 484 GLU D C 1
ATOM 14929 O O . GLU D 1 484 ? 64.121 47.363 22.807 1.00 19.93 484 GLU D O 1
ATOM 14935 N N . SER D 1 485 ? 63.935 49.424 21.937 1.00 21.63 485 SER D N 1
ATOM 14936 C CA . SER D 1 485 ? 65.266 49.830 22.371 1.00 22.58 485 SER D CA 1
ATOM 14937 C C . SER D 1 485 ? 65.474 49.863 23.877 1.00 22.30 485 SER D C 1
ATOM 14938 O O . SER D 1 485 ? 66.613 49.808 24.348 1.00 21.83 485 SER D O 1
ATOM 14941 N N . LEU D 1 486 ? 64.381 49.947 24.627 1.00 21.73 486 LEU D N 1
ATOM 14942 C CA . LEU D 1 486 ? 64.472 50.000 26.081 1.00 20.99 486 LEU D CA 1
ATOM 14943 C C . LEU D 1 486 ? 64.217 48.647 26.747 1.00 20.21 486 LEU D C 1
ATOM 14944 O O . LEU D 1 486 ? 64.396 48.498 27.956 1.00 19.53 486 LEU D O 1
ATOM 14949 N N . LEU D 1 487 ? 63.810 47.657 25.959 1.00 19.67 487 LEU D N 1
ATOM 14950 C CA . LEU D 1 487 ? 63.541 46.322 26.496 1.00 19.06 487 LEU D CA 1
ATOM 14951 C C . LEU D 1 487 ? 64.803 45.472 26.631 1.00 19.30 487 LEU D C 1
ATOM 14952 O O . LEU D 1 487 ? 65.712 45.556 25.803 1.00 17.32 487 LEU D O 1
ATOM 14957 N N . PRO D 1 488 ? 64.887 44.648 27.688 1.00 20.07 488 PRO D N 1
ATOM 14958 C CA . PRO D 1 488 ? 66.090 43.822 27.811 1.00 20.10 488 PRO D CA 1
ATOM 14959 C C . PRO D 1 488 ? 66.126 42.876 26.607 1.00 20.66 488 PRO D C 1
ATOM 14960 O O . PRO D 1 488 ? 65.084 42.545 26.038 1.00 21.47 488 PRO D O 1
ATOM 14964 N N . ASP D 1 489 ? 67.320 42.454 26.209 1.00 20.92 489 ASP D N 1
ATOM 14965 C CA . ASP D 1 489 ? 67.480 41.565 25.058 1.00 21.51 489 ASP D CA 1
ATOM 14966 C C . ASP D 1 489 ? 66.573 40.336 25.078 1.00 20.43 489 ASP D C 1
ATOM 14967 O O . ASP D 1 489 ? 66.043 39.918 24.039 1.00 18.96 489 ASP D O 1
ATOM 14972 N N . SER D 1 490 ? 66.405 39.752 26.258 1.00 18.74 490 SER D N 1
ATOM 14973 C CA . SER D 1 490 ? 65.575 38.563 26.415 1.00 18.67 490 SER D CA 1
ATOM 14974 C C . SER D 1 490 ? 64.130 38.790 25.989 1.00 18.14 490 SER D C 1
ATOM 14975 O O . SER D 1 490 ? 63.446 37.848 25.607 1.00 18.49 490 SER D O 1
ATOM 14978 N N . LEU D 1 491 ? 63.669 40.037 26.056 1.00 17.87 491 LEU D N 1
ATOM 14979 C CA . LEU D 1 491 ? 62.285 40.350 25.708 1.00 17.54 491 LEU D CA 1
ATOM 14980 C C . LEU D 1 491 ? 62.093 41.143 24.418 1.00 18.01 491 LEU D C 1
ATOM 14981 O O . LEU D 1 491 ? 60.970 41.512 24.083 1.00 18.34 491 LEU D O 1
ATOM 14986 N N . LYS D 1 492 ? 63.175 41.411 23.695 1.00 18.73 492 LYS D N 1
ATOM 14987 C CA . LYS D 1 492 ? 63.058 42.152 22.438 1.00 19.50 492 LYS D CA 1
ATOM 14988 C C . LYS D 1 492 ? 62.253 41.338 21.424 1.00 19.94 492 LYS D C 1
ATOM 14989 O O . LYS D 1 492 ? 62.359 40.110 21.379 1.00 20.14 492 LYS D O 1
ATOM 14995 N N . ALA D 1 493 ? 61.450 42.022 20.612 1.00 21.50 493 ALA D N 1
ATOM 14996 C CA . ALA D 1 493 ? 60.610 41.358 19.615 1.00 22.49 493 ALA D CA 1
ATOM 14997 C C . ALA D 1 493 ? 61.337 40.340 18.748 1.00 24.45 493 ALA D C 1
ATOM 14998 O O . ALA D 1 493 ? 60.810 39.264 18.476 1.00 25.35 493 ALA D O 1
ATOM 15000 N N . GLU D 1 494 ? 62.540 40.676 18.303 1.00 25.78 494 GLU D N 1
ATOM 15001 C CA . GLU D 1 494 ? 63.299 39.773 17.451 1.00 27.98 494 GLU D CA 1
ATOM 15002 C C . GLU D 1 494 ? 63.964 38.609 18.186 1.00 28.09 494 GLU D C 1
ATOM 15003 O O . GLU D 1 494 ? 64.461 37.674 17.552 1.00 28.32 494 GLU D O 1
ATOM 15009 N N . ASN D 1 495 ? 63.978 38.661 19.515 1.00 26.98 495 ASN D N 1
ATOM 15010 C CA . ASN D 1 495 ? 64.588 37.597 20.310 1.00 24.57 495 ASN D CA 1
ATOM 15011 C C . ASN D 1 495 ? 66.044 37.384 19.877 1.00 25.13 495 ASN D C 1
ATOM 15012 O O . ASN D 1 495 ? 66.430 36.293 19.454 1.00 24.93 495 ASN D O 1
ATOM 15017 N N . PRO D 1 496 ? 66.874 38.432 19.990 1.00 24.46 496 PRO D N 1
ATOM 15018 C CA . PRO D 1 496 ? 68.289 38.377 19.610 1.00 24.88 496 PRO D CA 1
ATOM 15019 C C . PRO D 1 496 ? 69.110 37.311 20.328 1.00 25.39 496 PRO D C 1
ATOM 15020 O O . PRO D 1 496 ? 70.144 36.876 19.822 1.00 24.17 496 PRO D O 1
ATOM 15024 N N . LEU D 1 497 ? 68.652 36.884 21.501 1.00 25.44 497 LEU D N 1
ATOM 15025 C CA . LEU D 1 497 ? 69.374 35.864 22.252 1.00 25.60 497 LEU D CA 1
ATOM 15026 C C . LEU D 1 497 ? 68.953 34.466 21.821 1.00 25.89 497 LEU D C 1
ATOM 15027 O O . LEU D 1 497 ? 69.622 33.486 22.137 1.00 26.87 497 LEU D O 1
ATOM 15032 N N . GLU D 1 498 ? 67.841 34.380 21.099 1.00 25.65 498 GLU D N 1
ATOM 15033 C CA . GLU D 1 498 ? 67.331 33.102 20.620 1.00 25.98 498 GLU D CA 1
ATOM 15034 C C . GLU D 1 498 ? 67.005 32.167 21.780 1.00 25.21 498 GLU D C 1
ATOM 15035 O O . GLU D 1 498 ? 67.305 30.976 21.735 1.00 25.16 498 GLU D O 1
ATOM 15041 N N . ILE D 1 499 ? 66.377 32.708 22.818 1.00 23.83 499 ILE D N 1
ATOM 15042 C CA . ILE D 1 499 ? 66.012 31.907 23.981 1.00 22.20 499 ILE D CA 1
ATOM 15043 C C . ILE D 1 499 ? 64.580 31.407 23.857 1.00 21.73 499 ILE D C 1
ATOM 15044 O O . ILE D 1 499 ? 63.823 31.876 23.009 1.00 22.24 499 ILE D O 1
ATOM 15049 N N . ALA D 1 500 ? 64.213 30.450 24.702 1.00 21.13 500 ALA D N 1
ATOM 15050 C CA . ALA D 1 500 ? 62.862 29.909 24.693 1.00 21.52 500 ALA D CA 1
ATOM 15051 C C . ALA D 1 500 ? 61.960 30.928 25.374 1.00 21.10 500 ALA D C 1
ATOM 15052 O O . ALA D 1 500 ? 62.296 31.443 26.440 1.00 21.64 500 ALA D O 1
ATOM 15054 N N . ARG D 1 501 ? 60.821 31.226 24.753 1.00 21.22 501 ARG D N 1
ATOM 15055 C CA . ARG D 1 501 ? 59.881 32.195 25.310 1.00 20.31 501 ARG D CA 1
ATOM 15056 C C . ARG D 1 501 ? 58.450 31.701 25.122 1.00 20.14 501 ARG D C 1
ATOM 15057 O O . ARG D 1 501 ? 58.131 31.094 24.106 1.00 20.42 501 ARG D O 1
ATOM 15065 N N . ALA D 1 502 ? 57.600 31.948 26.113 1.00 19.85 502 ALA D N 1
ATOM 15066 C CA . ALA D 1 502 ? 56.203 31.529 26.053 1.00 20.57 502 ALA D CA 1
ATOM 15067 C C . ALA D 1 502 ? 55.329 32.695 25.601 1.00 21.48 502 ALA D C 1
ATOM 15068 O O . ALA D 1 502 ? 55.303 33.742 26.243 1.00 21.64 502 ALA D O 1
ATOM 15070 N N . VAL D 1 503 ? 54.620 32.513 24.494 1.00 22.42 503 VAL D N 1
ATOM 15071 C CA . VAL D 1 503 ? 53.756 33.563 23.968 1.00 23.35 503 VAL D CA 1
ATOM 15072 C C . VAL D 1 503 ? 52.290 33.182 24.104 1.00 24.12 503 VAL D C 1
ATOM 15073 O O . VAL D 1 503 ? 51.878 32.105 23.667 1.00 24.61 503 VAL D O 1
ATOM 15077 N N . ASP D 1 504 ? 51.512 34.074 24.711 1.00 24.99 504 ASP D N 1
ATOM 15078 C CA . ASP D 1 504 ? 50.076 33.865 24.919 1.00 27.15 504 ASP D CA 1
ATOM 15079 C C . ASP D 1 504 ? 49.714 32.456 25.393 1.00 28.52 504 ASP D C 1
ATOM 15080 O O . ASP D 1 504 ? 48.764 31.853 24.895 1.00 29.65 504 ASP D O 1
ATOM 15085 N N . GLY D 1 505 ? 50.464 31.940 26.356 1.00 30.01 505 GLY D N 1
ATOM 15086 C CA . GLY D 1 505 ? 50.177 30.616 26.862 1.00 32.20 505 GLY D CA 1
ATOM 15087 C C . GLY D 1 505 ? 50.760 29.426 26.118 1.00 34.35 505 GLY D C 1
ATOM 15088 O O . GLY D 1 505 ? 50.776 28.318 26.657 1.00 34.09 505 GLY D O 1
ATOM 15089 N N . LYS D 1 506 ? 51.223 29.632 24.886 1.00 36.40 506 LYS D N 1
ATOM 15090 C CA . LYS D 1 506 ? 51.805 28.539 24.087 1.00 39.06 506 LYS D CA 1
ATOM 15091 C C . LYS D 1 506 ? 53.009 27.935 24.821 1.00 40.19 506 LYS D C 1
ATOM 15092 O O . LYS D 1 506 ? 53.517 28.531 25.770 1.00 40.53 506 LYS D O 1
ATOM 15098 N N . ALA D 1 507 ? 53.495 26.779 24.401 1.00 41.53 507 ALA D N 1
ATOM 15099 C CA . ALA D 1 507 ? 54.660 26.240 25.070 1.00 42.71 507 ALA D CA 1
ATOM 15100 C C . ALA D 1 507 ? 55.858 27.158 24.750 1.00 43.42 507 ALA D C 1
ATOM 15101 O O . ALA D 1 507 ? 55.944 27.688 23.634 1.00 43.16 507 ALA D O 1
ATOM 15103 N N . ALA D 1 508 ? 56.743 27.378 25.732 1.00 44.39 508 ALA D N 1
ATOM 15104 C CA . ALA D 1 508 ? 57.913 28.250 25.533 1.00 45.07 508 ALA D CA 1
ATOM 15105 C C . ALA D 1 508 ? 58.738 27.740 24.365 1.00 45.62 508 ALA D C 1
ATOM 15106 O O . ALA D 1 508 ? 58.448 26.639 23.914 1.00 45.83 508 ALA D O 1
#